Protein 2N3Z (pdb70)

Nearest PDB structures (foldseek):
  2n75-assembly1_A  TM=8.735E-01  e=1.215E-14  synthetic construct
  6llq-assembly1_A  TM=8.165E-01  e=5.482E-13  unidentified
  6c2v-assembly1_A  TM=6.339E-01  e=2.456E-05  synthetic construct
  7f9o-assembly1_6  TM=5.471E-01  e=7.594E-01  Hordeum vulgare subsp. spontaneum
  7r9k-assembly1_J  TM=5.024E-01  e=5.405E-01  Methanococcus maripaludis

Solvent-accessible surface area: 6560 Å² total; per-residue (Å²): 228,42,122,7,0,0,2,0,40,35,121,126,48,47,117,76,6,138,174,74,4,116,43,19,57,5,91,46,8,98,73,71,124,32,2,94,108,3,20,129,38,0,97,166,76,37,3,88,55,0,0,3,14,43,29,63,106,176,27,14,84,64,3,73,135,105,8,128,15,108,37,57,143,3,124,53,72,20,89,4,4,87,20,0,72,92,50,71,75,99,31,154,37,184,61,90,162,128,235

Sequence (99 aa):
MGRLVVVVTSEQLKEEVRKKFPQVEVRLVTTEEDAKQVIKEIQKKGVQKVVLVGVSEKLLQKIKQEANVQVYRVTSNDELEQVVKDVKGSGLEHHHHHHMGRLVVVVTSEQLKEEVRKKFPQVEVRLVTTEEDAKQVIKEIQKKGVQKVVLVGVSEKLLQKIKQEANVQVYRVTSNDELEQVVKDVKGSGLEHHHHHHMGRLVVVVTSEQLKEEVRKKFPQVEVRLVTTEEDAKQVIKEIQKKGVQKVVLVGVSEKLLQKIKQEANVQVYRVTSNDELEQVVKDVKGSGLEHHHHHHMGRLVVVVTSEQLKEEVRKKFPQVEVRLVTTEEDAKQVIKEIQKKGVQKVVLVGVSEKLLQKIKQEANVQVYRVTSNDELEQVVKDVKGSGLEHHHHHHMGRLVVVVTSEQLKEEVRKKFPQVEVRLVTTEEDAKQVIKEIQKKGVQKVVLVGVSEKLLQKIKQEANVQVYRVTSNDELEQVVKDVKGSGLEHHHHHHMGRLVVVVTSEQLKEEVRKKFPQVEVRLVTTEEDAKQVIKEIQKKGVQKVVLVGVSEKLLQKIKQEANVQVYRVTSNDELEQVVKDVKGSGLEHHHHHHMGRLVVVVTSEQLKEEVRKKFPQVEVRLVTTEEDAKQVIKEIQKKGVQKVVLVGVSEKLLQKIKQEANVQVYRVTSNDELEQVVKDVKGSGLEHHHHHHMGRLVVVVTSEQLKEEVRKKFPQVEVRLVTTEEDAKQVIKEIQKKGVQKVVLVGVSEKLLQKIKQEANVQVYRVTSNDELEQVVKDVKGSGLEHHHHHHMGRLVVVVTSEQLKEEVRKKFPQVEVRLVTTEEDAKQVIKEIQKKGVQKVVLVGVSEKLLQKIKQEANVQVYRVTSNDELEQVVKDVKGSGLEHHHHHHMGRLVVVVTSEQLKEEVRKKFPQVEVRLVTTEEDAKQVIKEIQKKGVQKVVLVGVSEKLLQKIKQEANVQVYRVTSNDELEQVVKDVKGSGLEHHHHHHMGRLVVVVTSEQLKEEVRKKFPQVEVRLVTTEEDAKQVIKEIQKKGVQKVVLVGVSEKLLQKIKQEANVQVYRVTSNDELEQVVKDVKGSGLEHHHHHHMGRLVVVVTSEQLKEEVRKKFPQVEVRLVTTEEDAKQVIKEIQKKGVQKVVLVGVSEKLLQKIKQEANVQVYRVTSNDELEQVVKDVKGSGLEHHHHHHMGRLVVVVTSEQLKEEVRKKFPQVEVRLVTTEEDAKQVIKEIQKKGVQKVVLVGVSEKLLQKIKQEANVQVYRVTSNDELEQVVKDVKGSGLEHHHHHHMGRLVVVVTSEQLKEEVRKKFPQVEVRLVTTEEDAKQVIKEIQKKGVQKVVLVGVSEKLLQKIKQEANVQVYRVTSNDELEQVVKDVKGSGLEHHHHHHMGRLVVVVTSEQLKEEVRKKFPQVEVRLVTTEEDAKQVIKEIQKKGVQKVVLVGVSEKLLQKIKQEANVQVYRVTSNDELEQVVKDVKGSGLEHHHHHHMGRLVVVVTSEQLKEEVRKKFPQVEVRLVTTEEDAKQVIKEIQKKGVQKVVLVGVSEKLLQKIKQEANVQVYRVTSNDELEQVVKDVKGSGLEHHHHHHMGRLVVVVTSEQLKEEVRKKFPQVEVRLVTTEEDAKQVIKEIQKKGVQKVVLVGVSEKLLQKIKQEANVQVYRVTSNDELEQVVKDVKGSGLEHHHHHHMGRLVVVVTSEQLKEEVRKKFPQVEVRLVTTEEDAKQVIKEIQKKGVQKVVLVGVSEKLLQKIKQEANVQVYRVTSNDELEQVVKDVKGSGLEHHHHHHMGRLVVVVTSEQLKEEVRKKFPQVEVRLVTTEEDAKQVIKEIQKKGVQKVVLVGVSEKLLQKIKQEANVQVYRVTSNDELEQVVKDVKGSGLEHHHHHHMGRLVVVVTSEQLKEEVRKKFPQVEVRLVTTEEDAKQVIKEIQKKGVQKVVLVGVSEKLLQKIKQEANVQVYRVTSNDELEQVVKDVKGSGLEHHHHHH

CATH classification: 3.40.50.11230

Foldseek 3Di:
DAAEEEEEQDPVVQVVLCVVPVPHHYFYPVDVVSLVVVLVVCQVVVHAEYEYEPDDPVSQVCSCPSSVHHYHDDPDVVSVVVVVCVSPPNDPPVCPPPD

Secondary structure (DSSP, 8-state):
---EEEEESSHHHHHHHHHH-TTSEEEE-SSHHHHHHHHHHHHHHT-SEEEEES--HHHHHHHHHHHT-EEEEESSHHHHHHHHHHH-SS-SS-PPP--

B-factor: mean 37.55, std 22.76, range [0.02, 75.54]

Radius of gyration: 12.78 Å; Cα contacts (8 Å, |Δi|>4): 145; chains: 1; bounding box: 30×33×34 Å

Structure (mmCIF, N/CA/C/O backbone):
data_2N3Z
#
_entry.id   2N3Z
#
loop_
_atom_site.group_PDB
_atom_site.id
_atom_site.type_symbol
_atom_site.label_atom_id
_atom_site.label_alt_id
_atom_site.label_comp_id
_atom_site.label_asym_id
_atom_site.label_entity_id
_atom_site.label_seq_id
_atom_site.pdbx_PDB_ins_code
_atom_site.Cartn_x
_atom_site.Cartn_y
_atom_site.Cartn_z
_atom_site.occupancy
_atom_site.B_iso_or_equiv
_atom_site.auth_seq_id
_atom_site.auth_comp_id
_atom_site.auth_asym_id
_atom_site.auth_atom_id
_atom_site.pdbx_PDB_model_num
ATOM 1 N N . MET A 1 1 ? 5.560 14.245 -4.993 1.00 13.21 1 MET A N 1
ATOM 2 C CA . MET A 1 1 ? 4.452 14.594 -5.908 1.00 61.53 1 MET A CA 1
ATOM 3 C C . MET A 1 1 ? 4.270 13.453 -6.929 1.00 23.45 1 MET A C 1
ATOM 4 O O . MET A 1 1 ? 5.126 13.257 -7.803 1.00 11.14 1 MET A O 1
ATOM 20 N N . GLY A 1 2 ? 3.172 12.689 -6.792 1.00 22.50 2 GLY A N 1
ATOM 21 C CA . GLY A 1 2 ? 2.911 11.533 -7.656 1.00 25.11 2 GLY A CA 1
ATOM 22 C C . GLY A 1 2 ? 1.768 10.675 -7.132 1.00 71.34 2 GLY A C 1
ATOM 23 O O . GLY A 1 2 ? 0.940 11.151 -6.344 1.00 55.45 2 GLY A O 1
ATOM 27 N N . ARG A 1 3 ? 1.725 9.405 -7.574 1.00 63.14 3 ARG A N 1
ATOM 28 C CA . ARG A 1 3 ? 0.670 8.448 -7.181 1.00 10.32 3 ARG A CA 1
ATOM 29 C C . ARG A 1 3 ? 0.780 8.061 -5.693 1.00 75.23 3 ARG A C 1
ATOM 30 O O . ARG A 1 3 ? 1.873 8.073 -5.115 1.00 4.31 3 ARG A O 1
ATOM 51 N N . LEU A 1 4 ? -0.372 7.744 -5.081 1.00 32.10 4 LEU A N 1
ATOM 52 C CA . LEU A 1 4 ? -0.434 7.091 -3.763 1.00 41.10 4 LEU A CA 1
ATOM 53 C C . LEU A 1 4 ? -1.043 5.692 -3.934 1.00 42.45 4 LEU A C 1
ATOM 54 O O . LEU A 1 4 ? -2.215 5.565 -4.309 1.00 54.32 4 LEU A O 1
ATOM 70 N N . VAL A 1 5 ? -0.233 4.654 -3.686 1.00 2.42 5 VAL A N 1
ATOM 71 C CA . VAL A 1 5 ? -0.677 3.254 -3.759 1.00 24.45 5 VAL A CA 1
ATOM 72 C C . VAL A 1 5 ? -0.926 2.724 -2.342 1.00 73.14 5 VAL A C 1
ATOM 73 O O . VAL A 1 5 ? -0.006 2.670 -1.526 1.00 31.11 5 VAL A O 1
ATOM 86 N N . VAL A 1 6 ? -2.178 2.341 -2.066 1.00 32.32 6 VAL A N 1
ATOM 87 C CA . VAL A 1 6 ? -2.573 1.724 -0.803 1.00 33.42 6 VAL A CA 1
ATOM 88 C C . VAL A 1 6 ? -2.484 0.203 -0.961 1.00 34.32 6 VAL A C 1
ATOM 89 O O . VAL A 1 6 ? -3.226 -0.380 -1.736 1.00 33.31 6 VAL A O 1
ATOM 102 N N . VAL A 1 7 ? -1.550 -0.427 -0.260 1.00 41.20 7 VAL A N 1
ATOM 103 C CA . VAL A 1 7 ? -1.354 -1.879 -0.331 1.00 33.21 7 VAL A CA 1
ATOM 104 C C . VAL A 1 7 ? -2.001 -2.528 0.896 1.00 35.33 7 VAL A C 1
ATOM 105 O O . VAL A 1 7 ? -1.718 -2.139 2.022 1.00 74.10 7 VAL A O 1
ATOM 118 N N . VAL A 1 8 ? -2.872 -3.506 0.659 1.00 74.51 8 VAL A N 1
ATOM 119 C CA . VAL A 1 8 ? -3.618 -4.215 1.712 1.00 23.53 8 VAL A CA 1
ATOM 120 C C . VAL A 1 8 ? -3.355 -5.709 1.571 1.00 3.40 8 VAL A C 1
ATOM 121 O O . VAL A 1 8 ? -3.032 -6.186 0.477 1.00 23.03 8 VAL A O 1
ATOM 134 N N . THR A 1 9 ? -3.494 -6.448 2.670 1.00 12.01 9 THR A N 1
ATOM 135 C CA . THR A 1 9 ? -3.325 -7.910 2.661 1.00 71.14 9 THR A CA 1
ATOM 136 C C . THR A 1 9 ? -4.675 -8.647 2.614 1.00 12.43 9 THR A C 1
ATOM 137 O O . THR A 1 9 ? -4.704 -9.880 2.531 1.00 14.23 9 THR A O 1
ATOM 148 N N . SER A 1 10 ? -5.789 -7.897 2.624 1.00 43.12 10 SER A N 1
ATOM 149 C CA . SER A 1 10 ? -7.136 -8.477 2.750 1.00 13.14 10 SER A CA 1
ATOM 150 C C . SER A 1 10 ? -8.123 -7.769 1.809 1.00 31.24 10 SER A C 1
ATOM 151 O O . SER A 1 10 ? -8.084 -6.539 1.690 1.00 11.31 10 SER A O 1
ATOM 159 N N . GLU A 1 11 ? -8.996 -8.571 1.152 1.00 34.24 11 GLU A N 1
ATOM 160 C CA . GLU A 1 11 ? -10.050 -8.084 0.229 1.00 41.00 11 GLU A CA 1
ATOM 161 C C . GLU A 1 11 ? -11.010 -7.129 0.948 1.00 14.02 11 GLU A C 1
ATOM 162 O O . GLU A 1 11 ? -11.450 -6.137 0.365 1.00 33.24 11 GLU A O 1
ATOM 174 N N . GLN A 1 12 ? -11.295 -7.445 2.234 1.00 12.43 12 GLN A N 1
ATOM 175 C CA . GLN A 1 12 ? -12.155 -6.622 3.095 1.00 14.00 12 GLN A CA 1
ATOM 176 C C . GLN A 1 12 ? -11.580 -5.187 3.251 1.00 64.41 12 GLN A C 1
ATOM 177 O O . GLN A 1 12 ? -12.330 -4.209 3.198 1.00 12.03 12 GLN A O 1
ATOM 191 N N . LEU A 1 13 ? -10.239 -5.088 3.410 1.00 54.05 13 LEU A N 1
ATOM 192 C CA . LEU A 1 13 ? -9.532 -3.803 3.541 1.00 24.04 13 LEU A CA 1
ATOM 193 C C . LEU A 1 13 ? -9.498 -3.063 2.193 1.00 73.45 13 LEU A C 1
ATOM 194 O O . LEU A 1 13 ? -9.600 -1.839 2.154 1.00 60.01 13 LEU A O 1
ATOM 210 N N . LYS A 1 14 ? -9.372 -3.837 1.094 1.00 31.40 14 LYS A N 1
ATOM 211 C CA . LYS A 1 14 ? -9.273 -3.285 -0.266 1.00 72.23 14 LYS A CA 1
ATOM 212 C C . LYS A 1 14 ? -10.556 -2.534 -0.651 1.00 33.22 14 LYS A C 1
ATOM 213 O O . LYS A 1 14 ? -10.515 -1.336 -0.935 1.00 74.11 14 LYS A O 1
ATOM 232 N N . GLU A 1 15 ? -11.686 -3.267 -0.597 1.00 31.04 15 GLU A N 1
ATOM 233 C CA . GLU A 1 15 ? -13.010 -2.764 -0.998 1.00 12.11 15 GLU A CA 1
ATOM 234 C C . GLU A 1 15 ? -13.461 -1.600 -0.091 1.00 15.53 15 GLU A C 1
ATOM 235 O O . GLU A 1 15 ? -14.243 -0.750 -0.519 1.00 14.34 15 GLU A O 1
ATOM 247 N N . GLU A 1 16 ? -12.939 -1.591 1.155 1.00 53.15 16 GLU A N 1
ATOM 248 C CA . GLU A 1 16 ? -13.141 -0.501 2.116 1.00 10.00 16 GLU A CA 1
ATOM 249 C C . GLU A 1 16 ? -12.495 0.794 1.585 1.00 73.13 16 GLU A C 1
ATOM 250 O O . GLU A 1 16 ? -13.197 1.765 1.314 1.00 10.02 16 GLU A O 1
ATOM 262 N N . VAL A 1 17 ? -11.156 0.757 1.407 1.00 31.42 17 VAL A N 1
ATOM 263 C CA . VAL A 1 17 ? -10.362 1.922 0.961 1.00 22.33 17 VAL A CA 1
ATOM 264 C C . VAL A 1 17 ? -10.825 2.448 -0.418 1.00 53.31 17 VAL A C 1
ATOM 265 O O . VAL A 1 17 ? -10.859 3.658 -0.632 1.00 44.50 17 VAL A O 1
ATOM 278 N N . ARG A 1 18 ? -11.189 1.526 -1.330 1.00 22.40 18 ARG A N 1
ATOM 279 C CA . ARG A 1 18 ? -11.638 1.889 -2.687 1.00 1.33 18 ARG A CA 1
ATOM 280 C C . ARG A 1 18 ? -13.006 2.601 -2.674 1.00 74.12 18 ARG A C 1
ATOM 281 O O . ARG A 1 18 ? -13.263 3.459 -3.528 1.00 2.24 18 ARG A O 1
ATOM 302 N N . LYS A 1 19 ? -13.863 2.237 -1.701 1.00 3.30 19 LYS A N 1
ATOM 303 C CA . LYS A 1 19 ? -15.200 2.837 -1.538 1.00 62.30 19 LYS A CA 1
ATOM 304 C C . LYS A 1 19 ? -15.080 4.238 -0.909 1.00 63.32 19 LYS A C 1
ATOM 305 O O . LYS A 1 19 ? -15.728 5.195 -1.356 1.00 25.14 19 LYS A O 1
ATOM 324 N N . LYS A 1 20 ? -14.232 4.333 0.132 1.00 34.32 20 LYS A N 1
ATOM 325 C CA . LYS A 1 20 ? -13.997 5.583 0.876 1.00 65.14 20 LYS A CA 1
ATOM 326 C C . LYS A 1 20 ? -13.253 6.600 0.002 1.00 73.32 20 LYS A C 1
ATOM 327 O O . LYS A 1 20 ? -13.542 7.806 0.042 1.00 11.54 20 LYS A O 1
ATOM 346 N N . PHE A 1 21 ? -12.285 6.092 -0.782 1.00 51.32 21 PHE A N 1
ATOM 347 C CA . PHE A 1 21 ? -11.392 6.915 -1.612 1.00 33.23 21 PHE A CA 1
ATOM 348 C C . PHE A 1 21 ? -11.263 6.291 -3.010 1.00 62.13 21 PHE A C 1
ATOM 349 O O . PHE A 1 21 ? -10.398 5.432 -3.226 1.00 54.11 21 PHE A O 1
ATOM 366 N N . PRO A 1 22 ? -12.138 6.678 -3.983 1.00 44.24 22 PRO A N 1
ATOM 367 C CA . PRO A 1 22 ? -11.953 6.312 -5.416 1.00 64.52 22 PRO A CA 1
ATOM 368 C C . PRO A 1 22 ? -10.790 7.103 -6.072 1.00 21.22 22 PRO A C 1
ATOM 369 O O . PRO A 1 22 ? -10.425 6.856 -7.227 1.00 54.11 22 PRO A O 1
ATOM 380 N N . GLN A 1 23 ? -10.234 8.070 -5.317 1.00 31.13 23 GLN A N 1
ATOM 381 C CA . GLN A 1 23 ? -9.143 8.952 -5.766 1.00 23.32 23 GLN A CA 1
ATOM 382 C C . GLN A 1 23 ? -7.737 8.325 -5.584 1.00 50.05 23 GLN A C 1
ATOM 383 O O . GLN A 1 23 ? -6.746 8.900 -6.044 1.00 71.12 23 GLN A O 1
ATOM 397 N N . VAL A 1 24 ? -7.639 7.163 -4.909 1.00 74.40 24 VAL A N 1
ATOM 398 C CA . VAL A 1 24 ? -6.362 6.410 -4.773 1.00 12.41 24 VAL A CA 1
ATOM 399 C C . VAL A 1 24 ? -6.465 5.043 -5.471 1.00 24.15 24 VAL A C 1
ATOM 400 O O . VAL A 1 24 ? -7.564 4.570 -5.756 1.00 42.03 24 VAL A O 1
ATOM 413 N N . GLU A 1 25 ? -5.310 4.443 -5.787 1.00 61.32 25 GLU A N 1
ATOM 414 C CA . GLU A 1 25 ? -5.236 3.065 -6.342 1.00 1.51 25 GLU A CA 1
ATOM 415 C C . GLU A 1 25 ? -4.807 2.084 -5.237 1.00 53.44 25 GLU A C 1
ATOM 416 O O . GLU A 1 25 ? -3.955 2.419 -4.415 1.00 41.01 25 GLU A O 1
ATOM 428 N N . VAL A 1 26 ? -5.412 0.879 -5.202 1.00 43.20 26 VAL A N 1
ATOM 429 C CA . VAL A 1 26 ? -5.164 -0.115 -4.134 1.00 33.14 26 VAL A CA 1
ATOM 430 C C . VAL A 1 26 ? -4.669 -1.451 -4.726 1.00 13.12 26 VAL A C 1
ATOM 431 O O . VAL A 1 26 ? -5.226 -1.946 -5.713 1.00 11.14 26 VAL A O 1
ATOM 444 N N . ARG A 1 27 ? -3.603 -2.016 -4.119 1.00 65.41 27 ARG A N 1
ATOM 445 C CA . ARG A 1 27 ? -3.042 -3.328 -4.486 1.00 42.41 27 ARG A CA 1
ATOM 446 C C . ARG A 1 27 ? -3.391 -4.366 -3.407 1.00 53.24 27 ARG A C 1
ATOM 447 O O . ARG A 1 27 ? -3.281 -4.080 -2.217 1.00 70.33 27 ARG A O 1
ATOM 468 N N . LEU A 1 28 ? -3.812 -5.558 -3.839 1.00 4.31 28 LEU A N 1
ATOM 469 C CA . LEU A 1 28 ? -4.122 -6.684 -2.942 1.00 64.32 28 LEU A CA 1
ATOM 470 C C . LEU A 1 28 ? -2.936 -7.665 -2.898 1.00 63.54 28 LEU A C 1
ATOM 471 O O . LEU A 1 28 ? -2.387 -8.034 -3.943 1.00 53.10 28 LEU A O 1
ATOM 487 N N . VAL A 1 29 ? -2.549 -8.069 -1.676 1.00 65.14 29 VAL A N 1
ATOM 488 C CA . VAL A 1 29 ? -1.471 -9.037 -1.438 1.00 64.30 29 VAL A CA 1
ATOM 489 C C . VAL A 1 29 ? -2.020 -10.225 -0.634 1.00 41.51 29 VAL A C 1
ATOM 490 O O . VAL A 1 29 ? -2.264 -10.114 0.573 1.00 71.43 29 VAL A O 1
ATOM 503 N N . THR A 1 30 ? -2.244 -11.356 -1.323 1.00 5.12 30 THR A N 1
ATOM 504 C CA . THR A 1 30 ? -2.713 -12.600 -0.681 1.00 20.10 30 THR A CA 1
ATOM 505 C C . THR A 1 30 ? -1.511 -13.503 -0.344 1.00 13.31 30 THR A C 1
ATOM 506 O O . THR A 1 30 ? -1.500 -14.197 0.683 1.00 4.51 30 THR A O 1
ATOM 517 N N . THR A 1 31 ? -0.503 -13.469 -1.226 1.00 42.42 31 THR A N 1
ATOM 518 C CA . THR A 1 31 ? 0.783 -14.163 -1.051 1.00 35.13 31 THR A CA 1
ATOM 519 C C . THR A 1 31 ? 1.913 -13.139 -1.247 1.00 70.15 31 THR A C 1
ATOM 520 O O . THR A 1 31 ? 1.658 -12.027 -1.733 1.00 73.44 31 THR A O 1
ATOM 531 N N . GLU A 1 32 ? 3.158 -13.520 -0.892 1.00 22.03 32 GLU A N 1
ATOM 532 C CA . GLU A 1 32 ? 4.344 -12.658 -1.106 1.00 21.45 32 GLU A CA 1
ATOM 533 C C . GLU A 1 32 ? 4.597 -12.430 -2.608 1.00 61.24 32 GLU A C 1
ATOM 534 O O . GLU A 1 32 ? 5.217 -11.439 -2.977 1.00 3.53 32 GLU A O 1
ATOM 546 N N . GLU A 1 33 ? 4.107 -13.350 -3.469 1.00 20.02 33 GLU A N 1
ATOM 547 C CA . GLU A 1 33 ? 4.204 -13.201 -4.930 1.00 4.23 33 GLU A CA 1
ATOM 548 C C . GLU A 1 33 ? 3.523 -11.896 -5.395 1.00 24.32 33 GLU A C 1
ATOM 549 O O . GLU A 1 33 ? 4.010 -11.218 -6.301 1.00 14.21 33 GLU A O 1
ATOM 561 N N . ASP A 1 34 ? 2.407 -11.549 -4.730 1.00 22.24 34 ASP A N 1
ATOM 562 C CA . ASP A 1 34 ? 1.673 -10.295 -4.968 1.00 41.54 34 ASP A CA 1
ATOM 563 C C . ASP A 1 34 ? 2.445 -9.088 -4.412 1.00 34.13 34 ASP A C 1
ATOM 564 O O . ASP A 1 34 ? 2.407 -8.009 -5.001 1.00 44.05 34 ASP A O 1
ATOM 573 N N . ALA A 1 35 ? 3.138 -9.292 -3.268 1.00 65.11 35 ALA A N 1
ATOM 574 C CA . ALA A 1 35 ? 4.000 -8.260 -2.652 1.00 2.41 35 ALA A CA 1
ATOM 575 C C . ALA A 1 35 ? 5.193 -7.923 -3.568 1.00 1.41 35 ALA A C 1
ATOM 576 O O . ALA A 1 35 ? 5.637 -6.776 -3.611 1.00 73.25 35 ALA A O 1
ATOM 583 N N . LYS A 1 36 ? 5.694 -8.945 -4.296 1.00 12.42 36 LYS A N 1
ATOM 584 C CA . LYS A 1 36 ? 6.737 -8.765 -5.319 1.00 65.31 36 LYS A CA 1
ATOM 585 C C . LYS A 1 36 ? 6.187 -7.976 -6.517 1.00 23.02 36 LYS A C 1
ATOM 586 O O . LYS A 1 36 ? 6.866 -7.092 -7.043 1.00 53.50 36 LYS A O 1
ATOM 605 N N . GLN A 1 37 ? 4.945 -8.321 -6.935 1.00 51.21 37 GLN A N 1
ATOM 606 C CA . GLN A 1 37 ? 4.210 -7.572 -7.971 1.00 51.32 37 GLN A CA 1
ATOM 607 C C . GLN A 1 37 ? 4.031 -6.096 -7.548 1.00 25.12 37 GLN A C 1
ATOM 608 O O . GLN A 1 37 ? 4.039 -5.220 -8.403 1.00 5.35 37 GLN A O 1
ATOM 622 N N . VAL A 1 38 ? 3.887 -5.848 -6.219 1.00 1.03 38 VAL A N 1
ATOM 623 C CA . VAL A 1 38 ? 3.820 -4.483 -5.662 1.00 51.34 38 VAL A CA 1
ATOM 624 C C . VAL A 1 38 ? 5.171 -3.757 -5.821 1.00 74.52 38 VAL A C 1
ATOM 625 O O . VAL A 1 38 ? 5.188 -2.634 -6.310 1.00 32.41 38 VAL A O 1
ATOM 638 N N . ILE A 1 39 ? 6.291 -4.431 -5.449 1.00 45.53 39 ILE A N 1
ATOM 639 C CA . ILE A 1 39 ? 7.664 -3.860 -5.563 1.00 23.52 39 ILE A CA 1
ATOM 640 C C . ILE A 1 39 ? 7.936 -3.347 -6.999 1.00 53.11 39 ILE A C 1
ATOM 641 O O . ILE A 1 39 ? 8.468 -2.249 -7.188 1.00 63.04 39 ILE A O 1
ATOM 657 N N . LYS A 1 40 ? 7.511 -4.154 -7.989 1.00 23.31 40 LYS A N 1
ATOM 658 C CA . LYS A 1 40 ? 7.582 -3.807 -9.418 1.00 4.41 40 LYS A CA 1
ATOM 659 C C . LYS A 1 40 ? 6.608 -2.661 -9.770 1.00 43.24 40 LYS A C 1
ATOM 660 O O . LYS A 1 40 ? 7.010 -1.680 -10.397 1.00 14.22 40 LYS A O 1
ATOM 679 N N . GLU A 1 41 ? 5.341 -2.811 -9.305 1.00 52.14 41 GLU A N 1
ATOM 680 C CA . GLU A 1 41 ? 4.220 -1.900 -9.622 1.00 31.25 41 GLU A CA 1
ATOM 681 C C . GLU A 1 41 ? 4.582 -0.445 -9.291 1.00 2.22 41 GLU A C 1
ATOM 682 O O . GLU A 1 41 ? 4.419 0.452 -10.122 1.00 72.24 41 GLU A O 1
ATOM 694 N N . ILE A 1 42 ? 5.105 -0.281 -8.062 1.00 65.32 42 ILE A N 1
ATOM 695 C CA . ILE A 1 42 ? 5.585 0.988 -7.514 1.00 41.01 42 ILE A CA 1
ATOM 696 C C . ILE A 1 42 ? 6.567 1.680 -8.484 1.00 11.11 42 ILE A C 1
ATOM 697 O O . ILE A 1 42 ? 6.306 2.785 -8.945 1.00 44.43 42 ILE A O 1
ATOM 713 N N . GLN A 1 43 ? 7.652 0.964 -8.823 1.00 74.42 43 GLN A N 1
ATOM 714 C CA . GLN A 1 43 ? 8.783 1.523 -9.593 1.00 64.45 43 GLN A CA 1
ATOM 715 C C . GLN A 1 43 ? 8.366 1.868 -11.034 1.00 34.53 43 GLN A C 1
ATOM 716 O O . GLN A 1 43 ? 8.799 2.890 -11.580 1.00 10.22 43 GLN A O 1
ATOM 730 N N . LYS A 1 44 ? 7.498 1.014 -11.620 1.00 53.03 44 LYS A N 1
ATOM 731 C CA . LYS A 1 44 ? 7.004 1.191 -13.001 1.00 43.41 44 LYS A CA 1
ATOM 732 C C . LYS A 1 44 ? 6.015 2.371 -13.101 1.00 51.13 44 LYS A C 1
ATOM 733 O O . LYS A 1 44 ? 5.982 3.076 -14.115 1.00 73.51 44 LYS A O 1
ATOM 752 N N . LYS A 1 45 ? 5.203 2.558 -12.042 1.00 3.14 45 LYS A N 1
ATOM 753 C CA . LYS A 1 45 ? 4.252 3.686 -11.935 1.00 15.21 45 LYS A CA 1
ATOM 754 C C . LYS A 1 45 ? 4.972 4.961 -11.437 1.00 13.20 45 LYS A C 1
ATOM 755 O O . LYS A 1 45 ? 4.429 6.063 -11.570 1.00 42.55 45 LYS A O 1
ATOM 774 N N . GLY A 1 46 ? 6.177 4.792 -10.860 1.00 75.40 46 GLY A N 1
ATOM 775 C CA . GLY A 1 46 ? 6.945 5.901 -10.289 1.00 75.33 46 GLY A CA 1
ATOM 776 C C . GLY A 1 46 ? 6.325 6.449 -9.010 1.00 60.22 46 GLY A C 1
ATOM 777 O O . GLY A 1 46 ? 6.166 7.658 -8.858 1.00 55.10 46 GLY A O 1
ATOM 781 N N . VAL A 1 47 ? 5.944 5.547 -8.103 1.00 2.12 47 VAL A N 1
ATOM 782 C CA . VAL A 1 47 ? 5.257 5.891 -6.852 1.00 12.25 47 VAL A CA 1
ATOM 783 C C . VAL A 1 47 ? 6.292 6.141 -5.749 1.00 40.20 47 VAL A C 1
ATOM 784 O O . VAL A 1 47 ? 7.095 5.262 -5.455 1.00 45.44 47 VAL A O 1
ATOM 797 N N . GLN A 1 48 ? 6.286 7.343 -5.179 1.00 64.34 48 GLN A N 1
ATOM 798 C CA . GLN A 1 48 ? 7.193 7.708 -4.073 1.00 74.32 48 GLN A CA 1
ATOM 799 C C . GLN A 1 48 ? 6.542 7.405 -2.716 1.00 53.12 48 GLN A C 1
ATOM 800 O O . GLN A 1 48 ? 7.234 7.057 -1.758 1.00 72.40 48 GLN A O 1
ATOM 814 N N . LYS A 1 49 ? 5.205 7.524 -2.650 1.00 2.14 49 LYS A N 1
ATOM 815 C CA . LYS A 1 49 ? 4.446 7.327 -1.404 1.00 25.23 49 LYS A CA 1
ATOM 816 C C . LYS A 1 49 ? 3.579 6.068 -1.522 1.00 33.34 49 LYS A C 1
ATOM 817 O O . LYS A 1 49 ? 2.648 6.011 -2.327 1.00 42.34 49 LYS A O 1
ATOM 836 N N . VAL A 1 50 ? 3.896 5.072 -0.688 1.00 11.33 50 VAL A N 1
ATOM 837 C CA . VAL A 1 50 ? 3.249 3.752 -0.695 1.00 41.43 50 VAL A CA 1
ATOM 838 C C . VAL A 1 50 ? 2.779 3.424 0.720 1.00 34.22 50 VAL A C 1
ATOM 839 O O . VAL A 1 50 ? 3.583 3.366 1.652 1.00 31.33 50 VAL A O 1
ATOM 852 N N . VAL A 1 51 ? 1.470 3.214 0.868 1.00 15.54 51 VAL A N 1
ATOM 853 C CA . VAL A 1 51 ? 0.859 2.822 2.135 1.00 62.53 51 VAL A CA 1
ATOM 854 C C . VAL A 1 51 ? 0.911 1.292 2.265 1.00 62.32 51 VAL A C 1
ATOM 855 O O . VAL A 1 51 ? 0.625 0.589 1.301 1.00 33.32 51 VAL A O 1
ATOM 868 N N . LEU A 1 52 ? 1.306 0.783 3.434 1.00 4.12 52 LEU A N 1
ATOM 869 C CA . LEU A 1 52 ? 1.247 -0.654 3.743 1.00 54.44 52 LEU A CA 1
ATOM 870 C C . LEU A 1 52 ? 0.290 -0.867 4.944 1.00 20.43 52 LEU A C 1
ATOM 871 O O . LEU A 1 52 ? 0.665 -0.651 6.099 1.00 2.53 52 LEU A O 1
ATOM 887 N N . VAL A 1 53 ? -0.972 -1.225 4.624 1.00 23.33 53 VAL A N 1
ATOM 888 C CA . VAL A 1 53 ? -2.058 -1.452 5.601 1.00 4.25 53 VAL A CA 1
ATOM 889 C C . VAL A 1 53 ? -2.105 -2.933 6.021 1.00 63.13 53 VAL A C 1
ATOM 890 O O . VAL A 1 53 ? -2.335 -3.812 5.177 1.00 62.44 53 VAL A O 1
ATOM 903 N N . GLY A 1 54 ? -1.890 -3.178 7.328 1.00 72.30 54 GLY A N 1
ATOM 904 C CA . GLY A 1 54 ? -2.033 -4.501 7.940 1.00 65.21 54 GLY A CA 1
ATOM 905 C C . GLY A 1 54 ? -1.110 -5.568 7.367 1.00 53.13 54 GLY A C 1
ATOM 906 O O . GLY A 1 54 ? -1.470 -6.751 7.333 1.00 21.02 54 GLY A O 1
ATOM 910 N N . VAL A 1 55 ? 0.091 -5.155 6.926 1.00 51.52 55 VAL A N 1
ATOM 911 C CA . VAL A 1 55 ? 1.071 -6.066 6.307 1.00 24.30 55 VAL A CA 1
ATOM 912 C C . VAL A 1 55 ? 1.955 -6.720 7.383 1.00 62.02 55 VAL A C 1
ATOM 913 O O . VAL A 1 55 ? 1.956 -6.292 8.546 1.00 22.24 55 VAL A O 1
ATOM 926 N N . SER A 1 56 ? 2.689 -7.764 6.987 1.00 2.23 56 SER A N 1
ATOM 927 C CA . SER A 1 56 ? 3.707 -8.399 7.840 1.00 33.11 56 SER A CA 1
ATOM 928 C C . SER A 1 56 ? 4.974 -7.518 7.872 1.00 13.23 56 SER A C 1
ATOM 929 O O . SER A 1 56 ? 5.265 -6.836 6.888 1.00 0.22 56 SER A O 1
ATOM 937 N N . GLU A 1 57 ? 5.715 -7.548 9.001 1.00 31.12 57 GLU A N 1
ATOM 938 C CA . GLU A 1 57 ? 6.933 -6.726 9.198 1.00 41.31 57 GLU A CA 1
ATOM 939 C C . GLU A 1 57 ? 8.042 -7.129 8.208 1.00 12.22 57 GLU A C 1
ATOM 940 O O . GLU A 1 57 ? 8.777 -6.268 7.711 1.00 25.23 57 GLU A O 1
ATOM 952 N N . LYS A 1 58 ? 8.124 -8.436 7.912 1.00 2.25 58 LYS A N 1
ATOM 953 C CA . LYS A 1 58 ? 9.067 -8.976 6.918 1.00 1.12 58 LYS A CA 1
ATOM 954 C C . LYS A 1 58 ? 8.778 -8.395 5.518 1.00 35.23 58 LYS A C 1
ATOM 955 O O . LYS A 1 58 ? 9.702 -8.106 4.773 1.00 50.45 58 LYS A O 1
ATOM 974 N N . LEU A 1 59 ? 7.480 -8.236 5.188 1.00 42.14 59 LEU A N 1
ATOM 975 C CA . LEU A 1 59 ? 7.036 -7.656 3.903 1.00 42.14 59 LEU A CA 1
ATOM 976 C C . LEU A 1 59 ? 7.180 -6.123 3.914 1.00 21.21 59 LEU A C 1
ATOM 977 O O . LEU A 1 59 ? 7.470 -5.521 2.886 1.00 43.31 59 LEU A O 1
ATOM 993 N N . LEU A 1 60 ? 7.005 -5.520 5.107 1.00 25.30 60 LEU A N 1
ATOM 994 C CA . LEU A 1 60 ? 7.109 -4.063 5.306 1.00 52.42 60 LEU A CA 1
ATOM 995 C C . LEU A 1 60 ? 8.503 -3.560 4.908 1.00 63.44 60 LEU A C 1
ATOM 996 O O . LEU A 1 60 ? 8.644 -2.727 4.010 1.00 62.34 60 LEU A O 1
ATOM 1012 N N . GLN A 1 61 ? 9.514 -4.128 5.590 1.00 51.13 61 GLN A N 1
ATOM 1013 C CA . GLN A 1 61 ? 10.925 -3.771 5.423 1.00 71.03 61 GLN A CA 1
ATOM 1014 C C . GLN A 1 61 ? 11.431 -4.177 4.026 1.00 30.40 61 GLN A C 1
ATOM 1015 O O . GLN A 1 61 ? 12.324 -3.542 3.480 1.00 62.23 61 GLN A O 1
ATOM 1029 N N . LYS A 1 62 ? 10.814 -5.224 3.456 1.00 62.04 62 LYS A N 1
ATOM 1030 C CA . LYS A 1 62 ? 11.210 -5.793 2.151 1.00 73.43 62 LYS A CA 1
ATOM 1031 C C . LYS A 1 62 ? 10.807 -4.863 0.993 1.00 13.30 62 LYS A C 1
ATOM 1032 O O . LYS A 1 62 ? 11.647 -4.491 0.170 1.00 42.14 62 LYS A O 1
ATOM 1051 N N . ILE A 1 63 ? 9.515 -4.474 0.972 1.00 44.33 63 ILE A N 1
ATOM 1052 C CA . ILE A 1 63 ? 8.973 -3.512 -0.008 1.00 72.14 63 ILE A CA 1
ATOM 1053 C C . ILE A 1 63 ? 9.687 -2.138 0.151 1.00 75.44 63 ILE A C 1
ATOM 1054 O O . ILE A 1 63 ? 10.024 -1.493 -0.842 1.00 25.34 63 ILE A O 1
ATOM 1070 N N . LYS A 1 64 ? 9.950 -1.753 1.422 1.00 40.14 64 LYS A N 1
ATOM 1071 C CA . LYS A 1 64 ? 10.661 -0.513 1.780 1.00 65.35 64 LYS A CA 1
ATOM 1072 C C . LYS A 1 64 ? 12.040 -0.434 1.095 1.00 14.15 64 LYS A C 1
ATOM 1073 O O . LYS A 1 64 ? 12.284 0.470 0.290 1.00 63.44 64 LYS A O 1
ATOM 1092 N N . GLN A 1 65 ? 12.903 -1.405 1.408 1.00 3.44 65 GLN A N 1
ATOM 1093 C CA . GLN A 1 65 ? 14.309 -1.399 0.972 1.00 2.33 65 GLN A CA 1
ATOM 1094 C C . GLN A 1 65 ? 14.441 -1.634 -0.549 1.00 61.11 65 GLN A C 1
ATOM 1095 O O . GLN A 1 65 ? 15.134 -0.876 -1.236 1.00 72.24 65 GLN A O 1
ATOM 1109 N N . GLU A 1 66 ? 13.735 -2.655 -1.072 1.00 32.24 66 GLU A N 1
ATOM 1110 C CA . GLU A 1 66 ? 13.893 -3.082 -2.480 1.00 64.43 66 GLU A CA 1
ATOM 1111 C C . GLU A 1 66 ? 13.265 -2.079 -3.469 1.00 25.03 66 GLU A C 1
ATOM 1112 O O . GLU A 1 66 ? 13.867 -1.792 -4.513 1.00 63.12 66 GLU A O 1
ATOM 1124 N N . ALA A 1 67 ? 12.069 -1.543 -3.150 1.00 41.32 67 ALA A N 1
ATOM 1125 C CA . ALA A 1 67 ? 11.417 -0.530 -4.011 1.00 64.41 67 ALA A CA 1
ATOM 1126 C C . ALA A 1 67 ? 12.052 0.864 -3.812 1.00 72.33 67 ALA A C 1
ATOM 1127 O O . ALA A 1 67 ? 11.977 1.704 -4.721 1.00 3.24 67 ALA A O 1
ATOM 1134 N N . ASN A 1 68 ? 12.676 1.079 -2.622 1.00 22.24 68 ASN A N 1
ATOM 1135 C CA . ASN A 1 68 ? 13.354 2.346 -2.244 1.00 4.42 68 ASN A CA 1
ATOM 1136 C C . ASN A 1 68 ? 12.356 3.522 -2.258 1.00 2.24 68 ASN A C 1
ATOM 1137 O O . ASN A 1 68 ? 12.496 4.491 -3.017 1.00 23.15 68 ASN A O 1
ATOM 1148 N N . VAL A 1 69 ? 11.306 3.393 -1.425 1.00 72.20 69 VAL A N 1
ATOM 1149 C CA . VAL A 1 69 ? 10.176 4.357 -1.377 1.00 21.21 69 VAL A CA 1
ATOM 1150 C C . VAL A 1 69 ? 9.730 4.635 0.061 1.00 63.12 69 VAL A C 1
ATOM 1151 O O . VAL A 1 69 ? 10.104 3.910 0.991 1.00 72.43 69 VAL A O 1
ATOM 1164 N N . GLN A 1 70 ? 8.938 5.708 0.220 1.00 25.34 70 GLN A N 1
ATOM 1165 C CA . GLN A 1 70 ? 8.385 6.118 1.511 1.00 61.05 70 GLN A CA 1
ATOM 1166 C C . GLN A 1 70 ? 7.188 5.237 1.879 1.00 42.53 70 GLN A C 1
ATOM 1167 O O . GLN A 1 70 ? 6.154 5.270 1.214 1.00 13.01 70 GLN A O 1
ATOM 1181 N N . VAL A 1 71 ? 7.353 4.454 2.950 1.00 53.42 71 VAL A N 1
ATOM 1182 C CA . VAL A 1 71 ? 6.343 3.503 3.426 1.00 73.32 71 VAL A CA 1
ATOM 1183 C C . VAL A 1 71 ? 5.537 4.115 4.580 1.00 51.23 71 VAL A C 1
ATOM 1184 O O . VAL A 1 71 ? 6.113 4.631 5.546 1.00 45.20 71 VAL A O 1
ATOM 1197 N N . TYR A 1 72 ? 4.198 4.069 4.452 1.00 72.24 72 TYR A N 1
ATOM 1198 C CA . TYR A 1 72 ? 3.266 4.552 5.478 1.00 30.31 72 TYR A CA 1
ATOM 1199 C C . TYR A 1 72 ? 2.592 3.332 6.111 1.00 23.42 72 TYR A C 1
ATOM 1200 O O . TYR A 1 72 ? 1.662 2.757 5.545 1.00 31.35 72 TYR A O 1
ATOM 1218 N N . ARG A 1 73 ? 3.092 2.941 7.282 1.00 43.35 73 ARG A N 1
ATOM 1219 C CA . ARG A 1 73 ? 2.669 1.716 7.966 1.00 54.13 73 ARG A CA 1
ATOM 1220 C C . ARG A 1 73 ? 1.360 1.990 8.714 1.00 2.54 73 ARG A C 1
ATOM 1221 O O . ARG A 1 73 ? 1.357 2.658 9.750 1.00 0.12 73 ARG A O 1
ATOM 1242 N N . VAL A 1 74 ? 0.255 1.479 8.162 1.00 72.54 74 VAL A N 1
ATOM 1243 C CA . VAL A 1 74 ? -1.099 1.726 8.684 1.00 25.43 74 VAL A CA 1
ATOM 1244 C C . VAL A 1 74 ? -1.658 0.480 9.383 1.00 14.31 74 VAL A C 1
ATOM 1245 O O . VAL A 1 74 ? -1.582 -0.628 8.857 1.00 21.13 74 VAL A O 1
ATOM 1258 N N . THR A 1 75 ? -2.192 0.688 10.605 1.00 34.34 75 THR A N 1
ATOM 1259 C CA . THR A 1 75 ? -2.827 -0.365 11.421 1.00 14.14 75 THR A CA 1
ATOM 1260 C C . THR A 1 75 ? -4.290 0.006 11.782 1.00 72.11 75 THR A C 1
ATOM 1261 O O . THR A 1 75 ? -5.026 -0.822 12.330 1.00 23.33 75 THR A O 1
ATOM 1272 N N . SER A 1 76 ? -4.709 1.247 11.450 1.00 4.12 76 SER A N 1
ATOM 1273 C CA . SER A 1 76 ? -6.084 1.750 11.705 1.00 4.14 76 SER A CA 1
ATOM 1274 C C . SER A 1 76 ? -6.583 2.523 10.471 1.00 4.44 76 SER A C 1
ATOM 1275 O O . SER A 1 76 ? -5.768 3.134 9.776 1.00 31.44 76 SER A O 1
ATOM 1283 N N . ASN A 1 77 ? -7.920 2.502 10.223 1.00 34.12 77 ASN A N 1
ATOM 1284 C CA . ASN A 1 77 ? -8.550 3.213 9.074 1.00 71.52 77 ASN A CA 1
ATOM 1285 C C . ASN A 1 77 ? -8.133 4.690 9.045 1.00 11.50 77 ASN A C 1
ATOM 1286 O O . ASN A 1 77 ? -7.735 5.203 8.000 1.00 64.22 77 ASN A O 1
ATOM 1297 N N . ASP A 1 78 ? -8.169 5.320 10.234 1.00 61.54 78 ASP A N 1
ATOM 1298 C CA . ASP A 1 78 ? -7.895 6.755 10.423 1.00 52.14 78 ASP A CA 1
ATOM 1299 C C . ASP A 1 78 ? -6.502 7.164 9.912 1.00 23.11 78 ASP A C 1
ATOM 1300 O O . ASP A 1 78 ? -6.341 8.273 9.389 1.00 62.15 78 ASP A O 1
ATOM 1309 N N . GLU A 1 79 ? -5.512 6.257 10.048 1.00 54.33 79 GLU A N 1
ATOM 1310 C CA . GLU A 1 79 ? -4.128 6.510 9.599 1.00 63.13 79 GLU A CA 1
ATOM 1311 C C . GLU A 1 79 ? -4.080 6.628 8.073 1.00 24.30 79 GLU A C 1
ATOM 1312 O O . GLU A 1 79 ? -3.551 7.602 7.537 1.00 64.21 79 GLU A O 1
ATOM 1324 N N . LEU A 1 80 ? -4.715 5.642 7.406 1.00 55.22 80 LEU A N 1
ATOM 1325 C CA . LEU A 1 80 ? -4.845 5.586 5.937 1.00 31.44 80 LEU A CA 1
ATOM 1326 C C . LEU A 1 80 ? -5.555 6.851 5.423 1.00 41.54 80 LEU A C 1
ATOM 1327 O O . LEU A 1 80 ? -5.114 7.461 4.444 1.00 62.40 80 LEU A O 1
ATOM 1343 N N . GLU A 1 81 ? -6.632 7.232 6.139 1.00 1.42 81 GLU A N 1
ATOM 1344 C CA . GLU A 1 81 ? -7.476 8.387 5.809 1.00 31.42 81 GLU A CA 1
ATOM 1345 C C . GLU A 1 81 ? -6.647 9.682 5.746 1.00 12.55 81 GLU A C 1
ATOM 1346 O O . GLU A 1 81 ? -6.830 10.482 4.830 1.00 75.33 81 GLU A O 1
ATOM 1358 N N . GLN A 1 82 ? -5.705 9.838 6.693 1.00 62.11 82 GLN A N 1
ATOM 1359 C CA . GLN A 1 82 ? -4.826 11.022 6.768 1.00 4.20 82 GLN A CA 1
ATOM 1360 C C . GLN A 1 82 ? -3.745 11.012 5.673 1.00 44.14 82 GLN A C 1
ATOM 1361 O O . GLN A 1 82 ? -3.410 12.068 5.131 1.00 62.35 82 GLN A O 1
ATOM 1375 N N . VAL A 1 83 ? -3.214 9.814 5.351 1.00 4.31 83 VAL A N 1
ATOM 1376 C CA . VAL A 1 83 ? -2.194 9.657 4.294 1.00 13.43 83 VAL A CA 1
ATOM 1377 C C . VAL A 1 83 ? -2.776 10.003 2.907 1.00 71.13 83 VAL A C 1
ATOM 1378 O O . VAL A 1 83 ? -2.081 10.585 2.060 1.00 14.31 83 VAL A O 1
ATOM 1391 N N . VAL A 1 84 ? -4.063 9.655 2.693 1.00 61.42 84 VAL A N 1
ATOM 1392 C CA . VAL A 1 84 ? -4.771 9.986 1.446 1.00 5.05 84 VAL A CA 1
ATOM 1393 C C . VAL A 1 84 ? -4.899 11.507 1.285 1.00 4.11 84 VAL A C 1
ATOM 1394 O O . VAL A 1 84 ? -4.615 12.040 0.214 1.00 32.03 84 VAL A O 1
ATOM 1407 N N . LYS A 1 85 ? -5.291 12.185 2.379 1.00 70.50 85 LYS A N 1
ATOM 1408 C CA . LYS A 1 85 ? -5.481 13.650 2.394 1.00 64.52 85 LYS A CA 1
ATOM 1409 C C . LYS A 1 85 ? -4.145 14.407 2.223 1.00 43.33 85 LYS A C 1
ATOM 1410 O O . LYS A 1 85 ? -4.139 15.549 1.759 1.00 64.33 85 LYS A O 1
ATOM 1429 N N . ASP A 1 86 ? -3.027 13.753 2.603 1.00 33.45 86 ASP A N 1
ATOM 1430 C CA . ASP A 1 86 ? -1.662 14.294 2.419 1.00 14.22 86 ASP A CA 1
ATOM 1431 C C . ASP A 1 86 ? -1.364 14.536 0.925 1.00 42.13 86 ASP A C 1
ATOM 1432 O O . ASP A 1 86 ? -0.807 15.566 0.555 1.00 43.45 86 ASP A O 1
ATOM 1441 N N . VAL A 1 87 ? -1.755 13.571 0.083 1.00 63.12 87 VAL A N 1
ATOM 1442 C CA . VAL A 1 87 ? -1.566 13.648 -1.378 1.00 51.51 87 VAL A CA 1
ATOM 1443 C C . VAL A 1 87 ? -2.716 14.440 -2.031 1.00 72.31 87 VAL A C 1
ATOM 1444 O O . VAL A 1 87 ? -2.505 15.216 -2.971 1.00 0.02 87 VAL A O 1
ATOM 1457 N N . LYS A 1 88 ? -3.924 14.252 -1.493 1.00 72.21 88 LYS A N 1
ATOM 1458 C CA . LYS A 1 88 ? -5.157 14.868 -2.003 1.00 1.33 88 LYS A CA 1
ATOM 1459 C C . LYS A 1 88 ? -5.522 16.081 -1.144 1.00 35.23 88 LYS A C 1
ATOM 1460 O O . LYS A 1 88 ? -6.250 15.944 -0.158 1.00 51.31 88 LYS A O 1
ATOM 1479 N N . GLY A 1 89 ? -4.972 17.255 -1.511 1.00 34.24 89 GLY A N 1
ATOM 1480 C CA . GLY A 1 89 ? -5.196 18.501 -0.768 1.00 12.52 89 GLY A CA 1
ATOM 1481 C C . GLY A 1 89 ? -6.661 18.898 -0.724 1.00 10.04 89 GLY A C 1
ATOM 1482 O O . GLY A 1 89 ? -7.209 19.215 0.346 1.00 64.31 89 GLY A O 1
ATOM 1486 N N . SER A 1 90 ? -7.298 18.865 -1.900 1.00 12.35 90 SER A N 1
ATOM 1487 C CA . SER A 1 90 ? -8.739 19.048 -2.035 1.00 11.24 90 SER A CA 1
ATOM 1488 C C . SER A 1 90 ? -9.428 17.682 -1.885 1.00 4.44 90 SER A C 1
ATOM 1489 O O . SER A 1 90 ? -9.663 16.971 -2.873 1.00 44.41 90 SER A O 1
ATOM 1497 N N . GLY A 1 91 ? -9.666 17.308 -0.619 1.00 42.41 91 GLY A N 1
ATOM 1498 C CA . GLY A 1 91 ? -10.285 16.033 -0.276 1.00 5.45 91 GLY A CA 1
ATOM 1499 C C . GLY A 1 91 ? -11.771 15.999 -0.605 1.00 52.21 91 GLY A C 1
ATOM 1500 O O . GLY A 1 91 ? -12.479 16.994 -0.407 1.00 3.40 91 GLY A O 1
ATOM 1504 N N . LEU A 1 92 ? -12.251 14.851 -1.099 1.00 5.31 92 LEU A N 1
ATOM 1505 C CA . LEU A 1 92 ? -13.652 14.678 -1.544 1.00 50.51 92 LEU A CA 1
ATOM 1506 C C . LEU A 1 92 ? -14.500 13.961 -0.473 1.00 52.31 92 LEU A C 1
ATOM 1507 O O . LEU A 1 92 ? -15.610 13.502 -0.747 1.00 41.43 92 LEU A O 1
ATOM 1523 N N . GLU A 1 93 ? -13.980 13.918 0.763 1.00 30.40 93 GLU A N 1
ATOM 1524 C CA . GLU A 1 93 ? -14.568 13.143 1.881 1.00 12.43 93 GLU A CA 1
ATOM 1525 C C . GLU A 1 93 ? -14.536 13.954 3.194 1.00 23.21 93 GLU A C 1
ATOM 1526 O O . GLU A 1 93 ? -14.213 15.146 3.188 1.00 24.02 93 GLU A O 1
ATOM 1538 N N . HIS A 1 94 ? -14.890 13.286 4.311 1.00 4.11 94 HIS A N 1
ATOM 1539 C CA . HIS A 1 94 ? -14.774 13.841 5.672 1.00 65.20 94 HIS A CA 1
ATOM 1540 C C . HIS A 1 94 ? -14.277 12.732 6.631 1.00 14.10 94 HIS A C 1
ATOM 1541 O O . HIS A 1 94 ? -15.047 11.830 6.988 1.00 33.34 94 HIS A O 1
ATOM 1556 N N . HIS A 1 95 ? -12.975 12.791 6.992 1.00 24.03 95 HIS A N 1
ATOM 1557 C CA . HIS A 1 95 ? -12.360 11.900 8.012 1.00 42.13 95 HIS A CA 1
ATOM 1558 C C . HIS A 1 95 ? -13.085 12.023 9.369 1.00 32.43 95 HIS A C 1
ATOM 1559 O O . HIS A 1 95 ? -13.224 13.127 9.902 1.00 32.34 95 HIS A O 1
ATOM 1574 N N . HIS A 1 96 ? -13.525 10.877 9.917 1.00 4.21 96 HIS A N 1
ATOM 1575 C CA . HIS A 1 96 ? -14.212 10.811 11.228 1.00 63.22 96 HIS A CA 1
ATOM 1576 C C . HIS A 1 96 ? -13.235 11.050 12.410 1.00 13.43 96 HIS A C 1
ATOM 1577 O O . HIS A 1 96 ? -12.134 10.497 12.440 1.00 51.41 96 HIS A O 1
ATOM 1592 N N . HIS A 1 97 ? -13.656 11.902 13.366 1.00 31.11 97 HIS A N 1
ATOM 1593 C CA . HIS A 1 97 ? -12.873 12.234 14.579 1.00 4.54 97 HIS A CA 1
ATOM 1594 C C . HIS A 1 97 ? -13.226 11.297 15.746 1.00 70.22 97 HIS A C 1
ATOM 1595 O O . HIS A 1 97 ? -14.406 11.020 16.000 1.00 42.20 97 HIS A O 1
ATOM 1610 N N . HIS A 1 98 ? -12.188 10.791 16.436 1.00 41.11 98 HIS A N 1
ATOM 1611 C CA . HIS A 1 98 ? -12.328 9.906 17.617 1.00 4.01 98 HIS A CA 1
ATOM 1612 C C . HIS A 1 98 ? -11.884 10.658 18.889 1.00 51.55 98 HIS A C 1
ATOM 1613 O O . HIS A 1 98 ? -11.189 11.675 18.808 1.00 42.30 98 HIS A O 1
ATOM 1628 N N . HIS A 1 99 ? -12.306 10.153 20.062 1.00 54.21 99 HIS A N 1
ATOM 1629 C CA . HIS A 1 99 ? -11.969 10.742 21.379 1.00 73.33 99 HIS A CA 1
ATOM 1630 C C . HIS A 1 99 ? -11.958 9.635 22.474 1.00 14.20 99 HIS A C 1
ATOM 1631 O O . HIS A 1 99 ? -12.881 9.557 23.315 1.00 61.32 99 HIS A O 1
ATOM 1647 N N . MET A 1 1 ? 3.464 14.054 -10.216 1.00 45.42 1 MET A N 2
ATOM 1648 C CA . MET A 1 1 ? 3.329 12.885 -9.321 1.00 13.02 1 MET A CA 2
ATOM 1649 C C . MET A 1 1 ? 2.214 13.136 -8.287 1.00 44.13 1 MET A C 2
ATOM 1650 O O . MET A 1 1 ? 2.265 14.111 -7.526 1.00 70.22 1 MET A O 2
ATOM 1666 N N . GLY A 1 2 ? 1.193 12.264 -8.282 1.00 54.44 2 GLY A N 2
ATOM 1667 C CA . GLY A 1 2 ? 0.075 12.347 -7.340 1.00 3.14 2 GLY A CA 2
ATOM 1668 C C . GLY A 1 2 ? -0.474 10.985 -6.951 1.00 24.43 2 GLY A C 2
ATOM 1669 O O . GLY A 1 2 ? -1.340 10.902 -6.067 1.00 12.15 2 GLY A O 2
ATOM 1673 N N . ARG A 1 3 ? 0.011 9.914 -7.623 1.00 2.41 3 ARG A N 2
ATOM 1674 C CA . ARG A 1 3 ? -0.415 8.537 -7.336 1.00 51.32 3 ARG A CA 2
ATOM 1675 C C . ARG A 1 3 ? 0.102 8.085 -5.959 1.00 41.11 3 ARG A C 2
ATOM 1676 O O . ARG A 1 3 ? 1.299 8.172 -5.673 1.00 23.13 3 ARG A O 2
ATOM 1697 N N . LEU A 1 4 ? -0.832 7.652 -5.111 1.00 43.41 4 LEU A N 2
ATOM 1698 C CA . LEU A 1 4 ? -0.560 7.090 -3.784 1.00 11.12 4 LEU A CA 2
ATOM 1699 C C . LEU A 1 4 ? -0.967 5.607 -3.803 1.00 53.53 4 LEU A C 2
ATOM 1700 O O . LEU A 1 4 ? -2.094 5.298 -4.181 1.00 32.41 4 LEU A O 2
ATOM 1716 N N . VAL A 1 5 ? -0.060 4.695 -3.409 1.00 32.23 5 VAL A N 2
ATOM 1717 C CA . VAL A 1 5 ? -0.358 3.244 -3.389 1.00 74.32 5 VAL A CA 2
ATOM 1718 C C . VAL A 1 5 ? -0.811 2.851 -1.982 1.00 42.22 5 VAL A C 2
ATOM 1719 O O . VAL A 1 5 ? -0.186 3.233 -1.010 1.00 5.34 5 VAL A O 2
ATOM 1732 N N . VAL A 1 6 ? -1.935 2.128 -1.887 1.00 74.33 6 VAL A N 2
ATOM 1733 C CA . VAL A 1 6 ? -2.439 1.566 -0.634 1.00 15.00 6 VAL A CA 2
ATOM 1734 C C . VAL A 1 6 ? -2.425 0.034 -0.734 1.00 60.01 6 VAL A C 2
ATOM 1735 O O . VAL A 1 6 ? -3.180 -0.551 -1.511 1.00 13.53 6 VAL A O 2
ATOM 1748 N N . VAL A 1 7 ? -1.549 -0.594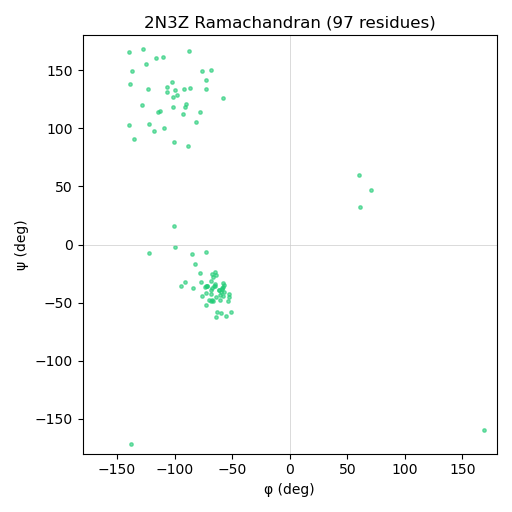 0.038 1.00 33.51 7 VAL A N 2
ATOM 1749 C CA . VAL A 1 7 ? -1.401 -2.050 0.084 1.00 42.22 7 VAL A CA 2
ATOM 1750 C C . VAL A 1 7 ? -2.269 -2.610 1.218 1.00 53.13 7 VAL A C 2
ATOM 1751 O O . VAL A 1 7 ? -2.078 -2.263 2.375 1.00 73.10 7 VAL A O 2
ATOM 1764 N N . VAL A 1 8 ? -3.215 -3.477 0.866 1.00 62.44 8 VAL A N 2
ATOM 1765 C CA . VAL A 1 8 ? -4.177 -4.077 1.807 1.00 22.11 8 VAL A CA 2
ATOM 1766 C C . VAL A 1 8 ? -3.965 -5.592 1.840 1.00 3.44 8 VAL A C 2
ATOM 1767 O O . VAL A 1 8 ? -3.652 -6.194 0.813 1.00 72.23 8 VAL A O 2
ATOM 1780 N N . THR A 1 9 ? -4.109 -6.205 3.020 1.00 33.43 9 THR A N 2
ATOM 1781 C CA . THR A 1 9 ? -3.907 -7.654 3.201 1.00 54.33 9 THR A CA 2
ATOM 1782 C C . THR A 1 9 ? -5.236 -8.430 3.292 1.00 11.25 9 THR A C 2
ATOM 1783 O O . THR A 1 9 ? -5.225 -9.651 3.459 1.00 73.43 9 THR A O 2
ATOM 1794 N N . SER A 1 10 ? -6.375 -7.733 3.144 1.00 20.43 10 SER A N 2
ATOM 1795 C CA . SER A 1 10 ? -7.711 -8.362 3.223 1.00 4.44 10 SER A CA 2
ATOM 1796 C C . SER A 1 10 ? -8.628 -7.789 2.137 1.00 43.1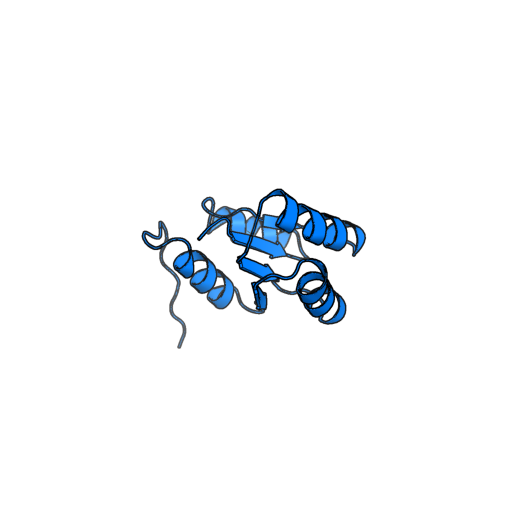4 10 SER A C 2
ATOM 1797 O O . SER A 1 10 ? -8.484 -6.623 1.763 1.00 72.31 10 SER A O 2
ATOM 1805 N N . GLU A 1 11 ? -9.547 -8.637 1.631 1.00 3.32 11 GLU A N 2
ATOM 1806 C CA . GLU A 1 11 ? -10.660 -8.219 0.750 1.00 1.10 11 GLU A CA 2
ATOM 1807 C C . GLU A 1 11 ? -11.554 -7.187 1.447 1.00 34.10 11 GLU A C 2
ATOM 1808 O O . GLU A 1 11 ? -12.032 -6.249 0.806 1.00 2.21 11 GLU A O 2
ATOM 1820 N N . GLN A 1 12 ? -11.742 -7.377 2.765 1.00 43.21 12 GLN A N 2
ATOM 1821 C CA . GLN A 1 12 ? -12.510 -6.456 3.622 1.00 1.50 12 GLN A CA 2
ATOM 1822 C C . GLN A 1 12 ? -11.883 -5.044 3.587 1.00 0.15 12 GLN A C 2
ATOM 1823 O O . GLN A 1 12 ? -12.584 -4.046 3.432 1.00 54.41 12 GLN A O 2
ATOM 1837 N N . LEU A 1 13 ? -10.539 -5.004 3.704 1.00 24.24 13 LEU A N 2
ATOM 1838 C CA . LEU A 1 13 ? -9.745 -3.761 3.643 1.00 15.23 13 LEU A CA 2
ATOM 1839 C C . LEU A 1 13 ? -9.722 -3.183 2.221 1.00 52.14 13 LEU A C 2
ATOM 1840 O O . LEU A 1 13 ? -9.756 -1.966 2.041 1.00 4.11 13 LEU A O 2
ATOM 1856 N N . LYS A 1 14 ? -9.679 -4.081 1.221 1.00 52.33 14 LYS A N 2
ATOM 1857 C CA . LYS A 1 14 ? -9.538 -3.710 -0.191 1.00 74.44 14 LYS A CA 2
ATOM 1858 C C . LYS A 1 14 ? -10.750 -2.906 -0.667 1.00 3.14 14 LYS A C 2
ATOM 1859 O O . LYS A 1 14 ? -10.613 -1.738 -1.031 1.00 33.12 14 LYS A O 2
ATOM 1878 N N . GLU A 1 15 ? -11.933 -3.541 -0.585 1.00 22.03 15 GLU A N 2
ATOM 1879 C CA . GLU A 1 15 ? -13.206 -2.949 -1.022 1.00 42.13 15 GLU A CA 2
ATOM 1880 C C . GLU A 1 15 ? -13.502 -1.664 -0.249 1.00 34.43 15 GLU A C 2
ATOM 1881 O O . GLU A 1 15 ? -14.063 -0.729 -0.806 1.00 30.35 15 GLU A O 2
ATOM 1893 N N . GLU A 1 16 ? -13.065 -1.630 1.024 1.00 54.01 16 GLU A N 2
ATOM 1894 C CA . GLU A 1 16 ? -13.229 -0.480 1.912 1.00 41.44 16 GLU A CA 2
ATOM 1895 C C . GLU A 1 16 ? -12.487 0.757 1.363 1.00 23.33 16 GLU A C 2
ATOM 1896 O O . GLU A 1 16 ? -13.109 1.792 1.106 1.00 34.24 16 GLU A O 2
ATOM 1908 N N . VAL A 1 17 ? -11.160 0.618 1.176 1.00 10.23 17 VAL A N 2
ATOM 1909 C CA . VAL A 1 17 ? -10.296 1.710 0.703 1.00 42.33 17 VAL A CA 2
ATOM 1910 C C . VAL A 1 17 ? -10.681 2.168 -0.719 1.00 60.41 17 VAL A C 2
ATOM 1911 O O . VAL A 1 17 ? -10.642 3.352 -1.003 1.00 53.13 17 VAL A O 2
ATOM 1924 N N . ARG A 1 18 ? -11.055 1.222 -1.599 1.00 32.30 18 ARG A N 2
ATOM 1925 C CA . ARG A 1 18 ? -11.469 1.548 -2.982 1.00 12.33 18 ARG A CA 2
ATOM 1926 C C . ARG A 1 18 ? -12.834 2.268 -3.009 1.00 72.43 18 ARG A C 2
ATOM 1927 O O . ARG A 1 18 ? -13.062 3.139 -3.851 1.00 61.54 18 ARG A O 2
ATOM 1948 N N . LYS A 1 19 ? -13.733 1.891 -2.072 1.00 74.43 19 LYS A N 2
ATOM 1949 C CA . LYS A 1 19 ? -15.087 2.474 -1.966 1.00 74.25 19 LYS A CA 2
ATOM 1950 C C . LYS A 1 19 ? -14.989 3.948 -1.554 1.00 32.53 19 LYS A C 2
ATOM 1951 O O . LYS A 1 19 ? -15.627 4.822 -2.153 1.00 10.13 19 LYS A O 2
ATOM 1970 N N . LYS A 1 20 ? -14.157 4.193 -0.532 1.00 43.12 20 LYS A N 2
ATOM 1971 C CA . LYS A 1 20 ? -13.889 5.529 0.003 1.00 55.45 20 LYS A CA 2
ATOM 1972 C C . LYS A 1 20 ? -13.046 6.353 -0.991 1.00 1.20 20 LYS A C 2
ATOM 1973 O O . LYS A 1 20 ? -13.367 7.502 -1.287 1.00 75.11 20 LYS A O 2
ATOM 1992 N N . PHE A 1 21 ? -11.984 5.721 -1.525 1.00 32.52 21 PHE A N 2
ATOM 1993 C CA . PHE A 1 21 ? -10.943 6.376 -2.348 1.00 51.45 21 PHE A CA 2
ATOM 1994 C C . PHE A 1 21 ? -10.712 5.572 -3.651 1.00 21.12 21 PHE A C 2
ATOM 1995 O O . PHE A 1 21 ? -9.928 4.605 -3.662 1.00 22.33 21 PHE A O 2
ATOM 2012 N N . PRO A 1 22 ? -11.405 5.926 -4.769 1.00 4.32 22 PRO A N 2
ATOM 2013 C CA . PRO A 1 22 ? -11.224 5.256 -6.080 1.00 53.25 22 PRO A CA 2
ATOM 2014 C C . PRO A 1 22 ? -9.986 5.777 -6.865 1.00 43.10 22 PRO A C 2
ATOM 2015 O O . PRO A 1 22 ? -9.668 5.250 -7.940 1.00 3.43 22 PRO A O 2
ATOM 2026 N N . GLN A 1 23 ? -9.298 6.810 -6.324 1.00 53.32 23 GLN A N 2
ATOM 2027 C CA . GLN A 1 23 ? -8.144 7.450 -6.999 1.00 44.01 23 GLN A CA 2
ATOM 2028 C C . GLN A 1 23 ? -6.830 6.712 -6.695 1.00 21.13 23 GLN A C 2
ATOM 2029 O O . GLN A 1 23 ? -5.940 6.668 -7.544 1.00 34.42 23 GLN A O 2
ATOM 2043 N N . VAL A 1 24 ? -6.732 6.126 -5.486 1.00 45.13 24 VAL A N 2
ATOM 2044 C CA . VAL A 1 24 ? -5.476 5.548 -4.970 1.00 10.15 24 VAL A CA 2
ATOM 2045 C C . VAL A 1 24 ? -5.227 4.140 -5.543 1.00 34.23 24 VAL A C 2
ATOM 2046 O O . VAL A 1 24 ? -6.171 3.371 -5.756 1.00 21.31 24 VAL A O 2
ATOM 2059 N N . GLU A 1 25 ? -3.945 3.825 -5.807 1.00 52.33 25 GLU A N 2
ATOM 2060 C CA . GLU A 1 25 ? -3.537 2.540 -6.393 1.00 61.55 25 GLU A CA 2
ATOM 2061 C C . GLU A 1 25 ? -3.573 1.458 -5.303 1.00 11.02 25 GLU A C 2
ATOM 2062 O O . GLU A 1 25 ? -2.618 1.300 -4.550 1.00 51.21 25 GLU A O 2
ATOM 2074 N N . VAL A 1 26 ? -4.668 0.705 -5.241 1.00 30.24 26 VAL A N 2
ATOM 2075 C CA . VAL A 1 26 ? -4.867 -0.321 -4.210 1.00 45.55 26 VAL A CA 2
ATOM 2076 C C . VAL A 1 26 ? -4.364 -1.665 -4.741 1.00 52.41 26 VAL A C 2
ATOM 2077 O O . VAL A 1 26 ? -4.640 -2.030 -5.887 1.00 61.03 26 VAL A O 2
ATOM 2090 N N . ARG A 1 27 ? -3.612 -2.382 -3.907 1.00 1.11 27 ARG A N 2
ATOM 2091 C CA . ARG A 1 27 ? -3.009 -3.676 -4.247 1.00 14.51 27 ARG A CA 2
ATOM 2092 C C . ARG A 1 27 ? -3.277 -4.661 -3.104 1.00 50.44 27 ARG A C 2
ATOM 2093 O O . ARG A 1 27 ? -2.883 -4.406 -1.964 1.00 12.12 27 ARG A O 2
ATOM 2114 N N . LEU A 1 28 ? -3.956 -5.776 -3.415 1.00 33.01 28 LEU A N 2
ATOM 2115 C CA . LEU A 1 28 ? -4.236 -6.838 -2.444 1.00 45.10 28 LEU A CA 2
ATOM 2116 C C . LEU A 1 28 ? -3.022 -7.765 -2.343 1.00 60.24 28 LEU A C 2
ATOM 2117 O O . LEU A 1 28 ? -2.490 -8.209 -3.371 1.00 4.33 28 LEU A O 2
ATOM 2133 N N . VAL A 1 29 ? -2.588 -8.043 -1.106 1.00 4.21 29 VAL A N 2
ATOM 2134 C CA . VAL A 1 29 ? -1.472 -8.935 -0.817 1.00 53.33 29 VAL A CA 2
ATOM 2135 C C . VAL A 1 29 ? -1.924 -9.983 0.200 1.00 24.54 29 VAL A C 2
ATOM 2136 O O . VAL A 1 29 ? -2.130 -9.675 1.379 1.00 73.03 29 VAL A O 2
ATOM 2149 N N . THR A 1 30 ? -2.144 -11.205 -0.285 1.00 30.41 30 THR A N 2
ATOM 2150 C CA . THR A 1 30 ? -2.429 -12.377 0.557 1.00 22.23 30 THR A CA 2
ATOM 2151 C C . THR A 1 30 ? -1.190 -13.291 0.599 1.00 51.51 30 THR A C 2
ATOM 2152 O O . THR A 1 30 ? -0.955 -14.000 1.589 1.00 62.53 30 THR A O 2
ATOM 2163 N N . THR A 1 31 ? -0.398 -13.255 -0.492 1.00 50.32 31 THR A N 2
ATOM 2164 C CA . THR A 1 31 ? 0.828 -14.057 -0.661 1.00 75.42 31 THR A CA 2
ATOM 2165 C C . THR A 1 31 ? 2.013 -13.135 -1.027 1.00 53.25 31 THR A C 2
ATOM 2166 O O . THR A 1 31 ? 1.808 -11.959 -1.359 1.00 20.43 31 THR A O 2
ATOM 2177 N N . GLU A 1 32 ? 3.242 -13.692 -0.991 1.00 34.10 32 GLU A N 2
ATOM 2178 C CA . GLU A 1 32 ? 4.479 -12.948 -1.310 1.00 71.54 32 GLU A CA 2
ATOM 2179 C C . GLU A 1 32 ? 4.486 -12.486 -2.778 1.00 55.31 32 GLU A C 2
ATOM 2180 O O . GLU A 1 32 ? 5.018 -11.418 -3.090 1.00 22.11 32 GLU A O 2
ATOM 2192 N N . GLU A 1 33 ? 3.880 -13.306 -3.664 1.00 12.21 33 GLU A N 2
ATOM 2193 C CA . GLU A 1 33 ? 3.786 -13.020 -5.110 1.00 25.41 33 GLU A CA 2
ATOM 2194 C C . GLU A 1 33 ? 3.065 -11.690 -5.388 1.00 72.44 33 GLU A C 2
ATOM 2195 O O . GLU A 1 33 ? 3.412 -10.971 -6.337 1.00 62.24 33 GLU A O 2
ATOM 2207 N N . ASP A 1 34 ? 2.084 -11.370 -4.534 1.00 54.53 34 ASP A N 2
ATOM 2208 C CA . ASP A 1 34 ? 1.342 -10.112 -4.606 1.00 11.54 34 ASP A CA 2
ATOM 2209 C C . ASP A 1 34 ? 2.231 -8.934 -4.183 1.00 21.34 34 ASP A C 2
ATOM 2210 O O . ASP A 1 34 ? 2.203 -7.884 -4.813 1.00 50.35 34 ASP A O 2
ATOM 2219 N N . ALA A 1 35 ? 3.019 -9.140 -3.109 1.00 0.34 35 ALA A N 2
ATOM 2220 C CA . ALA A 1 35 ? 3.979 -8.132 -2.611 1.00 3.02 35 ALA A CA 2
ATOM 2221 C C . ALA A 1 35 ? 5.047 -7.800 -3.670 1.00 52.33 35 ALA A C 2
ATOM 2222 O O . ALA A 1 35 ? 5.486 -6.659 -3.775 1.00 35.35 35 ALA A O 2
ATOM 2229 N N . LYS A 1 36 ? 5.437 -8.821 -4.447 1.00 45.52 36 LYS A N 2
ATOM 2230 C CA . LYS A 1 36 ? 6.352 -8.680 -5.591 1.00 71.52 36 LYS A CA 2
ATOM 2231 C C . LYS A 1 36 ? 5.706 -7.867 -6.727 1.00 13.54 36 LYS A C 2
ATOM 2232 O O . LYS A 1 36 ? 6.381 -7.061 -7.375 1.00 31.31 36 LYS A O 2
ATOM 2251 N N . GLN A 1 37 ? 4.388 -8.083 -6.954 1.00 1.43 37 GLN A N 2
ATOM 2252 C CA . GLN A 1 37 ? 3.601 -7.280 -7.915 1.00 61.23 37 GLN A CA 2
ATOM 2253 C C . GLN A 1 37 ? 3.554 -5.803 -7.478 1.00 64.34 37 GLN A C 2
ATOM 2254 O O . GLN A 1 37 ? 3.591 -4.916 -8.322 1.00 11.30 37 GLN A O 2
ATOM 2268 N N . VAL A 1 38 ? 3.483 -5.568 -6.148 1.00 63.22 38 VAL A N 2
ATOM 2269 C CA . VAL A 1 38 ? 3.495 -4.215 -5.566 1.00 43.45 38 VAL A CA 2
ATOM 2270 C C . VAL A 1 38 ? 4.848 -3.521 -5.820 1.00 55.51 38 VAL A C 2
ATOM 2271 O O . VAL A 1 38 ? 4.875 -2.374 -6.249 1.00 62.43 38 VAL A O 2
ATOM 2284 N N . ILE A 1 39 ? 5.955 -4.250 -5.567 1.00 15.11 39 ILE A N 2
ATOM 2285 C CA . ILE A 1 39 ? 7.335 -3.764 -5.796 1.00 63.14 39 ILE A CA 2
ATOM 2286 C C . ILE A 1 39 ? 7.503 -3.229 -7.240 1.00 23.12 39 ILE A C 2
ATOM 2287 O O . ILE A 1 39 ? 7.994 -2.107 -7.449 1.00 25.22 39 ILE A O 2
ATOM 2303 N N . LYS A 1 40 ? 7.036 -4.040 -8.205 1.00 74.45 40 LYS A N 2
ATOM 2304 C CA . LYS A 1 40 ? 7.033 -3.690 -9.632 1.00 65.42 40 LYS A CA 2
ATOM 2305 C C . LYS A 1 40 ? 6.122 -2.478 -9.896 1.00 41.43 40 LYS A C 2
ATOM 2306 O O . LYS A 1 40 ? 6.519 -1.538 -10.575 1.00 63.14 40 LYS A O 2
ATOM 2325 N N . GLU A 1 41 ? 4.917 -2.519 -9.300 1.00 62.54 41 GLU A N 2
ATOM 2326 C CA . GLU A 1 41 ? 3.832 -1.544 -9.530 1.00 1.23 41 GLU A CA 2
ATOM 2327 C C . GLU A 1 41 ? 4.282 -0.096 -9.213 1.00 1.24 41 GLU A C 2
ATOM 2328 O O . GLU A 1 41 ? 4.149 0.821 -10.051 1.00 60.44 41 GLU A O 2
ATOM 2340 N N . ILE A 1 42 ? 4.838 0.056 -7.994 1.00 2.24 42 ILE A N 2
ATOM 2341 C CA . ILE A 1 42 ? 5.322 1.327 -7.446 1.00 31.24 42 ILE A CA 2
ATOM 2342 C C . ILE A 1 42 ? 6.353 1.979 -8.389 1.00 34.22 42 ILE A C 2
ATOM 2343 O O . ILE A 1 42 ? 6.134 3.081 -8.878 1.00 2.54 42 ILE A O 2
ATOM 2359 N N . GLN A 1 43 ? 7.443 1.239 -8.666 1.00 24.33 43 GLN A N 2
ATOM 2360 C CA . GLN A 1 43 ? 8.601 1.757 -9.426 1.00 24.32 43 GLN A CA 2
ATOM 2361 C C . GLN A 1 43 ? 8.225 2.042 -10.892 1.00 72.55 43 GLN A C 2
ATOM 2362 O O . GLN A 1 43 ? 8.691 3.020 -11.481 1.00 71.43 43 GLN A O 2
ATOM 2376 N N . LYS A 1 44 ? 7.366 1.162 -11.453 1.00 24.21 44 LYS A N 2
ATOM 2377 C CA . LYS A 1 44 ? 6.876 1.261 -12.845 1.00 2.23 44 LYS A CA 2
ATOM 2378 C C . LYS A 1 44 ? 6.137 2.589 -13.081 1.00 2.02 44 LYS A C 2
ATOM 2379 O O . LYS A 1 44 ? 6.291 3.219 -14.133 1.00 43.12 44 LYS A O 2
ATOM 2398 N N . LYS A 1 45 ? 5.331 2.998 -12.090 1.00 31.32 45 LYS A N 2
ATOM 2399 C CA . LYS A 1 45 ? 4.611 4.285 -12.126 1.00 53.24 45 LYS A CA 2
ATOM 2400 C C . LYS A 1 45 ? 5.413 5.421 -11.457 1.00 41.53 45 LYS A C 2
ATOM 2401 O O . LYS A 1 45 ? 5.055 6.589 -11.606 1.00 74.23 45 LYS A O 2
ATOM 2420 N N . GLY A 1 46 ? 6.491 5.068 -10.732 1.00 50.24 46 GLY A N 2
ATOM 2421 C CA . GLY A 1 46 ? 7.352 6.051 -10.063 1.00 72.55 46 GLY A CA 2
ATOM 2422 C C . GLY A 1 46 ? 6.652 6.732 -8.895 1.00 51.54 46 GLY A C 2
ATOM 2423 O O . GLY A 1 46 ? 6.674 7.964 -8.776 1.00 10.22 46 GLY A O 2
ATOM 2427 N N . VAL A 1 47 ? 6.000 5.915 -8.056 1.00 43.40 47 VAL A N 2
ATOM 2428 C CA . VAL A 1 47 ? 5.213 6.392 -6.910 1.00 62.41 47 VAL A CA 2
ATOM 2429 C C . VAL A 1 47 ? 6.162 6.777 -5.766 1.00 54.33 47 VAL A C 2
ATOM 2430 O O . VAL A 1 47 ? 7.054 5.998 -5.407 1.00 64.14 47 VAL A O 2
ATOM 2443 N N . GLN A 1 48 ? 5.955 7.977 -5.209 1.00 74.22 48 GLN A N 2
ATOM 2444 C CA . GLN A 1 48 ? 6.823 8.542 -4.167 1.00 31.52 48 GLN A CA 2
ATOM 2445 C C . GLN A 1 48 ? 6.564 7.862 -2.812 1.00 62.12 48 GLN A C 2
ATOM 2446 O O . GLN A 1 48 ? 7.487 7.352 -2.171 1.00 30.21 48 GLN A O 2
ATOM 2460 N N . LYS A 1 49 ? 5.294 7.865 -2.379 1.00 1.03 49 LYS A N 2
ATOM 2461 C CA . LYS A 1 49 ? 4.907 7.398 -1.031 1.00 42.21 49 LYS A CA 2
ATOM 2462 C C . LYS A 1 49 ? 3.881 6.263 -1.128 1.00 22.32 49 LYS A C 2
ATOM 2463 O O . LYS A 1 49 ? 2.945 6.334 -1.928 1.00 31.13 49 LYS A O 2
ATOM 2482 N N . VAL A 1 50 ? 4.075 5.215 -0.311 1.00 35.24 50 VAL A N 2
ATOM 2483 C CA . VAL A 1 50 ? 3.240 3.998 -0.312 1.00 73.12 50 VAL A CA 2
ATOM 2484 C C . VAL A 1 50 ? 2.778 3.679 1.120 1.00 44.40 50 VAL A C 2
ATOM 2485 O O . VAL A 1 50 ? 3.524 3.868 2.079 1.00 10.13 50 VAL A O 2
ATOM 2498 N N . VAL A 1 51 ? 1.541 3.187 1.238 1.00 0.45 51 VAL A N 2
ATOM 2499 C CA . VAL A 1 51 ? 0.905 2.840 2.510 1.00 74.31 51 VAL A CA 2
ATOM 2500 C C . VAL A 1 51 ? 0.848 1.309 2.628 1.00 24.55 51 VAL A C 2
ATOM 2501 O O . VAL A 1 51 ? 0.532 0.631 1.659 1.00 33.30 51 VAL A O 2
ATOM 2514 N N . LEU A 1 52 ? 1.172 0.782 3.808 1.00 43.42 52 LEU A N 2
ATOM 2515 C CA . LEU A 1 52 ? 1.098 -0.653 4.113 1.00 5.02 52 LEU A CA 2
ATOM 2516 C C . LEU A 1 52 ? 0.080 -0.871 5.251 1.00 64.01 52 LEU A C 2
ATOM 2517 O O . LEU A 1 52 ? 0.395 -0.645 6.431 1.00 31.35 52 LEU A O 2
ATOM 2533 N N . VAL A 1 53 ? -1.147 -1.260 4.873 1.00 23.41 53 VAL A N 2
ATOM 2534 C CA . VAL A 1 53 ? -2.257 -1.505 5.802 1.00 33.31 53 VAL A CA 2
ATOM 2535 C C . VAL A 1 53 ? -2.170 -2.944 6.354 1.00 74.05 53 VAL A C 2
ATOM 2536 O O . VAL A 1 53 ? -2.605 -3.908 5.690 1.00 34.43 53 VAL A O 2
ATOM 2549 N N . GLY A 1 54 ? -1.556 -3.062 7.543 1.00 53.23 54 GLY A N 2
ATOM 2550 C CA . GLY A 1 54 ? -1.475 -4.309 8.302 1.00 41.44 54 GLY A CA 2
ATOM 2551 C C . GLY A 1 54 ? -0.717 -5.426 7.597 1.00 44.44 54 GLY A C 2
ATOM 2552 O O . GLY A 1 54 ? -1.246 -6.529 7.419 1.00 65.04 54 GLY A O 2
ATOM 2556 N N . VAL A 1 55 ? 0.527 -5.133 7.191 1.00 53.13 55 VAL A N 2
ATOM 2557 C CA . VAL A 1 55 ? 1.414 -6.127 6.542 1.00 22.31 55 VAL A CA 2
ATOM 2558 C C . VAL A 1 55 ? 2.412 -6.708 7.563 1.00 2.10 55 VAL A C 2
ATOM 2559 O O . VAL A 1 55 ? 2.553 -6.180 8.675 1.00 33.32 55 VAL A O 2
ATOM 2572 N N . SER A 1 56 ? 3.102 -7.790 7.170 1.00 2.11 56 SER A N 2
ATOM 2573 C CA . SER A 1 56 ? 4.187 -8.387 7.966 1.00 75.43 56 SER A CA 2
ATOM 2574 C C . SER A 1 56 ? 5.456 -7.518 7.872 1.00 45.21 56 SER A C 2
ATOM 2575 O O . SER A 1 56 ? 5.616 -6.746 6.916 1.00 22.03 56 SER A O 2
ATOM 2583 N N . GLU A 1 57 ? 6.363 -7.682 8.855 1.00 35.20 57 GLU A N 2
ATOM 2584 C CA . GLU A 1 57 ? 7.681 -7.006 8.878 1.00 2.33 57 GLU A CA 2
ATOM 2585 C C . GLU A 1 57 ? 8.535 -7.461 7.684 1.00 3.15 57 GLU A C 2
ATOM 2586 O O . GLU A 1 57 ? 9.348 -6.695 7.173 1.00 11.32 57 GLU A O 2
ATOM 2598 N N . LYS A 1 58 ? 8.312 -8.725 7.256 1.00 31.14 58 LYS A N 2
ATOM 2599 C CA . LYS A 1 58 ? 8.933 -9.303 6.051 1.00 73.02 58 LYS A CA 2
ATOM 2600 C C . LYS A 1 58 ? 8.664 -8.415 4.821 1.00 41.32 58 LYS A C 2
ATOM 2601 O O . LYS A 1 58 ? 9.594 -7.958 4.165 1.00 73.23 58 LYS A O 2
ATOM 2620 N N . LEU A 1 59 ? 7.369 -8.157 4.572 1.00 33.04 59 LEU A N 2
ATOM 2621 C CA . LEU A 1 59 ? 6.893 -7.452 3.376 1.00 41.15 59 LEU A CA 2
ATOM 2622 C C . LEU A 1 59 ? 7.135 -5.942 3.492 1.00 15.44 59 LEU A C 2
ATOM 2623 O O . LEU A 1 59 ? 7.311 -5.258 2.487 1.00 23.54 59 LEU A O 2
ATOM 2639 N N . LEU A 1 60 ? 7.143 -5.439 4.739 1.00 42.51 60 LEU A N 2
ATOM 2640 C CA . LEU A 1 60 ? 7.443 -4.030 5.032 1.00 33.12 60 LEU A CA 2
ATOM 2641 C C . LEU A 1 60 ? 8.875 -3.707 4.581 1.00 73.45 60 LEU A C 2
ATOM 2642 O O . LEU A 1 60 ? 9.098 -2.787 3.776 1.00 1.34 60 LEU A O 2
ATOM 2658 N N . GLN A 1 61 ? 9.829 -4.507 5.087 1.00 73.31 61 GLN A N 2
ATOM 2659 C CA . GLN A 1 61 ? 11.256 -4.338 4.799 1.00 73.03 61 GLN A CA 2
ATOM 2660 C C . GLN A 1 61 ? 11.581 -4.680 3.335 1.00 45.11 61 GLN A C 2
ATOM 2661 O O . GLN A 1 61 ? 12.416 -4.020 2.720 1.00 31.32 61 GLN A O 2
ATOM 2675 N N . LYS A 1 62 ? 10.895 -5.692 2.786 1.00 34.13 62 LYS A N 2
ATOM 2676 C CA . LYS A 1 62 ? 11.091 -6.146 1.398 1.00 71.02 62 LYS A CA 2
ATOM 2677 C C . LYS A 1 62 ? 10.783 -5.016 0.392 1.00 20.15 62 LYS A C 2
ATOM 2678 O O . LYS A 1 62 ? 11.599 -4.707 -0.484 1.00 42.14 62 LYS A O 2
ATOM 2697 N N . ILE A 1 63 ? 9.600 -4.396 0.561 1.00 4.12 63 ILE A N 2
ATOM 2698 C CA . ILE A 1 63 ? 9.129 -3.301 -0.305 1.00 64.43 63 ILE A CA 2
ATOM 2699 C C . ILE A 1 63 ? 10.035 -2.047 -0.153 1.00 21.20 63 ILE A C 2
ATOM 2700 O O . ILE A 1 63 ? 10.368 -1.416 -1.152 1.00 42.35 63 ILE A O 2
ATOM 2716 N N . LYS A 1 64 ? 10.479 -1.716 1.081 1.00 12.21 64 LYS A N 2
ATOM 2717 C CA . LYS A 1 64 ? 11.325 -0.510 1.299 1.00 21.15 64 LYS A CA 2
ATOM 2718 C C . LYS A 1 64 ? 12.760 -0.710 0.765 1.00 3.21 64 LYS A C 2
ATOM 2719 O O . LYS A 1 64 ? 13.467 0.263 0.510 1.00 24.11 64 LYS A O 2
ATOM 2738 N N . GLN A 1 65 ? 13.196 -1.974 0.625 1.00 42.31 65 GLN A N 2
ATOM 2739 C CA . GLN A 1 65 ? 14.509 -2.291 0.033 1.00 61.13 65 GLN A CA 2
ATOM 2740 C C . GLN A 1 65 ? 14.455 -2.179 -1.505 1.00 71.44 65 GLN A C 2
ATOM 2741 O O . GLN A 1 65 ? 15.168 -1.353 -2.090 1.00 15.23 65 GLN A O 2
ATOM 2755 N N . GLU A 1 66 ? 13.597 -2.990 -2.156 1.00 61.12 66 GLU A N 2
ATOM 2756 C CA . GLU A 1 66 ? 13.516 -3.028 -3.627 1.00 3.31 66 GLU A CA 2
ATOM 2757 C C . GLU A 1 66 ? 12.879 -1.743 -4.202 1.00 44.14 66 GLU A C 2
ATOM 2758 O O . GLU A 1 66 ? 13.452 -1.123 -5.108 1.00 20.11 66 GLU A O 2
ATOM 2770 N N . ALA A 1 67 ? 11.692 -1.349 -3.690 1.00 30.53 67 ALA A N 2
ATOM 2771 C CA . ALA A 1 67 ? 10.964 -0.169 -4.214 1.00 13.23 67 ALA A CA 2
ATOM 2772 C C . ALA A 1 67 ? 11.597 1.144 -3.727 1.00 70.20 67 ALA A C 2
ATOM 2773 O O . ALA A 1 67 ? 11.542 2.145 -4.451 1.00 24.32 67 ALA A O 2
ATOM 2780 N N . ASN A 1 68 ? 12.220 1.099 -2.526 1.00 53.14 68 ASN A N 2
ATOM 2781 C CA . ASN A 1 68 ? 12.952 2.240 -1.916 1.00 25.42 68 ASN A CA 2
ATOM 2782 C C . ASN A 1 68 ? 12.075 3.517 -1.877 1.00 31.23 68 ASN A C 2
ATOM 2783 O O . ASN A 1 68 ? 12.355 4.520 -2.546 1.00 52.23 68 ASN A O 2
ATOM 2794 N N . VAL A 1 69 ? 10.971 3.430 -1.118 1.00 63.12 69 VAL A N 2
ATOM 2795 C CA . VAL A 1 69 ? 9.931 4.488 -1.046 1.00 14.10 69 VAL A CA 2
ATOM 2796 C C . VAL A 1 69 ? 9.520 4.755 0.410 1.00 12.50 69 VAL A C 2
ATOM 2797 O O . VAL A 1 69 ? 9.897 3.994 1.310 1.00 32.23 69 VAL A O 2
ATOM 2810 N N . GLN A 1 70 ? 8.768 5.855 0.632 1.00 74.14 70 GLN A N 2
ATOM 2811 C CA . GLN A 1 70 ? 8.275 6.232 1.972 1.00 43.44 70 GLN A CA 2
ATOM 2812 C C . GLN A 1 70 ? 7.195 5.246 2.446 1.00 52.12 70 GLN A C 2
ATOM 2813 O O . GLN A 1 70 ? 6.186 5.060 1.771 1.00 65.33 70 GLN A O 2
ATOM 2827 N N . VAL A 1 71 ? 7.431 4.613 3.602 1.00 51.15 71 VAL A N 2
ATOM 2828 C CA . VAL A 1 71 ? 6.527 3.603 4.173 1.00 50.53 71 VAL A CA 2
ATOM 2829 C C . VAL A 1 71 ? 5.604 4.250 5.218 1.00 34.35 71 VAL A C 2
ATOM 2830 O O . VAL A 1 71 ? 6.078 4.757 6.236 1.00 42.01 71 VAL A O 2
ATOM 2843 N N . TYR A 1 72 ? 4.295 4.256 4.948 1.00 61.04 72 TYR A N 2
ATOM 2844 C CA . TYR A 1 72 ? 3.274 4.631 5.934 1.00 41.22 72 TYR A CA 2
ATOM 2845 C C . TYR A 1 72 ? 2.684 3.352 6.524 1.00 51.10 72 TYR A C 2
ATOM 2846 O O . TYR A 1 72 ? 1.844 2.708 5.893 1.00 71.41 72 TYR A O 2
ATOM 2864 N N . ARG A 1 73 ? 3.128 2.969 7.728 1.00 63.31 73 ARG A N 2
ATOM 2865 C CA . ARG A 1 73 ? 2.604 1.788 8.404 1.00 74.11 73 ARG A CA 2
ATOM 2866 C C . ARG A 1 73 ? 1.322 2.169 9.138 1.00 12.43 73 ARG A C 2
ATOM 2867 O O . ARG A 1 73 ? 1.362 2.902 10.133 1.00 54.33 73 ARG A O 2
ATOM 2888 N N . VAL A 1 74 ? 0.191 1.701 8.613 1.00 30.31 74 VAL A N 2
ATOM 2889 C CA . VAL A 1 74 ? -1.120 1.895 9.233 1.00 71.33 74 VAL A CA 2
ATOM 2890 C C . VAL A 1 74 ? -1.768 0.518 9.447 1.00 24.52 74 VAL A C 2
ATOM 2891 O O . VAL A 1 74 ? -1.458 -0.439 8.736 1.00 45.41 74 VAL A O 2
ATOM 2904 N N . THR A 1 75 ? -2.596 0.399 10.479 1.00 32.13 75 THR A N 2
ATOM 2905 C CA . THR A 1 75 ? -3.431 -0.790 10.724 1.00 15.33 75 THR A CA 2
ATOM 2906 C C . THR A 1 75 ? -4.907 -0.374 10.841 1.00 21.44 75 THR A C 2
ATOM 2907 O O . THR A 1 75 ? -5.779 -1.211 11.088 1.00 64.22 75 THR A O 2
ATOM 2918 N N . SER A 1 76 ? -5.175 0.928 10.624 1.00 1.40 76 SER A N 2
ATOM 2919 C CA . SER A 1 76 ? -6.503 1.523 10.787 1.00 14.51 76 SER A CA 2
ATOM 2920 C C . SER A 1 76 ? -6.798 2.459 9.603 1.00 22.44 76 SER A C 2
ATOM 2921 O O . SER A 1 76 ? -5.878 3.058 9.019 1.00 12.32 76 SER A O 2
ATOM 2929 N N . ASN A 1 77 ? -8.098 2.583 9.288 1.00 14.21 77 ASN A N 2
ATOM 2930 C CA . ASN A 1 77 ? -8.603 3.368 8.146 1.00 14.20 77 ASN A CA 2
ATOM 2931 C C . ASN A 1 77 ? -8.402 4.865 8.387 1.00 64.41 77 ASN A C 2
ATOM 2932 O O . ASN A 1 77 ? -8.145 5.600 7.448 1.00 73.32 77 ASN A O 2
ATOM 2943 N N . ASP A 1 78 ? -8.491 5.281 9.666 1.00 34.42 78 ASP A N 2
ATOM 2944 C CA . ASP A 1 78 ? -8.324 6.689 10.089 1.00 1.11 78 ASP A CA 2
ATOM 2945 C C . ASP A 1 78 ? -6.961 7.237 9.630 1.00 41.21 78 ASP A C 2
ATOM 2946 O O . ASP A 1 78 ? -6.866 8.333 9.068 1.00 0.23 78 ASP A O 2
ATOM 2955 N N . GLU A 1 79 ? -5.921 6.426 9.872 1.00 4.33 79 GLU A N 2
ATOM 2956 C CA . GLU A 1 79 ? -4.533 6.764 9.544 1.00 20.52 79 GLU A CA 2
ATOM 2957 C C . GLU A 1 79 ? -4.315 6.759 8.022 1.00 3.12 79 GLU A C 2
ATOM 2958 O O . GLU A 1 79 ? -3.604 7.616 7.482 1.00 30.34 79 GLU A O 2
ATOM 2970 N N . LEU A 1 80 ? -4.969 5.797 7.348 1.00 43.25 80 LEU A N 2
ATOM 2971 C CA . LEU A 1 80 ? -4.980 5.697 5.883 1.00 45.43 80 LEU A CA 2
ATOM 2972 C C . LEU A 1 80 ? -5.552 6.994 5.260 1.00 5.24 80 LEU A C 2
ATOM 2973 O O . LEU A 1 80 ? -4.978 7.540 4.305 1.00 43.44 80 LEU A O 2
ATOM 2989 N N . GLU A 1 81 ? -6.648 7.500 5.854 1.00 31.24 81 GLU A N 2
ATOM 2990 C CA . GLU A 1 81 ? -7.303 8.741 5.417 1.00 70.33 81 GLU A CA 2
ATOM 2991 C C . GLU A 1 81 ? -6.364 9.938 5.604 1.00 21.11 81 GLU A C 2
ATOM 2992 O O . GLU A 1 81 ? -6.316 10.820 4.751 1.00 1.32 81 GLU A O 2
ATOM 3004 N N . GLN A 1 82 ? -5.595 9.932 6.718 1.00 64.23 82 GLN A N 2
ATOM 3005 C CA . GLN A 1 82 ? -4.596 10.977 7.004 1.00 52.11 82 GLN A CA 2
ATOM 3006 C C . GLN A 1 82 ? -3.519 11.043 5.910 1.00 53.11 82 GLN A C 2
ATOM 3007 O O . GLN A 1 82 ? -3.101 12.131 5.541 1.00 13.14 82 GLN A O 2
ATOM 3021 N N . VAL A 1 83 ? -3.098 9.874 5.379 1.00 4.52 83 VAL A N 2
ATOM 3022 C CA . VAL A 1 83 ? -2.104 9.833 4.277 1.00 33.22 83 VAL A CA 2
ATOM 3023 C C . VAL A 1 83 ? -2.686 10.494 3.007 1.00 75.20 83 VAL A C 2
ATOM 3024 O O . VAL A 1 83 ? -2.006 11.273 2.330 1.00 64.20 83 VAL A O 2
ATOM 3037 N N . VAL A 1 84 ? -3.967 10.178 2.713 1.00 51.20 84 VAL A N 2
ATOM 3038 C CA . VAL A 1 84 ? -4.685 10.719 1.539 1.00 33.44 84 VAL A CA 2
ATOM 3039 C C . VAL A 1 84 ? -4.947 12.247 1.689 1.00 70.22 84 VAL A C 2
ATOM 3040 O O . VAL A 1 84 ? -5.031 12.977 0.693 1.00 53.21 84 VAL A O 2
ATOM 3053 N N . LYS A 1 85 ? -5.058 12.712 2.944 1.00 64.03 85 LYS A N 2
ATOM 3054 C CA . LYS A 1 85 ? -5.155 14.149 3.274 1.00 70.11 85 LYS A CA 2
ATOM 3055 C C . LYS A 1 85 ? -3.813 14.838 2.974 1.00 31.31 85 LYS A C 2
ATOM 3056 O O . LYS A 1 85 ? -3.759 15.833 2.249 1.00 44.41 85 LYS A O 2
ATOM 3075 N N . ASP A 1 86 ? -2.730 14.240 3.491 1.00 1.54 86 ASP A N 2
ATOM 3076 C CA . ASP A 1 86 ? -1.366 14.778 3.374 1.00 12.33 86 ASP A CA 2
ATOM 3077 C C . ASP A 1 86 ? -0.856 14.793 1.917 1.00 53.23 86 ASP A C 2
ATOM 3078 O O . ASP A 1 86 ? -0.070 15.672 1.556 1.00 51.13 86 ASP A O 2
ATOM 3087 N N . VAL A 1 87 ? -1.324 13.846 1.075 1.00 12.41 87 VAL A N 2
ATOM 3088 C CA . VAL A 1 87 ? -0.843 13.725 -0.318 1.00 0.41 87 VAL A CA 2
ATOM 3089 C C . VAL A 1 87 ? -1.343 14.906 -1.207 1.00 54.50 87 VAL A C 2
ATOM 3090 O O . VAL A 1 87 ? -0.959 15.022 -2.377 1.00 61.42 87 VAL A O 2
ATOM 3103 N N . LYS A 1 88 ? -2.213 15.780 -0.637 1.00 52.31 88 LYS A N 2
ATOM 3104 C CA . LYS A 1 88 ? -2.503 17.118 -1.207 1.00 21.12 88 LYS A CA 2
ATOM 3105 C C . LYS A 1 88 ? -2.116 18.212 -0.182 1.00 72.54 88 LYS A C 2
ATOM 3106 O O . LYS A 1 88 ? -2.942 18.614 0.644 1.00 51.05 88 LYS A O 2
ATOM 3125 N N . GLY A 1 89 ? -0.844 18.645 -0.219 1.00 10.11 89 GLY A N 2
ATOM 3126 C CA . GLY A 1 89 ? -0.385 19.836 0.509 1.00 43.00 89 GLY A CA 2
ATOM 3127 C C . GLY A 1 89 ? -0.283 19.665 2.015 1.00 74.42 89 GLY A C 2
ATOM 3128 O O . GLY A 1 89 ? -1.151 20.144 2.747 1.00 14.23 89 GLY A O 2
ATOM 3132 N N . SER A 1 90 ? 0.768 18.981 2.486 1.00 41.13 90 SER A N 2
ATOM 3133 C CA . SER A 1 90 ? 1.122 18.953 3.922 1.00 33.40 90 SER A CA 2
ATOM 3134 C C . SER A 1 90 ? 1.870 20.248 4.301 1.00 62.05 90 SER A C 2
ATOM 3135 O O . SER A 1 90 ? 2.367 20.961 3.420 1.00 35.31 90 SER A O 2
ATOM 3143 N N . GLY A 1 91 ? 1.983 20.514 5.614 1.00 41.34 91 GLY A N 2
ATOM 3144 C CA . GLY A 1 91 ? 2.828 21.609 6.113 1.00 44.22 91 GLY A CA 2
ATOM 3145 C C . GLY A 1 91 ? 4.308 21.322 5.913 1.00 72.42 91 GLY A C 2
ATOM 3146 O O . GLY A 1 91 ? 5.103 22.235 5.679 1.00 50.40 91 GLY A O 2
ATOM 3150 N N . LEU A 1 92 ? 4.670 20.025 5.997 1.00 54.41 92 LEU A N 2
ATOM 3151 C CA . LEU A 1 92 ? 6.055 19.546 5.822 1.00 53.34 92 LEU A CA 2
ATOM 3152 C C . LEU A 1 92 ? 6.299 19.043 4.381 1.00 42.12 92 LEU A C 2
ATOM 3153 O O . LEU A 1 92 ? 7.385 18.542 4.081 1.00 44.11 92 LEU A O 2
ATOM 3169 N N . GLU A 1 93 ? 5.277 19.155 3.502 1.00 45.14 93 GLU A N 2
ATOM 3170 C CA . GLU A 1 93 ? 5.385 18.715 2.091 1.00 14.33 93 GLU A CA 2
ATOM 3171 C C . GLU A 1 93 ? 6.317 19.644 1.315 1.00 0.02 93 GLU A C 2
ATOM 3172 O O . GLU A 1 93 ? 6.197 20.866 1.411 1.00 33.22 93 GLU A O 2
ATOM 3184 N N . HIS A 1 94 ? 7.235 19.050 0.547 1.00 42.14 94 HIS A N 2
ATOM 3185 C CA . HIS A 1 94 ? 8.116 19.787 -0.359 1.00 42.21 94 HIS A CA 2
ATOM 3186 C C . HIS A 1 94 ? 7.362 19.968 -1.689 1.00 13.33 94 HIS A C 2
ATOM 3187 O O . HIS A 1 94 ? 7.537 19.189 -2.636 1.00 32.41 94 HIS A O 2
ATOM 3202 N N . HIS A 1 95 ? 6.453 20.968 -1.703 1.00 61.30 95 HIS A N 2
ATOM 3203 C CA . HIS A 1 95 ? 5.520 21.201 -2.820 1.00 73.00 95 HIS A CA 2
ATOM 3204 C C . HIS A 1 95 ? 6.259 21.697 -4.079 1.00 13.42 95 HIS A C 2
ATOM 3205 O O . HIS A 1 95 ? 6.509 22.907 -4.232 1.00 24.43 95 HIS A O 2
ATOM 3220 N N . HIS A 1 96 ? 6.676 20.721 -4.919 1.00 63.50 96 HIS A N 2
ATOM 3221 C CA . HIS A 1 96 ? 7.145 20.938 -6.306 1.00 21.30 96 HIS A CA 2
ATOM 3222 C C . HIS A 1 96 ? 8.279 21.995 -6.373 1.00 41.24 96 HIS A C 2
ATOM 3223 O O . HIS A 1 96 ? 8.346 22.804 -7.306 1.00 30.42 96 HIS A O 2
ATOM 3238 N N . HIS A 1 97 ? 9.168 21.976 -5.356 1.00 44.44 97 HIS A N 2
ATOM 3239 C CA . HIS A 1 97 ? 10.284 22.936 -5.241 1.00 41.43 97 HIS A CA 2
ATOM 3240 C C . HIS A 1 97 ? 11.458 22.463 -6.127 1.00 13.04 97 HIS A C 2
ATOM 3241 O O . HIS A 1 97 ? 12.486 21.979 -5.637 1.00 21.23 97 HIS A O 2
ATOM 3256 N N . HIS A 1 98 ? 11.235 22.571 -7.449 1.00 3.54 98 HIS A N 2
ATOM 3257 C CA . HIS A 1 98 ? 12.190 22.189 -8.499 1.00 11.13 98 HIS A CA 2
ATOM 3258 C C . HIS A 1 98 ? 11.617 22.623 -9.857 1.00 74.43 98 HIS A C 2
ATOM 3259 O O . HIS A 1 98 ? 10.448 22.345 -10.151 1.00 15.33 98 HIS A O 2
ATOM 3274 N N . HIS A 1 99 ? 12.447 23.292 -10.675 1.00 63.52 99 HIS A N 2
ATOM 3275 C CA . HIS A 1 99 ? 12.057 23.729 -12.029 1.00 55.33 99 HIS A CA 2
ATOM 3276 C C . HIS A 1 99 ? 12.110 22.521 -13.002 1.00 44.11 99 HIS A C 2
ATOM 3277 O O . HIS A 1 99 ? 11.042 21.996 -13.377 1.00 73.32 99 HIS A O 2
ATOM 3293 N N . MET A 1 1 ? -1.774 13.890 -7.550 1.00 24.25 1 MET A N 3
ATOM 3294 C CA . MET A 1 1 ? -1.403 14.654 -6.333 1.00 5.52 1 MET A CA 3
ATOM 3295 C C . MET A 1 1 ? -0.220 13.971 -5.633 1.00 31.51 1 MET A C 3
ATOM 3296 O O . MET A 1 1 ? 0.023 14.201 -4.449 1.00 72.13 1 MET A O 3
ATOM 3312 N N . GLY A 1 2 ? 0.552 13.188 -6.407 1.00 3.45 2 GLY A N 3
ATOM 3313 C CA . GLY A 1 2 ? 1.480 12.210 -5.856 1.00 43.11 2 GLY A CA 3
ATOM 3314 C C . GLY A 1 2 ? 0.738 10.900 -5.648 1.00 60.25 2 GLY A C 3
ATOM 3315 O O . GLY A 1 2 ? 0.166 10.688 -4.569 1.00 73.34 2 GLY A O 3
ATOM 3319 N N . ARG A 1 3 ? 0.683 10.054 -6.710 1.00 71.12 3 ARG A N 3
ATOM 3320 C CA . ARG A 1 3 ? -0.119 8.809 -6.719 1.00 42.21 3 ARG A CA 3
ATOM 3321 C C . ARG A 1 3 ? 0.335 7.889 -5.570 1.00 23.33 3 ARG A C 3
ATOM 3322 O O . ARG A 1 3 ? 1.497 7.492 -5.509 1.00 31.23 3 ARG A O 3
ATOM 3343 N N . LEU A 1 4 ? -0.591 7.601 -4.653 1.00 72.45 4 LEU A N 3
ATOM 3344 C CA . LEU A 1 4 ? -0.318 6.868 -3.408 1.00 62.51 4 LEU A CA 3
ATOM 3345 C C . LEU A 1 4 ? -0.737 5.401 -3.590 1.00 43.13 4 LEU A C 3
ATOM 3346 O O . LEU A 1 4 ? -1.810 5.146 -4.125 1.00 23.02 4 LEU A O 3
ATOM 3362 N N . VAL A 1 5 ? 0.115 4.448 -3.178 1.00 51.32 5 VAL A N 3
ATOM 3363 C CA . VAL A 1 5 ? -0.217 3.004 -3.225 1.00 21.52 5 VAL A CA 3
ATOM 3364 C C . VAL A 1 5 ? -0.646 2.535 -1.829 1.00 12.14 5 VAL A C 3
ATOM 3365 O O . VAL A 1 5 ? 0.122 2.650 -0.878 1.00 60.51 5 VAL A O 3
ATOM 3378 N N . VAL A 1 6 ? -1.884 2.037 -1.716 1.00 34.13 6 VAL A N 3
ATOM 3379 C CA . VAL A 1 6 ? -2.414 1.457 -0.477 1.00 71.23 6 VAL A CA 3
ATOM 3380 C C . VAL A 1 6 ? -2.362 -0.075 -0.585 1.00 43.20 6 VAL A C 3
ATOM 3381 O O . VAL A 1 6 ? -3.062 -0.673 -1.406 1.00 50.53 6 VAL A O 3
ATOM 3394 N N . VAL A 1 7 ? -1.520 -0.694 0.239 1.00 24.15 7 VAL A N 3
ATOM 3395 C CA . VAL A 1 7 ? -1.244 -2.132 0.190 1.00 30.20 7 VAL A CA 3
ATOM 3396 C C . VAL A 1 7 ? -1.949 -2.821 1.355 1.00 11.24 7 VAL A C 3
ATOM 3397 O O . VAL A 1 7 ? -1.611 -2.594 2.517 1.00 25.30 7 VAL A O 3
ATOM 3410 N N . VAL A 1 8 ? -2.921 -3.666 1.029 1.00 11.21 8 VAL A N 3
ATOM 3411 C CA . VAL A 1 8 ? -3.797 -4.317 2.010 1.00 62.42 8 VAL A CA 3
ATOM 3412 C C . VAL A 1 8 ? -3.515 -5.820 2.038 1.00 31.01 8 VAL A C 3
ATOM 3413 O O . VAL A 1 8 ? -3.113 -6.398 1.023 1.00 34.41 8 VAL A O 3
ATOM 3426 N N . THR A 1 9 ? -3.704 -6.449 3.204 1.00 75.15 9 THR A N 3
ATOM 3427 C CA . THR A 1 9 ? -3.524 -7.903 3.364 1.00 31.02 9 THR A CA 3
ATOM 3428 C C . THR A 1 9 ? -4.871 -8.668 3.330 1.00 41.54 9 THR A C 3
ATOM 3429 O O . THR A 1 9 ? -4.895 -9.893 3.505 1.00 11.02 9 THR A O 3
ATOM 3440 N N . SER A 1 10 ? -5.986 -7.955 3.068 1.00 63.42 10 SER A N 3
ATOM 3441 C CA . SER A 1 10 ? -7.330 -8.564 2.956 1.00 21.03 10 SER A CA 3
ATOM 3442 C C . SER A 1 10 ? -8.084 -7.993 1.748 1.00 61.23 10 SER A C 3
ATOM 3443 O O . SER A 1 10 ? -7.937 -6.810 1.416 1.00 1.50 10 SER A O 3
ATOM 3451 N N . GLU A 1 11 ? -8.878 -8.869 1.092 1.00 43.42 11 GLU A N 3
ATOM 3452 C CA . GLU A 1 11 ? -9.778 -8.503 -0.023 1.00 33.42 11 GLU A CA 3
ATOM 3453 C C . GLU A 1 11 ? -10.851 -7.511 0.441 1.00 73.42 11 GLU A C 3
ATOM 3454 O O . GLU A 1 11 ? -11.247 -6.616 -0.305 1.00 11.10 11 GLU A O 3
ATOM 3466 N N . GLN A 1 12 ? -11.302 -7.698 1.696 1.00 51.40 12 GLN A N 3
ATOM 3467 C CA . GLN A 1 12 ? -12.288 -6.821 2.337 1.00 42.31 12 GLN A CA 3
ATOM 3468 C C . GLN A 1 12 ? -11.713 -5.409 2.523 1.00 10.40 12 GLN A C 3
ATOM 3469 O O . GLN A 1 12 ? -12.433 -4.423 2.389 1.00 44.35 12 GLN A O 3
ATOM 3483 N N . LEU A 1 13 ? -10.398 -5.333 2.821 1.00 52.33 13 LEU A N 3
ATOM 3484 C CA . LEU A 1 13 ? -9.673 -4.052 2.924 1.00 41.12 13 LEU A CA 3
ATOM 3485 C C . LEU A 1 13 ? -9.426 -3.446 1.523 1.00 23.41 13 LEU A C 3
ATOM 3486 O O . LEU A 1 13 ? -9.380 -2.224 1.382 1.00 21.31 13 LEU A O 3
ATOM 3502 N N . LYS A 1 14 ? -9.258 -4.315 0.497 1.00 31.13 14 LYS A N 3
ATOM 3503 C CA . LYS A 1 14 ? -9.011 -3.869 -0.892 1.00 63.43 14 LYS A CA 3
ATOM 3504 C C . LYS A 1 14 ? -10.209 -3.079 -1.428 1.00 23.23 14 LYS A C 3
ATOM 3505 O O . LYS A 1 14 ? -10.069 -1.909 -1.793 1.00 43.21 14 LYS A O 3
ATOM 3524 N N . GLU A 1 15 ? -11.386 -3.729 -1.438 1.00 51.52 15 GLU A N 3
ATOM 3525 C CA . GLU A 1 15 ? -12.639 -3.118 -1.906 1.00 65.32 15 GLU A CA 3
ATOM 3526 C C . GLU A 1 15 ? -13.016 -1.905 -1.046 1.00 74.10 15 GLU A C 3
ATOM 3527 O O . GLU A 1 15 ? -13.603 -0.948 -1.548 1.00 34.13 15 GLU A O 3
ATOM 3539 N N . GLU A 1 16 ? -12.630 -1.953 0.242 1.00 13.25 16 GLU A N 3
ATOM 3540 C CA . GLU A 1 16 ? -12.881 -0.869 1.199 1.00 11.40 16 GLU A CA 3
ATOM 3541 C C . GLU A 1 16 ? -12.163 0.421 0.770 1.00 74.04 16 GLU A C 3
ATOM 3542 O O . GLU A 1 16 ? -12.810 1.456 0.581 1.00 1.52 16 GLU A O 3
ATOM 3554 N N . VAL A 1 17 ? -10.827 0.344 0.588 1.00 10.41 17 VAL A N 3
ATOM 3555 C CA . VAL A 1 17 ? -10.022 1.525 0.238 1.00 72.34 17 VAL A CA 3
ATOM 3556 C C . VAL A 1 17 ? -10.315 2.002 -1.207 1.00 30.01 17 VAL A C 3
ATOM 3557 O O . VAL A 1 17 ? -10.239 3.200 -1.491 1.00 72.33 17 VAL A O 3
ATOM 3570 N N . ARG A 1 18 ? -10.672 1.061 -2.107 1.00 73.32 18 ARG A N 3
ATOM 3571 C CA . ARG A 1 18 ? -11.145 1.403 -3.466 1.00 20.21 18 ARG A CA 3
ATOM 3572 C C . ARG A 1 18 ? -12.472 2.201 -3.412 1.00 0.22 18 ARG A C 3
ATOM 3573 O O . ARG A 1 18 ? -12.682 3.110 -4.215 1.00 51.30 18 ARG A O 3
ATOM 3594 N N . LYS A 1 19 ? -13.332 1.872 -2.423 1.00 72.14 19 LYS A N 3
ATOM 3595 C CA . LYS A 1 19 ? -14.668 2.483 -2.248 1.00 44.32 19 LYS A CA 3
ATOM 3596 C C . LYS A 1 19 ? -14.517 3.954 -1.808 1.00 45.54 19 LYS A C 3
ATOM 3597 O O . LYS A 1 19 ? -15.176 4.853 -2.347 1.00 32.25 19 LYS A O 3
ATOM 3616 N N . LYS A 1 20 ? -13.611 4.187 -0.833 1.00 34.14 20 LYS A N 3
ATOM 3617 C CA . LYS A 1 20 ? -13.326 5.550 -0.315 1.00 71.51 20 LYS A CA 3
ATOM 3618 C C . LYS A 1 20 ? -12.460 6.371 -1.289 1.00 31.52 20 LYS A C 3
ATOM 3619 O O . LYS A 1 20 ? -12.680 7.578 -1.450 1.00 11.20 20 LYS A O 3
ATOM 3638 N N . PHE A 1 21 ? -11.480 5.718 -1.939 1.00 52.33 21 PHE A N 3
ATOM 3639 C CA . PHE A 1 21 ? -10.416 6.414 -2.704 1.00 62.45 21 PHE A CA 3
ATOM 3640 C C . PHE A 1 21 ? -10.105 5.702 -4.038 1.00 13.30 21 PHE A C 3
ATOM 3641 O O . PHE A 1 21 ? -9.356 4.719 -4.054 1.00 63.30 21 PHE A O 3
ATOM 3658 N N . PRO A 1 22 ? -10.704 6.162 -5.177 1.00 40.34 22 PRO A N 3
ATOM 3659 C CA . PRO A 1 22 ? -10.269 5.746 -6.539 1.00 72.12 22 PRO A CA 3
ATOM 3660 C C . PRO A 1 22 ? -8.983 6.492 -6.988 1.00 64.11 22 PRO A C 3
ATOM 3661 O O . PRO A 1 22 ? -8.427 6.227 -8.060 1.00 60.32 22 PRO A O 3
ATOM 3672 N N . GLN A 1 23 ? -8.531 7.442 -6.150 1.00 35.21 23 GLN A N 3
ATOM 3673 C CA . GLN A 1 23 ? -7.348 8.278 -6.420 1.00 72.15 23 GLN A CA 3
ATOM 3674 C C . GLN A 1 23 ? -6.046 7.640 -5.886 1.00 53.41 23 GLN A C 3
ATOM 3675 O O . GLN A 1 23 ? -4.974 8.264 -5.952 1.00 62.10 23 GLN A O 3
ATOM 3689 N N . VAL A 1 24 ? -6.137 6.403 -5.365 1.00 51.55 24 VAL A N 3
ATOM 3690 C CA . VAL A 1 24 ? -4.969 5.614 -4.919 1.00 33.42 24 VAL A CA 3
ATOM 3691 C C . VAL A 1 24 ? -4.915 4.249 -5.653 1.00 44.12 24 VAL A C 3
ATOM 3692 O O . VAL A 1 24 ? -5.932 3.770 -6.169 1.00 42.23 24 VAL A O 3
ATOM 3705 N N . GLU A 1 25 ? -3.715 3.649 -5.715 1.00 70.21 25 GLU A N 3
ATOM 3706 C CA . GLU A 1 25 ? -3.509 2.284 -6.233 1.00 63.50 25 GLU A CA 3
ATOM 3707 C C . GLU A 1 25 ? -3.635 1.273 -5.080 1.00 25.50 25 GLU A C 3
ATOM 3708 O O . GLU A 1 25 ? -2.707 1.122 -4.286 1.00 43.24 25 GLU A O 3
ATOM 3720 N N . VAL A 1 26 ? -4.788 0.590 -4.980 1.00 31.20 26 VAL A N 3
ATOM 3721 C CA . VAL A 1 26 ? -5.044 -0.382 -3.896 1.00 42.32 26 VAL A CA 3
ATOM 3722 C C . VAL A 1 26 ? -4.719 -1.804 -4.385 1.00 74.12 26 VAL A C 3
ATOM 3723 O O . VAL A 1 26 ? -5.453 -2.354 -5.215 1.00 40.30 26 VAL A O 3
ATOM 3736 N N . ARG A 1 27 ? -3.623 -2.396 -3.875 1.00 24.43 27 ARG A N 3
ATOM 3737 C CA . ARG A 1 27 ? -3.197 -3.757 -4.256 1.00 52.11 27 ARG A CA 3
ATOM 3738 C C . ARG A 1 27 ? -3.411 -4.728 -3.083 1.00 20.23 27 ARG A C 3
ATOM 3739 O O . ARG A 1 27 ? -3.093 -4.417 -1.933 1.00 31.13 27 ARG A O 3
ATOM 3760 N N . LEU A 1 28 ? -3.945 -5.908 -3.413 1.00 53.31 28 LEU A N 3
ATOM 3761 C CA . LEU A 1 28 ? -4.187 -7.008 -2.477 1.00 23.31 28 LEU A CA 3
ATOM 3762 C C . LEU A 1 28 ? -2.894 -7.803 -2.247 1.00 14.42 28 LEU A C 3
ATOM 3763 O O . LEU A 1 28 ? -2.077 -7.919 -3.156 1.00 4.22 28 LEU A O 3
ATOM 3779 N N . VAL A 1 29 ? -2.707 -8.298 -1.007 1.00 42.02 29 VAL A N 3
ATOM 3780 C CA . VAL A 1 29 ? -1.652 -9.258 -0.652 1.00 23.40 29 VAL A CA 3
ATOM 3781 C C . VAL A 1 29 ? -2.287 -10.454 0.074 1.00 43.34 29 VAL A C 3
ATOM 3782 O O . VAL A 1 29 ? -2.716 -10.330 1.225 1.00 71.12 29 VAL A O 3
ATOM 3795 N N . THR A 1 30 ? -2.402 -11.595 -0.631 1.00 34.14 30 THR A N 3
ATOM 3796 C CA . THR A 1 30 ? -2.816 -12.890 -0.029 1.00 34.34 30 THR A CA 3
ATOM 3797 C C . THR A 1 30 ? -1.582 -13.804 0.117 1.00 63.33 30 THR A C 3
ATOM 3798 O O . THR A 1 30 ? -1.444 -14.549 1.094 1.00 64.35 30 THR A O 3
ATOM 3809 N N . THR A 1 31 ? -0.693 -13.724 -0.888 1.00 44.12 31 THR A N 3
ATOM 3810 C CA . THR A 1 31 ? 0.587 -14.446 -0.932 1.00 41.41 31 THR A CA 3
ATOM 3811 C C . THR A 1 31 ? 1.733 -13.418 -0.954 1.00 13.51 31 THR A C 3
ATOM 3812 O O . THR A 1 31 ? 1.499 -12.215 -1.169 1.00 13.11 31 THR A O 3
ATOM 3823 N N . GLU A 1 32 ? 2.968 -13.910 -0.762 1.00 53.04 32 GLU A N 3
ATOM 3824 C CA . GLU A 1 32 ? 4.194 -13.093 -0.856 1.00 32.41 32 GLU A CA 3
ATOM 3825 C C . GLU A 1 32 ? 4.366 -12.537 -2.280 1.00 53.55 32 GLU A C 3
ATOM 3826 O O . GLU A 1 32 ? 4.933 -11.456 -2.471 1.00 3.40 32 GLU A O 3
ATOM 3838 N N . GLU A 1 33 ? 3.858 -13.296 -3.274 1.00 54.45 33 GLU A N 3
ATOM 3839 C CA . GLU A 1 33 ? 3.953 -12.932 -4.687 1.00 11.11 33 GLU A CA 3
ATOM 3840 C C . GLU A 1 33 ? 3.171 -11.639 -4.980 1.00 41.41 33 GLU A C 3
ATOM 3841 O O . GLU A 1 33 ? 3.620 -10.819 -5.777 1.00 51.14 33 GLU A O 3
ATOM 3853 N N . ASP A 1 34 ? 2.013 -11.460 -4.308 1.00 63.11 34 ASP A N 3
ATOM 3854 C CA . ASP A 1 34 ? 1.193 -10.237 -4.444 1.00 13.33 34 ASP A CA 3
ATOM 3855 C C . ASP A 1 34 ? 1.952 -9.006 -3.930 1.00 24.31 34 ASP A C 3
ATOM 3856 O O . ASP A 1 34 ? 1.839 -7.928 -4.503 1.00 23.33 34 ASP A O 3
ATOM 3865 N N . ALA A 1 35 ? 2.716 -9.196 -2.835 1.00 15.24 35 ALA A N 3
ATOM 3866 C CA . ALA A 1 35 ? 3.594 -8.153 -2.266 1.00 32.34 35 ALA A CA 3
ATOM 3867 C C . ALA A 1 35 ? 4.690 -7.747 -3.279 1.00 43.22 35 ALA A C 3
ATOM 3868 O O . ALA A 1 35 ? 5.081 -6.580 -3.363 1.00 32.44 35 ALA A O 3
ATOM 3875 N N . LYS A 1 36 ? 5.164 -8.734 -4.055 1.00 13.22 36 LYS A N 3
ATOM 3876 C CA . LYS A 1 36 ? 6.132 -8.520 -5.145 1.00 4.32 36 LYS A CA 3
ATOM 3877 C C . LYS A 1 36 ? 5.475 -7.783 -6.329 1.00 65.20 36 LYS A C 3
ATOM 3878 O O . LYS A 1 36 ? 6.129 -6.977 -7.002 1.00 1.24 36 LYS A O 3
ATOM 3897 N N . GLN A 1 37 ? 4.171 -8.062 -6.561 1.00 4.32 37 GLN A N 3
ATOM 3898 C CA . GLN A 1 37 ? 3.375 -7.368 -7.597 1.00 22.22 37 GLN A CA 3
ATOM 3899 C C . GLN A 1 37 ? 3.170 -5.894 -7.205 1.00 54.53 37 GLN A C 3
ATOM 3900 O O . GLN A 1 37 ? 3.121 -5.019 -8.075 1.00 63.52 37 GLN A O 3
ATOM 3914 N N . VAL A 1 38 ? 3.053 -5.645 -5.878 1.00 70.03 38 VAL A N 3
ATOM 3915 C CA . VAL A 1 38 ? 3.025 -4.287 -5.306 1.00 72.45 38 VAL A CA 3
ATOM 3916 C C . VAL A 1 38 ? 4.296 -3.523 -5.706 1.00 22.11 38 VAL A C 3
ATOM 3917 O O . VAL A 1 38 ? 4.202 -2.473 -6.324 1.00 25.13 38 VAL A O 3
ATOM 3930 N N . ILE A 1 39 ? 5.466 -4.112 -5.363 1.00 12.34 39 ILE A N 3
ATOM 3931 C CA . ILE A 1 39 ? 6.805 -3.524 -5.616 1.00 21.24 39 ILE A CA 3
ATOM 3932 C C . ILE A 1 39 ? 6.942 -3.017 -7.065 1.00 21.52 39 ILE A C 3
ATOM 3933 O O . ILE A 1 39 ? 7.327 -1.864 -7.306 1.00 2.14 39 ILE A O 3
ATOM 3949 N N . LYS A 1 40 ? 6.575 -3.897 -8.009 1.00 24.42 40 LYS A N 3
ATOM 3950 C CA . LYS A 1 40 ? 6.679 -3.630 -9.447 1.00 42.23 40 LYS A CA 3
ATOM 3951 C C . LYS A 1 40 ? 5.643 -2.582 -9.905 1.00 71.30 40 LYS A C 3
ATOM 3952 O O . LYS A 1 40 ? 5.918 -1.803 -10.821 1.00 52.22 40 LYS A O 3
ATOM 3971 N N . GLU A 1 41 ? 4.462 -2.558 -9.245 1.00 54.40 41 GLU A N 3
ATOM 3972 C CA . GLU A 1 41 ? 3.370 -1.618 -9.586 1.00 32.02 41 GLU A CA 3
ATOM 3973 C C . GLU A 1 41 ? 3.732 -0.180 -9.174 1.00 53.43 41 GLU A C 3
ATOM 3974 O O . GLU A 1 41 ? 3.441 0.776 -9.903 1.00 73.54 41 GLU A O 3
ATOM 3986 N N . ILE A 1 42 ? 4.365 -0.068 -7.993 1.00 22.50 42 ILE A N 3
ATOM 3987 C CA . ILE A 1 42 ? 4.895 1.193 -7.447 1.00 31.24 42 ILE A CA 3
ATOM 3988 C C . ILE A 1 42 ? 5.856 1.853 -8.458 1.00 31.13 42 ILE A C 3
ATOM 3989 O O . ILE A 1 42 ? 5.696 3.021 -8.816 1.00 61.15 42 ILE A O 3
ATOM 4005 N N . GLN A 1 43 ? 6.821 1.050 -8.937 1.00 45.35 43 GLN A N 3
ATOM 4006 C CA . GLN A 1 43 ? 7.891 1.500 -9.847 1.00 33.13 43 GLN A CA 3
ATOM 4007 C C . GLN A 1 43 ? 7.333 1.911 -11.225 1.00 43.44 43 GLN A C 3
ATOM 4008 O O . GLN A 1 43 ? 7.782 2.901 -11.809 1.00 65.03 43 GLN A O 3
ATOM 4022 N N . LYS A 1 44 ? 6.342 1.141 -11.724 1.00 75.23 44 LYS A N 3
ATOM 4023 C CA . LYS A 1 44 ? 5.677 1.416 -13.022 1.00 15.35 44 LYS A CA 3
ATOM 4024 C C . LYS A 1 44 ? 4.745 2.648 -12.952 1.00 2.44 44 LYS A C 3
ATOM 4025 O O . LYS A 1 44 ? 4.517 3.314 -13.962 1.00 50.22 44 LYS A O 3
ATOM 4044 N N . LYS A 1 45 ? 4.191 2.927 -11.756 1.00 21.35 45 LYS A N 3
ATOM 4045 C CA . LYS A 1 45 ? 3.366 4.137 -11.501 1.00 23.34 45 LYS A CA 3
ATOM 4046 C C . LYS A 1 45 ? 4.253 5.353 -11.135 1.00 21.31 45 LYS A C 3
ATOM 4047 O O . LYS A 1 45 ? 3.762 6.491 -11.116 1.00 22.01 45 LYS A O 3
ATOM 4066 N N . GLY A 1 46 ? 5.544 5.098 -10.829 1.00 22.12 46 GLY A N 3
ATOM 4067 C CA . GLY A 1 46 ? 6.484 6.154 -10.434 1.00 73.13 46 GLY A CA 3
ATOM 4068 C C . GLY A 1 46 ? 6.128 6.769 -9.083 1.00 61.14 46 GLY A C 3
ATOM 4069 O O . GLY A 1 46 ? 6.142 7.995 -8.912 1.00 15.31 46 GLY A O 3
ATOM 4073 N N . VAL A 1 47 ? 5.802 5.889 -8.122 1.00 20.34 47 VAL A N 3
ATOM 4074 C CA . VAL A 1 47 ? 5.313 6.269 -6.793 1.00 44.34 47 VAL A CA 3
ATOM 4075 C C . VAL A 1 47 ? 6.489 6.454 -5.828 1.00 44.13 47 VAL A C 3
ATOM 4076 O O . VAL A 1 47 ? 7.497 5.746 -5.905 1.00 10.12 47 VAL A O 3
ATOM 4089 N N . GLN A 1 48 ? 6.317 7.408 -4.913 1.00 54.43 48 GLN A N 3
ATOM 4090 C CA . GLN A 1 48 ? 7.370 7.895 -4.015 1.00 11.23 48 GLN A CA 3
ATOM 4091 C C . GLN A 1 48 ? 7.058 7.504 -2.563 1.00 11.13 48 GLN A C 3
ATOM 4092 O O . GLN A 1 48 ? 7.953 7.132 -1.797 1.00 11.43 48 GLN A O 3
ATOM 4106 N N . LYS A 1 49 ? 5.770 7.618 -2.184 1.00 64.13 49 LYS A N 3
ATOM 4107 C CA . LYS A 1 49 ? 5.274 7.291 -0.834 1.00 54.13 49 LYS A CA 3
ATOM 4108 C C . LYS A 1 49 ? 4.174 6.222 -0.941 1.00 1.31 49 LYS A C 3
ATOM 4109 O O . LYS A 1 49 ? 3.272 6.345 -1.771 1.00 33.45 49 LYS A O 3
ATOM 4128 N N . VAL A 1 50 ? 4.274 5.169 -0.108 1.00 43.03 50 VAL A N 3
ATOM 4129 C CA . VAL A 1 50 ? 3.382 3.994 -0.138 1.00 14.23 50 VAL A CA 3
ATOM 4130 C C . VAL A 1 50 ? 2.860 3.710 1.282 1.00 12.15 50 VAL A C 3
ATOM 4131 O O . VAL A 1 50 ? 3.648 3.637 2.229 1.00 51.32 50 VAL A O 3
ATOM 4144 N N . VAL A 1 51 ? 1.533 3.559 1.413 1.00 61.43 51 VAL A N 3
ATOM 4145 C CA . VAL A 1 51 ? 0.880 3.171 2.670 1.00 23.13 51 VAL A CA 3
ATOM 4146 C C . VAL A 1 51 ? 0.726 1.644 2.729 1.00 62.34 51 VAL A C 3
ATOM 4147 O O . VAL A 1 51 ? 0.311 1.027 1.749 1.00 44.25 51 VAL A O 3
ATOM 4160 N N . LEU A 1 52 ? 1.074 1.052 3.877 1.00 72.12 52 LEU A N 3
ATOM 4161 C CA . LEU A 1 52 ? 0.949 -0.389 4.123 1.00 0.14 52 LEU A CA 3
ATOM 4162 C C . LEU A 1 52 ? -0.081 -0.623 5.253 1.00 11.13 52 LEU A C 3
ATOM 4163 O O . LEU A 1 52 ? 0.214 -0.372 6.429 1.00 33.33 52 LEU A O 3
ATOM 4179 N N . VAL A 1 53 ? -1.292 -1.075 4.888 1.00 24.35 53 VAL A N 3
ATOM 4180 C CA . VAL A 1 53 ? -2.393 -1.327 5.844 1.00 15.35 53 VAL A CA 3
ATOM 4181 C C . VAL A 1 53 ? -2.229 -2.717 6.496 1.00 41.32 53 VAL A C 3
ATOM 4182 O O . VAL A 1 53 ? -2.631 -3.741 5.917 1.00 13.21 53 VAL A O 3
ATOM 4195 N N . GLY A 1 54 ? -1.604 -2.721 7.691 1.00 60.31 54 GLY A N 3
ATOM 4196 C CA . GLY A 1 54 ? -1.463 -3.916 8.527 1.00 70.20 54 GLY A CA 3
ATOM 4197 C C . GLY A 1 54 ? -0.734 -5.072 7.843 1.00 4.43 54 GLY A C 3
ATOM 4198 O O . GLY A 1 54 ? -1.302 -6.159 7.674 1.00 32.14 54 GLY A O 3
ATOM 4202 N N . VAL A 1 55 ? 0.526 -4.828 7.440 1.00 1.30 55 VAL A N 3
ATOM 4203 C CA . VAL A 1 55 ? 1.385 -5.841 6.786 1.00 31.51 55 VAL A CA 3
ATOM 4204 C C . VAL A 1 55 ? 2.447 -6.352 7.778 1.00 61.43 55 VAL A C 3
ATOM 4205 O O . VAL A 1 55 ? 2.703 -5.716 8.808 1.00 71.24 55 VAL A O 3
ATOM 4218 N N . SER A 1 56 ? 3.068 -7.489 7.452 1.00 24.33 56 SER A N 3
ATOM 4219 C CA . SER A 1 56 ? 4.206 -8.020 8.214 1.00 22.24 56 SER A CA 3
ATOM 4220 C C . SER A 1 56 ? 5.442 -7.136 7.978 1.00 74.31 56 SER A C 3
ATOM 4221 O O . SER A 1 56 ? 5.607 -6.588 6.882 1.00 12.23 56 SER A O 3
ATOM 4229 N N . GLU A 1 57 ? 6.293 -7.022 9.012 1.00 11.32 57 GLU A N 3
ATOM 4230 C CA . GLU A 1 57 ? 7.563 -6.247 8.969 1.00 23.42 57 GLU A CA 3
ATOM 4231 C C . GLU A 1 57 ? 8.498 -6.768 7.855 1.00 71.24 57 GLU A C 3
ATOM 4232 O O . GLU A 1 57 ? 9.238 -5.999 7.261 1.00 42.22 57 GLU A O 3
ATOM 4244 N N . LYS A 1 58 ? 8.413 -8.082 7.570 1.00 14.21 58 LYS A N 3
ATOM 4245 C CA . LYS A 1 58 ? 9.205 -8.733 6.507 1.00 22.34 58 LYS A CA 3
ATOM 4246 C C . LYS A 1 58 ? 8.785 -8.217 5.105 1.00 0.54 58 LYS A C 3
ATOM 4247 O O . LYS A 1 58 ? 9.614 -8.095 4.212 1.00 24.13 58 LYS A O 3
ATOM 4266 N N . LEU A 1 59 ? 7.481 -7.897 4.946 1.00 13.52 59 LEU A N 3
ATOM 4267 C CA . LEU A 1 59 ? 6.926 -7.337 3.694 1.00 64.01 59 LEU A CA 3
ATOM 4268 C C . LEU A 1 59 ? 7.144 -5.815 3.650 1.00 33.20 59 LEU A C 3
ATOM 4269 O O . LEU A 1 59 ? 7.309 -5.242 2.581 1.00 22.44 59 LEU A O 3
ATOM 4285 N N . LEU A 1 60 ? 7.159 -5.179 4.833 1.00 72.55 60 LEU A N 3
ATOM 4286 C CA . LEU A 1 60 ? 7.377 -3.725 4.967 1.00 73.50 60 LEU A CA 3
ATOM 4287 C C . LEU A 1 60 ? 8.772 -3.345 4.452 1.00 10.42 60 LEU A C 3
ATOM 4288 O O . LEU A 1 60 ? 8.917 -2.491 3.568 1.00 73.03 60 LEU A O 3
ATOM 4304 N N . GLN A 1 61 ? 9.781 -4.020 5.023 1.00 64.34 61 GLN A N 3
ATOM 4305 C CA . GLN A 1 61 ? 11.200 -3.810 4.701 1.00 63.12 61 GLN A CA 3
ATOM 4306 C C . GLN A 1 61 ? 11.498 -4.222 3.247 1.00 51.24 61 GLN A C 3
ATOM 4307 O O . GLN A 1 61 ? 12.328 -3.609 2.589 1.00 0.33 61 GLN A O 3
ATOM 4321 N N . LYS A 1 62 ? 10.783 -5.253 2.756 1.00 23.02 62 LYS A N 3
ATOM 4322 C CA . LYS A 1 62 ? 10.967 -5.792 1.395 1.00 21.14 62 LYS A CA 3
ATOM 4323 C C . LYS A 1 62 ? 10.497 -4.787 0.330 1.00 53.42 62 LYS A C 3
ATOM 4324 O O . LYS A 1 62 ? 11.271 -4.416 -0.550 1.00 51.41 62 LYS A O 3
ATOM 4343 N N . ILE A 1 63 ? 9.236 -4.325 0.454 1.00 73.31 63 ILE A N 3
ATOM 4344 C CA . ILE A 1 63 ? 8.643 -3.302 -0.444 1.00 13.44 63 ILE A CA 3
ATOM 4345 C C . ILE A 1 63 ? 9.505 -2.007 -0.440 1.00 71.30 63 ILE A C 3
ATOM 4346 O O . ILE A 1 63 ? 9.718 -1.380 -1.486 1.00 34.55 63 ILE A O 3
ATOM 4362 N N . LYS A 1 64 ? 10.052 -1.676 0.745 1.00 24.23 64 LYS A N 3
ATOM 4363 C CA . LYS A 1 64 ? 10.899 -0.489 0.961 1.00 13.05 64 LYS A CA 3
ATOM 4364 C C . LYS A 1 64 ? 12.237 -0.618 0.182 1.00 63.22 64 LYS A C 3
ATOM 4365 O O . LYS A 1 64 ? 12.625 0.298 -0.543 1.00 24.02 64 LYS A O 3
ATOM 4384 N N . GLN A 1 65 ? 12.916 -1.772 0.337 1.00 55.12 65 GLN A N 3
ATOM 4385 C CA . GLN A 1 65 ? 14.282 -1.994 -0.205 1.00 44.44 65 GLN A CA 3
ATOM 4386 C C . GLN A 1 65 ? 14.272 -2.239 -1.723 1.00 24.45 65 GLN A C 3
ATOM 4387 O O . GLN A 1 65 ? 15.221 -1.866 -2.417 1.00 55.13 65 GLN A O 3
ATOM 4401 N N . GLU A 1 66 ? 13.203 -2.873 -2.222 1.00 1.33 66 GLU A N 3
ATOM 4402 C CA . GLU A 1 66 ? 13.094 -3.257 -3.639 1.00 13.41 66 GLU A CA 3
ATOM 4403 C C . GLU A 1 66 ? 12.570 -2.082 -4.502 1.00 72.52 66 GLU A C 3
ATOM 4404 O O . GLU A 1 66 ? 13.094 -1.834 -5.593 1.00 30.04 66 GLU A O 3
ATOM 4416 N N . ALA A 1 67 ? 11.531 -1.363 -4.017 1.00 50.31 67 ALA A N 3
ATOM 4417 C CA . ALA A 1 67 ? 10.927 -0.227 -4.758 1.00 54.32 67 ALA A CA 3
ATOM 4418 C C . ALA A 1 67 ? 11.672 1.103 -4.492 1.00 20.24 67 ALA A C 3
ATOM 4419 O O . ALA A 1 67 ? 11.601 2.025 -5.315 1.00 64.12 67 ALA A O 3
ATOM 4426 N N . ASN A 1 68 ? 12.365 1.172 -3.329 1.00 50.21 68 ASN A N 3
ATOM 4427 C CA . ASN A 1 68 ? 13.119 2.366 -2.854 1.00 25.14 68 ASN A CA 3
ATOM 4428 C C . ASN A 1 68 ? 12.147 3.542 -2.592 1.00 61.00 68 ASN A C 3
ATOM 4429 O O . ASN A 1 68 ? 12.201 4.589 -3.253 1.00 51.10 68 ASN A O 3
ATOM 4440 N N . VAL A 1 69 ? 11.229 3.330 -1.624 1.00 72.25 69 VAL A N 3
ATOM 4441 C CA . VAL A 1 69 ? 10.119 4.270 -1.325 1.00 62.24 69 VAL A CA 3
ATOM 4442 C C . VAL A 1 69 ? 9.944 4.503 0.192 1.00 44.11 69 VAL A C 3
ATOM 4443 O O . VAL A 1 69 ? 10.432 3.719 1.018 1.00 70.40 69 VAL A O 3
ATOM 4456 N N . GLN A 1 70 ? 9.237 5.603 0.522 1.00 41.45 70 GLN A N 3
ATOM 4457 C CA . GLN A 1 70 ? 8.856 5.970 1.896 1.00 35.32 70 GLN A CA 3
ATOM 4458 C C . GLN A 1 70 ? 7.636 5.149 2.339 1.00 21.24 70 GLN A C 3
ATOM 4459 O O . GLN A 1 70 ? 6.626 5.115 1.639 1.00 22.22 70 GLN A O 3
ATOM 4473 N N . VAL A 1 71 ? 7.744 4.499 3.504 1.00 2.30 71 VAL A N 3
ATOM 4474 C CA . VAL A 1 71 ? 6.681 3.650 4.068 1.00 41.13 71 VAL A CA 3
ATOM 4475 C C . VAL A 1 71 ? 5.858 4.418 5.120 1.00 11.13 71 VAL A C 3
ATOM 4476 O O . VAL A 1 71 ? 6.419 5.063 6.012 1.00 62.14 71 VAL A O 3
ATOM 4489 N N . TYR A 1 72 ? 4.524 4.353 4.993 1.00 63.44 72 TYR A N 3
ATOM 4490 C CA . TYR A 1 72 ? 3.578 4.816 6.015 1.00 53.33 72 TYR A CA 3
ATOM 4491 C C . TYR A 1 72 ? 2.704 3.612 6.390 1.00 13.03 72 TYR A C 3
ATOM 4492 O O . TYR A 1 72 ? 1.752 3.296 5.682 1.00 34.44 72 TYR A O 3
ATOM 4510 N N . ARG A 1 73 ? 3.023 2.924 7.499 1.00 53.33 73 ARG A N 3
ATOM 4511 C CA . ARG A 1 73 ? 2.304 1.697 7.884 1.00 1.01 73 ARG A CA 3
ATOM 4512 C C . ARG A 1 73 ? 1.153 2.074 8.821 1.00 64.12 73 ARG A C 3
ATOM 4513 O O . ARG A 1 73 ? 1.391 2.573 9.926 1.00 25.01 73 ARG A O 3
ATOM 4534 N N . VAL A 1 74 ? -0.088 1.848 8.369 1.00 11.31 74 VAL A N 3
ATOM 4535 C CA . VAL A 1 74 ? -1.295 2.187 9.134 1.00 52.02 74 VAL A CA 3
ATOM 4536 C C . VAL A 1 74 ? -1.946 0.902 9.681 1.00 11.51 74 VAL A C 3
ATOM 4537 O O . VAL A 1 74 ? -1.968 -0.138 9.009 1.00 12.50 74 VAL A O 3
ATOM 4550 N N . THR A 1 75 ? -2.411 0.974 10.932 1.00 34.04 75 THR A N 3
ATOM 4551 C CA . THR A 1 75 ? -3.101 -0.135 11.609 1.00 12.52 75 THR A CA 3
ATOM 4552 C C . THR A 1 75 ? -4.627 -0.045 11.428 1.00 13.11 75 THR A C 3
ATOM 4553 O O . THR A 1 75 ? -5.340 -1.027 11.663 1.00 45.14 75 THR A O 3
ATOM 4564 N N . SER A 1 76 ? -5.116 1.128 10.986 1.00 63.41 76 SER A N 3
ATOM 4565 C CA . SER A 1 76 ? -6.554 1.382 10.853 1.00 21.45 76 SER A CA 3
ATOM 4566 C C . SER A 1 76 ? -6.827 2.378 9.717 1.00 44.40 76 SER A C 3
ATOM 4567 O O . SER A 1 76 ? -5.910 3.061 9.227 1.00 3.23 76 SER A O 3
ATOM 4575 N N . ASN A 1 77 ? -8.117 2.446 9.337 1.00 3.42 77 ASN A N 3
ATOM 4576 C CA . ASN A 1 77 ? -8.634 3.327 8.280 1.00 4.11 77 ASN A CA 3
ATOM 4577 C C . ASN A 1 77 ? -8.501 4.809 8.651 1.00 41.12 77 ASN A C 3
ATOM 4578 O O . ASN A 1 77 ? -8.389 5.642 7.759 1.00 72.35 77 ASN A O 3
ATOM 4589 N N . ASP A 1 78 ? -8.499 5.113 9.973 1.00 50.03 78 ASP A N 3
ATOM 4590 C CA . ASP A 1 78 ? -8.302 6.489 10.491 1.00 61.02 78 ASP A CA 3
ATOM 4591 C C . ASP A 1 78 ? -6.990 7.059 9.949 1.00 51.21 78 ASP A C 3
ATOM 4592 O O . ASP A 1 78 ? -6.974 8.076 9.250 1.00 52.54 78 ASP A O 3
ATOM 4601 N N . GLU A 1 79 ? -5.908 6.313 10.230 1.00 44.53 79 GLU A N 3
ATOM 4602 C CA . GLU A 1 79 ? -4.536 6.684 9.876 1.00 24.21 79 GLU A CA 3
ATOM 4603 C C . GLU A 1 79 ? -4.379 6.789 8.347 1.00 12.34 79 GLU A C 3
ATOM 4604 O O . GLU A 1 79 ? -3.753 7.721 7.847 1.00 5.24 79 GLU A O 3
ATOM 4616 N N . LEU A 1 80 ? -5.005 5.826 7.631 1.00 0.23 80 LEU A N 3
ATOM 4617 C CA . LEU A 1 80 ? -4.993 5.745 6.155 1.00 72.01 80 LEU A CA 3
ATOM 4618 C C . LEU A 1 80 ? -5.536 7.050 5.548 1.00 70.23 80 LEU A C 3
ATOM 4619 O O . LEU A 1 80 ? -4.828 7.728 4.802 1.00 44.45 80 LEU A O 3
ATOM 4635 N N . GLU A 1 81 ? -6.775 7.410 5.946 1.00 13.22 81 GLU A N 3
ATOM 4636 C CA . GLU A 1 81 ? -7.501 8.572 5.401 1.00 43.22 81 GLU A CA 3
ATOM 4637 C C . GLU A 1 81 ? -6.747 9.880 5.700 1.00 34.43 81 GLU A C 3
ATOM 4638 O O . GLU A 1 81 ? -6.680 10.763 4.845 1.00 33.11 81 GLU A O 3
ATOM 4650 N N . GLN A 1 82 ? -6.134 9.959 6.902 1.00 53.45 82 GLN A N 3
ATOM 4651 C CA . GLN A 1 82 ? -5.344 11.132 7.329 1.00 54.01 82 GLN A CA 3
ATOM 4652 C C . GLN A 1 82 ? -4.076 11.312 6.458 1.00 34.22 82 GLN A C 3
ATOM 4653 O O . GLN A 1 82 ? -3.687 12.446 6.146 1.00 22.13 82 GLN A O 3
ATOM 4667 N N . VAL A 1 83 ? -3.450 10.182 6.063 1.00 44.33 83 VAL A N 3
ATOM 4668 C CA . VAL A 1 83 ? -2.288 10.188 5.144 1.00 52.44 83 VAL A CA 3
ATOM 4669 C C . VAL A 1 83 ? -2.715 10.664 3.738 1.00 21.43 83 VAL A C 3
ATOM 4670 O O . VAL A 1 83 ? -2.010 11.452 3.109 1.00 41.34 83 VAL A O 3
ATOM 4683 N N . VAL A 1 84 ? -3.899 10.202 3.276 1.00 74.21 84 VAL A N 3
ATOM 4684 C CA . VAL A 1 84 ? -4.430 10.534 1.931 1.00 63.42 84 VAL A CA 3
ATOM 4685 C C . VAL A 1 84 ? -4.808 12.041 1.824 1.00 32.45 84 VAL A C 3
ATOM 4686 O O . VAL A 1 84 ? -4.746 12.631 0.736 1.00 52.12 84 VAL A O 3
ATOM 4699 N N . LYS A 1 85 ? -5.171 12.660 2.970 1.00 34.04 85 LYS A N 3
ATOM 4700 C CA . LYS A 1 85 ? -5.418 14.123 3.051 1.00 52.32 85 LYS A CA 3
ATOM 4701 C C . LYS A 1 85 ? -4.110 14.896 2.796 1.00 41.40 85 LYS A C 3
ATOM 4702 O O . LYS A 1 85 ? -4.078 15.866 2.032 1.00 13.01 85 LYS A O 3
ATOM 4721 N N . ASP A 1 86 ? -3.034 14.413 3.434 1.00 75.21 86 ASP A N 3
ATOM 4722 C CA . ASP A 1 86 ? -1.733 15.107 3.483 1.00 4.53 86 ASP A CA 3
ATOM 4723 C C . ASP A 1 86 ? -0.864 14.812 2.240 1.00 63.14 86 ASP A C 3
ATOM 4724 O O . ASP A 1 86 ? -0.032 15.639 1.854 1.00 61.33 86 ASP A O 3
ATOM 4733 N N . VAL A 1 87 ? -1.085 13.644 1.597 1.00 63.04 87 VAL A N 3
ATOM 4734 C CA . VAL A 1 87 ? -0.284 13.207 0.428 1.00 52.34 87 VAL A CA 3
ATOM 4735 C C . VAL A 1 87 ? -0.568 14.098 -0.804 1.00 14.33 87 VAL A C 3
ATOM 4736 O O . VAL A 1 87 ? 0.235 14.154 -1.726 1.00 73.12 87 VAL A O 3
ATOM 4749 N N . LYS A 1 88 ? -1.714 14.814 -0.783 1.00 11.12 88 LYS A N 3
ATOM 4750 C CA . LYS A 1 88 ? -2.088 15.779 -1.836 1.00 24.31 88 LYS A CA 3
ATOM 4751 C C . LYS A 1 88 ? -1.083 16.948 -1.906 1.00 61.54 88 LYS A C 3
ATOM 4752 O O . LYS A 1 88 ? -0.916 17.575 -2.958 1.00 44.40 88 LYS A O 3
ATOM 4771 N N . GLY A 1 89 ? -0.395 17.197 -0.769 1.00 32.42 89 GLY A N 3
ATOM 4772 C CA . GLY A 1 89 ? 0.640 18.223 -0.675 1.00 61.24 89 GLY A CA 3
ATOM 4773 C C . GLY A 1 89 ? 1.956 17.851 -1.365 1.00 42.10 89 GLY A C 3
ATOM 4774 O O . GLY A 1 89 ? 2.927 18.604 -1.254 1.00 5.34 89 GLY A O 3
ATOM 4778 N N . SER A 1 90 ? 2.005 16.689 -2.062 1.00 62.44 90 SER A N 3
ATOM 4779 C CA . SER A 1 90 ? 3.123 16.360 -2.968 1.00 2.23 90 SER A CA 3
ATOM 4780 C C . SER A 1 90 ? 3.090 17.312 -4.180 1.00 63.22 90 SER A C 3
ATOM 4781 O O . SER A 1 90 ? 4.132 17.722 -4.682 1.00 24.15 90 SER A O 3
ATOM 4789 N N . GLY A 1 91 ? 1.861 17.634 -4.643 1.00 2.33 91 GLY A N 3
ATOM 4790 C CA . GLY A 1 91 ? 1.653 18.595 -5.722 1.00 50.35 91 GLY A CA 3
ATOM 4791 C C . GLY A 1 91 ? 1.662 17.957 -7.107 1.00 2.10 91 GLY A C 3
ATOM 4792 O O . GLY A 1 91 ? 0.744 18.190 -7.902 1.00 22.53 91 GLY A O 3
ATOM 4796 N N . LEU A 1 92 ? 2.702 17.134 -7.376 1.00 31.11 92 LEU A N 3
ATOM 4797 C CA . LEU A 1 92 ? 2.954 16.533 -8.704 1.00 43.12 92 LEU A CA 3
ATOM 4798 C C . LEU A 1 92 ? 1.790 15.624 -9.152 1.00 22.54 92 LEU A C 3
ATOM 4799 O O . LEU A 1 92 ? 1.582 14.543 -8.599 1.00 40.43 92 LEU A O 3
ATOM 4815 N N . GLU A 1 93 ? 1.033 16.104 -10.143 1.00 53.43 93 GLU A N 3
ATOM 4816 C CA . GLU A 1 93 ? -0.034 15.349 -10.813 1.00 20.02 93 GLU A CA 3
ATOM 4817 C C . GLU A 1 93 ? 0.114 15.580 -12.321 1.00 13.54 93 GLU A C 3
ATOM 4818 O O . GLU A 1 93 ? 0.031 16.721 -12.776 1.00 11.55 93 GLU A O 3
ATOM 4830 N N . HIS A 1 94 ? 0.383 14.507 -13.086 1.00 20.14 94 HIS A N 3
ATOM 4831 C CA . HIS A 1 94 ? 0.465 14.594 -14.556 1.00 75.34 94 HIS A CA 3
ATOM 4832 C C . HIS A 1 94 ? -0.947 14.774 -15.138 1.00 53.44 94 HIS A C 3
ATOM 4833 O O . HIS A 1 94 ? -1.182 15.619 -16.011 1.00 63.53 94 HIS A O 3
ATOM 4848 N N . HIS A 1 95 ? -1.869 13.957 -14.615 1.00 32.20 95 HIS A N 3
ATOM 4849 C CA . HIS A 1 95 ? -3.280 13.944 -15.010 1.00 11.01 95 HIS A CA 3
ATOM 4850 C C . HIS A 1 95 ? -4.057 13.185 -13.929 1.00 33.44 95 HIS A C 3
ATOM 4851 O O . HIS A 1 95 ? -3.640 12.090 -13.544 1.00 33.31 95 HIS A O 3
ATOM 4866 N N . HIS A 1 96 ? -5.171 13.774 -13.458 1.00 30.14 96 HIS A N 3
ATOM 4867 C CA . HIS A 1 96 ? -6.001 13.227 -12.365 1.00 1.24 96 HIS A CA 3
ATOM 4868 C C . HIS A 1 96 ? -6.477 11.793 -12.704 1.00 2.43 96 HIS A C 3
ATOM 4869 O O . HIS A 1 96 ? -7.425 11.615 -13.472 1.00 34.03 96 HIS A O 3
ATOM 4884 N N . HIS A 1 97 ? -5.753 10.792 -12.151 1.00 71.34 97 HIS A N 3
ATOM 4885 C CA . HIS A 1 97 ? -5.927 9.358 -12.480 1.00 11.31 97 HIS A CA 3
ATOM 4886 C C . HIS A 1 97 ? -7.227 8.793 -11.867 1.00 50.21 97 HIS A C 3
ATOM 4887 O O . HIS A 1 97 ? -7.387 8.779 -10.641 1.00 43.13 97 HIS A O 3
ATOM 4902 N N . HIS A 1 98 ? -8.144 8.342 -12.745 1.00 52.13 98 HIS A N 3
ATOM 4903 C CA . HIS A 1 98 ? -9.430 7.715 -12.356 1.00 4.24 98 HIS A CA 3
ATOM 4904 C C . HIS A 1 98 ? -9.264 6.194 -12.289 1.00 54.42 98 HIS A C 3
ATOM 4905 O O . HIS A 1 98 ? -8.656 5.597 -13.186 1.00 51.24 98 HIS A O 3
ATOM 4920 N N . HIS A 1 99 ? -9.811 5.570 -11.234 1.00 4.04 99 HIS A N 3
ATOM 4921 C CA . HIS A 1 99 ? -9.777 4.108 -11.056 1.00 42.22 99 HIS A CA 3
ATOM 4922 C C . HIS A 1 99 ? -11.218 3.599 -10.808 1.00 63.23 99 HIS A C 3
ATOM 4923 O O . HIS A 1 99 ? -11.684 3.613 -9.653 1.00 74.13 99 HIS A O 3
ATOM 4939 N N . MET A 1 1 ? -0.433 15.357 -7.628 1.00 0.00 1 MET A N 4
ATOM 4940 C CA . MET A 1 1 ? 1.000 15.400 -7.288 1.00 52.33 1 MET A CA 4
ATOM 4941 C C . MET A 1 1 ? 1.286 14.407 -6.141 1.00 52.44 1 MET A C 4
ATOM 4942 O O . MET A 1 1 ? 0.900 14.632 -4.993 1.00 45.32 1 MET A O 4
ATOM 4958 N N . GLY A 1 2 ? 1.924 13.279 -6.490 1.00 71.05 2 GLY A N 4
ATOM 4959 C CA . GLY A 1 2 ? 2.240 12.221 -5.535 1.00 60.24 2 GLY A CA 4
ATOM 4960 C C . GLY A 1 2 ? 1.250 11.077 -5.626 1.00 55.03 2 GLY A C 4
ATOM 4961 O O . GLY A 1 2 ? 0.195 11.105 -4.978 1.00 31.53 2 GLY A O 4
ATOM 4965 N N . ARG A 1 3 ? 1.574 10.097 -6.484 1.00 55.52 3 ARG A N 4
ATOM 4966 C CA . ARG A 1 3 ? 0.809 8.847 -6.609 1.00 1.51 3 ARG A CA 4
ATOM 4967 C C . ARG A 1 3 ? 0.932 8.029 -5.314 1.00 0.41 3 ARG A C 4
ATOM 4968 O O . ARG A 1 3 ? 1.998 8.024 -4.678 1.00 42.13 3 ARG A O 4
ATOM 4989 N N . LEU A 1 4 ? -0.168 7.371 -4.922 1.00 65.34 4 LEU A N 4
ATOM 4990 C CA . LEU A 1 4 ? -0.213 6.518 -3.726 1.00 32.42 4 LEU A CA 4
ATOM 4991 C C . LEU A 1 4 ? -0.687 5.098 -4.078 1.00 54.35 4 LEU A C 4
ATOM 4992 O O . LEU A 1 4 ? -1.746 4.928 -4.696 1.00 30.30 4 LEU A O 4
ATOM 5008 N N . VAL A 1 5 ? 0.119 4.092 -3.701 1.00 32.30 5 VAL A N 4
ATOM 5009 C CA . VAL A 1 5 ? -0.294 2.679 -3.679 1.00 75.22 5 VAL A CA 4
ATOM 5010 C C . VAL A 1 5 ? -0.558 2.289 -2.219 1.00 35.31 5 VAL A C 4
ATOM 5011 O O . VAL A 1 5 ? 0.279 2.545 -1.357 1.00 43.14 5 VAL A O 4
ATOM 5024 N N . VAL A 1 6 ? -1.731 1.706 -1.935 1.00 72.32 6 VAL A N 4
ATOM 5025 C CA . VAL A 1 6 ? -2.067 1.202 -0.594 1.00 41.23 6 VAL A CA 4
ATOM 5026 C C . VAL A 1 6 ? -2.070 -0.333 -0.648 1.00 60.25 6 VAL A C 4
ATOM 5027 O O . VAL A 1 6 ? -2.975 -0.939 -1.209 1.00 32.22 6 VAL A O 4
ATOM 5040 N N . VAL A 1 7 ? -1.007 -0.939 -0.134 1.00 32.45 7 VAL A N 4
ATOM 5041 C CA . VAL A 1 7 ? -0.855 -2.393 -0.071 1.00 50.12 7 VAL A CA 4
ATOM 5042 C C . VAL A 1 7 ? -1.529 -2.911 1.207 1.00 24.13 7 VAL A C 4
ATOM 5043 O O . VAL A 1 7 ? -1.176 -2.488 2.308 1.00 64.01 7 VAL A O 4
ATOM 5056 N N . VAL A 1 8 ? -2.488 -3.820 1.047 1.00 14.43 8 VAL A N 4
ATOM 5057 C CA . VAL A 1 8 ? -3.281 -4.391 2.149 1.00 1.15 8 VAL A CA 4
ATOM 5058 C C . VAL A 1 8 ? -3.217 -5.920 2.062 1.00 62.30 8 VAL A C 4
ATOM 5059 O O . VAL A 1 8 ? -2.873 -6.474 1.015 1.00 73.23 8 VAL A O 4
ATOM 5072 N N . THR A 1 9 ? -3.522 -6.599 3.172 1.00 31.22 9 THR A N 4
ATOM 5073 C CA . THR A 1 9 ? -3.560 -8.078 3.227 1.00 74.12 9 THR A CA 4
ATOM 5074 C C . THR A 1 9 ? -4.996 -8.597 3.415 1.00 52.13 9 THR A C 4
ATOM 5075 O O . THR A 1 9 ? -5.214 -9.809 3.544 1.00 61.24 9 THR A O 4
ATOM 5086 N N . SER A 1 10 ? -5.979 -7.682 3.405 1.00 63.31 10 SER A N 4
ATOM 5087 C CA . SER A 1 10 ? -7.399 -8.021 3.573 1.00 2.44 10 SER A CA 4
ATOM 5088 C C . SER A 1 10 ? -8.240 -7.261 2.538 1.00 15.42 10 SER A C 4
ATOM 5089 O O . SER A 1 10 ? -8.039 -6.057 2.341 1.00 42.41 10 SER A O 4
ATOM 5097 N N . GLU A 1 11 ? -9.153 -7.984 1.861 1.00 54.03 11 GLU A N 4
ATOM 5098 C CA . GLU A 1 11 ? -10.092 -7.408 0.871 1.00 22.50 11 GLU A CA 4
ATOM 5099 C C . GLU A 1 11 ? -11.026 -6.359 1.519 1.00 43.32 11 GLU A C 4
ATOM 5100 O O . GLU A 1 11 ? -11.409 -5.391 0.872 1.00 31.13 11 GLU A O 4
ATOM 5112 N N . GLN A 1 12 ? -11.354 -6.561 2.813 1.00 34.43 12 GLN A N 4
ATOM 5113 C CA . GLN A 1 12 ? -12.171 -5.617 3.613 1.00 14.32 12 GLN A CA 4
ATOM 5114 C C . GLN A 1 12 ? -11.525 -4.212 3.623 1.00 21.14 12 GLN A C 4
ATOM 5115 O O . GLN A 1 12 ? -12.219 -3.193 3.624 1.00 41.11 12 GLN A O 4
ATOM 5129 N N . LEU A 1 13 ? -10.181 -4.197 3.631 1.00 45.33 13 LEU A N 4
ATOM 5130 C CA . LEU A 1 13 ? -9.376 -2.968 3.561 1.00 71.02 13 LEU A CA 4
ATOM 5131 C C . LEU A 1 13 ? -9.288 -2.453 2.105 1.00 20.11 13 LEU A C 4
ATOM 5132 O O . LEU A 1 13 ? -9.443 -1.264 1.865 1.00 13.31 13 LEU A O 4
ATOM 5148 N N . LYS A 1 14 ? -9.054 -3.380 1.144 1.00 74.20 14 LYS A N 4
ATOM 5149 C CA . LYS A 1 14 ? -8.879 -3.050 -0.298 1.00 61.23 14 LYS A CA 4
ATOM 5150 C C . LYS A 1 14 ? -10.095 -2.295 -0.863 1.00 70.55 14 LYS A C 4
ATOM 5151 O O . LYS A 1 14 ? -9.957 -1.163 -1.382 1.00 72.04 14 LYS A O 4
ATOM 5170 N N . GLU A 1 15 ? -11.274 -2.938 -0.738 1.00 62.12 15 GLU A N 4
ATOM 5171 C CA . GLU A 1 15 ? -12.556 -2.364 -1.156 1.00 53.22 15 GLU A CA 4
ATOM 5172 C C . GLU A 1 15 ? -12.779 -0.989 -0.494 1.00 43.14 15 GLU A C 4
ATOM 5173 O O . GLU A 1 15 ? -13.226 -0.068 -1.150 1.00 41.53 15 GLU A O 4
ATOM 5185 N N . GLU A 1 16 ? -12.388 -0.878 0.791 1.00 20.03 16 GLU A N 4
ATOM 5186 C CA . GLU A 1 16 ? -12.668 0.294 1.629 1.00 3.14 16 GLU A CA 4
ATOM 5187 C C . GLU A 1 16 ? -11.908 1.543 1.149 1.00 31.32 16 GLU A C 4
ATOM 5188 O O . GLU A 1 16 ? -12.504 2.622 0.992 1.00 4.33 16 GLU A O 4
ATOM 5200 N N . VAL A 1 17 ? -10.587 1.382 0.943 1.00 44.01 17 VAL A N 4
ATOM 5201 C CA . VAL A 1 17 ? -9.707 2.484 0.514 1.00 1.41 17 VAL A CA 4
ATOM 5202 C C . VAL A 1 17 ? -10.101 2.982 -0.895 1.00 75.32 17 VAL A C 4
ATOM 5203 O O . VAL A 1 17 ? -10.068 4.181 -1.151 1.00 71.32 17 VAL A O 4
ATOM 5216 N N . ARG A 1 18 ? -10.477 2.055 -1.804 1.00 33.15 18 ARG A N 4
ATOM 5217 C CA . ARG A 1 18 ? -10.931 2.429 -3.174 1.00 12.20 18 ARG A CA 4
ATOM 5218 C C . ARG A 1 18 ? -12.375 2.979 -3.182 1.00 34.10 18 ARG A C 4
ATOM 5219 O O . ARG A 1 18 ? -12.750 3.730 -4.098 1.00 23.55 18 ARG A O 4
ATOM 5240 N N . LYS A 1 19 ? -13.168 2.603 -2.164 1.00 34.10 19 LYS A N 4
ATOM 5241 C CA . LYS A 1 19 ? -14.586 3.028 -2.013 1.00 63.13 19 LYS A CA 4
ATOM 5242 C C . LYS A 1 19 ? -14.639 4.514 -1.630 1.00 51.42 19 LYS A C 4
ATOM 5243 O O . LYS A 1 19 ? -15.503 5.266 -2.092 1.00 13.54 19 LYS A O 4
ATOM 5262 N N . LYS A 1 20 ? -13.692 4.910 -0.774 1.00 4.24 20 LYS A N 4
ATOM 5263 C CA . LYS A 1 20 ? -13.501 6.303 -0.361 1.00 32.11 20 LYS A CA 4
ATOM 5264 C C . LYS A 1 20 ? -12.711 7.083 -1.426 1.00 42.14 20 LYS A C 4
ATOM 5265 O O . LYS A 1 20 ? -13.108 8.183 -1.831 1.00 73.25 20 LYS A O 4
ATOM 5284 N N . PHE A 1 21 ? -11.601 6.474 -1.903 1.00 70.10 21 PHE A N 4
ATOM 5285 C CA . PHE A 1 21 ? -10.595 7.152 -2.748 1.00 12.25 21 P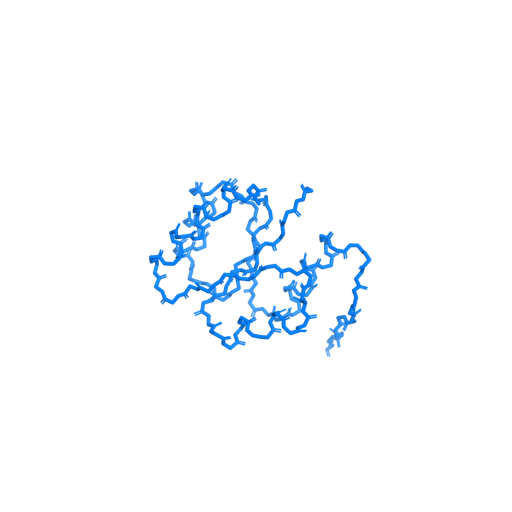HE A CA 4
ATOM 5286 C C . PHE A 1 21 ? -10.359 6.319 -4.039 1.00 64.21 21 PHE A C 4
ATOM 5287 O O . PHE A 1 21 ? -9.531 5.400 -4.036 1.00 55.34 21 PHE A O 4
ATOM 5304 N N . PRO A 1 22 ? -11.112 6.599 -5.151 1.00 0.35 22 PRO A N 4
ATOM 5305 C CA . PRO A 1 22 ? -10.899 5.917 -6.465 1.00 70.52 22 PRO A CA 4
ATOM 5306 C C . PRO A 1 22 ? -9.579 6.337 -7.164 1.00 12.04 22 PRO A C 4
ATOM 5307 O O . PRO A 1 22 ? -9.203 5.760 -8.193 1.00 2.21 22 PRO A O 4
ATOM 5318 N N . GLN A 1 23 ? -8.888 7.338 -6.584 1.00 2.22 23 GLN A N 4
ATOM 5319 C CA . GLN A 1 23 ? -7.660 7.932 -7.149 1.00 35.22 23 GLN A CA 4
ATOM 5320 C C . GLN A 1 23 ? -6.410 7.085 -6.847 1.00 13.11 23 GLN A C 4
ATOM 5321 O O . GLN A 1 23 ? -5.434 7.121 -7.605 1.00 70.10 23 GLN A O 4
ATOM 5335 N N . VAL A 1 24 ? -6.443 6.341 -5.728 1.00 21.23 24 VAL A N 4
ATOM 5336 C CA . VAL A 1 24 ? -5.292 5.546 -5.256 1.00 5.12 24 VAL A CA 4
ATOM 5337 C C . VAL A 1 24 ? -5.418 4.083 -5.731 1.00 61.54 24 VAL A C 4
ATOM 5338 O O . VAL A 1 24 ? -6.527 3.545 -5.811 1.00 63.53 24 VAL A O 4
ATOM 5351 N N . GLU A 1 25 ? -4.273 3.455 -6.062 1.00 12.31 25 GLU A N 4
ATOM 5352 C CA . GLU A 1 25 ? -4.226 2.054 -6.518 1.00 1.33 25 GLU A CA 4
ATOM 5353 C C . GLU A 1 25 ? -3.906 1.133 -5.339 1.00 40.22 25 GLU A C 4
ATOM 5354 O O . GLU A 1 25 ? -2.838 1.222 -4.742 1.00 65.30 25 GLU A O 4
ATOM 5366 N N . VAL A 1 26 ? -4.858 0.250 -5.004 1.00 14.11 26 VAL A N 4
ATOM 5367 C CA . VAL A 1 26 ? -4.808 -0.592 -3.795 1.00 33.23 26 VAL A CA 4
ATOM 5368 C C . VAL A 1 26 ? -4.685 -2.059 -4.209 1.00 1.55 26 VAL A C 4
ATOM 5369 O O . VAL A 1 26 ? -5.385 -2.500 -5.125 1.00 34.05 26 VAL A O 4
ATOM 5382 N N . ARG A 1 27 ? -3.782 -2.805 -3.551 1.00 63.42 27 ARG A N 4
ATOM 5383 C CA . ARG A 1 27 ? -3.435 -4.182 -3.940 1.00 61.02 27 ARG A CA 4
ATOM 5384 C C . ARG A 1 27 ? -3.646 -5.149 -2.773 1.00 21.40 27 ARG A C 4
ATOM 5385 O O . ARG A 1 27 ? -3.218 -4.873 -1.651 1.00 21.02 27 ARG A O 4
ATOM 5406 N N . LEU A 1 28 ? -4.313 -6.277 -3.056 1.00 62.24 28 LEU A N 4
ATOM 5407 C CA . LEU A 1 28 ? -4.548 -7.357 -2.091 1.00 71.54 28 LEU A CA 4
ATOM 5408 C C . LEU A 1 28 ? -3.387 -8.356 -2.174 1.00 61.12 28 LEU A C 4
ATOM 5409 O O . LEU A 1 28 ? -3.150 -8.958 -3.229 1.00 31.51 28 LEU A O 4
ATOM 5425 N N . VAL A 1 29 ? -2.648 -8.499 -1.068 1.00 22.14 29 VAL A N 4
ATOM 5426 C CA . VAL A 1 29 ? -1.537 -9.448 -0.950 1.00 71.13 29 VAL A CA 4
ATOM 5427 C C . VAL A 1 29 ? -1.991 -10.633 -0.084 1.00 64.22 29 VAL A C 4
ATOM 5428 O O . VAL A 1 29 ? -2.150 -10.504 1.135 1.00 70.24 29 VAL A O 4
ATOM 5441 N N . THR A 1 30 ? -2.248 -11.765 -0.748 1.00 44.52 30 THR A N 4
ATOM 5442 C CA . THR A 1 30 ? -2.649 -13.025 -0.097 1.00 24.15 30 THR A CA 4
ATOM 5443 C C . THR A 1 30 ? -1.435 -13.977 -0.039 1.00 62.30 30 THR A C 4
ATOM 5444 O O . THR A 1 30 ? -1.296 -14.787 0.889 1.00 31.52 30 THR A O 4
ATOM 5455 N N . THR A 1 31 ? -0.563 -13.852 -1.055 1.00 35.21 31 THR A N 4
ATOM 5456 C CA . THR A 1 31 ? 0.696 -14.602 -1.176 1.00 44.05 31 THR A CA 4
ATOM 5457 C C . THR A 1 31 ? 1.857 -13.616 -1.420 1.00 72.44 31 THR A C 4
ATOM 5458 O O . THR A 1 31 ? 1.627 -12.447 -1.759 1.00 4.54 31 THR A O 4
ATOM 5469 N N . GLU A 1 32 ? 3.098 -14.105 -1.253 1.00 43.22 32 GLU A N 4
ATOM 5470 C CA . GLU A 1 32 ? 4.328 -13.322 -1.498 1.00 34.10 32 GLU A CA 4
ATOM 5471 C C . GLU A 1 32 ? 4.428 -12.903 -2.982 1.00 23.11 32 GLU A C 4
ATOM 5472 O O . GLU A 1 32 ? 4.985 -11.850 -3.294 1.00 14.04 32 GLU A O 4
ATOM 5484 N N . GLU A 1 33 ? 3.877 -13.750 -3.878 1.00 51.25 33 GLU A N 4
ATOM 5485 C CA . GLU A 1 33 ? 3.833 -13.490 -5.326 1.00 52.13 33 GLU A CA 4
ATOM 5486 C C . GLU A 1 33 ? 3.104 -12.164 -5.642 1.00 54.23 33 GLU A C 4
ATOM 5487 O O . GLU A 1 33 ? 3.549 -11.407 -6.508 1.00 74.25 33 GLU A O 4
ATOM 5499 N N . ASP A 1 34 ? 1.987 -11.900 -4.918 1.00 73.11 34 ASP A N 4
ATOM 5500 C CA . ASP A 1 34 ? 1.239 -10.623 -5.018 1.00 51.23 34 ASP A CA 4
ATOM 5501 C C . ASP A 1 34 ? 2.159 -9.440 -4.702 1.00 45.30 34 ASP A C 4
ATOM 5502 O O . ASP A 1 34 ? 2.218 -8.481 -5.467 1.00 75.24 34 ASP A O 4
ATOM 5511 N N . ALA A 1 35 ? 2.894 -9.558 -3.571 1.00 64.30 35 ALA A N 4
ATOM 5512 C CA . ALA A 1 35 ? 3.810 -8.513 -3.074 1.00 15.21 35 ALA A CA 4
ATOM 5513 C C . ALA A 1 35 ? 4.880 -8.158 -4.130 1.00 61.14 35 ALA A C 4
ATOM 5514 O O . ALA A 1 35 ? 5.161 -6.982 -4.350 1.00 72.03 35 ALA A O 4
ATOM 5521 N N . LYS A 1 36 ? 5.432 -9.201 -4.785 1.00 23.11 36 LYS A N 4
ATOM 5522 C CA . LYS A 1 36 ? 6.433 -9.069 -5.870 1.00 1.20 36 LYS A CA 4
ATOM 5523 C C . LYS A 1 36 ? 5.869 -8.265 -7.066 1.00 73.35 36 LYS A C 4
ATOM 5524 O O . LYS A 1 36 ? 6.566 -7.413 -7.631 1.00 72.10 36 LYS A O 4
ATOM 5543 N N . GLN A 1 37 ? 4.601 -8.561 -7.434 1.00 2.41 37 GLN A N 4
ATOM 5544 C CA . GLN A 1 37 ? 3.876 -7.845 -8.517 1.00 42.34 37 GLN A CA 4
ATOM 5545 C C . GLN A 1 37 ? 3.711 -6.347 -8.174 1.00 33.12 37 GLN A C 4
ATOM 5546 O O . GLN A 1 37 ? 3.880 -5.482 -9.044 1.00 72.21 37 GLN A O 4
ATOM 5560 N N . VAL A 1 38 ? 3.399 -6.064 -6.889 1.00 75.41 38 VAL A N 4
ATOM 5561 C CA . VAL A 1 38 ? 3.193 -4.689 -6.395 1.00 24.53 38 VAL A CA 4
ATOM 5562 C C . VAL A 1 38 ? 4.500 -3.871 -6.492 1.00 10.43 38 VAL A C 4
ATOM 5563 O O . VAL A 1 38 ? 4.484 -2.759 -7.014 1.00 52.45 38 VAL A O 4
ATOM 5576 N N . ILE A 1 39 ? 5.617 -4.472 -6.012 1.00 30.03 39 ILE A N 4
ATOM 5577 C CA . ILE A 1 39 ? 6.972 -3.856 -6.004 1.00 32.02 39 ILE A CA 4
ATOM 5578 C C . ILE A 1 39 ? 7.329 -3.311 -7.393 1.00 62.02 39 ILE A C 4
ATOM 5579 O O . ILE A 1 39 ? 7.771 -2.162 -7.527 1.00 41.53 39 ILE A O 4
ATOM 5595 N N . LYS A 1 40 ? 7.103 -4.160 -8.409 1.00 45.34 40 LYS A N 4
ATOM 5596 C CA . LYS A 1 40 ? 7.357 -3.824 -9.814 1.00 21.12 40 LYS A CA 4
ATOM 5597 C C . LYS A 1 40 ? 6.508 -2.611 -10.232 1.00 73.24 40 LYS A C 4
ATOM 5598 O O . LYS A 1 40 ? 7.058 -1.626 -10.706 1.00 63.40 40 LYS A O 4
ATOM 5617 N N . GLU A 1 41 ? 5.181 -2.684 -9.970 1.00 72.51 41 GLU A N 4
ATOM 5618 C CA . GLU A 1 41 ? 4.203 -1.638 -10.368 1.00 61.14 41 GLU A CA 4
ATOM 5619 C C . GLU A 1 41 ? 4.586 -0.249 -9.803 1.00 33.11 41 GLU A C 4
ATOM 5620 O O . GLU A 1 41 ? 4.541 0.751 -10.526 1.00 3.11 41 GLU A O 4
ATOM 5632 N N . ILE A 1 42 ? 4.965 -0.230 -8.508 1.00 32.13 42 ILE A N 4
ATOM 5633 C CA . ILE A 1 42 ? 5.420 0.984 -7.795 1.00 12.52 42 ILE A CA 4
ATOM 5634 C C . ILE A 1 42 ? 6.591 1.648 -8.557 1.00 11.20 42 ILE A C 4
ATOM 5635 O O . ILE A 1 42 ? 6.631 2.867 -8.726 1.00 44.30 42 ILE A O 4
ATOM 5651 N N . GLN A 1 43 ? 7.510 0.812 -9.050 1.00 53.42 43 GLN A N 4
ATOM 5652 C CA . GLN A 1 43 ? 8.698 1.264 -9.793 1.00 33.24 43 GLN A CA 4
ATOM 5653 C C . GLN A 1 43 ? 8.341 1.703 -11.231 1.00 34.25 43 GLN A C 4
ATOM 5654 O O . GLN A 1 43 ? 8.913 2.676 -11.733 1.00 63.11 43 GLN A O 4
ATOM 5668 N N . LYS A 1 44 ? 7.378 1.000 -11.875 1.00 11.25 44 LYS A N 4
ATOM 5669 C CA . LYS A 1 44 ? 7.014 1.249 -13.298 1.00 41.24 44 LYS A CA 4
ATOM 5670 C C . LYS A 1 44 ? 6.347 2.620 -13.475 1.00 44.34 44 LYS A C 4
ATOM 5671 O O . LYS A 1 44 ? 6.705 3.376 -14.384 1.00 61.34 44 LYS A O 4
ATOM 5690 N N . LYS A 1 45 ? 5.366 2.919 -12.606 1.00 1.31 45 LYS A N 4
ATOM 5691 C CA . LYS A 1 45 ? 4.634 4.204 -12.616 1.00 44.32 45 LYS A CA 4
ATOM 5692 C C . LYS A 1 45 ? 5.463 5.293 -11.927 1.00 33.34 45 LYS A C 4
ATOM 5693 O O . LYS A 1 45 ? 5.275 6.485 -12.186 1.00 54.04 45 LYS A O 4
ATOM 5712 N N . GLY A 1 46 ? 6.402 4.862 -11.071 1.00 33.13 46 GLY A N 4
ATOM 5713 C CA . GLY A 1 46 ? 7.246 5.787 -10.311 1.00 73.34 46 GLY A CA 4
ATOM 5714 C C . GLY A 1 46 ? 6.484 6.443 -9.168 1.00 61.43 46 GLY A C 4
ATOM 5715 O O . GLY A 1 46 ? 6.534 7.665 -8.992 1.00 65.11 46 GLY A O 4
ATOM 5719 N N . VAL A 1 47 ? 5.768 5.608 -8.407 1.00 45.51 47 VAL A N 4
ATOM 5720 C CA . VAL A 1 47 ? 4.942 6.019 -7.263 1.00 62.44 47 VAL A CA 4
ATOM 5721 C C . VAL A 1 47 ? 5.845 6.567 -6.138 1.00 60.13 47 VAL A C 4
ATOM 5722 O O . VAL A 1 47 ? 6.820 5.918 -5.759 1.00 42.42 47 VAL A O 4
ATOM 5735 N N . GLN A 1 48 ? 5.510 7.756 -5.624 1.00 62.21 48 GLN A N 4
ATOM 5736 C CA . GLN A 1 48 ? 6.344 8.491 -4.655 1.00 33.24 48 GLN A CA 4
ATOM 5737 C C . GLN A 1 48 ? 6.189 7.887 -3.249 1.00 74.40 48 GLN A C 4
ATOM 5738 O O . GLN A 1 48 ? 7.169 7.482 -2.606 1.00 40.31 48 GLN A O 4
ATOM 5752 N N . LYS A 1 49 ? 4.935 7.827 -2.796 1.00 32.45 49 LYS A N 4
ATOM 5753 C CA . LYS A 1 49 ? 4.570 7.392 -1.442 1.00 64.21 49 LYS A CA 4
ATOM 5754 C C . LYS A 1 49 ? 3.666 6.154 -1.529 1.00 13.33 49 LYS A C 4
ATOM 5755 O O . LYS A 1 49 ? 2.793 6.090 -2.394 1.00 22.50 49 LYS A O 4
ATOM 5774 N N . VAL A 1 50 ? 3.923 5.156 -0.662 1.00 24.20 50 VAL A N 4
ATOM 5775 C CA . VAL A 1 50 ? 3.157 3.894 -0.592 1.00 41.21 50 VAL A CA 4
ATOM 5776 C C . VAL A 1 50 ? 2.774 3.604 0.872 1.00 21.44 50 VAL A C 4
ATOM 5777 O O . VAL A 1 50 ? 3.632 3.609 1.757 1.00 63.10 50 VAL A O 4
ATOM 5790 N N . VAL A 1 51 ? 1.472 3.374 1.112 1.00 12.34 51 VAL A N 4
ATOM 5791 C CA . VAL A 1 51 ? 0.946 2.946 2.414 1.00 13.24 51 VAL A CA 4
ATOM 5792 C C . VAL A 1 51 ? 0.998 1.407 2.503 1.00 51.22 51 VAL A C 4
ATOM 5793 O O . VAL A 1 51 ? 0.610 0.723 1.559 1.00 42.21 51 VAL A O 4
ATOM 5806 N N . LEU A 1 52 ? 1.496 0.876 3.628 1.00 35.43 52 LEU A N 4
ATOM 5807 C CA . LEU A 1 52 ? 1.494 -0.562 3.929 1.00 73.14 52 LEU A CA 4
ATOM 5808 C C . LEU A 1 52 ? 0.594 -0.811 5.165 1.00 14.15 52 LEU A C 4
ATOM 5809 O O . LEU A 1 52 ? 0.974 -0.475 6.295 1.00 51.22 52 LEU A O 4
ATOM 5825 N N . VAL A 1 53 ? -0.632 -1.334 4.920 1.00 11.33 53 VAL A N 4
ATOM 5826 C CA . VAL A 1 53 ? -1.646 -1.621 5.966 1.00 21.21 53 VAL A CA 4
ATOM 5827 C C . VAL A 1 53 ? -1.738 -3.137 6.224 1.00 73.43 53 VAL A C 4
ATOM 5828 O O . VAL A 1 53 ? -1.921 -3.922 5.281 1.00 61.44 53 VAL A O 4
ATOM 5841 N N . GLY A 1 54 ? -1.630 -3.522 7.510 1.00 10.44 54 GLY A N 4
ATOM 5842 C CA . GLY A 1 54 ? -1.848 -4.901 7.966 1.00 44.23 54 GLY A CA 4
ATOM 5843 C C . GLY A 1 54 ? -0.862 -5.926 7.411 1.00 43.32 54 GLY A C 4
ATOM 5844 O O . GLY A 1 54 ? -1.116 -7.134 7.498 1.00 24.54 54 GLY A O 4
ATOM 5848 N N . VAL A 1 55 ? 0.271 -5.450 6.867 1.00 32.51 55 VAL A N 4
ATOM 5849 C CA . VAL A 1 55 ? 1.270 -6.310 6.209 1.00 1.24 55 VAL A CA 4
ATOM 5850 C C . VAL A 1 55 ? 2.219 -6.919 7.258 1.00 35.13 55 VAL A C 4
ATOM 5851 O O . VAL A 1 55 ? 2.250 -6.469 8.414 1.00 10.21 55 VAL A O 4
ATOM 5864 N N . SER A 1 56 ? 2.968 -7.962 6.865 1.00 24.41 56 SER A N 4
ATOM 5865 C CA . SER A 1 56 ? 3.996 -8.564 7.731 1.00 71.53 56 SER A CA 4
ATOM 5866 C C . SER A 1 56 ? 5.199 -7.610 7.858 1.00 23.02 56 SER A C 4
ATOM 5867 O O . SER A 1 56 ? 5.461 -6.828 6.942 1.00 4.41 56 SER A O 4
ATOM 5875 N N . GLU A 1 57 ? 5.912 -7.686 8.999 1.00 45.43 57 GLU A N 4
ATOM 5876 C CA . GLU A 1 57 ? 7.074 -6.818 9.302 1.00 34.43 57 GLU A CA 4
ATOM 5877 C C . GLU A 1 57 ? 8.168 -6.963 8.224 1.00 4.03 57 GLU A C 4
ATOM 5878 O O . GLU A 1 57 ? 8.686 -5.969 7.726 1.00 11.23 57 GLU A O 4
ATOM 5890 N N . LYS A 1 58 ? 8.464 -8.226 7.865 1.00 2.44 58 LYS A N 4
ATOM 5891 C CA . LYS A 1 58 ? 9.484 -8.572 6.856 1.00 24.33 58 LYS A CA 4
ATOM 5892 C C . LYS A 1 58 ? 9.079 -8.051 5.460 1.00 44.52 58 LYS A C 4
ATOM 5893 O O . LYS A 1 58 ? 9.911 -7.483 4.751 1.00 33.22 58 LYS A O 4
ATOM 5912 N N . LEU A 1 59 ? 7.793 -8.250 5.087 1.00 42.34 59 LEU A N 4
ATOM 5913 C CA . LEU A 1 59 ? 7.226 -7.743 3.811 1.00 1.24 59 LEU A CA 4
ATOM 5914 C C . LEU A 1 59 ? 7.297 -6.206 3.752 1.00 21.24 59 LEU A C 4
ATOM 5915 O O . LEU A 1 59 ? 7.597 -5.639 2.710 1.00 74.25 59 LEU A O 4
ATOM 5931 N N . LEU A 1 60 ? 7.052 -5.558 4.901 1.00 72.11 60 LEU A N 4
ATOM 5932 C CA . LEU A 1 60 ? 7.063 -4.090 5.027 1.00 42.54 60 LEU A CA 4
ATOM 5933 C C . LEU A 1 60 ? 8.459 -3.535 4.706 1.00 51.00 60 LEU A C 4
ATOM 5934 O O . LEU A 1 60 ? 8.615 -2.656 3.851 1.00 74.01 60 LEU A O 4
ATOM 5950 N N . GLN A 1 61 ? 9.458 -4.083 5.417 1.00 22.53 61 GLN A N 4
ATOM 5951 C CA . GLN A 1 61 ? 10.871 -3.692 5.288 1.00 52.55 61 GLN A CA 4
ATOM 5952 C C . GLN A 1 61 ? 11.389 -4.020 3.877 1.00 31.41 61 GLN A C 4
ATOM 5953 O O . GLN A 1 61 ? 12.195 -3.275 3.324 1.00 62.13 61 GLN A O 4
ATOM 5967 N N . LYS A 1 62 ? 10.885 -5.139 3.308 1.00 32.31 62 LYS A N 4
ATOM 5968 C CA . LYS A 1 62 ? 11.242 -5.583 1.954 1.00 22.21 62 LYS A CA 4
ATOM 5969 C C . LYS A 1 62 ? 10.798 -4.530 0.919 1.00 32.44 62 LYS A C 4
ATOM 5970 O O . LYS A 1 62 ? 11.650 -3.922 0.290 1.00 13.53 62 LYS A O 4
ATOM 5989 N N . ILE A 1 63 ? 9.465 -4.287 0.813 1.00 71.45 63 ILE A N 4
ATOM 5990 C CA . ILE A 1 63 ? 8.864 -3.324 -0.157 1.00 12.43 63 ILE A CA 4
ATOM 5991 C C . ILE A 1 63 ? 9.536 -1.920 -0.038 1.00 51.11 63 ILE A C 4
ATOM 5992 O O . ILE A 1 63 ? 9.757 -1.241 -1.047 1.00 20.01 63 ILE A O 4
ATOM 6008 N N . LYS A 1 64 ? 9.893 -1.545 1.208 1.00 22.23 64 LYS A N 4
ATOM 6009 C CA . LYS A 1 64 ? 10.626 -0.301 1.522 1.00 51.11 64 LYS A CA 4
ATOM 6010 C C . LYS A 1 64 ? 11.998 -0.279 0.796 1.00 11.25 64 LYS A C 4
ATOM 6011 O O . LYS A 1 64 ? 12.329 0.695 0.122 1.00 11.23 64 LYS A O 4
ATOM 6030 N N . GLN A 1 65 ? 12.760 -1.376 0.934 1.00 32.54 65 GLN A N 4
ATOM 6031 C CA . GLN A 1 65 ? 14.134 -1.496 0.387 1.00 53.05 65 GLN A CA 4
ATOM 6032 C C . GLN A 1 65 ? 14.143 -1.733 -1.141 1.00 51.30 65 GLN A C 4
ATOM 6033 O O . GLN A 1 65 ? 15.060 -1.280 -1.828 1.00 71.13 65 GLN A O 4
ATOM 6047 N N . GLU A 1 66 ? 13.118 -2.437 -1.661 1.00 30.10 66 GLU A N 4
ATOM 6048 C CA . GLU A 1 66 ? 13.051 -2.836 -3.087 1.00 5.33 66 GLU A CA 4
ATOM 6049 C C . GLU A 1 66 ? 12.608 -1.647 -3.958 1.00 40.13 66 GLU A C 4
ATOM 6050 O O . GLU A 1 66 ? 13.211 -1.362 -4.997 1.00 55.21 66 GLU A O 4
ATOM 6062 N N . ALA A 1 67 ? 11.528 -0.969 -3.522 1.00 61.32 67 ALA A N 4
ATOM 6063 C CA . ALA A 1 67 ? 10.920 0.149 -4.269 1.00 72.33 67 ALA A CA 4
ATOM 6064 C C . ALA A 1 67 ? 11.548 1.508 -3.890 1.00 34.43 67 ALA A C 4
ATOM 6065 O O . ALA A 1 67 ? 11.504 2.446 -4.693 1.00 41.35 67 ALA A O 4
ATOM 6072 N N . ASN A 1 68 ? 12.109 1.603 -2.660 1.00 62.11 68 ASN A N 4
ATOM 6073 C CA . ASN A 1 68 ? 12.812 2.820 -2.150 1.00 1.13 68 ASN A CA 4
ATOM 6074 C C . ASN A 1 68 ? 11.865 4.036 -2.109 1.00 74.21 68 ASN A C 4
ATOM 6075 O O . ASN A 1 68 ? 12.206 5.135 -2.553 1.00 41.43 68 ASN A O 4
ATOM 6086 N N . VAL A 1 69 ? 10.674 3.812 -1.535 1.00 71.35 69 VAL A N 4
ATOM 6087 C CA . VAL A 1 69 ? 9.568 4.801 -1.484 1.00 2.55 69 VAL A CA 4
ATOM 6088 C C . VAL A 1 69 ? 9.160 5.090 -0.027 1.00 54.12 69 VAL A C 4
ATOM 6089 O O . VAL A 1 69 ? 9.428 4.273 0.865 1.00 73.45 69 VAL A O 4
ATOM 6102 N N . GLN A 1 70 ? 8.491 6.242 0.193 1.00 54.30 70 GLN A N 4
ATOM 6103 C CA . GLN A 1 70 ? 8.067 6.678 1.537 1.00 15.12 70 GLN A CA 4
ATOM 6104 C C . GLN A 1 70 ? 6.941 5.750 2.026 1.00 52.23 70 GLN A C 4
ATOM 6105 O O . GLN A 1 70 ? 5.843 5.764 1.468 1.00 44.24 70 GLN A O 4
ATOM 6119 N N . VAL A 1 71 ? 7.227 4.972 3.076 1.00 23.44 71 VAL A N 4
ATOM 6120 C CA . VAL A 1 71 ? 6.307 3.947 3.600 1.00 20.31 71 VAL A CA 4
ATOM 6121 C C . VAL A 1 71 ? 5.487 4.511 4.771 1.00 33.32 71 VAL A C 4
ATOM 6122 O O . VAL A 1 71 ? 6.040 5.036 5.740 1.00 1.21 71 VAL A O 4
ATOM 6135 N N . TYR A 1 72 ? 4.155 4.406 4.643 1.00 41.53 72 TYR A N 4
ATOM 6136 C CA . TYR A 1 72 ? 3.204 4.803 5.690 1.00 12.54 72 TYR A CA 4
ATOM 6137 C C . TYR A 1 72 ? 2.587 3.543 6.308 1.00 4.15 72 TYR A C 4
ATOM 6138 O O . TYR A 1 72 ? 1.726 2.908 5.705 1.00 2.32 72 TYR A O 4
ATOM 6156 N N . ARG A 1 73 ? 3.071 3.176 7.504 1.00 52.52 73 ARG A N 4
ATOM 6157 C CA . ARG A 1 73 ? 2.522 2.038 8.248 1.00 32.25 73 ARG A CA 4
ATOM 6158 C C . ARG A 1 73 ? 1.264 2.521 8.984 1.00 73.44 73 ARG A C 4
ATOM 6159 O O . ARG A 1 73 ? 1.351 3.269 9.961 1.00 63.12 73 ARG A O 4
ATOM 6180 N N . VAL A 1 74 ? 0.103 2.111 8.466 1.00 41.23 74 VAL A N 4
ATOM 6181 C CA . VAL A 1 74 ? -1.204 2.480 9.025 1.00 12.45 74 VAL A CA 4
ATOM 6182 C C . VAL A 1 74 ? -1.704 1.359 9.949 1.00 4.40 74 VAL A C 4
ATOM 6183 O O . VAL A 1 74 ? -1.720 0.187 9.561 1.00 13.32 74 VAL A O 4
ATOM 6196 N N . THR A 1 75 ? -2.107 1.754 11.165 1.00 32.11 75 THR A N 4
ATOM 6197 C CA . THR A 1 75 ? -2.595 0.834 12.207 1.00 73.35 75 THR A CA 4
ATOM 6198 C C . THR A 1 75 ? -4.130 0.636 12.154 1.00 62.11 75 THR A C 4
ATOM 6199 O O . THR A 1 75 ? -4.630 -0.459 12.454 1.00 52.10 75 THR A O 4
ATOM 6210 N N . SER A 1 76 ? -4.861 1.685 11.754 1.00 10.32 76 SER A N 4
ATOM 6211 C CA . SER A 1 76 ? -6.346 1.692 11.731 1.00 34.13 76 SER A CA 4
ATOM 6212 C C . SER A 1 76 ? -6.857 2.548 10.561 1.00 12.04 76 SER A C 4
ATOM 6213 O O . SER A 1 76 ? -6.140 3.428 10.084 1.00 63.33 76 SER A O 4
ATOM 6221 N N . ASN A 1 77 ? -8.117 2.303 10.125 1.00 2.40 77 ASN A N 4
ATOM 6222 C CA . ASN A 1 77 ? -8.741 3.017 8.983 1.00 61.10 77 ASN A CA 4
ATOM 6223 C C . ASN A 1 77 ? -8.815 4.542 9.226 1.00 64.23 77 ASN A C 4
ATOM 6224 O O . ASN A 1 77 ? -8.803 5.312 8.275 1.00 51.34 77 ASN A O 4
ATOM 6235 N N . ASP A 1 78 ? -8.872 4.949 10.505 1.00 75.11 78 ASP A N 4
ATOM 6236 C CA . ASP A 1 78 ? -8.816 6.374 10.915 1.00 75.14 78 ASP A CA 4
ATOM 6237 C C . ASP A 1 78 ? -7.516 7.017 10.405 1.00 22.14 78 ASP A C 4
ATOM 6238 O O . ASP A 1 78 ? -7.531 8.092 9.805 1.00 63.33 78 ASP A O 4
ATOM 6247 N N . GLU A 1 79 ? -6.402 6.300 10.646 1.00 72.42 79 GLU A N 4
ATOM 6248 C CA . GLU A 1 79 ? -5.048 6.718 10.241 1.00 13.45 79 GLU A CA 4
ATOM 6249 C C . GLU A 1 79 ? -4.900 6.661 8.717 1.00 3.51 79 GLU A C 4
ATOM 6250 O O . GLU A 1 79 ? -4.239 7.510 8.127 1.00 24.50 79 GLU A O 4
ATOM 6262 N N . LEU A 1 80 ? -5.551 5.646 8.095 1.00 73.32 80 LEU A N 4
ATOM 6263 C CA . LEU A 1 80 ? -5.560 5.452 6.628 1.00 12.01 80 LEU A CA 4
ATOM 6264 C C . LEU A 1 80 ? -6.137 6.698 5.956 1.00 43.11 80 LEU A C 4
ATOM 6265 O O . LEU A 1 80 ? -5.488 7.288 5.089 1.00 72.12 80 LEU A O 4
ATOM 6281 N N . GLU A 1 81 ? -7.354 7.080 6.398 1.00 22.21 81 GLU A N 4
ATOM 6282 C CA . GLU A 1 81 ? -8.079 8.242 5.865 1.00 4.22 81 GLU A CA 4
ATOM 6283 C C . GLU A 1 81 ? -7.206 9.496 5.966 1.00 65.12 81 GLU A C 4
ATOM 6284 O O . GLU A 1 81 ? -7.002 10.175 4.970 1.00 25.14 81 GLU A O 4
ATOM 6296 N N . GLN A 1 82 ? -6.622 9.713 7.162 1.00 61.02 82 GLN A N 4
ATOM 6297 C CA . GLN A 1 82 ? -5.786 10.894 7.453 1.00 24.10 82 GLN A CA 4
ATOM 6298 C C . GLN A 1 82 ? -4.540 10.947 6.543 1.00 0.41 82 GLN A C 4
ATOM 6299 O O . GLN A 1 82 ? -4.157 12.031 6.093 1.00 45.30 82 GLN A O 4
ATOM 6313 N N . VAL A 1 83 ? -3.933 9.773 6.268 1.00 72.32 83 VAL A N 4
ATOM 6314 C CA . VAL A 1 83 ? -2.753 9.664 5.382 1.00 63.44 83 VAL A CA 4
ATOM 6315 C C . VAL A 1 83 ? -3.124 10.029 3.933 1.00 0.51 83 VAL A C 4
ATOM 6316 O O . VAL A 1 83 ? -2.411 10.799 3.298 1.00 64.24 83 VAL A O 4
ATOM 6329 N N . VAL A 1 84 ? -4.251 9.493 3.431 1.00 33.23 84 VAL A N 4
ATOM 6330 C CA . VAL A 1 84 ? -4.672 9.707 2.028 1.00 43.42 84 VAL A CA 4
ATOM 6331 C C . VAL A 1 84 ? -5.223 11.148 1.824 1.00 3.10 84 VAL A C 4
ATOM 6332 O O . VAL A 1 84 ? -5.160 11.696 0.715 1.00 44.22 84 VAL A O 4
ATOM 6345 N N . LYS A 1 85 ? -5.735 11.752 2.913 1.00 1.20 85 LYS A N 4
ATOM 6346 C CA . LYS A 1 85 ? -6.137 13.182 2.941 1.00 3.14 85 LYS A CA 4
ATOM 6347 C C . LYS A 1 85 ? -4.885 14.083 2.865 1.00 42.15 85 LYS A C 4
ATOM 6348 O O . LYS A 1 85 ? -4.917 15.164 2.271 1.00 55.51 85 LYS A O 4
ATOM 6367 N N . ASP A 1 86 ? -3.785 13.592 3.452 1.00 22.31 86 ASP A N 4
ATOM 6368 C CA . ASP A 1 86 ? -2.511 14.326 3.585 1.00 20.40 86 ASP A CA 4
ATOM 6369 C C . ASP A 1 86 ? -1.564 14.094 2.384 1.00 31.24 86 ASP A C 4
ATOM 6370 O O . ASP A 1 86 ? -0.794 14.989 2.021 1.00 15.25 86 ASP A O 4
ATOM 6379 N N . VAL A 1 87 ? -1.651 12.906 1.760 1.00 5.51 87 VAL A N 4
ATOM 6380 C CA . VAL A 1 87 ? -0.632 12.396 0.804 1.00 21.53 87 VAL A CA 4
ATOM 6381 C C . VAL A 1 87 ? -0.482 13.302 -0.448 1.00 11.05 87 VAL A C 4
ATOM 6382 O O . VAL A 1 87 ? 0.634 13.562 -0.905 1.00 50.43 87 VAL A O 4
ATOM 6395 N N . LYS A 1 88 ? -1.611 13.800 -0.970 1.00 24.22 88 LYS A N 4
ATOM 6396 C CA . LYS A 1 88 ? -1.633 14.702 -2.141 1.00 53.31 88 LYS A CA 4
ATOM 6397 C C . LYS A 1 88 ? -2.642 15.851 -1.944 1.00 53.43 88 LYS A C 4
ATOM 6398 O O . LYS A 1 88 ? -2.926 16.606 -2.879 1.00 33.34 88 LYS A O 4
ATOM 6417 N N . GLY A 1 89 ? -3.174 15.968 -0.713 1.00 21.12 89 GLY A N 4
ATOM 6418 C CA . GLY A 1 89 ? -3.984 17.127 -0.299 1.00 62.34 89 GLY A CA 4
ATOM 6419 C C . GLY A 1 89 ? -3.197 18.079 0.586 1.00 2.51 89 GLY A C 4
ATOM 6420 O O . GLY A 1 89 ? -3.627 19.214 0.831 1.00 4.44 89 GLY A O 4
ATOM 6424 N N . SER A 1 90 ? -2.039 17.607 1.070 1.00 53.41 90 SER A N 4
ATOM 6425 C CA . SER A 1 90 ? -1.117 18.377 1.917 1.00 63.12 90 SER A CA 4
ATOM 6426 C C . SER A 1 90 ? 0.337 18.105 1.471 1.00 20.52 90 SER A C 4
ATOM 6427 O O . SER A 1 90 ? 0.608 17.129 0.759 1.00 51.41 90 SER A O 4
ATOM 6435 N N . GLY A 1 91 ? 1.258 18.984 1.891 1.00 45.32 91 GLY A N 4
ATOM 6436 C CA . GLY A 1 91 ? 2.662 18.920 1.478 1.00 73.14 91 GLY A CA 4
ATOM 6437 C C . GLY A 1 91 ? 3.355 20.253 1.691 1.00 70.41 91 GLY A C 4
ATOM 6438 O O . GLY A 1 91 ? 4.518 20.303 2.101 1.00 61.34 91 GLY A O 4
ATOM 6442 N N . LEU A 1 92 ? 2.634 21.351 1.392 1.00 41.10 92 LEU A N 4
ATOM 6443 C CA . LEU A 1 92 ? 3.098 22.710 1.709 1.00 43.11 92 LEU A CA 4
ATOM 6444 C C . LEU A 1 92 ? 2.973 22.921 3.227 1.00 13.40 92 LEU A C 4
ATOM 6445 O O . LEU A 1 92 ? 1.852 22.908 3.753 1.00 44.13 92 LEU A O 4
ATOM 6461 N N . GLU A 1 93 ? 4.132 23.084 3.906 1.00 12.42 93 GLU A N 4
ATOM 6462 C CA . GLU A 1 93 ? 4.237 23.117 5.377 1.00 51.34 93 GLU A CA 4
ATOM 6463 C C . GLU A 1 93 ? 3.880 21.718 5.950 1.00 22.24 93 GLU A C 4
ATOM 6464 O O . GLU A 1 93 ? 2.736 21.475 6.345 1.00 20.13 93 GLU A O 4
ATOM 6476 N N . HIS A 1 94 ? 4.858 20.780 5.926 1.00 52.32 94 HIS A N 4
ATOM 6477 C CA . HIS A 1 94 ? 4.662 19.383 6.401 1.00 3.52 94 HIS A CA 4
ATOM 6478 C C . HIS A 1 94 ? 5.506 19.124 7.671 1.00 21.40 94 HIS A C 4
ATOM 6479 O O . HIS A 1 94 ? 6.744 19.122 7.612 1.00 62.22 94 HIS A O 4
ATOM 6494 N N . HIS A 1 95 ? 4.802 18.942 8.818 1.00 54.03 95 HIS A N 4
ATOM 6495 C CA . HIS A 1 95 ? 5.397 18.727 10.165 1.00 64.12 95 HIS A CA 4
ATOM 6496 C C . HIS A 1 95 ? 6.277 19.920 10.599 1.00 44.03 95 HIS A C 4
ATOM 6497 O O . HIS A 1 95 ? 7.502 19.803 10.713 1.00 63.32 95 HIS A O 4
ATOM 6512 N N . HIS A 1 96 ? 5.636 21.085 10.805 1.00 65.21 96 HIS A N 4
ATOM 6513 C CA . HIS A 1 96 ? 6.323 22.334 11.201 1.00 25.23 96 HIS A CA 4
ATOM 6514 C C . HIS A 1 96 ? 5.933 22.737 12.628 1.00 22.24 96 HIS A C 4
ATOM 6515 O O . HIS A 1 96 ? 4.822 22.451 13.087 1.00 33.32 96 HIS A O 4
ATOM 6530 N N . HIS A 1 97 ? 6.879 23.370 13.333 1.00 13.44 97 HIS A N 4
ATOM 6531 C CA . HIS A 1 97 ? 6.656 23.977 14.660 1.00 64.14 97 HIS A CA 4
ATOM 6532 C C . HIS A 1 97 ? 6.504 25.513 14.510 1.00 63.30 97 HIS A C 4
ATOM 6533 O O . HIS A 1 97 ? 6.008 26.189 15.419 1.00 25.41 97 HIS A O 4
ATOM 6548 N N . HIS A 1 98 ? 6.954 26.029 13.342 1.00 32.02 98 HIS A N 4
ATOM 6549 C CA . HIS A 1 98 ? 6.889 27.452 12.936 1.00 35.24 98 HIS A CA 4
ATOM 6550 C C . HIS A 1 98 ? 7.944 28.314 13.673 1.00 43.42 98 HIS A C 4
ATOM 6551 O O . HIS A 1 98 ? 8.800 28.929 13.029 1.00 53.11 98 HIS A O 4
ATOM 6566 N N . HIS A 1 99 ? 7.854 28.371 15.015 1.00 75.32 99 HIS A N 4
ATOM 6567 C CA . HIS A 1 99 ? 8.787 29.134 15.871 1.00 54.53 99 HIS A CA 4
ATOM 6568 C C . HIS A 1 99 ? 10.215 28.518 15.823 1.00 74.23 99 HIS A C 4
ATOM 6569 O O . HIS A 1 99 ? 11.096 29.076 15.143 1.00 51.45 99 HIS A O 4
ATOM 6585 N N . MET A 1 1 ? 1.248 16.250 -5.221 1.00 61.22 1 MET A N 5
ATOM 6586 C CA . MET A 1 1 ? 2.503 15.695 -4.673 1.00 44.13 1 MET A CA 5
ATOM 6587 C C . MET A 1 1 ? 2.745 14.294 -5.263 1.00 40.05 1 MET A C 5
ATOM 6588 O O . MET A 1 1 ? 2.074 13.900 -6.227 1.00 72.43 1 MET A O 5
ATOM 6604 N N . GLY A 1 2 ? 3.723 13.567 -4.693 1.00 11.12 2 GLY A N 5
ATOM 6605 C CA . GLY A 1 2 ? 4.083 12.223 -5.147 1.00 63.30 2 GLY A CA 5
ATOM 6606 C C . GLY A 1 2 ? 2.970 11.217 -4.897 1.00 4.11 2 GLY A C 5
ATOM 6607 O O . GLY A 1 2 ? 2.378 11.241 -3.833 1.00 35.43 2 GLY A O 5
ATOM 6611 N N . ARG A 1 3 ? 2.723 10.337 -5.882 1.00 4.43 3 ARG A N 5
ATOM 6612 C CA . ARG A 1 3 ? 1.577 9.384 -5.905 1.00 51.02 3 ARG A CA 5
ATOM 6613 C C . ARG A 1 3 ? 1.461 8.525 -4.628 1.00 5.12 3 ARG A C 5
ATOM 6614 O O . ARG A 1 3 ? 2.478 8.146 -4.041 1.00 11.22 3 ARG A O 5
ATOM 6635 N N . LEU A 1 4 ? 0.207 8.228 -4.220 1.00 65.35 4 LEU A N 5
ATOM 6636 C CA . LEU A 1 4 ? -0.089 7.299 -3.116 1.00 24.10 4 LEU A CA 5
ATOM 6637 C C . LEU A 1 4 ? -0.757 6.028 -3.668 1.00 50.51 4 LEU A C 5
ATOM 6638 O O . LEU A 1 4 ? -1.770 6.111 -4.377 1.00 34.25 4 LEU A O 5
ATOM 6654 N N . VAL A 1 5 ? -0.173 4.865 -3.342 1.00 74.23 5 VAL A N 5
ATOM 6655 C CA . VAL A 1 5 ? -0.763 3.543 -3.628 1.00 35.32 5 VAL A CA 5
ATOM 6656 C C . VAL A 1 5 ? -0.824 2.748 -2.317 1.00 71.33 5 VAL A C 5
ATOM 6657 O O . VAL A 1 5 ? 0.194 2.559 -1.650 1.00 23.52 5 VAL A O 5
ATOM 6670 N N . VAL A 1 6 ? -2.031 2.296 -1.963 1.00 13.41 6 VAL A N 5
ATOM 6671 C CA . VAL A 1 6 ? -2.302 1.579 -0.721 1.00 1.42 6 VAL A CA 5
ATOM 6672 C C . VAL A 1 6 ? -2.290 0.070 -0.992 1.00 62.31 6 VAL A C 5
ATOM 6673 O O . VAL A 1 6 ? -3.197 -0.468 -1.630 1.00 62.20 6 VAL A O 5
ATOM 6686 N N . VAL A 1 7 ? -1.226 -0.586 -0.554 1.00 2.22 7 VAL A N 5
ATOM 6687 C CA . VAL A 1 7 ? -1.090 -2.037 -0.616 1.00 64.21 7 VAL A CA 5
ATOM 6688 C C . VAL A 1 7 ? -1.736 -2.657 0.634 1.00 2.30 7 VAL A C 5
ATOM 6689 O O . VAL A 1 7 ? -1.420 -2.273 1.767 1.00 20.24 7 VAL A O 5
ATOM 6702 N N . VAL A 1 8 ? -2.632 -3.608 0.401 1.00 44.14 8 VAL A N 5
ATOM 6703 C CA . VAL A 1 8 ? -3.394 -4.311 1.436 1.00 1.22 8 VAL A CA 5
ATOM 6704 C C . VAL A 1 8 ? -3.173 -5.818 1.262 1.00 64.34 8 VAL A C 5
ATOM 6705 O O . VAL A 1 8 ? -2.821 -6.276 0.169 1.00 32.04 8 VAL A O 5
ATOM 6718 N N . THR A 1 9 ? -3.364 -6.582 2.339 1.00 44.22 9 THR A N 5
ATOM 6719 C CA . THR A 1 9 ? -3.257 -8.052 2.303 1.00 43.33 9 THR A CA 5
ATOM 6720 C C . THR A 1 9 ? -4.636 -8.734 2.393 1.00 22.34 9 THR A C 5
ATOM 6721 O O . THR A 1 9 ? -4.729 -9.966 2.329 1.00 62.25 9 THR A O 5
ATOM 6732 N N . SER A 1 10 ? -5.711 -7.936 2.492 1.00 4.22 10 SER A N 5
ATOM 6733 C CA . SER A 1 10 ? -7.082 -8.450 2.645 1.00 74.23 10 SER A CA 5
ATOM 6734 C C . SER A 1 10 ? -8.017 -7.743 1.668 1.00 63.43 10 SER A C 5
ATOM 6735 O O . SER A 1 10 ? -7.859 -6.546 1.410 1.00 1.34 10 SER A O 5
ATOM 6743 N N . GLU A 1 11 ? -8.979 -8.512 1.125 1.00 40.44 11 GLU A N 5
ATOM 6744 C CA . GLU A 1 11 ? -10.056 -7.996 0.261 1.00 60.14 11 GLU A CA 5
ATOM 6745 C C . GLU A 1 11 ? -10.972 -7.027 1.044 1.00 53.54 11 GLU A C 5
ATOM 6746 O O . GLU A 1 11 ? -11.493 -6.069 0.474 1.00 15.41 11 GLU A O 5
ATOM 6758 N N . GLN A 1 12 ? -11.142 -7.288 2.356 1.00 20.24 12 GLN A N 5
ATOM 6759 C CA . GLN A 1 12 ? -11.947 -6.430 3.258 1.00 24.22 12 GLN A CA 5
ATOM 6760 C C . GLN A 1 12 ? -11.281 -5.035 3.393 1.00 41.02 12 GLN A C 5
ATOM 6761 O O . GLN A 1 12 ? -11.964 -4.009 3.455 1.00 2.20 12 GLN A O 5
ATOM 6775 N N . LEU A 1 13 ? -9.935 -5.021 3.430 1.00 65.00 13 LEU A N 5
ATOM 6776 C CA . LEU A 1 13 ? -9.139 -3.772 3.453 1.00 55.11 13 LEU A CA 5
ATOM 6777 C C . LEU A 1 13 ? -9.111 -3.099 2.061 1.00 74.12 13 LEU A C 5
ATOM 6778 O O . LEU A 1 13 ? -9.092 -1.872 1.954 1.00 41.24 13 LEU A O 5
ATOM 6794 N N . LYS A 1 14 ? -9.093 -3.932 1.008 1.00 22.30 14 LYS A N 5
ATOM 6795 C CA . LYS A 1 14 ? -9.043 -3.490 -0.399 1.00 31.04 14 LYS A CA 5
ATOM 6796 C C . LYS A 1 14 ? -10.285 -2.668 -0.760 1.00 51.44 14 LYS A C 5
ATOM 6797 O O . LYS A 1 14 ? -10.175 -1.525 -1.232 1.00 33.34 14 LYS A O 5
ATOM 6816 N N . GLU A 1 15 ? -11.466 -3.269 -0.512 1.00 45.42 15 GLU A N 5
ATOM 6817 C CA . GLU A 1 15 ? -12.759 -2.627 -0.757 1.00 52.12 15 GLU A CA 5
ATOM 6818 C C . GLU A 1 15 ? -12.893 -1.361 0.092 1.00 62.41 15 GLU A C 5
ATOM 6819 O O . GLU A 1 15 ? -13.424 -0.382 -0.388 1.00 74.42 15 GLU A O 5
ATOM 6831 N N . GLU A 1 16 ? -12.370 -1.409 1.341 1.00 22.12 16 GLU A N 5
ATOM 6832 C CA . GLU A 1 16 ? -12.418 -0.291 2.302 1.00 51.55 16 GLU A CA 5
ATOM 6833 C C . GLU A 1 16 ? -11.808 0.991 1.710 1.00 75.42 16 GLU A C 5
ATOM 6834 O O . GLU A 1 16 ? -12.471 2.034 1.640 1.00 14.22 16 GLU A O 5
ATOM 6846 N N . VAL A 1 17 ? -10.535 0.884 1.291 1.00 64.14 17 VAL A N 5
ATOM 6847 C CA . VAL A 1 17 ? -9.775 2.018 0.744 1.00 24.24 17 VAL A CA 5
ATOM 6848 C C . VAL A 1 17 ? -10.402 2.529 -0.574 1.00 24.22 17 VAL A C 5
ATOM 6849 O O . VAL A 1 17 ? -10.460 3.735 -0.794 1.00 65.33 17 VAL A O 5
ATOM 6862 N N . ARG A 1 18 ? -10.891 1.598 -1.421 1.00 32.45 18 ARG A N 5
ATOM 6863 C CA . ARG A 1 18 ? -11.584 1.947 -2.688 1.00 40.21 18 ARG A CA 5
ATOM 6864 C C . ARG A 1 18 ? -12.955 2.621 -2.427 1.00 65.42 18 ARG A C 5
ATOM 6865 O O . ARG A 1 18 ? -13.395 3.469 -3.209 1.00 52.11 18 ARG A O 5
ATOM 6886 N N . LYS A 1 19 ? -13.596 2.241 -1.309 1.00 23.41 19 LYS A N 5
ATOM 6887 C CA . LYS A 1 19 ? -14.968 2.665 -0.947 1.00 72.21 19 LYS A CA 5
ATOM 6888 C C . LYS A 1 19 ? -14.961 4.107 -0.424 1.00 34.52 19 LYS A C 5
ATOM 6889 O O . LYS A 1 19 ? -15.887 4.881 -0.688 1.00 25.51 19 LYS A O 5
ATOM 6908 N N . LYS A 1 20 ? -13.910 4.446 0.340 1.00 33.41 20 LYS A N 5
ATOM 6909 C CA . LYS A 1 20 ? -13.683 5.807 0.855 1.00 13.12 20 LYS A CA 5
ATOM 6910 C C . LYS A 1 20 ? -13.018 6.692 -0.215 1.00 14.05 20 LYS A C 5
ATOM 6911 O O . LYS A 1 20 ? -13.390 7.861 -0.391 1.00 71.23 20 LYS A O 5
ATOM 6930 N N . PHE A 1 21 ? -12.032 6.118 -0.927 1.00 32.30 21 PHE A N 5
ATOM 6931 C CA . PHE A 1 21 ? -11.139 6.869 -1.833 1.00 72.20 21 PHE A CA 5
ATOM 6932 C C . PHE A 1 21 ? -10.963 6.124 -3.176 1.00 70.43 21 PHE A C 5
ATOM 6933 O O . PHE A 1 21 ? -10.105 5.235 -3.288 1.00 0.00 21 PHE A O 5
ATOM 6950 N N . PRO A 1 22 ? -11.781 6.458 -4.220 1.00 50.12 22 PRO A N 5
ATOM 6951 C CA . PRO A 1 22 ? -11.528 5.997 -5.610 1.00 45.50 22 PRO A CA 5
ATOM 6952 C C . PRO A 1 22 ? -10.351 6.777 -6.264 1.00 51.22 22 PRO A C 5
ATOM 6953 O O . PRO A 1 22 ? -9.896 6.437 -7.362 1.00 12.12 22 PRO A O 5
ATOM 6964 N N . GLN A 1 23 ? -9.889 7.818 -5.546 1.00 42.53 23 GLN A N 5
ATOM 6965 C CA . GLN A 1 23 ? -8.817 8.742 -5.968 1.00 73.13 23 GLN A CA 5
ATOM 6966 C C . GLN A 1 23 ? -7.400 8.162 -5.787 1.00 51.20 23 GLN A C 5
ATOM 6967 O O . GLN A 1 23 ? -6.444 8.698 -6.353 1.00 22.11 23 GLN A O 5
ATOM 6981 N N . VAL A 1 24 ? -7.260 7.098 -4.978 1.00 35.25 24 VAL A N 5
ATOM 6982 C CA . VAL A 1 24 ? -5.963 6.410 -4.763 1.00 64.25 24 VAL A CA 5
ATOM 6983 C C . VAL A 1 24 ? -6.044 4.965 -5.293 1.00 42.34 24 VAL A C 5
ATOM 6984 O O . VAL A 1 24 ? -7.124 4.355 -5.298 1.00 22.14 24 VAL A O 5
ATOM 6997 N N . GLU A 1 25 ? -4.895 4.438 -5.756 1.00 64.02 25 GLU A N 5
ATOM 6998 C CA . GLU A 1 25 ? -4.789 3.065 -6.292 1.00 24.51 25 GLU A CA 5
ATOM 6999 C C . GLU A 1 25 ? -4.565 2.076 -5.140 1.00 75.24 25 GLU A C 5
ATOM 7000 O O . GLU A 1 25 ? -3.933 2.423 -4.146 1.00 12.21 25 GLU A O 5
ATOM 7012 N N . VAL A 1 26 ? -5.103 0.852 -5.281 1.00 33.50 26 VAL A N 5
ATOM 7013 C CA . VAL A 1 26 ? -4.998 -0.214 -4.257 1.00 12.42 26 VAL A CA 5
ATOM 7014 C C . VAL A 1 26 ? -4.437 -1.506 -4.889 1.00 31.35 26 VAL A C 5
ATOM 7015 O O . VAL A 1 26 ? -4.909 -1.934 -5.947 1.00 72.24 26 VAL A O 5
ATOM 7028 N N . ARG A 1 27 ? -3.427 -2.117 -4.244 1.00 5.03 27 ARG A N 5
ATOM 7029 C CA . ARG A 1 27 ? -2.838 -3.406 -4.670 1.00 30.54 27 ARG A CA 5
ATOM 7030 C C . ARG A 1 27 ? -3.165 -4.484 -3.626 1.00 74.34 27 ARG A C 5
ATOM 7031 O O . ARG A 1 27 ? -2.878 -4.300 -2.446 1.00 71.41 27 ARG A O 5
ATOM 7052 N N . LEU A 1 28 ? -3.761 -5.601 -4.065 1.00 31.10 28 LEU A N 5
ATOM 7053 C CA . LEU A 1 28 ? -4.132 -6.724 -3.176 1.00 50.22 28 LEU A CA 5
ATOM 7054 C C . LEU A 1 28 ? -3.007 -7.778 -3.150 1.00 21.14 28 LEU A C 5
ATOM 7055 O O . LEU A 1 28 ? -2.544 -8.224 -4.205 1.00 2.12 28 LEU A O 5
ATOM 7071 N N . VAL A 1 29 ? -2.595 -8.185 -1.935 1.00 51.32 29 VAL A N 5
ATOM 7072 C CA . VAL A 1 29 ? -1.512 -9.160 -1.712 1.00 32.35 29 VAL A CA 5
ATOM 7073 C C . VAL A 1 29 ? -2.032 -10.318 -0.844 1.00 41.23 29 VAL A C 5
ATOM 7074 O O . VAL A 1 29 ? -2.192 -10.175 0.364 1.00 51.15 29 VAL A O 5
ATOM 7087 N N . THR A 1 30 ? -2.309 -11.469 -1.465 1.00 43.24 30 THR A N 5
ATOM 7088 C CA . THR A 1 30 ? -2.751 -12.679 -0.738 1.00 62.15 30 THR A CA 5
ATOM 7089 C C . THR A 1 30 ? -1.584 -13.676 -0.576 1.00 12.32 30 THR A C 5
ATOM 7090 O O . THR A 1 30 ? -1.590 -14.511 0.334 1.00 54.33 30 THR A O 5
ATOM 7101 N N . THR A 1 31 ? -0.583 -13.571 -1.470 1.00 71.24 31 THR A N 5
ATOM 7102 C CA . THR A 1 31 ? 0.648 -14.387 -1.441 1.00 52.21 31 THR A CA 5
ATOM 7103 C C . THR A 1 31 ? 1.873 -13.455 -1.369 1.00 44.23 31 THR A C 5
ATOM 7104 O O . THR A 1 31 ? 1.772 -12.275 -1.720 1.00 20.15 31 THR A O 5
ATOM 7115 N N . GLU A 1 32 ? 3.029 -13.999 -0.926 1.00 44.54 32 GLU A N 5
ATOM 7116 C CA . GLU A 1 32 ? 4.324 -13.283 -0.970 1.00 71.45 32 GLU A CA 5
ATOM 7117 C C . GLU A 1 32 ? 4.682 -12.927 -2.428 1.00 3.13 32 GLU A C 5
ATOM 7118 O O . GLU A 1 32 ? 5.307 -11.897 -2.686 1.00 65.13 32 GLU A O 5
ATOM 7130 N N . GLU A 1 33 ? 4.254 -13.807 -3.366 1.00 61.11 33 GLU A N 5
ATOM 7131 C CA . GLU A 1 33 ? 4.399 -13.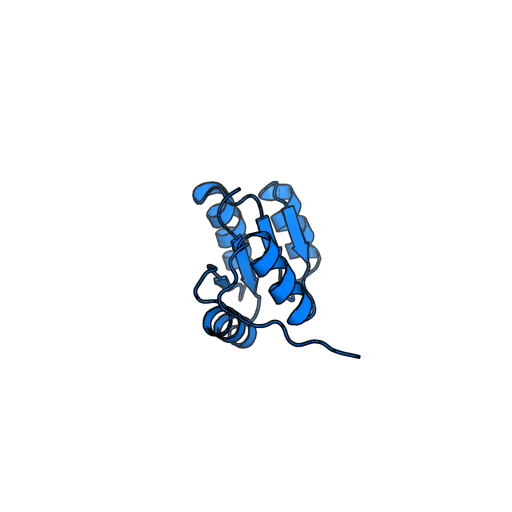599 -4.820 1.00 3.21 33 GLU A CA 5
ATOM 7132 C C . GLU A 1 33 ? 3.773 -12.262 -5.242 1.00 11.20 33 GLU A C 5
ATOM 7133 O O . GLU A 1 33 ? 4.396 -11.499 -5.970 1.00 31.21 33 GLU A O 5
ATOM 7145 N N . ASP A 1 34 ? 2.555 -11.977 -4.722 1.00 60.31 34 ASP A N 5
ATOM 7146 C CA . ASP A 1 34 ? 1.841 -10.711 -4.986 1.00 65.21 34 ASP A CA 5
ATOM 7147 C C . ASP A 1 34 ? 2.639 -9.509 -4.466 1.00 61.24 34 ASP A C 5
ATOM 7148 O O . ASP A 1 34 ? 2.702 -8.488 -5.136 1.00 53.34 34 ASP A O 5
ATOM 7157 N N . ALA A 1 35 ? 3.256 -9.661 -3.272 1.00 63.52 35 ALA A N 5
ATOM 7158 C CA . ALA A 1 35 ? 4.097 -8.612 -2.647 1.00 32.33 35 ALA A CA 5
ATOM 7159 C C . ALA A 1 35 ? 5.309 -8.271 -3.538 1.00 64.52 35 ALA A C 5
ATOM 7160 O O . ALA A 1 35 ? 5.684 -7.105 -3.664 1.00 2.14 35 ALA A O 5
ATOM 7167 N N . LYS A 1 36 ? 5.895 -9.319 -4.154 1.00 15.02 36 LYS A N 5
ATOM 7168 C CA . LYS A 1 36 ? 7.012 -9.205 -5.114 1.00 12.13 36 LYS A CA 5
ATOM 7169 C C . LYS A 1 36 ? 6.574 -8.465 -6.392 1.00 55.43 36 LYS A C 5
ATOM 7170 O O . LYS A 1 36 ? 7.318 -7.640 -6.931 1.00 13.45 36 LYS A O 5
ATOM 7189 N N . GLN A 1 37 ? 5.355 -8.795 -6.868 1.00 50.31 37 GLN A N 5
ATOM 7190 C CA . GLN A 1 37 ? 4.751 -8.153 -8.053 1.00 63.13 37 GLN A CA 5
ATOM 7191 C C . GLN A 1 37 ? 4.509 -6.663 -7.775 1.00 31.13 37 GLN A C 5
ATOM 7192 O O . GLN A 1 37 ? 4.707 -5.827 -8.649 1.00 31.12 37 GLN A O 5
ATOM 7206 N N . VAL A 1 38 ? 4.096 -6.361 -6.529 1.00 31.33 38 VAL A N 5
ATOM 7207 C CA . VAL A 1 38 ? 3.839 -4.993 -6.065 1.00 72.31 38 VAL A CA 5
ATOM 7208 C C . VAL A 1 38 ? 5.147 -4.185 -5.976 1.00 3.33 38 VAL A C 5
ATOM 7209 O O . VAL A 1 38 ? 5.145 -3.009 -6.307 1.00 52.32 38 VAL A O 5
ATOM 7222 N N . ILE A 1 39 ? 6.263 -4.835 -5.570 1.00 21.31 39 ILE A N 5
ATOM 7223 C CA . ILE A 1 39 ? 7.611 -4.212 -5.595 1.00 21.13 39 ILE A CA 5
ATOM 7224 C C . ILE A 1 39 ? 7.907 -3.653 -7.007 1.00 41.53 39 ILE A C 5
ATOM 7225 O O . ILE A 1 39 ? 8.322 -2.504 -7.156 1.00 13.23 39 ILE A O 5
ATOM 7241 N N . LYS A 1 40 ? 7.616 -4.484 -8.023 1.00 30.31 40 LYS A N 5
ATOM 7242 C CA . LYS A 1 40 ? 7.805 -4.139 -9.442 1.00 35.30 40 LYS A CA 5
ATOM 7243 C C . LYS A 1 40 ? 6.778 -3.084 -9.900 1.00 24.25 40 LYS A C 5
ATOM 7244 O O . LYS A 1 40 ? 7.108 -2.169 -10.659 1.00 52.23 40 LYS A O 5
ATOM 7263 N N . GLU A 1 41 ? 5.540 -3.225 -9.398 1.00 61.43 41 GLU A N 5
ATOM 7264 C CA . GLU A 1 41 ? 4.372 -2.458 -9.871 1.00 45.53 41 GLU A CA 5
ATOM 7265 C C . GLU A 1 41 ? 4.484 -0.981 -9.465 1.00 14.42 41 GLU A C 5
ATOM 7266 O O . GLU A 1 41 ? 4.171 -0.081 -10.246 1.00 35.42 41 GLU A O 5
ATOM 7278 N N . ILE A 1 42 ? 4.928 -0.780 -8.216 1.00 13.02 42 ILE A N 5
ATOM 7279 C CA . ILE A 1 42 ? 5.236 0.534 -7.637 1.00 73.11 42 ILE A CA 5
ATOM 7280 C C . ILE A 1 42 ? 6.273 1.282 -8.503 1.00 54.41 42 ILE A C 5
ATOM 7281 O O . ILE A 1 42 ? 6.126 2.472 -8.766 1.00 70.35 42 ILE A O 5
ATOM 7297 N N . GLN A 1 43 ? 7.299 0.545 -8.965 1.00 42.21 43 GLN A N 5
ATOM 7298 C CA . GLN A 1 43 ? 8.405 1.113 -9.761 1.00 73.54 43 GLN A CA 5
ATOM 7299 C C . GLN A 1 43 ? 7.946 1.446 -11.198 1.00 25.22 43 GLN A C 5
ATOM 7300 O O . GLN A 1 43 ? 8.469 2.370 -11.818 1.00 14.32 43 GLN A O 5
ATOM 7314 N N . LYS A 1 44 ? 6.960 0.677 -11.715 1.00 72.44 44 LYS A N 5
ATOM 7315 C CA . LYS A 1 44 ? 6.324 0.949 -13.027 1.00 71.11 44 LYS A CA 5
ATOM 7316 C C . LYS A 1 44 ? 5.434 2.209 -12.967 1.00 40.24 44 LYS A C 5
ATOM 7317 O O . LYS A 1 44 ? 5.431 3.019 -13.896 1.00 53.42 44 LYS A O 5
ATOM 7336 N N . LYS A 1 45 ? 4.674 2.351 -11.865 1.00 71.44 45 LYS A N 5
ATOM 7337 C CA . LYS A 1 45 ? 3.790 3.517 -11.622 1.00 62.21 45 LYS A CA 5
ATOM 7338 C C . LYS A 1 45 ? 4.608 4.745 -11.174 1.00 43.13 45 LYS A C 5
ATOM 7339 O O . LYS A 1 45 ? 4.120 5.877 -11.256 1.00 42.02 45 LYS A O 5
ATOM 7358 N N . GLY A 1 46 ? 5.841 4.497 -10.686 1.00 43.04 46 GLY A N 5
ATOM 7359 C CA . GLY A 1 46 ? 6.730 5.552 -10.208 1.00 4.04 46 GLY A CA 5
ATOM 7360 C C . GLY A 1 46 ? 6.220 6.188 -8.922 1.00 33.22 46 GLY A C 5
ATOM 7361 O O . GLY A 1 46 ? 6.289 7.408 -8.755 1.00 41.24 46 GLY A O 5
ATOM 7365 N N . VAL A 1 47 ? 5.721 5.341 -8.005 1.00 61.42 47 VAL A N 5
ATOM 7366 C CA . VAL A 1 47 ? 5.035 5.784 -6.779 1.00 4.23 47 VAL A CA 5
ATOM 7367 C C . VAL A 1 47 ? 6.065 6.236 -5.739 1.00 42.05 47 VAL A C 5
ATOM 7368 O O . VAL A 1 47 ? 7.050 5.532 -5.500 1.00 34.52 47 VAL A O 5
ATOM 7381 N N . GLN A 1 48 ? 5.819 7.401 -5.135 1.00 21.43 48 GLN A N 5
ATOM 7382 C CA . GLN A 1 48 ? 6.686 7.983 -4.099 1.00 71.22 48 GLN A CA 5
ATOM 7383 C C . GLN A 1 48 ? 6.276 7.462 -2.708 1.00 64.33 48 GLN A C 5
ATOM 7384 O O . GLN A 1 48 ? 7.120 7.045 -1.905 1.00 3.54 48 GLN A O 5
ATOM 7398 N N . LYS A 1 49 ? 4.958 7.503 -2.445 1.00 75.20 49 LYS A N 5
ATOM 7399 C CA . LYS A 1 49 ? 4.366 7.214 -1.127 1.00 74.51 49 LYS A CA 5
ATOM 7400 C C . LYS A 1 49 ? 3.486 5.951 -1.213 1.00 2.13 49 LYS A C 5
ATOM 7401 O O . LYS A 1 49 ? 2.576 5.892 -2.036 1.00 42.12 49 LYS A O 5
ATOM 7420 N N . VAL A 1 50 ? 3.758 4.950 -0.372 1.00 51.24 50 VAL A N 5
ATOM 7421 C CA . VAL A 1 50 ? 2.998 3.682 -0.342 1.00 70.42 50 VAL A CA 5
ATOM 7422 C C . VAL A 1 50 ? 2.489 3.415 1.082 1.00 21.32 50 VAL A C 5
ATOM 7423 O O . VAL A 1 50 ? 3.253 3.523 2.034 1.00 14.54 50 VAL A O 5
ATOM 7436 N N . VAL A 1 51 ? 1.194 3.075 1.219 1.00 61.01 51 VAL A N 5
ATOM 7437 C CA . VAL A 1 51 ? 0.597 2.676 2.507 1.00 31.02 51 VAL A CA 5
ATOM 7438 C C . VAL A 1 51 ? 0.560 1.142 2.584 1.00 51.32 51 VAL A C 5
ATOM 7439 O O . VAL A 1 51 ? -0.016 0.504 1.707 1.00 12.32 51 VAL A O 5
ATOM 7452 N N . LEU A 1 52 ? 1.181 0.562 3.614 1.00 12.25 52 LEU A N 5
ATOM 7453 C CA . LEU A 1 52 ? 1.192 -0.897 3.829 1.00 5.01 52 LEU A CA 5
ATOM 7454 C C . LEU A 1 52 ? 0.264 -1.242 5.010 1.00 3.33 52 LEU A C 5
ATOM 7455 O O . LEU A 1 52 ? 0.547 -0.878 6.160 1.00 52.31 52 LEU A O 5
ATOM 7471 N N . VAL A 1 53 ? -0.865 -1.916 4.699 1.00 42.14 53 VAL A N 5
ATOM 7472 C CA . VAL A 1 53 ? -1.926 -2.245 5.674 1.00 23.44 53 VAL A CA 5
ATOM 7473 C C . VAL A 1 53 ? -1.978 -3.769 5.913 1.00 73.53 53 VAL A C 5
ATOM 7474 O O . VAL A 1 53 ? -2.187 -4.548 4.965 1.00 40.45 53 VAL A O 5
ATOM 7487 N N . GLY A 1 54 ? -1.782 -4.172 7.185 1.00 22.21 54 GLY A N 5
ATOM 7488 C CA . GLY A 1 54 ? -1.900 -5.573 7.612 1.00 12.42 54 GLY A CA 5
ATOM 7489 C C . GLY A 1 54 ? -0.801 -6.483 7.073 1.00 73.31 54 GLY A C 5
ATOM 7490 O O . GLY A 1 54 ? -0.999 -7.698 6.967 1.00 74.31 54 GLY A O 5
ATOM 7494 N N . VAL A 1 55 ? 0.362 -5.895 6.737 1.00 4.14 55 VAL A N 5
ATOM 7495 C CA . VAL A 1 55 ? 1.491 -6.633 6.136 1.00 42.33 55 VAL A CA 5
ATOM 7496 C C . VAL A 1 55 ? 2.467 -7.074 7.242 1.00 61.32 55 VAL A C 5
ATOM 7497 O O . VAL A 1 55 ? 2.562 -6.421 8.298 1.00 64.03 55 VAL A O 5
ATOM 7510 N N . SER A 1 56 ? 3.172 -8.187 7.000 1.00 61.23 56 SER A N 5
ATOM 7511 C CA . SER A 1 56 ? 4.277 -8.631 7.863 1.00 12.24 56 SER A CA 5
ATOM 7512 C C . SER A 1 56 ? 5.423 -7.601 7.776 1.00 52.23 56 SER A C 5
ATOM 7513 O O . SER A 1 56 ? 5.644 -7.031 6.707 1.00 13.32 56 SER A O 5
ATOM 7521 N N . GLU A 1 57 ? 6.137 -7.358 8.891 1.00 61.54 57 GLU A N 5
ATOM 7522 C CA . GLU A 1 57 ? 7.229 -6.353 8.937 1.00 61.35 57 GLU A CA 5
ATOM 7523 C C . GLU A 1 57 ? 8.421 -6.759 8.042 1.00 42.15 57 GLU A C 5
ATOM 7524 O O . GLU A 1 57 ? 9.167 -5.896 7.583 1.00 70.23 57 GLU A O 5
ATOM 7536 N N . LYS A 1 58 ? 8.568 -8.071 7.790 1.00 74.14 58 LYS A N 5
ATOM 7537 C CA . LYS A 1 58 ? 9.555 -8.606 6.832 1.00 52.42 58 LYS A CA 5
ATOM 7538 C C . LYS A 1 58 ? 9.212 -8.151 5.391 1.00 64.12 58 LYS A C 5
ATOM 7539 O O . LYS A 1 58 ? 10.106 -7.852 4.602 1.00 22.52 58 LYS A O 5
ATOM 7558 N N . LEU A 1 59 ? 7.894 -8.087 5.087 1.00 11.04 59 LEU A N 5
ATOM 7559 C CA . LEU A 1 59 ? 7.372 -7.573 3.805 1.00 12.22 59 LEU A CA 5
ATOM 7560 C C . LEU A 1 59 ? 7.448 -6.040 3.782 1.00 32.32 59 LEU A C 5
ATOM 7561 O O . LEU A 1 59 ? 7.712 -5.453 2.752 1.00 31.41 59 LEU A O 5
ATOM 7577 N N . LEU A 1 60 ? 7.213 -5.413 4.946 1.00 21.21 60 LEU A N 5
ATOM 7578 C CA . LEU A 1 60 ? 7.192 -3.949 5.085 1.00 43.13 60 LEU A CA 5
ATOM 7579 C C . LEU A 1 60 ? 8.556 -3.347 4.716 1.00 23.10 60 LEU A C 5
ATOM 7580 O O . LEU A 1 60 ? 8.635 -2.466 3.863 1.00 1.13 60 LEU A O 5
ATOM 7596 N N . GLN A 1 61 ? 9.616 -3.877 5.351 1.00 75.00 61 GLN A N 5
ATOM 7597 C CA . GLN A 1 61 ? 11.010 -3.449 5.123 1.00 22.14 61 GLN A CA 5
ATOM 7598 C C . GLN A 1 61 ? 11.465 -3.776 3.693 1.00 75.22 61 GLN A C 5
ATOM 7599 O O . GLN A 1 61 ? 12.185 -2.992 3.071 1.00 72.34 61 GLN A O 5
ATOM 7613 N N . LYS A 1 62 ? 11.017 -4.937 3.182 1.00 63.43 62 LYS A N 5
ATOM 7614 C CA . LYS A 1 62 ? 11.389 -5.424 1.844 1.00 12.10 62 LYS A CA 5
ATOM 7615 C C . LYS A 1 62 ? 10.819 -4.501 0.757 1.00 23.25 62 LYS A C 5
ATOM 7616 O O . LYS A 1 62 ? 11.571 -3.944 -0.011 1.00 4.04 62 LYS A O 5
ATOM 7635 N N . ILE A 1 63 ? 9.491 -4.310 0.755 1.00 63.01 63 ILE A N 5
ATOM 7636 C CA . ILE A 1 63 ? 8.788 -3.411 -0.191 1.00 61.51 63 ILE A CA 5
ATOM 7637 C C . ILE A 1 63 ? 9.316 -1.948 -0.055 1.00 52.33 63 ILE A C 5
ATOM 7638 O O . ILE A 1 63 ? 9.443 -1.240 -1.053 1.00 14.14 63 ILE A O 5
ATOM 7654 N N . LYS A 1 64 ? 9.679 -1.542 1.182 1.00 62.21 64 LYS A N 5
ATOM 7655 C CA . LYS A 1 64 ? 10.210 -0.190 1.481 1.00 3.34 64 LYS A CA 5
ATOM 7656 C C . LYS A 1 64 ? 11.521 0.062 0.695 1.00 21.34 64 LYS A C 5
ATOM 7657 O O . LYS A 1 64 ? 11.644 1.062 -0.012 1.00 1.53 64 LYS A O 5
ATOM 7676 N N . GLN A 1 65 ? 12.477 -0.866 0.842 1.00 13.01 65 GLN A N 5
ATOM 7677 C CA . GLN A 1 65 ? 13.834 -0.746 0.263 1.00 34.14 65 GLN A CA 5
ATOM 7678 C C . GLN A 1 65 ? 13.837 -1.071 -1.240 1.00 53.13 65 GLN A C 5
ATOM 7679 O O . GLN A 1 65 ? 14.384 -0.313 -2.047 1.00 10.34 65 GLN A O 5
ATOM 7693 N N . GLU A 1 66 ? 13.184 -2.185 -1.599 1.00 3.42 66 GLU A N 5
ATOM 7694 C CA . GLU A 1 66 ? 13.196 -2.735 -2.967 1.00 22.51 66 GLU A CA 5
ATOM 7695 C C . GLU A 1 66 ? 12.427 -1.830 -3.944 1.00 62.30 66 GLU A C 5
ATOM 7696 O O . GLU A 1 66 ? 12.888 -1.591 -5.060 1.00 12.24 66 GLU A O 5
ATOM 7708 N N . ALA A 1 67 ? 11.253 -1.332 -3.524 1.00 54.25 67 ALA A N 5
ATOM 7709 C CA . ALA A 1 67 ? 10.481 -0.359 -4.321 1.00 44.55 67 ALA A CA 5
ATOM 7710 C C . ALA A 1 67 ? 11.019 1.074 -4.108 1.00 21.12 67 ALA A C 5
ATOM 7711 O O . ALA A 1 67 ? 10.724 1.967 -4.913 1.00 54.03 67 ALA A O 5
ATOM 7718 N N . ASN A 1 68 ? 11.792 1.264 -3.007 1.00 23.31 68 ASN A N 5
ATOM 7719 C CA . ASN A 1 68 ? 12.503 2.526 -2.679 1.00 52.43 68 ASN A CA 5
ATOM 7720 C C . ASN A 1 68 ? 11.485 3.670 -2.473 1.00 1.11 68 ASN A C 5
ATOM 7721 O O . ASN A 1 68 ? 11.445 4.646 -3.229 1.00 24.11 68 ASN A O 5
ATOM 7732 N N . VAL A 1 69 ? 10.623 3.492 -1.448 1.00 23.11 69 VAL A N 5
ATOM 7733 C CA . VAL A 1 69 ? 9.460 4.370 -1.176 1.00 44.42 69 VAL A CA 5
ATOM 7734 C C . VAL A 1 69 ? 9.363 4.756 0.308 1.00 3.31 69 VAL A C 5
ATOM 7735 O O . VAL A 1 69 ? 10.021 4.157 1.167 1.00 24.53 69 VAL A O 5
ATOM 7748 N N . GLN A 1 70 ? 8.533 5.778 0.576 1.00 72.43 70 GLN A N 5
ATOM 7749 C CA . GLN A 1 70 ? 8.130 6.172 1.932 1.00 34.44 70 GLN A CA 5
ATOM 7750 C C . GLN A 1 70 ? 6.871 5.381 2.309 1.00 3.24 70 GLN A C 5
ATOM 7751 O O . GLN A 1 70 ? 5.807 5.580 1.712 1.00 3.41 70 GLN A O 5
ATOM 7765 N N . VAL A 1 71 ? 7.007 4.500 3.304 1.00 11.14 71 VAL A N 5
ATOM 7766 C CA . VAL A 1 71 ? 5.938 3.597 3.752 1.00 33.44 71 VAL A CA 5
ATOM 7767 C C . VAL A 1 71 ? 5.183 4.186 4.954 1.00 54.32 71 VAL A C 5
ATOM 7768 O O . VAL A 1 71 ? 5.783 4.545 5.972 1.00 71.43 71 VAL A O 5
ATOM 7781 N N . TYR A 1 72 ? 3.856 4.288 4.796 1.00 33.53 72 TYR A N 5
ATOM 7782 C CA . TYR A 1 72 ? 2.920 4.699 5.837 1.00 34.33 72 TYR A CA 5
ATOM 7783 C C . TYR A 1 72 ? 2.205 3.452 6.366 1.00 50.00 72 TYR A C 5
ATOM 7784 O O . TYR A 1 72 ? 1.409 2.825 5.658 1.00 34.52 72 TYR A O 5
ATOM 7802 N N . ARG A 1 73 ? 2.541 3.071 7.593 1.00 32.52 73 ARG A N 5
ATOM 7803 C CA . ARG A 1 73 ? 1.976 1.898 8.262 1.00 21.32 73 ARG A CA 5
ATOM 7804 C C . ARG A 1 73 ? 0.703 2.315 9.012 1.00 23.41 73 ARG A C 5
ATOM 7805 O O . ARG A 1 73 ? 0.781 3.049 10.008 1.00 55.33 73 ARG A O 5
ATOM 7826 N N . VAL A 1 74 ? -0.471 1.894 8.501 1.00 20.42 74 VAL A N 5
ATOM 7827 C CA . VAL A 1 74 ? -1.769 2.177 9.149 1.00 44.53 74 VAL A CA 5
ATOM 7828 C C . VAL A 1 74 ? -2.435 0.848 9.553 1.00 64.23 74 VAL A C 5
ATOM 7829 O O . VAL A 1 74 ? -2.379 -0.150 8.818 1.00 24.23 74 VAL A O 5
ATOM 7842 N N . THR A 1 75 ? -2.989 0.836 10.765 1.00 11.05 75 THR A N 5
ATOM 7843 C CA . THR A 1 75 ? -3.809 -0.269 11.296 1.00 54.24 75 THR A CA 5
ATOM 7844 C C . THR A 1 75 ? -5.272 0.186 11.450 1.00 53.52 75 THR A C 5
ATOM 7845 O O . THR A 1 75 ? -6.157 -0.623 11.749 1.00 2.44 75 THR A O 5
ATOM 7856 N N . SER A 1 76 ? -5.514 1.485 11.217 1.00 74.41 76 SER A N 5
ATOM 7857 C CA . SER A 1 76 ? -6.824 2.120 11.384 1.00 52.51 76 SER A CA 5
ATOM 7858 C C . SER A 1 76 ? -7.139 2.940 10.127 1.00 50.24 76 SER A C 5
ATOM 7859 O O . SER A 1 76 ? -6.221 3.510 9.509 1.00 73.14 76 SER A O 5
ATOM 7867 N N . ASN A 1 77 ? -8.441 2.999 9.764 1.00 74.51 77 ASN A N 5
ATOM 7868 C CA . ASN A 1 77 ? -8.928 3.791 8.611 1.00 63.31 77 ASN A CA 5
ATOM 7869 C C . ASN A 1 77 ? -8.611 5.284 8.803 1.00 52.14 77 ASN A C 5
ATOM 7870 O O . ASN A 1 77 ? -8.353 5.981 7.835 1.00 34.30 77 ASN A O 5
ATOM 7881 N N . ASP A 1 78 ? -8.596 5.719 10.084 1.00 62.12 78 ASP A N 5
ATOM 7882 C CA . ASP A 1 78 ? -8.389 7.120 10.502 1.00 62.04 78 ASP A CA 5
ATOM 7883 C C . ASP A 1 78 ? -7.076 7.674 9.939 1.00 33.41 78 ASP A C 5
ATOM 7884 O O . ASP A 1 78 ? -7.054 8.733 9.300 1.00 73.22 78 ASP A O 5
ATOM 7893 N N . GLU A 1 79 ? -5.992 6.905 10.169 1.00 41.22 79 GLU A N 5
ATOM 7894 C CA . GLU A 1 79 ? -4.635 7.260 9.728 1.00 20.22 79 GLU A CA 5
ATOM 7895 C C . GLU A 1 79 ? -4.536 7.234 8.202 1.00 53.13 79 GLU A C 5
ATOM 7896 O O . GLU A 1 79 ? -3.921 8.113 7.606 1.00 21.21 79 GLU A O 5
ATOM 7908 N N . LEU A 1 80 ? -5.190 6.223 7.588 1.00 24.24 80 LEU A N 5
ATOM 7909 C CA . LEU A 1 80 ? -5.242 6.049 6.123 1.00 72.41 80 LEU A CA 5
ATOM 7910 C C . LEU A 1 80 ? -5.828 7.318 5.464 1.00 40.13 80 LEU A C 5
ATOM 7911 O O . LEU A 1 80 ? -5.277 7.819 4.483 1.00 33.04 80 LEU A O 5
ATOM 7927 N N . GLU A 1 81 ? -6.910 7.844 6.076 1.00 23.03 81 GLU A N 5
ATOM 7928 C CA . GLU A 1 81 ? -7.594 9.070 5.626 1.00 14.23 81 GLU A CA 5
ATOM 7929 C C . GLU A 1 81 ? -6.637 10.270 5.657 1.00 73.20 81 GLU A C 5
ATOM 7930 O O . GLU A 1 81 ? -6.625 11.069 4.720 1.00 20.21 81 GLU A O 5
ATOM 7942 N N . GLN A 1 82 ? -5.795 10.334 6.716 1.00 53.12 82 GLN A N 5
ATOM 7943 C CA . GLN A 1 82 ? -4.821 11.428 6.908 1.00 50.35 82 GLN A CA 5
ATOM 7944 C C . GLN A 1 82 ? -3.704 11.365 5.848 1.00 42.14 82 GLN A C 5
ATOM 7945 O O . GLN A 1 82 ? -3.253 12.398 5.355 1.00 34.32 82 GLN A O 5
ATOM 7959 N N . VAL A 1 83 ? -3.274 10.138 5.500 1.00 54.44 83 VAL A N 5
ATOM 7960 C CA . VAL A 1 83 ? -2.210 9.921 4.500 1.00 21.33 83 VAL A CA 5
ATOM 7961 C C . VAL A 1 83 ? -2.704 10.315 3.088 1.00 33.12 83 VAL A C 5
ATOM 7962 O O . VAL A 1 83 ? -1.935 10.852 2.274 1.00 3.33 83 VAL A O 5
ATOM 7975 N N . VAL A 1 84 ? -4.003 10.065 2.817 1.00 24.13 84 VAL A N 5
ATOM 7976 C CA . VAL A 1 84 ? -4.647 10.476 1.555 1.00 44.13 84 VAL A CA 5
ATOM 7977 C C . VAL A 1 84 ? -4.800 12.017 1.505 1.00 54.04 84 VAL A C 5
ATOM 7978 O O . VAL A 1 84 ? -4.675 12.624 0.440 1.00 32.45 84 VAL A O 5
ATOM 7991 N N . LYS A 1 85 ? -5.032 12.646 2.673 1.00 52.13 85 LYS A N 5
ATOM 7992 C CA . LYS A 1 85 ? -5.047 14.122 2.785 1.00 73.15 85 LYS A CA 5
ATOM 7993 C C . LYS A 1 85 ? -3.653 14.701 2.464 1.00 51.04 85 LYS A C 5
ATOM 7994 O O . LYS A 1 85 ? -3.537 15.769 1.854 1.00 42.41 85 LYS A O 5
ATOM 8013 N N . ASP A 1 86 ? -2.609 13.966 2.893 1.00 65.14 86 ASP A N 5
ATOM 8014 C CA . ASP A 1 86 ? -1.209 14.394 2.773 1.00 41.14 86 ASP A CA 5
ATOM 8015 C C . ASP A 1 86 ? -0.748 14.395 1.300 1.00 72.23 86 ASP A C 5
ATOM 8016 O O . ASP A 1 86 ? -0.207 15.401 0.824 1.00 31.22 86 ASP A O 5
ATOM 8025 N N . VAL A 1 87 ? -0.994 13.271 0.580 1.00 1.50 87 VAL A N 5
ATOM 8026 C CA . VAL A 1 87 ? -0.590 13.122 -0.841 1.00 74.21 87 VAL A CA 5
ATOM 8027 C C . VAL A 1 87 ? -1.261 14.184 -1.729 1.00 4.25 87 VAL A C 5
ATOM 8028 O O . VAL A 1 87 ? -0.618 14.752 -2.623 1.00 62.35 87 VAL A O 5
ATOM 8041 N N . LYS A 1 88 ? -2.552 14.453 -1.462 1.00 24.22 88 LYS A N 5
ATOM 8042 C CA . LYS A 1 88 ? -3.318 15.451 -2.206 1.00 70.14 88 LYS A CA 5
ATOM 8043 C C . LYS A 1 88 ? -2.859 16.861 -1.796 1.00 32.53 88 LYS A C 5
ATOM 8044 O O . LYS A 1 88 ? -3.388 17.447 -0.844 1.00 65.44 88 LYS A O 5
ATOM 8063 N N . GLY A 1 89 ? -1.814 17.359 -2.488 1.00 63.24 89 GLY A N 5
ATOM 8064 C CA . GLY A 1 89 ? -1.350 18.739 -2.333 1.00 64.42 89 GLY A CA 5
ATOM 8065 C C . GLY A 1 89 ? -2.236 19.681 -3.131 1.00 10.13 89 GLY A C 5
ATOM 8066 O O . GLY A 1 89 ? -1.785 20.325 -4.087 1.00 54.12 89 GLY A O 5
ATOM 8070 N N . SER A 1 90 ? -3.507 19.722 -2.723 1.00 2.03 90 SER A N 5
ATOM 8071 C CA . SER A 1 90 ? -4.602 20.355 -3.455 1.00 23.54 90 SER A CA 5
ATOM 8072 C C . SER A 1 90 ? -5.861 20.321 -2.573 1.00 22.25 90 SER A C 5
ATOM 8073 O O . SER A 1 90 ? -5.990 19.449 -1.705 1.00 61.12 90 SER A O 5
ATOM 8081 N N . GLY A 1 91 ? -6.792 21.257 -2.807 1.00 51.41 91 GLY A N 5
ATOM 8082 C CA . GLY A 1 91 ? -8.011 21.369 -2.006 1.00 54.11 91 GLY A CA 5
ATOM 8083 C C . GLY A 1 91 ? -9.275 21.209 -2.834 1.00 31.54 91 GLY A C 5
ATOM 8084 O O . GLY A 1 91 ? -10.267 21.884 -2.575 1.00 15.23 91 GLY A O 5
ATOM 8088 N N . LEU A 1 92 ? -9.247 20.318 -3.840 1.00 15.31 92 LEU A N 5
ATOM 8089 C CA . LEU A 1 92 ? -10.429 20.037 -4.687 1.00 45.53 92 LEU A CA 5
ATOM 8090 C C . LEU A 1 92 ? -11.274 18.896 -4.086 1.00 44.04 92 LEU A C 5
ATOM 8091 O O . LEU A 1 92 ? -10.745 17.847 -3.713 1.00 60.43 92 LEU A O 5
ATOM 8107 N N . GLU A 1 93 ? -12.590 19.139 -4.013 1.00 55.41 93 GLU A N 5
ATOM 8108 C CA . GLU A 1 93 ? -13.596 18.193 -3.497 1.00 72.20 93 GLU A CA 5
ATOM 8109 C C . GLU A 1 93 ? -14.771 18.120 -4.495 1.00 45.32 93 GLU A C 5
ATOM 8110 O O . GLU A 1 93 ? -14.628 18.576 -5.633 1.00 43.23 93 GLU A O 5
ATOM 8122 N N . HIS A 1 94 ? -15.920 17.546 -4.077 1.00 2.33 94 HIS A N 5
ATOM 8123 C CA . HIS A 1 94 ? -17.180 17.649 -4.842 1.00 71.43 94 HIS A CA 5
ATOM 8124 C C . HIS A 1 94 ? -18.387 17.466 -3.899 1.00 60.43 94 HIS A C 5
ATOM 8125 O O . HIS A 1 94 ? -18.833 16.338 -3.652 1.00 71.45 94 HIS A O 5
ATOM 8140 N N . HIS A 1 95 ? -18.877 18.580 -3.331 1.00 10.10 95 HIS A N 5
ATOM 8141 C CA . HIS A 1 95 ? -20.104 18.603 -2.504 1.00 54.32 95 HIS A CA 5
ATOM 8142 C C . HIS A 1 95 ? -21.120 19.586 -3.110 1.00 0.43 95 HIS A C 5
ATOM 8143 O O . HIS A 1 95 ? -21.326 20.692 -2.602 1.00 32.53 95 HIS A O 5
ATOM 8158 N N . HIS A 1 96 ? -21.714 19.178 -4.244 1.00 2.33 96 HIS A N 5
ATOM 8159 C CA . HIS A 1 96 ? -22.799 19.922 -4.900 1.00 33.12 96 HIS A CA 5
ATOM 8160 C C . HIS A 1 96 ? -24.103 19.742 -4.106 1.00 51.23 96 HIS A C 5
ATOM 8161 O O . HIS A 1 96 ? -24.652 20.709 -3.572 1.00 0.44 96 HIS A O 5
ATOM 8176 N N . HIS A 1 97 ? -24.578 18.487 -4.019 1.00 30.33 97 HIS A N 5
ATOM 8177 C CA . HIS A 1 97 ? -25.839 18.159 -3.338 1.00 62.12 97 HIS A CA 5
ATOM 8178 C C . HIS A 1 97 ? -25.595 17.879 -1.844 1.00 22.14 97 HIS A C 5
ATOM 8179 O O . HIS A 1 97 ? -24.897 16.925 -1.495 1.00 71.13 97 HIS A O 5
ATOM 8194 N N . HIS A 1 98 ? -26.192 18.721 -0.991 1.00 50.03 98 HIS A N 5
ATOM 8195 C CA . HIS A 1 98 ? -26.175 18.572 0.478 1.00 31.15 98 HIS A CA 5
ATOM 8196 C C . HIS A 1 98 ? -27.200 19.539 1.087 1.00 41.12 98 HIS A C 5
ATOM 8197 O O . HIS A 1 98 ? -27.552 20.556 0.472 1.00 31.30 98 HIS A O 5
ATOM 8212 N N . HIS A 1 99 ? -27.664 19.220 2.297 1.00 2.42 99 HIS A N 5
ATOM 8213 C CA . HIS A 1 99 ? -28.552 20.090 3.083 1.00 63.45 99 HIS A CA 5
ATOM 8214 C C . HIS A 1 99 ? -27.682 20.923 4.056 1.00 13.30 99 HIS A C 5
ATOM 8215 O O . HIS A 1 99 ? -27.256 20.387 5.100 1.00 63.14 99 HIS A O 5
ATOM 8231 N N . MET A 1 1 ? -3.133 12.967 -8.966 1.00 54.31 1 MET A N 6
ATOM 8232 C CA . MET A 1 1 ? -2.640 14.206 -8.321 1.00 65.34 1 MET A CA 6
ATOM 8233 C C . MET A 1 1 ? -2.133 13.853 -6.913 1.00 73.15 1 MET A C 6
ATOM 8234 O O . MET A 1 1 ? -2.917 13.768 -5.967 1.00 1.25 1 MET A O 6
ATOM 8250 N N . GLY A 1 2 ? -0.813 13.609 -6.802 1.00 55.12 2 GLY A N 6
ATOM 8251 C CA . GLY A 1 2 ? -0.214 13.053 -5.592 1.00 14.35 2 GLY A CA 6
ATOM 8252 C C . GLY A 1 2 ? -0.236 11.539 -5.661 1.00 11.11 2 GLY A C 6
ATOM 8253 O O . GLY A 1 2 ? -1.136 10.909 -5.093 1.00 55.52 2 GLY A O 6
ATOM 8257 N N . ARG A 1 3 ? 0.735 10.959 -6.410 1.00 25.13 3 ARG A N 6
ATOM 8258 C CA . ARG A 1 3 ? 0.749 9.515 -6.712 1.00 2.52 3 ARG A CA 6
ATOM 8259 C C . ARG A 1 3 ? 0.939 8.692 -5.419 1.00 24.45 3 ARG A C 6
ATOM 8260 O O . ARG A 1 3 ? 2.009 8.723 -4.795 1.00 52.10 3 ARG A O 6
ATOM 8281 N N . LEU A 1 4 ? -0.124 7.961 -5.042 1.00 11.15 4 LEU A N 6
ATOM 8282 C CA . LEU A 1 4 ? -0.151 7.117 -3.846 1.00 40.43 4 LEU A CA 6
ATOM 8283 C C . LEU A 1 4 ? -0.726 5.736 -4.203 1.00 65.34 4 LEU A C 6
ATOM 8284 O O . LEU A 1 4 ? -1.802 5.647 -4.814 1.00 0.55 4 LEU A O 6
ATOM 8300 N N . VAL A 1 5 ? -0.001 4.668 -3.834 1.00 15.04 5 VAL A N 6
ATOM 8301 C CA . VAL A 1 5 ? -0.481 3.281 -3.970 1.00 54.41 5 VAL A CA 6
ATOM 8302 C C . VAL A 1 5 ? -0.687 2.689 -2.574 1.00 22.14 5 VAL A C 6
ATOM 8303 O O . VAL A 1 5 ? 0.266 2.546 -1.803 1.00 60.42 5 VAL A O 6
ATOM 8316 N N . VAL A 1 6 ? -1.950 2.365 -2.257 1.00 13.33 6 VAL A N 6
ATOM 8317 C CA . VAL A 1 6 ? -2.326 1.786 -0.973 1.00 35.25 6 VAL A CA 6
ATOM 8318 C C . VAL A 1 6 ? -2.355 0.255 -1.108 1.00 64.04 6 VAL A C 6
ATOM 8319 O O . VAL A 1 6 ? -3.307 -0.320 -1.627 1.00 51.44 6 VAL A O 6
ATOM 8332 N N . VAL A 1 7 ? -1.287 -0.383 -0.656 1.00 33.43 7 VAL A N 6
ATOM 8333 C CA . VAL A 1 7 ? -1.156 -1.835 -0.641 1.00 4.13 7 VAL A CA 6
ATOM 8334 C C . VAL A 1 7 ? -1.828 -2.396 0.622 1.00 45.41 7 VAL A C 6
ATOM 8335 O O . VAL A 1 7 ? -1.567 -1.930 1.724 1.00 60.43 7 VAL A O 6
ATOM 8348 N N . VAL A 1 8 ? -2.685 -3.396 0.436 1.00 34.30 8 VAL A N 6
ATOM 8349 C CA . VAL A 1 8 ? -3.447 -4.054 1.508 1.00 73.43 8 VAL A CA 6
ATOM 8350 C C . VAL A 1 8 ? -3.176 -5.566 1.446 1.00 31.12 8 VAL A C 6
ATOM 8351 O O . VAL A 1 8 ? -2.788 -6.084 0.389 1.00 54.43 8 VAL A O 6
ATOM 8364 N N . THR A 1 9 ? -3.354 -6.271 2.569 1.00 13.43 9 THR A N 6
ATOM 8365 C CA . THR A 1 9 ? -3.202 -7.745 2.615 1.00 63.42 9 THR A CA 6
ATOM 8366 C C . THR A 1 9 ? -4.565 -8.465 2.562 1.00 11.02 9 THR A C 6
ATOM 8367 O O . THR A 1 9 ? -4.624 -9.679 2.323 1.00 25.31 9 THR A O 6
ATOM 8378 N N . SER A 1 10 ? -5.653 -7.707 2.756 1.00 23.10 10 SER A N 6
ATOM 8379 C CA . SER A 1 10 ? -7.016 -8.253 2.877 1.00 14.23 10 SER A CA 6
ATOM 8380 C C . SER A 1 10 ? -7.971 -7.526 1.913 1.00 75.24 10 SER A C 6
ATOM 8381 O O . SER A 1 10 ? -7.842 -6.311 1.705 1.00 0.55 10 SER A O 6
ATOM 8389 N N . GLU A 1 11 ? -8.913 -8.287 1.321 1.00 1.43 11 GLU A N 6
ATOM 8390 C CA . GLU A 1 11 ? -9.950 -7.746 0.419 1.00 20.31 11 GLU A CA 6
ATOM 8391 C C . GLU A 1 11 ? -10.934 -6.819 1.170 1.00 44.12 11 GLU A C 6
ATOM 8392 O O . GLU A 1 11 ? -11.508 -5.914 0.567 1.00 12.21 11 GLU A O 6
ATOM 8404 N N . GLN A 1 12 ? -11.116 -7.067 2.487 1.00 33.10 12 GLN A N 6
ATOM 8405 C CA . GLN A 1 12 ? -11.892 -6.181 3.383 1.00 3.51 12 GLN A CA 6
ATOM 8406 C C . GLN A 1 12 ? -11.278 -4.772 3.392 1.00 73.00 12 GLN A C 6
ATOM 8407 O O . GLN A 1 12 ? -11.993 -3.770 3.315 1.00 0.25 12 GLN A O 6
ATOM 8421 N N . LEU A 1 13 ? -9.934 -4.736 3.478 1.00 64.35 13 LEU A N 6
ATOM 8422 C CA . LEU A 1 13 ? -9.148 -3.495 3.461 1.00 62.31 13 LEU A CA 6
ATOM 8423 C C . LEU A 1 13 ? -9.140 -2.865 2.051 1.00 4.40 13 LEU A C 6
ATOM 8424 O O . LEU A 1 13 ? -9.111 -1.646 1.923 1.00 52.01 13 LEU A O 6
ATOM 8440 N N . LYS A 1 14 ? -9.171 -3.707 0.996 1.00 54.14 14 LYS A N 6
ATOM 8441 C CA . LYS A 1 14 ? -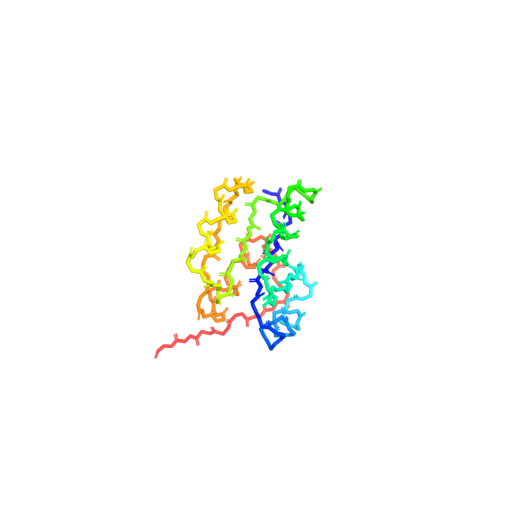9.148 -3.233 -0.408 1.00 71.41 14 LYS A CA 6
ATOM 8442 C C . LYS A 1 14 ? -10.421 -2.429 -0.735 1.00 23.32 14 LYS A C 6
ATOM 8443 O O . LYS A 1 14 ? -10.340 -1.279 -1.180 1.00 64.44 14 LYS A O 6
ATOM 8462 N N . GLU A 1 15 ? -11.587 -3.045 -0.472 1.00 40.25 15 GLU A N 6
ATOM 8463 C CA . GLU A 1 15 ? -12.904 -2.431 -0.726 1.00 42.21 15 GLU A CA 6
ATOM 8464 C C . GLU A 1 15 ? -13.175 -1.267 0.245 1.00 1.34 15 GLU A C 6
ATOM 8465 O O . GLU A 1 15 ? -13.992 -0.405 -0.055 1.00 21.11 15 GLU A O 6
ATOM 8477 N N . GLU A 1 16 ? -12.498 -1.279 1.412 1.00 71.11 16 GLU A N 6
ATOM 8478 C CA . GLU A 1 16 ? -12.549 -0.185 2.399 1.00 61.13 16 GLU A CA 6
ATOM 8479 C C . GLU A 1 16 ? -11.972 1.104 1.786 1.00 3.24 16 GLU A C 6
ATOM 8480 O O . GLU A 1 16 ? -12.672 2.119 1.648 1.00 43.42 16 GLU A O 6
ATOM 8492 N N . VAL A 1 17 ? -10.685 1.015 1.397 1.00 73.12 17 VAL A N 6
ATOM 8493 C CA . VAL A 1 17 ? -9.911 2.153 0.888 1.00 32.43 17 VAL A CA 6
ATOM 8494 C C . VAL A 1 17 ? -10.437 2.636 -0.477 1.00 24.53 17 VAL A C 6
ATOM 8495 O O . VAL A 1 17 ? -10.394 3.828 -0.748 1.00 22.14 17 VAL A O 6
ATOM 8508 N N . ARG A 1 18 ? -10.928 1.711 -1.334 1.00 3.23 18 ARG A N 6
ATOM 8509 C CA . ARG A 1 18 ? -11.482 2.090 -2.657 1.00 42.31 18 ARG A CA 6
ATOM 8510 C C . ARG A 1 18 ? -12.892 2.701 -2.539 1.00 75.30 18 ARG A C 6
ATOM 8511 O O . ARG A 1 18 ? -13.284 3.493 -3.402 1.00 1.13 18 ARG A O 6
ATOM 8532 N N . LYS A 1 19 ? -13.659 2.320 -1.497 1.00 5.34 19 LYS A N 6
ATOM 8533 C CA . LYS A 1 19 ? -15.016 2.885 -1.269 1.00 45.15 19 LYS A CA 6
ATOM 8534 C C . LYS A 1 19 ? -14.899 4.347 -0.822 1.00 2.15 19 LYS A C 6
ATOM 8535 O O . LYS A 1 19 ? -15.650 5.215 -1.280 1.00 34.21 19 LYS A O 6
ATOM 8554 N N . LYS A 1 20 ? -13.941 4.594 0.086 1.00 75.35 20 LYS A N 6
ATOM 8555 C CA . LYS A 1 20 ? -13.589 5.948 0.535 1.00 42.32 20 LYS A CA 6
ATOM 8556 C C . LYS A 1 20 ? -12.899 6.738 -0.595 1.00 44.53 20 LYS A C 6
ATOM 8557 O O . LYS A 1 20 ? -13.299 7.863 -0.919 1.00 35.02 20 LYS A O 6
ATOM 8576 N N . PHE A 1 21 ? -11.884 6.113 -1.214 1.00 52.33 21 PHE A N 6
ATOM 8577 C CA . PHE A 1 21 ? -10.972 6.779 -2.167 1.00 45.25 21 PHE A CA 6
ATOM 8578 C C . PHE A 1 21 ? -10.792 5.906 -3.436 1.00 11.53 21 PHE A C 6
ATOM 8579 O O . PHE A 1 21 ? -9.874 5.072 -3.493 1.00 50.25 21 PHE A O 6
ATOM 8596 N N . PRO A 1 22 ? -11.695 6.034 -4.453 1.00 52.50 22 PRO A N 6
ATOM 8597 C CA . PRO A 1 22 ? -11.434 5.497 -5.819 1.00 63.30 22 PRO A CA 6
ATOM 8598 C C . PRO A 1 22 ? -10.253 6.225 -6.518 1.00 65.12 22 PRO A C 6
ATOM 8599 O O . PRO A 1 22 ? -9.720 5.739 -7.521 1.00 31.24 22 PRO A O 6
ATOM 8610 N N . GLN A 1 23 ? -9.857 7.384 -5.951 1.00 52.05 23 GLN A N 6
ATOM 8611 C CA . GLN A 1 23 ? -8.788 8.256 -6.486 1.00 43.42 23 GLN A CA 6
ATOM 8612 C C . GLN A 1 23 ? -7.379 7.617 -6.365 1.00 70.43 23 GLN A C 6
ATOM 8613 O O . GLN A 1 23 ? -6.491 7.929 -7.165 1.00 41.31 23 GLN A O 6
ATOM 8627 N N . VAL A 1 24 ? -7.179 6.729 -5.363 1.00 64.25 24 VAL A N 6
ATOM 8628 C CA . VAL A 1 24 ? -5.860 6.100 -5.091 1.00 64.22 24 VAL A CA 6
ATOM 8629 C C . VAL A 1 24 ? -5.808 4.672 -5.670 1.00 63.01 24 VAL A C 6
ATOM 8630 O O . VAL A 1 24 ? -6.840 3.996 -5.765 1.00 10.05 24 VAL A O 6
ATOM 8643 N N . GLU A 1 25 ? -4.598 4.236 -6.075 1.00 2.42 25 GLU A N 6
ATOM 8644 C CA . GLU A 1 25 ? -4.371 2.883 -6.620 1.00 42.42 25 GLU A CA 6
ATOM 8645 C C . GLU A 1 25 ? -4.187 1.878 -5.466 1.00 14.13 25 GLU A C 6
ATOM 8646 O O . GLU A 1 25 ? -3.144 1.859 -4.825 1.00 30.44 25 GLU A O 6
ATOM 8658 N N . VAL A 1 26 ? -5.205 1.051 -5.202 1.00 73.11 26 VAL A N 6
ATOM 8659 C CA . VAL A 1 26 ? -5.162 0.052 -4.113 1.00 1.41 26 VAL A CA 6
ATOM 8660 C C . VAL A 1 26 ? -4.781 -1.325 -4.688 1.00 30.14 26 VAL A C 6
ATOM 8661 O O . VAL A 1 26 ? -5.353 -1.762 -5.691 1.00 61.22 26 VAL A O 6
ATOM 8674 N N . ARG A 1 27 ? -3.821 -2.004 -4.034 1.00 4.14 27 ARG A N 6
ATOM 8675 C CA . ARG A 1 27 ? -3.138 -3.190 -4.584 1.00 23.22 27 ARG A CA 6
ATOM 8676 C C . ARG A 1 27 ? -3.074 -4.298 -3.510 1.00 10.12 27 ARG A C 6
ATOM 8677 O O . ARG A 1 27 ? -2.644 -4.044 -2.396 1.00 40.13 27 ARG A O 6
ATOM 8698 N N . LEU A 1 28 ? -3.489 -5.524 -3.860 1.00 71.23 28 LEU A N 6
ATOM 8699 C CA . LEU A 1 28 ? -3.683 -6.634 -2.898 1.00 32.34 28 LEU A CA 6
ATOM 8700 C C . LEU A 1 28 ? -2.462 -7.592 -2.864 1.00 53.23 28 LEU A C 6
ATOM 8701 O O . LEU A 1 28 ? -1.864 -7.892 -3.905 1.00 13.53 28 LEU A O 6
ATOM 8717 N N . VAL A 1 29 ? -2.110 -8.057 -1.639 1.00 25.43 29 VAL A N 6
ATOM 8718 C CA . VAL A 1 29 ? -1.073 -9.085 -1.394 1.00 33.43 29 VAL A CA 6
ATOM 8719 C C . VAL A 1 29 ? -1.685 -10.216 -0.551 1.00 43.52 29 VAL A C 6
ATOM 8720 O O . VAL A 1 29 ? -1.955 -10.033 0.639 1.00 43.12 29 VAL A O 6
ATOM 8733 N N . THR A 1 30 ? -1.919 -11.375 -1.182 1.00 64.23 30 THR A N 6
ATOM 8734 C CA . THR A 1 30 ? -2.426 -12.582 -0.495 1.00 14.22 30 THR A CA 6
ATOM 8735 C C . THR A 1 30 ? -1.333 -13.666 -0.409 1.00 30.35 30 THR A C 6
ATOM 8736 O O . THR A 1 30 ? -1.316 -14.472 0.527 1.00 4.33 30 THR A O 6
ATOM 8747 N N . THR A 1 31 ? -0.420 -13.670 -1.399 1.00 33.54 31 THR A N 6
ATOM 8748 C CA . THR A 1 31 ? 0.709 -14.621 -1.473 1.00 73.14 31 THR A CA 6
ATOM 8749 C C . THR A 1 31 ? 2.041 -13.847 -1.536 1.00 52.44 31 THR A C 6
ATOM 8750 O O . THR A 1 31 ? 2.054 -12.610 -1.629 1.00 65.22 31 THR A O 6
ATOM 8761 N N . GLU A 1 32 ? 3.153 -14.593 -1.487 1.00 22.32 32 GLU A N 6
ATOM 8762 C CA . GLU A 1 32 ? 4.521 -14.041 -1.566 1.00 43.12 32 GLU A CA 6
ATOM 8763 C C . GLU A 1 32 ? 4.824 -13.510 -2.990 1.00 73.42 32 GLU A C 6
ATOM 8764 O O . GLU A 1 32 ? 5.489 -12.474 -3.149 1.00 24.43 32 GLU A O 6
ATOM 8776 N N . GLU A 1 33 ? 4.308 -14.206 -4.019 1.00 14.43 33 GLU A N 6
ATOM 8777 C CA . GLU A 1 33 ? 4.488 -13.800 -5.430 1.00 35.35 33 GLU A CA 6
ATOM 8778 C C . GLU A 1 33 ? 3.708 -12.506 -5.744 1.00 41.24 33 GLU A C 6
ATOM 8779 O O . GLU A 1 33 ? 4.115 -11.739 -6.626 1.00 34.40 33 GLU A O 6
ATOM 8791 N N . ASP A 1 34 ? 2.604 -12.259 -4.992 1.00 54.11 34 ASP A N 6
ATOM 8792 C CA . ASP A 1 34 ? 1.876 -10.976 -5.047 1.00 52.01 34 ASP A CA 6
ATOM 8793 C C . ASP A 1 34 ? 2.797 -9.829 -4.637 1.00 20.14 34 ASP A C 6
ATOM 8794 O O . ASP A 1 34 ? 2.887 -8.835 -5.345 1.00 24.10 34 ASP A O 6
ATOM 8803 N N . ALA A 1 35 ? 3.492 -10.008 -3.493 1.00 55.34 35 ALA A N 6
ATOM 8804 C CA . ALA A 1 35 ? 4.401 -8.996 -2.926 1.00 75.55 35 ALA A CA 6
ATOM 8805 C C . ALA A 1 35 ? 5.489 -8.585 -3.940 1.00 53.23 35 ALA A C 6
ATOM 8806 O O . ALA A 1 35 ? 5.784 -7.398 -4.077 1.00 13.21 35 ALA A O 6
ATOM 8813 N N . LYS A 1 36 ? 6.049 -9.589 -4.652 1.00 50.12 36 LYS A N 6
ATOM 8814 C CA . LYS A 1 36 ? 7.024 -9.379 -5.747 1.00 74.22 36 LYS A CA 6
ATOM 8815 C C . LYS A 1 36 ? 6.443 -8.478 -6.857 1.00 55.25 36 LYS A C 6
ATOM 8816 O O . LYS A 1 36 ? 7.080 -7.503 -7.277 1.00 74.14 36 LYS A O 6
ATOM 8835 N N . GLN A 1 37 ? 5.221 -8.839 -7.312 1.00 55.44 37 GLN A N 6
ATOM 8836 C CA . GLN A 1 37 ? 4.485 -8.098 -8.357 1.00 3.14 37 GLN A CA 6
ATOM 8837 C C . GLN A 1 37 ? 4.261 -6.633 -7.939 1.00 20.33 37 GLN A C 6
ATOM 8838 O O . GLN A 1 37 ? 4.487 -5.726 -8.737 1.00 45.22 37 GLN A O 6
ATOM 8852 N N . VAL A 1 38 ? 3.863 -6.433 -6.670 1.00 72.41 38 VAL A N 6
ATOM 8853 C CA . VAL A 1 38 ? 3.553 -5.106 -6.114 1.00 72.15 38 VAL A CA 6
ATOM 8854 C C . VAL A 1 38 ? 4.801 -4.197 -6.089 1.00 5.33 38 VAL A C 6
ATOM 8855 O O . VAL A 1 38 ? 4.699 -3.025 -6.441 1.00 53.12 38 VAL A O 6
ATOM 8868 N N . ILE A 1 39 ? 5.972 -4.761 -5.721 1.00 65.33 39 ILE A N 6
ATOM 8869 C CA . ILE A 1 39 ? 7.259 -4.019 -5.702 1.00 34.35 39 ILE A CA 6
ATOM 8870 C C . ILE A 1 39 ? 7.588 -3.480 -7.116 1.00 22.33 39 ILE A C 6
ATOM 8871 O O . ILE A 1 39 ? 7.921 -2.303 -7.280 1.00 15.55 39 ILE A O 6
ATOM 8887 N N . LYS A 1 40 ? 7.424 -4.355 -8.125 1.00 44.30 40 LYS A N 6
ATOM 8888 C CA . LYS A 1 40 ? 7.694 -4.028 -9.543 1.00 0.31 40 LYS A CA 6
ATOM 8889 C C . LYS A 1 40 ? 6.602 -3.103 -10.129 1.00 20.23 40 LYS A C 6
ATOM 8890 O O . LYS A 1 40 ? 6.863 -2.355 -11.075 1.00 61.21 40 LYS A O 6
ATOM 8909 N N . GLU A 1 41 ? 5.388 -3.160 -9.545 1.00 44.52 41 GLU A N 6
ATOM 8910 C CA . GLU A 1 41 ? 4.231 -2.349 -9.984 1.00 5.31 41 GLU A CA 6
ATOM 8911 C C . GLU A 1 41 ? 4.417 -0.887 -9.536 1.00 70.23 41 GLU A C 6
ATOM 8912 O O . GLU A 1 41 ? 4.102 0.052 -10.276 1.00 73.01 41 GLU A O 6
ATOM 8924 N N . ILE A 1 42 ? 4.921 -0.738 -8.295 1.00 75.02 42 ILE A N 6
ATOM 8925 C CA . ILE A 1 42 ? 5.342 0.548 -7.719 1.00 31.30 42 ILE A CA 6
ATOM 8926 C C . ILE A 1 42 ? 6.395 1.206 -8.632 1.00 31.22 42 ILE A C 6
ATOM 8927 O O . ILE A 1 42 ? 6.315 2.392 -8.931 1.00 2.21 42 ILE A O 6
ATOM 8943 N N . GLN A 1 43 ? 7.356 0.389 -9.097 1.00 62.44 43 GLN A N 6
ATOM 8944 C CA . GLN A 1 43 ? 8.444 0.834 -9.993 1.00 55.23 43 GLN A CA 6
ATOM 8945 C C . GLN A 1 43 ? 7.921 1.124 -11.420 1.00 65.22 43 GLN A C 6
ATOM 8946 O O . GLN A 1 43 ? 8.524 1.917 -12.151 1.00 3.50 43 GLN A O 6
ATOM 8960 N N . LYS A 1 44 ? 6.805 0.470 -11.805 1.00 75.40 44 LYS A N 6
ATOM 8961 C CA . LYS A 1 44 ? 6.151 0.677 -13.113 1.00 4.41 44 LYS A CA 6
ATOM 8962 C C . LYS A 1 44 ? 5.481 2.070 -13.183 1.00 12.42 44 LYS A C 6
ATOM 8963 O O . LYS A 1 44 ? 5.575 2.758 -14.210 1.00 2.03 44 LYS A O 6
ATOM 8982 N N . LYS A 1 45 ? 4.794 2.469 -12.092 1.00 43.45 45 LYS A N 6
ATOM 8983 C CA . LYS A 1 45 ? 4.130 3.799 -11.998 1.00 41.44 45 LYS A CA 6
ATOM 8984 C C . LYS A 1 45 ? 5.126 4.861 -11.514 1.00 73.44 45 LYS A C 6
ATOM 8985 O O . LYS A 1 45 ? 4.885 6.057 -11.671 1.00 43.30 45 LYS A O 6
ATOM 9004 N N . GLY A 1 46 ? 6.220 4.393 -10.893 1.00 25.34 46 GLY A N 6
ATOM 9005 C CA . GLY A 1 46 ? 7.239 5.277 -10.315 1.00 71.41 46 GLY A CA 6
ATOM 9006 C C . GLY A 1 46 ? 6.737 5.995 -9.065 1.00 21.43 46 GLY A C 6
ATOM 9007 O O . GLY A 1 46 ? 6.961 7.199 -8.890 1.00 5.30 46 GLY A O 6
ATOM 9011 N N . VAL A 1 47 ? 6.086 5.231 -8.180 1.00 20.30 47 VAL A N 6
ATOM 9012 C CA . VAL A 1 47 ? 5.398 5.759 -6.992 1.00 32.24 47 VAL A CA 6
ATOM 9013 C C . VAL A 1 47 ? 6.434 6.083 -5.913 1.00 42.22 47 VAL A C 6
ATOM 9014 O O . VAL A 1 47 ? 7.265 5.235 -5.592 1.00 10.13 47 VAL A O 6
ATOM 9027 N N . GLN A 1 48 ? 6.396 7.308 -5.387 1.00 64.33 48 GLN A N 6
ATOM 9028 C CA . GLN A 1 48 ? 7.336 7.758 -4.346 1.00 34.12 48 GLN A CA 6
ATOM 9029 C C . GLN A 1 48 ? 6.830 7.392 -2.942 1.00 5.20 48 GLN A C 6
ATOM 9030 O O . GLN A 1 48 ? 7.617 7.033 -2.067 1.00 0.23 48 GLN A O 6
ATOM 9044 N N . LYS A 1 49 ? 5.504 7.496 -2.732 1.00 31.34 49 LYS A N 6
ATOM 9045 C CA . LYS A 1 49 ? 4.868 7.218 -1.425 1.00 64.41 49 LYS A CA 6
ATOM 9046 C C . LYS A 1 49 ? 3.916 6.023 -1.547 1.00 71.21 49 LYS A C 6
ATOM 9047 O O . LYS A 1 49 ? 2.986 6.053 -2.354 1.00 64.32 49 LYS A O 6
ATOM 9066 N N . VAL A 1 50 ? 4.159 4.975 -0.749 1.00 24.21 50 VAL A N 6
ATOM 9067 C CA . VAL A 1 50 ? 3.337 3.751 -0.740 1.00 64.32 50 VAL A CA 6
ATOM 9068 C C . VAL A 1 50 ? 2.806 3.488 0.679 1.00 11.01 50 VAL A C 6
ATOM 9069 O O . VAL A 1 50 ? 3.572 3.472 1.643 1.00 45.23 50 VAL A O 6
ATOM 9082 N N . VAL A 1 51 ? 1.484 3.293 0.790 1.00 1.54 51 VAL A N 6
ATOM 9083 C CA . VAL A 1 51 ? 0.810 2.965 2.053 1.00 33.41 51 VAL A CA 6
ATOM 9084 C C . VAL A 1 51 ? 0.722 1.439 2.197 1.00 72.22 51 VAL A C 6
ATOM 9085 O O . VAL A 1 51 ? 0.265 0.774 1.285 1.00 45.33 51 VAL A O 6
ATOM 9098 N N . LEU A 1 52 ? 1.174 0.891 3.329 1.00 3.34 52 LEU A N 6
ATOM 9099 C CA . LEU A 1 52 ? 1.070 -0.546 3.621 1.00 51.10 52 LEU A CA 6
ATOM 9100 C C . LEU A 1 52 ? 0.061 -0.767 4.772 1.00 73.22 52 LEU A C 6
ATOM 9101 O O . LEU A 1 52 ? 0.406 -0.651 5.943 1.00 71.24 52 LEU A O 6
ATOM 9117 N N . VAL A 1 53 ? -1.206 -1.050 4.420 1.00 65.54 53 VAL A N 6
ATOM 9118 C CA . VAL A 1 53 ? -2.299 -1.262 5.390 1.00 62.23 53 VAL A CA 6
ATOM 9119 C C . VAL A 1 53 ? -2.293 -2.709 5.912 1.00 52.31 53 VAL A C 6
ATOM 9120 O O . VAL A 1 53 ? -2.582 -3.653 5.159 1.00 72.13 53 VAL A O 6
ATOM 9133 N N . GLY A 1 54 ? -1.942 -2.854 7.205 1.00 10.14 54 GLY A N 6
ATOM 9134 C CA . GLY A 1 54 ? -2.027 -4.125 7.918 1.00 73.15 54 GLY A CA 6
ATOM 9135 C C . GLY A 1 54 ? -1.120 -5.213 7.349 1.00 43.12 54 GLY A C 6
ATOM 9136 O O . GLY A 1 54 ? -1.562 -6.342 7.129 1.00 11.55 54 GLY A O 6
ATOM 9140 N N . VAL A 1 55 ? 0.154 -4.864 7.106 1.00 25.31 55 VAL A N 6
ATOM 9141 C CA . VAL A 1 55 ? 1.158 -5.807 6.566 1.00 31.13 55 VAL A CA 6
ATOM 9142 C C . VAL A 1 55 ? 2.072 -6.307 7.691 1.00 75.05 55 VAL A C 6
ATOM 9143 O O . VAL A 1 55 ? 2.183 -5.675 8.756 1.00 64.20 55 VAL A O 6
ATOM 9156 N N . SER A 1 56 ? 2.726 -7.444 7.438 1.00 72.45 56 SER A N 6
ATOM 9157 C CA . SER A 1 56 ? 3.773 -7.966 8.319 1.00 33.10 56 SER A CA 6
ATOM 9158 C C . SER A 1 56 ? 5.028 -7.082 8.213 1.00 12.34 56 SER A C 6
ATOM 9159 O O . SER A 1 56 ? 5.222 -6.384 7.209 1.00 40.43 56 SER A O 6
ATOM 9167 N N . GLU A 1 57 ? 5.889 -7.144 9.244 1.00 73.22 57 GLU A N 6
ATOM 9168 C CA . GLU A 1 57 ? 7.168 -6.406 9.276 1.00 63.52 57 GLU A CA 6
ATOM 9169 C C . GLU A 1 57 ? 8.123 -6.912 8.169 1.00 62.43 57 GLU A C 6
ATOM 9170 O O . GLU A 1 57 ? 8.974 -6.160 7.696 1.00 44.35 57 GLU A O 6
ATOM 9182 N N . LYS A 1 58 ? 7.947 -8.190 7.750 1.00 45.54 58 LYS A N 6
ATOM 9183 C CA . LYS A 1 58 ? 8.726 -8.783 6.645 1.00 4.51 58 LYS A CA 6
ATOM 9184 C C . LYS A 1 58 ? 8.346 -8.120 5.299 1.00 54.45 58 LYS A C 6
ATOM 9185 O O . LYS A 1 58 ? 9.207 -7.894 4.455 1.00 33.34 58 LYS A O 6
ATOM 9204 N N . LEU A 1 59 ? 7.043 -7.790 5.138 1.00 55.35 59 LEU A N 6
ATOM 9205 C CA . LEU A 1 59 ? 6.516 -7.129 3.928 1.00 13.25 59 LEU A CA 6
ATOM 9206 C C . LEU A 1 59 ? 6.832 -5.632 3.957 1.00 23.31 59 LEU A C 6
ATOM 9207 O O . LEU A 1 59 ? 7.046 -5.028 2.909 1.00 53.23 59 LEU A O 6
ATOM 9223 N N . LEU A 1 60 ? 6.853 -5.039 5.174 1.00 40.33 60 LEU A N 6
ATOM 9224 C CA . LEU A 1 60 ? 7.198 -3.621 5.348 1.00 40.34 60 LEU A CA 6
ATOM 9225 C C . LEU A 1 60 ? 8.624 -3.392 4.862 1.00 11.32 60 LEU A C 6
ATOM 9226 O O . LEU A 1 60 ? 8.827 -2.686 3.886 1.00 50.11 60 LEU A O 6
ATOM 9242 N N . GLN A 1 61 ? 9.587 -4.055 5.526 1.00 52.53 61 GLN A N 6
ATOM 9243 C CA . GLN A 1 61 ? 11.025 -3.859 5.278 1.00 55.54 61 GLN A CA 6
ATOM 9244 C C . GLN A 1 61 ? 11.415 -4.241 3.839 1.00 74.10 61 GLN A C 6
ATOM 9245 O O . GLN A 1 61 ? 12.328 -3.652 3.268 1.00 30.41 61 GLN A O 6
ATOM 9259 N N . LYS A 1 62 ? 10.696 -5.211 3.258 1.00 62.12 62 LYS A N 6
ATOM 9260 C CA . LYS A 1 62 ? 10.961 -5.686 1.895 1.00 3.31 62 LYS A CA 6
ATOM 9261 C C . LYS A 1 62 ? 10.521 -4.639 0.857 1.00 74.21 62 LYS A C 6
ATOM 9262 O O . LYS A 1 62 ? 11.331 -4.201 0.060 1.00 5.53 62 LYS A O 6
ATOM 9281 N N . ILE A 1 63 ? 9.242 -4.210 0.909 1.00 23.52 63 ILE A N 6
ATOM 9282 C CA . ILE A 1 63 ? 8.696 -3.185 -0.019 1.00 1.01 63 ILE A CA 6
ATOM 9283 C C . ILE A 1 63 ? 9.443 -1.824 0.180 1.00 13.23 63 ILE A C 6
ATOM 9284 O O . ILE A 1 63 ? 9.734 -1.120 -0.789 1.00 41.12 63 ILE A O 6
ATOM 9300 N N . LYS A 1 64 ? 9.811 -1.529 1.442 1.00 23.34 64 LYS A N 6
ATOM 9301 C CA . LYS A 1 64 ? 10.497 -0.279 1.843 1.00 24.44 64 LYS A CA 6
ATOM 9302 C C . LYS A 1 64 ? 11.884 -0.179 1.165 1.00 13.11 64 LYS A C 6
ATOM 9303 O O . LYS A 1 64 ? 12.201 0.830 0.529 1.00 70.23 64 LYS A O 6
ATOM 9322 N N . GLN A 1 65 ? 12.681 -1.256 1.295 1.00 10.45 65 GLN A N 6
ATOM 9323 C CA . GLN A 1 65 ? 14.075 -1.296 0.801 1.00 64.13 65 GLN A CA 6
ATOM 9324 C C . GLN A 1 65 ? 14.144 -1.569 -0.719 1.00 42.31 65 GLN A C 6
ATOM 9325 O O . GLN A 1 65 ? 14.931 -0.927 -1.426 1.00 74.30 65 GLN A O 6
ATOM 9339 N N . GLU A 1 66 ? 13.308 -2.501 -1.217 1.00 50.12 66 GLU A N 6
ATOM 9340 C CA . GLU A 1 66 ? 13.332 -2.922 -2.640 1.00 15.12 66 GLU A CA 6
ATOM 9341 C C . GLU A 1 66 ? 12.761 -1.833 -3.559 1.00 71.51 66 GLU A C 6
ATOM 9342 O O . GLU A 1 66 ? 13.407 -1.446 -4.541 1.00 61.22 66 GLU A O 6
ATOM 9354 N N . ALA A 1 67 ? 11.548 -1.341 -3.240 1.00 34.33 67 ALA A N 6
ATOM 9355 C CA . ALA A 1 67 ? 10.903 -0.282 -4.039 1.00 31.31 67 ALA A CA 6
ATOM 9356 C C . ALA A 1 67 ? 11.560 1.090 -3.763 1.00 20.42 67 ALA A C 6
ATOM 9357 O O . ALA A 1 67 ? 11.480 1.991 -4.610 1.00 30.53 67 ALA A O 6
ATOM 9364 N N . ASN A 1 68 ? 12.219 1.214 -2.579 1.00 4.43 68 ASN A N 6
ATOM 9365 C CA . ASN A 1 68 ? 12.967 2.429 -2.157 1.00 73.11 68 ASN A CA 6
ATOM 9366 C C . ASN A 1 68 ? 11.999 3.630 -2.070 1.00 15.35 68 ASN A C 6
ATOM 9367 O O . ASN A 1 68 ? 12.200 4.689 -2.672 1.00 23.03 68 ASN A O 6
ATOM 9378 N N . VAL A 1 69 ? 10.922 3.419 -1.299 1.00 3.53 69 VAL A N 6
ATOM 9379 C CA . VAL A 1 69 ? 9.772 4.347 -1.212 1.00 32.13 69 VAL A CA 6
ATOM 9380 C C . VAL A 1 69 ? 9.511 4.769 0.237 1.00 62.14 69 VAL A C 6
ATOM 9381 O O . VAL A 1 69 ? 9.895 4.061 1.184 1.00 11.44 69 VAL A O 6
ATOM 9394 N N . GLN A 1 70 ? 8.877 5.937 0.390 1.00 55.23 70 GLN A N 6
ATOM 9395 C CA . GLN A 1 70 ? 8.395 6.423 1.675 1.00 41.43 70 GLN A CA 6
ATOM 9396 C C . GLN A 1 70 ? 7.123 5.642 2.041 1.00 14.41 70 GLN A C 6
ATOM 9397 O O . GLN A 1 70 ? 6.078 5.797 1.399 1.00 2.22 70 GLN A O 6
ATOM 9411 N N . VAL A 1 71 ? 7.233 4.815 3.084 1.00 31.30 71 VAL A N 6
ATOM 9412 C CA . VAL A 1 71 ? 6.177 3.887 3.509 1.00 72.44 71 VAL A CA 6
ATOM 9413 C C . VAL A 1 71 ? 5.353 4.510 4.638 1.00 11.53 71 VAL A C 6
ATOM 9414 O O . VAL A 1 71 ? 5.904 5.117 5.557 1.00 71.25 71 VAL A O 6
ATOM 9427 N N . TYR A 1 72 ? 4.024 4.388 4.522 1.00 32.41 72 TYR A N 6
ATOM 9428 C CA . TYR A 1 72 ? 3.072 4.748 5.576 1.00 63.23 72 TYR A CA 6
ATOM 9429 C C . TYR A 1 72 ? 2.305 3.475 5.959 1.00 64.33 72 TYR A C 6
ATOM 9430 O O . TYR A 1 72 ? 1.395 3.075 5.231 1.00 71.23 72 TYR A O 6
ATOM 9448 N N . ARG A 1 73 ? 2.675 2.814 7.074 1.00 11.13 73 ARG A N 6
ATOM 9449 C CA . ARG A 1 73 ? 1.959 1.603 7.506 1.00 40.13 73 ARG A CA 6
ATOM 9450 C C . ARG A 1 73 ? 0.748 2.001 8.350 1.00 11.44 73 ARG A C 6
ATOM 9451 O O . ARG A 1 73 ? 0.878 2.676 9.377 1.00 22.31 73 ARG A O 6
ATOM 9472 N N . VAL A 1 74 ? -0.420 1.575 7.881 1.00 31.24 74 VAL A N 6
ATOM 9473 C CA . VAL A 1 74 ? -1.702 1.839 8.518 1.00 71.13 74 VAL A CA 6
ATOM 9474 C C . VAL A 1 74 ? -2.092 0.653 9.413 1.00 25.44 74 VAL A C 6
ATOM 9475 O O . VAL A 1 74 ? -2.069 -0.503 8.977 1.00 0.24 74 VAL A O 6
ATOM 9488 N N . THR A 1 75 ? -2.430 0.967 10.669 1.00 74.20 75 THR A N 6
ATOM 9489 C CA . THR A 1 75 ? -2.908 -0.009 11.662 1.00 40.05 75 THR A CA 6
ATOM 9490 C C . THR A 1 75 ? -4.425 0.155 11.907 1.00 2.52 75 THR A C 6
ATOM 9491 O O . THR A 1 75 ? -5.086 -0.764 12.407 1.00 62.33 75 THR A O 6
ATOM 9502 N N . SER A 1 76 ? -4.961 1.333 11.548 1.00 42.33 76 SER A N 6
ATOM 9503 C CA . SER A 1 76 ? -6.379 1.681 11.757 1.00 4.12 76 SER A CA 6
ATOM 9504 C C . SER A 1 76 ? -6.890 2.561 10.608 1.00 52.31 76 SER A C 6
ATOM 9505 O O . SER A 1 76 ? -6.093 3.238 9.952 1.00 4.40 76 SER A O 6
ATOM 9513 N N . ASN A 1 77 ? -8.227 2.571 10.400 1.00 22.52 77 ASN A N 6
ATOM 9514 C CA . ASN A 1 77 ? -8.891 3.410 9.365 1.00 45.11 77 ASN A CA 6
ATOM 9515 C C . ASN A 1 77 ? -8.511 4.897 9.539 1.00 14.32 77 ASN A C 6
ATOM 9516 O O . ASN A 1 77 ? -8.378 5.628 8.555 1.00 63.35 77 ASN A O 6
ATOM 9527 N N . ASP A 1 78 ? -8.295 5.292 10.813 1.00 22.25 78 ASP A N 6
ATOM 9528 C CA . ASP A 1 78 ? -7.866 6.644 11.214 1.00 63.43 78 ASP A CA 6
ATOM 9529 C C . ASP A 1 78 ? -6.561 7.046 10.512 1.00 50.40 78 ASP A C 6
ATOM 9530 O O . ASP A 1 78 ? -6.450 8.167 10.002 1.00 33.25 78 ASP A O 6
ATOM 9539 N N . GLU A 1 79 ? -5.591 6.108 10.484 1.00 13.23 79 GLU A N 6
ATOM 9540 C CA . GLU A 1 79 ? -4.288 6.312 9.822 1.00 14.43 79 GLU A CA 6
ATOM 9541 C C . GLU A 1 79 ? -4.483 6.535 8.315 1.00 5.54 79 GLU A C 6
ATOM 9542 O O . GLU A 1 79 ? -4.021 7.534 7.766 1.00 50.11 79 GLU A O 6
ATOM 9554 N N . LEU A 1 80 ? -5.246 5.613 7.700 1.00 43.32 80 LEU A N 6
ATOM 9555 C CA . LEU A 1 80 ? -5.449 5.529 6.240 1.00 41.25 80 LEU A CA 6
ATOM 9556 C C . LEU A 1 80 ? -6.030 6.841 5.685 1.00 22.30 80 LEU A C 6
ATOM 9557 O O . LEU A 1 80 ? -5.477 7.422 4.740 1.00 43.13 80 LEU A O 6
ATOM 9573 N N . GLU A 1 81 ? -7.129 7.288 6.315 1.00 53.14 81 GLU A N 6
ATOM 9574 C CA . GLU A 1 81 ? -7.868 8.492 5.915 1.00 61.15 81 GLU A CA 6
ATOM 9575 C C . GLU A 1 81 ? -6.954 9.728 5.969 1.00 75.25 81 GLU A C 6
ATOM 9576 O O . GLU A 1 81 ? -6.883 10.476 4.996 1.00 52.24 81 GLU A O 6
ATOM 9588 N N . GLN A 1 82 ? -6.202 9.867 7.083 1.00 61.13 82 GLN A N 6
ATOM 9589 C CA . GLN A 1 82 ? -5.316 11.026 7.323 1.00 61.23 82 GLN A CA 6
ATOM 9590 C C . GLN A 1 82 ? -4.131 11.069 6.335 1.00 21.24 82 GLN A C 6
ATOM 9591 O O . GLN A 1 82 ? -3.686 12.162 5.964 1.00 15.44 82 GLN A O 6
ATOM 9605 N N . VAL A 1 83 ? -3.628 9.882 5.916 1.00 4.32 83 VAL A N 6
ATOM 9606 C CA . VAL A 1 83 ? -2.522 9.788 4.931 1.00 2.25 83 VAL A CA 6
ATOM 9607 C C . VAL A 1 83 ? -2.973 10.335 3.565 1.00 54.50 83 VAL A C 6
ATOM 9608 O O . VAL A 1 83 ? -2.226 11.062 2.902 1.00 22.03 83 VAL A O 6
ATOM 9621 N N . VAL A 1 84 ? -4.214 9.994 3.165 1.00 12.44 84 VAL A N 6
ATOM 9622 C CA . VAL A 1 84 ? -4.774 10.434 1.875 1.00 1.34 84 VAL A CA 6
ATOM 9623 C C . VAL A 1 84 ? -5.159 11.936 1.923 1.00 34.24 84 VAL A C 6
ATOM 9624 O O . VAL A 1 84 ? -5.036 12.634 0.916 1.00 2.45 84 VAL A O 6
ATOM 9637 N N . LYS A 1 85 ? -5.591 12.432 3.101 1.00 55.54 85 LYS A N 6
ATOM 9638 C CA . LYS A 1 85 ? -5.845 13.886 3.318 1.00 4.13 85 LYS A CA 6
ATOM 9639 C C . LYS A 1 85 ? -4.546 14.689 3.106 1.00 31.35 85 LYS A C 6
ATOM 9640 O O . LYS A 1 85 ? -4.545 15.784 2.532 1.00 3.04 85 LYS A O 6
ATOM 9659 N N . ASP A 1 86 ? -3.447 14.090 3.581 1.00 12.12 86 ASP A N 6
ATOM 9660 C CA . ASP A 1 86 ? -2.106 14.682 3.570 1.00 53.33 86 ASP A CA 6
ATOM 9661 C C . ASP A 1 86 ? -1.496 14.666 2.154 1.00 20.21 86 ASP A C 6
ATOM 9662 O O . ASP A 1 86 ? -0.958 15.679 1.704 1.00 0.33 86 ASP A O 6
ATOM 9671 N N . VAL A 1 87 ? -1.626 13.525 1.439 1.00 4.43 87 VAL A N 6
ATOM 9672 C CA . VAL A 1 87 ? -0.965 13.318 0.126 1.00 40.22 87 VAL A CA 6
ATOM 9673 C C . VAL A 1 87 ? -1.540 14.255 -0.972 1.00 14.21 87 VAL A C 6
ATOM 9674 O O . VAL A 1 87 ? -0.890 14.491 -1.988 1.00 71.33 87 VAL A O 6
ATOM 9687 N N . LYS A 1 88 ? -2.753 14.794 -0.757 1.00 10.24 88 LYS A N 6
ATOM 9688 C CA . LYS A 1 88 ? -3.395 15.694 -1.736 1.00 34.51 88 LYS A CA 6
ATOM 9689 C C . LYS A 1 88 ? -2.878 17.140 -1.619 1.00 74.34 88 LYS A C 6
ATOM 9690 O O . LYS A 1 88 ? -3.273 18.000 -2.409 1.00 13.14 88 LYS A O 6
ATOM 9709 N N . GLY A 1 89 ? -1.991 17.389 -0.643 1.00 12.11 89 GLY A N 6
ATOM 9710 C CA . GLY A 1 89 ? -1.243 18.649 -0.542 1.00 2.12 89 GLY A CA 6
ATOM 9711 C C . GLY A 1 89 ? 0.254 18.380 -0.530 1.00 73.15 89 GLY A C 6
ATOM 9712 O O . GLY A 1 89 ? 0.980 18.796 -1.441 1.00 63.11 89 GLY A O 6
ATOM 9716 N N . SER A 1 90 ? 0.696 17.631 0.495 1.00 55.24 90 SER A N 6
ATOM 9717 C CA . SER A 1 90 ? 2.106 17.250 0.705 1.00 75.43 90 SER A CA 6
ATOM 9718 C C . SER A 1 90 ? 2.664 16.396 -0.451 1.00 52.52 90 SER A C 6
ATOM 9719 O O . SER A 1 90 ? 3.780 16.627 -0.933 1.00 51.42 90 SER A O 6
ATOM 9727 N N . GLY A 1 91 ? 1.876 15.396 -0.870 1.00 74.54 91 GLY A N 6
ATOM 9728 C CA . GLY A 1 91 ? 2.279 14.475 -1.935 1.00 73.22 91 GLY A CA 6
ATOM 9729 C C . GLY A 1 91 ? 2.017 15.019 -3.322 1.00 21.14 91 GLY A C 6
ATOM 9730 O O . GLY A 1 91 ? 2.629 14.564 -4.294 1.00 21.33 91 GLY A O 6
ATOM 9734 N N . LEU A 1 92 ? 1.078 15.978 -3.401 1.00 11.11 92 LEU A N 6
ATOM 9735 C CA . LEU A 1 92 ? 0.708 16.660 -4.641 1.00 0.31 92 LEU A CA 6
ATOM 9736 C C . LEU A 1 92 ? 1.899 17.464 -5.194 1.00 0.30 92 LEU A C 6
ATOM 9737 O O . LEU A 1 92 ? 2.180 18.580 -4.750 1.00 24.21 92 LEU A O 6
ATOM 9753 N N . GLU A 1 93 ? 2.614 16.850 -6.134 1.00 63.11 93 GLU A N 6
ATOM 9754 C CA . GLU A 1 93 ? 3.712 17.484 -6.871 1.00 11.33 93 GLU A CA 6
ATOM 9755 C C . GLU A 1 93 ? 3.326 17.555 -8.342 1.00 2.11 93 GLU A C 6
ATOM 9756 O O . GLU A 1 93 ? 2.832 16.566 -8.899 1.00 34.45 93 GLU A O 6
ATOM 9768 N N . HIS A 1 94 ? 3.531 18.728 -8.963 1.00 3.42 94 HIS A N 6
ATOM 9769 C CA . HIS A 1 94 ? 3.337 18.915 -10.410 1.00 72.21 94 HIS A CA 6
ATOM 9770 C C . HIS A 1 94 ? 4.540 18.305 -11.148 1.00 1.42 94 HIS A C 6
ATOM 9771 O O . HIS A 1 94 ? 5.446 19.008 -11.609 1.00 54.42 94 HIS A O 6
ATOM 9786 N N . HIS A 1 95 ? 4.556 16.969 -11.174 1.00 65.01 95 HIS A N 6
ATOM 9787 C CA . HIS A 1 95 ? 5.647 16.180 -11.754 1.00 21.42 95 HIS A CA 6
ATOM 9788 C C . HIS A 1 95 ? 5.489 16.072 -13.272 1.00 3.32 95 HIS A C 6
ATOM 9789 O O . HIS A 1 95 ? 4.371 15.977 -13.780 1.00 50.52 95 HIS A O 6
ATOM 9804 N N . HIS A 1 96 ? 6.620 16.115 -13.986 1.00 53.23 96 HIS A N 6
ATOM 9805 C CA . HIS A 1 96 ? 6.651 15.978 -15.460 1.00 25.41 96 HIS A CA 6
ATOM 9806 C C . HIS A 1 96 ? 6.499 14.505 -15.872 1.00 14.02 96 HIS A C 6
ATOM 9807 O O . HIS A 1 96 ? 6.133 14.200 -17.013 1.00 34.32 96 HIS A O 6
ATOM 9822 N N . HIS A 1 97 ? 6.796 13.610 -14.923 1.00 44.55 97 HIS A N 6
ATOM 9823 C CA . HIS A 1 97 ? 6.484 12.182 -15.008 1.00 63.21 97 HIS A CA 6
ATOM 9824 C C . HIS A 1 97 ? 4.948 12.005 -15.017 1.00 74.25 97 HIS A C 6
ATOM 9825 O O . HIS A 1 97 ? 4.279 12.336 -14.033 1.00 2.51 97 HIS A O 6
ATOM 9840 N N . HIS A 1 98 ? 4.412 11.500 -16.141 1.00 65.23 98 HIS A N 6
ATOM 9841 C CA . HIS A 1 98 ? 2.952 11.368 -16.383 1.00 42.42 98 HIS A CA 6
ATOM 9842 C C . HIS A 1 98 ? 2.369 10.105 -15.706 1.00 13.25 98 HIS A C 6
ATOM 9843 O O . HIS A 1 98 ? 1.789 9.241 -16.369 1.00 22.11 98 HIS A O 6
ATOM 9858 N N . HIS A 1 99 ? 2.541 10.032 -14.375 1.00 72.13 99 HIS A N 6
ATOM 9859 C CA . HIS A 1 99 ? 1.951 9.013 -13.486 1.00 30.51 99 HIS A CA 6
ATOM 9860 C C . HIS A 1 99 ? 2.080 9.551 -12.044 1.00 41.02 99 HIS A C 6
ATOM 9861 O O . HIS A 1 99 ? 3.066 9.235 -11.349 1.00 22.24 99 HIS A O 6
ATOM 9877 N N . MET A 1 1 ? -0.286 15.414 -9.883 1.00 42.41 1 MET A N 7
ATOM 9878 C CA . MET A 1 1 ? 0.719 14.669 -9.089 1.00 14.14 1 MET A CA 7
ATOM 9879 C C . MET A 1 1 ? 0.141 14.305 -7.708 1.00 42.13 1 MET A C 7
ATOM 9880 O O . MET A 1 1 ? -0.580 15.103 -7.097 1.00 5.25 1 MET A O 7
ATOM 9896 N N . GLY A 1 2 ? 0.467 13.083 -7.241 1.00 52.02 2 GLY A N 7
ATOM 9897 C CA . GLY A 1 2 ? 0.085 12.606 -5.914 1.00 42.25 2 GLY A CA 7
ATOM 9898 C C . GLY A 1 2 ? -0.412 11.170 -5.951 1.00 23.13 2 GLY A C 7
ATOM 9899 O O . GLY A 1 2 ? -1.505 10.878 -5.454 1.00 33.42 2 GLY A O 7
ATOM 9903 N N . ARG A 1 3 ? 0.383 10.265 -6.558 1.00 62.20 3 ARG A N 7
ATOM 9904 C CA . ARG A 1 3 ? 0.050 8.828 -6.593 1.00 73.31 3 ARG A CA 7
ATOM 9905 C C . ARG A 1 3 ? 0.414 8.166 -5.253 1.00 23.24 3 ARG A C 7
ATOM 9906 O O . ARG A 1 3 ? 1.579 8.158 -4.831 1.00 14.34 3 ARG A O 7
ATOM 9927 N N . LEU A 1 4 ? -0.616 7.629 -4.597 1.00 74.43 4 LEU A N 7
ATOM 9928 C CA . LEU A 1 4 ? -0.495 6.818 -3.391 1.00 42.44 4 LEU A CA 7
ATOM 9929 C C . LEU A 1 4 ? -1.051 5.412 -3.686 1.00 2.45 4 LEU A C 7
ATOM 9930 O O . LEU A 1 4 ? -2.201 5.277 -4.133 1.00 62.23 4 LEU A O 7
ATOM 9946 N N . VAL A 1 5 ? -0.221 4.383 -3.471 1.00 32.44 5 VAL A N 7
ATOM 9947 C CA . VAL A 1 5 ? -0.622 2.972 -3.626 1.00 2.10 5 VAL A CA 7
ATOM 9948 C C . VAL A 1 5 ? -0.831 2.365 -2.232 1.00 60.44 5 VAL A C 7
ATOM 9949 O O . VAL A 1 5 ? 0.112 2.263 -1.451 1.00 42.22 5 VAL A O 7
ATOM 9962 N N . VAL A 1 6 ? -2.075 1.980 -1.926 1.00 54.41 6 VAL A N 7
ATOM 9963 C CA . VAL A 1 6 ? -2.445 1.392 -0.634 1.00 21.33 6 VAL A CA 7
ATOM 9964 C C . VAL A 1 6 ? -2.444 -0.140 -0.759 1.00 1.41 6 VAL A C 7
ATOM 9965 O O . VAL A 1 6 ? -3.364 -0.732 -1.320 1.00 74.22 6 VAL A O 7
ATOM 9978 N N . VAL A 1 7 ? -1.384 -0.762 -0.260 1.00 2.13 7 VAL A N 7
ATOM 9979 C CA . VAL A 1 7 ? -1.243 -2.218 -0.228 1.00 3.23 7 VAL A CA 7
ATOM 9980 C C . VAL A 1 7 ? -1.986 -2.771 0.993 1.00 34.24 7 VAL A C 7
ATOM 9981 O O . VAL A 1 7 ? -1.712 -2.377 2.116 1.00 54.31 7 VAL A O 7
ATOM 9994 N N . VAL A 1 8 ? -2.927 -3.672 0.739 1.00 22.11 8 VAL A N 7
ATOM 9995 C CA . VAL A 1 8 ? -3.754 -4.320 1.763 1.00 13.54 8 VAL A CA 7
ATOM 9996 C C . VAL A 1 8 ? -3.604 -5.837 1.613 1.00 30.31 8 VAL A C 7
ATOM 9997 O O . VAL A 1 8 ? -3.260 -6.330 0.536 1.00 50.12 8 VAL A O 7
ATOM 10010 N N . THR A 1 9 ? -3.848 -6.566 2.696 1.00 51.42 9 THR A N 7
ATOM 10011 C CA . THR A 1 9 ? -3.800 -8.040 2.702 1.00 72.43 9 THR A CA 7
ATOM 10012 C C . THR A 1 9 ? -5.209 -8.651 2.795 1.00 41.41 9 THR A C 7
ATOM 10013 O O . THR A 1 9 ? -5.369 -9.876 2.759 1.00 43.34 9 THR A O 7
ATOM 10024 N N . SER A 1 10 ? -6.228 -7.782 2.876 1.00 12.31 10 SER A N 7
ATOM 10025 C CA . SER A 1 10 ? -7.628 -8.189 3.010 1.00 70.44 10 SER A CA 7
ATOM 10026 C C . SER A 1 10 ? -8.465 -7.438 1.970 1.00 53.24 10 SER A C 7
ATOM 10027 O O . SER A 1 10 ? -8.266 -6.236 1.756 1.00 33.44 10 SER A O 7
ATOM 10035 N N . GLU A 1 11 ? -9.388 -8.164 1.312 1.00 55.13 11 GLU A N 7
ATOM 10036 C CA . GLU A 1 11 ? -10.353 -7.584 0.363 1.00 60.52 11 GLU A CA 7
ATOM 10037 C C . GLU A 1 11 ? -11.366 -6.682 1.089 1.00 41.41 11 GLU A C 7
ATOM 10038 O O . GLU A 1 11 ? -11.957 -5.791 0.475 1.00 21.44 11 GLU A O 7
ATOM 10050 N N . GLN A 1 12 ? -11.541 -6.930 2.403 1.00 61.11 12 GLN A N 7
ATOM 10051 C CA . GLN A 1 12 ? -12.388 -6.109 3.283 1.00 73.45 12 GLN A CA 7
ATOM 10052 C C . GLN A 1 12 ? -11.784 -4.697 3.402 1.00 73.11 12 GLN A C 7
ATOM 10053 O O . GLN A 1 12 ? -12.499 -3.696 3.385 1.00 0.10 12 GLN A O 7
ATOM 10067 N N . LEU A 1 13 ? -10.442 -4.650 3.498 1.00 30.21 13 LEU A N 7
ATOM 10068 C CA . LEU A 1 13 ? -9.673 -3.393 3.551 1.00 42.11 13 LEU A CA 7
ATOM 10069 C C . LEU A 1 13 ? -9.520 -2.770 2.143 1.00 51.20 13 LEU A C 7
ATOM 10070 O O . LEU A 1 13 ? -9.401 -1.545 2.009 1.00 22.30 13 LEU A O 7
ATOM 10086 N N . LYS A 1 14 ? -9.515 -3.631 1.105 1.00 53.43 14 LYS A N 7
ATOM 10087 C CA . LYS A 1 14 ? -9.366 -3.212 -0.300 1.00 1.21 14 LYS A CA 7
ATOM 10088 C C . LYS A 1 14 ? -10.549 -2.333 -0.737 1.00 15.54 14 LYS A C 7
ATOM 10089 O O . LYS A 1 14 ? -10.359 -1.168 -1.117 1.00 32.44 14 LYS A O 7
ATOM 10108 N N . GLU A 1 15 ? -11.769 -2.894 -0.630 1.00 32.03 15 GLU A N 7
ATOM 10109 C CA . GLU A 1 15 ? -13.013 -2.192 -0.998 1.00 55.13 15 GLU A CA 7
ATOM 10110 C C . GLU A 1 15 ? -13.255 -0.968 -0.092 1.00 32.54 15 GLU A C 7
ATOM 10111 O O . GLU A 1 15 ? -13.915 -0.019 -0.507 1.00 21.24 15 GLU A O 7
ATOM 10123 N N . GLU A 1 16 ? -12.727 -1.028 1.148 1.00 1.41 16 GLU A N 7
ATOM 10124 C CA . GLU A 1 16 ? -12.832 0.054 2.145 1.00 71.14 16 GLU A CA 7
ATOM 10125 C C . GLU A 1 16 ? -12.145 1.335 1.629 1.00 4.51 16 GLU A C 7
ATOM 10126 O O . GLU A 1 16 ? -12.796 2.381 1.474 1.00 30.50 16 GLU A O 7
ATOM 10138 N N . VAL A 1 17 ? -10.837 1.229 1.344 1.00 74.24 17 VAL A N 7
ATOM 10139 C CA . VAL A 1 17 ? -10.022 2.372 0.886 1.00 73.53 17 VAL A CA 7
ATOM 10140 C C . VAL A 1 17 ? -10.459 2.842 -0.528 1.00 50.14 17 VAL A C 7
ATOM 10141 O O . VAL A 1 17 ? -10.309 4.018 -0.861 1.00 42.52 17 VAL A O 7
ATOM 10154 N N . ARG A 1 18 ? -10.986 1.910 -1.354 1.00 40.12 18 ARG A N 7
ATOM 10155 C CA . ARG A 1 18 ? -11.562 2.244 -2.685 1.00 14.00 18 ARG A CA 7
ATOM 10156 C C . ARG A 1 18 ? -12.872 3.054 -2.566 1.00 14.14 18 ARG A C 7
ATOM 10157 O O . ARG A 1 18 ? -13.101 3.991 -3.335 1.00 71.35 18 ARG A O 7
ATOM 10178 N N . LYS A 1 19 ? -13.734 2.659 -1.611 1.00 51.20 19 LYS A N 7
ATOM 10179 C CA . LYS A 1 19 ? -15.058 3.282 -1.400 1.00 2.43 19 LYS A CA 7
ATOM 10180 C C . LYS A 1 19 ? -14.895 4.711 -0.856 1.00 74.02 19 LYS A C 7
ATOM 10181 O O . LYS A 1 19 ? -15.672 5.617 -1.200 1.00 31.43 19 LYS A O 7
ATOM 10200 N N . LYS A 1 20 ? -13.875 4.895 -0.002 1.00 11.12 20 LYS A N 7
ATOM 10201 C CA . LYS A 1 20 ? -13.494 6.214 0.506 1.00 60.11 20 LYS A CA 7
ATOM 10202 C C . LYS A 1 20 ? -12.776 7.032 -0.585 1.00 10.24 20 LYS A C 7
ATOM 10203 O O . LYS A 1 20 ? -13.111 8.188 -0.815 1.00 35.30 20 LYS A O 7
ATOM 10222 N N . PHE A 1 21 ? -11.795 6.423 -1.267 1.00 24.41 21 PHE A N 7
ATOM 10223 C CA . PHE A 1 21 ? -10.929 7.122 -2.243 1.00 52.33 21 PHE A CA 7
ATOM 10224 C C . PHE A 1 21 ? -10.818 6.264 -3.525 1.00 60.23 21 PHE A C 7
ATOM 10225 O O . PHE A 1 21 ? -9.969 5.370 -3.601 1.00 53.50 21 PHE A O 7
ATOM 10242 N N . PRO A 1 22 ? -11.702 6.499 -4.548 1.00 12.21 22 PRO A N 7
ATOM 10243 C CA . PRO A 1 22 ? -11.664 5.741 -5.829 1.00 22.21 22 PRO A CA 7
ATOM 10244 C C . PRO A 1 22 ? -10.533 6.215 -6.773 1.00 53.44 22 PRO A C 7
ATOM 10245 O O . PRO A 1 22 ? -10.312 5.618 -7.832 1.00 2.11 22 PRO A O 7
ATOM 10256 N N . GLN A 1 23 ? -9.823 7.280 -6.358 1.00 61.21 23 GLN A N 7
ATOM 10257 C CA . GLN A 1 23 ? -8.725 7.893 -7.128 1.00 44.33 23 GLN A CA 7
ATOM 10258 C C . GLN A 1 23 ? -7.390 7.157 -6.895 1.00 50.34 23 GLN A C 7
ATOM 10259 O O . GLN A 1 23 ? -6.537 7.123 -7.786 1.00 71.12 23 GLN A O 7
ATOM 10273 N N . VAL A 1 24 ? -7.219 6.562 -5.694 1.00 43.11 24 VAL A N 7
ATOM 10274 C CA . VAL A 1 24 ? -5.967 5.869 -5.310 1.00 61.00 24 VAL A CA 7
ATOM 10275 C C . VAL A 1 24 ? -6.010 4.388 -5.744 1.00 41.25 24 VAL A C 7
ATOM 10276 O O . VAL A 1 24 ? -7.091 3.822 -5.963 1.00 50.03 24 VAL A O 7
ATOM 10289 N N . GLU A 1 25 ? -4.818 3.781 -5.877 1.00 1.10 25 GLU A N 7
ATOM 10290 C CA . GLU A 1 25 ? -4.668 2.369 -6.288 1.00 70.33 25 GLU A CA 7
ATOM 10291 C C . GLU A 1 25 ? -4.499 1.480 -5.052 1.00 70.45 25 GLU A C 7
ATOM 10292 O O . GLU A 1 25 ? -3.457 1.517 -4.400 1.00 20.24 25 GLU A O 7
ATOM 10304 N N . VAL A 1 26 ? -5.524 0.677 -4.748 1.00 24.33 26 VAL A N 7
ATOM 10305 C CA . VAL A 1 26 ? -5.529 -0.218 -3.580 1.00 4.45 26 VAL A CA 7
ATOM 10306 C C . VAL A 1 26 ? -5.281 -1.664 -4.054 1.00 63.13 26 VAL A C 7
ATOM 10307 O O . VAL A 1 26 ? -6.158 -2.286 -4.664 1.00 1.45 26 VAL A O 7
ATOM 10320 N N . ARG A 1 27 ? -4.073 -2.186 -3.772 1.00 31.40 27 ARG A N 7
ATOM 10321 C CA . ARG A 1 27 ? -3.591 -3.486 -4.288 1.00 50.24 27 ARG A CA 7
ATOM 10322 C C . ARG A 1 27 ? -3.660 -4.578 -3.206 1.00 13.12 27 ARG A C 7
ATOM 10323 O O . ARG A 1 27 ? -3.201 -4.369 -2.090 1.00 10.41 27 ARG A O 7
ATOM 10344 N N . LEU A 1 28 ? -4.219 -5.747 -3.568 1.00 61.21 28 LEU A N 7
ATOM 10345 C CA . LEU A 1 28 ? -4.378 -6.904 -2.667 1.00 31.24 28 LEU A CA 7
ATOM 10346 C C . LEU A 1 28 ? -3.108 -7.783 -2.688 1.00 60.10 28 LEU A C 7
ATOM 10347 O O . LEU A 1 28 ? -2.533 -8.027 -3.756 1.00 62.14 28 LEU A O 7
ATOM 10363 N N . VAL A 1 29 ? -2.696 -8.244 -1.498 1.00 4.24 29 VAL A N 7
ATOM 10364 C CA . VAL A 1 29 ? -1.551 -9.151 -1.305 1.00 13.31 29 VAL A CA 7
ATOM 10365 C C . VAL A 1 29 ? -1.997 -10.332 -0.421 1.00 4.51 29 VAL A C 7
ATOM 10366 O O . VAL A 1 29 ? -2.276 -10.149 0.767 1.00 51.12 29 VAL A O 7
ATOM 10379 N N . THR A 1 30 ? -2.111 -11.530 -1.026 1.00 22.13 30 THR A N 7
ATOM 10380 C CA . THR A 1 30 ? -2.475 -12.772 -0.308 1.00 10.12 30 THR A CA 7
ATOM 10381 C C . THR A 1 30 ? -1.220 -13.606 0.038 1.00 14.34 30 THR A C 7
ATOM 10382 O O . THR A 1 30 ? -1.198 -14.322 1.044 1.00 33.42 30 THR A O 7
ATOM 10393 N N . THR A 1 31 ? -0.177 -13.500 -0.810 1.00 35.02 31 THR A N 7
ATOM 10394 C CA . THR A 1 31 ? 1.098 -14.248 -0.661 1.00 22.00 31 THR A CA 7
ATOM 10395 C C . THR A 1 31 ? 2.285 -13.272 -0.727 1.00 20.34 31 THR A C 7
ATOM 10396 O O . THR A 1 31 ? 2.103 -12.083 -1.024 1.00 75.21 31 THR A O 7
ATOM 10407 N N . GLU A 1 32 ? 3.502 -13.789 -0.457 1.00 51.10 32 GLU A N 7
ATOM 10408 C CA . GLU A 1 32 ? 4.758 -13.018 -0.566 1.00 13.53 32 GLU A CA 7
ATOM 10409 C C . GLU A 1 32 ? 4.927 -12.437 -1.988 1.00 63.33 32 GLU A C 7
ATOM 10410 O O . GLU A 1 32 ? 5.251 -11.253 -2.156 1.00 41.41 32 GLU A O 7
ATOM 10422 N N . GLU A 1 33 ? 4.662 -13.295 -2.996 1.00 51.51 33 GLU A N 7
ATOM 10423 C CA . GLU A 1 33 ? 4.923 -12.996 -4.418 1.00 73.12 33 GLU A CA 7
ATOM 10424 C C . GLU A 1 33 ? 4.075 -11.826 -4.933 1.00 2.42 33 GLU A C 7
ATOM 10425 O O . GLU A 1 33 ? 4.530 -11.090 -5.807 1.00 52.13 33 GLU A O 7
ATOM 10437 N N . ASP A 1 34 ? 2.857 -11.651 -4.365 1.00 11.41 34 ASP A N 7
ATOM 10438 C CA . ASP A 1 34 ? 1.971 -10.513 -4.711 1.00 74.33 34 ASP A CA 7
ATOM 10439 C C . ASP A 1 34 ? 2.652 -9.190 -4.355 1.00 3.34 34 ASP A C 7
ATOM 10440 O O . ASP A 1 34 ? 2.645 -8.262 -5.156 1.00 3.42 34 ASP A O 7
ATOM 10449 N N . ALA A 1 35 ? 3.259 -9.141 -3.151 1.00 42.23 35 ALA A N 7
ATOM 10450 C CA . ALA A 1 35 ? 3.976 -7.951 -2.648 1.00 54.30 35 ALA A CA 7
ATOM 10451 C C . ALA A 1 35 ? 5.213 -7.652 -3.513 1.00 33.22 35 ALA A C 7
ATOM 10452 O O . ALA A 1 35 ? 5.547 -6.490 -3.745 1.00 52.40 35 ALA A O 7
ATOM 10459 N N . LYS A 1 36 ? 5.872 -8.724 -3.985 1.00 34.01 36 LYS A N 7
ATOM 10460 C CA . LYS A 1 36 ? 7.064 -8.638 -4.857 1.00 13.45 36 LYS A CA 7
ATOM 10461 C C . LYS A 1 36 ? 6.694 -8.128 -6.262 1.00 12.35 36 LYS A C 7
ATOM 10462 O O . LYS A 1 36 ? 7.504 -7.470 -6.929 1.00 35.40 36 LYS A O 7
ATOM 10481 N N . GLN A 1 37 ? 5.476 -8.472 -6.712 1.00 63.10 37 GLN A N 7
ATOM 10482 C CA . GLN A 1 37 ? 4.914 -7.974 -7.981 1.00 2.35 37 GLN A CA 7
ATOM 10483 C C . GLN A 1 37 ? 4.529 -6.490 -7.843 1.00 30.55 37 GLN A C 7
ATOM 10484 O O . GLN A 1 37 ? 4.713 -5.710 -8.784 1.00 14.33 37 GLN A O 7
ATOM 10498 N N . VAL A 1 38 ? 4.010 -6.110 -6.651 1.00 11.45 38 VAL A N 7
ATOM 10499 C CA . VAL A 1 38 ? 3.685 -4.706 -6.327 1.00 1.12 38 VAL A CA 7
ATOM 10500 C C . VAL A 1 38 ? 4.971 -3.852 -6.336 1.00 15.43 38 VAL A C 7
ATOM 10501 O O . VAL A 1 38 ? 4.930 -2.704 -6.759 1.00 2.30 38 VAL A O 7
ATOM 10514 N N . ILE A 1 39 ? 6.117 -4.440 -5.909 1.00 33.41 39 ILE A N 7
ATOM 10515 C CA . ILE A 1 39 ? 7.453 -3.793 -6.006 1.00 63.42 39 ILE A CA 7
ATOM 10516 C C . ILE A 1 39 ? 7.732 -3.361 -7.464 1.00 5.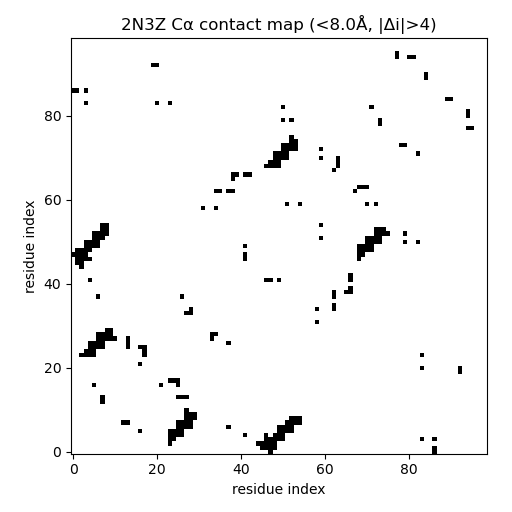31 39 ILE A C 7
ATOM 10517 O O . ILE A 1 39 ? 8.150 -2.228 -7.713 1.00 21.13 39 ILE A O 7
ATOM 10533 N N . LYS A 1 40 ? 7.448 -4.270 -8.415 1.00 73.13 40 LYS A N 7
ATOM 10534 C CA . LYS A 1 40 ? 7.668 -4.039 -9.859 1.00 34.33 40 LYS A CA 7
ATOM 10535 C C . LYS A 1 40 ? 6.716 -2.940 -10.389 1.00 72.04 40 LYS A C 7
ATOM 10536 O O . LYS A 1 40 ? 7.141 -2.055 -11.132 1.00 33.13 40 LYS A O 7
ATOM 10555 N N . GLU A 1 41 ? 5.439 -3.022 -9.962 1.00 74.20 41 GLU A N 7
ATOM 10556 C CA . GLU A 1 41 ? 4.351 -2.072 -10.312 1.00 21.13 41 GLU A CA 7
ATOM 10557 C C . GLU A 1 41 ? 4.737 -0.621 -9.909 1.00 34.11 41 GLU A C 7
ATOM 10558 O O . GLU A 1 41 ? 4.631 0.334 -10.712 1.00 12.35 41 GLU A O 7
ATOM 10570 N N . ILE A 1 42 ? 5.194 -0.502 -8.648 1.00 71.11 42 ILE A N 7
ATOM 10571 C CA . ILE A 1 42 ? 5.689 0.742 -8.039 1.00 41.24 42 ILE A CA 7
ATOM 10572 C C . ILE A 1 42 ? 6.782 1.382 -8.906 1.00 61.24 42 ILE A C 7
ATOM 10573 O O . ILE A 1 42 ? 6.666 2.543 -9.268 1.00 42.23 42 ILE A O 7
ATOM 10589 N N . GLN A 1 43 ? 7.818 0.592 -9.239 1.00 23.21 43 GLN A N 7
ATOM 10590 C CA . GLN A 1 43 ? 9.015 1.078 -9.958 1.00 35.35 43 GLN A CA 7
ATOM 10591 C C . GLN A 1 43 ? 8.680 1.469 -11.410 1.00 1.54 43 GLN A C 7
ATOM 10592 O O . GLN A 1 43 ? 9.270 2.418 -11.949 1.00 75.33 43 GLN A O 7
ATOM 10606 N N . LYS A 1 44 ? 7.722 0.733 -12.023 1.00 53.41 44 LYS A N 7
ATOM 10607 C CA . LYS A 1 44 ? 7.207 1.019 -13.383 1.00 61.01 44 LYS A CA 7
ATOM 10608 C C . LYS A 1 44 ? 6.654 2.447 -13.476 1.00 2.11 44 LYS A C 7
ATOM 10609 O O . LYS A 1 44 ? 6.963 3.177 -14.424 1.00 13.02 44 LYS A O 7
ATOM 10628 N N . LYS A 1 45 ? 5.835 2.831 -12.483 1.00 64.41 45 LYS A N 7
ATOM 10629 C CA . LYS A 1 45 ? 5.237 4.189 -12.420 1.00 13.11 45 LYS A CA 7
ATOM 10630 C C . LYS A 1 45 ? 6.167 5.193 -11.710 1.00 1.52 45 LYS A C 7
ATOM 10631 O O . LYS A 1 45 ? 6.062 6.404 -11.929 1.00 75.43 45 LYS A O 7
ATOM 10650 N N . GLY A 1 46 ? 7.090 4.679 -10.885 1.00 44.34 46 GLY A N 7
ATOM 10651 C CA . GLY A 1 46 ? 7.953 5.520 -10.056 1.00 54.12 46 GLY A CA 7
ATOM 10652 C C . GLY A 1 46 ? 7.195 6.128 -8.879 1.00 34.10 46 GLY A C 7
ATOM 10653 O O . GLY A 1 46 ? 7.267 7.340 -8.650 1.00 14.22 46 GLY A O 7
ATOM 10657 N N . VAL A 1 47 ? 6.445 5.276 -8.149 1.00 3.31 47 VAL A N 7
ATOM 10658 C CA . VAL A 1 47 ? 5.586 5.707 -7.030 1.00 71.52 47 VAL A CA 7
ATOM 10659 C C . VAL A 1 47 ? 6.459 6.146 -5.838 1.00 3.31 47 VAL A C 7
ATOM 10660 O O . VAL A 1 47 ? 7.420 5.456 -5.481 1.00 74.54 47 VAL A O 7
ATOM 10673 N N . GLN A 1 48 ? 6.100 7.288 -5.238 1.00 45.20 48 GLN A N 7
ATOM 10674 C CA . GLN A 1 48 ? 6.866 7.922 -4.154 1.00 14.41 48 GLN A CA 7
ATOM 10675 C C . GLN A 1 48 ? 6.461 7.334 -2.792 1.00 63.44 48 GLN A C 7
ATOM 10676 O O . GLN A 1 48 ? 7.311 6.864 -2.030 1.00 31.44 48 GLN A O 7
ATOM 10690 N N . LYS A 1 49 ? 5.149 7.372 -2.504 1.00 3.24 49 LYS A N 7
ATOM 10691 C CA . LYS A 1 49 ? 4.581 6.977 -1.201 1.00 24.32 49 LYS A CA 7
ATOM 10692 C C . LYS A 1 49 ? 3.649 5.765 -1.363 1.00 64.44 49 LYS A C 7
ATOM 10693 O O . LYS A 1 49 ? 2.832 5.717 -2.294 1.00 21.45 49 LYS A O 7
ATOM 10712 N N . VAL A 1 50 ? 3.782 4.794 -0.443 1.00 65.31 50 VAL A N 7
ATOM 10713 C CA . VAL A 1 50 ? 2.980 3.553 -0.407 1.00 73.15 50 VAL A CA 7
ATOM 10714 C C . VAL A 1 50 ? 2.495 3.295 1.038 1.00 12.04 50 VAL A C 7
ATOM 10715 O O . VAL A 1 50 ? 3.290 3.332 1.988 1.00 45.14 50 VAL A O 7
ATOM 10728 N N . VAL A 1 51 ? 1.182 3.041 1.187 1.00 53.21 51 VAL A N 7
ATOM 10729 C CA . VAL A 1 51 ? 0.547 2.717 2.476 1.00 65.14 51 VAL A CA 7
ATOM 10730 C C . VAL A 1 51 ? 0.468 1.189 2.647 1.00 52.44 51 VAL A C 7
ATOM 10731 O O . VAL A 1 51 ? -0.268 0.523 1.928 1.00 74.41 51 VAL A O 7
ATOM 10744 N N . LEU A 1 52 ? 1.235 0.651 3.598 1.00 52.54 52 LEU A N 7
ATOM 10745 C CA . LEU A 1 52 ? 1.298 -0.790 3.888 1.00 12.54 52 LEU A CA 7
ATOM 10746 C C . LEU A 1 52 ? 0.364 -1.131 5.078 1.00 42.21 52 LEU A C 7
ATOM 10747 O O . LEU A 1 52 ? 0.697 -0.881 6.242 1.00 52.21 52 LEU A O 7
ATOM 10763 N N . VAL A 1 53 ? -0.832 -1.647 4.745 1.00 53.03 53 VAL A N 7
ATOM 10764 C CA . VAL A 1 53 ? -1.902 -1.991 5.706 1.00 40.12 53 VAL A CA 7
ATOM 10765 C C . VAL A 1 53 ? -1.963 -3.522 5.915 1.00 12.02 53 VAL A C 7
ATOM 10766 O O . VAL A 1 53 ? -2.161 -4.279 4.952 1.00 35.41 53 VAL A O 7
ATOM 10779 N N . GLY A 1 54 ? -1.798 -3.946 7.181 1.00 75.24 54 GLY A N 7
ATOM 10780 C CA . GLY A 1 54 ? -1.961 -5.347 7.595 1.00 32.12 54 GLY A CA 7
ATOM 10781 C C . GLY A 1 54 ? -0.933 -6.311 7.005 1.00 61.41 54 GLY A C 7
ATOM 10782 O O . GLY A 1 54 ? -1.153 -7.530 7.004 1.00 70.11 54 GLY A O 7
ATOM 10786 N N . VAL A 1 55 ? 0.206 -5.775 6.530 1.00 35.32 55 VAL A N 7
ATOM 10787 C CA . VAL A 1 55 ? 1.235 -6.573 5.840 1.00 74.11 55 VAL A CA 7
ATOM 10788 C C . VAL A 1 55 ? 2.231 -7.169 6.851 1.00 64.12 55 VAL A C 7
ATOM 10789 O O . VAL A 1 55 ? 2.337 -6.703 7.997 1.00 54.45 55 VAL A O 7
ATOM 10802 N N . SER A 1 56 ? 2.934 -8.218 6.403 1.00 2.55 56 SER A N 7
ATOM 10803 C CA . SER A 1 56 ? 4.122 -8.752 7.081 1.00 12.22 56 SER A CA 7
ATOM 10804 C C . SER A 1 56 ? 5.195 -7.652 7.148 1.00 40.15 56 SER A C 7
ATOM 10805 O O . SER A 1 56 ? 5.476 -7.011 6.131 1.00 32.34 56 SER A O 7
ATOM 10813 N N . GLU A 1 57 ? 5.774 -7.428 8.340 1.00 63.21 57 GLU A N 7
ATOM 10814 C CA . GLU A 1 57 ? 6.812 -6.399 8.549 1.00 72.31 57 GLU A CA 7
ATOM 10815 C C . GLU A 1 57 ? 8.131 -6.785 7.844 1.00 42.12 57 GLU A C 7
ATOM 10816 O O . GLU A 1 57 ? 8.948 -5.916 7.524 1.00 24.34 57 GLU A O 7
ATOM 10828 N N . LYS A 1 58 ? 8.307 -8.100 7.586 1.00 12.25 58 LYS A N 7
ATOM 10829 C CA . LYS A 1 58 ? 9.419 -8.631 6.770 1.00 12.01 58 LYS A CA 7
ATOM 10830 C C . LYS A 1 58 ? 9.293 -8.121 5.318 1.00 3.01 58 LYS A C 7
ATOM 10831 O O . LYS A 1 58 ? 10.285 -7.698 4.709 1.00 23.11 58 LYS A O 7
ATOM 10850 N N . LEU A 1 59 ? 8.044 -8.140 4.795 1.00 21.23 59 LEU A N 7
ATOM 10851 C CA . LEU A 1 59 ? 7.720 -7.622 3.449 1.00 4.25 59 LEU A CA 7
ATOM 10852 C C . LEU A 1 59 ? 7.798 -6.089 3.430 1.00 30.14 59 LEU A C 7
ATOM 10853 O O . LEU A 1 59 ? 8.267 -5.514 2.469 1.00 75.44 59 LEU A O 7
ATOM 10869 N N . LEU A 1 60 ? 7.350 -5.455 4.517 1.00 24.01 60 LEU A N 7
ATOM 10870 C CA . LEU A 1 60 ? 7.330 -3.984 4.683 1.00 4.15 60 LEU A CA 7
ATOM 10871 C C . LEU A 1 60 ? 8.731 -3.370 4.452 1.00 60.32 60 LEU A C 7
ATOM 10872 O O . LEU A 1 60 ? 8.884 -2.367 3.737 1.00 52.12 60 LEU A O 7
ATOM 10888 N N . GLN A 1 61 ? 9.740 -4.000 5.069 1.00 21.14 61 GLN A N 7
ATOM 10889 C CA . GLN A 1 61 ? 11.156 -3.625 4.919 1.00 10.43 61 GLN A CA 7
ATOM 10890 C C . GLN A 1 61 ? 11.677 -3.954 3.495 1.00 62.52 61 GLN A C 7
ATOM 10891 O O . GLN A 1 61 ? 12.413 -3.164 2.891 1.00 35.10 61 GLN A O 7
ATOM 10905 N N . LYS A 1 62 ? 11.253 -5.113 2.966 1.00 4.11 62 LYS A N 7
ATOM 10906 C CA . LYS A 1 62 ? 11.650 -5.599 1.628 1.00 62.31 62 LYS A CA 7
ATOM 10907 C C . LYS A 1 62 ? 11.183 -4.629 0.508 1.00 22.14 62 LYS A C 7
ATOM 10908 O O . LYS A 1 62 ? 11.926 -4.360 -0.443 1.00 61.23 62 LYS A O 7
ATOM 10927 N N . ILE A 1 63 ? 9.964 -4.079 0.668 1.00 23.50 63 ILE A N 7
ATOM 10928 C CA . ILE A 1 63 ? 9.353 -3.131 -0.281 1.00 64.32 63 ILE A CA 7
ATOM 10929 C C . ILE A 1 63 ? 10.123 -1.789 -0.262 1.00 21.41 63 ILE A C 7
ATOM 10930 O O . ILE A 1 63 ? 10.467 -1.262 -1.321 1.00 24.21 63 ILE A O 7
ATOM 10946 N N . LYS A 1 64 ? 10.444 -1.257 0.943 1.00 74.14 64 LYS A N 7
ATOM 10947 C CA . LYS A 1 64 ? 11.133 0.052 1.053 1.00 41.25 64 LYS A CA 7
ATOM 10948 C C . LYS A 1 64 ? 12.595 -0.034 0.556 1.00 23.54 64 LYS A C 7
ATOM 10949 O O . LYS A 1 64 ? 13.195 0.995 0.240 1.00 11.31 64 LYS A O 7
ATOM 10968 N N . GLN A 1 65 ? 13.177 -1.256 0.553 1.00 41.44 65 GLN A N 7
ATOM 10969 C CA . GLN A 1 65 ? 14.528 -1.487 0.003 1.00 41.24 65 GLN A CA 7
ATOM 10970 C C . GLN A 1 65 ? 14.504 -1.527 -1.539 1.00 12.31 65 GLN A C 7
ATOM 10971 O O . GLN A 1 65 ? 15.118 -0.678 -2.200 1.00 44.45 65 GLN A O 7
ATOM 10985 N N . GLU A 1 66 ? 13.738 -2.480 -2.097 1.00 22.11 66 GLU A N 7
ATOM 10986 C CA . GLU A 1 66 ? 13.798 -2.832 -3.534 1.00 35.15 66 GLU A CA 7
ATOM 10987 C C . GLU A 1 66 ? 12.973 -1.858 -4.398 1.00 10.30 66 GLU A C 7
ATOM 10988 O O . GLU A 1 66 ? 13.442 -1.412 -5.452 1.00 1.32 66 GLU A O 7
ATOM 11000 N N . ALA A 1 67 ? 11.753 -1.519 -3.928 1.00 50.20 67 ALA A N 7
ATOM 11001 C CA . ALA A 1 67 ? 10.886 -0.525 -4.597 1.00 61.10 67 ALA A CA 7
ATOM 11002 C C . ALA A 1 67 ? 11.312 0.911 -4.231 1.00 3.23 67 ALA A C 7
ATOM 11003 O O . ALA A 1 67 ? 11.056 1.847 -5.002 1.00 40.31 67 ALA A O 7
ATOM 11010 N N . ASN A 1 68 ? 11.943 1.054 -3.036 1.00 32.25 68 ASN A N 7
ATOM 11011 C CA . ASN A 1 68 ? 12.557 2.314 -2.556 1.00 24.23 68 ASN A CA 7
ATOM 11012 C C . ASN A 1 68 ? 11.506 3.440 -2.418 1.00 33.34 68 ASN A C 7
ATOM 11013 O O . ASN A 1 68 ? 11.475 4.395 -3.201 1.00 31.14 68 ASN A O 7
ATOM 11024 N N . VAL A 1 69 ? 10.595 3.258 -1.440 1.00 62.24 69 VAL A N 7
ATOM 11025 C CA . VAL A 1 69 ? 9.443 4.164 -1.205 1.00 64.05 69 VAL A CA 7
ATOM 11026 C C . VAL A 1 69 ? 9.324 4.589 0.266 1.00 41.13 69 VAL A C 7
ATOM 11027 O O . VAL A 1 69 ? 9.952 4.003 1.162 1.00 0.04 69 VAL A O 7
ATOM 11040 N N . GLN A 1 70 ? 8.486 5.617 0.482 1.00 10.13 70 GLN A N 7
ATOM 11041 C CA . GLN A 1 70 ? 8.048 6.050 1.808 1.00 52.00 70 GLN A CA 7
ATOM 11042 C C . GLN A 1 70 ? 6.973 5.069 2.302 1.00 42.34 70 GLN A C 7
ATOM 11043 O O . GLN A 1 70 ? 5.980 4.835 1.602 1.00 72.23 70 GLN A O 7
ATOM 11057 N N . VAL A 1 71 ? 7.181 4.507 3.498 1.00 74.13 71 VAL A N 7
ATOM 11058 C CA . VAL A 1 71 ? 6.271 3.518 4.109 1.00 70.22 71 VAL A CA 7
ATOM 11059 C C . VAL A 1 71 ? 5.291 4.223 5.051 1.00 0.21 71 VAL A C 7
ATOM 11060 O O . VAL A 1 71 ? 5.688 5.111 5.814 1.00 63.23 71 VAL A O 7
ATOM 11073 N N . TYR A 1 72 ? 4.008 3.836 4.973 1.00 73.11 72 TYR A N 7
ATOM 11074 C CA . TYR A 1 72 ? 2.958 4.317 5.885 1.00 24.30 72 TYR A CA 7
ATOM 11075 C C . TYR A 1 72 ? 2.178 3.113 6.430 1.00 51.13 72 TYR A C 7
ATOM 11076 O O . TYR A 1 72 ? 1.360 2.523 5.723 1.00 10.04 72 TYR A O 7
ATOM 11094 N N . ARG A 1 73 ? 2.458 2.741 7.691 1.00 71.23 73 ARG A N 7
ATOM 11095 C CA . ARG A 1 73 ? 1.801 1.604 8.357 1.00 42.32 73 ARG A CA 7
ATOM 11096 C C . ARG A 1 73 ? 0.461 2.078 8.933 1.00 72.10 73 ARG A C 7
ATOM 11097 O O . ARG A 1 73 ? 0.434 3.032 9.716 1.00 0.51 73 ARG A O 7
ATOM 11118 N N . VAL A 1 74 ? -0.642 1.436 8.534 1.00 22.24 74 VAL A N 7
ATOM 11119 C CA . VAL A 1 74 ? -1.990 1.793 9.017 1.00 75.53 74 VAL A CA 7
ATOM 11120 C C . VAL A 1 74 ? -2.678 0.564 9.629 1.00 63.01 74 VAL A C 7
ATOM 11121 O O . VAL A 1 74 ? -2.765 -0.485 8.988 1.00 20.42 74 VAL A O 7
ATOM 11134 N N . THR A 1 75 ? -3.190 0.724 10.861 1.00 23.32 75 THR A N 7
ATOM 11135 C CA . THR A 1 75 ? -3.976 -0.304 11.573 1.00 32.31 75 THR A CA 7
ATOM 11136 C C . THR A 1 75 ? -5.439 0.160 11.762 1.00 31.33 75 THR A C 7
ATOM 11137 O O . THR A 1 75 ? -6.335 -0.664 11.965 1.00 60.23 75 THR A O 7
ATOM 11148 N N . SER A 1 76 ? -5.667 1.488 11.672 1.00 55.45 76 SER A N 7
ATOM 11149 C CA . SER A 1 76 ? -6.987 2.107 11.909 1.00 14.01 76 SER A CA 7
ATOM 11150 C C . SER A 1 76 ? -7.326 3.084 10.768 1.00 73.41 76 SER A C 7
ATOM 11151 O O . SER A 1 76 ? -6.425 3.723 10.211 1.00 25.11 76 SER A O 7
ATOM 11159 N N . ASN A 1 77 ? -8.640 3.212 10.450 1.00 25.02 77 ASN A N 7
ATOM 11160 C CA . ASN A 1 77 ? -9.147 4.074 9.341 1.00 14.32 77 ASN A CA 7
ATOM 11161 C C . ASN A 1 77 ? -8.765 5.548 9.558 1.00 22.43 77 ASN A C 7
ATOM 11162 O O . ASN A 1 77 ? -8.699 6.320 8.600 1.00 25.11 77 ASN A O 7
ATOM 11173 N N . ASP A 1 78 ? -8.548 5.904 10.841 1.00 34.11 78 ASP A N 7
ATOM 11174 C CA . ASP A 1 78 ? -8.048 7.220 11.279 1.00 32.11 78 ASP A CA 7
ATOM 11175 C C . ASP A 1 78 ? -6.781 7.589 10.494 1.00 41.51 78 ASP A C 7
ATOM 11176 O O . ASP A 1 78 ? -6.738 8.599 9.786 1.00 72.30 78 ASP A O 7
ATOM 11185 N N . GLU A 1 79 ? -5.792 6.679 10.591 1.00 1.35 79 GLU A N 7
ATOM 11186 C CA . GLU A 1 79 ? -4.438 6.850 10.044 1.00 34.34 79 GLU A CA 7
ATOM 11187 C C . GLU A 1 79 ? -4.462 6.823 8.512 1.00 44.13 79 GLU A C 7
ATOM 11188 O O . GLU A 1 79 ? -3.742 7.589 7.868 1.00 74.44 79 GLU A O 7
ATOM 11200 N N . LEU A 1 80 ? -5.323 5.938 7.958 1.00 72.10 80 LEU A N 7
ATOM 11201 C CA . LEU A 1 80 ? -5.514 5.779 6.504 1.00 73.10 80 LEU A CA 7
ATOM 11202 C C . LEU A 1 80 ? -5.921 7.124 5.900 1.00 65.23 80 LEU A C 7
ATOM 11203 O O . LEU A 1 80 ? -5.291 7.609 4.956 1.00 53.13 80 LEU A O 7
ATOM 11219 N N . GLU A 1 81 ? -6.962 7.727 6.498 1.00 41.20 81 GLU A N 7
ATOM 11220 C CA . GLU A 1 81 ? -7.513 9.002 6.046 1.00 12.35 81 GLU A CA 7
ATOM 11221 C C . GLU A 1 81 ? -6.473 10.124 6.164 1.00 3.33 81 GLU A C 7
ATOM 11222 O O . GLU A 1 81 ? -6.374 10.941 5.266 1.00 55.40 81 GLU A O 7
ATOM 11234 N N . GLN A 1 82 ? -5.674 10.137 7.255 1.00 0.22 82 GLN A N 7
ATOM 11235 C CA . GLN A 1 82 ? -4.656 11.196 7.473 1.00 13.13 82 GLN A CA 7
ATOM 11236 C C . GLN A 1 82 ? -3.581 11.183 6.375 1.00 13.43 82 GLN A C 7
ATOM 11237 O O . GLN A 1 82 ? -3.209 12.243 5.860 1.00 5.12 82 GLN A O 7
ATOM 11251 N N . VAL A 1 83 ? -3.110 9.970 6.019 1.00 30.03 83 VAL A N 7
ATOM 11252 C CA . VAL A 1 83 ? -2.078 9.790 4.988 1.00 72.02 83 VAL A CA 7
ATOM 11253 C C . VAL A 1 83 ? -2.622 10.189 3.604 1.00 74.51 83 VAL A C 7
ATOM 11254 O O . VAL A 1 83 ? -2.042 11.058 2.946 1.00 22.42 83 VAL A O 7
ATOM 11267 N N . VAL A 1 84 ? -3.757 9.574 3.192 1.00 13.14 84 VAL A N 7
ATOM 11268 C CA . VAL A 1 84 ? -4.339 9.791 1.849 1.00 71.21 84 VAL A CA 7
ATOM 11269 C C . VAL A 1 84 ? -4.712 11.266 1.646 1.00 4.11 84 VAL A C 7
ATOM 11270 O O . VAL A 1 84 ? -4.337 11.858 0.645 1.00 41.44 84 VAL A O 7
ATOM 11283 N N . LYS A 1 85 ? -5.403 11.859 2.638 1.00 62.15 85 LYS A N 7
ATOM 11284 C CA . LYS A 1 85 ? -5.865 13.265 2.584 1.00 3.30 85 LYS A CA 7
ATOM 11285 C C . LYS A 1 85 ? -4.691 14.262 2.629 1.00 64.22 85 LYS A C 7
ATOM 11286 O O . LYS A 1 85 ? -4.853 15.422 2.246 1.00 54.12 85 LYS A O 7
ATOM 11305 N N . ASP A 1 86 ? -3.520 13.817 3.102 1.00 21.53 86 ASP A N 7
ATOM 11306 C CA . ASP A 1 86 ? -2.290 14.626 3.057 1.00 24.40 86 ASP A CA 7
ATOM 11307 C C . ASP A 1 86 ? -1.716 14.630 1.618 1.00 40.43 86 ASP A C 7
ATOM 11308 O O . ASP A 1 86 ? -1.185 15.645 1.153 1.00 11.01 86 ASP A O 7
ATOM 11317 N N . VAL A 1 87 ? -1.866 13.484 0.916 1.00 63.22 87 VAL A N 7
ATOM 11318 C CA . VAL A 1 87 ? -1.349 13.287 -0.457 1.00 53.15 87 VAL A CA 7
ATOM 11319 C C . VAL A 1 87 ? -2.250 13.991 -1.506 1.00 13.23 87 VAL A C 7
ATOM 11320 O O . VAL A 1 87 ? -1.746 14.677 -2.399 1.00 50.55 87 VAL A O 7
ATOM 11333 N N . LYS A 1 88 ? -3.580 13.822 -1.382 1.00 23.13 88 LYS A N 7
ATOM 11334 C CA . LYS A 1 88 ? -4.569 14.379 -2.343 1.00 42.22 88 LYS A CA 7
ATOM 11335 C C . LYS A 1 88 ? -4.935 15.839 -2.006 1.00 62.11 88 LYS A C 7
ATOM 11336 O O . LYS A 1 88 ? -5.151 16.656 -2.906 1.00 0.23 88 LYS A O 7
ATOM 11355 N N . GLY A 1 89 ? -4.987 16.150 -0.703 1.00 30.34 89 GLY A N 7
ATOM 11356 C CA . GLY A 1 89 ? -5.561 17.404 -0.203 1.00 52.40 89 GLY A CA 7
ATOM 11357 C C . GLY A 1 89 ? -6.863 17.117 0.548 1.00 53.54 89 GLY A C 7
ATOM 11358 O O . GLY A 1 89 ? -7.802 16.559 -0.034 1.00 30.41 89 GLY A O 7
ATOM 11362 N N . SER A 1 90 ? -6.896 17.450 1.851 1.00 44.13 90 SER A N 7
ATOM 11363 C CA . SER A 1 90 ? -8.044 17.182 2.742 1.00 11.42 90 SER A CA 7
ATOM 11364 C C . SER A 1 90 ? -9.276 18.036 2.378 1.00 21.23 90 SER A C 7
ATOM 11365 O O . SER A 1 90 ? -10.425 17.588 2.558 1.00 54.33 90 SER A O 7
ATOM 11373 N N . GLY A 1 91 ? -9.014 19.264 1.882 1.00 14.05 91 GLY A N 7
ATOM 11374 C CA . GLY A 1 91 ? -10.063 20.200 1.492 1.00 14.21 91 GLY A CA 7
ATOM 11375 C C . GLY A 1 91 ? -10.925 20.623 2.678 1.00 21.24 91 GLY A C 7
ATOM 11376 O O . GLY A 1 91 ? -10.392 21.051 3.706 1.00 72.24 91 GLY A O 7
ATOM 11380 N N . LEU A 1 92 ? -12.249 20.513 2.525 1.00 44.15 92 LEU A N 7
ATOM 11381 C CA . LEU A 1 92 ? -13.224 20.729 3.612 1.00 13.45 92 LEU A CA 7
ATOM 11382 C C . LEU A 1 92 ? -14.027 19.438 3.846 1.00 73.23 92 LEU A C 7
ATOM 11383 O O . LEU A 1 92 ? -13.990 18.516 3.021 1.00 55.24 92 LEU A O 7
ATOM 11399 N N . GLU A 1 93 ? -14.721 19.399 5.000 1.00 22.21 93 GLU A N 7
ATOM 11400 C CA . GLU A 1 93 ? -15.553 18.269 5.460 1.00 22.12 93 GLU A CA 7
ATOM 11401 C C . GLU A 1 93 ? -14.694 17.006 5.749 1.00 52.24 93 GLU A C 7
ATOM 11402 O O . GLU A 1 93 ? -15.198 15.874 5.760 1.00 51.13 93 GLU A O 7
ATOM 11414 N N . HIS A 1 94 ? -13.382 17.206 6.012 1.00 11.40 94 HIS A N 7
ATOM 11415 C CA . HIS A 1 94 ? -12.492 16.120 6.451 1.00 5.42 94 HIS A CA 7
ATOM 11416 C C . HIS A 1 94 ? -12.735 15.895 7.956 1.00 5.12 94 HIS A C 7
ATOM 11417 O O . HIS A 1 94 ? -12.190 16.609 8.811 1.00 5.31 94 HIS A O 7
ATOM 11432 N N . HIS A 1 95 ? -13.655 14.946 8.246 1.00 4.02 95 HIS A N 7
ATOM 11433 C CA . HIS A 1 95 ? -14.175 14.696 9.605 1.00 12.40 95 HIS A CA 7
ATOM 11434 C C . HIS A 1 95 ? -13.060 14.329 10.602 1.00 11.23 95 HIS A C 7
ATOM 11435 O O . HIS A 1 95 ? -12.103 13.625 10.256 1.00 62.42 95 HIS A O 7
ATOM 11450 N N . HIS A 1 96 ? -13.204 14.820 11.835 1.00 33.32 96 HIS A N 7
ATOM 11451 C CA . HIS A 1 96 ? -12.242 14.585 12.922 1.00 32.51 96 HIS A CA 7
ATOM 11452 C C . HIS A 1 96 ? -12.635 13.318 13.689 1.00 60.22 96 HIS A C 7
ATOM 11453 O O . HIS A 1 96 ? -13.823 13.084 13.941 1.00 74.53 96 HIS A O 7
ATOM 11468 N N . HIS A 1 97 ? -11.635 12.493 14.032 1.00 14.00 97 HIS A N 7
ATOM 11469 C CA . HIS A 1 97 ? -11.845 11.240 14.775 1.00 12.01 97 HIS A CA 7
ATOM 11470 C C . HIS A 1 97 ? -11.714 11.475 16.289 1.00 44.13 97 HIS A C 7
ATOM 11471 O O . HIS A 1 97 ? -10.677 11.940 16.768 1.00 12.24 97 HIS A O 7
ATOM 11486 N N . HIS A 1 98 ? -12.795 11.145 17.014 1.00 75.03 98 HIS A N 7
ATOM 11487 C CA . HIS A 1 98 ? -12.843 11.117 18.490 1.00 31.21 98 HIS A CA 7
ATOM 11488 C C . HIS A 1 98 ? -13.201 9.677 18.919 1.00 64.44 98 HIS A C 7
ATOM 11489 O O . HIS A 1 98 ? -13.957 9.473 19.875 1.00 62.04 98 HIS A O 7
ATOM 11504 N N . HIS A 1 99 ? -12.482 8.723 18.273 1.00 41.43 99 HIS A N 7
ATOM 11505 C CA . HIS A 1 99 ? -12.852 7.297 18.081 1.00 3.51 99 HIS A CA 7
ATOM 11506 C C . HIS A 1 99 ? -13.667 7.188 16.766 1.00 21.04 99 HIS A C 7
ATOM 11507 O O . HIS A 1 99 ? -14.915 7.210 16.810 1.00 1.50 99 HIS A O 7
ATOM 11523 N N . MET A 1 1 ? 0.649 15.865 -9.158 1.00 70.51 1 MET A N 8
ATOM 11524 C CA . MET A 1 1 ? -0.007 14.553 -8.948 1.00 44.24 1 MET A CA 8
ATOM 11525 C C . MET A 1 1 ? 0.974 13.608 -8.243 1.00 74.03 1 MET A C 8
ATOM 11526 O O . MET A 1 1 ? 1.965 13.172 -8.844 1.00 72.31 1 MET A O 8
ATOM 11542 N N . GLY A 1 2 ? 0.724 13.350 -6.954 1.00 12.10 2 GLY A N 8
ATOM 11543 C CA . GLY A 1 2 ? 1.467 12.361 -6.176 1.00 74.24 2 GLY A CA 8
ATOM 11544 C C . GLY A 1 2 ? 0.711 11.047 -6.105 1.00 53.50 2 GLY A C 8
ATOM 11545 O O . GLY A 1 2 ? -0.393 11.001 -5.554 1.00 11.13 2 GLY A O 8
ATOM 11549 N N . ARG A 1 3 ? 1.281 9.975 -6.672 1.00 64.23 3 ARG A N 8
ATOM 11550 C CA . ARG A 1 3 ? 0.620 8.669 -6.732 1.00 14.24 3 ARG A CA 8
ATOM 11551 C C . ARG A 1 3 ? 0.654 7.979 -5.363 1.00 34.23 3 ARG A C 8
ATOM 11552 O O . ARG A 1 3 ? 1.718 7.890 -4.739 1.00 53.33 3 ARG A O 8
ATOM 11573 N N . LEU A 1 4 ? -0.522 7.539 -4.884 1.00 42.31 4 LEU A N 8
ATOM 11574 C CA . LEU A 1 4 ? -0.635 6.719 -3.675 1.00 53.12 4 LEU A CA 8
ATOM 11575 C C . LEU A 1 4 ? -1.078 5.298 -4.050 1.00 42.42 4 LEU A C 8
ATOM 11576 O O . LEU A 1 4 ? -2.101 5.125 -4.735 1.00 23.40 4 LEU A O 8
ATOM 11592 N N . VAL A 1 5 ? -0.293 4.297 -3.631 1.00 43.02 5 VAL A N 8
ATOM 11593 C CA . VAL A 1 5 ? -0.691 2.883 -3.696 1.00 12.05 5 VAL A CA 8
ATOM 11594 C C . VAL A 1 5 ? -0.952 2.401 -2.267 1.00 60.42 5 VAL A C 8
ATOM 11595 O O . VAL A 1 5 ? -0.034 2.385 -1.444 1.00 65.42 5 VAL A O 8
ATOM 11608 N N . VAL A 1 6 ? -2.202 2.044 -1.966 1.00 20.43 6 VAL A N 8
ATOM 11609 C CA . VAL A 1 6 ? -2.577 1.503 -0.661 1.00 64.45 6 VAL A CA 8
ATOM 11610 C C . VAL A 1 6 ? -2.553 -0.025 -0.763 1.00 52.10 6 VAL A C 8
ATOM 11611 O O . VAL A 1 6 ? -3.460 -0.632 -1.322 1.00 15.44 6 VAL A O 8
ATOM 11624 N N . VAL A 1 7 ? -1.476 -0.630 -0.277 1.00 34.42 7 VAL A N 8
ATOM 11625 C CA . VAL A 1 7 ? -1.338 -2.085 -0.228 1.00 42.41 7 VAL A CA 8
ATOM 11626 C C . VAL A 1 7 ? -2.038 -2.602 1.041 1.00 14.43 7 VAL A C 8
ATOM 11627 O O . VAL A 1 7 ? -1.810 -2.082 2.134 1.00 52.22 7 VAL A O 8
ATOM 11640 N N . VAL A 1 8 ? -2.896 -3.610 0.872 1.00 72.31 8 VAL A N 8
ATOM 11641 C CA . VAL A 1 8 ? -3.667 -4.238 1.954 1.00 1.13 8 VAL A CA 8
ATOM 11642 C C . VAL A 1 8 ? -3.398 -5.752 1.945 1.00 13.22 8 VAL A C 8
ATOM 11643 O O . VAL A 1 8 ? -3.011 -6.309 0.912 1.00 21.13 8 VAL A O 8
ATOM 11656 N N . THR A 1 9 ? -3.588 -6.410 3.094 1.00 53.23 9 THR A N 8
ATOM 11657 C CA . THR A 1 9 ? -3.486 -7.879 3.196 1.00 3.14 9 THR A CA 8
ATOM 11658 C C . THR A 1 9 ? -4.876 -8.558 3.202 1.00 33.23 9 THR A C 8
ATOM 11659 O O . THR A 1 9 ? -4.961 -9.789 3.137 1.00 62.53 9 THR A O 8
ATOM 11670 N N . SER A 1 10 ? -5.960 -7.754 3.245 1.00 61.31 10 SER A N 8
ATOM 11671 C CA . SER A 1 10 ? -7.348 -8.262 3.244 1.00 52.23 10 SER A CA 8
ATOM 11672 C C . SER A 1 10 ? -8.197 -7.498 2.209 1.00 30.10 10 SER A C 8
ATOM 11673 O O . SER A 1 10 ? -8.100 -6.264 2.089 1.00 14.22 10 SER A O 8
ATOM 11681 N N . GLU A 1 11 ? -9.024 -8.255 1.468 1.00 72.14 11 GLU A N 8
ATOM 11682 C CA . GLU A 1 11 ? -9.893 -7.728 0.403 1.00 25.31 11 GLU A CA 8
ATOM 11683 C C . GLU A 1 11 ? -11.001 -6.822 0.974 1.00 4.43 11 GLU A C 8
ATOM 11684 O O . GLU A 1 11 ? -11.449 -5.890 0.302 1.00 43.34 11 GLU A O 8
ATOM 11696 N N . GLN A 1 12 ? -11.405 -7.088 2.228 1.00 64.23 12 GLN A N 8
ATOM 11697 C CA . GLN A 1 12 ? -12.345 -6.227 2.976 1.00 23.02 12 GLN A CA 8
ATOM 11698 C C . GLN A 1 12 ? -11.773 -4.804 3.171 1.00 73.22 12 GLN A C 8
ATOM 11699 O O . GLN A 1 12 ? -12.519 -3.824 3.149 1.00 75.02 12 GLN A O 8
ATOM 11713 N N . LEU A 1 13 ? -10.446 -4.715 3.350 1.00 34.35 13 LEU A N 8
ATOM 11714 C CA . LEU A 1 13 ? -9.736 -3.428 3.454 1.00 63.12 13 LEU A CA 8
ATOM 11715 C C . LEU A 1 13 ? -9.576 -2.791 2.057 1.00 63.10 13 LEU A C 8
ATOM 11716 O O . LEU A 1 13 ? -9.643 -1.570 1.922 1.00 35.41 13 LEU A O 8
ATOM 11732 N N . LYS A 1 14 ? -9.381 -3.650 1.028 1.00 33.50 14 LYS A N 8
ATOM 11733 C CA . LYS A 1 14 ? -9.198 -3.209 -0.377 1.00 34.44 14 LYS A CA 8
ATOM 11734 C C . LYS A 1 14 ? -10.404 -2.396 -0.881 1.00 23.30 14 LYS A C 8
ATOM 11735 O O . LYS A 1 14 ? -10.272 -1.214 -1.234 1.00 1.33 14 LYS A O 8
ATOM 11754 N N . GLU A 1 15 ? -11.578 -3.044 -0.852 1.00 3.32 15 GLU A N 8
ATOM 11755 C CA . GLU A 1 15 ? -12.854 -2.467 -1.322 1.00 51.20 15 GLU A CA 8
ATOM 11756 C C . GLU A 1 15 ? -13.300 -1.279 -0.461 1.00 22.11 15 GLU A C 8
ATOM 11757 O O . GLU A 1 15 ? -14.074 -0.450 -0.924 1.00 52.10 15 GLU A O 8
ATOM 11769 N N . GLU A 1 16 ? -12.796 -1.214 0.788 1.00 44.32 16 GLU A N 8
ATOM 11770 C CA . GLU A 1 16 ? -13.128 -0.141 1.738 1.00 54.04 16 GLU A CA 8
ATOM 11771 C C . GLU A 1 16 ? -12.417 1.162 1.351 1.00 24.02 16 GLU A C 8
ATOM 11772 O O . GLU A 1 16 ? -13.054 2.217 1.213 1.00 44.32 16 GLU A O 8
ATOM 11784 N N . VAL A 1 17 ? -11.087 1.076 1.168 1.00 33.41 17 VAL A N 8
ATOM 11785 C CA . VAL A 1 17 ? -10.269 2.234 0.779 1.00 21.20 17 VAL A CA 8
ATOM 11786 C C . VAL A 1 17 ? -10.628 2.705 -0.652 1.00 24.31 17 VAL A C 8
ATOM 11787 O O . VAL A 1 17 ? -10.504 3.880 -0.954 1.00 33.54 17 VAL A O 8
ATOM 11800 N N . ARG A 1 18 ? -11.097 1.780 -1.524 1.00 61.23 18 ARG A N 8
ATOM 11801 C CA . ARG A 1 18 ? -11.594 2.144 -2.876 1.00 14.34 18 ARG A CA 8
ATOM 11802 C C . ARG A 1 18 ? -13.023 2.731 -2.843 1.00 33.33 18 ARG A C 8
ATOM 11803 O O . ARG A 1 18 ? -13.388 3.522 -3.718 1.00 43.31 18 ARG A O 8
ATOM 11824 N N . LYS A 1 19 ? -13.824 2.309 -1.855 1.00 41.30 19 LYS A N 8
ATOM 11825 C CA . LYS A 1 19 ? -15.194 2.825 -1.628 1.00 13.31 19 LYS A CA 8
ATOM 11826 C C . LYS A 1 19 ? -15.149 4.314 -1.283 1.00 2.24 19 LYS A C 8
ATOM 11827 O O . LYS A 1 19 ? -15.911 5.126 -1.822 1.00 60.01 19 LYS A O 8
ATOM 11846 N N . LYS A 1 20 ? -14.246 4.636 -0.363 1.00 12.10 20 LYS A N 8
ATOM 11847 C CA . LYS A 1 20 ? -14.095 5.981 0.180 1.00 5.42 20 LYS A CA 8
ATOM 11848 C C . LYS A 1 20 ? -13.148 6.824 -0.687 1.00 2.12 20 LYS A C 8
ATOM 11849 O O . LYS A 1 20 ? -13.370 8.027 -0.875 1.00 1.33 20 LYS A O 8
ATOM 11868 N N . PHE A 1 21 ? -12.098 6.186 -1.233 1.00 45.13 21 PHE A N 8
ATOM 11869 C CA . PHE A 1 21 ? -11.081 6.864 -2.062 1.00 14.02 21 PHE A CA 8
ATOM 11870 C C . PHE A 1 21 ? -10.852 6.057 -3.357 1.00 43.30 21 PHE A C 8
ATOM 11871 O O . PHE A 1 21 ? -9.895 5.277 -3.453 1.00 74.30 21 PHE A O 8
ATOM 11888 N N . PRO A 1 22 ? -11.741 6.217 -4.379 1.00 55.11 22 PRO A N 8
ATOM 11889 C CA . PRO A 1 22 ? -11.555 5.572 -5.701 1.00 3.01 22 PRO A CA 8
ATOM 11890 C C . PRO A 1 22 ? -10.469 6.295 -6.532 1.00 12.44 22 PRO A C 8
ATOM 11891 O O . PRO A 1 22 ? -10.051 5.816 -7.596 1.00 34.35 22 PRO A O 8
ATOM 11902 N N . GLN A 1 23 ? -10.032 7.461 -6.015 1.00 54.42 23 GLN A N 8
ATOM 11903 C CA . GLN A 1 23 ? -8.975 8.286 -6.606 1.00 72.33 23 GLN A CA 8
ATOM 11904 C C . GLN A 1 23 ? -7.579 7.715 -6.307 1.00 34.55 23 GLN A C 8
ATOM 11905 O O . GLN A 1 23 ? -6.605 8.133 -6.922 1.00 2.32 23 GLN A O 8
ATOM 11919 N N . VAL A 1 24 ? -7.477 6.782 -5.339 1.00 65.34 24 VAL A N 8
ATOM 11920 C CA . VAL A 1 24 ? -6.216 6.065 -5.061 1.00 73.31 24 VAL A CA 8
ATOM 11921 C C . VAL A 1 24 ? -6.370 4.586 -5.465 1.00 53.24 24 VAL A C 8
ATOM 11922 O O . VAL A 1 24 ? -7.474 4.016 -5.386 1.00 45.42 24 VAL A O 8
ATOM 11935 N N . GLU A 1 25 ? -5.272 3.981 -5.938 1.00 60.02 25 GLU A N 8
ATOM 11936 C CA . GLU A 1 25 ? -5.256 2.571 -6.356 1.00 21.42 25 GLU A CA 8
ATOM 11937 C C . GLU A 1 25 ? -4.847 1.698 -5.164 1.00 65.21 25 GLU A C 8
ATOM 11938 O O . GLU A 1 25 ? -3.908 2.028 -4.436 1.00 25.31 25 GLU A O 8
ATOM 11950 N N . VAL A 1 26 ? -5.585 0.599 -4.949 1.00 52.33 26 VAL A N 8
ATOM 11951 C CA . VAL A 1 26 ? -5.425 -0.260 -3.768 1.00 44.34 26 VAL A CA 8
ATOM 11952 C C . VAL A 1 26 ? -5.095 -1.688 -4.223 1.00 10.22 26 VAL A C 8
ATOM 11953 O O . VAL A 1 26 ? -5.878 -2.313 -4.951 1.00 32.32 26 VAL A O 8
ATOM 11966 N N . ARG A 1 27 ? -3.921 -2.179 -3.810 1.00 62.21 27 ARG A N 8
ATOM 11967 C CA . ARG A 1 27 ? -3.371 -3.465 -4.253 1.00 4.54 27 ARG A CA 8
ATOM 11968 C C . ARG A 1 27 ? -3.518 -4.507 -3.133 1.00 61.34 27 ARG A C 8
ATOM 11969 O O . ARG A 1 27 ? -3.184 -4.220 -1.984 1.00 42.31 27 ARG A O 8
ATOM 11990 N N . LEU A 1 28 ? -4.028 -5.706 -3.466 1.00 4.04 28 LEU A N 8
ATOM 11991 C CA . LEU A 1 28 ? -4.154 -6.822 -2.507 1.00 30.41 28 LEU A CA 8
ATOM 11992 C C . LEU A 1 28 ? -2.909 -7.723 -2.576 1.00 31.42 28 LEU A C 8
ATOM 11993 O O . LEU A 1 28 ? -2.451 -8.080 -3.668 1.00 34.41 28 LEU A O 8
ATOM 12009 N N . VAL A 1 29 ? -2.360 -8.055 -1.402 1.00 54.23 29 VAL A N 8
ATOM 12010 C CA . VAL A 1 29 ? -1.227 -8.975 -1.251 1.00 34.40 29 VAL A CA 8
ATOM 12011 C C . VAL A 1 29 ? -1.592 -10.046 -0.208 1.00 24.13 29 VAL A C 8
ATOM 12012 O O . VAL A 1 29 ? -1.692 -9.752 0.990 1.00 70.41 29 VAL A O 8
ATOM 12025 N N . THR A 1 30 ? -1.831 -11.270 -0.690 1.00 21.43 30 THR A N 8
ATOM 12026 C CA . THR A 1 30 ? -2.172 -12.436 0.148 1.00 3.13 30 THR A CA 8
ATOM 12027 C C . THR A 1 30 ? -0.980 -13.415 0.239 1.00 2.31 30 THR A C 8
ATOM 12028 O O . THR A 1 30 ? -0.870 -14.193 1.196 1.00 21.41 30 THR A O 8
ATOM 12039 N N . THR A 1 31 ? -0.112 -13.373 -0.787 1.00 45.20 31 THR A N 8
ATOM 12040 C CA . THR A 1 31 ? 1.127 -14.168 -0.862 1.00 12.21 31 THR A CA 8
ATOM 12041 C C . THR A 1 31 ? 2.304 -13.224 -1.132 1.00 24.44 31 THR A C 8
ATOM 12042 O O . THR A 1 31 ? 2.111 -12.097 -1.614 1.00 22.41 31 THR A O 8
ATOM 12053 N N . GLU A 1 32 ? 3.520 -13.705 -0.838 1.00 42.43 32 GLU A N 8
ATOM 12054 C CA . GLU A 1 32 ? 4.770 -12.986 -1.120 1.00 54.22 32 GLU A CA 8
ATOM 12055 C C . GLU A 1 32 ? 4.955 -12.759 -2.638 1.00 52.41 32 GLU A C 8
ATOM 12056 O O . GLU A 1 32 ? 5.543 -11.758 -3.045 1.00 40.32 32 GLU A O 8
ATOM 12068 N N . GLU A 1 33 ? 4.400 -13.685 -3.449 1.00 2.11 33 GLU A N 8
ATOM 12069 C CA . GLU A 1 33 ? 4.406 -13.607 -4.924 1.00 52.00 33 GLU A CA 8
ATOM 12070 C C . GLU A 1 33 ? 3.679 -12.335 -5.426 1.00 42.31 33 GLU A C 8
ATOM 12071 O O . GLU A 1 33 ? 4.173 -11.647 -6.345 1.00 33.11 33 GLU A O 8
ATOM 12083 N N . ASP A 1 34 ? 2.526 -12.009 -4.787 1.00 1.13 34 ASP A N 8
ATOM 12084 C CA . ASP A 1 34 ? 1.798 -10.750 -5.062 1.00 14.52 34 ASP A CA 8
ATOM 12085 C C . ASP A 1 34 ? 2.734 -9.560 -4.809 1.00 42.43 34 ASP A C 8
ATOM 12086 O O . ASP A 1 34 ? 2.874 -8.688 -5.659 1.00 33.14 34 ASP A O 8
ATOM 12095 N N . ALA A 1 35 ? 3.429 -9.607 -3.652 1.00 13.12 35 ALA A N 8
ATOM 12096 C CA . ALA A 1 35 ? 4.334 -8.538 -3.199 1.00 65.45 35 ALA A CA 8
ATOM 12097 C C . ALA A 1 35 ? 5.519 -8.333 -4.162 1.00 64.32 35 ALA A C 8
ATOM 12098 O O . ALA A 1 35 ? 6.003 -7.214 -4.305 1.00 73.35 35 ALA A O 8
ATOM 12105 N N . LYS A 1 36 ? 5.970 -9.429 -4.819 1.00 25.41 36 LYS A N 8
ATOM 12106 C CA . LYS A 1 36 ? 7.027 -9.381 -5.857 1.00 34.14 36 LYS A CA 8
ATOM 12107 C C . LYS A 1 36 ? 6.544 -8.583 -7.084 1.00 25.42 36 LYS A C 8
ATOM 12108 O O . LYS A 1 36 ? 7.298 -7.790 -7.665 1.00 3.51 36 LYS A O 8
ATOM 12127 N N . GLN A 1 37 ? 5.273 -8.812 -7.466 1.00 22.31 37 GLN A N 8
ATOM 12128 C CA . GLN A 1 37 ? 4.611 -8.045 -8.544 1.00 23.21 37 GLN A CA 8
ATOM 12129 C C . GLN A 1 37 ? 4.474 -6.552 -8.163 1.00 61.44 37 GLN A C 8
ATOM 12130 O O . GLN A 1 37 ? 4.585 -5.680 -9.024 1.00 63.43 37 GLN A O 8
ATOM 12144 N N . VAL A 1 38 ? 4.234 -6.283 -6.861 1.00 71.34 38 VAL A N 8
ATOM 12145 C CA . VAL A 1 38 ? 4.048 -4.914 -6.328 1.00 21.21 38 VAL A CA 8
ATOM 12146 C C . VAL A 1 38 ? 5.382 -4.133 -6.273 1.00 20.02 38 VAL A C 8
ATOM 12147 O O . VAL A 1 38 ? 5.393 -2.919 -6.485 1.00 4.41 38 VAL A O 8
ATOM 12160 N N . ILE A 1 39 ? 6.506 -4.837 -6.003 1.00 2.41 39 ILE A N 8
ATOM 12161 C CA . ILE A 1 39 ? 7.856 -4.220 -6.024 1.00 65.33 39 ILE A CA 8
ATOM 12162 C C . ILE A 1 39 ? 8.162 -3.659 -7.435 1.00 31.33 39 ILE A C 8
ATOM 12163 O O . ILE A 1 39 ? 8.671 -2.541 -7.574 1.00 14.41 39 ILE A O 8
ATOM 12179 N N . LYS A 1 40 ? 7.797 -4.441 -8.467 1.00 21.01 40 LYS A N 8
ATOM 12180 C CA . LYS A 1 40 ? 7.920 -4.031 -9.880 1.00 22.01 40 LYS A CA 8
ATOM 12181 C C . LYS A 1 40 ? 6.974 -2.859 -10.197 1.00 42.14 40 LYS A C 8
ATOM 12182 O O . LYS A 1 40 ? 7.375 -1.876 -10.827 1.00 73.31 40 LYS A O 8
ATOM 12201 N N . GLU A 1 41 ? 5.716 -3.009 -9.737 1.00 42.12 41 GLU A N 8
ATOM 12202 C CA . GLU A 1 41 ? 4.609 -2.088 -10.012 1.00 22.35 41 GLU A CA 8
ATOM 12203 C C . GLU A 1 41 ? 4.952 -0.671 -9.530 1.00 1.14 41 GLU A C 8
ATOM 12204 O O . GLU A 1 41 ? 5.139 0.219 -10.357 1.00 54.12 41 GLU A O 8
ATOM 12216 N N . ILE A 1 42 ? 5.140 -0.526 -8.197 1.00 11.42 42 ILE A N 8
ATOM 12217 C CA . ILE A 1 42 ? 5.443 0.758 -7.518 1.00 61.00 42 ILE A CA 8
ATOM 12218 C C . ILE A 1 42 ? 6.574 1.551 -8.224 1.00 42.40 42 ILE A C 8
ATOM 12219 O O . ILE A 1 42 ? 6.434 2.761 -8.476 1.00 31.04 42 ILE A O 8
ATOM 12235 N N . GLN A 1 43 ? 7.662 0.844 -8.578 1.00 64.43 43 GLN A N 8
ATOM 12236 C CA . GLN A 1 43 ? 8.837 1.456 -9.223 1.00 10.51 43 GLN A CA 8
ATOM 12237 C C . GLN A 1 43 ? 8.504 1.951 -10.649 1.00 24.43 43 GLN A C 8
ATOM 12238 O O . GLN A 1 43 ? 8.781 3.101 -10.989 1.00 22.25 43 GLN A O 8
ATOM 12252 N N . LYS A 1 44 ? 7.872 1.087 -11.463 1.00 2.34 44 LYS A N 8
ATOM 12253 C CA . LYS A 1 44 ? 7.548 1.408 -12.870 1.00 44.23 44 LYS A CA 8
ATOM 12254 C C . LYS A 1 44 ? 6.365 2.389 -12.999 1.00 34.32 44 LYS A C 8
ATOM 12255 O O . LYS A 1 44 ? 6.168 2.993 -14.060 1.00 13.42 44 LYS A O 8
ATOM 12274 N N . LYS A 1 45 ? 5.577 2.524 -11.923 1.00 21.34 45 LYS A N 8
ATOM 12275 C CA . LYS A 1 45 ? 4.505 3.525 -11.842 1.00 1.02 45 LYS A CA 8
ATOM 12276 C C . LYS A 1 45 ? 5.071 4.889 -11.401 1.00 13.11 45 LYS A C 8
ATOM 12277 O O . LYS A 1 45 ? 4.465 5.926 -11.669 1.00 41.31 45 LYS A O 8
ATOM 12296 N N . GLY A 1 46 ? 6.230 4.860 -10.711 1.00 13.00 46 GLY A N 8
ATOM 12297 C CA . GLY A 1 46 ? 6.843 6.072 -10.169 1.00 2.51 46 GLY A CA 8
ATOM 12298 C C . GLY A 1 46 ? 6.065 6.622 -8.983 1.00 51.00 46 GLY A C 8
ATOM 12299 O O . GLY A 1 46 ? 5.815 7.825 -8.903 1.00 32.01 46 GLY A O 8
ATOM 12303 N N . VAL A 1 47 ? 5.682 5.724 -8.064 1.00 33.53 47 VAL A N 8
ATOM 12304 C CA . VAL A 1 47 ? 4.885 6.071 -6.872 1.00 5.11 47 VAL A CA 8
ATOM 12305 C C . VAL A 1 47 ? 5.782 6.752 -5.830 1.00 21.04 47 VAL A C 8
ATOM 12306 O O . VAL A 1 47 ? 6.894 6.281 -5.565 1.00 43.22 47 VAL A O 8
ATOM 12319 N N . GLN A 1 48 ? 5.300 7.870 -5.266 1.00 12.44 48 GLN A N 8
ATOM 12320 C CA . GLN A 1 48 ? 6.076 8.704 -4.336 1.00 13.40 48 GLN A CA 8
ATOM 12321 C C . GLN A 1 48 ? 5.888 8.166 -2.902 1.00 3.45 48 GLN A C 8
ATOM 12322 O O . GLN A 1 48 ? 6.864 7.928 -2.181 1.00 22.32 48 GLN A O 8
ATOM 12336 N N . LYS A 1 49 ? 4.615 7.955 -2.514 1.00 63.34 49 LYS A N 8
ATOM 12337 C CA . LYS A 1 49 ? 4.243 7.454 -1.170 1.00 20.01 49 LYS A CA 8
ATOM 12338 C C . LYS A 1 49 ? 3.308 6.231 -1.281 1.00 53.41 49 LYS A C 8
ATOM 12339 O O . LYS A 1 49 ? 2.392 6.211 -2.110 1.00 51.32 49 LYS A O 8
ATOM 12358 N N . VAL A 1 50 ? 3.575 5.206 -0.445 1.00 71.50 50 VAL A N 8
ATOM 12359 C CA . VAL A 1 50 ? 2.816 3.938 -0.392 1.00 44.12 50 VAL A CA 8
ATOM 12360 C C . VAL A 1 50 ? 2.319 3.702 1.047 1.00 72.21 50 VAL A C 8
ATOM 12361 O O . VAL A 1 50 ? 3.049 3.972 2.006 1.00 4.21 50 VAL A O 8
ATOM 12374 N N . VAL A 1 51 ? 1.080 3.201 1.192 1.00 21.53 51 VAL A N 8
ATOM 12375 C CA . VAL A 1 51 ? 0.510 2.807 2.493 1.00 51.50 51 VAL A CA 8
ATOM 12376 C C . VAL A 1 51 ? 0.530 1.273 2.602 1.00 75.43 51 VAL A C 8
ATOM 12377 O O . VAL A 1 51 ? 0.147 0.586 1.660 1.00 3.23 51 VAL A O 8
ATOM 12390 N N . LEU A 1 52 ? 1.001 0.741 3.736 1.00 42.50 52 LEU A N 8
ATOM 12391 C CA . LEU A 1 52 ? 0.957 -0.697 4.041 1.00 11.53 52 LEU A CA 8
ATOM 12392 C C . LEU A 1 52 ? -0.006 -0.939 5.226 1.00 12.24 52 LEU A C 8
ATOM 12393 O O . LEU A 1 52 ? 0.348 -0.687 6.388 1.00 5.10 52 LEU A O 8
ATOM 12409 N N . VAL A 1 53 ? -1.231 -1.401 4.913 1.00 61.40 53 VAL A N 8
ATOM 12410 C CA . VAL A 1 53 ? -2.311 -1.602 5.895 1.00 52.23 53 VAL A CA 8
ATOM 12411 C C . VAL A 1 53 ? -2.211 -3.010 6.520 1.00 53.31 53 VAL A C 8
ATOM 12412 O O . VAL A 1 53 ? -2.654 -4.001 5.911 1.00 10.30 53 VAL A O 8
ATOM 12425 N N . GLY A 1 54 ? -1.590 -3.067 7.714 1.00 25.34 54 GLY A N 8
ATOM 12426 C CA . GLY A 1 54 ? -1.483 -4.289 8.519 1.00 32.20 54 GLY A CA 8
ATOM 12427 C C . GLY A 1 54 ? -0.763 -5.443 7.825 1.00 74.41 54 GLY A C 8
ATOM 12428 O O . GLY A 1 54 ? -1.237 -6.589 7.846 1.00 1.14 54 GLY A O 8
ATOM 12432 N N . VAL A 1 55 ? 0.381 -5.133 7.202 1.00 15.04 55 VAL A N 8
ATOM 12433 C CA . VAL A 1 55 ? 1.214 -6.135 6.501 1.00 21.15 55 VAL A CA 8
ATOM 12434 C C . VAL A 1 55 ? 2.281 -6.701 7.454 1.00 72.44 55 VAL A C 8
ATOM 12435 O O . VAL A 1 55 ? 2.553 -6.112 8.506 1.00 41.11 55 VAL A O 8
ATOM 12448 N N . SER A 1 56 ? 2.887 -7.837 7.073 1.00 44.32 56 SER A N 8
ATOM 12449 C CA . SER A 1 56 ? 4.007 -8.437 7.816 1.00 62.13 56 SER A CA 8
ATOM 12450 C C . SER A 1 56 ? 5.295 -7.638 7.579 1.00 41.40 56 SER A C 8
ATOM 12451 O O . SER A 1 56 ? 5.443 -7.013 6.531 1.00 31.42 56 SER A O 8
ATOM 12459 N N . GLU A 1 57 ? 6.221 -7.704 8.557 1.00 65.25 57 GLU A N 8
ATOM 12460 C CA . GLU A 1 57 ? 7.560 -7.076 8.481 1.00 74.20 57 GLU A CA 8
ATOM 12461 C C . GLU A 1 57 ? 8.397 -7.711 7.347 1.00 74.31 57 GLU A C 8
ATOM 12462 O O . GLU A 1 57 ? 9.295 -7.067 6.794 1.00 0.32 57 GLU A O 8
ATOM 12474 N N . LYS A 1 58 ? 8.059 -8.981 7.025 1.00 34.20 58 LYS A N 8
ATOM 12475 C CA . LYS A 1 58 ? 8.647 -9.753 5.912 1.00 53.32 58 LYS A CA 8
ATOM 12476 C C . LYS A 1 58 ? 8.518 -8.977 4.584 1.00 71.22 58 LYS A C 8
ATOM 12477 O O . LYS A 1 58 ? 9.492 -8.781 3.852 1.00 64.20 58 LYS A O 8
ATOM 12496 N N . LEU A 1 59 ? 7.284 -8.534 4.313 1.00 74.54 59 LEU A N 8
ATOM 12497 C CA . LEU A 1 59 ? 6.927 -7.808 3.090 1.00 32.41 59 LEU A CA 8
ATOM 12498 C C . LEU A 1 59 ? 7.082 -6.286 3.267 1.00 25.10 59 LEU A C 8
ATOM 12499 O O . LEU A 1 59 ? 7.309 -5.573 2.295 1.00 35.45 59 LEU A O 8
ATOM 12515 N N . LEU A 1 60 ? 6.960 -5.804 4.516 1.00 11.13 60 LEU A N 8
ATOM 12516 C CA . LEU A 1 60 ? 7.070 -4.364 4.844 1.00 32.14 60 LEU A CA 8
ATOM 12517 C C . LEU A 1 60 ? 8.464 -3.858 4.494 1.00 14.12 60 LEU A C 8
ATOM 12518 O O . LEU A 1 60 ? 8.619 -3.001 3.623 1.00 11.34 60 LEU A O 8
ATOM 12534 N N . GLN A 1 61 ? 9.471 -4.426 5.175 1.00 1.12 61 GLN A N 8
ATOM 12535 C CA . GLN A 1 61 ? 10.870 -4.020 5.031 1.00 23.43 61 GLN A CA 8
ATOM 12536 C C . GLN A 1 61 ? 11.415 -4.317 3.624 1.00 73.10 61 GLN A C 8
ATOM 12537 O O . GLN A 1 61 ? 12.280 -3.593 3.139 1.00 15.23 61 GLN A O 8
ATOM 12551 N N . LYS A 1 62 ? 10.902 -5.378 2.971 1.00 42.11 62 LYS A N 8
ATOM 12552 C CA . LYS A 1 62 ? 11.351 -5.742 1.619 1.00 62.00 62 LYS A CA 8
ATOM 12553 C C . LYS A 1 62 ? 10.845 -4.726 0.584 1.00 71.33 62 LYS A C 8
ATOM 12554 O O . LYS A 1 62 ? 11.631 -4.200 -0.186 1.00 63.04 62 LYS A O 8
ATOM 12573 N N . ILE A 1 63 ? 9.534 -4.416 0.609 1.00 43.14 63 ILE A N 8
ATOM 12574 C CA . ILE A 1 63 ? 8.936 -3.411 -0.308 1.00 45.23 63 ILE A CA 8
ATOM 12575 C C . ILE A 1 63 ? 9.547 -2.006 -0.028 1.00 72.33 63 ILE A C 8
ATOM 12576 O O . ILE A 1 63 ? 9.827 -1.245 -0.962 1.00 2.21 63 ILE A O 8
ATOM 12592 N N . LYS A 1 64 ? 9.821 -1.730 1.266 1.00 71.33 64 LYS A N 8
ATOM 12593 C CA . LYS A 1 64 ? 10.417 -0.462 1.738 1.00 40.23 64 LYS A CA 8
ATOM 12594 C C . LYS A 1 64 ? 11.807 -0.240 1.107 1.00 4.24 64 LYS A C 8
ATOM 12595 O O . LYS A 1 64 ? 12.080 0.820 0.535 1.00 33.44 64 LYS A O 8
ATOM 12614 N N . GLN A 1 65 ? 12.670 -1.261 1.232 1.00 51.05 65 GLN A N 8
ATOM 12615 C CA . GLN A 1 65 ? 14.070 -1.194 0.781 1.00 54.03 65 GLN A CA 8
ATOM 12616 C C . GLN A 1 65 ? 14.182 -1.341 -0.753 1.00 33.45 65 GLN A C 8
ATOM 12617 O O . GLN A 1 65 ? 14.792 -0.491 -1.411 1.00 4.14 65 GLN A O 8
ATOM 12631 N N . GLU A 1 66 ? 13.560 -2.398 -1.309 1.00 71.50 66 GLU A N 8
ATOM 12632 C CA . GLU A 1 66 ? 13.671 -2.738 -2.744 1.00 11.43 66 GLU A CA 8
ATOM 12633 C C . GLU A 1 66 ? 13.082 -1.641 -3.658 1.00 51.22 66 GLU A C 8
ATOM 12634 O O . GLU A 1 66 ? 13.688 -1.295 -4.677 1.00 34.52 66 GLU A O 8
ATOM 12646 N N . ALA A 1 67 ? 11.900 -1.102 -3.299 1.00 20.32 67 ALA A N 8
ATOM 12647 C CA . ALA A 1 67 ? 11.264 -0.019 -4.076 1.00 35.04 67 ALA A CA 8
ATOM 12648 C C . ALA A 1 67 ? 11.847 1.359 -3.698 1.00 64.23 67 ALA A C 8
ATOM 12649 O O . ALA A 1 67 ? 11.836 2.281 -4.523 1.00 21.14 67 ALA A O 8
ATOM 12656 N N . ASN A 1 68 ? 12.368 1.457 -2.454 1.00 30.42 68 ASN A N 8
ATOM 12657 C CA . ASN A 1 68 ? 12.959 2.689 -1.877 1.00 62.42 68 ASN A CA 8
ATOM 12658 C C . ASN A 1 68 ? 11.951 3.857 -1.960 1.00 2.41 68 ASN A C 8
ATOM 12659 O O . ASN A 1 68 ? 12.169 4.876 -2.637 1.00 21.40 68 ASN A O 8
ATOM 12670 N N . VAL A 1 69 ? 10.810 3.656 -1.285 1.00 34.05 69 VAL A N 8
ATOM 12671 C CA . VAL A 1 69 ? 9.669 4.597 -1.295 1.00 40.24 69 VAL A CA 8
ATOM 12672 C C . VAL A 1 69 ? 9.241 4.921 0.142 1.00 72.25 69 VAL A C 8
ATOM 12673 O O . VAL A 1 69 ? 9.600 4.189 1.077 1.00 32.33 69 VAL A O 8
ATOM 12686 N N . GLN A 1 70 ? 8.490 6.025 0.314 1.00 43.32 70 GLN A N 8
ATOM 12687 C CA . GLN A 1 70 ? 7.994 6.447 1.632 1.00 32.42 70 GLN A CA 8
ATOM 12688 C C . GLN A 1 70 ? 6.849 5.520 2.070 1.00 42.45 70 GLN A C 8
ATOM 12689 O O . GLN A 1 70 ? 5.776 5.527 1.472 1.00 51.31 70 GLN A O 8
ATOM 12703 N N . VAL A 1 71 ? 7.098 4.725 3.114 1.00 15.42 71 VAL A N 8
ATOM 12704 C CA . VAL A 1 71 ? 6.157 3.707 3.601 1.00 43.34 71 VAL A CA 8
ATOM 12705 C C . VAL A 1 71 ? 5.409 4.216 4.840 1.00 35.44 71 VAL A C 8
ATOM 12706 O O . VAL A 1 71 ? 6.030 4.674 5.807 1.00 71.34 71 VAL A O 8
ATOM 12719 N N . TYR A 1 72 ? 4.068 4.137 4.791 1.00 12.34 72 TYR A N 8
ATOM 12720 C CA . TYR A 1 72 ? 3.189 4.492 5.909 1.00 3.15 72 TYR A CA 8
ATOM 12721 C C . TYR A 1 72 ? 2.463 3.235 6.382 1.00 55.12 72 TYR A C 8
ATOM 12722 O O . TYR A 1 72 ? 1.514 2.783 5.736 1.00 4.44 72 TYR A O 8
ATOM 12740 N N . ARG A 1 73 ? 2.927 2.657 7.496 1.00 1.11 73 ARG A N 8
ATOM 12741 C CA . ARG A 1 73 ? 2.262 1.509 8.111 1.00 23.30 73 ARG A CA 8
ATOM 12742 C C . ARG A 1 73 ? 1.047 2.016 8.895 1.00 12.34 73 ARG A C 8
ATOM 12743 O O . ARG A 1 73 ? 1.194 2.806 9.838 1.00 43.34 73 ARG A O 8
ATOM 12764 N N . VAL A 1 74 ? -0.153 1.609 8.462 1.00 63.41 74 VAL A N 8
ATOM 12765 C CA . VAL A 1 74 ? -1.406 1.927 9.161 1.00 22.32 74 VAL A CA 8
ATOM 12766 C C . VAL A 1 74 ? -2.115 0.615 9.552 1.00 45.33 74 VAL A C 8
ATOM 12767 O O . VAL A 1 74 ? -1.972 -0.407 8.873 1.00 25.24 74 VAL A O 8
ATOM 12780 N N . THR A 1 75 ? -2.828 0.641 10.679 1.00 0.21 75 THR A N 8
ATOM 12781 C CA . THR A 1 75 ? -3.694 -0.470 11.128 1.00 30.25 75 THR A CA 8
ATOM 12782 C C . THR A 1 75 ? -5.099 0.058 11.504 1.00 12.14 75 THR A C 8
ATOM 12783 O O . THR A 1 75 ? -5.975 -0.721 11.902 1.00 21.55 75 THR A O 8
ATOM 12794 N N . SER A 1 76 ? -5.308 1.383 11.349 1.00 60.30 76 SER A N 8
ATOM 12795 C CA . SER A 1 76 ? -6.587 2.059 11.642 1.00 2.34 76 SER A CA 8
ATOM 12796 C C . SER A 1 76 ? -6.963 3.033 10.504 1.00 61.52 76 SER A C 8
ATOM 12797 O O . SER A 1 76 ? -6.084 3.515 9.764 1.00 54.43 76 SER A O 8
ATOM 12805 N N . ASN A 1 77 ? -8.283 3.320 10.394 1.00 33.43 77 ASN A N 8
ATOM 12806 C CA . ASN A 1 77 ? -8.863 4.249 9.393 1.00 60.33 77 ASN A CA 8
ATOM 12807 C C . ASN A 1 77 ? -8.324 5.673 9.577 1.00 72.21 77 ASN A C 8
ATOM 12808 O O . ASN A 1 77 ? -8.065 6.367 8.599 1.00 53.20 77 ASN A O 8
ATOM 12819 N N . ASP A 1 78 ? -8.140 6.070 10.850 1.00 1.32 78 ASP A N 8
ATOM 12820 C CA . ASP A 1 78 ? -7.633 7.409 11.234 1.00 40.32 78 ASP A CA 8
ATOM 12821 C C . ASP A 1 78 ? -6.323 7.747 10.502 1.00 21.25 78 ASP A C 8
ATOM 12822 O O . ASP A 1 78 ? -6.195 8.809 9.891 1.00 53.41 78 ASP A O 8
ATOM 12831 N N . GLU A 1 79 ? -5.388 6.792 10.560 1.00 43.12 79 GLU A N 8
ATOM 12832 C CA . GLU A 1 79 ? -4.039 6.928 10.001 1.00 53.51 79 GLU A CA 8
ATOM 12833 C C . GLU A 1 79 ? -4.101 6.924 8.457 1.00 15.51 79 GLU A C 8
ATOM 12834 O O . GLU A 1 79 ? -3.545 7.812 7.805 1.00 33.34 79 GLU A O 8
ATOM 12846 N N . LEU A 1 80 ? -4.828 5.918 7.917 1.00 53.10 80 LEU A N 8
ATOM 12847 C CA . LEU A 1 80 ? -5.012 5.680 6.468 1.00 22.52 80 LEU A CA 8
ATOM 12848 C C . LEU A 1 80 ? -5.483 6.959 5.756 1.00 54.24 80 LEU A C 8
ATOM 12849 O O . LEU A 1 80 ? -4.836 7.429 4.810 1.00 32.02 80 LEU A O 8
ATOM 12865 N N . GLU A 1 81 ? -6.585 7.526 6.263 1.00 21.41 81 GLU A N 8
ATOM 12866 C CA . GLU A 1 81 ? -7.245 8.690 5.661 1.00 52.43 81 GLU A CA 8
ATOM 12867 C C . GLU A 1 81 ? -6.356 9.939 5.753 1.00 70.11 81 GLU A C 8
ATOM 12868 O O . GLU A 1 81 ? -6.363 10.757 4.840 1.00 24.53 81 GLU A O 8
ATOM 12880 N N . GLN A 1 82 ? -5.551 10.047 6.837 1.00 44.55 82 GLN A N 8
ATOM 12881 C CA . GLN A 1 82 ? -4.597 11.163 7.004 1.00 70.33 82 GLN A CA 8
ATOM 12882 C C . GLN A 1 82 ? -3.499 11.128 5.933 1.00 50.03 82 GLN A C 8
ATOM 12883 O O . GLN A 1 82 ? -3.081 12.178 5.446 1.00 63.32 82 GLN A O 8
ATOM 12897 N N . VAL A 1 83 ? -3.042 9.916 5.568 1.00 72.55 83 VAL A N 8
ATOM 12898 C CA . VAL A 1 83 ? -2.036 9.745 4.506 1.00 43.44 83 VAL A CA 8
ATOM 12899 C C . VAL A 1 83 ? -2.644 10.084 3.130 1.00 24.33 83 VAL A C 8
ATOM 12900 O O . VAL A 1 83 ? -1.978 10.709 2.302 1.00 40.52 83 VAL A O 8
ATOM 12913 N N . VAL A 1 84 ? -3.921 9.694 2.906 1.00 15.21 84 VAL A N 8
ATOM 12914 C CA . VAL A 1 84 ? -4.628 9.996 1.640 1.00 54.15 84 VAL A CA 8
ATOM 12915 C C . VAL A 1 84 ? -4.831 11.521 1.477 1.00 24.23 84 VAL A C 8
ATOM 12916 O O . VAL A 1 84 ? -4.688 12.048 0.383 1.00 54.45 84 VAL A O 8
ATOM 12929 N N . LYS A 1 85 ? -5.135 12.207 2.590 1.00 64.40 85 LYS A N 8
ATOM 12930 C CA . LYS A 1 85 ? -5.316 13.680 2.623 1.00 50.24 85 LYS A CA 8
ATOM 12931 C C . LYS A 1 85 ? -3.971 14.412 2.411 1.00 14.53 85 LYS A C 8
ATOM 12932 O O . LYS A 1 85 ? -3.927 15.511 1.837 1.00 53.53 85 LYS A O 8
ATOM 12951 N N . ASP A 1 86 ? -2.897 13.785 2.915 1.00 74.54 86 ASP A N 8
ATOM 12952 C CA . ASP A 1 86 ? -1.517 14.290 2.830 1.00 51.31 86 ASP A CA 8
ATOM 12953 C C . ASP A 1 86 ? -1.010 14.276 1.368 1.00 74.30 86 ASP A C 8
ATOM 12954 O O . ASP A 1 86 ? -0.551 15.303 0.851 1.00 2.03 86 ASP A O 8
ATOM 12963 N N . VAL A 1 87 ? -1.126 13.109 0.716 1.00 51.33 87 VAL A N 8
ATOM 12964 C CA . VAL A 1 87 ? -0.671 12.907 -0.675 1.00 3.14 87 VAL A CA 8
ATOM 12965 C C . VAL A 1 87 ? -1.645 13.566 -1.682 1.00 62.31 87 VAL A C 8
ATOM 12966 O O . VAL A 1 87 ? -1.230 14.054 -2.741 1.00 31.41 87 VAL A O 8
ATOM 12979 N N . LYS A 1 88 ? -2.944 13.589 -1.319 1.00 4.24 88 LYS A N 8
ATOM 12980 C CA . LYS A 1 88 ? -4.028 14.063 -2.193 1.00 75.42 88 LYS A CA 8
ATOM 12981 C C . LYS A 1 88 ? -4.990 14.944 -1.375 1.00 0.31 88 LYS A C 8
ATOM 12982 O O . LYS A 1 88 ? -5.826 14.433 -0.616 1.00 75.41 88 LYS A O 8
ATOM 13001 N N . GLY A 1 89 ? -4.848 16.276 -1.533 1.00 4.52 89 GLY A N 8
ATOM 13002 C CA . GLY A 1 89 ? -5.680 17.255 -0.827 1.00 44.41 89 GLY A CA 8
ATOM 13003 C C . GLY A 1 89 ? -7.157 17.213 -1.220 1.00 54.51 89 GLY A C 8
ATOM 13004 O O . GLY A 1 89 ? -8.000 17.773 -0.518 1.00 41.31 89 GLY A O 8
ATOM 13008 N N . SER A 1 90 ? -7.464 16.526 -2.343 1.00 61.43 90 SER A N 8
ATOM 13009 C CA . SER A 1 90 ? -8.846 16.262 -2.791 1.00 3.52 90 SER A CA 8
ATOM 13010 C C . SER A 1 90 ? -9.379 14.949 -2.167 1.00 23.34 90 SER A C 8
ATOM 13011 O O . SER A 1 90 ? -10.267 14.304 -2.735 1.00 45.13 90 SER A O 8
ATOM 13019 N N . GLY A 1 91 ? -8.852 14.579 -0.972 1.00 54.54 91 GLY A N 8
ATOM 13020 C CA . GLY A 1 91 ? -9.362 13.453 -0.180 1.00 22.34 91 GLY A CA 8
ATOM 13021 C C . GLY A 1 91 ? -10.613 13.824 0.614 1.00 31.40 91 GLY A C 8
ATOM 13022 O O . GLY A 1 91 ? -10.724 13.504 1.802 1.00 1.14 91 GLY A O 8
ATOM 13026 N N . LEU A 1 92 ? -11.549 14.529 -0.049 1.00 32.15 92 LEU A N 8
ATOM 13027 C CA . LEU A 1 92 ? -12.830 14.939 0.532 1.00 1.24 92 LEU A CA 8
ATOM 13028 C C . LEU A 1 92 ? -13.847 13.813 0.343 1.00 54.20 92 LEU A C 8
ATOM 13029 O O . LEU A 1 92 ? -14.427 13.654 -0.740 1.00 45.43 92 LEU A O 8
ATOM 13045 N N . GLU A 1 93 ? -14.022 13.004 1.387 1.00 4.40 93 GLU A N 8
ATOM 13046 C CA . GLU A 1 93 ? -15.054 11.973 1.433 1.00 13.10 93 GLU A CA 8
ATOM 13047 C C . GLU A 1 93 ? -16.370 12.619 1.893 1.00 63.34 93 GLU A C 8
ATOM 13048 O O . GLU A 1 93 ? -16.386 13.301 2.924 1.00 61.12 93 GLU A O 8
ATOM 13060 N N . HIS A 1 94 ? -17.452 12.412 1.119 1.00 50.13 94 HIS A N 8
ATOM 13061 C CA . HIS A 1 94 ? -18.770 13.015 1.407 1.00 23.11 94 HIS A CA 8
ATOM 13062 C C . HIS A 1 94 ? -19.402 12.401 2.673 1.00 15.33 94 HIS A C 8
ATOM 13063 O O . HIS A 1 94 ? -19.033 11.282 3.076 1.00 70.34 94 HIS A O 8
ATOM 13078 N N . HIS A 1 95 ? -20.375 13.147 3.250 1.00 41.55 95 HIS A N 8
ATOM 13079 C CA . HIS A 1 95 ? -20.900 12.934 4.613 1.00 4.22 95 HIS A CA 8
ATOM 13080 C C . HIS A 1 95 ? -21.415 11.493 4.825 1.00 71.43 95 HIS A C 8
ATOM 13081 O O . HIS A 1 95 ? -22.244 11.000 4.051 1.00 72.44 95 HIS A O 8
ATOM 13096 N N . HIS A 1 96 ? -20.929 10.864 5.905 1.00 42.32 96 HIS A N 8
ATOM 13097 C CA . HIS A 1 96 ? -21.144 9.434 6.206 1.00 23.44 96 HIS A CA 8
ATOM 13098 C C . HIS A 1 96 ? -22.356 9.262 7.144 1.00 51.43 96 HIS A C 8
ATOM 13099 O O . HIS A 1 96 ? -23.151 10.195 7.325 1.00 23.11 96 HIS A O 8
ATOM 13114 N N . HIS A 1 97 ? -22.518 8.058 7.713 1.00 52.41 97 HIS A N 8
ATOM 13115 C CA . HIS A 1 97 ? -23.517 7.808 8.766 1.00 62.33 97 HIS A CA 8
ATOM 13116 C C . HIS A 1 97 ? -22.980 8.369 10.097 1.00 23.00 97 HIS A C 8
ATOM 13117 O O . HIS A 1 97 ? -22.220 7.692 10.802 1.00 63.45 97 HIS A O 8
ATOM 13132 N N . HIS A 1 98 ? -23.328 9.633 10.399 1.00 34.32 98 HIS A N 8
ATOM 13133 C CA . HIS A 1 98 ? -22.816 10.344 11.585 1.00 25.15 98 HIS A CA 8
ATOM 13134 C C . HIS A 1 98 ? -23.537 9.874 12.856 1.00 42.41 98 HIS A C 8
ATOM 13135 O O . HIS A 1 98 ? -24.699 10.224 13.090 1.00 72.02 98 HIS A O 8
ATOM 13150 N N . HIS A 1 99 ? -22.836 9.056 13.646 1.00 22.11 99 HIS A N 8
ATOM 13151 C CA . HIS A 1 99 ? -23.294 8.624 14.973 1.00 23.32 99 HIS A CA 8
ATOM 13152 C C . HIS A 1 99 ? -23.120 9.792 15.981 1.00 14.11 99 HIS A C 8
ATOM 13153 O O . HIS A 1 99 ? -24.116 10.490 16.275 1.00 4.12 99 HIS A O 8
ATOM 13169 N N . MET A 1 1 ? 5.101 13.042 -10.661 1.00 64.04 1 MET A N 9
ATOM 13170 C CA . MET A 1 1 ? 3.784 12.595 -10.154 1.00 42.14 1 MET A CA 9
ATOM 13171 C C . MET A 1 1 ? 3.968 11.732 -8.896 1.00 20.43 1 MET A C 9
ATOM 13172 O O . MET A 1 1 ? 4.373 10.560 -8.986 1.00 0.43 1 MET A O 9
ATOM 13188 N N . GLY A 1 2 ? 3.698 12.324 -7.724 1.00 11.40 2 GLY A N 9
ATOM 13189 C CA . GLY A 1 2 ? 3.674 11.588 -6.463 1.00 65.14 2 GLY A CA 9
ATOM 13190 C C . GLY A 1 2 ? 2.303 10.977 -6.230 1.00 33.24 2 GLY A C 9
ATOM 13191 O O . GLY A 1 2 ? 1.511 11.504 -5.447 1.00 42.44 2 GLY A O 9
ATOM 13195 N N . ARG A 1 3 ? 2.009 9.886 -6.968 1.00 55.13 3 ARG A N 9
ATOM 13196 C CA . ARG A 1 3 ? 0.728 9.153 -6.870 1.00 2.23 3 ARG A CA 9
ATOM 13197 C C . ARG A 1 3 ? 0.790 8.145 -5.707 1.00 11.10 3 ARG A C 9
ATOM 13198 O O . ARG A 1 3 ? 1.880 7.780 -5.275 1.00 53.22 3 ARG A O 9
ATOM 13219 N N . LEU A 1 4 ? -0.383 7.733 -5.185 1.00 54.11 4 LEU A N 9
ATOM 13220 C CA . LEU A 1 4 ? -0.480 6.837 -4.015 1.00 21.43 4 LEU A CA 9
ATOM 13221 C C . LEU A 1 4 ? -0.886 5.402 -4.434 1.00 11.42 4 LEU A C 9
ATOM 13222 O O . LEU A 1 4 ? -1.758 5.218 -5.298 1.00 32.04 4 LEU A O 9
ATOM 13238 N N . VAL A 1 5 ? -0.222 4.395 -3.826 1.00 41.54 5 VAL A N 9
ATOM 13239 C CA . VAL A 1 5 ? -0.637 2.975 -3.870 1.00 30.21 5 VAL A CA 9
ATOM 13240 C C . VAL A 1 5 ? -0.835 2.483 -2.428 1.00 22.13 5 VAL A C 9
ATOM 13241 O O . VAL A 1 5 ? 0.051 2.649 -1.580 1.00 42.43 5 VAL A O 9
ATOM 13254 N N . VAL A 1 6 ? -2.014 1.904 -2.157 1.00 14.02 6 VAL A N 9
ATOM 13255 C CA . VAL A 1 6 ? -2.381 1.382 -0.838 1.00 74.05 6 VAL A CA 9
ATOM 13256 C C . VAL A 1 6 ? -2.278 -0.152 -0.853 1.00 24.13 6 VAL A C 9
ATOM 13257 O O . VAL A 1 6 ? -3.133 -0.837 -1.415 1.00 3.03 6 VAL A O 9
ATOM 13270 N N . VAL A 1 7 ? -1.201 -0.673 -0.267 1.00 22.14 7 VAL A N 9
ATOM 13271 C CA . VAL A 1 7 ? -0.975 -2.116 -0.138 1.00 14.11 7 VAL A CA 9
ATOM 13272 C C . VAL A 1 7 ? -1.706 -2.642 1.108 1.00 21.21 7 VAL A C 9
ATOM 13273 O O . VAL A 1 7 ? -1.431 -2.209 2.227 1.00 64.55 7 VAL A O 9
ATOM 13286 N N . VAL A 1 8 ? -2.633 -3.572 0.893 1.00 2.24 8 VAL A N 9
ATOM 13287 C CA . VAL A 1 8 ? -3.405 -4.237 1.952 1.00 64.35 8 VAL A CA 9
ATOM 13288 C C . VAL A 1 8 ? -3.115 -5.744 1.890 1.00 33.13 8 VAL A C 9
ATOM 13289 O O . VAL A 1 8 ? -2.703 -6.256 0.844 1.00 34.01 8 VAL A O 9
ATOM 13302 N N . THR A 1 9 ? -3.297 -6.445 3.009 1.00 51.12 9 THR A N 9
ATOM 13303 C CA . THR A 1 9 ? -3.194 -7.917 3.057 1.00 14.13 9 THR A CA 9
ATOM 13304 C C . THR A 1 9 ? -4.581 -8.575 3.183 1.00 44.45 9 THR A C 9
ATOM 13305 O O . THR A 1 9 ? -4.676 -9.801 3.273 1.00 42.31 9 THR A O 9
ATOM 13316 N N . SER A 1 10 ? -5.667 -7.771 3.150 1.00 43.22 10 SER A N 9
ATOM 13317 C CA . SER A 1 10 ? -7.043 -8.284 3.341 1.00 13.31 10 SER A CA 9
ATOM 13318 C C . SER A 1 10 ? -8.030 -7.638 2.349 1.00 62.23 10 SER A C 9
ATOM 13319 O O . SER A 1 10 ? -7.945 -6.434 2.077 1.00 4.30 10 SER A O 9
ATOM 13327 N N . GLU A 1 11 ? -8.949 -8.472 1.808 1.00 53.14 11 GLU A N 9
ATOM 13328 C CA . GLU A 1 11 ? -10.045 -8.043 0.905 1.00 61.14 11 GLU A CA 9
ATOM 13329 C C . GLU A 1 11 ? -10.964 -7.003 1.565 1.00 0.25 11 GLU A C 9
ATOM 13330 O O . GLU A 1 11 ? -11.390 -6.052 0.905 1.00 32.23 11 GLU A O 9
ATOM 13342 N N . GLN A 1 12 ? -11.255 -7.211 2.863 1.00 13.10 12 GLN A N 9
ATOM 13343 C CA . GLN A 1 12 ? -12.101 -6.301 3.664 1.00 51.01 12 GLN A CA 9
ATOM 13344 C C . GLN A 1 12 ? -11.510 -4.873 3.712 1.00 12.53 12 GLN A C 9
ATOM 13345 O O . GLN A 1 12 ? -12.252 -3.892 3.732 1.00 42.31 12 GLN A O 9
ATOM 13359 N N . LEU A 1 13 ? -10.161 -4.791 3.715 1.00 53.32 13 LEU A N 9
ATOM 13360 C CA . LEU A 1 13 ? -9.416 -3.517 3.727 1.00 52.53 13 LEU A CA 9
ATOM 13361 C C . LEU A 1 13 ? -9.305 -2.933 2.306 1.00 42.03 13 LEU A C 9
ATOM 13362 O O . LEU A 1 13 ? -9.270 -1.716 2.132 1.00 43.14 13 LEU A O 9
ATOM 13378 N N . LYS A 1 14 ? -9.242 -3.826 1.303 1.00 0.21 14 LYS A N 9
ATOM 13379 C CA . LYS A 1 14 ? -9.116 -3.440 -0.112 1.00 70.40 14 LYS A CA 9
ATOM 13380 C C . LYS A 1 14 ? -10.365 -2.684 -0.589 1.00 12.25 14 LYS A C 9
ATOM 13381 O O . LYS A 1 14 ? -10.264 -1.537 -1.038 1.00 44.33 14 LYS A O 9
ATOM 13400 N N . GLU A 1 15 ? -11.541 -3.322 -0.429 1.00 73.52 15 GLU A N 9
ATOM 13401 C CA . GLU A 1 15 ? -12.842 -2.720 -0.775 1.00 52.52 15 GLU A CA 9
ATOM 13402 C C . GLU A 1 15 ? -13.136 -1.458 0.068 1.00 23.31 15 GLU A C 9
ATOM 13403 O O . GLU A 1 15 ? -13.854 -0.576 -0.383 1.00 41.24 15 GLU A O 9
ATOM 13415 N N . GLU A 1 16 ? -12.558 -1.403 1.287 1.00 22.14 16 GLU A N 9
ATOM 13416 C CA . GLU A 1 16 ? -12.696 -0.281 2.243 1.00 3.34 16 GLU A CA 9
ATOM 13417 C C . GLU A 1 16 ? -12.121 1.012 1.601 1.00 55.23 16 GLU A C 9
ATOM 13418 O O . GLU A 1 16 ? -12.842 2.015 1.380 1.00 11.50 16 GLU A O 9
ATOM 13430 N N . VAL A 1 17 ? -10.821 0.936 1.250 1.00 30.44 17 VAL A N 9
ATOM 13431 C CA . VAL A 1 17 ? -10.077 2.067 0.683 1.00 43.21 17 VAL A CA 9
ATOM 13432 C C . VAL A 1 17 ? -10.607 2.447 -0.714 1.00 21.33 17 VAL A C 9
ATOM 13433 O O . VAL A 1 17 ? -10.782 3.625 -0.995 1.00 64.23 17 VAL A O 9
ATOM 13446 N N . ARG A 1 18 ? -10.871 1.432 -1.581 1.00 61.44 18 ARG A N 9
ATOM 13447 C CA . ARG A 1 18 ? -11.374 1.664 -2.956 1.00 33.14 18 ARG A CA 9
ATOM 13448 C C . ARG A 1 18 ? -12.778 2.301 -2.948 1.00 10.02 18 ARG A C 9
ATOM 13449 O O . ARG A 1 18 ? -13.114 3.069 -3.856 1.00 52.54 18 ARG A O 9
ATOM 13470 N N . LYS A 1 19 ? -13.584 1.970 -1.910 1.00 23.34 19 LYS A N 9
ATOM 13471 C CA . LYS A 1 19 ? -14.929 2.549 -1.708 1.00 22.43 19 LYS A CA 9
ATOM 13472 C C . LYS A 1 19 ? -14.825 4.062 -1.516 1.00 12.14 19 LYS A C 9
ATOM 13473 O O . LYS A 1 19 ? -15.430 4.842 -2.252 1.00 3.44 19 LYS A O 9
ATOM 13492 N N . LYS A 1 20 ? -14.013 4.452 -0.524 1.00 12.33 20 LYS A N 9
ATOM 13493 C CA . LYS A 1 20 ? -13.866 5.861 -0.128 1.00 32.51 20 LYS A CA 9
ATOM 13494 C C . LYS A 1 20 ? -12.998 6.646 -1.129 1.00 4.51 20 LYS A C 9
ATOM 13495 O O . LYS A 1 20 ? -13.200 7.849 -1.323 1.00 12.14 20 LYS A O 9
ATOM 13514 N N . PHE A 1 21 ? -12.039 5.939 -1.765 1.00 11.15 21 PHE A N 9
ATOM 13515 C CA . PHE A 1 21 ? -11.000 6.542 -2.626 1.00 74.23 21 PHE A CA 9
ATOM 13516 C C . PHE A 1 21 ? -10.802 5.662 -3.888 1.00 42.45 21 PHE A C 9
ATOM 13517 O O . PHE A 1 21 ? -9.937 4.773 -3.905 1.00 25.53 21 PHE A O 9
ATOM 13534 N N . PRO A 1 22 ? -11.637 5.861 -4.954 1.00 72.44 22 PRO A N 9
ATOM 13535 C CA . PRO A 1 22 ? -11.469 5.150 -6.254 1.00 72.14 22 PRO A CA 9
ATOM 13536 C C . PRO A 1 22 ? -10.335 5.742 -7.135 1.00 55.40 22 PRO A C 9
ATOM 13537 O O . PRO A 1 22 ? -10.016 5.188 -8.196 1.00 5.32 22 PRO A O 9
ATOM 13548 N N . GLN A 1 23 ? -9.738 6.871 -6.676 1.00 11.33 23 GLN A N 9
ATOM 13549 C CA . GLN A 1 23 ? -8.678 7.593 -7.417 1.00 12.45 23 GLN A CA 9
ATOM 13550 C C . GLN A 1 23 ? -7.288 6.972 -7.161 1.00 0.42 23 GLN A C 9
ATOM 13551 O O . GLN A 1 23 ? -6.362 7.176 -7.952 1.00 11.21 23 GLN A O 9
ATOM 13565 N N . VAL A 1 24 ? -7.152 6.245 -6.033 1.00 30.25 24 VAL A N 9
ATOM 13566 C CA . VAL A 1 24 ? -5.885 5.588 -5.639 1.00 21.11 24 VAL A CA 9
ATOM 13567 C C . VAL A 1 24 ? -5.941 4.090 -5.992 1.00 32.45 24 VAL A C 9
ATOM 13568 O O . VAL A 1 24 ? -7.025 3.485 -5.981 1.00 31.14 24 VAL A O 9
ATOM 13581 N N . GLU A 1 25 ? -4.777 3.496 -6.318 1.00 5.11 25 GLU A N 9
ATOM 13582 C CA . GLU A 1 25 ? -4.676 2.064 -6.665 1.00 42.30 25 GLU A CA 9
ATOM 13583 C C . GLU A 1 25 ? -4.352 1.237 -5.418 1.00 43.04 25 GLU A C 9
ATOM 13584 O O . GLU A 1 25 ? -3.272 1.357 -4.843 1.00 11.11 25 GLU A O 9
ATOM 13596 N N . VAL A 1 26 ? -5.321 0.407 -5.001 1.00 71.52 26 VAL A N 9
ATOM 13597 C CA . VAL A 1 26 ? -5.214 -0.435 -3.808 1.00 4.53 26 VAL A CA 9
ATOM 13598 C C . VAL A 1 26 ? -4.890 -1.874 -4.228 1.00 3.54 26 VAL A C 9
ATOM 13599 O O . VAL A 1 26 ? -5.685 -2.522 -4.926 1.00 71.00 26 VAL A O 9
ATOM 13612 N N . ARG A 1 27 ? -3.706 -2.352 -3.824 1.00 44.35 27 ARG A N 9
ATOM 13613 C CA . ARG A 1 27 ? -3.179 -3.667 -4.208 1.00 20.21 27 ARG A CA 9
ATOM 13614 C C . ARG A 1 27 ? -3.261 -4.649 -3.041 1.00 52.22 27 ARG A C 9
ATOM 13615 O O . ARG A 1 27 ? -2.826 -4.336 -1.935 1.00 54.51 27 ARG A O 9
ATOM 13636 N N . LEU A 1 28 ? -3.820 -5.835 -3.311 1.00 41.13 28 LEU A N 9
ATOM 13637 C CA . LEU A 1 28 ? -3.931 -6.926 -2.335 1.00 45.34 28 LEU A CA 9
ATOM 13638 C C . LEU A 1 28 ? -2.636 -7.756 -2.332 1.00 51.23 28 LEU A C 9
ATOM 13639 O O . LEU A 1 28 ? -1.993 -7.907 -3.371 1.00 64.21 28 LEU A O 9
ATOM 13655 N N . VAL A 1 29 ? -2.247 -8.250 -1.147 1.00 62.13 29 VAL A N 9
ATOM 13656 C CA . VAL A 1 29 ? -1.149 -9.210 -0.987 1.00 22.10 29 VAL A CA 9
ATOM 13657 C C . VAL A 1 29 ? -1.687 -10.460 -0.275 1.00 70.24 29 VAL A C 9
ATOM 13658 O O . VAL A 1 29 ? -2.012 -10.424 0.922 1.00 14.33 29 VAL A O 9
ATOM 13671 N N . THR A 1 30 ? -1.839 -11.539 -1.048 1.00 71.00 30 THR A N 9
ATOM 13672 C CA . THR A 1 30 ? -2.208 -12.868 -0.542 1.00 51.15 30 THR A CA 9
ATOM 13673 C C . THR A 1 30 ? -0.934 -13.704 -0.338 1.00 23.32 30 THR A C 9
ATOM 13674 O O . THR A 1 30 ? -0.760 -14.371 0.685 1.00 4.32 30 THR A O 9
ATOM 13685 N N . THR A 1 31 ? -0.038 -13.632 -1.336 1.00 64.34 31 THR A N 9
ATOM 13686 C CA . THR A 1 31 ? 1.208 -14.420 -1.402 1.00 24.00 31 THR A CA 9
ATOM 13687 C C . THR A 1 31 ? 2.427 -13.479 -1.537 1.00 42.21 31 THR A C 9
ATOM 13688 O O . THR A 1 31 ? 2.257 -12.261 -1.713 1.00 50.24 31 THR A O 9
ATOM 13699 N N . GLU A 1 32 ? 3.653 -14.050 -1.433 1.00 75.40 32 GLU A N 9
ATOM 13700 C CA . GLU A 1 32 ? 4.917 -13.309 -1.633 1.00 73.55 32 GLU A CA 9
ATOM 13701 C C . GLU A 1 32 ? 4.986 -12.720 -3.040 1.00 65.05 32 GLU A C 9
ATOM 13702 O O . GLU A 1 32 ? 5.267 -11.534 -3.213 1.00 3.12 32 GLU A O 9
ATOM 13714 N N . GLU A 1 33 ? 4.751 -13.589 -4.041 1.00 40.31 33 GLU A N 9
ATOM 13715 C CA . GLU A 1 33 ? 4.842 -13.216 -5.456 1.00 12.14 33 GLU A CA 9
ATOM 13716 C C . GLU A 1 33 ? 3.795 -12.146 -5.815 1.00 74.34 33 GLU A C 9
ATOM 13717 O O . GLU A 1 33 ? 4.034 -11.330 -6.695 1.00 40.32 33 GLU A O 9
ATOM 13729 N N . ASP A 1 34 ? 2.661 -12.141 -5.077 1.00 23.43 34 ASP A N 9
ATOM 13730 C CA . ASP A 1 34 ? 1.616 -11.111 -5.216 1.00 20.31 34 ASP A CA 9
ATOM 13731 C C . ASP A 1 34 ? 2.160 -9.745 -4.751 1.00 21.13 34 ASP A C 9
ATOM 13732 O O . ASP A 1 34 ? 1.948 -8.725 -5.410 1.00 4.55 34 ASP A O 9
ATOM 13741 N N . ALA A 1 35 ? 2.913 -9.766 -3.630 1.00 42.23 35 ALA A N 9
ATOM 13742 C CA . ALA A 1 35 ? 3.624 -8.580 -3.115 1.00 3.52 35 ALA A CA 9
ATOM 13743 C C . ALA A 1 35 ? 4.688 -8.088 -4.115 1.00 20.31 35 ALA A C 9
ATOM 13744 O O . ALA A 1 35 ? 4.861 -6.887 -4.280 1.00 30.23 35 ALA A O 9
ATOM 13751 N N . LYS A 1 36 ? 5.380 -9.038 -4.787 1.00 55.23 36 LYS A N 9
ATOM 13752 C CA . LYS A 1 36 ? 6.404 -8.729 -5.811 1.00 55.31 36 LYS A CA 9
ATOM 13753 C C . LYS A 1 36 ? 5.779 -8.010 -7.029 1.00 64.32 36 LYS A C 9
ATOM 13754 O O . LYS A 1 36 ? 6.418 -7.130 -7.626 1.00 51.34 36 LYS A O 9
ATOM 13773 N N . GLN A 1 37 ? 4.525 -8.397 -7.372 1.00 75.43 37 GLN A N 9
ATOM 13774 C CA . GLN A 1 37 ? 3.720 -7.729 -8.422 1.00 62.54 37 GLN A CA 9
ATOM 13775 C C . GLN A 1 37 ? 3.467 -6.263 -8.036 1.00 64.21 37 GLN A C 9
ATOM 13776 O O . GLN A 1 37 ? 3.635 -5.350 -8.856 1.00 13.22 37 GLN A O 9
ATOM 13790 N N . VAL A 1 38 ? 3.068 -6.074 -6.761 1.00 50.23 38 VAL A N 9
ATOM 13791 C CA . VAL A 1 38 ? 2.806 -4.751 -6.176 1.00 73.55 38 VAL A CA 9
ATOM 13792 C C . VAL A 1 38 ? 4.058 -3.842 -6.236 1.00 12.03 38 VAL A C 9
ATOM 13793 O O . VAL A 1 38 ? 3.964 -2.695 -6.670 1.00 71.24 38 VAL A O 9
ATOM 13806 N N . ILE A 1 39 ? 5.222 -4.400 -5.823 1.00 1.11 39 ILE A N 9
ATOM 13807 C CA . ILE A 1 39 ? 6.504 -3.662 -5.723 1.00 65.24 39 ILE A CA 9
ATOM 13808 C C . ILE A 1 39 ? 6.901 -3.034 -7.076 1.00 44.45 39 ILE A C 9
ATOM 13809 O O . ILE A 1 39 ? 7.290 -1.860 -7.139 1.00 75.13 39 ILE A O 9
ATOM 13825 N N . LYS A 1 40 ? 6.756 -3.827 -8.154 1.00 54.24 40 LYS A N 9
ATOM 13826 C CA . LYS A 1 40 ? 7.091 -3.387 -9.516 1.00 25.33 40 LYS A CA 9
ATOM 13827 C C . LYS A 1 40 ? 6.102 -2.312 -10.007 1.00 55.51 40 LYS A C 9
ATOM 13828 O O . LYS A 1 40 ? 6.493 -1.391 -10.724 1.00 43.30 40 LYS A O 9
ATOM 13847 N N . GLU A 1 41 ? 4.823 -2.431 -9.584 1.00 32.33 41 GLU A N 9
ATOM 13848 C CA . GLU A 1 41 ? 3.769 -1.474 -9.957 1.00 65.34 41 GLU A CA 9
ATOM 13849 C C . GLU A 1 41 ? 3.994 -0.100 -9.286 1.00 34.45 41 GLU A C 9
ATOM 13850 O O . GLU A 1 41 ? 3.768 0.953 -9.901 1.00 21.24 41 GLU A O 9
ATOM 13862 N N . ILE A 1 42 ? 4.432 -0.141 -8.015 1.00 73.14 42 ILE A N 9
ATOM 13863 C CA . ILE A 1 42 ? 4.846 1.045 -7.245 1.00 34.22 42 ILE A CA 9
ATOM 13864 C C . ILE A 1 42 ? 5.953 1.812 -8.003 1.00 5.45 42 ILE A C 9
ATOM 13865 O O . ILE A 1 42 ? 5.881 3.034 -8.171 1.00 63.32 42 ILE A O 9
ATOM 13881 N N . GLN A 1 43 ? 6.944 1.048 -8.498 1.00 0.40 43 GLN A N 9
ATOM 13882 C CA . GLN A 1 43 ? 8.080 1.586 -9.260 1.00 54.13 43 GLN A CA 9
ATOM 13883 C C . GLN A 1 43 ? 7.633 2.128 -10.632 1.00 21.14 43 GLN A C 9
ATOM 13884 O O . GLN A 1 43 ? 8.200 3.108 -11.126 1.00 41.44 43 GLN A O 9
ATOM 13898 N N . LYS A 1 44 ? 6.596 1.489 -11.217 1.00 55.51 44 LYS A N 9
ATOM 13899 C CA . LYS A 1 44 ? 6.003 1.904 -12.504 1.00 41.23 44 LYS A CA 9
ATOM 13900 C C . LYS A 1 44 ? 5.402 3.318 -12.398 1.00 35.41 44 LYS A C 9
ATOM 13901 O O . LYS A 1 44 ? 5.725 4.196 -13.201 1.00 30.34 44 LYS A O 9
ATOM 13920 N N . LYS A 1 45 ? 4.568 3.537 -11.366 1.00 71.33 45 LYS A N 9
ATOM 13921 C CA . LYS A 1 45 ? 3.911 4.840 -11.127 1.00 10.14 45 LYS A CA 9
ATOM 13922 C C . LYS A 1 45 ? 4.892 5.869 -10.542 1.00 54.52 45 LYS A C 9
ATOM 13923 O O . LYS A 1 45 ? 4.646 7.075 -10.643 1.00 2.34 45 LYS A O 9
ATOM 13942 N N . GLY A 1 46 ? 5.981 5.379 -9.918 1.00 43.31 46 GLY A N 9
ATOM 13943 C CA . GLY A 1 46 ? 6.921 6.247 -9.212 1.00 22.42 46 GLY A CA 9
ATOM 13944 C C . GLY A 1 46 ? 6.3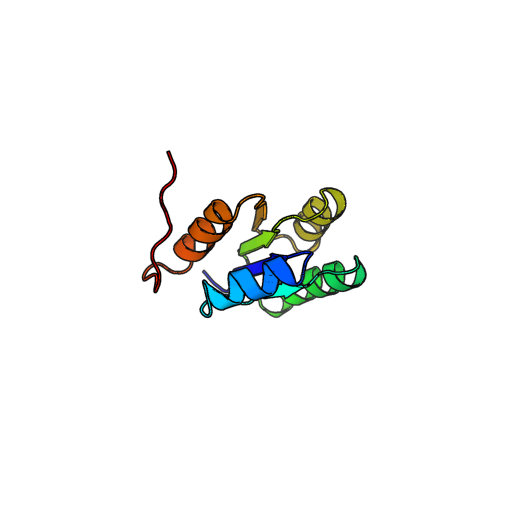19 6.786 -7.924 1.00 72.12 46 GLY A C 9
ATOM 13945 O O . GLY A 1 46 ? 6.387 7.990 -7.634 1.00 50.44 46 GLY A O 9
ATOM 13949 N N . VAL A 1 47 ? 5.699 5.868 -7.173 1.00 71.11 47 VAL A N 9
ATOM 13950 C CA . VAL A 1 47 ? 4.980 6.173 -5.934 1.00 64.24 47 VAL A CA 9
ATOM 13951 C C . VAL A 1 47 ? 6.006 6.388 -4.827 1.00 51.12 47 VAL A C 9
ATOM 13952 O O . VAL A 1 47 ? 6.689 5.450 -4.422 1.00 24.33 47 VAL A O 9
ATOM 13965 N N . GLN A 1 48 ? 6.132 7.639 -4.388 1.00 53.55 48 GLN A N 9
ATOM 13966 C CA . GLN A 1 48 ? 7.119 8.047 -3.382 1.00 1.23 48 GLN A CA 9
ATOM 13967 C C . GLN A 1 48 ? 6.715 7.547 -1.985 1.00 73.11 48 GLN A C 9
ATOM 13968 O O . GLN A 1 48 ? 7.555 7.108 -1.199 1.00 62.11 48 GLN A O 9
ATOM 13982 N N . LYS A 1 49 ? 5.410 7.624 -1.702 1.00 25.53 49 LYS A N 9
ATOM 13983 C CA . LYS A 1 49 ? 4.822 7.256 -0.404 1.00 74.14 49 LYS A CA 9
ATOM 13984 C C . LYS A 1 49 ? 3.819 6.115 -0.592 1.00 45.14 49 LYS A C 9
ATOM 13985 O O . LYS A 1 49 ? 2.838 6.278 -1.311 1.00 54.12 49 LYS A O 9
ATOM 14004 N N . VAL A 1 50 ? 4.078 4.964 0.042 1.00 4.20 50 VAL A N 9
ATOM 14005 C CA . VAL A 1 50 ? 3.214 3.775 -0.045 1.00 31.02 50 VAL A CA 9
ATOM 14006 C C . VAL A 1 50 ? 2.527 3.523 1.307 1.00 32.21 50 VAL A C 9
ATOM 14007 O O . VAL A 1 50 ? 3.180 3.557 2.360 1.00 4.11 50 VAL A O 9
ATOM 14020 N N . VAL A 1 51 ? 1.206 3.268 1.267 1.00 43.35 51 VAL A N 9
ATOM 14021 C CA . VAL A 1 51 ? 0.408 2.951 2.458 1.00 3.51 51 VAL A CA 9
ATOM 14022 C C . VAL A 1 51 ? 0.423 1.430 2.689 1.00 40.13 51 VAL A C 9
ATOM 14023 O O . VAL A 1 51 ? -0.177 0.682 1.919 1.00 45.54 51 VAL A O 9
ATOM 14036 N N . LEU A 1 52 ? 1.129 0.982 3.723 1.00 45.23 52 LEU A N 9
ATOM 14037 C CA . LEU A 1 52 ? 1.190 -0.436 4.097 1.00 71.24 52 LEU A CA 9
ATOM 14038 C C . LEU A 1 52 ? 0.197 -0.715 5.248 1.00 32.01 52 LEU A C 9
ATOM 14039 O O . LEU A 1 52 ? 0.517 -0.522 6.427 1.00 51.43 52 LEU A O 9
ATOM 14055 N N . VAL A 1 53 ? -1.020 -1.148 4.868 1.00 71.40 53 VAL A N 9
ATOM 14056 C CA . VAL A 1 53 ? -2.124 -1.427 5.797 1.00 41.43 53 VAL A CA 9
ATOM 14057 C C . VAL A 1 53 ? -2.034 -2.869 6.326 1.00 24.21 53 VAL A C 9
ATOM 14058 O O . VAL A 1 53 ? -2.358 -3.826 5.603 1.00 43.53 53 VAL A O 9
ATOM 14071 N N . GLY A 1 54 ? -1.554 -2.992 7.579 1.00 31.43 54 GLY A N 9
ATOM 14072 C CA . GLY A 1 54 ? -1.522 -4.257 8.313 1.00 33.33 54 GLY A CA 9
ATOM 14073 C C . GLY A 1 54 ? -0.726 -5.358 7.626 1.00 63.50 54 GLY A C 9
ATOM 14074 O O . GLY A 1 54 ? -1.107 -6.529 7.685 1.00 22.10 54 GLY A O 9
ATOM 14078 N N . VAL A 1 55 ? 0.388 -4.973 6.972 1.00 32.11 55 VAL A N 9
ATOM 14079 C CA . VAL A 1 55 ? 1.289 -5.924 6.289 1.00 70.24 55 VAL A CA 9
ATOM 14080 C C . VAL A 1 55 ? 2.344 -6.419 7.289 1.00 4.23 55 VAL A C 9
ATOM 14081 O O . VAL A 1 55 ? 2.724 -5.672 8.201 1.00 62.52 55 VAL A O 9
ATOM 14094 N N . SER A 1 56 ? 2.800 -7.673 7.142 1.00 32.42 56 SER A N 9
ATOM 14095 C CA . SER A 1 56 ? 3.867 -8.234 7.993 1.00 34.10 56 SER A CA 9
ATOM 14096 C C . SER A 1 56 ? 5.157 -7.389 7.849 1.00 0.24 56 SER A C 9
ATOM 14097 O O . SER A 1 56 ? 5.398 -6.813 6.782 1.00 13.35 56 SER A O 9
ATOM 14105 N N . GLU A 1 57 ? 5.968 -7.321 8.923 1.00 24.20 57 GLU A N 9
ATOM 14106 C CA . GLU A 1 57 ? 7.196 -6.488 8.963 1.00 4.43 57 GLU A CA 9
ATOM 14107 C C . GLU A 1 57 ? 8.232 -6.934 7.911 1.00 64.34 57 GLU A C 9
ATOM 14108 O O . GLU A 1 57 ? 9.042 -6.123 7.452 1.00 34.22 57 GLU A O 9
ATOM 14120 N N . LYS A 1 58 ? 8.175 -8.222 7.517 1.00 70.42 58 LYS A N 9
ATOM 14121 C CA . LYS A 1 58 ? 9.010 -8.756 6.428 1.00 32.22 58 LYS A CA 9
ATOM 14122 C C . LYS A 1 58 ? 8.608 -8.130 5.071 1.00 62.20 58 LYS A C 9
ATOM 14123 O O . LYS A 1 58 ? 9.471 -7.807 4.259 1.00 44.24 58 LYS A O 9
ATOM 14142 N N . LEU A 1 59 ? 7.284 -7.937 4.863 1.00 25.41 59 LEU A N 9
ATOM 14143 C CA . LEU A 1 59 ? 6.728 -7.305 3.647 1.00 22.54 59 LEU A CA 9
ATOM 14144 C C . LEU A 1 59 ? 6.972 -5.787 3.688 1.00 54.34 59 LEU A C 9
ATOM 14145 O O . LEU A 1 59 ? 7.239 -5.163 2.665 1.00 54.13 59 LEU A O 9
ATOM 14161 N N . LEU A 1 60 ? 6.902 -5.227 4.906 1.00 1.41 60 LEU A N 9
ATOM 14162 C CA . LEU A 1 60 ? 7.079 -3.786 5.167 1.00 10.13 60 LEU A CA 9
ATOM 14163 C C . LEU A 1 60 ? 8.471 -3.325 4.693 1.00 65.43 60 LEU A C 9
ATOM 14164 O O . LEU A 1 60 ? 8.595 -2.399 3.880 1.00 73.24 60 LEU A O 9
ATOM 14180 N N . GLN A 1 61 ? 9.502 -4.032 5.183 1.00 21.13 61 GLN A N 9
ATOM 14181 C CA . GLN A 1 61 ? 10.913 -3.745 4.878 1.00 23.34 61 GLN A CA 9
ATOM 14182 C C . GLN A 1 61 ? 11.293 -4.168 3.441 1.00 0.22 61 GLN A C 9
ATOM 14183 O O . GLN A 1 61 ? 12.297 -3.695 2.907 1.00 71.21 61 GLN A O 9
ATOM 14197 N N . LYS A 1 62 ? 10.479 -5.055 2.827 1.00 20.01 62 LYS A N 9
ATOM 14198 C CA . LYS A 1 62 ? 10.717 -5.582 1.461 1.00 64.13 62 LYS A CA 9
ATOM 14199 C C . LYS A 1 62 ? 10.271 -4.576 0.386 1.00 21.50 62 LYS A C 9
ATOM 14200 O O . LYS A 1 62 ? 11.033 -4.261 -0.539 1.00 1.12 62 LYS A O 9
ATOM 14219 N N . ILE A 1 63 ? 9.025 -4.078 0.529 1.00 54.24 63 ILE A N 9
ATOM 14220 C CA . ILE A 1 63 ? 8.478 -2.992 -0.313 1.00 63.43 63 ILE A CA 9
ATOM 14221 C C . ILE A 1 63 ? 9.386 -1.738 -0.188 1.00 3.11 63 ILE A C 9
ATOM 14222 O O . ILE A 1 63 ? 9.658 -1.054 -1.176 1.00 12.13 63 ILE A O 9
ATOM 14238 N N . LYS A 1 64 ? 9.900 -1.507 1.040 1.00 44.13 64 LYS A N 9
ATOM 14239 C CA . LYS A 1 64 ? 10.811 -0.390 1.356 1.00 64.21 64 LYS A CA 9
ATOM 14240 C C . LYS A 1 64 ? 12.132 -0.512 0.564 1.00 74.34 64 LYS A C 9
ATOM 14241 O O . LYS A 1 64 ? 12.522 0.421 -0.142 1.00 12.12 64 LYS A O 9
ATOM 14260 N N . GLN A 1 65 ? 12.800 -1.680 0.686 1.00 64.32 65 GLN A N 9
ATOM 14261 C CA . GLN A 1 65 ? 14.178 -1.870 0.175 1.00 30.30 65 GLN A CA 9
ATOM 14262 C C . GLN A 1 65 ? 14.229 -1.926 -1.363 1.00 65.13 65 GLN A C 9
ATOM 14263 O O . GLN A 1 65 ? 15.189 -1.439 -1.975 1.00 74.44 65 GLN A O 9
ATOM 14277 N N . GLU A 1 66 ? 13.184 -2.512 -1.980 1.00 13.43 66 GLU A N 9
ATOM 14278 C CA . GLU A 1 66 ? 13.121 -2.704 -3.439 1.00 44.13 66 GLU A CA 9
ATOM 14279 C C . GLU A 1 66 ? 12.569 -1.456 -4.144 1.00 32.30 66 GLU A C 9
ATOM 14280 O O . GLU A 1 66 ? 13.189 -0.945 -5.082 1.00 50.05 66 GLU A O 9
ATOM 14292 N N . ALA A 1 67 ? 11.402 -0.963 -3.681 1.00 61.23 67 ALA A N 9
ATOM 14293 C CA . ALA A 1 67 ? 10.714 0.173 -4.325 1.00 34.24 67 ALA A CA 9
ATOM 14294 C C . ALA A 1 67 ? 11.321 1.531 -3.917 1.00 24.21 67 ALA A C 9
ATOM 14295 O O . ALA A 1 67 ? 11.079 2.534 -4.599 1.00 2.01 67 ALA A O 9
ATOM 14302 N N . ASN A 1 68 ? 12.094 1.547 -2.798 1.00 0.43 68 ASN A N 9
ATOM 14303 C CA . ASN A 1 68 ? 12.847 2.748 -2.323 1.00 73.22 68 ASN A CA 9
ATOM 14304 C C . ASN A 1 68 ? 11.872 3.855 -1.878 1.00 11.44 68 ASN A C 9
ATOM 14305 O O . ASN A 1 68 ? 12.005 5.024 -2.261 1.00 61.42 68 ASN A O 9
ATOM 14316 N N . VAL A 1 69 ? 10.906 3.478 -1.020 1.00 4.41 69 VAL A N 9
ATOM 14317 C CA . VAL A 1 69 ? 9.727 4.319 -0.716 1.00 33.12 69 VAL A CA 9
ATOM 14318 C C . VAL A 1 69 ? 9.589 4.621 0.782 1.00 14.22 69 VAL A C 9
ATOM 14319 O O . VAL A 1 69 ? 10.180 3.933 1.632 1.00 23.01 69 VAL A O 9
ATOM 14332 N N . GLN A 1 70 ? 8.813 5.681 1.079 1.00 40.03 70 GLN A N 9
ATOM 14333 C CA . GLN A 1 70 ? 8.390 6.020 2.440 1.00 25.32 70 GLN A CA 9
ATOM 14334 C C . GLN A 1 70 ? 7.288 5.038 2.881 1.00 54.23 70 GLN A C 9
ATOM 14335 O O . GLN A 1 70 ? 6.302 4.845 2.163 1.00 3.32 70 GLN A O 9
ATOM 14349 N N . VAL A 1 71 ? 7.467 4.444 4.063 1.00 23.35 71 VAL A N 9
ATOM 14350 C CA . VAL A 1 71 ? 6.541 3.454 4.631 1.00 14.13 71 VAL A CA 9
ATOM 14351 C C . VAL A 1 71 ? 5.553 4.141 5.577 1.00 12.24 71 VAL A C 9
ATOM 14352 O O . VAL A 1 71 ? 5.954 4.933 6.438 1.00 72.22 71 VAL A O 9
ATOM 14365 N N . TYR A 1 72 ? 4.258 3.856 5.387 1.00 22.31 72 TYR A N 9
ATOM 14366 C CA . TYR A 1 72 ? 3.203 4.283 6.306 1.00 3.00 72 TYR A CA 9
ATOM 14367 C C . TYR A 1 72 ? 2.493 3.039 6.830 1.00 21.34 72 TYR A C 9
ATOM 14368 O O . TYR A 1 72 ? 1.666 2.441 6.140 1.00 13.45 72 TYR A O 9
ATOM 14386 N N . ARG A 1 73 ? 2.873 2.642 8.050 1.00 15.25 73 ARG A N 9
ATOM 14387 C CA . ARG A 1 73 ? 2.275 1.518 8.772 1.00 33.33 73 ARG A CA 9
ATOM 14388 C C . ARG A 1 73 ? 0.899 1.959 9.280 1.00 42.24 73 ARG A C 9
ATOM 14389 O O . ARG A 1 73 ? 0.791 2.818 10.164 1.00 33.53 73 ARG A O 9
ATOM 14410 N N . VAL A 1 74 ? -0.143 1.400 8.669 1.00 14.22 74 VAL A N 9
ATOM 14411 C CA . VAL A 1 74 ? -1.539 1.768 8.917 1.00 35.13 74 VAL A CA 9
ATOM 14412 C C . VAL A 1 74 ? -2.309 0.545 9.435 1.00 33.35 74 VAL A C 9
ATOM 14413 O O . VAL A 1 74 ? -2.211 -0.538 8.868 1.00 42.22 74 VAL A O 9
ATOM 14426 N N . THR A 1 75 ? -3.044 0.730 10.538 1.00 61.20 75 THR A N 9
ATOM 14427 C CA . THR A 1 75 ? -3.995 -0.266 11.075 1.00 65.03 75 THR A CA 9
ATOM 14428 C C . THR A 1 75 ? -5.291 0.439 11.540 1.00 41.11 75 THR A C 9
ATOM 14429 O O . THR A 1 75 ? -6.108 -0.146 12.258 1.00 31.21 75 THR A O 9
ATOM 14440 N N . SER A 1 76 ? -5.491 1.690 11.078 1.00 63.33 76 SER A N 9
ATOM 14441 C CA . SER A 1 76 ? -6.670 2.512 11.415 1.00 24.21 76 SER A CA 9
ATOM 14442 C C . SER A 1 76 ? -7.195 3.214 10.152 1.00 62.21 76 SER A C 9
ATOM 14443 O O . SER A 1 76 ? -6.410 3.525 9.245 1.00 30.33 76 SER A O 9
ATOM 14451 N N . ASN A 1 77 ? -8.526 3.471 10.120 1.00 11.50 77 ASN A N 9
ATOM 14452 C CA . ASN A 1 77 ? -9.184 4.241 9.043 1.00 63.04 77 ASN A CA 9
ATOM 14453 C C . ASN A 1 77 ? -8.553 5.631 8.929 1.00 42.55 77 ASN A C 9
ATOM 14454 O O . ASN A 1 77 ? -8.249 6.091 7.832 1.00 62.04 77 ASN A O 9
ATOM 14465 N N . ASP A 1 78 ? -8.319 6.240 10.112 1.00 61.45 78 ASP A N 9
ATOM 14466 C CA . ASP A 1 78 ? -7.716 7.576 10.259 1.00 3.32 78 ASP A CA 9
ATOM 14467 C C . ASP A 1 78 ? -6.377 7.655 9.516 1.00 33.13 78 ASP A C 9
ATOM 14468 O O . ASP A 1 78 ? -6.192 8.514 8.669 1.00 63.03 78 ASP A O 9
ATOM 14477 N N . GLU A 1 79 ? -5.489 6.683 9.822 1.00 32.34 79 GLU A N 9
ATOM 14478 C CA . GLU A 1 79 ? -4.122 6.616 9.274 1.00 31.04 79 GLU A CA 9
ATOM 14479 C C . GLU A 1 79 ? -4.134 6.542 7.744 1.00 62.53 79 GLU A C 9
ATOM 14480 O O . GLU A 1 79 ? -3.429 7.297 7.069 1.00 3.32 79 GLU A O 9
ATOM 14492 N N . LEU A 1 80 ? -4.976 5.632 7.230 1.00 71.25 80 LEU A N 9
ATOM 14493 C CA . LEU A 1 80 ? -5.177 5.418 5.792 1.00 44.22 80 LEU A CA 9
ATOM 14494 C C . LEU A 1 80 ? -5.567 6.740 5.101 1.00 63.12 80 LEU A C 9
ATOM 14495 O O . LEU A 1 80 ? -4.891 7.187 4.168 1.00 21.43 80 LEU A O 9
ATOM 14511 N N . GLU A 1 81 ? -6.624 7.377 5.640 1.00 51.23 81 GLU A N 9
ATOM 14512 C CA . GLU A 1 81 ? -7.209 8.605 5.084 1.00 21.43 81 GLU A CA 9
ATOM 14513 C C . GLU A 1 81 ? -6.235 9.788 5.182 1.00 53.33 81 GLU A C 9
ATOM 14514 O O . GLU A 1 81 ? -6.205 10.635 4.292 1.00 33.22 81 GLU A O 9
ATOM 14526 N N . GLN A 1 82 ? -5.416 9.810 6.259 1.00 11.22 82 GLN A N 9
ATOM 14527 C CA . GLN A 1 82 ? -4.452 10.895 6.506 1.00 0.13 82 GLN A CA 9
ATOM 14528 C C . GLN A 1 82 ? -3.316 10.868 5.482 1.00 32.50 82 GLN A C 9
ATOM 14529 O O . GLN A 1 82 ? -2.873 11.922 5.054 1.00 30.15 82 GLN A O 9
ATOM 14543 N N . VAL A 1 83 ? -2.857 9.660 5.089 1.00 12.21 83 VAL A N 9
ATOM 14544 C CA . VAL A 1 83 ? -1.796 9.512 4.071 1.00 41.03 83 VAL A CA 9
ATOM 14545 C C . VAL A 1 83 ? -2.344 9.834 2.657 1.00 43.52 83 VAL A C 9
ATOM 14546 O O . VAL A 1 83 ? -1.601 10.290 1.781 1.00 15.01 83 VAL A O 9
ATOM 14559 N N . VAL A 1 84 ? -3.662 9.623 2.458 1.00 5.03 84 VAL A N 9
ATOM 14560 C CA . VAL A 1 84 ? -4.378 10.086 1.246 1.00 32.13 84 VAL A CA 9
ATOM 14561 C C . VAL A 1 84 ? -4.413 11.639 1.207 1.00 74.14 84 VAL A C 9
ATOM 14562 O O . VAL A 1 84 ? -4.363 12.252 0.139 1.00 41.20 84 VAL A O 9
ATOM 14575 N N . LYS A 1 85 ? -4.472 12.261 2.396 1.00 62.33 85 LYS A N 9
ATOM 14576 C CA . LYS A 1 85 ? -4.405 13.729 2.546 1.00 71.42 85 LYS A CA 9
ATOM 14577 C C . LYS A 1 85 ? -2.936 14.221 2.510 1.00 73.13 85 LYS A C 9
ATOM 14578 O O . LYS A 1 85 ? -2.672 15.359 2.125 1.00 51.55 85 LYS A O 9
ATOM 14597 N N . ASP A 1 86 ? -1.986 13.333 2.888 1.00 43.23 86 ASP A N 9
ATOM 14598 C CA . ASP A 1 86 ? -0.534 13.642 2.907 1.00 45.55 86 ASP A CA 9
ATOM 14599 C C . ASP A 1 86 ? 0.076 13.535 1.511 1.00 11.41 86 ASP A C 9
ATOM 14600 O O . ASP A 1 86 ? 1.088 14.180 1.235 1.00 41.44 86 ASP A O 9
ATOM 14609 N N . VAL A 1 87 ? -0.520 12.688 0.641 1.00 72.41 87 VAL A N 9
ATOM 14610 C CA . VAL A 1 87 ? 0.029 12.450 -0.707 1.00 72.33 87 VAL A CA 9
ATOM 14611 C C . VAL A 1 87 ? -0.123 13.715 -1.579 1.00 13.24 87 VAL A C 9
ATOM 14612 O O . VAL A 1 87 ? 0.784 14.076 -2.325 1.00 11.23 87 VAL A O 9
ATOM 14625 N N . LYS A 1 88 ? -1.260 14.408 -1.418 1.00 2.53 88 LYS A N 9
ATOM 14626 C CA . LYS A 1 88 ? -1.519 15.703 -2.077 1.00 4.41 88 LYS A CA 9
ATOM 14627 C C . LYS A 1 88 ? -0.989 16.864 -1.203 1.00 73.41 88 LYS A C 9
ATOM 14628 O O . LYS A 1 88 ? -0.560 17.900 -1.723 1.00 74.30 88 LYS A O 9
ATOM 14647 N N . GLY A 1 89 ? -1.018 16.664 0.134 1.00 42.04 89 GLY A N 9
ATOM 14648 C CA . GLY A 1 89 ? -0.557 17.667 1.100 1.00 30.04 89 GLY A CA 9
ATOM 14649 C C . GLY A 1 89 ? 0.915 17.524 1.447 1.00 70.33 89 GLY A C 9
ATOM 14650 O O . GLY A 1 89 ? 1.712 17.059 0.628 1.00 44.45 89 GLY A O 9
ATOM 14654 N N . SER A 1 90 ? 1.287 17.929 2.671 1.00 14.40 90 SER A N 9
ATOM 14655 C CA . SER A 1 90 ? 2.696 17.975 3.107 1.00 24.01 90 SER A CA 9
ATOM 14656 C C . SER A 1 90 ? 2.814 17.698 4.614 1.00 64.21 90 SER A C 9
ATOM 14657 O O . SER A 1 90 ? 3.720 18.218 5.275 1.00 44.31 90 SER A O 9
ATOM 14665 N N . GLY A 1 91 ? 1.910 16.856 5.145 1.00 11.03 91 GLY A N 9
ATOM 14666 C CA . GLY A 1 91 ? 1.970 16.446 6.548 1.00 24.01 91 GLY A CA 9
ATOM 14667 C C . GLY A 1 91 ? 3.146 15.508 6.804 1.00 43.13 91 GLY A C 9
ATOM 14668 O O . GLY A 1 91 ? 4.226 15.966 7.180 1.00 75.10 91 GLY A O 9
ATOM 14672 N N . LEU A 1 92 ? 2.910 14.186 6.606 1.00 73.41 92 LEU A N 9
ATOM 14673 C CA . LEU A 1 92 ? 3.954 13.117 6.630 1.00 3.30 92 LEU A CA 9
ATOM 14674 C C . LEU A 1 92 ? 4.565 12.883 8.045 1.00 4.33 92 LEU A C 9
ATOM 14675 O O . LEU A 1 92 ? 5.342 11.939 8.231 1.00 4.14 92 LEU A O 9
ATOM 14691 N N . GLU A 1 93 ? 4.178 13.711 9.035 1.00 64.55 93 GLU A N 9
ATOM 14692 C CA . GLU A 1 93 ? 4.828 13.767 10.364 1.00 21.01 93 GLU A CA 9
ATOM 14693 C C . GLU A 1 93 ? 3.897 13.217 11.459 1.00 14.22 93 GLU A C 9
ATOM 14694 O O . GLU A 1 93 ? 3.856 13.748 12.578 1.00 65.21 93 GLU A O 9
ATOM 14706 N N . HIS A 1 94 ? 3.151 12.140 11.132 1.00 3.05 94 HIS A N 9
ATOM 14707 C CA . HIS A 1 94 ? 2.459 11.322 12.154 1.00 11.33 94 HIS A CA 9
ATOM 14708 C C . HIS A 1 94 ? 3.506 10.726 13.121 1.00 4.34 94 HIS A C 9
ATOM 14709 O O . HIS A 1 94 ? 3.286 10.657 14.335 1.00 62.31 94 HIS A O 9
ATOM 14724 N N . HIS A 1 95 ? 4.644 10.311 12.544 1.00 72.04 95 HIS A N 9
ATOM 14725 C CA . HIS A 1 95 ? 5.789 9.787 13.299 1.00 45.42 95 HIS A CA 9
ATOM 14726 C C . HIS A 1 95 ? 6.492 10.909 14.096 1.00 61.23 95 HIS A C 9
ATOM 14727 O O . HIS A 1 95 ? 6.337 12.100 13.798 1.00 30.31 95 HIS A O 9
ATOM 14742 N N . HIS A 1 96 ? 7.287 10.499 15.089 1.00 23.34 96 HIS A N 9
ATOM 14743 C CA . HIS A 1 96 ? 8.071 11.406 15.949 1.00 43.32 96 HIS A CA 9
ATOM 14744 C C . HIS A 1 96 ? 9.568 11.124 15.767 1.00 54.14 96 HIS A C 9
ATOM 14745 O O . HIS A 1 96 ? 9.951 10.015 15.384 1.00 41.45 96 HIS A O 9
ATOM 14760 N N . HIS A 1 97 ? 10.418 12.136 16.036 1.00 44.51 97 HIS A N 9
ATOM 14761 C CA . HIS A 1 97 ? 11.877 12.028 15.824 1.00 60.21 97 HIS A CA 9
ATOM 14762 C C . HIS A 1 97 ? 12.577 11.530 17.100 1.00 31.42 97 HIS A C 9
ATOM 14763 O O . HIS A 1 97 ? 12.156 11.866 18.211 1.00 52.23 97 HIS A O 9
ATOM 14778 N N . HIS A 1 98 ? 13.641 10.729 16.928 1.00 64.44 98 HIS A N 9
ATOM 14779 C CA . HIS A 1 98 ? 14.410 10.146 18.040 1.00 51.01 98 HIS A CA 9
ATOM 14780 C C . HIS A 1 98 ? 15.399 11.192 18.597 1.00 54.43 98 HIS A C 9
ATOM 14781 O O . HIS A 1 98 ? 16.132 11.831 17.833 1.00 0.44 98 HIS A O 9
ATOM 14796 N N . HIS A 1 99 ? 15.381 11.383 19.927 1.00 63.34 99 HIS A N 9
ATOM 14797 C CA . HIS A 1 99 ? 16.347 12.256 20.628 1.00 73.34 99 HIS A CA 9
ATOM 14798 C C . HIS A 1 99 ? 17.649 11.467 20.900 1.00 3.22 99 HIS A C 9
ATOM 14799 O O . HIS A 1 99 ? 17.628 10.561 21.758 1.00 34.03 99 HIS A O 9
ATOM 14815 N N . MET A 1 1 ? 2.876 16.042 -5.224 1.00 44.30 1 MET A N 10
ATOM 14816 C CA . MET A 1 1 ? 1.762 15.109 -5.516 1.00 41.32 1 MET A CA 10
ATOM 14817 C C . MET A 1 1 ? 2.232 13.992 -6.469 1.00 23.55 1 MET A C 10
ATOM 14818 O O . MET A 1 1 ? 2.181 14.133 -7.699 1.00 72.21 1 MET A O 10
ATOM 14834 N N . GLY A 1 2 ? 2.760 12.910 -5.868 1.00 30.34 2 GLY A N 10
ATOM 14835 C CA . GLY A 1 2 ? 3.020 11.651 -6.574 1.00 44.51 2 GLY A CA 10
ATOM 14836 C C . GLY A 1 2 ? 1.867 10.680 -6.371 1.00 63.52 2 GLY A C 10
ATOM 14837 O O . GLY A 1 2 ? 1.014 10.908 -5.509 1.00 53.33 2 GLY A O 10
ATOM 14841 N N . ARG A 1 3 ? 1.823 9.607 -7.173 1.00 35.44 3 ARG A N 10
ATOM 14842 C CA . ARG A 1 3 ? 0.730 8.617 -7.090 1.00 42.23 3 ARG A CA 10
ATOM 14843 C C . ARG A 1 3 ? 0.864 7.781 -5.804 1.00 33.22 3 ARG A C 10
ATOM 14844 O O . ARG A 1 3 ? 1.971 7.365 -5.441 1.00 2.44 3 ARG A O 10
ATOM 14865 N N . LEU A 1 4 ? -0.268 7.577 -5.113 1.00 62.31 4 LEU A N 10
ATOM 14866 C CA . LEU A 1 4 ? -0.333 6.823 -3.851 1.00 44.13 4 LEU A CA 10
ATOM 14867 C C . LEU A 1 4 ? -0.923 5.425 -4.123 1.00 54.54 4 LEU A C 10
ATOM 14868 O O . LEU A 1 4 ? -2.031 5.309 -4.661 1.00 4.03 4 LEU A O 10
ATOM 14884 N N . VAL A 1 5 ? -0.165 4.372 -3.774 1.00 52.51 5 VAL A N 10
ATOM 14885 C CA . VAL A 1 5 ? -0.632 2.971 -3.855 1.00 61.33 5 VAL A CA 10
ATOM 14886 C C . VAL A 1 5 ? -0.847 2.447 -2.429 1.00 52.45 5 VAL A C 10
ATOM 14887 O O . VAL A 1 5 ? 0.040 2.560 -1.584 1.00 23.03 5 VAL A O 10
ATOM 14900 N N . VAL A 1 6 ? -2.048 1.915 -2.165 1.00 4.41 6 VAL A N 10
ATOM 14901 C CA . VAL A 1 6 ? -2.399 1.309 -0.875 1.00 52.43 6 VAL A CA 10
ATOM 14902 C C . VAL A 1 6 ? -2.323 -0.215 -1.013 1.00 41.41 6 VAL A C 10
ATOM 14903 O O . VAL A 1 6 ? -2.894 -0.774 -1.931 1.00 44.33 6 VAL A O 10
ATOM 14916 N N . VAL A 1 7 ? -1.581 -0.863 -0.121 1.00 71.21 7 VAL A N 10
ATOM 14917 C CA . VAL A 1 7 ? -1.466 -2.318 -0.051 1.00 34.03 7 VAL A CA 10
ATOM 14918 C C . VAL A 1 7 ? -2.237 -2.822 1.176 1.00 43.14 7 VAL A C 10
ATOM 14919 O O . VAL A 1 7 ? -2.021 -2.343 2.283 1.00 24.42 7 VAL A O 10
ATOM 14932 N N . VAL A 1 8 ? -3.127 -3.787 0.954 1.00 3.15 8 VAL A N 10
ATOM 14933 C CA . VAL A 1 8 ? -3.919 -4.445 2.010 1.00 60.33 8 VAL A CA 10
ATOM 14934 C C . VAL A 1 8 ? -3.682 -5.958 1.913 1.00 62.44 8 VAL A C 10
ATOM 14935 O O . VAL A 1 8 ? -3.347 -6.459 0.840 1.00 61.33 8 VAL A O 10
ATOM 14948 N N . THR A 1 9 ? -3.831 -6.687 3.024 1.00 33.14 9 THR A N 10
ATOM 14949 C CA . THR A 1 9 ? -3.756 -8.169 3.014 1.00 33.53 9 THR A CA 10
ATOM 14950 C C . THR A 1 9 ? -5.164 -8.785 3.165 1.00 51.21 9 THR A C 10
ATOM 14951 O O . THR A 1 9 ? -5.334 -10.008 3.083 1.00 73.24 9 THR A O 10
ATOM 14962 N N . SER A 1 10 ? -6.173 -7.915 3.345 1.00 70.30 10 SER A N 10
ATOM 14963 C CA . SER A 1 10 ? -7.551 -8.312 3.654 1.00 30.31 10 SER A CA 10
ATOM 14964 C C . SER A 1 10 ? -8.533 -7.639 2.678 1.00 33.22 10 SER A C 10
ATOM 14965 O O . SER A 1 10 ? -8.390 -6.446 2.386 1.00 21.25 10 SER A O 10
ATOM 14973 N N . GLU A 1 11 ? -9.506 -8.429 2.171 1.00 52.41 11 GLU A N 10
ATOM 14974 C CA . GLU A 1 11 ? -10.520 -7.967 1.201 1.00 5.12 11 GLU A CA 10
ATOM 14975 C C . GLU A 1 11 ? -11.520 -6.975 1.824 1.00 24.24 11 GLU A C 10
ATOM 14976 O O . GLU A 1 11 ? -12.069 -6.129 1.118 1.00 44.15 11 GLU A O 10
ATOM 14988 N N . GLN A 1 12 ? -11.762 -7.096 3.143 1.00 33.42 12 GLN A N 10
ATOM 14989 C CA . GLN A 1 12 ? -12.618 -6.142 3.882 1.00 34.43 12 GLN A CA 10
ATOM 14990 C C . GLN A 1 12 ? -11.925 -4.767 3.970 1.00 5.10 12 GLN A C 10
ATOM 14991 O O . GLN A 1 12 ? -12.583 -3.733 3.862 1.00 53.44 12 GLN A O 10
ATOM 15005 N N . LEU A 1 13 ? -10.585 -4.776 4.140 1.00 31.13 13 LEU A N 10
ATOM 15006 C CA . LEU A 1 13 ? -9.751 -3.552 4.107 1.00 11.22 13 LEU A CA 10
ATOM 15007 C C . LEU A 1 13 ? -9.599 -3.031 2.654 1.00 31.14 13 LEU A C 10
ATOM 15008 O O . LEU A 1 13 ? -9.452 -1.827 2.433 1.00 21.13 13 LEU A O 10
ATOM 15024 N N . LYS A 1 14 ? -9.647 -3.959 1.676 1.00 34.35 14 LYS A N 10
ATOM 15025 C CA . LYS A 1 14 ? -9.542 -3.636 0.238 1.00 74.54 14 LYS A CA 10
ATOM 15026 C C . LYS A 1 14 ? -10.740 -2.789 -0.224 1.00 32.00 14 LYS A C 10
ATOM 15027 O O . LYS A 1 14 ? -10.560 -1.653 -0.666 1.00 74.13 14 LYS A O 10
ATOM 15046 N N . GLU A 1 15 ? -11.962 -3.358 -0.086 1.00 63.32 15 GLU A N 10
ATOM 15047 C CA . GLU A 1 15 ? -13.220 -2.685 -0.470 1.00 20.03 15 GLU A CA 10
ATOM 15048 C C . GLU A 1 15 ? -13.427 -1.387 0.324 1.00 64.41 15 GLU A C 10
ATOM 15049 O O . GLU A 1 15 ? -14.082 -0.468 -0.157 1.00 51.21 15 GLU A O 10
ATOM 15061 N N . GLU A 1 16 ? -12.859 -1.348 1.538 1.00 12.44 16 GLU A N 10
ATOM 15062 C CA . GLU A 1 16 ? -12.913 -0.191 2.430 1.00 50.43 16 GLU A CA 10
ATOM 15063 C C . GLU A 1 16 ? -12.213 1.030 1.804 1.00 14.51 16 GLU A C 10
ATOM 15064 O O . GLU A 1 16 ? -12.841 2.076 1.588 1.00 13.31 16 GLU A O 10
ATOM 15076 N N . VAL A 1 17 ? -10.912 0.867 1.505 1.00 31.34 17 VAL A N 10
ATOM 15077 C CA . VAL A 1 17 ? -10.079 1.946 0.950 1.00 42.34 17 VAL A CA 10
ATOM 15078 C C . VAL A 1 17 ? -10.513 2.305 -0.497 1.00 45.23 17 VAL A C 10
ATOM 15079 O O . VAL A 1 17 ? -10.423 3.463 -0.892 1.00 35.31 17 VAL A O 10
ATOM 15092 N N . ARG A 1 18 ? -10.991 1.297 -1.267 1.00 22.03 18 ARG A N 10
ATOM 15093 C CA . ARG A 1 18 ? -11.493 1.506 -2.649 1.00 14.45 18 ARG A CA 10
ATOM 15094 C C . ARG A 1 18 ? -12.805 2.308 -2.684 1.00 13.54 18 ARG A C 10
ATOM 15095 O O . ARG A 1 18 ? -13.023 3.087 -3.615 1.00 31.33 18 ARG A O 10
ATOM 15116 N N . LYS A 1 19 ? -13.688 2.082 -1.694 1.00 25.22 19 LYS A N 10
ATOM 15117 C CA . LYS A 1 19 ? -15.015 2.735 -1.655 1.00 74.40 19 LYS A CA 10
ATOM 15118 C C . LYS A 1 19 ? -14.870 4.193 -1.200 1.00 34.53 19 LYS A C 10
ATOM 15119 O O . LYS A 1 19 ? -15.469 5.101 -1.790 1.00 71.24 19 LYS A O 10
ATOM 15138 N N . LYS A 1 20 ? -14.065 4.399 -0.139 1.00 63.01 20 LYS A N 10
ATOM 15139 C CA . LYS A 1 20 ? -13.716 5.740 0.355 1.00 51.11 20 LYS A CA 10
ATOM 15140 C C . LYS A 1 20 ? -12.909 6.518 -0.713 1.00 45.04 20 LYS A C 10
ATOM 15141 O O . LYS A 1 20 ? -13.205 7.687 -0.996 1.00 50.12 20 LYS A O 10
ATOM 15160 N N . PHE A 1 21 ? -11.911 5.841 -1.316 1.00 1.34 21 PHE A N 10
ATOM 15161 C CA . PHE A 1 21 ? -10.976 6.455 -2.283 1.00 4.11 21 PHE A CA 10
ATOM 15162 C C . PHE A 1 21 ? -10.828 5.549 -3.530 1.00 13.51 21 PHE A C 10
ATOM 15163 O O . PHE A 1 21 ? -9.964 4.659 -3.557 1.00 1.41 21 PHE A O 10
ATOM 15180 N N . PRO A 1 22 ? -11.699 5.727 -4.570 1.00 54.40 22 PRO A N 10
ATOM 15181 C CA . PRO A 1 22 ? -11.477 5.109 -5.905 1.00 71.30 22 PRO A CA 10
ATOM 15182 C C . PRO A 1 22 ? -10.311 5.790 -6.677 1.00 23.44 22 PRO A C 10
ATOM 15183 O O . PRO A 1 22 ? -9.925 5.335 -7.758 1.00 64.42 22 PRO A O 10
ATOM 15194 N N . GLN A 1 23 ? -9.764 6.879 -6.088 1.00 2.00 23 GLN A N 10
ATOM 15195 C CA . GLN A 1 23 ? -8.625 7.641 -6.647 1.00 63.33 23 GLN A CA 10
ATOM 15196 C C . GLN A 1 23 ? -7.268 6.933 -6.422 1.00 13.10 23 GLN A C 10
ATOM 15197 O O . GLN A 1 23 ? -6.344 7.083 -7.236 1.00 11.44 23 GLN A O 10
ATOM 15211 N N . VAL A 1 24 ? -7.145 6.167 -5.319 1.00 3.45 24 VAL A N 10
ATOM 15212 C CA . VAL A 1 24 ? -5.911 5.420 -4.998 1.00 30.13 24 VAL A CA 10
ATOM 15213 C C . VAL A 1 24 ? -6.062 3.964 -5.469 1.00 1.33 24 VAL A C 10
ATOM 15214 O O . VAL A 1 24 ? -7.163 3.404 -5.441 1.00 0.31 24 VAL A O 10
ATOM 15227 N N . GLU A 1 25 ? -4.954 3.377 -5.931 1.00 23.22 25 GLU A N 10
ATOM 15228 C CA . GLU A 1 25 ? -4.919 1.983 -6.408 1.00 22.53 25 GLU A CA 10
ATOM 15229 C C . GLU A 1 25 ? -4.594 1.043 -5.238 1.00 74.31 25 GLU A C 10
ATOM 15230 O O . GLU A 1 25 ? -3.486 1.077 -4.691 1.00 43.34 25 GLU A O 10
ATOM 15242 N N . VAL A 1 26 ? -5.588 0.224 -4.853 1.00 62.41 26 VAL A N 10
ATOM 15243 C CA . VAL A 1 26 ? -5.497 -0.674 -3.698 1.00 55.31 26 VAL A CA 10
ATOM 15244 C C . VAL A 1 26 ? -5.156 -2.093 -4.183 1.00 42.34 26 VAL A C 10
ATOM 15245 O O . VAL A 1 26 ? -5.984 -2.756 -4.814 1.00 21.41 26 VAL A O 10
ATOM 15258 N N . ARG A 1 27 ? -3.913 -2.517 -3.909 1.00 34.43 27 ARG A N 10
ATOM 15259 C CA . ARG A 1 27 ? -3.374 -3.832 -4.271 1.00 51.45 27 ARG A CA 10
ATOM 15260 C C . ARG A 1 27 ? -3.541 -4.817 -3.104 1.00 63.42 27 ARG A C 10
ATOM 15261 O O . ARG A 1 27 ? -3.092 -4.546 -1.988 1.00 50.04 27 ARG A O 10
ATOM 15282 N N . LEU A 1 28 ? -4.198 -5.956 -3.377 1.00 55.24 28 LEU A N 10
ATOM 15283 C CA . LEU A 1 28 ? -4.372 -7.040 -2.406 1.00 55.30 28 LEU A CA 10
ATOM 15284 C C . LEU A 1 28 ? -3.150 -7.970 -2.486 1.00 31.13 28 LEU A C 10
ATOM 15285 O O . LEU A 1 28 ? -2.857 -8.540 -3.543 1.00 61.31 28 LEU A O 10
ATOM 15301 N N . VAL A 1 29 ? -2.437 -8.083 -1.367 1.00 43.05 29 VAL A N 10
ATOM 15302 C CA . VAL A 1 29 ? -1.258 -8.933 -1.220 1.00 44.23 29 VAL A CA 10
ATOM 15303 C C . VAL A 1 29 ? -1.549 -9.997 -0.158 1.00 14.45 29 VAL A C 10
ATOM 15304 O O . VAL A 1 29 ? -1.605 -9.697 1.033 1.00 12.11 29 VAL A O 10
ATOM 15317 N N . THR A 1 30 ? -1.791 -11.234 -0.609 1.00 62.50 30 THR A N 10
ATOM 15318 C CA . THR A 1 30 ? -1.971 -12.395 0.281 1.00 54.03 30 THR A CA 10
ATOM 15319 C C . THR A 1 30 ? -0.699 -13.272 0.230 1.00 63.53 30 THR A C 10
ATOM 15320 O O . THR A 1 30 ? -0.315 -13.900 1.224 1.00 12.50 30 THR A O 10
ATOM 15331 N N . THR A 1 31 ? -0.035 -13.277 -0.948 1.00 75.23 31 THR A N 10
ATOM 15332 C CA . THR A 1 31 ? 1.240 -13.997 -1.174 1.00 55.11 31 THR A CA 10
ATOM 15333 C C . THR A 1 31 ? 2.378 -12.996 -1.437 1.00 42.35 31 THR A C 10
ATOM 15334 O O . THR A 1 31 ? 2.130 -11.818 -1.733 1.00 73.45 31 THR A O 10
ATOM 15345 N N . GLU A 1 32 ? 3.624 -13.494 -1.337 1.00 75.42 32 GLU A N 10
ATOM 15346 C CA . GLU A 1 32 ? 4.840 -12.700 -1.583 1.00 10.10 32 GLU A CA 10
ATOM 15347 C C . GLU A 1 32 ? 4.936 -12.296 -3.066 1.00 62.02 32 GLU A C 10
ATOM 15348 O O . GLU A 1 32 ? 5.448 -11.223 -3.372 1.00 11.40 32 GLU A O 10
ATOM 15360 N N . GLU A 1 33 ? 4.426 -13.173 -3.971 1.00 72.32 33 GLU A N 10
ATOM 15361 C CA . GLU A 1 33 ? 4.388 -12.917 -5.432 1.00 63.20 33 GLU A CA 10
ATOM 15362 C C . GLU A 1 33 ? 3.578 -11.643 -5.764 1.00 31.31 33 GLU A C 10
ATOM 15363 O O . GLU A 1 33 ? 3.942 -10.894 -6.689 1.00 30.33 33 GLU A O 10
ATOM 15375 N N . ASP A 1 34 ? 2.489 -11.406 -4.994 1.00 23.20 34 ASP A N 10
ATOM 15376 C CA . ASP A 1 34 ? 1.681 -10.173 -5.100 1.00 43.10 34 ASP A CA 10
ATOM 15377 C C . ASP A 1 34 ? 2.536 -8.955 -4.729 1.00 63.14 34 ASP A C 10
ATOM 15378 O O . ASP A 1 34 ? 2.594 -7.988 -5.487 1.00 3.11 34 ASP A O 10
ATOM 15387 N N . ALA A 1 35 ? 3.216 -9.055 -3.556 1.00 24.33 35 ALA A N 10
ATOM 15388 C CA . ALA A 1 35 ? 4.089 -7.988 -3.016 1.00 35.23 35 ALA A CA 10
ATOM 15389 C C . ALA A 1 35 ? 5.207 -7.632 -4.005 1.00 54.34 35 ALA A C 10
ATOM 15390 O O . ALA A 1 35 ? 5.572 -6.463 -4.124 1.00 64.11 35 ALA A O 10
ATOM 15397 N N . LYS A 1 36 ? 5.727 -8.663 -4.708 1.00 60.21 36 LYS A N 10
ATOM 15398 C CA . LYS A 1 36 ? 6.745 -8.499 -5.754 1.00 3.00 36 LYS A CA 10
ATOM 15399 C C . LYS A 1 36 ? 6.209 -7.646 -6.920 1.00 2.41 36 LYS A C 10
ATOM 15400 O O . LYS A 1 36 ? 6.855 -6.675 -7.304 1.00 60.45 36 LYS A O 10
ATOM 15419 N N . GLN A 1 37 ? 5.012 -8.013 -7.451 1.00 43.35 37 GLN A N 10
ATOM 15420 C CA . GLN A 1 37 ? 4.365 -7.271 -8.565 1.00 55.32 37 GLN A CA 10
ATOM 15421 C C . GLN A 1 37 ? 4.079 -5.807 -8.175 1.00 40.43 37 GLN A C 10
ATOM 15422 O O . GLN A 1 37 ? 4.185 -4.915 -9.019 1.00 70.43 37 GLN A O 10
ATOM 15436 N N . VAL A 1 38 ? 3.715 -5.584 -6.895 1.00 44.12 38 VAL A N 10
ATOM 15437 C CA . VAL A 1 38 ? 3.497 -4.234 -6.347 1.00 34.41 38 VAL A CA 10
ATOM 15438 C C . VAL A 1 38 ? 4.818 -3.442 -6.357 1.00 74.23 38 VAL A C 10
ATOM 15439 O O . VAL A 1 38 ? 4.846 -2.328 -6.848 1.00 51.32 38 VAL A O 10
ATOM 15452 N N . ILE A 1 39 ? 5.908 -4.068 -5.867 1.00 54.31 39 ILE A N 10
ATOM 15453 C CA . ILE A 1 39 ? 7.263 -3.468 -5.817 1.00 34.52 39 ILE A CA 10
ATOM 15454 C C . ILE A 1 39 ? 7.743 -3.037 -7.222 1.00 40.13 39 ILE A C 10
ATOM 15455 O O . ILE A 1 39 ? 8.279 -1.933 -7.384 1.00 32.23 39 ILE A O 10
ATOM 15471 N N . LYS A 1 40 ? 7.504 -3.902 -8.229 1.00 25.43 40 LYS A N 10
ATOM 15472 C CA . LYS A 1 40 ? 7.859 -3.621 -9.636 1.00 11.34 40 LYS A CA 10
ATOM 15473 C C . LYS A 1 40 ? 7.012 -2.452 -10.176 1.00 23.50 40 LYS A C 10
ATOM 15474 O O . LYS A 1 40 ? 7.528 -1.565 -10.851 1.00 53.22 40 LYS A O 10
ATOM 15493 N N . GLU A 1 41 ? 5.709 -2.470 -9.824 1.00 73.12 41 GLU A N 10
ATOM 15494 C CA . GLU A 1 41 ? 4.730 -1.441 -10.223 1.00 51.15 41 GLU A CA 10
ATOM 15495 C C . GLU A 1 41 ? 5.123 -0.067 -9.657 1.00 12.30 41 GLU A C 10
ATOM 15496 O O . GLU A 1 41 ? 5.035 0.930 -10.358 1.00 64.44 41 GLU A O 10
ATOM 15508 N N . ILE A 1 42 ? 5.572 -0.060 -8.390 1.00 53.24 42 ILE A N 10
ATOM 15509 C CA . ILE A 1 42 ? 6.013 1.148 -7.671 1.00 12.31 42 ILE A CA 10
ATOM 15510 C C . ILE A 1 42 ? 7.169 1.837 -8.434 1.00 41.12 42 ILE A C 10
ATOM 15511 O O . ILE A 1 42 ? 7.176 3.059 -8.608 1.00 33.01 42 ILE A O 10
ATOM 15527 N N . GLN A 1 43 ? 8.113 1.018 -8.925 1.00 54.24 43 GLN A N 10
ATOM 15528 C CA . GLN A 1 43 ? 9.294 1.490 -9.678 1.00 21.31 43 GLN A CA 10
ATOM 15529 C C . GLN A 1 43 ? 8.893 2.024 -11.075 1.00 14.04 43 GLN A C 10
ATOM 15530 O O . GLN A 1 43 ? 9.334 3.105 -11.490 1.00 3.12 43 GLN A O 10
ATOM 15544 N N . LYS A 1 44 ? 8.021 1.264 -11.761 1.00 2.53 44 LYS A N 10
ATOM 15545 C CA . LYS A 1 44 ? 7.553 1.569 -13.134 1.00 30.22 44 LYS A CA 10
ATOM 15546 C C . LYS A 1 44 ? 6.657 2.825 -13.189 1.00 22.00 44 LYS A C 10
ATOM 15547 O O . LYS A 1 44 ? 6.729 3.608 -14.142 1.00 15.32 44 LYS A O 10
ATOM 15566 N N . LYS A 1 45 ? 5.815 2.983 -12.169 1.00 21.50 45 LYS A N 10
ATOM 15567 C CA . LYS A 1 45 ? 4.819 4.063 -12.071 1.00 15.24 45 LYS A CA 10
ATOM 15568 C C . LYS A 1 45 ? 5.444 5.324 -11.437 1.00 73.04 45 LYS A C 10
ATOM 15569 O O . LYS A 1 45 ? 4.969 6.442 -11.660 1.00 33.44 45 LYS A O 10
ATOM 15588 N N . GLY A 1 46 ? 6.530 5.122 -10.664 1.00 14.24 46 GLY A N 10
ATOM 15589 C CA . GLY A 1 46 ? 7.234 6.221 -9.993 1.00 32.42 46 GLY A CA 10
ATOM 15590 C C . GLY A 1 46 ? 6.542 6.660 -8.709 1.00 52.10 46 GLY A C 10
ATOM 15591 O O . GLY A 1 46 ? 6.530 7.852 -8.368 1.00 31.23 46 GLY A O 10
ATOM 15595 N N . VAL A 1 47 ? 5.975 5.674 -7.994 1.00 12.40 47 VAL A N 10
ATOM 15596 C CA . VAL A 1 47 ? 5.232 5.885 -6.740 1.00 22.04 47 VAL A CA 10
ATOM 15597 C C . VAL A 1 47 ? 6.204 6.350 -5.644 1.00 21.13 47 VAL A C 10
ATOM 15598 O O . VAL A 1 47 ? 7.281 5.779 -5.494 1.00 1.04 47 VAL A O 10
ATOM 15611 N N . GLN A 1 48 ? 5.817 7.393 -4.911 1.00 20.53 48 GLN A N 10
ATOM 15612 C CA . GLN A 1 48 ? 6.667 8.013 -3.875 1.00 34.22 48 GLN A CA 10
ATOM 15613 C C . GLN A 1 48 ? 6.310 7.470 -2.481 1.00 31.44 48 GLN A C 10
ATOM 15614 O O . GLN A 1 48 ? 7.190 7.119 -1.684 1.00 33.42 48 GLN A O 10
ATOM 15628 N N . LYS A 1 49 ? 5.001 7.414 -2.199 1.00 61.33 49 LYS A N 10
ATOM 15629 C CA . LYS A 1 49 ? 4.461 6.933 -0.917 1.00 23.34 49 LYS A CA 10
ATOM 15630 C C . LYS A 1 49 ? 3.562 5.707 -1.140 1.00 12.24 49 LYS A C 10
ATOM 15631 O O . LYS A 1 49 ? 2.755 5.687 -2.074 1.00 23.12 49 LYS A O 10
ATOM 15650 N N . VAL A 1 50 ? 3.722 4.686 -0.280 1.00 60.20 50 VAL A N 10
ATOM 15651 C CA . VAL A 1 50 ? 2.908 3.455 -0.293 1.00 3.24 50 VAL A CA 10
ATOM 15652 C C . VAL A 1 50 ? 2.316 3.233 1.113 1.00 34.22 50 VAL A C 10
ATOM 15653 O O . VAL A 1 50 ? 3.067 3.113 2.093 1.00 21.14 50 VAL A O 10
ATOM 15666 N N . VAL A 1 51 ? 0.971 3.198 1.206 1.00 73.24 51 VAL A N 10
ATOM 15667 C CA . VAL A 1 51 ? 0.254 2.968 2.473 1.00 4.44 51 VAL A CA 10
ATOM 15668 C C . VAL A 1 51 ? 0.071 1.460 2.692 1.00 3.01 51 VAL A C 10
ATOM 15669 O O . VAL A 1 51 ? -0.718 0.829 1.996 1.00 2.31 51 VAL A O 10
ATOM 15682 N N . LEU A 1 52 ? 0.790 0.898 3.652 1.00 42.10 52 LEU A N 10
ATOM 15683 C CA . LEU A 1 52 ? 0.728 -0.531 3.967 1.00 43.01 52 LEU A CA 10
ATOM 15684 C C . LEU A 1 52 ? -0.274 -0.777 5.117 1.00 63.24 52 LEU A C 10
ATOM 15685 O O . LEU A 1 52 ? 0.079 -0.672 6.300 1.00 1.05 52 LEU A O 10
ATOM 15701 N N . VAL A 1 53 ? -1.529 -1.079 4.740 1.00 24.12 53 VAL A N 10
ATOM 15702 C CA . VAL A 1 53 ? -2.628 -1.350 5.678 1.00 12.51 53 VAL A CA 10
ATOM 15703 C C . VAL A 1 53 ? -2.651 -2.844 6.064 1.00 41.34 53 VAL A C 10
ATOM 15704 O O . VAL A 1 53 ? -3.049 -3.704 5.264 1.00 3.42 53 VAL A O 10
ATOM 15717 N N . GLY A 1 54 ? -2.190 -3.122 7.297 1.00 62.10 54 GLY A N 10
ATOM 15718 C CA . GLY A 1 54 ? -2.243 -4.453 7.898 1.00 51.45 54 GLY A CA 10
ATOM 15719 C C . GLY A 1 54 ? -1.361 -5.491 7.210 1.00 31.14 54 GLY A C 10
ATOM 15720 O O . GLY A 1 54 ? -1.816 -6.597 6.924 1.00 51.24 54 GLY A O 10
ATOM 15724 N N . VAL A 1 55 ? -0.088 -5.144 6.965 1.00 14.21 55 VAL A N 10
ATOM 15725 C CA . VAL A 1 55 ? 0.895 -6.064 6.342 1.00 53.14 55 VAL A CA 10
ATOM 15726 C C . VAL A 1 55 ? 1.841 -6.624 7.421 1.00 32.22 55 VAL A C 10
ATOM 15727 O O . VAL A 1 55 ? 1.822 -6.161 8.575 1.00 41.15 55 VAL A O 10
ATOM 15740 N N . SER A 1 56 ? 2.651 -7.628 7.056 1.00 4.34 56 SER A N 10
ATOM 15741 C CA . SER A 1 56 ? 3.740 -8.101 7.923 1.00 21.23 56 SER A CA 10
ATOM 15742 C C . SER A 1 56 ? 4.939 -7.144 7.767 1.00 52.41 56 SER A C 10
ATOM 15743 O O . SER A 1 56 ? 5.109 -6.530 6.705 1.00 63.53 56 SER A O 10
ATOM 15751 N N . GLU A 1 57 ? 5.757 -7.027 8.828 1.00 32.31 57 GLU A N 10
ATOM 15752 C CA . GLU A 1 57 ? 6.960 -6.161 8.841 1.00 64.24 57 GLU A CA 10
ATOM 15753 C C . GLU A 1 57 ? 8.017 -6.629 7.825 1.00 65.20 57 GLU A C 10
ATOM 15754 O O . GLU A 1 57 ? 8.858 -5.840 7.402 1.00 71.30 57 GLU A O 10
ATOM 15766 N N . LYS A 1 58 ? 7.960 -7.927 7.464 1.00 55.13 58 LYS A N 10
ATOM 15767 C CA . LYS A 1 58 ? 8.801 -8.508 6.406 1.00 30.23 58 LYS A CA 10
ATOM 15768 C C . LYS A 1 58 ? 8.423 -7.902 5.040 1.00 34.24 58 LYS A C 10
ATOM 15769 O O . LYS A 1 58 ? 9.307 -7.510 4.277 1.00 51.42 58 LYS A O 10
ATOM 15788 N N . LEU A 1 59 ? 7.096 -7.799 4.766 1.00 35.52 59 LEU A N 10
ATOM 15789 C CA . LEU A 1 59 ? 6.583 -7.165 3.531 1.00 23.41 59 LEU A CA 10
ATOM 15790 C C . LEU A 1 59 ? 6.864 -5.654 3.553 1.00 63.45 59 LEU A C 10
ATOM 15791 O O . LEU A 1 59 ? 7.217 -5.079 2.531 1.00 65.31 59 LEU A O 10
ATOM 15807 N N . LEU A 1 60 ? 6.742 -5.034 4.744 1.00 52.33 60 LEU A N 10
ATOM 15808 C CA . LEU A 1 60 ? 6.966 -3.588 4.919 1.00 43.25 60 LEU A CA 10
ATOM 15809 C C . LEU A 1 60 ? 8.398 -3.208 4.531 1.00 71.21 60 LEU A C 10
ATOM 15810 O O . LEU A 1 60 ? 8.625 -2.285 3.731 1.00 2.14 60 LEU A O 10
ATOM 15826 N N . GLN A 1 61 ? 9.353 -3.960 5.104 1.00 32.23 61 GLN A N 10
ATOM 15827 C CA . GLN A 1 61 ? 10.780 -3.780 4.842 1.00 61.45 61 GLN A CA 10
ATOM 15828 C C . GLN A 1 61 ? 11.125 -4.155 3.392 1.00 42.34 61 GLN A C 10
ATOM 15829 O O . GLN A 1 61 ? 11.982 -3.521 2.780 1.00 3.01 61 GLN A O 10
ATOM 15843 N N . LYS A 1 62 ? 10.398 -5.145 2.837 1.00 30.23 62 LYS A N 10
ATOM 15844 C CA . LYS A 1 62 ? 10.603 -5.627 1.457 1.00 54.31 62 LYS A CA 10
ATOM 15845 C C . LYS A 1 62 ? 10.321 -4.500 0.437 1.00 74.43 62 LYS A C 10
ATOM 15846 O O . LYS A 1 62 ? 11.102 -4.299 -0.502 1.00 13.22 62 LYS A O 10
ATOM 15865 N N . ILE A 1 63 ? 9.208 -3.758 0.663 1.00 13.41 63 ILE A N 10
ATOM 15866 C CA . ILE A 1 63 ? 8.805 -2.613 -0.178 1.00 52.23 63 ILE A CA 10
ATOM 15867 C C . ILE A 1 63 ? 9.846 -1.462 -0.043 1.00 42.15 63 ILE A C 10
ATOM 15868 O O . ILE A 1 63 ? 10.406 -1.021 -1.047 1.00 24.40 63 ILE A O 10
ATOM 15884 N N . LYS A 1 64 ? 10.166 -1.027 1.211 1.00 13.45 64 LYS A N 10
ATOM 15885 C CA . LYS A 1 64 ? 11.080 0.128 1.439 1.00 5.35 64 LYS A CA 10
ATOM 15886 C C . LYS A 1 64 ? 12.535 -0.168 0.980 1.00 25.04 64 LYS A C 10
ATOM 15887 O O . LYS A 1 64 ? 13.315 0.761 0.776 1.00 70.35 64 LYS A O 10
ATOM 15906 N N . GLN A 1 65 ? 12.898 -1.463 0.835 1.00 54.22 65 GLN A N 10
ATOM 15907 C CA . GLN A 1 65 ? 14.229 -1.869 0.318 1.00 12.03 65 GLN A CA 10
ATOM 15908 C C . GLN A 1 65 ? 14.245 -1.891 -1.230 1.00 72.13 65 GLN A C 10
ATOM 15909 O O . GLN A 1 65 ? 14.956 -1.104 -1.863 1.00 40.41 65 GLN A O 10
ATOM 15923 N N . GLU A 1 66 ? 13.408 -2.773 -1.828 1.00 14.13 66 GLU A N 10
ATOM 15924 C CA . GLU A 1 66 ? 13.435 -3.054 -3.282 1.00 12.41 66 GLU A CA 10
ATOM 15925 C C . GLU A 1 66 ? 12.729 -1.957 -4.094 1.00 60.15 66 GLU A C 10
ATOM 15926 O O . GLU A 1 66 ? 13.279 -1.466 -5.093 1.00 54.14 66 GLU A O 10
ATOM 15938 N N . ALA A 1 67 ? 11.511 -1.575 -3.674 1.00 63.05 67 ALA A N 10
ATOM 15939 C CA . ALA A 1 67 ? 10.772 -0.465 -4.301 1.00 40.23 67 ALA A CA 10
ATOM 15940 C C . ALA A 1 67 ? 11.405 0.880 -3.887 1.00 31.24 67 ALA A C 10
ATOM 15941 O O . ALA A 1 67 ? 11.310 1.867 -4.629 1.00 44.12 67 ALA A O 10
ATOM 15948 N N . ASN A 1 68 ? 12.054 0.865 -2.697 1.00 22.13 68 ASN A N 10
ATOM 15949 C CA . ASN A 1 68 ? 12.874 1.973 -2.152 1.00 73.00 68 ASN A CA 10
ATOM 15950 C C . ASN A 1 68 ? 12.054 3.274 -2.059 1.00 0.35 68 ASN A C 10
ATOM 15951 O O . ASN A 1 68 ? 12.311 4.245 -2.770 1.00 14.34 68 ASN A O 10
ATOM 15962 N N . VAL A 1 69 ? 11.024 3.246 -1.190 1.00 23.22 69 VAL A N 10
ATOM 15963 C CA . VAL A 1 69 ? 10.037 4.345 -1.052 1.00 73.24 69 VAL A CA 10
ATOM 15964 C C . VAL A 1 69 ? 9.608 4.536 0.411 1.00 45.44 69 VAL A C 10
ATOM 15965 O O . VAL A 1 69 ? 9.953 3.730 1.289 1.00 10.35 69 VAL A O 10
ATOM 15978 N N . GLN A 1 70 ? 8.847 5.620 0.645 1.00 33.41 70 GLN A N 10
ATOM 15979 C CA . GLN A 1 70 ? 8.312 5.962 1.963 1.00 41.45 70 GLN A CA 10
ATOM 15980 C C . GLN A 1 70 ? 7.113 5.060 2.294 1.00 45.42 70 GLN A C 10
ATOM 15981 O O . GLN A 1 70 ? 6.080 5.108 1.619 1.00 61.12 70 GLN A O 10
ATOM 15995 N N . VAL A 1 71 ? 7.279 4.235 3.337 1.00 71.10 71 VAL A N 10
ATOM 15996 C CA . VAL A 1 71 ? 6.248 3.291 3.805 1.00 61.50 71 VAL A CA 10
ATOM 15997 C C . VAL A 1 71 ? 5.452 3.924 4.944 1.00 65.34 71 VAL A C 10
ATOM 15998 O O . VAL A 1 71 ? 6.026 4.516 5.870 1.00 41.11 71 VAL A O 10
ATOM 16011 N N . TYR A 1 72 ? 4.123 3.838 4.847 1.00 11.34 72 TYR A N 10
ATOM 16012 C CA . TYR A 1 72 ? 3.215 4.311 5.889 1.00 33.23 72 TYR A CA 10
ATOM 16013 C C . TYR A 1 72 ? 2.408 3.119 6.401 1.00 34.10 72 TYR A C 10
ATOM 16014 O O . TYR A 1 72 ? 1.422 2.708 5.787 1.00 4.33 72 TYR A O 10
ATOM 16032 N N . ARG A 1 73 ? 2.886 2.559 7.522 1.00 51.10 73 ARG A N 10
ATOM 16033 C CA . ARG A 1 73 ? 2.233 1.456 8.229 1.00 41.55 73 ARG A CA 10
ATOM 16034 C C . ARG A 1 73 ? 0.919 1.959 8.848 1.00 42.03 73 ARG A C 10
ATOM 16035 O O . ARG A 1 73 ? 0.910 2.950 9.586 1.00 71.44 73 ARG A O 10
ATOM 16056 N N . VAL A 1 74 ? -0.177 1.281 8.505 1.00 62.45 74 VAL A N 10
ATOM 16057 C CA . VAL A 1 74 ? -1.542 1.640 8.919 1.00 63.01 74 VAL A CA 10
ATOM 16058 C C . VAL A 1 74 ? -2.248 0.371 9.424 1.00 25.42 74 VAL A C 10
ATOM 16059 O O . VAL A 1 74 ? -2.164 -0.678 8.796 1.00 2.32 74 VAL A O 10
ATOM 16072 N N . THR A 1 75 ? -2.891 0.470 10.598 1.00 30.35 75 THR A N 10
ATOM 16073 C CA . THR A 1 75 ? -3.654 -0.636 11.211 1.00 1.41 75 THR A CA 10
ATOM 16074 C C . THR A 1 75 ? -5.108 -0.198 11.513 1.00 31.34 75 THR A C 10
ATOM 16075 O O . THR A 1 75 ? -5.870 -0.940 12.140 1.00 22.24 75 THR A O 10
ATOM 16086 N N . SER A 1 76 ? -5.490 1.005 11.024 1.00 71.14 76 SER A N 10
ATOM 16087 C CA . SER A 1 76 ? -6.832 1.584 11.237 1.00 71.12 76 SER A CA 10
ATOM 16088 C C . SER A 1 76 ? -7.133 2.646 10.160 1.00 60.14 76 SER A C 10
ATOM 16089 O O . SER A 1 76 ? -6.216 3.354 9.723 1.00 72.44 76 SER A O 10
ATOM 16097 N N . ASN A 1 77 ? -8.433 2.767 9.788 1.00 14.15 77 ASN A N 10
ATOM 16098 C CA . ASN A 1 77 ? -8.925 3.671 8.707 1.00 61.53 77 ASN A CA 10
ATOM 16099 C C . ASN A 1 77 ? -8.435 5.115 8.877 1.00 52.14 77 ASN A C 10
ATOM 16100 O O . ASN A 1 77 ? -8.153 5.782 7.887 1.00 70.43 77 ASN A O 10
ATOM 16111 N N . ASP A 1 78 ? -8.334 5.559 10.150 1.00 70.32 78 ASP A N 10
ATOM 16112 C CA . ASP A 1 78 ? -7.892 6.918 10.535 1.00 1.43 78 ASP A CA 10
ATOM 16113 C C . ASP A 1 78 ? -6.594 7.306 9.815 1.00 42.12 78 ASP A C 10
ATOM 16114 O O . ASP A 1 78 ? -6.557 8.283 9.059 1.00 15.02 78 ASP A O 10
ATOM 16123 N N . GLU A 1 79 ? -5.569 6.451 9.994 1.00 73.41 79 GLU A N 10
ATOM 16124 C CA . GLU A 1 79 ? -4.197 6.701 9.517 1.00 64.34 79 GLU A CA 10
ATOM 16125 C C . GLU A 1 79 ? -4.133 6.655 7.986 1.00 50.32 79 GLU A C 10
ATOM 16126 O O . GLU A 1 79 ? -3.427 7.453 7.365 1.00 24.24 79 GLU A O 10
ATOM 16138 N N . LEU A 1 80 ? -4.909 5.715 7.408 1.00 52.33 80 LEU A N 10
ATOM 16139 C CA . LEU A 1 80 ? -5.067 5.544 5.950 1.00 53.13 80 LEU A CA 10
ATOM 16140 C C . LEU A 1 80 ? -5.485 6.886 5.312 1.00 42.55 80 LEU A C 10
ATOM 16141 O O . LEU A 1 80 ? -4.817 7.388 4.402 1.00 42.34 80 LEU A O 10
ATOM 16157 N N . GLU A 1 81 ? -6.553 7.476 5.874 1.00 4.01 81 GLU A N 10
ATOM 16158 C CA . GLU A 1 81 ? -7.172 8.707 5.363 1.00 23.11 81 GLU A CA 10
ATOM 16159 C C . GLU A 1 81 ? -6.243 9.920 5.549 1.00 23.20 81 GLU A C 10
ATOM 16160 O O . GLU A 1 81 ? -6.231 10.812 4.698 1.00 42.13 81 GLU A O 10
ATOM 16172 N N . GLN A 1 82 ? -5.453 9.925 6.652 1.00 30.51 82 GLN A N 10
ATOM 16173 C CA . GLN A 1 82 ? -4.475 11.000 6.940 1.00 51.53 82 GLN A CA 10
ATOM 16174 C C . GLN A 1 82 ? -3.392 11.063 5.842 1.00 42.43 82 GLN A C 10
ATOM 16175 O O . GLN A 1 82 ? -3.075 12.144 5.344 1.00 1.12 82 GLN A O 10
ATOM 16189 N N . VAL A 1 83 ? -2.848 9.885 5.465 1.00 51.24 83 VAL A N 10
ATOM 16190 C CA . VAL A 1 83 ? -1.764 9.785 4.457 1.00 4.11 83 VAL A CA 10
ATOM 16191 C C . VAL A 1 83 ? -2.271 10.186 3.049 1.00 50.22 83 VAL A C 10
ATOM 16192 O O . VAL A 1 83 ? -1.511 10.731 2.237 1.00 13.31 83 VAL A O 10
ATOM 16205 N N . VAL A 1 84 ? -3.573 9.934 2.782 1.00 50.31 84 VAL A N 10
ATOM 16206 C CA . VAL A 1 84 ? -4.234 10.377 1.535 1.00 71.24 84 VAL A CA 10
ATOM 16207 C C . VAL A 1 84 ? -4.325 11.923 1.487 1.00 11.54 84 VAL A C 10
ATOM 16208 O O . VAL A 1 84 ? -4.115 12.531 0.436 1.00 51.14 84 VAL A O 10
ATOM 16221 N N . LYS A 1 85 ? -4.613 12.542 2.648 1.00 65.12 85 LYS A N 10
ATOM 16222 C CA . LYS A 1 85 ? -4.652 14.015 2.791 1.00 54.20 85 LYS A CA 10
ATOM 16223 C C . LYS A 1 85 ? -3.238 14.612 2.677 1.00 63.35 85 LYS A C 10
ATOM 16224 O O . LYS A 1 85 ? -3.064 15.723 2.180 1.00 10.11 85 LYS A O 10
ATOM 16243 N N . ASP A 1 86 ? -2.238 13.840 3.118 1.00 50.02 86 ASP A N 10
ATOM 16244 C CA . ASP A 1 86 ? -0.825 14.253 3.096 1.00 62.12 86 ASP A CA 10
ATOM 16245 C C . ASP A 1 86 ? -0.299 14.320 1.649 1.00 42.00 86 ASP A C 10
ATOM 16246 O O . ASP A 1 86 ? 0.402 15.269 1.276 1.00 33.43 86 ASP A O 10
ATOM 16255 N N . VAL A 1 87 ? -0.666 13.310 0.832 1.00 73.33 87 VAL A N 10
ATOM 16256 C CA . VAL A 1 87 ? -0.207 13.203 -0.569 1.00 12.34 87 VAL A CA 10
ATOM 16257 C C . VAL A 1 87 ? -0.998 14.173 -1.486 1.00 32.31 87 VAL A C 10
ATOM 16258 O O . VAL A 1 87 ? -0.427 14.754 -2.420 1.00 73.11 87 VAL A O 10
ATOM 16271 N N . LYS A 1 88 ? -2.299 14.384 -1.178 1.00 62.41 88 LYS A N 10
ATOM 16272 C CA . LYS A 1 88 ? -3.193 15.253 -1.979 1.00 34.10 88 LYS A CA 10
ATOM 16273 C C . LYS A 1 88 ? -4.341 15.817 -1.118 1.00 1.21 88 LYS A C 10
ATOM 16274 O O . LYS A 1 88 ? -4.840 15.153 -0.211 1.00 33.33 88 LYS A O 10
ATOM 16293 N N . GLY A 1 89 ? -4.753 17.060 -1.421 1.00 40.12 89 GLY A N 10
ATOM 16294 C CA . GLY A 1 89 ? -5.865 17.726 -0.734 1.00 20.42 89 GLY A CA 10
ATOM 16295 C C . GLY A 1 89 ? -5.414 18.582 0.442 1.00 54.31 89 GLY A C 10
ATOM 16296 O O . GLY A 1 89 ? -6.065 19.585 0.765 1.00 3.34 89 GLY A O 10
ATOM 16300 N N . SER A 1 90 ? -4.294 18.159 1.075 1.00 44.14 90 SER A N 10
ATOM 16301 C CA . SER A 1 90 ? -3.698 18.787 2.265 1.00 52.54 90 SER A CA 10
ATOM 16302 C C . SER A 1 90 ? -4.584 18.576 3.511 1.00 64.11 90 SER A C 10
ATOM 16303 O O . SER A 1 90 ? -5.783 18.873 3.493 1.00 14.03 90 SER A O 10
ATOM 16311 N N . GLY A 1 91 ? -3.990 17.999 4.580 1.00 54.40 91 GLY A N 10
ATOM 16312 C CA . GLY A 1 91 ? -4.653 17.881 5.880 1.00 1.24 91 GLY A CA 10
ATOM 16313 C C . GLY A 1 91 ? -4.731 19.224 6.603 1.00 64.05 91 GLY A C 10
ATOM 16314 O O . GLY A 1 91 ? -4.033 19.444 7.601 1.00 62.45 91 GLY A O 10
ATOM 16318 N N . LEU A 1 92 ? -5.567 20.129 6.049 1.00 11.35 92 LEU A N 10
ATOM 16319 C CA . LEU A 1 92 ? -5.866 21.470 6.612 1.00 71.14 92 LEU A CA 10
ATOM 16320 C C . LEU A 1 92 ? -6.412 21.368 8.051 1.00 61.03 92 LEU A C 10
ATOM 16321 O O . LEU A 1 92 ? -6.264 22.298 8.862 1.00 64.42 92 LEU A O 10
ATOM 16337 N N . GLU A 1 93 ? -7.071 20.229 8.329 1.00 52.54 93 GLU A N 10
ATOM 16338 C CA . GLU A 1 93 ? -7.498 19.823 9.671 1.00 23.14 93 GLU A CA 10
ATOM 16339 C C . GLU A 1 93 ? -6.284 19.726 10.626 1.00 45.23 93 GLU A C 10
ATOM 16340 O O . GLU A 1 93 ? -5.228 19.193 10.260 1.00 50.34 93 GLU A O 10
ATOM 16352 N N . HIS A 1 94 ? -6.447 20.266 11.838 1.00 55.50 94 HIS A N 10
ATOM 16353 C CA . HIS A 1 94 ? -5.407 20.221 12.875 1.00 12.12 94 HIS A CA 10
ATOM 16354 C C . HIS A 1 94 ? -5.404 18.826 13.520 1.00 14.22 94 HIS A C 10
ATOM 16355 O O . HIS A 1 94 ? -6.431 18.364 14.032 1.00 12.14 94 HIS A O 10
ATOM 16370 N N . HIS A 1 95 ? -4.237 18.164 13.483 1.00 15.53 95 HIS A N 10
ATOM 16371 C CA . HIS A 1 95 ? -4.098 16.734 13.839 1.00 44.52 95 HIS A CA 10
ATOM 16372 C C . HIS A 1 95 ? -3.758 16.572 15.340 1.00 51.41 95 HIS A C 10
ATOM 16373 O O . HIS A 1 95 ? -2.799 15.874 15.705 1.00 62.15 95 HIS A O 10
ATOM 16388 N N . HIS A 1 96 ? -4.570 17.248 16.190 1.00 3.21 96 HIS A N 10
ATOM 16389 C CA . HIS A 1 96 ? -4.498 17.189 17.675 1.00 20.01 96 HIS A CA 10
ATOM 16390 C C . HIS A 1 96 ? -3.258 17.914 18.240 1.00 61.35 96 HIS A C 10
ATOM 16391 O O . HIS A 1 96 ? -2.203 17.978 17.600 1.00 53.12 96 HIS A O 10
ATOM 16406 N N . HIS A 1 97 ? -3.416 18.466 19.457 1.00 74.42 97 HIS A N 10
ATOM 16407 C CA . HIS A 1 97 ? -2.355 19.211 20.172 1.00 14.34 97 HIS A CA 10
ATOM 16408 C C . HIS A 1 97 ? -2.766 19.421 21.642 1.00 74.21 97 HIS A C 10
ATOM 16409 O O . HIS A 1 97 ? -3.952 19.297 21.987 1.00 3.34 97 HIS A O 10
ATOM 16424 N N . HIS A 1 98 ? -1.780 19.766 22.489 1.00 22.40 98 HIS A N 10
ATOM 16425 C CA . HIS A 1 98 ? -1.998 20.043 23.926 1.00 24.10 98 HIS A CA 10
ATOM 16426 C C . HIS A 1 98 ? -2.672 21.419 24.121 1.00 53.43 98 HIS A C 10
ATOM 16427 O O . HIS A 1 98 ? -2.596 22.292 23.249 1.00 23.40 98 HIS A O 10
ATOM 16442 N N . HIS A 1 99 ? -3.329 21.587 25.283 1.00 52.12 99 HIS A N 10
ATOM 16443 C CA . HIS A 1 99 ? -3.968 22.855 25.692 1.00 74.22 99 HIS A CA 10
ATOM 16444 C C . HIS A 1 99 ? -3.258 23.372 26.965 1.00 21.55 99 HIS A C 10
ATOM 16445 O O . HIS A 1 99 ? -3.577 22.891 28.073 1.00 31.02 99 HIS A O 10
ATOM 16461 N N . MET A 1 1 ? 4.593 12.042 -11.075 1.00 45.32 1 MET A N 11
ATOM 16462 C CA . MET A 1 1 ? 3.528 12.358 -10.098 1.00 0.22 1 MET A CA 11
ATOM 16463 C C . MET A 1 1 ? 3.646 11.401 -8.900 1.00 70.55 1 MET A C 11
ATOM 16464 O O . MET A 1 1 ? 3.633 10.181 -9.087 1.00 75.21 1 MET A O 11
ATOM 16480 N N . GLY A 1 2 ? 3.762 11.958 -7.683 1.00 73.43 2 GLY A N 11
ATOM 16481 C CA . GLY A 1 2 ? 3.893 11.160 -6.462 1.00 4.25 2 GLY A CA 11
ATOM 16482 C C . GLY A 1 2 ? 2.542 10.701 -5.932 1.00 20.23 2 GLY A C 11
ATOM 16483 O O . GLY A 1 2 ? 2.013 11.300 -4.994 1.00 12.42 2 GLY A O 11
ATOM 16487 N N . ARG A 1 3 ? 1.969 9.662 -6.567 1.00 25.14 3 ARG A N 11
ATOM 16488 C CA . ARG A 1 3 ? 0.668 9.066 -6.170 1.00 41.53 3 ARG A CA 11
ATOM 16489 C C . ARG A 1 3 ? 0.840 8.081 -5.005 1.00 55.13 3 ARG A C 11
ATOM 16490 O O . ARG A 1 3 ? 1.961 7.702 -4.663 1.00 2.14 3 ARG A O 11
ATOM 16511 N N . LEU A 1 4 ? -0.291 7.730 -4.368 1.00 24.25 4 LEU A N 11
ATOM 16512 C CA . LEU A 1 4 ? -0.333 6.824 -3.209 1.00 3.23 4 LEU A CA 11
ATOM 16513 C C . LEU A 1 4 ? -0.783 5.411 -3.635 1.00 23.42 4 LEU A C 11
ATOM 16514 O O . LEU A 1 4 ? -1.751 5.266 -4.391 1.00 3.01 4 LEU A O 11
ATOM 16530 N N . VAL A 1 5 ? -0.061 4.384 -3.146 1.00 53.14 5 VAL A N 11
ATOM 16531 C CA . VAL A 1 5 ? -0.478 2.968 -3.229 1.00 34.14 5 VAL A CA 11
ATOM 16532 C C . VAL A 1 5 ? -0.770 2.461 -1.813 1.00 5.52 5 VAL A C 11
ATOM 16533 O O . VAL A 1 5 ? -0.003 2.724 -0.895 1.00 14.01 5 VAL A O 11
ATOM 16546 N N . VAL A 1 6 ? -1.885 1.739 -1.649 1.00 74.33 6 VAL A N 11
ATOM 16547 C CA . VAL A 1 6 ? -2.288 1.149 -0.373 1.00 65.22 6 VAL A CA 11
ATOM 16548 C C . VAL A 1 6 ? -2.181 -0.380 -0.490 1.00 53.41 6 VAL A C 11
ATOM 16549 O O . VAL A 1 6 ? -3.002 -1.013 -1.152 1.00 32.40 6 VAL A O 11
ATOM 16562 N N . VAL A 1 7 ? -1.136 -0.955 0.118 1.00 62.32 7 VAL A N 11
ATOM 16563 C CA . VAL A 1 7 ? -0.930 -2.406 0.149 1.00 14.25 7 VAL A CA 11
ATOM 16564 C C . VAL A 1 7 ? -1.773 -3.007 1.282 1.00 42.23 7 VAL A C 11
ATOM 16565 O O . VAL A 1 7 ? -1.538 -2.738 2.462 1.00 23.13 7 VAL A O 11
ATOM 16578 N N . VAL A 1 8 ? -2.766 -3.804 0.891 1.00 24.32 8 VAL A N 11
ATOM 16579 C CA . VAL A 1 8 ? -3.691 -4.482 1.798 1.00 63.05 8 VAL A CA 11
ATOM 16580 C C . VAL A 1 8 ? -3.486 -5.990 1.648 1.00 25.20 8 VAL A C 11
ATOM 16581 O O . VAL A 1 8 ? -3.083 -6.464 0.582 1.00 54.22 8 VAL A O 11
ATOM 16594 N N . THR A 1 9 ? -3.728 -6.733 2.721 1.00 44.31 9 THR A N 11
ATOM 16595 C CA . THR A 1 9 ? -3.655 -8.202 2.703 1.00 51.31 9 THR A CA 11
ATOM 16596 C C . THR A 1 9 ? -5.056 -8.835 2.644 1.00 53.42 9 THR A C 11
ATOM 16597 O O . THR A 1 9 ? -5.183 -10.057 2.510 1.00 63.51 9 THR A O 11
ATOM 16608 N N . SER A 1 10 ? -6.101 -7.995 2.697 1.00 41.01 10 SER A N 11
ATOM 16609 C CA . SER A 1 10 ? -7.503 -8.441 2.726 1.00 32.03 10 SER A CA 11
ATOM 16610 C C . SER A 1 10 ? -8.296 -7.761 1.601 1.00 41.23 10 SER A C 11
ATOM 16611 O O . SER A 1 10 ? -8.110 -6.567 1.337 1.00 32.22 10 SER A O 11
ATOM 16619 N N . GLU A 1 11 ? -9.163 -8.550 0.938 1.00 22.33 11 GLU A N 11
ATOM 16620 C CA . GLU A 1 11 ? -10.119 -8.067 -0.082 1.00 63.50 11 GLU A CA 11
ATOM 16621 C C . GLU A 1 11 ? -11.134 -7.078 0.527 1.00 14.31 11 GLU A C 11
ATOM 16622 O O . GLU A 1 11 ? -11.665 -6.216 -0.179 1.00 4.33 11 GLU A O 11
ATOM 16634 N N . GLN A 1 12 ? -11.389 -7.224 1.841 1.00 21.41 12 GLN A N 11
ATOM 16635 C CA . GLN A 1 12 ? -12.301 -6.351 2.597 1.00 24.13 12 GLN A CA 11
ATOM 16636 C C . GLN A 1 12 ? -11.693 -4.944 2.743 1.00 13.32 12 GLN A C 11
ATOM 16637 O O . GLN A 1 12 ? -12.401 -3.937 2.637 1.00 43.34 12 GLN A O 11
ATOM 16651 N N . LEU A 1 13 ? -10.373 -4.892 2.993 1.00 12.32 13 LEU A N 11
ATOM 16652 C CA . LEU A 1 13 ? -9.623 -3.625 3.096 1.00 32.20 13 LEU A CA 11
ATOM 16653 C C . LEU A 1 13 ? -9.455 -2.986 1.701 1.00 34.10 13 LEU A C 11
ATOM 16654 O O . LEU A 1 13 ? -9.494 -1.764 1.562 1.00 31.14 13 LEU A O 11
ATOM 16670 N N . LYS A 1 14 ? -9.284 -3.849 0.677 1.00 72.13 14 LYS A N 11
ATOM 16671 C CA . LYS A 1 14 ? -9.193 -3.442 -0.742 1.00 43.41 14 LYS A CA 11
ATOM 16672 C C . LYS A 1 14 ? -10.451 -2.664 -1.176 1.00 24.32 14 LYS A C 11
ATOM 16673 O O . LYS A 1 14 ? -10.361 -1.493 -1.569 1.00 53.30 14 LYS A O 11
ATOM 16692 N N . GLU A 1 15 ? -11.620 -3.319 -1.046 1.00 31.41 15 GLU A N 11
ATOM 16693 C CA . GLU A 1 15 ? -12.912 -2.750 -1.471 1.00 51.35 15 GLU A CA 11
ATOM 16694 C C . GLU A 1 15 ? -13.267 -1.486 -0.656 1.00 54.05 15 GLU A C 11
ATOM 16695 O O . GLU A 1 15 ? -13.908 -0.585 -1.182 1.00 41.33 15 GLU A O 11
ATOM 16707 N N . GLU A 1 16 ? -12.817 -1.436 0.623 1.00 10.33 16 GLU A N 11
ATOM 16708 C CA . GLU A 1 16 ? -13.126 -0.329 1.542 1.00 71.14 16 GLU A CA 11
ATOM 16709 C C . GLU A 1 16 ? -12.393 0.954 1.120 1.00 54.11 16 GLU A C 11
ATOM 16710 O O . GLU A 1 16 ? -13.022 1.999 0.931 1.00 33.53 16 GLU A O 11
ATOM 16722 N N . VAL A 1 17 ? -11.050 0.857 0.999 1.00 61.44 17 VAL A N 11
ATOM 16723 C CA . VAL A 1 17 ? -10.194 1.994 0.613 1.00 74.34 17 VAL A CA 11
ATOM 16724 C C . VAL A 1 17 ? -10.585 2.519 -0.788 1.00 12.13 17 VAL A C 11
ATOM 16725 O O . VAL A 1 17 ? -10.531 3.720 -1.028 1.00 72.55 17 VAL A O 11
ATOM 16738 N N . ARG A 1 18 ? -11.008 1.609 -1.690 1.00 21.51 18 ARG A N 11
ATOM 16739 C CA . ARG A 1 18 ? -11.462 1.982 -3.048 1.00 53.23 18 ARG A CA 11
ATOM 16740 C C . ARG A 1 18 ? -12.933 2.455 -3.078 1.00 61.21 18 ARG A C 11
ATOM 16741 O O . ARG A 1 18 ? -13.372 3.034 -4.080 1.00 50.32 18 ARG A O 11
ATOM 16762 N N . LYS A 1 19 ? -13.694 2.194 -2.002 1.00 31.14 19 LYS A N 11
ATOM 16763 C CA . LYS A 1 19 ? -15.081 2.697 -1.854 1.00 53.14 19 LYS A CA 11
ATOM 16764 C C . LYS A 1 19 ? -15.047 4.168 -1.408 1.00 22.03 19 LYS A C 11
ATOM 16765 O O . LYS A 1 19 ? -15.752 5.025 -1.958 1.00 34.34 19 LYS A O 11
ATOM 16784 N N . LYS A 1 20 ? -14.200 4.432 -0.405 1.00 64.52 20 LYS A N 11
ATOM 16785 C CA . LYS A 1 20 ? -14.034 5.758 0.207 1.00 41.32 20 LYS A CA 11
ATOM 16786 C C . LYS A 1 20 ? -13.203 6.671 -0.712 1.00 62.34 20 LYS A C 11
ATOM 16787 O O . LYS A 1 20 ? -13.556 7.832 -0.943 1.00 1.31 20 LYS A O 11
ATOM 16806 N N . PHE A 1 21 ? -12.103 6.104 -1.250 1.00 0.24 21 PHE A N 11
ATOM 16807 C CA . PHE A 1 21 ? -11.131 6.823 -2.101 1.00 2.41 21 PHE A CA 11
ATOM 16808 C C . PHE A 1 21 ? -10.935 6.018 -3.409 1.00 32.33 21 PHE A C 11
ATOM 16809 O O . PHE A 1 21 ? -10.026 5.185 -3.493 1.00 2.14 21 PHE A O 11
ATOM 16826 N N . PRO A 1 22 ? -11.810 6.215 -4.438 1.00 34.45 22 PRO A N 11
ATOM 16827 C CA . PRO A 1 22 ? -11.732 5.437 -5.707 1.00 32.01 22 PRO A CA 11
ATOM 16828 C C . PRO A 1 22 ? -10.558 5.877 -6.615 1.00 71.13 22 PRO A C 11
ATOM 16829 O O . PRO A 1 22 ? -10.197 5.169 -7.563 1.00 12.12 22 PRO A O 11
ATOM 16840 N N . GLN A 1 23 ? -9.966 7.036 -6.286 1.00 72.31 23 GLN A N 11
ATOM 16841 C CA . GLN A 1 23 ? -8.943 7.699 -7.112 1.00 54.11 23 GLN A CA 11
ATOM 16842 C C . GLN A 1 23 ? -7.519 7.239 -6.752 1.00 63.12 23 GLN A C 11
ATOM 16843 O O . GLN A 1 23 ? -6.582 7.567 -7.473 1.00 12.43 23 GLN A O 11
ATOM 16857 N N . VAL A 1 24 ? -7.360 6.513 -5.626 1.00 62.13 24 VAL A N 11
ATOM 16858 C CA . VAL A 1 24 ? -6.034 6.030 -5.168 1.00 41.13 24 VAL A CA 11
ATOM 16859 C C . VAL A 1 24 ? -5.765 4.606 -5.684 1.00 21.34 24 VAL A C 11
ATOM 16860 O O . VAL A 1 24 ? -6.700 3.875 -6.043 1.00 71.11 24 VAL A O 11
ATOM 16873 N N . GLU A 1 25 ? -4.478 4.222 -5.719 1.00 44.53 25 GLU A N 11
ATOM 16874 C CA . GLU A 1 25 ? -4.062 2.869 -6.099 1.00 55.43 25 GLU A CA 11
ATOM 16875 C C . GLU A 1 25 ? -4.070 1.966 -4.861 1.00 54.32 25 GLU A C 11
ATOM 16876 O O . GLU A 1 25 ? -3.684 2.402 -3.776 1.00 11.34 25 GLU A O 11
ATOM 16888 N N . VAL A 1 26 ? -4.555 0.727 -5.026 1.00 1.14 26 VAL A N 11
ATOM 16889 C CA . VAL A 1 26 ? -4.556 -0.305 -3.965 1.00 12.35 26 VAL A CA 11
ATOM 16890 C C . VAL A 1 26 ? -4.023 -1.622 -4.557 1.00 0.02 26 VAL A C 11
ATOM 16891 O O . VAL A 1 26 ? -4.404 -2.002 -5.666 1.00 30.32 26 VAL A O 11
ATOM 16904 N N . ARG A 1 27 ? -3.122 -2.298 -3.824 1.00 71.10 27 ARG A N 11
ATOM 16905 C CA . ARG A 1 27 ? -2.526 -3.585 -4.232 1.00 73.12 27 ARG A CA 11
ATOM 16906 C C . ARG A 1 27 ? -2.857 -4.664 -3.192 1.00 22.30 27 ARG A C 11
ATOM 16907 O O . ARG A 1 27 ? -2.585 -4.485 -2.006 1.00 71.01 27 ARG A O 11
ATOM 16928 N N . LEU A 1 28 ? -3.445 -5.777 -3.654 1.00 20.31 28 LEU A N 11
ATOM 16929 C CA . LEU A 1 28 ? -3.821 -6.911 -2.796 1.00 45.22 28 LEU A CA 11
ATOM 16930 C C . LEU A 1 28 ? -2.674 -7.933 -2.750 1.00 30.51 28 LEU A C 11
ATOM 16931 O O . LEU A 1 28 ? -2.204 -8.395 -3.800 1.00 0.43 28 LEU A O 11
ATOM 16947 N N . VAL A 1 29 ? -2.219 -8.274 -1.530 1.00 54.05 29 VAL A N 11
ATOM 16948 C CA . VAL A 1 29 ? -1.166 -9.274 -1.298 1.00 71.40 29 VAL A CA 11
ATOM 16949 C C . VAL A 1 29 ? -1.740 -10.438 -0.475 1.00 53.31 29 VAL A C 11
ATOM 16950 O O . VAL A 1 29 ? -2.012 -10.293 0.722 1.00 11.43 29 VAL A O 11
ATOM 16963 N N . THR A 1 30 ? -1.973 -11.570 -1.147 1.00 41.24 30 THR A N 11
ATOM 16964 C CA . THR A 1 30 ? -2.445 -12.813 -0.511 1.00 51.21 30 THR A CA 11
ATOM 16965 C C . THR A 1 30 ? -1.304 -13.851 -0.456 1.00 43.31 30 THR A C 11
ATOM 16966 O O . THR A 1 30 ? -1.246 -14.689 0.456 1.00 63.00 30 THR A O 11
ATOM 16977 N N . THR A 1 31 ? -0.393 -13.781 -1.442 1.00 21.24 31 THR A N 11
ATOM 16978 C CA . THR A 1 31 ? 0.773 -14.682 -1.554 1.00 73.34 31 THR A CA 11
ATOM 16979 C C . THR A 1 31 ? 2.053 -13.855 -1.721 1.00 12.53 31 THR A C 11
ATOM 16980 O O . THR A 1 31 ? 1.990 -12.624 -1.868 1.00 44.24 31 THR A O 11
ATOM 16991 N N . GLU A 1 32 ? 3.210 -14.546 -1.703 1.00 50.04 32 GLU A N 11
ATOM 16992 C CA . GLU A 1 32 ? 4.522 -13.931 -1.959 1.00 54.11 32 GLU A CA 11
ATOM 16993 C C . GLU A 1 32 ? 4.595 -13.382 -3.394 1.00 23.32 32 GLU A C 11
ATOM 16994 O O . GLU A 1 32 ? 5.163 -12.312 -3.616 1.00 34.14 32 GLU A O 11
ATOM 17006 N N . GLU A 1 33 ? 3.980 -14.113 -4.351 1.00 4.44 33 GLU A N 11
ATOM 17007 C CA . GLU A 1 33 ? 3.958 -13.721 -5.774 1.00 42.03 33 GLU A CA 11
ATOM 17008 C C . GLU A 1 33 ? 3.380 -12.309 -5.960 1.00 13.34 33 GLU A C 11
ATOM 17009 O O . GLU A 1 33 ? 3.903 -11.522 -6.762 1.00 22.24 33 GLU A O 11
ATOM 17021 N N . ASP A 1 34 ? 2.319 -11.996 -5.181 1.00 14.51 34 ASP A N 11
ATOM 17022 C CA . ASP A 1 34 ? 1.707 -10.658 -5.169 1.00 21.12 34 ASP A CA 11
ATOM 17023 C C . ASP A 1 34 ? 2.738 -9.609 -4.743 1.00 1.25 34 ASP A C 11
ATOM 17024 O O . ASP A 1 34 ? 3.012 -8.694 -5.504 1.00 50.44 34 ASP A O 11
ATOM 17033 N N . ALA A 1 35 ? 3.342 -9.810 -3.544 1.00 34.01 35 ALA A N 11
ATOM 17034 C CA . ALA A 1 35 ? 4.292 -8.852 -2.925 1.00 32.21 35 ALA A CA 11
ATOM 17035 C C . ALA A 1 35 ? 5.455 -8.489 -3.871 1.00 43.32 35 ALA A C 11
ATOM 17036 O O . ALA A 1 35 ? 5.854 -7.324 -3.959 1.00 40.54 35 ALA A O 11
ATOM 17043 N N . LYS A 1 36 ? 5.967 -9.516 -4.573 1.00 4.44 36 LYS A N 11
ATOM 17044 C CA . LYS A 1 36 ? 7.009 -9.379 -5.608 1.00 53.52 36 LYS A CA 11
ATOM 17045 C C . LYS A 1 36 ? 6.562 -8.430 -6.739 1.00 14.11 36 LYS A C 11
ATOM 17046 O O . LYS A 1 36 ? 7.291 -7.498 -7.097 1.00 23.22 36 LYS A O 11
ATOM 17065 N N . GLN A 1 37 ? 5.354 -8.686 -7.281 1.00 63.41 37 GLN A N 11
ATOM 17066 C CA . GLN A 1 37 ? 4.773 -7.890 -8.385 1.00 54.11 37 GLN A CA 11
ATOM 17067 C C . GLN A 1 37 ? 4.420 -6.455 -7.935 1.00 30.44 37 GLN A C 11
ATOM 17068 O O . GLN A 1 37 ? 4.516 -5.520 -8.732 1.00 45.35 37 GLN A O 11
ATOM 17082 N N . VAL A 1 38 ? 4.026 -6.308 -6.655 1.00 63.13 38 VAL A N 11
ATOM 17083 C CA . VAL A 1 38 ? 3.642 -5.021 -6.052 1.00 52.34 38 VAL A CA 11
ATOM 17084 C C . VAL A 1 38 ? 4.849 -4.066 -5.996 1.00 51.32 38 VAL A C 11
ATOM 17085 O O . VAL A 1 38 ? 4.718 -2.905 -6.378 1.00 30.25 38 VAL A O 11
ATOM 17098 N N . ILE A 1 39 ? 6.015 -4.592 -5.555 1.00 5.02 39 ILE A N 11
ATOM 17099 C CA . ILE A 1 39 ? 7.301 -3.847 -5.536 1.00 53.21 39 ILE A CA 11
ATOM 17100 C C . ILE A 1 39 ? 7.568 -3.192 -6.909 1.00 34.30 39 ILE A C 11
ATOM 17101 O O . ILE A 1 39 ? 7.872 -1.999 -7.001 1.00 71.34 39 ILE A O 11
ATOM 17117 N N . LYS A 1 40 ? 7.385 -3.998 -7.959 1.00 12.41 40 LYS A N 11
ATOM 17118 C CA . LYS A 1 40 ? 7.660 -3.608 -9.345 1.00 34.15 40 LYS A CA 11
ATOM 17119 C C . LYS A 1 40 ? 6.621 -2.588 -9.836 1.00 13.23 40 LYS A C 11
ATOM 17120 O O . LYS A 1 40 ? 6.972 -1.596 -10.474 1.00 62.13 40 LYS A O 11
ATOM 17139 N N . GLU A 1 41 ? 5.344 -2.844 -9.478 1.00 71.23 41 GLU A N 11
ATOM 17140 C CA . GLU A 1 41 ? 4.186 -2.065 -9.942 1.00 15.15 41 GLU A CA 11
ATOM 17141 C C . GLU A 1 41 ? 4.265 -0.610 -9.443 1.00 53.31 41 GLU A C 11
ATOM 17142 O O . GLU A 1 41 ? 4.013 0.331 -10.199 1.00 41.21 41 GLU A O 11
ATOM 17154 N N . ILE A 1 42 ? 4.628 -0.470 -8.158 1.00 54.22 42 ILE A N 11
ATOM 17155 C CA . ILE A 1 42 ? 4.877 0.819 -7.494 1.00 15.53 42 ILE A CA 11
ATOM 17156 C C . ILE A 1 42 ? 5.942 1.648 -8.261 1.00 24.04 42 ILE A C 11
ATOM 17157 O O . ILE A 1 42 ? 5.750 2.845 -8.506 1.00 73.34 42 ILE A O 11
ATOM 17173 N N . GLN A 1 43 ? 7.036 0.973 -8.662 1.00 41.02 43 GLN A N 11
ATOM 17174 C CA . GLN A 1 43 ? 8.156 1.594 -9.401 1.00 52.14 43 GLN A CA 11
ATOM 17175 C C . GLN A 1 43 ? 7.716 2.041 -10.807 1.00 24.41 43 GLN A C 11
ATOM 17176 O O . GLN A 1 43 ? 8.152 3.090 -11.294 1.00 45.11 43 GLN A O 11
ATOM 17190 N N . LYS A 1 44 ? 6.839 1.236 -11.442 1.00 11.11 44 LYS A N 11
ATOM 17191 C CA . LYS A 1 44 ? 6.321 1.515 -12.799 1.00 1.55 44 LYS A CA 11
ATOM 17192 C C . LYS A 1 44 ? 5.293 2.653 -12.794 1.00 31.25 44 LYS A C 11
ATOM 17193 O O . LYS A 1 44 ? 5.124 3.352 -13.803 1.00 35.33 44 LYS A O 11
ATOM 17212 N N . LYS A 1 45 ? 4.609 2.831 -11.653 1.00 70.04 45 LYS A N 11
ATOM 17213 C CA . LYS A 1 45 ? 3.706 3.972 -11.431 1.00 54.55 45 LYS A CA 11
ATOM 17214 C C . LYS A 1 45 ? 4.515 5.233 -11.049 1.00 44.14 45 LYS A C 11
ATOM 17215 O O . LYS A 1 45 ? 4.077 6.352 -11.317 1.00 2.43 45 LYS A O 11
ATOM 17234 N N . GLY A 1 46 ? 5.719 5.037 -10.479 1.00 53.12 46 GLY A N 11
ATOM 17235 C CA . GLY A 1 46 ? 6.538 6.148 -9.980 1.00 72.23 46 GLY A CA 11
ATOM 17236 C C . GLY A 1 46 ? 5.976 6.725 -8.687 1.00 12.34 46 GLY A C 11
ATOM 17237 O O . GLY A 1 46 ? 5.879 7.950 -8.516 1.00 41.12 46 GLY A O 11
ATOM 17241 N N . VAL A 1 47 ? 5.608 5.815 -7.787 1.00 33.03 47 VAL A N 11
ATOM 17242 C CA . VAL A 1 47 ? 4.952 6.121 -6.507 1.00 74.32 47 VAL A CA 11
ATOM 17243 C C . VAL A 1 47 ? 6.004 6.394 -5.433 1.00 40.34 47 VAL A C 11
ATOM 17244 O O . VAL A 1 47 ? 7.070 5.772 -5.414 1.00 35.31 47 VAL A O 11
ATOM 17257 N N . GLN A 1 48 ? 5.681 7.337 -4.539 1.00 74.34 48 GLN A N 11
ATOM 17258 C CA . GLN A 1 48 ? 6.618 7.855 -3.537 1.00 32.12 48 GLN A CA 11
ATOM 17259 C C . GLN A 1 48 ? 6.185 7.454 -2.120 1.00 72.41 48 GLN A C 11
ATOM 17260 O O . GLN A 1 48 ? 7.029 7.190 -1.267 1.00 21.33 48 GLN A O 11
ATOM 17274 N N . LYS A 1 49 ? 4.862 7.420 -1.877 1.00 42.34 49 LYS A N 11
ATOM 17275 C CA . LYS A 1 49 ? 4.292 7.004 -0.575 1.00 64.40 49 LYS A CA 11
ATOM 17276 C C . LYS A 1 49 ? 3.486 5.720 -0.738 1.00 11.21 49 LYS A C 11
ATOM 17277 O O . LYS A 1 49 ? 2.669 5.613 -1.655 1.00 13.42 49 LYS A O 11
ATOM 17296 N N . VAL A 1 50 ? 3.718 4.746 0.157 1.00 1.32 50 VAL A N 11
ATOM 17297 C CA . VAL A 1 50 ? 2.943 3.494 0.209 1.00 53.44 50 VAL A CA 11
ATOM 17298 C C . VAL A 1 50 ? 2.420 3.258 1.636 1.00 40.21 50 VAL A C 11
ATOM 17299 O O . VAL A 1 50 ? 3.187 3.254 2.608 1.00 65.20 50 VAL A O 11
ATOM 17312 N N . VAL A 1 51 ? 1.094 3.093 1.732 1.00 53.42 51 VAL A N 11
ATOM 17313 C CA . VAL A 1 51 ? 0.384 2.755 2.957 1.00 62.31 51 VAL A CA 11
ATOM 17314 C C . VAL A 1 51 ? 0.298 1.217 3.105 1.00 44.52 51 VAL A C 11
ATOM 17315 O O . VAL A 1 51 ? -0.398 0.544 2.348 1.00 22.23 51 VAL A O 11
ATOM 17328 N N . LEU A 1 52 ? 1.034 0.694 4.075 1.00 53.24 52 LEU A N 11
ATOM 17329 C CA . LEU A 1 52 ? 1.086 -0.730 4.408 1.00 33.15 52 LEU A CA 11
ATOM 17330 C C . LEU A 1 52 ? 0.078 -1.036 5.543 1.00 1.02 52 LEU A C 11
ATOM 17331 O O . LEU A 1 52 ? 0.321 -0.705 6.710 1.00 74.41 52 LEU A O 11
ATOM 17347 N N . VAL A 1 53 ? -1.086 -1.610 5.169 1.00 52.53 53 VAL A N 11
ATOM 17348 C CA . VAL A 1 53 ? -2.168 -1.976 6.113 1.00 14.41 53 VAL A CA 11
ATOM 17349 C C . VAL A 1 53 ? -2.198 -3.500 6.328 1.00 43.34 53 VAL A C 11
ATOM 17350 O O . VAL A 1 53 ? -2.353 -4.265 5.363 1.00 71.12 53 VAL A O 11
ATOM 17363 N N . GLY A 1 54 ? -2.055 -3.914 7.605 1.00 24.24 54 GLY A N 11
ATOM 17364 C CA . GLY A 1 54 ? -2.187 -5.316 8.013 1.00 24.32 54 GLY A CA 11
ATOM 17365 C C . GLY A 1 54 ? -1.157 -6.247 7.382 1.00 12.00 54 GLY A C 11
ATOM 17366 O O . GLY A 1 54 ? -1.432 -7.434 7.185 1.00 15.13 54 GLY A O 11
ATOM 17370 N N . VAL A 1 55 ? 0.033 -5.712 7.081 1.00 2.13 55 VAL A N 11
ATOM 17371 C CA . VAL A 1 55 ? 1.097 -6.465 6.385 1.00 72.32 55 VAL A CA 11
ATOM 17372 C C . VAL A 1 55 ? 2.055 -7.116 7.392 1.00 25.22 55 VAL A C 11
ATOM 17373 O O . VAL A 1 55 ? 1.974 -6.872 8.608 1.00 62.42 55 VAL A O 11
ATOM 17386 N N . SER A 1 56 ? 2.951 -7.959 6.877 1.00 40.24 56 SER A N 11
ATOM 17387 C CA . SER A 1 56 ? 4.082 -8.476 7.642 1.00 62.13 56 SER A CA 11
ATOM 17388 C C . SER A 1 56 ? 5.167 -7.389 7.741 1.00 1.13 56 SER A C 11
ATOM 17389 O O . SER A 1 56 ? 5.342 -6.600 6.801 1.00 32.40 56 SER A O 11
ATOM 17397 N N . GLU A 1 57 ? 5.882 -7.365 8.876 1.00 24.24 57 GLU A N 11
ATOM 17398 C CA . GLU A 1 57 ? 7.043 -6.479 9.098 1.00 50.01 57 GLU A CA 11
ATOM 17399 C C . GLU A 1 57 ? 8.181 -6.811 8.103 1.00 30.24 57 GLU A C 11
ATOM 17400 O O . GLU A 1 57 ? 8.993 -5.946 7.760 1.00 63.23 57 GLU A O 11
ATOM 17412 N N . LYS A 1 58 ? 8.199 -8.081 7.645 1.00 12.13 58 LYS A N 11
ATOM 17413 C CA . LYS A 1 58 ? 9.117 -8.575 6.617 1.00 5.11 58 LYS A CA 11
ATOM 17414 C C . LYS A 1 58 ? 8.853 -7.858 5.278 1.00 24.02 58 LYS A C 11
ATOM 17415 O O . LYS A 1 58 ? 9.785 -7.383 4.624 1.00 42.15 58 LYS A O 11
ATOM 17434 N N . LEU A 1 59 ? 7.560 -7.762 4.912 1.00 35.33 59 LEU A N 11
ATOM 17435 C CA . LEU A 1 59 ? 7.113 -7.119 3.661 1.00 42.54 59 LEU A CA 11
ATOM 17436 C C . LEU A 1 59 ? 7.148 -5.588 3.784 1.00 11.01 59 LEU A C 11
ATOM 17437 O O . LEU A 1 59 ? 7.291 -4.891 2.782 1.00 74.31 59 LEU A O 11
ATOM 17453 N N . LEU A 1 60 ? 7.021 -5.083 5.023 1.00 52.31 60 LEU A N 11
ATOM 17454 C CA . LEU A 1 60 ? 7.126 -3.646 5.324 1.00 25.22 60 LEU A CA 11
ATOM 17455 C C . LEU A 1 60 ? 8.500 -3.121 4.873 1.00 32.25 60 LEU A C 11
ATOM 17456 O O . LEU A 1 60 ? 8.589 -2.154 4.107 1.00 55.41 60 LEU A O 11
ATOM 17472 N N . GLN A 1 61 ? 9.555 -3.814 5.337 1.00 24.22 61 GLN A N 11
ATOM 17473 C CA . GLN A 1 61 ? 10.951 -3.472 5.024 1.00 10.45 61 GLN A CA 11
ATOM 17474 C C . GLN A 1 61 ? 11.289 -3.812 3.558 1.00 24.52 61 GLN A C 11
ATOM 17475 O O . GLN A 1 61 ? 11.928 -3.018 2.873 1.00 22.45 61 GLN A O 11
ATOM 17489 N N . LYS A 1 62 ? 10.823 -4.985 3.091 1.00 33.30 62 LYS A N 11
ATOM 17490 C CA . LYS A 1 62 ? 11.123 -5.497 1.734 1.00 42.15 62 LYS A CA 11
ATOM 17491 C C . LYS A 1 62 ? 10.658 -4.523 0.625 1.00 20.53 62 LYS A C 11
ATOM 17492 O O . LYS A 1 62 ? 11.456 -4.120 -0.241 1.00 43.45 62 LYS A O 11
ATOM 17511 N N . ILE A 1 63 ? 9.362 -4.150 0.686 1.00 32.21 63 ILE A N 11
ATOM 17512 C CA . ILE A 1 63 ? 8.727 -3.248 -0.288 1.00 74.41 63 ILE A CA 11
ATOM 17513 C C . ILE A 1 63 ? 9.425 -1.864 -0.282 1.00 32.10 63 ILE A C 11
ATOM 17514 O O . ILE A 1 63 ? 9.784 -1.364 -1.341 1.00 34.22 63 ILE A O 11
ATOM 17530 N N . LYS A 1 64 ? 9.678 -1.287 0.911 1.00 23.11 64 LYS A N 11
ATOM 17531 C CA . LYS A 1 64 ? 10.227 0.087 1.008 1.00 44.34 64 LYS A CA 11
ATOM 17532 C C . LYS A 1 64 ? 11.682 0.169 0.492 1.00 73.33 64 LYS A C 11
ATOM 17533 O O . LYS A 1 64 ? 12.097 1.216 -0.007 1.00 43.54 64 LYS A O 11
ATOM 17552 N N . GLN A 1 65 ? 12.444 -0.942 0.625 1.00 23.21 65 GLN A N 11
ATOM 17553 C CA . GLN A 1 65 ? 13.836 -1.015 0.128 1.00 51.43 65 GLN A CA 11
ATOM 17554 C C . GLN A 1 65 ? 13.864 -1.035 -1.410 1.00 72.32 65 GLN A C 11
ATOM 17555 O O . GLN A 1 65 ? 14.431 -0.143 -2.042 1.00 50.32 65 GLN A O 11
ATOM 17569 N N . GLU A 1 66 ? 13.207 -2.056 -1.991 1.00 51.41 66 GLU A N 11
ATOM 17570 C CA . GLU A 1 66 ? 13.318 -2.375 -3.427 1.00 3.50 66 GLU A CA 11
ATOM 17571 C C . GLU A 1 66 ? 12.425 -1.467 -4.298 1.00 71.24 66 GLU A C 11
ATOM 17572 O O . GLU A 1 66 ? 12.840 -1.043 -5.384 1.00 75.23 66 GLU A O 11
ATOM 17584 N N . ALA A 1 67 ? 11.198 -1.179 -3.823 1.00 54.43 67 ALA A N 11
ATOM 17585 C CA . ALA A 1 67 ? 10.289 -0.223 -4.499 1.00 71.24 67 ALA A CA 11
ATOM 17586 C C . ALA A 1 67 ? 10.737 1.233 -4.263 1.00 11.11 67 ALA A C 11
ATOM 17587 O O . ALA A 1 67 ? 10.355 2.128 -5.030 1.00 3.44 67 ALA A O 11
ATOM 17594 N N . ASN A 1 68 ? 11.544 1.446 -3.190 1.00 62.44 68 ASN A N 11
ATOM 17595 C CA . ASN A 1 68 ? 12.140 2.756 -2.834 1.00 14.43 68 ASN A CA 11
ATOM 17596 C C . ASN A 1 68 ? 11.041 3.780 -2.515 1.00 62.45 68 ASN A C 11
ATOM 17597 O O . ASN A 1 68 ? 10.837 4.751 -3.255 1.00 43.03 68 ASN A O 11
ATOM 17608 N N . VAL A 1 69 ? 10.307 3.526 -1.420 1.00 51.34 69 VAL A N 11
ATOM 17609 C CA . VAL A 1 69 ? 9.140 4.344 -1.014 1.00 22.45 69 VAL A CA 11
ATOM 17610 C C . VAL A 1 69 ? 9.146 4.645 0.491 1.00 51.32 69 VAL A C 11
ATOM 17611 O O . VAL A 1 69 ? 9.871 4.009 1.268 1.00 72.11 69 VAL A O 11
ATOM 17624 N N . GLN A 1 70 ? 8.305 5.617 0.874 1.00 2.04 70 GLN A N 11
ATOM 17625 C CA . GLN A 1 70 ? 8.091 6.014 2.269 1.00 43.32 70 GLN A CA 11
ATOM 17626 C C . GLN A 1 70 ? 7.202 4.974 2.969 1.00 43.13 70 GLN A C 11
ATOM 17627 O O . GLN A 1 70 ? 6.263 4.441 2.355 1.00 62.15 70 GLN A O 11
ATOM 17641 N N . VAL A 1 71 ? 7.489 4.729 4.254 1.00 51.34 71 VAL A N 11
ATOM 17642 C CA . VAL A 1 71 ? 6.779 3.732 5.068 1.00 53.20 71 VAL A CA 11
ATOM 17643 C C . VAL A 1 71 ? 5.660 4.421 5.844 1.00 31.01 71 VAL A C 11
ATOM 17644 O O . VAL A 1 71 ? 5.921 5.334 6.639 1.00 62.53 71 VAL A O 11
ATOM 17657 N N . TYR A 1 72 ? 4.415 4.017 5.577 1.00 54.01 72 TYR A N 11
ATOM 17658 C CA . TYR A 1 72 ? 3.274 4.383 6.414 1.00 34.12 72 TYR A CA 11
ATOM 17659 C C . TYR A 1 72 ? 2.590 3.102 6.871 1.00 23.35 72 TYR A C 11
ATOM 17660 O O . TYR A 1 72 ? 1.801 2.517 6.130 1.00 51.43 72 TYR A O 11
ATOM 17678 N N . ARG A 1 73 ? 2.906 2.666 8.101 1.00 71.12 73 ARG A N 11
ATOM 17679 C CA . ARG A 1 73 ? 2.240 1.525 8.711 1.00 63.41 73 ARG A CA 11
ATOM 17680 C C . ARG A 1 73 ? 0.989 2.056 9.394 1.00 11.41 73 ARG A C 11
ATOM 17681 O O . ARG A 1 73 ? 1.066 2.747 10.416 1.00 61.50 73 ARG A O 11
ATOM 17702 N N . VAL A 1 74 ? -0.151 1.760 8.790 1.00 64.20 74 VAL A N 11
ATOM 17703 C CA . VAL A 1 74 ? -1.451 2.153 9.306 1.00 70.21 74 VAL A CA 11
ATOM 17704 C C . VAL A 1 74 ? -2.009 0.997 10.125 1.00 60.11 74 VAL A C 11
ATOM 17705 O O . VAL A 1 74 ? -2.029 -0.144 9.653 1.00 2.41 74 VAL A O 11
ATOM 17718 N N . THR A 1 75 ? -2.427 1.299 11.359 1.00 3.53 75 THR A N 11
ATOM 17719 C CA . THR A 1 75 ? -3.055 0.321 12.266 1.00 73.33 75 THR A CA 11
ATOM 17720 C C . THR A 1 75 ? -4.402 0.879 12.804 1.00 70.12 75 THR A C 11
ATOM 17721 O O . THR A 1 75 ? -5.131 0.198 13.535 1.00 43.41 75 THR A O 11
ATOM 17732 N N . SER A 1 76 ? -4.720 2.127 12.414 1.00 13.22 76 SER A N 11
ATOM 17733 C CA . SER A 1 76 ? -6.040 2.746 12.624 1.00 12.23 76 SER A CA 11
ATOM 17734 C C . SER A 1 76 ? -6.444 3.504 11.351 1.00 33.13 76 SER A C 11
ATOM 17735 O O . SER A 1 76 ? -5.587 4.098 10.694 1.00 0.35 76 SER A O 11
ATOM 17743 N N . ASN A 1 77 ? -7.757 3.498 11.049 1.00 14.41 77 ASN A N 11
ATOM 17744 C CA . ASN A 1 77 ? -8.351 4.061 9.807 1.00 4.13 77 ASN A CA 11
ATOM 17745 C C . ASN A 1 77 ? -7.852 5.489 9.478 1.00 62.34 77 ASN A C 11
ATOM 17746 O O . ASN A 1 77 ? -7.612 5.820 8.311 1.00 34.23 77 ASN A O 11
ATOM 17757 N N . ASP A 1 78 ? -7.656 6.293 10.542 1.00 63.33 78 ASP A N 11
ATOM 17758 C CA . ASP A 1 78 ? -7.367 7.730 10.454 1.00 74.35 78 ASP A CA 11
ATOM 17759 C C . ASP A 1 78 ? -6.006 7.999 9.792 1.00 3.35 78 ASP A C 11
ATOM 17760 O O . ASP A 1 78 ? -5.835 9.025 9.128 1.00 23.20 78 ASP A O 11
ATOM 17769 N N . GLU A 1 79 ? -5.055 7.057 9.947 1.00 13.23 79 GLU A N 11
ATOM 17770 C CA . GLU A 1 79 ? -3.690 7.217 9.413 1.00 14.11 79 GLU A CA 11
ATOM 17771 C C . GLU A 1 79 ? -3.726 7.143 7.879 1.00 30.34 79 GLU A C 11
ATOM 17772 O O . GLU A 1 79 ? -3.172 8.003 7.200 1.00 21.23 79 GLU A O 11
ATOM 17784 N N . LEU A 1 80 ? -4.428 6.105 7.361 1.00 3.41 80 LEU A N 11
ATOM 17785 C CA . LEU A 1 80 ? -4.650 5.897 5.913 1.00 11.11 80 LEU A CA 11
ATOM 17786 C C . LEU A 1 80 ? -5.312 7.151 5.320 1.00 72.54 80 LEU A C 11
ATOM 17787 O O . LEU A 1 80 ? -4.785 7.750 4.378 1.00 65.24 80 LEU A O 11
ATOM 17803 N N . GLU A 1 81 ? -6.422 7.559 5.952 1.00 50.10 81 GLU A N 11
ATOM 17804 C CA . GLU A 1 81 ? -7.240 8.713 5.530 1.00 11.53 81 GLU A CA 11
ATOM 17805 C C . GLU A 1 81 ? -6.425 10.027 5.501 1.00 21.22 81 GLU A C 11
ATOM 17806 O O . GLU A 1 81 ? -6.674 10.890 4.653 1.00 64.44 81 GLU A O 11
ATOM 17818 N N . GLN A 1 82 ? -5.453 10.146 6.425 1.00 52.50 82 GLN A N 11
ATOM 17819 C CA . GLN A 1 82 ? -4.589 11.333 6.541 1.00 11.13 82 GLN A CA 11
ATOM 17820 C C . GLN A 1 82 ? -3.549 11.379 5.402 1.00 72.41 82 GLN A C 11
ATOM 17821 O O . GLN A 1 82 ? -3.311 12.444 4.820 1.00 32.31 82 GLN A O 11
ATOM 17835 N N . VAL A 1 83 ? -2.951 10.211 5.086 1.00 44.21 83 VAL A N 11
ATOM 17836 C CA . VAL A 1 83 ? -1.909 10.102 4.039 1.00 35.41 83 VAL A CA 11
ATOM 17837 C C . VAL A 1 83 ? -2.514 10.339 2.635 1.00 13.41 83 VAL A C 11
ATOM 17838 O O . VAL A 1 83 ? -1.834 10.867 1.756 1.00 62.41 83 VAL A O 11
ATOM 17851 N N . VAL A 1 84 ? -3.799 9.958 2.446 1.00 62.10 84 VAL A N 11
ATOM 17852 C CA . VAL A 1 84 ? -4.535 10.214 1.182 1.00 44.34 84 VAL A CA 11
ATOM 17853 C C . VAL A 1 84 ? -4.669 11.736 0.934 1.00 21.11 84 VAL A C 11
ATOM 17854 O O . VAL A 1 84 ? -4.558 12.211 -0.203 1.00 63.14 84 VAL A O 11
ATOM 17867 N N . LYS A 1 85 ? -4.896 12.491 2.011 1.00 73.35 85 LYS A N 11
ATOM 17868 C CA . LYS A 1 85 ? -5.017 13.954 1.944 1.00 21.21 85 LYS A CA 11
ATOM 17869 C C . LYS A 1 85 ? -3.639 14.606 1.729 1.00 33.44 85 LYS A C 11
ATOM 17870 O O . LYS A 1 85 ? -3.506 15.523 0.913 1.00 34.13 85 LYS A O 11
ATOM 17889 N N . ASP A 1 86 ? -2.608 14.089 2.432 1.00 60.53 86 ASP A N 11
ATOM 17890 C CA . ASP A 1 86 ? -1.245 14.664 2.408 1.00 63.32 86 ASP A CA 11
ATOM 17891 C C . ASP A 1 86 ? -0.566 14.459 1.047 1.00 34.12 86 ASP A C 11
ATOM 17892 O O . ASP A 1 86 ? 0.096 15.373 0.548 1.00 43.24 86 ASP A O 11
ATOM 17901 N N . VAL A 1 87 ? -0.763 13.270 0.446 1.00 31.52 87 VAL A N 11
ATOM 17902 C CA . VAL A 1 87 ? -0.163 12.903 -0.859 1.00 23.20 87 VAL A CA 11
ATOM 17903 C C . VAL A 1 87 ? -0.665 13.847 -1.987 1.00 61.33 87 VAL A C 11
ATOM 17904 O O . VAL A 1 87 ? 0.031 14.083 -2.984 1.00 11.54 87 VAL A O 11
ATOM 17917 N N . LYS A 1 88 ? -1.880 14.394 -1.786 1.00 62.20 88 LYS A N 11
ATOM 17918 C CA . LYS A 1 88 ? -2.519 15.362 -2.698 1.00 10.33 88 LYS A CA 11
ATOM 17919 C C . LYS A 1 88 ? -2.367 16.812 -2.183 1.00 24.53 88 LYS A C 11
ATOM 17920 O O . LYS A 1 88 ? -2.782 17.764 -2.858 1.00 13.14 88 LYS A O 11
ATOM 17939 N N . GLY A 1 89 ? -1.772 16.961 -0.985 1.00 0.30 89 GLY A N 11
ATOM 17940 C CA . GLY A 1 89 ? -1.537 18.266 -0.369 1.00 64.32 89 GLY A CA 11
ATOM 17941 C C . GLY A 1 89 ? -2.744 18.754 0.415 1.00 42.14 89 GLY A C 11
ATOM 17942 O O . GLY A 1 89 ? -3.619 19.409 -0.153 1.00 51.20 89 GLY A O 11
ATOM 17946 N N . SER A 1 90 ? -2.788 18.421 1.722 1.00 3.34 90 SER A N 11
ATOM 17947 C CA . SER A 1 90 ? -3.904 18.777 2.628 1.00 1.02 90 SER A CA 11
ATOM 17948 C C . SER A 1 90 ? -4.145 20.304 2.672 1.00 43.02 90 SER A C 11
ATOM 17949 O O . SER A 1 90 ? -5.289 20.768 2.566 1.00 61.20 90 SER A O 11
ATOM 17957 N N . GLY A 1 91 ? -3.051 21.067 2.808 1.00 11.41 91 GLY A N 11
ATOM 17958 C CA . GLY A 1 91 ? -3.103 22.532 2.853 1.00 42.24 91 GLY A CA 11
ATOM 17959 C C . GLY A 1 91 ? -2.540 23.177 1.598 1.00 4.15 91 GLY A C 11
ATOM 17960 O O . GLY A 1 91 ? -2.104 24.334 1.636 1.00 41.42 91 GLY A O 11
ATOM 17964 N N . LEU A 1 92 ? -2.544 22.427 0.480 1.00 65.34 92 LEU A N 11
ATOM 17965 C CA . LEU A 1 92 ? -2.133 22.933 -0.843 1.00 23.51 92 LEU A CA 11
ATOM 17966 C C . LEU A 1 92 ? -3.371 23.136 -1.731 1.00 23.52 92 LEU A C 11
ATOM 17967 O O . LEU A 1 92 ? -4.312 22.326 -1.696 1.00 32.21 92 LEU A O 11
ATOM 17983 N N . GLU A 1 93 ? -3.358 24.227 -2.511 1.00 44.34 93 GLU A N 11
ATOM 17984 C CA . GLU A 1 93 ? -4.401 24.542 -3.497 1.00 3.31 93 GLU A CA 11
ATOM 17985 C C . GLU A 1 93 ? -4.194 23.678 -4.755 1.00 73.12 93 GLU A C 11
ATOM 17986 O O . GLU A 1 93 ? -3.085 23.627 -5.290 1.00 44.32 93 GLU A O 11
ATOM 17998 N N . HIS A 1 94 ? -5.266 23.014 -5.226 1.00 14.31 94 HIS A N 11
ATOM 17999 C CA . HIS A 1 94 ? -5.227 22.143 -6.429 1.00 3.33 94 HIS A CA 11
ATOM 18000 C C . HIS A 1 94 ? -6.106 22.742 -7.554 1.00 63.13 94 HIS A C 11
ATOM 18001 O O . HIS A 1 94 ? -6.574 22.034 -8.460 1.00 43.00 94 HIS A O 11
ATOM 18016 N N . HIS A 1 95 ? -6.278 24.071 -7.525 1.00 74.30 95 HIS A N 11
ATOM 18017 C CA . HIS A 1 95 ? -7.150 24.787 -8.476 1.00 4.52 95 HIS A CA 11
ATOM 18018 C C . HIS A 1 95 ? -6.478 24.960 -9.860 1.00 52.41 95 HIS A C 11
ATOM 18019 O O . HIS A 1 95 ? -7.152 25.332 -10.830 1.00 60.31 95 HIS A O 11
ATOM 18034 N N . HIS A 1 96 ? -5.156 24.682 -9.948 1.00 63.13 96 HIS A N 11
ATOM 18035 C CA . HIS A 1 96 ? -4.376 24.846 -11.198 1.00 14.04 96 HIS A CA 11
ATOM 18036 C C . HIS A 1 96 ? -4.822 23.838 -12.290 1.00 73.13 96 HIS A C 11
ATOM 18037 O O . HIS A 1 96 ? -4.254 22.751 -12.445 1.00 64.54 96 HIS A O 11
ATOM 18052 N N . HIS A 1 97 ? -5.885 24.207 -12.996 1.00 34.41 97 HIS A N 11
ATOM 18053 C CA . HIS A 1 97 ? -6.400 23.502 -14.169 1.00 63.43 97 HIS A CA 11
ATOM 18054 C C . HIS A 1 97 ? -6.516 24.542 -15.271 1.00 62.24 97 HIS A C 11
ATOM 18055 O O . HIS A 1 97 ? -7.263 25.520 -15.109 1.00 73.31 97 HIS A O 11
ATOM 18070 N N . HIS A 1 98 ? -5.758 24.345 -16.366 1.00 53.43 98 HIS A N 11
ATOM 18071 C CA . HIS A 1 98 ? -5.563 25.369 -17.400 1.00 63.20 98 HIS A CA 11
ATOM 18072 C C . HIS A 1 98 ? -6.905 25.820 -18.006 1.00 50.21 98 HIS A C 11
ATOM 18073 O O . HIS A 1 98 ? -7.822 25.008 -18.193 1.00 54.24 98 HIS A O 11
ATOM 18088 N N . HIS A 1 99 ? -7.008 27.114 -18.269 1.00 41.14 99 HIS A N 11
ATOM 18089 C CA . HIS A 1 99 ? -8.152 27.724 -18.954 1.00 31.21 99 HIS A CA 11
ATOM 18090 C C . HIS A 1 99 ? -7.593 28.541 -20.139 1.00 51.20 99 HIS A C 11
ATOM 18091 O O . HIS A 1 99 ? -7.247 29.724 -19.949 1.00 30.20 99 HIS A O 11
ATOM 18107 N N . MET A 1 1 ? 4.678 14.455 -8.601 1.00 23.40 1 MET A N 12
ATOM 18108 C CA . MET A 1 1 ? 3.231 14.150 -8.463 1.00 2.34 1 MET A CA 12
ATOM 18109 C C . MET A 1 1 ? 3.027 13.139 -7.332 1.00 72.15 1 MET A C 12
ATOM 18110 O O . MET A 1 1 ? 3.607 12.050 -7.369 1.00 45.50 1 MET A O 12
ATOM 18126 N N . GLY A 1 2 ? 2.214 13.507 -6.325 1.00 0.14 2 GLY A N 12
ATOM 18127 C CA . GLY A 1 2 ? 1.957 12.649 -5.168 1.00 62.33 2 GLY A CA 12
ATOM 18128 C C . GLY A 1 2 ? 0.930 11.556 -5.465 1.00 13.10 2 GLY A C 12
ATOM 18129 O O . GLY A 1 2 ? -0.224 11.640 -5.019 1.00 53.00 2 GLY A O 12
ATOM 18133 N N . ARG A 1 3 ? 1.346 10.547 -6.260 1.00 3.10 3 ARG A N 12
ATOM 18134 C CA . ARG A 1 3 ? 0.565 9.317 -6.471 1.00 62.12 3 ARG A CA 12
ATOM 18135 C C . ARG A 1 3 ? 0.705 8.414 -5.241 1.00 43.34 3 ARG A C 12
ATOM 18136 O O . ARG A 1 3 ? 1.821 8.191 -4.751 1.00 54.13 3 ARG A O 12
ATOM 18157 N N . LEU A 1 4 ? -0.431 7.936 -4.732 1.00 24.13 4 LEU A N 12
ATOM 18158 C CA . LEU A 1 4 ? -0.481 7.008 -3.606 1.00 5.45 4 LEU A CA 12
ATOM 18159 C C . LEU A 1 4 ? -0.919 5.622 -4.096 1.00 73.34 4 LEU A C 12
ATOM 18160 O O . LEU A 1 4 ? -1.864 5.504 -4.889 1.00 54.30 4 LEU A O 12
ATOM 18176 N N . VAL A 1 5 ? -0.210 4.586 -3.642 1.00 13.42 5 VAL A N 12
ATOM 18177 C CA . VAL A 1 5 ? -0.629 3.190 -3.793 1.00 3.41 5 VAL A CA 12
ATOM 18178 C C . VAL A 1 5 ? -0.949 2.647 -2.403 1.00 21.12 5 VAL A C 12
ATOM 18179 O O . VAL A 1 5 ? -0.053 2.539 -1.561 1.00 55.50 5 VAL A O 12
ATOM 18192 N N . VAL A 1 6 ? -2.234 2.344 -2.143 1.00 72.42 6 VAL A N 12
ATOM 18193 C CA . VAL A 1 6 ? -2.642 1.758 -0.863 1.00 52.32 6 VAL A CA 12
ATOM 18194 C C . VAL A 1 6 ? -2.739 0.246 -1.044 1.00 64.14 6 VAL A C 12
ATOM 18195 O O . VAL A 1 6 ? -3.701 -0.271 -1.619 1.00 64.34 6 VAL A O 12
ATOM 18208 N N . VAL A 1 7 ? -1.707 -0.438 -0.585 1.00 44.45 7 VAL A N 12
ATOM 18209 C CA . VAL A 1 7 ? -1.658 -1.891 -0.568 1.00 32.21 7 VAL A CA 12
ATOM 18210 C C . VAL A 1 7 ? -2.353 -2.406 0.703 1.00 63.23 7 VAL A C 12
ATOM 18211 O O . VAL A 1 7 ? -2.231 -1.807 1.767 1.00 52.50 7 VAL A O 12
ATOM 18224 N N . VAL A 1 8 ? -3.092 -3.503 0.559 1.00 34.25 8 VAL A N 12
ATOM 18225 C CA . VAL A 1 8 ? -3.797 -4.187 1.651 1.00 53.05 8 VAL A CA 12
ATOM 18226 C C . VAL A 1 8 ? -3.497 -5.686 1.548 1.00 33.05 8 VAL A C 12
ATOM 18227 O O . VAL A 1 8 ? -3.109 -6.173 0.481 1.00 24.41 8 VAL A O 12
ATOM 18240 N N . THR A 1 9 ? -3.654 -6.414 2.655 1.00 62.23 9 THR A N 12
ATOM 18241 C CA . THR A 1 9 ? -3.483 -7.883 2.677 1.00 64.45 9 THR A CA 12
ATOM 18242 C C . THR A 1 9 ? -4.832 -8.603 2.860 1.00 43.32 9 THR A C 12
ATOM 18243 O O . THR A 1 9 ? -4.887 -9.841 2.894 1.00 44.52 9 THR A O 12
ATOM 18254 N N . SER A 1 10 ? -5.921 -7.820 2.956 1.00 51.42 10 SER A N 12
ATOM 18255 C CA . SER A 1 10 ? -7.290 -8.335 3.113 1.00 51.23 10 SER A CA 12
ATOM 18256 C C . SER A 1 10 ? -8.167 -7.825 1.963 1.00 65.04 10 SER A C 12
ATOM 18257 O O . SER A 1 10 ? -8.085 -6.649 1.587 1.00 12.01 10 SER A O 12
ATOM 18265 N N . GLU A 1 11 ? -8.980 -8.732 1.398 1.00 41.53 11 GLU A N 12
ATOM 18266 C CA . GLU A 1 11 ? -9.996 -8.409 0.379 1.00 3.04 11 GLU A CA 12
ATOM 18267 C C . GLU A 1 11 ? -11.093 -7.497 0.976 1.00 25.51 11 GLU A C 12
ATOM 18268 O O . GLU A 1 11 ? -11.655 -6.648 0.279 1.00 42.40 11 GLU A O 12
ATOM 18280 N N . GLN A 1 12 ? -11.354 -7.682 2.289 1.00 21.34 12 GLN A N 12
ATOM 18281 C CA . GLN A 1 12 ? -12.290 -6.845 3.066 1.00 45.03 12 GLN A CA 12
ATOM 18282 C C . GLN A 1 12 ? -11.752 -5.405 3.213 1.00 33.02 12 GLN A C 12
ATOM 18283 O O . GLN A 1 12 ? -12.524 -4.449 3.296 1.00 75.04 12 GLN A O 12
ATOM 18297 N N . LEU A 1 13 ? -10.416 -5.268 3.273 1.00 32.51 13 LEU A N 12
ATOM 18298 C CA . LEU A 1 13 ? -9.748 -3.955 3.325 1.00 14.14 13 LEU A CA 12
ATOM 18299 C C . LEU A 1 13 ? -9.561 -3.360 1.915 1.00 64.25 13 LEU A C 12
ATOM 18300 O O . LEU A 1 13 ? -9.429 -2.144 1.775 1.00 51.32 13 LEU A O 12
ATOM 18316 N N . LYS A 1 14 ? -9.558 -4.222 0.873 1.00 74.42 14 LYS A N 12
ATOM 18317 C CA . LYS A 1 14 ? -9.468 -3.764 -0.528 1.00 62.35 14 LYS A CA 12
ATOM 18318 C C . LYS A 1 14 ? -10.742 -2.997 -0.908 1.00 42.33 14 LYS A C 12
ATOM 18319 O O . LYS A 1 14 ? -10.671 -1.856 -1.369 1.00 42.52 14 LYS A O 12
ATOM 18338 N N . GLU A 1 15 ? -11.905 -3.635 -0.653 1.00 12.03 15 GLU A N 12
ATOM 18339 C CA . GLU A 1 15 ? -13.228 -3.043 -0.922 1.00 0.04 15 GLU A CA 12
ATOM 18340 C C . GLU A 1 15 ? -13.462 -1.779 -0.065 1.00 31.51 15 GLU A C 12
ATOM 18341 O O . GLU A 1 15 ? -14.167 -0.867 -0.487 1.00 41.42 15 GLU A O 12
ATOM 18353 N N . GLU A 1 16 ? -12.836 -1.743 1.126 1.00 44.41 16 GLU A N 12
ATOM 18354 C CA . GLU A 1 16 ? -12.946 -0.617 2.068 1.00 71.33 16 GLU A CA 12
ATOM 18355 C C . GLU A 1 16 ? -12.232 0.637 1.523 1.00 72.12 16 GLU A C 12
ATOM 18356 O O . GLU A 1 16 ? -12.822 1.724 1.467 1.00 11.00 16 GLU A O 12
ATOM 18368 N N . VAL A 1 17 ? -10.956 0.467 1.130 1.00 74.32 17 VAL A N 12
ATOM 18369 C CA . VAL A 1 17 ? -10.127 1.573 0.623 1.00 1.33 17 VAL A CA 12
ATOM 18370 C C . VAL A 1 17 ? -10.589 2.059 -0.773 1.00 3.24 17 VAL A C 12
ATOM 18371 O O . VAL A 1 17 ? -10.550 3.255 -1.028 1.00 45.34 17 VAL A O 12
ATOM 18384 N N . ARG A 1 18 ? -11.022 1.138 -1.667 1.00 71.02 18 ARG A N 12
ATOM 18385 C CA . ARG A 1 18 ? -11.540 1.529 -3.007 1.00 22.33 18 ARG A CA 12
ATOM 18386 C C . ARG A 1 18 ? -12.855 2.334 -2.870 1.00 62.32 18 ARG A C 12
ATOM 18387 O O . ARG A 1 18 ? -13.140 3.213 -3.689 1.00 34.41 18 ARG A O 12
ATOM 18408 N N . LYS A 1 19 ? -13.642 1.999 -1.829 1.00 42.22 19 LYS A N 12
ATOM 18409 C CA . LYS A 1 19 ? -14.901 2.697 -1.489 1.00 43.22 19 LYS A CA 12
ATOM 18410 C C . LYS A 1 19 ? -14.608 4.136 -1.018 1.00 45.03 19 LYS A C 12
ATOM 18411 O O . LYS A 1 19 ? -15.228 5.091 -1.498 1.00 10.24 19 LYS A O 12
ATOM 18430 N N . LYS A 1 20 ? -13.632 4.264 -0.098 1.00 40.23 20 LYS A N 12
ATOM 18431 C CA . LYS A 1 20 ? -13.209 5.560 0.473 1.00 51.42 20 LYS A CA 12
ATOM 18432 C C . LYS A 1 20 ? -12.543 6.463 -0.596 1.00 41.43 20 LYS A C 12
ATOM 18433 O O . LYS A 1 20 ? -12.938 7.620 -0.789 1.00 2.51 20 LYS A O 12
ATOM 18452 N N . PHE A 1 21 ? -11.529 5.906 -1.283 1.00 72.34 21 PHE A N 12
ATOM 18453 C CA . PHE A 1 21 ? -10.669 6.636 -2.237 1.00 60.53 21 PHE A CA 12
ATOM 18454 C C . PHE A 1 21 ? -10.431 5.763 -3.495 1.00 44.41 21 PHE A C 12
ATOM 18455 O O . PHE A 1 21 ? -9.533 4.917 -3.496 1.00 74.41 21 PHE A O 12
ATOM 18472 N N . PRO A 1 22 ? -11.259 5.917 -4.570 1.00 62.31 22 PRO A N 12
ATOM 18473 C CA . PRO A 1 22 ? -10.981 5.283 -5.887 1.00 31.42 22 PRO A CA 12
ATOM 18474 C C . PRO A 1 22 ? -9.916 6.062 -6.700 1.00 33.22 22 PRO A C 12
ATOM 18475 O O . PRO A 1 22 ? -9.500 5.622 -7.777 1.00 45.35 22 PRO A O 12
ATOM 18486 N N . GLN A 1 23 ? -9.494 7.224 -6.157 1.00 64.33 23 GLN A N 12
ATOM 18487 C CA . GLN A 1 23 ? -8.478 8.107 -6.764 1.00 64.43 23 GLN A CA 12
ATOM 18488 C C . GLN A 1 23 ? -7.047 7.542 -6.612 1.00 10.41 23 GLN A C 12
ATOM 18489 O O . GLN A 1 23 ? -6.129 7.978 -7.310 1.00 74.14 23 GLN A O 12
ATOM 18503 N N . VAL A 1 24 ? -6.862 6.604 -5.664 1.00 2.33 24 VAL A N 12
ATOM 18504 C CA . VAL A 1 24 ? -5.549 5.984 -5.383 1.00 15.30 24 VAL A CA 12
ATOM 18505 C C . VAL A 1 24 ? -5.505 4.553 -5.954 1.00 30.35 24 VAL A C 12
ATOM 18506 O O . VAL A 1 24 ? -6.555 3.907 -6.096 1.00 13.44 24 VAL A O 12
ATOM 18519 N N . GLU A 1 25 ? -4.294 4.067 -6.297 1.00 42.24 25 GLU A N 12
ATOM 18520 C CA . GLU A 1 25 ? -4.103 2.695 -6.803 1.00 62.20 25 GLU A CA 12
ATOM 18521 C C . GLU A 1 25 ? -4.103 1.703 -5.623 1.00 74.21 25 GLU A C 12
ATOM 18522 O O . GLU A 1 25 ? -3.126 1.610 -4.877 1.00 2.34 25 GLU A O 12
ATOM 18534 N N . VAL A 1 26 ? -5.223 0.993 -5.441 1.00 22.34 26 VAL A N 12
ATOM 18535 C CA . VAL A 1 26 ? -5.398 0.034 -4.338 1.00 13.33 26 VAL A CA 12
ATOM 18536 C C . VAL A 1 26 ? -4.996 -1.367 -4.820 1.00 45.42 26 VAL A C 12
ATOM 18537 O O . VAL A 1 26 ? -5.548 -1.873 -5.808 1.00 65.30 26 VAL A O 12
ATOM 18550 N N . ARG A 1 27 ? -4.007 -1.973 -4.142 1.00 33.34 27 ARG A N 12
ATOM 18551 C CA . ARG A 1 27 ? -3.454 -3.292 -4.512 1.00 23.21 27 ARG A CA 12
ATOM 18552 C C . ARG A 1 27 ? -3.695 -4.311 -3.399 1.00 54.21 27 ARG A C 12
ATOM 18553 O O . ARG A 1 27 ? -3.701 -3.957 -2.228 1.00 33.10 27 ARG A O 12
ATOM 18574 N N . LEU A 1 28 ? -3.911 -5.575 -3.789 1.00 52.34 28 LEU A N 12
ATOM 18575 C CA . LEU A 1 28 ? -4.107 -6.693 -2.850 1.00 0.43 28 LEU A CA 12
ATOM 18576 C C . LEU A 1 28 ? -2.827 -7.543 -2.762 1.00 61.04 28 LEU A C 12
ATOM 18577 O O . LEU A 1 28 ? -2.109 -7.712 -3.754 1.00 3.22 28 LEU A O 12
ATOM 18593 N N . VAL A 1 29 ? -2.542 -8.043 -1.548 1.00 4.30 29 VAL A N 12
ATOM 18594 C CA . VAL A 1 29 ? -1.434 -8.968 -1.275 1.00 44.50 29 VAL A CA 12
ATOM 18595 C C . VAL A 1 29 ? -1.976 -10.189 -0.523 1.00 21.23 29 VAL A C 12
ATOM 18596 O O . VAL A 1 29 ? -2.355 -10.103 0.645 1.00 13.23 29 VAL A O 12
ATOM 18609 N N . THR A 1 30 ? -2.064 -11.309 -1.239 1.00 22.53 30 THR A N 12
ATOM 18610 C CA . THR A 1 30 ? -2.444 -12.607 -0.673 1.00 43.23 30 THR A CA 12
ATOM 18611 C C . THR A 1 30 ? -1.215 -13.283 -0.041 1.00 35.55 30 THR A C 12
ATOM 18612 O O . THR A 1 30 ? -1.286 -13.876 1.043 1.00 62.15 30 THR A O 12
ATOM 18623 N N . THR A 1 31 ? -0.080 -13.151 -0.743 1.00 50.43 31 THR A N 12
ATOM 18624 C CA . THR A 1 31 ? 1.192 -13.810 -0.401 1.00 62.14 31 THR A CA 12
ATOM 18625 C C . THR A 1 31 ? 2.359 -12.829 -0.604 1.00 14.34 31 THR A C 12
ATOM 18626 O O . THR A 1 31 ? 2.170 -11.749 -1.176 1.00 25.01 31 THR A O 12
ATOM 18637 N N . GLU A 1 32 ? 3.564 -13.236 -0.162 1.00 70.24 32 GLU A N 12
ATOM 18638 C CA . GLU A 1 32 ? 4.808 -12.491 -0.403 1.00 53.10 32 GLU A CA 12
ATOM 18639 C C . GLU A 1 32 ? 5.092 -12.378 -1.917 1.00 62.20 32 GLU A C 12
ATOM 18640 O O . GLU A 1 32 ? 5.559 -11.340 -2.376 1.00 42.11 32 GLU A O 12
ATOM 18652 N N . GLU A 1 33 ? 4.772 -13.458 -2.675 1.00 14.25 33 GLU A N 12
ATOM 18653 C CA . GLU A 1 33 ? 4.861 -13.484 -4.157 1.00 55.03 33 GLU A CA 12
ATOM 18654 C C . GLU A 1 33 ? 4.051 -12.324 -4.779 1.00 21.14 33 GLU A C 12
ATOM 18655 O O . GLU A 1 33 ? 4.538 -11.598 -5.653 1.00 3.44 33 GLU A O 12
ATOM 18667 N N . ASP A 1 34 ? 2.816 -12.163 -4.270 1.00 33.53 34 ASP A N 12
ATOM 18668 C CA . ASP A 1 34 ? 1.872 -11.129 -4.719 1.00 31.35 34 ASP A CA 12
ATOM 18669 C C . ASP A 1 34 ? 2.414 -9.727 -4.368 1.00 60.21 34 ASP A C 12
ATOM 18670 O O . ASP A 1 34 ? 2.306 -8.795 -5.168 1.00 3.12 34 ASP A O 12
ATOM 18679 N N . ALA A 1 35 ? 3.056 -9.625 -3.186 1.00 44.41 35 ALA A N 12
ATOM 18680 C CA . ALA A 1 35 ? 3.689 -8.382 -2.713 1.00 62.10 35 ALA A CA 12
ATOM 18681 C C . ALA A 1 35 ? 4.839 -7.955 -3.640 1.00 63.15 35 ALA A C 12
ATOM 18682 O O . ALA A 1 35 ? 4.965 -6.774 -3.966 1.00 33.42 35 ALA A O 12
ATOM 18689 N N . LYS A 1 36 ? 5.649 -8.947 -4.074 1.00 21.42 36 LYS A N 12
ATOM 18690 C CA . LYS A 1 36 ? 6.794 -8.738 -4.986 1.00 61.22 36 LYS A CA 12
ATOM 18691 C C . LYS A 1 36 ? 6.319 -8.237 -6.365 1.00 62.43 36 LYS A C 12
ATOM 18692 O O . LYS A 1 36 ? 6.975 -7.394 -6.990 1.00 44.43 36 LYS A O 12
ATOM 18711 N N . GLN A 1 37 ? 5.163 -8.758 -6.818 1.00 64.24 37 GLN A N 12
ATOM 18712 C CA . GLN A 1 37 ? 4.509 -8.304 -8.061 1.00 13.11 37 GLN A CA 12
ATOM 18713 C C . GLN A 1 37 ? 4.051 -6.830 -7.942 1.00 75.34 37 GLN A C 12
ATOM 18714 O O . GLN A 1 37 ? 4.175 -6.061 -8.905 1.00 22.43 37 GLN A O 12
ATOM 18728 N N . VAL A 1 38 ? 3.536 -6.444 -6.753 1.00 35.21 38 VAL A N 12
ATOM 18729 C CA . VAL A 1 38 ? 3.142 -5.049 -6.461 1.00 73.12 38 VAL A CA 12
ATOM 18730 C C . VAL A 1 38 ? 4.373 -4.102 -6.475 1.00 3.30 38 VAL A C 12
ATOM 18731 O O . VAL A 1 38 ? 4.293 -3.006 -7.028 1.00 45.20 38 VAL A O 12
ATOM 18744 N N . ILE A 1 39 ? 5.509 -4.571 -5.904 1.00 23.43 39 ILE A N 12
ATOM 18745 C CA . ILE A 1 39 ? 6.779 -3.797 -5.818 1.00 21.01 39 ILE A CA 12
ATOM 18746 C C . ILE A 1 39 ? 7.252 -3.326 -7.215 1.00 0.50 39 ILE A C 12
ATOM 18747 O O . ILE A 1 39 ? 7.705 -2.182 -7.367 1.00 42.43 39 ILE A O 12
ATOM 18763 N N . LYS A 1 40 ? 7.110 -4.220 -8.221 1.00 24.23 40 LYS A N 12
ATOM 18764 C CA . LYS A 1 40 ? 7.430 -3.916 -9.632 1.00 24.15 40 LYS A CA 12
ATOM 18765 C C . LYS A 1 40 ? 6.616 -2.698 -10.120 1.00 70.54 40 LYS A C 12
ATOM 18766 O O . LYS A 1 40 ? 7.167 -1.735 -10.667 1.00 31.25 40 LYS A O 12
ATOM 18785 N N . GLU A 1 41 ? 5.295 -2.773 -9.864 1.00 41.34 41 GLU A N 12
ATOM 18786 C CA . GLU A 1 41 ? 4.311 -1.807 -10.362 1.00 20.24 41 GLU A CA 12
ATOM 18787 C C . GLU A 1 41 ? 4.478 -0.428 -9.694 1.00 62.44 41 GLU A C 12
ATOM 18788 O O . GLU A 1 41 ? 4.322 0.599 -10.353 1.00 41.13 41 GLU A O 12
ATOM 18800 N N . ILE A 1 42 ? 4.821 -0.434 -8.390 1.00 62.32 42 ILE A N 12
ATOM 18801 C CA . ILE A 1 42 ? 5.120 0.788 -7.615 1.00 5.53 42 ILE A CA 12
ATOM 18802 C C . ILE A 1 42 ? 6.238 1.614 -8.300 1.00 54.42 42 ILE A C 12
ATOM 18803 O O . ILE A 1 42 ? 6.118 2.837 -8.462 1.00 31.54 42 ILE A O 12
ATOM 18819 N N . GLN A 1 43 ? 7.299 0.916 -8.731 1.00 40.44 43 GLN A N 12
ATOM 18820 C CA . GLN A 1 43 ? 8.448 1.539 -9.409 1.00 63.02 43 GLN A CA 12
ATOM 18821 C C . GLN A 1 43 ? 8.048 2.050 -10.805 1.00 31.11 43 GLN A C 12
ATOM 18822 O O . GLN A 1 43 ? 8.423 3.156 -11.198 1.00 30.32 43 GLN A O 12
ATOM 18836 N N . LYS A 1 44 ? 7.263 1.232 -11.534 1.00 63.23 44 LYS A N 12
ATOM 18837 C CA . LYS A 1 44 ? 6.880 1.517 -12.933 1.00 1.22 44 LYS A CA 12
ATOM 18838 C C . LYS A 1 44 ? 5.941 2.739 -13.032 1.00 4.14 44 LYS A C 12
ATOM 18839 O O . LYS A 1 44 ? 6.046 3.545 -13.964 1.00 51.33 44 LYS A O 12
ATOM 18858 N N . LYS A 1 45 ? 5.043 2.873 -12.047 1.00 21.52 45 LYS A N 12
ATOM 18859 C CA . LYS A 1 45 ? 4.116 4.014 -11.940 1.00 54.51 45 LYS A CA 12
ATOM 18860 C C . LYS A 1 45 ? 4.858 5.289 -11.485 1.00 61.42 45 LYS A C 12
ATOM 18861 O O . LYS A 1 45 ? 4.370 6.401 -11.712 1.00 34.43 45 LYS A O 12
ATOM 18880 N N . GLY A 1 46 ? 6.027 5.107 -10.837 1.00 73.13 46 GLY A N 12
ATOM 18881 C CA . GLY A 1 46 ? 6.824 6.224 -10.319 1.00 71.24 46 GLY A CA 12
ATOM 18882 C C . GLY A 1 46 ? 6.241 6.783 -9.033 1.00 15.33 46 GLY A C 12
ATOM 18883 O O . GLY A 1 46 ? 6.152 8.003 -8.847 1.00 12.31 46 GLY A O 12
ATOM 18887 N N . VAL A 1 47 ? 5.845 5.868 -8.138 1.00 34.03 47 VAL A N 12
ATOM 18888 C CA . VAL A 1 47 ? 5.192 6.206 -6.868 1.00 45.55 47 VAL A CA 12
ATOM 18889 C C . VAL A 1 47 ? 6.256 6.579 -5.830 1.00 0.41 47 VAL A C 12
ATOM 18890 O O . VAL A 1 47 ? 7.348 6.009 -5.818 1.00 70.55 47 VAL A O 12
ATOM 18903 N N . GLN A 1 48 ? 5.924 7.551 -4.981 1.00 71.21 48 GLN A N 12
ATOM 18904 C CA . GLN A 1 48 ? 6.827 8.061 -3.940 1.00 53.30 48 GLN A CA 12
ATOM 18905 C C . GLN A 1 48 ? 6.429 7.484 -2.582 1.00 61.42 48 GLN A C 12
ATOM 18906 O O . GLN A 1 48 ? 7.256 6.968 -1.831 1.00 51.24 48 GLN A O 12
ATOM 18920 N N . LYS A 1 49 ? 5.126 7.602 -2.288 1.00 51.12 49 LYS A N 12
ATOM 18921 C CA . LYS A 1 49 ? 4.545 7.267 -0.983 1.00 15.23 49 LYS A CA 12
ATOM 18922 C C . LYS A 1 49 ? 3.560 6.103 -1.158 1.00 13.12 49 LYS A C 12
ATOM 18923 O O . LYS A 1 49 ? 2.628 6.194 -1.961 1.00 51.24 49 LYS A O 12
ATOM 18942 N N . VAL A 1 50 ? 3.814 4.993 -0.448 1.00 21.22 50 VAL A N 12
ATOM 18943 C CA . VAL A 1 50 ? 2.972 3.786 -0.481 1.00 42.11 50 VAL A CA 12
ATOM 18944 C C . VAL A 1 50 ? 2.464 3.492 0.935 1.00 54.21 50 VAL A C 12
ATOM 18945 O O . VAL A 1 50 ? 3.241 3.525 1.896 1.00 2.32 50 VAL A O 12
ATOM 18958 N N . VAL A 1 51 ? 1.157 3.225 1.061 1.00 53.42 51 VAL A N 12
ATOM 18959 C CA . VAL A 1 51 ? 0.560 2.766 2.316 1.00 4.52 51 VAL A CA 12
ATOM 18960 C C . VAL A 1 51 ? 0.534 1.229 2.313 1.00 61.22 51 VAL A C 12
ATOM 18961 O O . VAL A 1 51 ? 0.081 0.624 1.344 1.00 14.40 51 VAL A O 12
ATOM 18974 N N . LEU A 1 52 ? 1.044 0.614 3.382 1.00 63.24 52 LEU A N 12
ATOM 18975 C CA . LEU A 1 52 ? 0.968 -0.838 3.580 1.00 44.14 52 LEU A CA 12
ATOM 18976 C C . LEU A 1 52 ? 0.022 -1.128 4.766 1.00 63.01 52 LEU A C 12
ATOM 18977 O O . LEU A 1 52 ? 0.423 -1.048 5.934 1.00 54.34 52 LEU A O 12
ATOM 18993 N N . VAL A 1 53 ? -1.254 -1.410 4.444 1.00 14.02 53 VAL A N 12
ATOM 18994 C CA . VAL A 1 53 ? -2.312 -1.660 5.436 1.00 33.42 53 VAL A CA 12
ATOM 18995 C C . VAL A 1 53 ? -2.313 -3.135 5.878 1.00 15.04 53 VAL A C 12
ATOM 18996 O O . VAL A 1 53 ? -2.510 -4.042 5.054 1.00 33.43 53 VAL A O 12
ATOM 19009 N N . GLY A 1 54 ? -2.076 -3.348 7.188 1.00 31.02 54 GLY A N 12
ATOM 19010 C CA . GLY A 1 54 ? -2.200 -4.657 7.823 1.00 1.31 54 GLY A CA 12
ATOM 19011 C C . GLY A 1 54 ? -1.119 -5.642 7.411 1.00 35.44 54 GLY A C 12
ATOM 19012 O O . GLY A 1 54 ? -1.367 -6.844 7.330 1.00 74.34 54 GLY A O 12
ATOM 19016 N N . VAL A 1 55 ? 0.094 -5.136 7.158 1.00 34.42 55 VAL A N 12
ATOM 19017 C CA . VAL A 1 55 ? 1.229 -5.971 6.725 1.00 4.21 55 VAL A CA 12
ATOM 19018 C C . VAL A 1 55 ? 2.112 -6.346 7.922 1.00 15.43 55 VAL A C 12
ATOM 19019 O O . VAL A 1 55 ? 1.996 -5.764 9.011 1.00 12.32 55 VAL A O 12
ATOM 19032 N N . SER A 1 56 ? 2.995 -7.325 7.697 1.00 52.23 56 SER A N 12
ATOM 19033 C CA . SER A 1 56 ? 4.028 -7.716 8.665 1.00 12.25 56 SER A CA 12
ATOM 19034 C C . SER A 1 56 ? 5.228 -6.759 8.565 1.00 13.14 56 SER A C 12
ATOM 19035 O O . SER A 1 56 ? 5.324 -5.969 7.610 1.00 32.34 56 SER A O 12
ATOM 19043 N N . GLU A 1 57 ? 6.147 -6.849 9.550 1.00 14.51 57 GLU A N 12
ATOM 19044 C CA . GLU A 1 57 ? 7.407 -6.081 9.547 1.00 41.04 57 GLU A CA 12
ATOM 19045 C C . GLU A 1 57 ? 8.267 -6.484 8.329 1.00 43.00 57 GLU A C 12
ATOM 19046 O O . GLU A 1 57 ? 8.985 -5.652 7.761 1.00 14.33 57 GLU A O 12
ATOM 19058 N N . LYS A 1 58 ? 8.137 -7.772 7.937 1.00 63.10 58 LYS A N 12
ATOM 19059 C CA . LYS A 1 58 ? 8.786 -8.337 6.747 1.00 62.03 58 LYS A CA 12
ATOM 19060 C C . LYS A 1 58 ? 8.359 -7.583 5.471 1.00 32.20 58 LYS A C 12
ATOM 19061 O O . LYS A 1 58 ? 9.206 -7.001 4.785 1.00 42.50 58 LYS A O 12
ATOM 19080 N N . LEU A 1 59 ? 7.033 -7.566 5.203 1.00 73.35 59 LEU A N 12
ATOM 19081 C CA . LEU A 1 59 ? 6.454 -6.949 3.993 1.00 5.03 59 LEU A CA 12
ATOM 19082 C C . LEU A 1 59 ? 6.731 -5.429 3.962 1.00 12.15 59 LEU A C 12
ATOM 19083 O O . LEU A 1 59 ? 6.994 -4.861 2.897 1.00 55.30 59 LEU A O 12
ATOM 19099 N N . LEU A 1 60 ? 6.702 -4.804 5.161 1.00 13.40 60 LEU A N 12
ATOM 19100 C CA . LEU A 1 60 ? 7.004 -3.370 5.358 1.00 10.50 60 LEU A CA 12
ATOM 19101 C C . LEU A 1 60 ? 8.383 -3.035 4.773 1.00 24.42 60 LEU A C 12
ATOM 19102 O O . LEU A 1 60 ? 8.516 -2.146 3.916 1.00 52.23 60 LEU A O 12
ATOM 19118 N N . GLN A 1 61 ? 9.392 -3.786 5.240 1.00 12.13 61 GLN A N 12
ATOM 19119 C CA . GLN A 1 61 ? 10.793 -3.566 4.877 1.00 22.04 61 GLN A CA 12
ATOM 19120 C C . GLN A 1 61 ? 11.076 -3.927 3.407 1.00 62.35 61 GLN A C 12
ATOM 19121 O O . GLN A 1 61 ? 11.907 -3.274 2.770 1.00 12.24 61 GLN A O 12
ATOM 19135 N N . LYS A 1 62 ? 10.360 -4.938 2.875 1.00 24.00 62 LYS A N 12
ATOM 19136 C CA . LYS A 1 62 ? 10.528 -5.394 1.487 1.00 64.11 62 LYS A CA 12
ATOM 19137 C C . LYS A 1 62 ? 10.149 -4.296 0.476 1.00 72.22 62 LYS A C 12
ATOM 19138 O O . LYS A 1 62 ? 10.956 -3.959 -0.392 1.00 34.54 62 LYS A O 12
ATOM 19157 N N . ILE A 1 63 ? 8.934 -3.730 0.610 1.00 64.23 63 ILE A N 12
ATOM 19158 C CA . ILE A 1 63 ? 8.431 -2.716 -0.338 1.00 20.00 63 ILE A CA 12
ATOM 19159 C C . ILE A 1 63 ? 9.334 -1.442 -0.323 1.00 51.33 63 ILE A C 12
ATOM 19160 O O . ILE A 1 63 ? 9.656 -0.906 -1.382 1.00 1.15 63 ILE A O 12
ATOM 19176 N N . LYS A 1 64 ? 9.800 -1.002 0.872 1.00 1.24 64 LYS A N 12
ATOM 19177 C CA . LYS A 1 64 ? 10.620 0.234 0.978 1.00 43.51 64 LYS A CA 12
ATOM 19178 C C . LYS A 1 64 ? 12.052 0.042 0.431 1.00 42.41 64 LYS A C 12
ATOM 19179 O O . LYS A 1 64 ? 12.615 0.974 -0.142 1.00 74.32 64 LYS A O 12
ATOM 19198 N N . GLN A 1 65 ? 12.642 -1.165 0.614 1.00 34.30 65 GLN A N 12
ATOM 19199 C CA . GLN A 1 65 ? 14.042 -1.419 0.190 1.00 24.35 65 GLN A CA 12
ATOM 19200 C C . GLN A 1 65 ? 14.125 -1.750 -1.313 1.00 41.53 65 GLN A C 12
ATOM 19201 O O . GLN A 1 65 ? 15.089 -1.372 -1.981 1.00 42.02 65 GLN A O 12
ATOM 19215 N N . GLU A 1 66 ? 13.103 -2.453 -1.837 1.00 63.42 66 GLU A N 12
ATOM 19216 C CA . GLU A 1 66 ? 13.094 -2.928 -3.233 1.00 44.34 66 GLU A CA 12
ATOM 19217 C C . GLU A 1 66 ? 12.475 -1.885 -4.180 1.00 4.54 66 GLU A C 12
ATOM 19218 O O . GLU A 1 66 ? 13.018 -1.632 -5.259 1.00 72.23 66 GLU A O 12
ATOM 19230 N N . ALA A 1 67 ? 11.340 -1.278 -3.781 1.00 14.11 67 ALA A N 12
ATOM 19231 C CA . ALA A 1 67 ? 10.683 -0.223 -4.593 1.00 63.42 67 ALA A CA 12
ATOM 19232 C C . ALA A 1 67 ? 11.331 1.157 -4.375 1.00 41.52 67 ALA A C 12
ATOM 19233 O O . ALA A 1 67 ? 11.130 2.066 -5.197 1.00 54.45 67 ALA A O 12
ATOM 19240 N N . ASN A 1 68 ? 12.094 1.290 -3.263 1.00 3.40 68 ASN A N 12
ATOM 19241 C CA . ASN A 1 68 ? 12.857 2.515 -2.912 1.00 22.15 68 ASN A CA 12
ATOM 19242 C C . ASN A 1 68 ? 11.883 3.682 -2.628 1.00 31.42 68 ASN A C 12
ATOM 19243 O O . ASN A 1 68 ? 12.038 4.800 -3.134 1.00 54.15 68 ASN A O 12
ATOM 19254 N N . VAL A 1 69 ? 10.877 3.400 -1.781 1.00 73.32 69 VAL A N 12
ATOM 19255 C CA . VAL A 1 69 ? 9.743 4.322 -1.521 1.00 12.03 69 VAL A CA 12
ATOM 19256 C C . VAL A 1 69 ? 9.512 4.527 -0.013 1.00 44.01 69 VAL A C 12
ATOM 19257 O O . VAL A 1 69 ? 10.002 3.751 0.818 1.00 51.31 69 VAL A O 12
ATOM 19270 N N . GLN A 1 70 ? 8.757 5.590 0.312 1.00 73.05 70 GLN A N 12
ATOM 19271 C CA . GLN A 1 70 ? 8.374 5.927 1.686 1.00 21.13 70 GLN A CA 12
ATOM 19272 C C . GLN A 1 70 ? 7.127 5.112 2.070 1.00 72.10 70 GLN A C 12
ATOM 19273 O O . GLN A 1 70 ? 6.048 5.316 1.503 1.00 13.23 70 GLN A O 12
ATOM 19287 N N . VAL A 1 71 ? 7.293 4.190 3.026 1.00 54.35 71 VAL A N 12
ATOM 19288 C CA . VAL A 1 71 ? 6.221 3.281 3.469 1.00 63.23 71 VAL A CA 12
ATOM 19289 C C . VAL A 1 71 ? 5.537 3.815 4.734 1.00 1.12 71 VAL A C 12
ATOM 19290 O O . VAL A 1 71 ? 6.192 4.328 5.647 1.00 41.34 71 VAL A O 12
ATOM 19303 N N . TYR A 1 72 ? 4.199 3.691 4.759 1.00 72.21 72 TYR A N 12
ATOM 19304 C CA . TYR A 1 72 ? 3.356 4.088 5.892 1.00 51.24 72 TYR A CA 12
ATOM 19305 C C . TYR A 1 72 ? 2.485 2.887 6.295 1.00 41.14 72 TYR A C 12
ATOM 19306 O O . TYR A 1 72 ? 1.507 2.566 5.610 1.00 10.20 72 TYR A O 12
ATOM 19324 N N . ARG A 1 73 ? 2.873 2.196 7.389 1.00 31.21 73 ARG A N 12
ATOM 19325 C CA . ARG A 1 73 ? 2.155 0.999 7.860 1.00 60.22 73 ARG A CA 12
ATOM 19326 C C . ARG A 1 73 ? 0.910 1.427 8.649 1.00 45.33 73 ARG A C 12
ATOM 19327 O O . ARG A 1 73 ? 1.010 1.984 9.748 1.00 14.14 73 ARG A O 12
ATOM 19348 N N . VAL A 1 74 ? -0.253 1.176 8.060 1.00 33.53 74 VAL A N 12
ATOM 19349 C CA . VAL A 1 74 ? -1.557 1.543 8.621 1.00 65.54 74 VAL A CA 12
ATOM 19350 C C . VAL A 1 74 ? -2.321 0.280 9.051 1.00 3.31 74 VAL A C 12
ATOM 19351 O O . VAL A 1 74 ? -2.215 -0.756 8.410 1.00 51.43 74 VAL A O 12
ATOM 19364 N N . THR A 1 75 ? -3.046 0.364 10.184 1.00 11.12 75 THR A N 12
ATOM 19365 C CA . THR A 1 75 ? -3.962 -0.703 10.652 1.00 61.43 75 THR A CA 12
ATOM 19366 C C . THR A 1 75 ? -5.320 -0.103 11.112 1.00 52.43 75 THR A C 12
ATOM 19367 O O . THR A 1 75 ? -6.175 -0.817 11.652 1.00 63.31 75 THR A O 12
ATOM 19378 N N . SER A 1 76 ? -5.526 1.203 10.846 1.00 50.45 76 SER A N 12
ATOM 19379 C CA . SER A 1 76 ? -6.709 1.967 11.305 1.00 11.34 76 SER A CA 12
ATOM 19380 C C . SER A 1 76 ? -7.168 2.930 10.196 1.00 20.44 76 SER A C 12
ATOM 19381 O O . SER A 1 76 ? -6.320 3.475 9.485 1.00 10.02 76 SER A O 12
ATOM 19389 N N . ASN A 1 77 ? -8.499 3.150 10.070 1.00 54.34 77 ASN A N 12
ATOM 19390 C CA . ASN A 1 77 ? -9.069 4.065 9.054 1.00 2.20 77 ASN A CA 12
ATOM 19391 C C . ASN A 1 77 ? -8.539 5.488 9.251 1.00 23.42 77 ASN A C 12
ATOM 19392 O O . ASN A 1 77 ? -8.222 6.159 8.276 1.00 5.11 77 ASN A O 12
ATOM 19403 N N . ASP A 1 78 ? -8.423 5.913 10.531 1.00 10.52 78 ASP A N 12
ATOM 19404 C CA . ASP A 1 78 ? -7.879 7.234 10.894 1.00 42.24 78 ASP A CA 12
ATOM 19405 C C . ASP A 1 78 ? -6.477 7.425 10.298 1.00 54.30 78 ASP A C 12
ATOM 19406 O O . ASP A 1 78 ? -6.234 8.397 9.588 1.00 41.35 78 ASP A O 12
ATOM 19415 N N . GLU A 1 79 ? -5.591 6.438 10.533 1.00 70.14 79 GLU A N 12
ATOM 19416 C CA . GLU A 1 79 ? -4.190 6.480 10.070 1.00 52.51 79 GLU A CA 12
ATOM 19417 C C . GLU A 1 79 ? -4.115 6.495 8.529 1.00 0.24 79 GLU A C 12
ATOM 19418 O O . GLU A 1 79 ? -3.284 7.205 7.948 1.00 23.11 79 GLU A O 12
ATOM 19430 N N . LEU A 1 80 ? -5.031 5.734 7.894 1.00 11.33 80 LEU A N 12
ATOM 19431 C CA . LEU A 1 80 ? -5.139 5.628 6.428 1.00 33.11 80 LEU A CA 12
ATOM 19432 C C . LEU A 1 80 ? -5.439 7.009 5.836 1.00 1.31 80 LEU A C 12
ATOM 19433 O O . LEU A 1 80 ? -4.637 7.544 5.066 1.00 51.52 80 LEU A O 12
ATOM 19449 N N . GLU A 1 81 ? -6.560 7.594 6.294 1.00 12.02 81 GLU A N 12
ATOM 19450 C CA . GLU A 1 81 ? -7.074 8.879 5.809 1.00 13.31 81 GLU A CA 12
ATOM 19451 C C . GLU A 1 81 ? -6.058 10.019 6.049 1.00 2.10 81 GLU A C 12
ATOM 19452 O O . GLU A 1 81 ? -5.934 10.903 5.208 1.00 31.10 81 GLU A O 12
ATOM 19464 N N . GLN A 1 82 ? -5.304 9.946 7.175 1.00 23.31 82 GLN A N 12
ATOM 19465 C CA . GLN A 1 82 ? -4.248 10.931 7.506 1.00 1.20 82 GLN A CA 12
ATOM 19466 C C . GLN A 1 82 ? -3.131 10.927 6.444 1.00 24.44 82 GLN A C 12
ATOM 19467 O O . GLN A 1 82 ? -2.721 11.995 5.968 1.00 52.15 82 GLN A O 12
ATOM 19481 N N . VAL A 1 83 ? -2.640 9.722 6.084 1.00 1.20 83 VAL A N 12
ATOM 19482 C CA . VAL A 1 83 ? -1.585 9.576 5.062 1.00 11.34 83 VAL A CA 12
ATOM 19483 C C . VAL A 1 83 ? -2.094 10.018 3.667 1.00 3.42 83 VAL A C 12
ATOM 19484 O O . VAL A 1 83 ? -1.339 10.624 2.906 1.00 5.33 83 VAL A O 12
ATOM 19497 N N . VAL A 1 84 ? -3.386 9.747 3.362 1.00 11.41 84 VAL A N 12
ATOM 19498 C CA . VAL A 1 84 ? -4.002 10.141 2.068 1.00 3.14 84 VAL A CA 12
ATOM 19499 C C . VAL A 1 84 ? -4.110 11.687 1.954 1.00 15.24 84 VAL A C 12
ATOM 19500 O O . VAL A 1 84 ? -3.938 12.250 0.865 1.00 24.33 84 VAL A O 12
ATOM 19513 N N . LYS A 1 85 ? -4.369 12.352 3.094 1.00 3.42 85 LYS A N 12
ATOM 19514 C CA . LYS A 1 85 ? -4.390 13.832 3.189 1.00 54.43 85 LYS A CA 12
ATOM 19515 C C . LYS A 1 85 ? -2.975 14.414 2.965 1.00 1.53 85 LYS A C 12
ATOM 19516 O O . LYS A 1 85 ? -2.815 15.465 2.339 1.00 70.45 85 LYS A O 12
ATOM 19535 N N . ASP A 1 86 ? -1.967 13.687 3.480 1.00 21.13 86 ASP A N 12
ATOM 19536 C CA . ASP A 1 86 ? -0.546 14.098 3.458 1.00 2.31 86 ASP A CA 12
ATOM 19537 C C . ASP A 1 86 ? 0.048 14.024 2.036 1.00 25.12 86 ASP A C 12
ATOM 19538 O O . ASP A 1 86 ? 0.744 14.943 1.600 1.00 4.52 86 ASP A O 12
ATOM 19547 N N . VAL A 1 87 ? -0.229 12.916 1.330 1.00 63.35 87 VAL A N 12
ATOM 19548 C CA . VAL A 1 87 ? 0.253 12.693 -0.052 1.00 4.11 87 VAL A CA 12
ATOM 19549 C C . VAL A 1 87 ? -0.512 13.576 -1.064 1.00 61.32 87 VAL A C 12
ATOM 19550 O O . VAL A 1 87 ? 0.034 13.944 -2.104 1.00 72.02 87 VAL A O 12
ATOM 19563 N N . LYS A 1 88 ? -1.773 13.933 -0.740 1.00 74.23 88 LYS A N 12
ATOM 19564 C CA . LYS A 1 88 ? -2.577 14.889 -1.546 1.00 42.13 88 LYS A CA 12
ATOM 19565 C C . LYS A 1 88 ? -2.516 16.315 -0.932 1.00 43.35 88 LYS A C 12
ATOM 19566 O O . LYS A 1 88 ? -3.425 17.128 -1.145 1.00 21.34 88 LYS A O 12
ATOM 19585 N N . GLY A 1 89 ? -1.423 16.617 -0.199 1.00 23.33 89 GLY A N 12
ATOM 19586 C CA . GLY A 1 89 ? -1.185 17.953 0.371 1.00 42.21 89 GLY A CA 12
ATOM 19587 C C . GLY A 1 89 ? 0.246 18.095 0.857 1.00 31.32 89 GLY A C 12
ATOM 19588 O O . GLY A 1 89 ? 0.506 18.663 1.925 1.00 41.21 89 GLY A O 12
ATOM 19592 N N . SER A 1 90 ? 1.180 17.589 0.038 1.00 51.54 90 SER A N 12
ATOM 19593 C CA . SER A 1 90 ? 2.598 17.457 0.394 1.00 34.51 90 SER A CA 12
ATOM 19594 C C . SER A 1 90 ? 3.362 18.797 0.220 1.00 64.52 90 SER A C 12
ATOM 19595 O O . SER A 1 90 ? 3.892 19.099 -0.855 1.00 12.33 90 SER A O 12
ATOM 19603 N N . GLY A 1 91 ? 3.397 19.608 1.296 1.00 31.30 91 GLY A N 12
ATOM 19604 C CA . GLY A 1 91 ? 4.060 20.922 1.272 1.00 10.11 91 GLY A CA 12
ATOM 19605 C C . GLY A 1 91 ? 5.425 20.902 1.938 1.00 25.14 91 GLY A C 12
ATOM 19606 O O . GLY A 1 91 ? 5.620 21.516 2.994 1.00 64.00 91 GLY A O 12
ATOM 19610 N N . LEU A 1 92 ? 6.378 20.205 1.295 1.00 65.43 92 LEU A N 12
ATOM 19611 C CA . LEU A 1 92 ? 7.763 20.071 1.799 1.00 75.44 92 LEU A CA 12
ATOM 19612 C C . LEU A 1 92 ? 8.512 21.410 1.644 1.00 5.50 92 LEU A C 12
ATOM 19613 O O . LEU A 1 92 ? 9.357 21.762 2.467 1.00 73.25 92 LEU A O 12
ATOM 19629 N N . GLU A 1 93 ? 8.158 22.154 0.582 1.00 60.13 93 GLU A N 12
ATOM 19630 C CA . GLU A 1 93 ? 8.813 23.419 0.218 1.00 43.21 93 GLU A CA 12
ATOM 19631 C C . GLU A 1 93 ? 8.290 24.588 1.074 1.00 33.44 93 GLU A C 12
ATOM 19632 O O . GLU A 1 93 ? 8.845 25.693 1.015 1.00 31.21 93 GLU A O 12
ATOM 19644 N N . HIS A 1 94 ? 7.201 24.346 1.850 1.00 24.24 94 HIS A N 12
ATOM 19645 C CA . HIS A 1 94 ? 6.738 25.297 2.885 1.00 51.52 94 HIS A CA 12
ATOM 19646 C C . HIS A 1 94 ? 7.837 25.423 3.956 1.00 62.44 94 HIS A C 12
ATOM 19647 O O . HIS A 1 94 ? 8.038 26.495 4.539 1.00 74.13 94 HIS A O 12
ATOM 19662 N N . HIS A 1 95 ? 8.554 24.307 4.191 1.00 41.34 95 HIS A N 12
ATOM 19663 C CA . HIS A 1 95 ? 9.854 24.331 4.869 1.00 20.25 95 HIS A CA 12
ATOM 19664 C C . HIS A 1 95 ? 10.908 24.861 3.870 1.00 23.12 95 HIS A C 12
ATOM 19665 O O . HIS A 1 95 ? 11.645 24.085 3.246 1.00 71.43 95 HIS A O 12
ATOM 19680 N N . HIS A 1 96 ? 10.914 26.188 3.660 1.00 1.45 96 HIS A N 12
ATOM 19681 C CA . HIS A 1 96 ? 11.848 26.846 2.736 1.00 63.51 96 HIS A CA 12
ATOM 19682 C C . HIS A 1 96 ? 13.090 27.276 3.533 1.00 42.43 96 HIS A C 12
ATOM 19683 O O . HIS A 1 96 ? 13.242 28.443 3.909 1.00 62.31 96 HIS A O 12
ATOM 19698 N N . HIS A 1 97 ? 13.933 26.282 3.845 1.00 21.40 97 HIS A N 12
ATOM 19699 C CA . HIS A 1 97 ? 15.149 26.445 4.666 1.00 53.13 97 HIS A CA 12
ATOM 19700 C C . HIS A 1 97 ? 16.372 26.579 3.754 1.00 71.21 97 HIS A C 12
ATOM 19701 O O . HIS A 1 97 ? 16.469 25.881 2.736 1.00 14.10 97 HIS A O 12
ATOM 19716 N N . HIS A 1 98 ? 17.295 27.489 4.118 1.00 5.40 98 HIS A N 12
ATOM 19717 C CA . HIS A 1 98 ? 18.549 27.692 3.369 1.00 43.11 98 HIS A CA 12
ATOM 19718 C C . HIS A 1 98 ? 19.489 26.488 3.557 1.00 50.44 98 HIS A C 12
ATOM 19719 O O . HIS A 1 98 ? 19.557 25.900 4.642 1.00 11.32 98 HIS A O 12
ATOM 19734 N N . HIS A 1 99 ? 20.213 26.151 2.483 1.00 14.14 99 HIS A N 12
ATOM 19735 C CA . HIS A 1 99 ? 21.140 25.011 2.434 1.00 71.40 99 HIS A CA 12
ATOM 19736 C C . HIS A 1 99 ? 22.262 25.317 1.412 1.00 72.32 99 HIS A C 12
ATOM 19737 O O . HIS A 1 99 ? 21.953 25.548 0.229 1.00 22.40 99 HIS A O 12
ATOM 19753 N N . MET A 1 1 ? 3.509 14.040 -10.401 1.00 12.01 1 MET A N 13
ATOM 19754 C CA . MET A 1 1 ? 2.628 12.850 -10.392 1.00 3.52 1 MET A CA 13
ATOM 19755 C C . MET A 1 1 ? 2.570 12.262 -8.965 1.00 11.14 1 MET A C 13
ATOM 19756 O O . MET A 1 1 ? 3.294 11.311 -8.628 1.00 20.12 1 MET A O 13
ATOM 19772 N N . GLY A 1 2 ? 1.739 12.894 -8.113 1.00 35.24 2 GLY A N 13
ATOM 19773 C CA . GLY A 1 2 ? 1.547 12.476 -6.722 1.00 10.24 2 GLY A CA 13
ATOM 19774 C C . GLY A 1 2 ? 0.511 11.371 -6.599 1.00 74.01 2 GLY A C 13
ATOM 19775 O O . GLY A 1 2 ? -0.618 11.605 -6.145 1.00 71.14 2 GLY A O 13
ATOM 19779 N N . ARG A 1 3 ? 0.885 10.169 -7.055 1.00 30.23 3 ARG A N 13
ATOM 19780 C CA . ARG A 1 3 ? 0.039 8.966 -6.969 1.00 32.15 3 ARG A CA 13
ATOM 19781 C C . ARG A 1 3 ? 0.309 8.197 -5.662 1.00 10.00 3 ARG A C 13
ATOM 19782 O O . ARG A 1 3 ? 1.468 8.008 -5.267 1.00 41.14 3 ARG A O 13
ATOM 19803 N N . LEU A 1 4 ? -0.779 7.792 -4.979 1.00 12.30 4 LEU A N 13
ATOM 19804 C CA . LEU A 1 4 ? -0.720 6.989 -3.749 1.00 54.01 4 LEU A CA 13
ATOM 19805 C C . LEU A 1 4 ? -1.216 5.565 -4.028 1.00 71.22 4 LEU A C 13
ATOM 19806 O O . LEU A 1 4 ? -2.311 5.387 -4.580 1.00 33.03 4 LEU A O 13
ATOM 19822 N N . VAL A 1 5 ? -0.410 4.562 -3.639 1.00 63.42 5 VAL A N 13
ATOM 19823 C CA . VAL A 1 5 ? -0.811 3.146 -3.667 1.00 4.24 5 VAL A CA 13
ATOM 19824 C C . VAL A 1 5 ? -1.006 2.660 -2.237 1.00 3.13 5 VAL A C 13
ATOM 19825 O O . VAL A 1 5 ? -0.073 2.704 -1.444 1.00 24.34 5 VAL A O 13
ATOM 19838 N N . VAL A 1 6 ? -2.209 2.195 -1.908 1.00 64.23 6 VAL A N 13
ATOM 19839 C CA . VAL A 1 6 ? -2.488 1.597 -0.604 1.00 61.32 6 VAL A CA 13
ATOM 19840 C C . VAL A 1 6 ? -2.394 0.074 -0.742 1.00 23.43 6 VAL A C 13
ATOM 19841 O O . VAL A 1 6 ? -3.277 -0.559 -1.319 1.00 64.13 6 VAL A O 13
ATOM 19854 N N . VAL A 1 7 ? -1.287 -0.500 -0.269 1.00 20.25 7 VAL A N 13
ATOM 19855 C CA . VAL A 1 7 ? -1.038 -1.938 -0.362 1.00 11.33 7 VAL A CA 13
ATOM 19856 C C . VAL A 1 7 ? -1.621 -2.643 0.880 1.00 32.54 7 VAL A C 13
ATOM 19857 O O . VAL A 1 7 ? -1.239 -2.336 2.009 1.00 12.43 7 VAL A O 13
ATOM 19870 N N . VAL A 1 8 ? -2.528 -3.591 0.643 1.00 5.42 8 VAL A N 13
ATOM 19871 C CA . VAL A 1 8 ? -3.251 -4.340 1.680 1.00 51.33 8 VAL A CA 13
ATOM 19872 C C . VAL A 1 8 ? -2.914 -5.831 1.546 1.00 11.01 8 VAL A C 13
ATOM 19873 O O . VAL A 1 8 ? -2.509 -6.286 0.472 1.00 42.13 8 VAL A O 13
ATOM 19886 N N . THR A 1 9 ? -3.076 -6.585 2.636 1.00 61.04 9 THR A N 13
ATOM 19887 C CA . THR A 1 9 ? -2.847 -8.048 2.648 1.00 5.32 9 THR A CA 13
ATOM 19888 C C . THR A 1 9 ? -4.195 -8.790 2.874 1.00 71.13 9 THR A C 13
ATOM 19889 O O . THR A 1 9 ? -4.234 -9.986 3.180 1.00 41.15 9 THR A O 13
ATOM 19900 N N . SER A 1 10 ? -5.312 -8.059 2.668 1.00 65.22 10 SER A N 13
ATOM 19901 C CA . SER A 1 10 ? -6.679 -8.599 2.790 1.00 30.41 10 SER A CA 13
ATOM 19902 C C . SER A 1 10 ? -7.624 -7.860 1.825 1.00 31.14 10 SER A C 13
ATOM 19903 O O . SER A 1 10 ? -7.532 -6.634 1.691 1.00 13.32 10 SER A O 13
ATOM 19911 N N . GLU A 1 11 ? -8.527 -8.623 1.159 1.00 3.15 11 GLU A N 13
ATOM 19912 C CA . GLU A 1 11 ? -9.583 -8.059 0.282 1.00 65.23 11 GLU A CA 13
ATOM 19913 C C . GLU A 1 11 ? -10.629 -7.291 1.109 1.00 32.34 11 GLU A C 13
ATOM 19914 O O . GLU A 1 11 ? -11.281 -6.375 0.601 1.00 13.21 11 GLU A O 13
ATOM 19926 N N . GLN A 1 12 ? -10.774 -7.705 2.378 1.00 70.42 12 GLN A N 13
ATOM 19927 C CA . GLN A 1 12 ? -11.671 -7.061 3.351 1.00 34.22 12 GLN A CA 13
ATOM 19928 C C . GLN A 1 12 ? -11.182 -5.631 3.656 1.00 64.03 12 GLN A C 13
ATOM 19929 O O . GLN A 1 12 ? -11.989 -4.700 3.786 1.00 70.32 12 GLN A O 13
ATOM 19943 N N . LEU A 1 13 ? -9.845 -5.479 3.745 1.00 1.31 13 LEU A N 13
ATOM 19944 C CA . LEU A 1 13 ? -9.194 -4.166 3.897 1.00 4.21 13 LEU A CA 13
ATOM 19945 C C . LEU A 1 13 ? -9.174 -3.410 2.553 1.00 25.41 13 LEU A C 13
ATOM 19946 O O . LEU A 1 13 ? -9.298 -2.191 2.542 1.00 24.34 13 LEU A O 13
ATOM 19962 N N . LYS A 1 14 ? -9.054 -4.158 1.431 1.00 55.33 14 LYS A N 13
ATOM 19963 C CA . LYS A 1 14 ? -8.975 -3.575 0.072 1.00 21.51 14 LYS A CA 13
ATOM 19964 C C . LYS A 1 14 ? -10.235 -2.752 -0.251 1.00 31.02 14 LYS A C 13
ATOM 19965 O O . LYS A 1 14 ? -10.140 -1.552 -0.518 1.00 32.40 14 LYS A O 13
ATOM 19984 N N . GLU A 1 15 ? -11.412 -3.412 -0.158 1.00 41.05 15 GLU A N 13
ATOM 19985 C CA . GLU A 1 15 ? -12.715 -2.799 -0.488 1.00 44.52 15 GLU A CA 13
ATOM 19986 C C . GLU A 1 15 ? -13.046 -1.639 0.465 1.00 13.12 15 GLU A C 13
ATOM 19987 O O . GLU A 1 15 ? -13.755 -0.708 0.077 1.00 60.41 15 GLU A O 13
ATOM 19999 N N . GLU A 1 16 ? -12.511 -1.702 1.696 1.00 32.34 16 GLU A N 13
ATOM 20000 C CA . GLU A 1 16 ? -12.681 -0.645 2.698 1.00 54.10 16 GLU A CA 13
ATOM 20001 C C . GLU A 1 16 ? -11.981 0.646 2.239 1.00 75.14 16 GLU A C 13
ATOM 20002 O O . GLU A 1 16 ? -12.598 1.714 2.201 1.00 65.50 16 GLU A O 13
ATOM 20014 N N . VAL A 1 17 ? -10.697 0.519 1.861 1.00 4.53 17 VAL A N 13
ATOM 20015 C CA . VAL A 1 17 ? -9.895 1.647 1.361 1.00 32.12 17 VAL A CA 13
ATOM 20016 C C . VAL A 1 17 ? -10.514 2.259 0.089 1.00 34.22 17 VAL A C 13
ATOM 20017 O O . VAL A 1 17 ? -10.605 3.475 -0.024 1.00 31.43 17 VAL A O 13
ATOM 20030 N N . ARG A 1 18 ? -10.941 1.393 -0.849 1.00 62.40 18 ARG A N 13
ATOM 20031 C CA . ARG A 1 18 ? -11.535 1.825 -2.128 1.00 3.12 18 ARG A CA 13
ATOM 20032 C C . ARG A 1 18 ? -12.888 2.536 -1.909 1.00 15.42 18 ARG A C 13
ATOM 20033 O O . ARG A 1 18 ? -13.234 3.446 -2.660 1.00 63.44 18 ARG A O 13
ATOM 20054 N N . LYS A 1 19 ? -13.633 2.103 -0.869 1.00 61.12 19 LYS A N 13
ATOM 20055 C CA . LYS A 1 19 ? -14.897 2.743 -0.439 1.00 2.51 19 LYS A CA 13
ATOM 20056 C C . LYS A 1 19 ? -14.633 4.209 -0.052 1.00 2.12 19 LYS A C 13
ATOM 20057 O O . LYS A 1 19 ? -15.269 5.135 -0.570 1.00 3.54 19 LYS A O 13
ATOM 20076 N N . LYS A 1 20 ? -13.663 4.377 0.857 1.00 32.20 20 LYS A N 13
ATOM 20077 C CA . LYS A 1 20 ? -13.290 5.685 1.414 1.00 70.44 20 LYS A CA 13
ATOM 20078 C C . LYS A 1 20 ? -12.657 6.577 0.330 1.00 45.43 20 LYS A C 13
ATOM 20079 O O . LYS A 1 20 ? -12.918 7.783 0.270 1.00 42.53 20 LYS A O 13
ATOM 20098 N N . PHE A 1 21 ? -11.818 5.956 -0.525 1.00 21.23 21 PHE A N 13
ATOM 20099 C CA . PHE A 1 21 ? -11.016 6.661 -1.539 1.00 71.34 21 PHE A CA 13
ATOM 20100 C C . PHE A 1 21 ? -11.061 5.895 -2.884 1.00 11.41 21 PHE A C 13
ATOM 20101 O O . PHE A 1 21 ? -10.224 5.012 -3.127 1.00 23.14 21 PHE A O 13
ATOM 20118 N N . PRO A 1 22 ? -12.054 6.191 -3.770 1.00 33.45 22 PRO A N 13
ATOM 20119 C CA . PRO A 1 22 ? -11.977 5.807 -5.204 1.00 3.25 22 PRO A CA 13
ATOM 20120 C C . PRO A 1 22 ? -10.910 6.643 -5.962 1.00 65.32 22 PRO A C 13
ATOM 20121 O O . PRO A 1 22 ? -10.622 6.394 -7.138 1.00 43.20 22 PRO A O 13
ATOM 20132 N N . GLN A 1 23 ? -10.356 7.653 -5.265 1.00 41.44 23 GLN A N 13
ATOM 20133 C CA . GLN A 1 23 ? -9.325 8.557 -5.795 1.00 14.54 23 GLN A CA 13
ATOM 20134 C C . GLN A 1 23 ? -7.903 7.939 -5.763 1.00 61.33 23 GLN A C 13
ATOM 20135 O O . GLN A 1 23 ? -7.041 8.361 -6.544 1.00 54.00 23 GLN A O 13
ATOM 20149 N N . VAL A 1 24 ? -7.646 6.950 -4.872 1.00 60.31 24 VAL A N 13
ATOM 20150 C CA . VAL A 1 24 ? -6.314 6.289 -4.783 1.00 12.33 24 VAL A CA 13
ATOM 20151 C C . VAL A 1 24 ? -6.387 4.844 -5.317 1.00 65.11 24 VAL A C 13
ATOM 20152 O O . VAL A 1 24 ? -7.446 4.202 -5.260 1.00 32.54 24 VAL A O 13
ATOM 20165 N N . GLU A 1 25 ? -5.257 4.354 -5.849 1.00 1.12 25 GLU A N 13
ATOM 20166 C CA . GLU A 1 25 ? -5.128 2.978 -6.366 1.00 21.33 25 GLU A CA 13
ATOM 20167 C C . GLU A 1 25 ? -4.670 2.042 -5.229 1.00 61.43 25 GLU A C 13
ATOM 20168 O O . GLU A 1 25 ? -3.800 2.398 -4.440 1.00 25.54 25 GLU A O 13
ATOM 20180 N N . VAL A 1 26 ? -5.293 0.856 -5.139 1.00 10.41 26 VAL A N 13
ATOM 20181 C CA . VAL A 1 26 ? -5.080 -0.105 -4.037 1.00 23.41 26 VAL A CA 13
ATOM 20182 C C . VAL A 1 26 ? -4.561 -1.439 -4.606 1.00 51.10 26 VAL A C 13
ATOM 20183 O O . VAL A 1 26 ? -5.160 -1.992 -5.538 1.00 3.42 26 VAL A O 13
ATOM 20196 N N . ARG A 1 27 ? -3.443 -1.947 -4.049 1.00 12.41 27 ARG A N 13
ATOM 20197 C CA . ARG A 1 27 ? -2.809 -3.209 -4.484 1.00 51.33 27 ARG A CA 13
ATOM 20198 C C . ARG A 1 27 ? -2.904 -4.265 -3.365 1.00 34.14 27 ARG A C 13
ATOM 20199 O O . ARG A 1 27 ? -2.602 -3.986 -2.218 1.00 31.52 27 ARG A O 13
ATOM 20220 N N . LEU A 1 28 ? -3.325 -5.471 -3.740 1.00 44.33 28 LEU A N 13
ATOM 20221 C CA . LEU A 1 28 ? -3.496 -6.619 -2.839 1.00 25.03 28 LEU A CA 13
ATOM 20222 C C . LEU A 1 28 ? -2.215 -7.484 -2.811 1.00 23.34 28 LEU A C 13
ATOM 20223 O O . LEU A 1 28 ? -1.486 -7.553 -3.800 1.00 13.23 28 LEU A O 13
ATOM 20239 N N . VAL A 1 29 ? -1.925 -8.087 -1.648 1.00 74.44 29 VAL A N 13
ATOM 20240 C CA . VAL A 1 29 ? -0.838 -9.070 -1.473 1.00 4.22 29 VAL A CA 13
ATOM 20241 C C . VAL A 1 29 ? -1.418 -10.372 -0.887 1.00 52.03 29 VAL A C 13
ATOM 20242 O O . VAL A 1 29 ? -1.810 -10.419 0.285 1.00 75.02 29 VAL A O 13
ATOM 20255 N N . THR A 1 30 ? -1.532 -11.404 -1.740 1.00 20.14 30 THR A N 13
ATOM 20256 C CA . THR A 1 30 ? -1.974 -12.759 -1.345 1.00 4.32 30 THR A CA 13
ATOM 20257 C C . THR A 1 30 ? -0.753 -13.638 -0.997 1.00 70.02 30 THR A C 13
ATOM 20258 O O . THR A 1 30 ? -0.754 -14.385 -0.012 1.00 71.11 30 THR A O 13
ATOM 20269 N N . THR A 1 31 ? 0.281 -13.525 -1.839 1.00 12.24 31 THR A N 13
ATOM 20270 C CA . THR A 1 31 ? 1.556 -14.254 -1.714 1.00 51.40 31 THR A CA 13
ATOM 20271 C C . THR A 1 31 ? 2.715 -13.245 -1.689 1.00 23.21 31 THR A C 13
ATOM 20272 O O . THR A 1 31 ? 2.506 -12.053 -1.956 1.00 53.22 31 THR A O 13
ATOM 20283 N N . GLU A 1 32 ? 3.939 -13.732 -1.397 1.00 20.15 32 GLU A N 13
ATOM 20284 C CA . GLU A 1 32 ? 5.162 -12.929 -1.556 1.00 35.14 32 GLU A CA 13
ATOM 20285 C C . GLU A 1 32 ? 5.392 -12.659 -3.049 1.00 72.02 32 GLU A C 13
ATOM 20286 O O . GLU A 1 32 ? 5.840 -11.588 -3.407 1.00 30.11 32 GLU A O 13
ATOM 20298 N N . GLU A 1 33 ? 5.033 -13.644 -3.906 1.00 0.20 33 GLU A N 13
ATOM 20299 C CA . GLU A 1 33 ? 5.019 -13.485 -5.380 1.00 22.31 33 GLU A CA 13
ATOM 20300 C C . GLU A 1 33 ? 4.177 -12.257 -5.803 1.00 44.25 33 GLU A C 13
ATOM 20301 O O . GLU A 1 33 ? 4.589 -11.472 -6.662 1.00 32.12 33 GLU A O 13
ATOM 20313 N N . ASP A 1 34 ? 3.010 -12.101 -5.151 1.00 62.53 34 ASP A N 13
ATOM 20314 C CA . ASP A 1 34 ? 2.063 -11.012 -5.427 1.00 62.05 34 ASP A CA 13
ATOM 20315 C C . ASP A 1 34 ? 2.634 -9.674 -4.934 1.00 0.41 34 ASP A C 13
ATOM 20316 O O . ASP A 1 34 ? 2.474 -8.645 -5.591 1.00 55.53 34 ASP A O 13
ATOM 20325 N N . ALA A 1 35 ? 3.340 -9.733 -3.784 1.00 12.22 35 ALA A N 13
ATOM 20326 C CA . ALA A 1 35 ? 4.067 -8.587 -3.223 1.00 62.31 35 ALA A CA 13
ATOM 20327 C C . ALA A 1 35 ? 5.176 -8.123 -4.182 1.00 32.12 35 ALA A C 13
ATOM 20328 O O . ALA A 1 35 ? 5.358 -6.932 -4.367 1.00 13.55 35 ALA A O 13
ATOM 20335 N N . LYS A 1 36 ? 5.885 -9.090 -4.801 1.00 73.31 36 LYS A N 13
ATOM 20336 C CA . LYS A 1 36 ? 6.985 -8.827 -5.755 1.00 10.53 36 LYS A CA 13
ATOM 20337 C C . LYS A 1 36 ? 6.462 -8.131 -7.023 1.00 2.42 36 LYS A C 13
ATOM 20338 O O . LYS A 1 36 ? 7.133 -7.244 -7.568 1.00 14.34 36 LYS A O 13
ATOM 20357 N N . GLN A 1 37 ? 5.253 -8.549 -7.472 1.00 75.50 37 GLN A N 13
ATOM 20358 C CA . GLN A 1 37 ? 4.540 -7.893 -8.586 1.00 11.21 37 GLN A CA 13
ATOM 20359 C C . GLN A 1 37 ? 4.284 -6.414 -8.247 1.00 43.05 37 GLN A C 13
ATOM 20360 O O . GLN A 1 37 ? 4.598 -5.530 -9.044 1.00 34.23 37 GLN A O 13
ATOM 20374 N N . VAL A 1 38 ? 3.746 -6.178 -7.027 1.00 24.34 38 VAL A N 13
ATOM 20375 C CA . VAL A 1 38 ? 3.433 -4.834 -6.512 1.00 55.13 38 VAL A CA 13
ATOM 20376 C C . VAL A 1 38 ? 4.706 -3.958 -6.433 1.00 74.01 38 VAL A C 13
ATOM 20377 O O . VAL A 1 38 ? 4.698 -2.838 -6.917 1.00 12.55 38 VAL A O 13
ATOM 20390 N N . ILE A 1 39 ? 5.800 -4.523 -5.876 1.00 21.54 39 ILE A N 13
ATOM 20391 C CA . ILE A 1 39 ? 7.081 -3.813 -5.654 1.00 44.40 39 ILE A CA 13
ATOM 20392 C C . ILE A 1 39 ? 7.662 -3.288 -6.984 1.00 44.22 39 ILE A C 13
ATOM 20393 O O . ILE A 1 39 ? 7.982 -2.098 -7.110 1.00 44.10 39 ILE A O 13
ATOM 20409 N N . LYS A 1 40 ? 7.770 -4.195 -7.974 1.00 74.43 40 LYS A N 13
ATOM 20410 C CA . LYS A 1 40 ? 8.323 -3.865 -9.296 1.00 10.35 40 LYS A CA 13
ATOM 20411 C C . LYS A 1 40 ? 7.407 -2.885 -10.053 1.00 42.21 40 LYS A C 13
ATOM 20412 O O . LYS A 1 40 ? 7.897 -2.046 -10.807 1.00 31.21 40 LYS A O 13
ATOM 20431 N N . GLU A 1 41 ? 6.084 -3.000 -9.824 1.00 44.12 41 GLU A N 13
ATOM 20432 C CA . GLU A 1 41 ? 5.069 -2.151 -10.471 1.00 55.24 41 GLU A CA 13
ATOM 20433 C C . GLU A 1 41 ? 5.085 -0.725 -9.879 1.00 13.54 41 GLU A C 13
ATOM 20434 O O . GLU A 1 41 ? 4.830 0.243 -10.589 1.00 73.43 41 GLU A O 13
ATOM 20446 N N . ILE A 1 42 ? 5.414 -0.621 -8.578 1.00 2.04 42 ILE A N 13
ATOM 20447 C CA . ILE A 1 42 ? 5.611 0.667 -7.881 1.00 22.22 42 ILE A CA 13
ATOM 20448 C C . ILE A 1 42 ? 6.759 1.450 -8.558 1.00 22.22 42 ILE A C 13
ATOM 20449 O O . ILE A 1 42 ? 6.629 2.633 -8.850 1.00 65.34 42 ILE A O 13
ATOM 20465 N N . GLN A 1 43 ? 7.856 0.739 -8.844 1.00 23.22 43 GLN A N 13
ATOM 20466 C CA . GLN A 1 43 ? 9.052 1.314 -9.494 1.00 2.11 43 GLN A CA 13
ATOM 20467 C C . GLN A 1 43 ? 8.767 1.650 -10.974 1.00 23.40 43 GLN A C 13
ATOM 20468 O O . GLN A 1 43 ? 9.190 2.697 -11.479 1.00 43.21 43 GLN A O 13
ATOM 20482 N N . LYS A 1 44 ? 8.025 0.743 -11.639 1.00 1.11 44 LYS A N 13
ATOM 20483 C CA . LYS A 1 44 ? 7.680 0.838 -13.071 1.00 31.54 44 LYS A CA 13
ATOM 20484 C C . LYS A 1 44 ? 6.784 2.062 -13.344 1.00 63.33 44 LYS A C 13
ATOM 20485 O O . LYS A 1 44 ? 7.028 2.828 -14.279 1.00 62.00 44 LYS A O 13
ATOM 20504 N N . LYS A 1 45 ? 5.770 2.240 -12.497 1.00 5.31 45 LYS A N 13
ATOM 20505 C CA . LYS A 1 45 ? 4.806 3.349 -12.602 1.00 32.43 45 LYS A CA 13
ATOM 20506 C C . LYS A 1 45 ? 5.344 4.627 -11.938 1.00 34.23 45 LYS A C 13
ATOM 20507 O O . LYS A 1 45 ? 4.821 5.718 -12.184 1.00 55.03 45 LYS A O 13
ATOM 20526 N N . GLY A 1 46 ? 6.367 4.464 -11.086 1.00 10.31 46 GLY A N 13
ATOM 20527 C CA . GLY A 1 46 ? 7.058 5.594 -10.456 1.00 14.21 46 GLY A CA 13
ATOM 20528 C C . GLY A 1 46 ? 6.273 6.218 -9.309 1.00 52.10 46 GLY A C 13
ATOM 20529 O O . GLY A 1 46 ? 6.128 7.438 -9.228 1.00 10.44 46 GLY A O 13
ATOM 20533 N N . VAL A 1 47 ? 5.751 5.358 -8.427 1.00 40.32 47 VAL A N 13
ATOM 20534 C CA . VAL A 1 47 ? 5.006 5.772 -7.234 1.00 55.21 47 VAL A CA 13
ATOM 20535 C C . VAL A 1 47 ? 5.998 6.240 -6.148 1.00 5.25 47 VAL A C 13
ATOM 20536 O O . VAL A 1 47 ? 7.067 5.643 -5.981 1.00 30.23 47 VAL A O 13
ATOM 20549 N N . GLN A 1 48 ? 5.630 7.306 -5.432 1.00 0.41 48 GLN A N 13
ATOM 20550 C CA . GLN A 1 48 ? 6.477 7.932 -4.399 1.00 10.11 48 GLN A CA 13
ATOM 20551 C C . GLN A 1 48 ? 6.074 7.416 -3.006 1.00 30.34 48 GLN A C 13
ATOM 20552 O O . GLN A 1 48 ? 6.921 7.045 -2.186 1.00 32.05 48 GLN A O 13
ATOM 20566 N N . LYS A 1 49 ? 4.757 7.409 -2.760 1.00 23.12 49 LYS A N 13
ATOM 20567 C CA . LYS A 1 49 ? 4.169 7.137 -1.438 1.00 24.03 49 LYS A CA 13
ATOM 20568 C C . LYS A 1 49 ? 3.335 5.844 -1.479 1.00 11.40 49 LYS A C 13
ATOM 20569 O O . LYS A 1 49 ? 2.507 5.681 -2.386 1.00 54.14 49 LYS A O 13
ATOM 20588 N N . VAL A 1 50 ? 3.532 4.937 -0.500 1.00 22.45 50 VAL A N 13
ATOM 20589 C CA . VAL A 1 50 ? 2.669 3.750 -0.318 1.00 20.20 50 VAL A CA 13
ATOM 20590 C C . VAL A 1 50 ? 2.144 3.683 1.127 1.00 3.14 50 VAL A C 13
ATOM 20591 O O . VAL A 1 50 ? 2.856 4.022 2.077 1.00 44.53 50 VAL A O 13
ATOM 20604 N N . VAL A 1 51 ? 0.886 3.250 1.275 1.00 10.03 51 VAL A N 13
ATOM 20605 C CA . VAL A 1 51 ? 0.259 2.997 2.572 1.00 31.42 51 VAL A CA 13
ATOM 20606 C C . VAL A 1 51 ? 0.140 1.479 2.761 1.00 64.32 51 VAL A C 13
ATOM 20607 O O . VAL A 1 51 ? -0.723 0.845 2.150 1.00 72.13 51 VAL A O 13
ATOM 20620 N N . LEU A 1 52 ? 1.023 0.899 3.575 1.00 55.13 52 LEU A N 13
ATOM 20621 C CA . LEU A 1 52 ? 0.994 -0.536 3.861 1.00 13.33 52 LEU A CA 13
ATOM 20622 C C . LEU A 1 52 ? -0.014 -0.808 5.000 1.00 23.35 52 LEU A C 13
ATOM 20623 O O . LEU A 1 52 ? 0.315 -0.674 6.187 1.00 40.24 52 LEU A O 13
ATOM 20639 N N . VAL A 1 53 ? -1.260 -1.143 4.612 1.00 53.33 53 VAL A N 13
ATOM 20640 C CA . VAL A 1 53 ? -2.349 -1.472 5.549 1.00 3.41 53 VAL A CA 13
ATOM 20641 C C . VAL A 1 53 ? -2.400 -2.987 5.799 1.00 50.33 53 VAL A C 13
ATOM 20642 O O . VAL A 1 53 ? -2.589 -3.774 4.862 1.00 50.55 53 VAL A O 13
ATOM 20655 N N . GLY A 1 54 ? -2.234 -3.373 7.080 1.00 51.04 54 GLY A N 13
ATOM 20656 C CA . GLY A 1 54 ? -2.374 -4.764 7.518 1.00 54.34 54 GLY A CA 13
ATOM 20657 C C . GLY A 1 54 ? -1.395 -5.729 6.864 1.00 63.11 54 GLY A C 13
ATOM 20658 O O . GLY A 1 54 ? -1.767 -6.859 6.537 1.00 21.05 54 GLY A O 13
ATOM 20662 N N . VAL A 1 55 ? -0.142 -5.279 6.667 1.00 64.51 55 VAL A N 13
ATOM 20663 C CA . VAL A 1 55 ? 0.924 -6.109 6.072 1.00 75.31 55 VAL A CA 13
ATOM 20664 C C . VAL A 1 55 ? 1.752 -6.791 7.173 1.00 34.12 55 VAL A C 13
ATOM 20665 O O . VAL A 1 55 ? 1.765 -6.342 8.328 1.00 61.21 55 VAL A O 13
ATOM 20678 N N . SER A 1 56 ? 2.435 -7.883 6.809 1.00 41.14 56 SER A N 13
ATOM 20679 C CA . SER A 1 56 ? 3.318 -8.611 7.726 1.00 34.30 56 SER A CA 13
ATOM 20680 C C . SER A 1 56 ? 4.691 -7.896 7.803 1.00 22.31 56 SER A C 13
ATOM 20681 O O . SER A 1 56 ? 5.096 -7.254 6.835 1.00 62.42 56 SER A O 13
ATOM 20689 N N . GLU A 1 57 ? 5.397 -8.048 8.945 1.00 13.10 57 GLU A N 13
ATOM 20690 C CA . GLU A 1 57 ? 6.629 -7.276 9.267 1.00 62.50 57 GLU A CA 13
ATOM 20691 C C . GLU A 1 57 ? 7.799 -7.568 8.287 1.00 64.14 57 GLU A C 13
ATOM 20692 O O . GLU A 1 57 ? 8.567 -6.664 7.952 1.00 54.24 57 GLU A O 13
ATOM 20704 N N . LYS A 1 58 ? 7.899 -8.829 7.819 1.00 73.42 58 LYS A N 13
ATOM 20705 C CA . LYS A 1 58 ? 8.920 -9.256 6.828 1.00 4.52 58 LYS A CA 13
ATOM 20706 C C . LYS A 1 58 ? 8.683 -8.555 5.472 1.00 31.42 58 LYS A C 13
ATOM 20707 O O . LYS A 1 58 ? 9.618 -8.032 4.848 1.00 4.31 58 LYS A O 13
ATOM 20726 N N . LEU A 1 59 ? 7.399 -8.518 5.066 1.00 72.41 59 LEU A N 13
ATOM 20727 C CA . LEU A 1 59 ? 6.959 -7.923 3.792 1.00 52.25 59 LEU A CA 13
ATOM 20728 C C . LEU A 1 59 ? 6.976 -6.385 3.868 1.00 63.31 59 LEU A C 13
ATOM 20729 O O . LEU A 1 59 ? 7.196 -5.721 2.864 1.00 24.51 59 LEU A O 13
ATOM 20745 N N . LEU A 1 60 ? 6.766 -5.840 5.077 1.00 32.53 60 LEU A N 13
ATOM 20746 C CA . LEU A 1 60 ? 6.806 -4.386 5.340 1.00 1.02 60 LEU A CA 13
ATOM 20747 C C . LEU A 1 60 ? 8.173 -3.810 4.946 1.00 11.12 60 LEU A C 13
ATOM 20748 O O . LEU A 1 60 ? 8.274 -2.890 4.121 1.00 71.21 60 LEU A O 13
ATOM 20764 N N . GLN A 1 61 ? 9.210 -4.410 5.552 1.00 4.41 61 GLN A N 13
ATOM 20765 C CA . GLN A 1 61 ? 10.609 -4.018 5.362 1.00 5.13 61 GLN A CA 13
ATOM 20766 C C . GLN A 1 61 ? 11.079 -4.336 3.935 1.00 20.05 61 GLN A C 13
ATOM 20767 O O . GLN A 1 61 ? 12.057 -3.771 3.464 1.00 45.52 61 GLN A O 13
ATOM 20781 N N . LYS A 1 62 ? 10.352 -5.238 3.251 1.00 51.13 62 LYS A N 13
ATOM 20782 C CA . LYS A 1 62 ? 10.695 -5.671 1.889 1.00 31.31 62 LYS A CA 13
ATOM 20783 C C . LYS A 1 62 ? 10.185 -4.664 0.840 1.00 31.33 62 LYS A C 13
ATOM 20784 O O . LYS A 1 62 ? 10.918 -4.315 -0.078 1.00 71.13 62 LYS A O 13
ATOM 20803 N N . ILE A 1 63 ? 8.937 -4.172 0.991 1.00 11.21 63 ILE A N 13
ATOM 20804 C CA . ILE A 1 63 ? 8.400 -3.092 0.122 1.00 40.31 63 ILE A CA 13
ATOM 20805 C C . ILE A 1 63 ? 9.221 -1.791 0.354 1.00 54.21 63 ILE A C 13
ATOM 20806 O O . ILE A 1 63 ? 9.561 -1.078 -0.595 1.00 63.23 63 ILE A O 13
ATOM 20822 N N . LYS A 1 64 ? 9.571 -1.552 1.636 1.00 71.34 64 LYS A N 13
ATOM 20823 C CA . LYS A 1 64 ? 10.432 -0.434 2.090 1.00 20.45 64 LYS A CA 13
ATOM 20824 C C . LYS A 1 64 ? 11.753 -0.381 1.288 1.00 11.41 64 LYS A C 13
ATOM 20825 O O . LYS A 1 64 ? 12.024 0.605 0.588 1.00 52.42 64 LYS A O 13
ATOM 20844 N N . GLN A 1 65 ? 12.540 -1.462 1.387 1.00 61.02 65 GLN A N 13
ATOM 20845 C CA . GLN A 1 65 ? 13.875 -1.546 0.765 1.00 31.43 65 GLN A CA 13
ATOM 20846 C C . GLN A 1 65 ? 13.795 -1.651 -0.769 1.00 0.52 65 GLN A C 13
ATOM 20847 O O . GLN A 1 65 ? 14.385 -0.833 -1.478 1.00 12.13 65 GLN A O 13
ATOM 20861 N N . GLU A 1 66 ? 13.046 -2.651 -1.264 1.00 14.13 66 GLU A N 13
ATOM 20862 C CA . GLU A 1 66 ? 13.064 -3.028 -2.691 1.00 20.10 66 GLU A CA 13
ATOM 20863 C C . GLU A 1 66 ? 12.392 -1.966 -3.588 1.00 11.32 66 GLU A C 13
ATOM 20864 O O . GLU A 1 66 ? 12.911 -1.659 -4.669 1.00 2.51 66 GLU A O 13
ATOM 20876 N N . ALA A 1 67 ? 11.243 -1.406 -3.145 1.00 11.22 67 ALA A N 13
ATOM 20877 C CA . ALA A 1 67 ? 10.507 -0.389 -3.927 1.00 25.04 67 ALA A CA 13
ATOM 20878 C C . ALA A 1 67 ? 11.056 1.026 -3.662 1.00 40.24 67 ALA A C 13
ATOM 20879 O O . ALA A 1 67 ? 10.835 1.936 -4.473 1.00 23.14 67 ALA A O 13
ATOM 20886 N N . ASN A 1 68 ? 11.772 1.180 -2.516 1.00 2.02 68 ASN A N 13
ATOM 20887 C CA . ASN A 1 68 ? 12.502 2.426 -2.141 1.00 34.03 68 ASN A CA 13
ATOM 20888 C C . ASN A 1 68 ? 11.531 3.613 -1.941 1.00 33.23 68 ASN A C 13
ATOM 20889 O O . ASN A 1 68 ? 11.827 4.753 -2.319 1.00 72.33 68 ASN A O 13
ATOM 20900 N N . VAL A 1 69 ? 10.388 3.341 -1.285 1.00 41.20 69 VAL A N 13
ATOM 20901 C CA . VAL A 1 69 ? 9.263 4.308 -1.171 1.00 62.23 69 VAL A CA 13
ATOM 20902 C C . VAL A 1 69 ? 8.897 4.586 0.290 1.00 62.44 69 VAL A C 13
ATOM 20903 O O . VAL A 1 69 ? 9.247 3.803 1.187 1.00 34.41 69 VAL A O 13
ATOM 20916 N N . GLN A 1 70 ? 8.189 5.714 0.505 1.00 42.24 70 GLN A N 13
ATOM 20917 C CA . GLN A 1 70 ? 7.737 6.147 1.830 1.00 43.24 70 GLN A CA 13
ATOM 20918 C C . GLN A 1 70 ? 6.608 5.228 2.304 1.00 14.55 70 GLN A C 13
ATOM 20919 O O . GLN A 1 70 ? 5.527 5.214 1.720 1.00 43.30 70 GLN A O 13
ATOM 20933 N N . VAL A 1 71 ? 6.889 4.475 3.368 1.00 32.41 71 VAL A N 13
ATOM 20934 C CA . VAL A 1 71 ? 5.994 3.448 3.911 1.00 35.44 71 VAL A CA 13
ATOM 20935 C C . VAL A 1 71 ? 5.174 4.016 5.076 1.00 2.22 71 VAL A C 13
ATOM 20936 O O . VAL A 1 71 ? 5.737 4.457 6.081 1.00 42.42 71 VAL A O 13
ATOM 20949 N N . TYR A 1 72 ? 3.849 4.026 4.917 1.00 24.42 72 TYR A N 13
ATOM 20950 C CA . TYR A 1 72 ? 2.910 4.433 5.965 1.00 11.43 72 TYR A CA 13
ATOM 20951 C C . TYR A 1 72 ? 2.159 3.187 6.447 1.00 35.11 72 TYR A C 13
ATOM 20952 O O . TYR A 1 72 ? 1.261 2.694 5.760 1.00 25.42 72 TYR A O 13
ATOM 20970 N N . ARG A 1 73 ? 2.566 2.651 7.612 1.00 22.43 73 ARG A N 13
ATOM 20971 C CA . ARG A 1 73 ? 1.970 1.425 8.178 1.00 61.10 73 ARG A CA 13
ATOM 20972 C C . ARG A 1 73 ? 0.680 1.832 8.900 1.00 71.40 73 ARG A C 13
ATOM 20973 O O . ARG A 1 73 ? 0.734 2.460 9.959 1.00 13.31 73 ARG A O 13
ATOM 20994 N N . VAL A 1 74 ? -0.465 1.476 8.313 1.00 73.10 74 VAL A N 13
ATOM 20995 C CA . VAL A 1 74 ? -1.793 1.870 8.807 1.00 50.40 74 VAL A CA 13
ATOM 20996 C C . VAL A 1 74 ? -2.626 0.614 9.151 1.00 5.23 74 VAL A C 13
ATOM 20997 O O . VAL A 1 74 ? -2.498 -0.425 8.505 1.00 74.44 74 VAL A O 13
ATOM 21010 N N . THR A 1 75 ? -3.427 0.712 10.220 1.00 3.53 75 THR A N 13
ATOM 21011 C CA . THR A 1 75 ? -4.375 -0.333 10.654 1.00 2.54 75 THR A CA 13
ATOM 21012 C C . THR A 1 75 ? -5.779 0.267 10.913 1.00 24.35 75 THR A C 13
ATOM 21013 O O . THR A 1 75 ? -6.757 -0.474 11.064 1.00 21.43 75 THR A O 13
ATOM 21024 N N . SER A 1 76 ? -5.876 1.612 10.930 1.00 4.42 76 SER A N 13
ATOM 21025 C CA . SER A 1 76 ? -7.101 2.340 11.334 1.00 23.41 76 SER A CA 13
ATOM 21026 C C . SER A 1 76 ? -7.455 3.416 10.286 1.00 51.34 76 SER A C 13
ATOM 21027 O O . SER A 1 76 ? -6.560 3.946 9.618 1.00 23.21 76 SER A O 13
ATOM 21035 N N . ASN A 1 77 ? -8.759 3.762 10.191 1.00 60.42 77 ASN A N 13
ATOM 21036 C CA . ASN A 1 77 ? -9.295 4.652 9.134 1.00 54.32 77 ASN A CA 13
ATOM 21037 C C . ASN A 1 77 ? -8.649 6.060 9.148 1.00 51.02 77 ASN A C 13
ATOM 21038 O O . ASN A 1 77 ? -8.370 6.624 8.084 1.00 51.33 77 ASN A O 13
ATOM 21049 N N . ASP A 1 78 ? -8.386 6.578 10.367 1.00 4.22 78 ASP A N 13
ATOM 21050 C CA . ASP A 1 78 ? -7.897 7.953 10.597 1.00 21.21 78 ASP A CA 13
ATOM 21051 C C . ASP A 1 78 ? -6.545 8.182 9.911 1.00 72.51 78 ASP A C 13
ATOM 21052 O O . ASP A 1 78 ? -6.428 9.073 9.072 1.00 2.03 78 ASP A O 13
ATOM 21061 N N . GLU A 1 79 ? -5.561 7.315 10.235 1.00 3.34 79 GLU A N 13
ATOM 21062 C CA . GLU A 1 79 ? -4.174 7.442 9.750 1.00 61.30 79 GLU A CA 13
ATOM 21063 C C . GLU A 1 79 ? -4.102 7.411 8.211 1.00 64.20 79 GLU A C 13
ATOM 21064 O O . GLU A 1 79 ? -3.335 8.163 7.602 1.00 53.41 79 GLU A O 13
ATOM 21076 N N . LEU A 1 80 ? -4.940 6.550 7.610 1.00 51.32 80 LEU A N 13
ATOM 21077 C CA . LEU A 1 80 ? -5.039 6.383 6.150 1.00 40.50 80 LEU A CA 13
ATOM 21078 C C . LEU A 1 80 ? -5.513 7.696 5.500 1.00 52.25 80 LEU A C 13
ATOM 21079 O O . LEU A 1 80 ? -4.873 8.209 4.580 1.00 24.11 80 LEU A O 13
ATOM 21095 N N . GLU A 1 81 ? -6.634 8.230 6.040 1.00 3.34 81 GLU A N 13
ATOM 21096 C CA . GLU A 1 81 ? -7.245 9.495 5.584 1.00 3.01 81 GLU A CA 13
ATOM 21097 C C . GLU A 1 81 ? -6.246 10.652 5.689 1.00 3.43 81 GLU A C 13
ATOM 21098 O O . GLU A 1 81 ? -6.190 11.508 4.808 1.00 14.14 81 GLU A O 13
ATOM 21110 N N . GLN A 1 82 ? -5.431 10.620 6.757 1.00 75.30 82 GLN A N 13
ATOM 21111 C CA . GLN A 1 82 ? -4.418 11.642 7.027 1.00 32.42 82 GLN A CA 13
ATOM 21112 C C . GLN A 1 82 ? -3.299 11.617 5.965 1.00 40.11 82 GLN A C 13
ATOM 21113 O O . GLN A 1 82 ? -2.811 12.679 5.553 1.00 52.20 82 GLN A O 13
ATOM 21127 N N . VAL A 1 83 ? -2.907 10.406 5.519 1.00 31.24 83 VAL A N 13
ATOM 21128 C CA . VAL A 1 83 ? -1.901 10.244 4.449 1.00 1.43 83 VAL A CA 13
ATOM 21129 C C . VAL A 1 83 ? -2.460 10.732 3.092 1.00 3.12 83 VAL A C 13
ATOM 21130 O O . VAL A 1 83 ? -1.778 11.460 2.382 1.00 44.23 83 VAL A O 13
ATOM 21143 N N . VAL A 1 84 ? -3.718 10.359 2.765 1.00 55.32 84 VAL A N 13
ATOM 21144 C CA . VAL A 1 84 ? -4.379 10.740 1.488 1.00 73.03 84 VAL A CA 13
ATOM 21145 C C . VAL A 1 84 ? -4.491 12.276 1.355 1.00 51.22 84 VAL A C 13
ATOM 21146 O O . VAL A 1 84 ? -4.266 12.836 0.270 1.00 44.45 84 VAL A O 13
ATOM 21159 N N . LYS A 1 85 ? -4.798 12.943 2.485 1.00 13.44 85 LYS A N 13
ATOM 21160 C CA . LYS A 1 85 ? -4.830 14.421 2.575 1.00 21.22 85 LYS A CA 13
ATOM 21161 C C . LYS A 1 85 ? -3.423 15.029 2.351 1.00 5.23 85 LYS A C 13
ATOM 21162 O O . LYS A 1 85 ? -3.299 16.151 1.856 1.00 41.53 85 LYS A O 13
ATOM 21181 N N . ASP A 1 86 ? -2.372 14.263 2.711 1.00 44.22 86 ASP A N 13
ATOM 21182 C CA . ASP A 1 86 ? -0.959 14.689 2.579 1.00 55.33 86 ASP A CA 13
ATOM 21183 C C . ASP A 1 86 ? -0.444 14.521 1.139 1.00 15.13 86 ASP A C 13
ATOM 21184 O O . ASP A 1 86 ? 0.418 15.282 0.691 1.00 50.25 86 ASP A O 13
ATOM 21193 N N . VAL A 1 87 ? -0.994 13.531 0.417 1.00 10.24 87 VAL A N 13
ATOM 21194 C CA . VAL A 1 87 ? -0.633 13.265 -0.991 1.00 34.11 87 VAL A CA 13
ATOM 21195 C C . VAL A 1 87 ? -1.161 14.396 -1.912 1.00 30.42 87 VAL A C 13
ATOM 21196 O O . VAL A 1 87 ? -0.700 14.561 -3.049 1.00 24.44 87 VAL A O 13
ATOM 21209 N N . LYS A 1 88 ? -2.109 15.195 -1.383 1.00 60.11 88 LYS A N 13
ATOM 21210 C CA . LYS A 1 88 ? -2.658 16.368 -2.086 1.00 50.31 88 LYS A CA 13
ATOM 21211 C C . LYS A 1 88 ? -1.698 17.581 -1.999 1.00 55.21 88 LYS A C 13
ATOM 21212 O O . LYS A 1 88 ? -1.876 18.560 -2.726 1.00 54.04 88 LYS A O 13
ATOM 21231 N N . GLY A 1 89 ? -0.693 17.503 -1.106 1.00 52.40 89 GLY A N 13
ATOM 21232 C CA . GLY A 1 89 ? 0.334 18.544 -0.982 1.00 5.13 89 GLY A CA 13
ATOM 21233 C C . GLY A 1 89 ? 1.159 18.355 0.283 1.00 54.02 89 GLY A C 13
ATOM 21234 O O . GLY A 1 89 ? 2.238 17.750 0.249 1.00 64.54 89 GLY A O 13
ATOM 21238 N N . SER A 1 90 ? 0.633 18.874 1.403 1.00 12.33 90 SER A N 13
ATOM 21239 C CA . SER A 1 90 ? 1.215 18.707 2.743 1.00 25.23 90 SER A CA 13
ATOM 21240 C C . SER A 1 90 ? 0.075 18.776 3.778 1.00 63.45 90 SER A C 13
ATOM 21241 O O . SER A 1 90 ? -0.315 19.861 4.223 1.00 55.21 90 SER A O 13
ATOM 21249 N N . GLY A 1 91 ? -0.484 17.600 4.098 1.00 15.21 91 GLY A N 13
ATOM 21250 C CA . GLY A 1 91 ? -1.662 17.478 4.964 1.00 33.41 91 GLY A CA 13
ATOM 21251 C C . GLY A 1 91 ? -1.303 17.019 6.364 1.00 41.34 91 GLY A C 13
ATOM 21252 O O . GLY A 1 91 ? -1.952 17.427 7.337 1.00 0.10 91 GLY A O 13
ATOM 21256 N N . LEU A 1 92 ? -0.295 16.131 6.467 1.00 62.44 92 LEU A N 13
ATOM 21257 C CA . LEU A 1 92 ? 0.267 15.698 7.759 1.00 33.03 92 LEU A CA 13
ATOM 21258 C C . LEU A 1 92 ? 1.061 16.857 8.385 1.00 11.41 92 LEU A C 13
ATOM 21259 O O . LEU A 1 92 ? 2.298 16.876 8.335 1.00 54.41 92 LEU A O 13
ATOM 21275 N N . GLU A 1 93 ? 0.331 17.841 8.939 1.00 14.15 93 GLU A N 13
ATOM 21276 C CA . GLU A 1 93 ? 0.930 19.030 9.544 1.00 44.42 93 GLU A CA 13
ATOM 21277 C C . GLU A 1 93 ? 1.402 18.670 10.965 1.00 53.35 93 GLU A C 13
ATOM 21278 O O . GLU A 1 93 ? 0.715 18.904 11.967 1.00 15.54 93 GLU A O 13
ATOM 21290 N N . HIS A 1 94 ? 2.566 18.016 11.001 1.00 65.02 94 HIS A N 13
ATOM 21291 C CA . HIS A 1 94 ? 3.210 17.533 12.222 1.00 21.01 94 HIS A CA 13
ATOM 21292 C C . HIS A 1 94 ? 4.691 17.947 12.159 1.00 1.02 94 HIS A C 13
ATOM 21293 O O . HIS A 1 94 ? 5.605 17.116 12.119 1.00 54.20 94 HIS A O 13
ATOM 21308 N N . HIS A 1 95 ? 4.898 19.272 12.095 1.00 32.12 95 HIS A N 13
ATOM 21309 C CA . HIS A 1 95 ? 6.229 19.899 12.028 1.00 53.03 95 HIS A CA 13
ATOM 21310 C C . HIS A 1 95 ? 6.784 20.028 13.462 1.00 33.14 95 HIS A C 13
ATOM 21311 O O . HIS A 1 95 ? 6.767 21.110 14.061 1.00 41.23 95 HIS A O 13
ATOM 21326 N N . HIS A 1 96 ? 7.208 18.885 14.029 1.00 20.23 96 HIS A N 13
ATOM 21327 C CA . HIS A 1 96 ? 7.667 18.788 15.434 1.00 41.44 96 HIS A CA 13
ATOM 21328 C C . HIS A 1 96 ? 9.185 18.531 15.496 1.00 55.12 96 HIS A C 13
ATOM 21329 O O . HIS A 1 96 ? 9.796 18.697 16.554 1.00 20.33 96 HIS A O 13
ATOM 21344 N N . HIS A 1 97 ? 9.783 18.124 14.354 1.00 43.23 97 HIS A N 13
ATOM 21345 C CA . HIS A 1 97 ? 11.239 17.853 14.255 1.00 24.44 97 HIS A CA 13
ATOM 21346 C C . HIS A 1 97 ? 12.035 19.166 14.453 1.00 33.02 97 HIS A C 13
ATOM 21347 O O . HIS A 1 97 ? 13.098 19.172 15.081 1.00 21.15 97 HIS A O 13
ATOM 21362 N N . HIS A 1 98 ? 11.512 20.265 13.887 1.00 52.34 98 HIS A N 13
ATOM 21363 C CA . HIS A 1 98 ? 12.041 21.625 14.119 1.00 61.41 98 HIS A CA 13
ATOM 21364 C C . HIS A 1 98 ? 11.210 22.299 15.221 1.00 63.41 98 HIS A C 13
ATOM 21365 O O . HIS A 1 98 ? 9.999 22.468 15.071 1.00 55.53 98 HIS A O 13
ATOM 21380 N N . HIS A 1 99 ? 11.876 22.646 16.333 1.00 55.41 99 HIS A N 13
ATOM 21381 C CA . HIS A 1 99 ? 11.251 23.246 17.522 1.00 64.11 99 HIS A CA 13
ATOM 21382 C C . HIS A 1 99 ? 12.266 24.220 18.194 1.00 43.15 99 HIS A C 13
ATOM 21383 O O . HIS A 1 99 ? 12.650 24.041 19.375 1.00 41.30 99 HIS A O 13
ATOM 21399 N N . MET A 1 1 ? 4.184 13.987 -4.894 1.00 45.21 1 MET A N 14
ATOM 21400 C CA . MET A 1 1 ? 4.968 13.259 -5.905 1.00 75.32 1 MET A CA 14
ATOM 21401 C C . MET A 1 1 ? 4.334 11.883 -6.155 1.00 21.22 1 MET A C 14
ATOM 21402 O O . MET A 1 1 ? 4.239 11.070 -5.227 1.00 21.21 1 MET A O 14
ATOM 21418 N N . GLY A 1 2 ? 3.872 11.652 -7.399 1.00 74.54 2 GLY A N 14
ATOM 21419 C CA . GLY A 1 2 ? 3.327 10.359 -7.813 1.00 5.40 2 GLY A CA 14
ATOM 21420 C C . GLY A 1 2 ? 1.974 10.024 -7.194 1.00 14.42 2 GLY A C 14
ATOM 21421 O O . GLY A 1 2 ? 1.337 10.868 -6.540 1.00 64.45 2 GLY A O 14
ATOM 21425 N N . ARG A 1 3 ? 1.550 8.782 -7.419 1.00 73.42 3 ARG A N 14
ATOM 21426 C CA . ARG A 1 3 ? 0.291 8.212 -6.902 1.00 63.13 3 ARG A CA 14
ATOM 21427 C C . ARG A 1 3 ? 0.515 7.652 -5.481 1.00 5.34 3 ARG A C 14
ATOM 21428 O O . ARG A 1 3 ? 1.661 7.504 -5.038 1.00 33.02 3 ARG A O 14
ATOM 21449 N N . LEU A 1 4 ? -0.579 7.382 -4.761 1.00 23.41 4 LEU A N 14
ATOM 21450 C CA . LEU A 1 4 ? -0.533 6.611 -3.507 1.00 60.11 4 LEU A CA 14
ATOM 21451 C C . LEU A 1 4 ? -0.991 5.166 -3.768 1.00 13.42 4 LEU A C 14
ATOM 21452 O O . LEU A 1 4 ? -2.025 4.944 -4.412 1.00 71.43 4 LEU A O 14
ATOM 21468 N N . VAL A 1 5 ? -0.200 4.193 -3.279 1.00 34.40 5 VAL A N 14
ATOM 21469 C CA . VAL A 1 5 ? -0.549 2.763 -3.321 1.00 54.02 5 VAL A CA 14
ATOM 21470 C C . VAL A 1 5 ? -0.927 2.307 -1.906 1.00 21.53 5 VAL A C 14
ATOM 21471 O O . VAL A 1 5 ? -0.087 2.350 -1.003 1.00 5.54 5 VAL A O 14
ATOM 21484 N N . VAL A 1 6 ? -2.187 1.883 -1.711 1.00 71.42 6 VAL A N 14
ATOM 21485 C CA . VAL A 1 6 ? -2.645 1.340 -0.428 1.00 74.11 6 VAL A CA 14
ATOM 21486 C C . VAL A 1 6 ? -2.646 -0.191 -0.517 1.00 21.13 6 VAL A C 14
ATOM 21487 O O . VAL A 1 6 ? -3.538 -0.793 -1.114 1.00 55.12 6 VAL A O 14
ATOM 21500 N N . VAL A 1 7 ? -1.616 -0.801 0.056 1.00 24.21 7 VAL A N 14
ATOM 21501 C CA . VAL A 1 7 ? -1.482 -2.251 0.138 1.00 60.32 7 VAL A CA 14
ATOM 21502 C C . VAL A 1 7 ? -2.246 -2.766 1.363 1.00 3.33 7 VAL A C 14
ATOM 21503 O O . VAL A 1 7 ? -2.062 -2.269 2.470 1.00 74.43 7 VAL A O 14
ATOM 21516 N N . VAL A 1 8 ? -3.105 -3.758 1.136 1.00 64.42 8 VAL A N 14
ATOM 21517 C CA . VAL A 1 8 ? -3.891 -4.442 2.173 1.00 54.14 8 VAL A CA 14
ATOM 21518 C C . VAL A 1 8 ? -3.684 -5.951 2.000 1.00 22.02 8 VAL A C 14
ATOM 21519 O O . VAL A 1 8 ? -3.339 -6.419 0.915 1.00 71.13 8 VAL A O 14
ATOM 21532 N N . THR A 1 9 ? -3.873 -6.709 3.078 1.00 74.55 9 THR A N 14
ATOM 21533 C CA . THR A 1 9 ? -3.848 -8.187 3.039 1.00 33.04 9 THR A CA 14
ATOM 21534 C C . THR A 1 9 ? -5.231 -8.752 3.416 1.00 63.25 9 THR A C 14
ATOM 21535 O O . THR A 1 9 ? -5.387 -9.958 3.642 1.00 75.41 9 THR A O 14
ATOM 21546 N N . SER A 1 10 ? -6.242 -7.865 3.446 1.00 60.04 10 SER A N 14
ATOM 21547 C CA . SER A 1 10 ? -7.640 -8.214 3.730 1.00 61.40 10 SER A CA 14
ATOM 21548 C C . SER A 1 10 ? -8.534 -7.654 2.614 1.00 31.03 10 SER A C 14
ATOM 21549 O O . SER A 1 10 ? -8.416 -6.470 2.273 1.00 34.21 10 SER A O 14
ATOM 21557 N N . GLU A 1 11 ? -9.398 -8.515 2.039 1.00 44.12 11 GLU A N 14
ATOM 21558 C CA . GLU A 1 11 ? -10.414 -8.121 1.034 1.00 71.03 11 GLU A CA 14
ATOM 21559 C C . GLU A 1 11 ? -11.398 -7.095 1.622 1.00 43.21 11 GLU A C 14
ATOM 21560 O O . GLU A 1 11 ? -11.872 -6.206 0.913 1.00 4.13 11 GLU A O 14
ATOM 21572 N N . GLN A 1 12 ? -11.681 -7.242 2.931 1.00 24.24 12 GLN A N 14
ATOM 21573 C CA . GLN A 1 12 ? -12.558 -6.335 3.687 1.00 64.23 12 GLN A CA 14
ATOM 21574 C C . GLN A 1 12 ? -11.972 -4.909 3.717 1.00 35.22 12 GLN A C 14
ATOM 21575 O O . GLN A 1 12 ? -12.699 -3.926 3.570 1.00 52.34 12 GLN A O 14
ATOM 21589 N N . LEU A 1 13 ? -10.642 -4.820 3.891 1.00 43.55 13 LEU A N 14
ATOM 21590 C CA . LEU A 1 13 ? -9.916 -3.538 3.914 1.00 45.54 13 LEU A CA 14
ATOM 21591 C C . LEU A 1 13 ? -9.656 -3.017 2.484 1.00 3.12 13 LEU A C 14
ATOM 21592 O O . LEU A 1 13 ? -9.464 -1.813 2.286 1.00 40.04 13 LEU A O 14
ATOM 21608 N N . LYS A 1 14 ? -9.668 -3.933 1.492 1.00 54.41 14 LYS A N 14
ATOM 21609 C CA . LYS A 1 14 ? -9.519 -3.574 0.070 1.00 70.15 14 LYS A CA 14
ATOM 21610 C C . LYS A 1 14 ? -10.734 -2.772 -0.398 1.00 63.53 14 LYS A C 14
ATOM 21611 O O . LYS A 1 14 ? -10.602 -1.613 -0.796 1.00 21.15 14 LYS A O 14
ATOM 21630 N N . GLU A 1 15 ? -11.925 -3.408 -0.297 1.00 22.15 15 GLU A N 14
ATOM 21631 C CA . GLU A 1 15 ? -13.204 -2.799 -0.691 1.00 22.22 15 GLU A CA 14
ATOM 21632 C C . GLU A 1 15 ? -13.479 -1.527 0.131 1.00 22.43 15 GLU A C 14
ATOM 21633 O O . GLU A 1 15 ? -14.128 -0.618 -0.356 1.00 12.53 15 GLU A O 14
ATOM 21645 N N . GLU A 1 16 ? -12.954 -1.498 1.382 1.00 42.43 16 GLU A N 14
ATOM 21646 C CA . GLU A 1 16 ? -13.092 -0.360 2.298 1.00 13.15 16 GLU A CA 14
ATOM 21647 C C . GLU A 1 16 ? -12.430 0.894 1.697 1.00 54.44 16 GLU A C 14
ATOM 21648 O O . GLU A 1 16 ? -13.115 1.880 1.408 1.00 21.10 16 GLU A O 14
ATOM 21660 N N . VAL A 1 17 ? -11.101 0.810 1.471 1.00 13.43 17 VAL A N 14
ATOM 21661 C CA . VAL A 1 17 ? -10.298 1.940 0.969 1.00 54.14 17 VAL A CA 14
ATOM 21662 C C . VAL A 1 17 ? -10.721 2.348 -0.463 1.00 42.53 17 VAL A C 14
ATOM 21663 O O . VAL A 1 17 ? -10.673 3.528 -0.795 1.00 74.54 17 VAL A O 14
ATOM 21676 N N . ARG A 1 18 ? -11.142 1.367 -1.297 1.00 2.53 18 ARG A N 14
ATOM 21677 C CA . ARG A 1 18 ? -11.633 1.643 -2.672 1.00 64.12 18 ARG A CA 14
ATOM 21678 C C . ARG A 1 18 ? -12.986 2.379 -2.653 1.00 71.11 18 ARG A C 14
ATOM 21679 O O . ARG A 1 18 ? -13.224 3.265 -3.481 1.00 54.45 18 ARG A O 14
ATOM 21700 N N . LYS A 1 19 ? -13.870 1.981 -1.720 1.00 13.22 19 LYS A N 14
ATOM 21701 C CA . LYS A 1 19 ? -15.221 2.569 -1.572 1.00 11.05 19 LYS A CA 14
ATOM 21702 C C . LYS A 1 19 ? -15.115 4.034 -1.126 1.00 14.11 19 LYS A C 14
ATOM 21703 O O . LYS A 1 19 ? -15.896 4.891 -1.555 1.00 51.35 19 LYS A O 14
ATOM 21722 N N . LYS A 1 20 ? -14.129 4.302 -0.264 1.00 71.22 20 LYS A N 14
ATOM 21723 C CA . LYS A 1 20 ? -13.856 5.648 0.252 1.00 4.24 20 LYS A CA 14
ATOM 21724 C C . LYS A 1 20 ? -13.071 6.476 -0.780 1.00 61.22 20 LYS A C 14
ATOM 21725 O O . LYS A 1 20 ? -13.358 7.658 -0.988 1.00 24.13 20 LYS A O 14
ATOM 21744 N N . PHE A 1 21 ? -12.089 5.824 -1.441 1.00 35.52 21 PHE A N 14
ATOM 21745 C CA . PHE A 1 21 ? -11.134 6.477 -2.365 1.00 20.42 21 PHE A CA 14
ATOM 21746 C C . PHE A 1 21 ? -10.931 5.588 -3.614 1.00 35.02 21 PHE A C 14
ATOM 21747 O O . PHE A 1 21 ? -10.061 4.706 -3.615 1.00 41.20 21 PHE A O 14
ATOM 21764 N N . PRO A 1 22 ? -11.761 5.768 -4.686 1.00 44.14 22 PRO A N 14
ATOM 21765 C CA . PRO A 1 22 ? -11.554 5.063 -5.979 1.00 11.44 22 PRO A CA 14
ATOM 21766 C C . PRO A 1 22 ? -10.380 5.663 -6.788 1.00 20.34 22 PRO A C 14
ATOM 21767 O O . PRO A 1 22 ? -9.993 5.117 -7.815 1.00 40.14 22 PRO A O 14
ATOM 21778 N N . GLN A 1 23 ? -9.820 6.787 -6.296 1.00 71.22 23 GLN A N 14
ATOM 21779 C CA . GLN A 1 23 ? -8.744 7.540 -6.978 1.00 42.42 23 GLN A CA 14
ATOM 21780 C C . GLN A 1 23 ? -7.334 7.101 -6.513 1.00 15.31 23 GLN A C 14
ATOM 21781 O O . GLN A 1 23 ? -6.331 7.601 -7.035 1.00 53.20 23 GLN A O 14
ATOM 21795 N N . VAL A 1 24 ? -7.259 6.187 -5.521 1.00 25.12 24 VAL A N 14
ATOM 21796 C CA . VAL A 1 24 ? -5.975 5.588 -5.079 1.00 61.22 24 VAL A CA 14
ATOM 21797 C C . VAL A 1 24 ? -5.886 4.133 -5.576 1.00 21.23 24 VAL A C 14
ATOM 21798 O O . VAL A 1 24 ? -6.916 3.460 -5.735 1.00 75.35 24 VAL A O 14
ATOM 21811 N N . GLU A 1 25 ? -4.649 3.669 -5.847 1.00 71.34 25 GLU A N 14
ATOM 21812 C CA . GLU A 1 25 ? -4.384 2.309 -6.345 1.00 25.54 25 GLU A CA 14
ATOM 21813 C C . GLU A 1 25 ? -4.210 1.357 -5.159 1.00 43.52 25 GLU A C 14
ATOM 21814 O O . GLU A 1 25 ? -3.167 1.352 -4.503 1.00 23.13 25 GLU A O 14
ATOM 21826 N N . VAL A 1 26 ? -5.253 0.568 -4.884 1.00 12.50 26 VAL A N 14
ATOM 21827 C CA . VAL A 1 26 ? -5.259 -0.400 -3.781 1.00 35.12 26 VAL A CA 14
ATOM 21828 C C . VAL A 1 26 ? -4.782 -1.767 -4.316 1.00 15.42 26 VAL A C 14
ATOM 21829 O O . VAL A 1 26 ? -5.237 -2.219 -5.369 1.00 30.03 26 VAL A O 14
ATOM 21842 N N . ARG A 1 27 ? -3.832 -2.394 -3.603 1.00 72.43 27 ARG A N 14
ATOM 21843 C CA . ARG A 1 27 ? -3.232 -3.681 -3.992 1.00 32.14 27 ARG A CA 14
ATOM 21844 C C . ARG A 1 27 ? -3.419 -4.701 -2.864 1.00 13.24 27 ARG A C 14
ATOM 21845 O O . ARG A 1 27 ? -2.876 -4.529 -1.769 1.00 72.23 27 ARG A O 14
ATOM 21866 N N . LEU A 1 28 ? -4.207 -5.742 -3.142 1.00 41.10 28 LEU A N 14
ATOM 21867 C CA . LEU A 1 28 ? -4.450 -6.842 -2.207 1.00 13.52 28 LEU A CA 14
ATOM 21868 C C . LEU A 1 28 ? -3.357 -7.900 -2.380 1.00 24.14 28 LEU A C 14
ATOM 21869 O O . LEU A 1 28 ? -3.368 -8.650 -3.362 1.00 31.33 28 LEU A O 14
ATOM 21885 N N . VAL A 1 29 ? -2.439 -7.961 -1.414 1.00 43.42 29 VAL A N 14
ATOM 21886 C CA . VAL A 1 29 ? -1.349 -8.935 -1.409 1.00 0.12 29 VAL A CA 14
ATOM 21887 C C . VAL A 1 29 ? -1.860 -10.232 -0.773 1.00 25.24 29 VAL A C 14
ATOM 21888 O O . VAL A 1 29 ? -2.200 -10.274 0.414 1.00 71.01 29 VAL A O 14
ATOM 21901 N N . THR A 1 30 ? -1.975 -11.258 -1.619 1.00 41.34 30 THR A N 14
ATOM 21902 C CA . THR A 1 30 ? -2.414 -12.605 -1.238 1.00 22.21 30 THR A CA 14
ATOM 21903 C C . THR A 1 30 ? -1.195 -13.542 -1.112 1.00 53.14 30 THR A C 14
ATOM 21904 O O . THR A 1 30 ? -1.102 -14.350 -0.183 1.00 63.40 30 THR A O 14
ATOM 21915 N N . THR A 1 31 ? -0.269 -13.417 -2.078 1.00 72.34 31 THR A N 14
ATOM 21916 C CA . THR A 1 31 ? 1.013 -14.149 -2.102 1.00 50.14 31 THR A CA 14
ATOM 21917 C C . THR A 1 31 ? 2.181 -13.144 -2.093 1.00 62.52 31 THR A C 14
ATOM 21918 O O . THR A 1 31 ? 1.969 -11.933 -2.257 1.00 74.33 31 THR A O 14
ATOM 21929 N N . GLU A 1 32 ? 3.416 -13.654 -1.914 1.00 33.42 32 GLU A N 14
ATOM 21930 C CA . GLU A 1 32 ? 4.642 -12.843 -2.046 1.00 20.20 32 GLU A CA 14
ATOM 21931 C C . GLU A 1 32 ? 4.809 -12.395 -3.510 1.00 14.15 32 GLU A C 14
ATOM 21932 O O . GLU A 1 32 ? 5.301 -11.302 -3.768 1.00 60.41 32 GLU A O 14
ATOM 21944 N N . GLU A 1 33 ? 4.372 -13.255 -4.453 1.00 15.45 33 GLU A N 14
ATOM 21945 C CA . GLU A 1 33 ? 4.392 -12.958 -5.897 1.00 52.42 33 GLU A CA 14
ATOM 21946 C C . GLU A 1 33 ? 3.473 -11.775 -6.226 1.00 30.35 33 GLU A C 14
ATOM 21947 O O . GLU A 1 33 ? 3.755 -10.992 -7.141 1.00 64.22 33 GLU A O 14
ATOM 21959 N N . ASP A 1 34 ? 2.367 -11.660 -5.471 1.00 54.10 34 ASP A N 14
ATOM 21960 C CA . ASP A 1 34 ? 1.448 -10.521 -5.584 1.00 54.23 34 ASP A CA 14
ATOM 21961 C C . ASP A 1 34 ? 2.168 -9.249 -5.112 1.00 45.34 34 ASP A C 14
ATOM 21962 O O . ASP A 1 34 ? 2.111 -8.218 -5.786 1.00 13.53 34 ASP A O 14
ATOM 21971 N N . ALA A 1 35 ? 2.863 -9.356 -3.953 1.00 54.11 35 ALA A N 14
ATOM 21972 C CA . ALA A 1 35 ? 3.673 -8.261 -3.387 1.00 72.10 35 ALA A CA 14
ATOM 21973 C C . ALA A 1 35 ? 4.746 -7.790 -4.384 1.00 11.12 35 ALA A C 14
ATOM 21974 O O . ALA A 1 35 ? 5.007 -6.602 -4.488 1.00 42.52 35 ALA A O 14
ATOM 21981 N N . LYS A 1 36 ? 5.341 -8.751 -5.119 1.00 73.33 36 LYS A N 14
ATOM 21982 C CA . LYS A 1 36 ? 6.352 -8.478 -6.159 1.00 23.04 36 LYS A CA 14
ATOM 21983 C C . LYS A 1 36 ? 5.748 -7.701 -7.341 1.00 42.32 36 LYS A C 14
ATOM 21984 O O . LYS A 1 36 ? 6.404 -6.813 -7.885 1.00 65.03 36 LYS A O 14
ATOM 22003 N N . GLN A 1 37 ? 4.494 -8.042 -7.728 1.00 51.14 37 GLN A N 14
ATOM 22004 C CA . GLN A 1 37 ? 3.746 -7.292 -8.766 1.00 52.01 37 GLN A CA 14
ATOM 22005 C C . GLN A 1 37 ? 3.562 -5.826 -8.333 1.00 4.43 37 GLN A C 14
ATOM 22006 O O . GLN A 1 37 ? 3.664 -4.914 -9.155 1.00 22.53 37 GLN A O 14
ATOM 22020 N N . VAL A 1 38 ? 3.297 -5.627 -7.025 1.00 60.43 38 VAL A N 14
ATOM 22021 C CA . VAL A 1 38 ? 3.162 -4.290 -6.428 1.00 23.24 38 VAL A CA 14
ATOM 22022 C C . VAL A 1 38 ? 4.509 -3.525 -6.524 1.00 14.24 38 VAL A C 14
ATOM 22023 O O . VAL A 1 38 ? 4.546 -2.446 -7.098 1.00 30.12 38 VAL A O 14
ATOM 22036 N N . ILE A 1 39 ? 5.606 -4.150 -6.026 1.00 52.34 39 ILE A N 14
ATOM 22037 C CA . ILE A 1 39 ? 6.962 -3.530 -5.931 1.00 23.44 39 ILE A CA 14
ATOM 22038 C C . ILE A 1 39 ? 7.487 -3.079 -7.318 1.00 23.30 39 ILE A C 14
ATOM 22039 O O . ILE A 1 39 ? 7.976 -1.956 -7.465 1.00 41.45 39 ILE A O 14
ATOM 22055 N N . LYS A 1 40 ? 7.371 -3.977 -8.317 1.00 54.23 40 LYS A N 14
ATOM 22056 C CA . LYS A 1 40 ? 7.837 -3.725 -9.703 1.00 44.41 40 LYS A CA 14
ATOM 22057 C C . LYS A 1 40 ? 7.069 -2.556 -10.352 1.00 71.43 40 LYS A C 14
ATOM 22058 O O . LYS A 1 40 ? 7.661 -1.723 -11.048 1.00 62.00 40 LYS A O 14
ATOM 22077 N N . GLU A 1 41 ? 5.748 -2.520 -10.102 1.00 62.51 41 GLU A N 14
ATOM 22078 C CA . GLU A 1 41 ? 4.842 -1.495 -10.640 1.00 34.44 41 GLU A CA 14
ATOM 22079 C C . GLU A 1 41 ? 5.104 -0.133 -9.960 1.00 45.45 41 GLU A C 14
ATOM 22080 O O . GLU A 1 41 ? 5.022 0.916 -10.598 1.00 25.41 41 GLU A O 14
ATOM 22092 N N . ILE A 1 42 ? 5.438 -0.191 -8.656 1.00 62.21 42 ILE A N 14
ATOM 22093 C CA . ILE A 1 42 ? 5.819 0.976 -7.848 1.00 74.42 42 ILE A CA 14
ATOM 22094 C C . ILE A 1 42 ? 7.055 1.673 -8.458 1.00 31.13 42 ILE A C 14
ATOM 22095 O O . ILE A 1 42 ? 7.059 2.890 -8.636 1.00 61.32 42 ILE A O 14
ATOM 22111 N N . GLN A 1 43 ? 8.080 0.866 -8.791 1.00 31.24 43 GLN A N 14
ATOM 22112 C CA . GLN A 1 43 ? 9.355 1.357 -9.350 1.00 43.24 43 GLN A CA 14
ATOM 22113 C C . GLN A 1 43 ? 9.164 1.936 -10.757 1.00 33.13 43 GLN A C 14
ATOM 22114 O O . GLN A 1 43 ? 9.765 2.961 -11.105 1.00 22.15 43 GLN A O 14
ATOM 22128 N N . LYS A 1 44 ? 8.321 1.258 -11.553 1.00 14.21 44 LYS A N 14
ATOM 22129 C CA . LYS A 1 44 ? 8.041 1.637 -12.946 1.00 71.01 44 LYS A CA 14
ATOM 22130 C C . LYS A 1 44 ? 7.288 2.982 -13.033 1.00 1.40 44 LYS A C 14
ATOM 22131 O O . LYS A 1 44 ? 7.635 3.843 -13.854 1.00 61.14 44 LYS A O 14
ATOM 22150 N N . LYS A 1 45 ? 6.265 3.153 -12.181 1.00 32.35 45 LYS A N 14
ATOM 22151 C CA . LYS A 1 45 ? 5.391 4.344 -12.199 1.00 14.24 45 LYS A CA 14
ATOM 22152 C C . LYS A 1 45 ? 5.951 5.463 -11.301 1.00 45.52 45 LYS A C 14
ATOM 22153 O O . LYS A 1 45 ? 5.522 6.622 -11.395 1.00 74.03 45 LYS A O 14
ATOM 22172 N N . GLY A 1 46 ? 6.896 5.091 -10.429 1.00 42.30 46 GLY A N 14
ATOM 22173 C CA . GLY A 1 46 ? 7.688 6.050 -9.645 1.00 61.42 46 GLY A CA 14
ATOM 22174 C C . GLY A 1 46 ? 6.963 6.558 -8.408 1.00 11.21 46 GLY A C 14
ATOM 22175 O O . GLY A 1 46 ? 6.976 7.761 -8.119 1.00 24.43 46 GLY A O 14
ATOM 22179 N N . VAL A 1 47 ? 6.357 5.625 -7.665 1.00 55.35 47 VAL A N 14
ATOM 22180 C CA . VAL A 1 47 ? 5.513 5.930 -6.498 1.00 73.41 47 VAL A CA 14
ATOM 22181 C C . VAL A 1 47 ? 6.394 6.389 -5.323 1.00 42.30 47 VAL A C 14
ATOM 22182 O O . VAL A 1 47 ? 7.466 5.820 -5.090 1.00 51.21 47 VAL A O 14
ATOM 22195 N N . GLN A 1 48 ? 5.942 7.421 -4.597 1.00 30.03 48 GLN A N 14
ATOM 22196 C CA . GLN A 1 48 ? 6.714 8.027 -3.501 1.00 33.00 48 GLN A CA 14
ATOM 22197 C C . GLN A 1 48 ? 6.285 7.413 -2.158 1.00 1.31 48 GLN A C 14
ATOM 22198 O O . GLN A 1 48 ? 7.131 6.980 -1.370 1.00 51.03 48 GLN A O 14
ATOM 22212 N N . LYS A 1 49 ? 4.961 7.381 -1.910 1.00 21.13 49 LYS A N 14
ATOM 22213 C CA . LYS A 1 49 ? 4.393 6.883 -0.643 1.00 54.34 49 LYS A CA 14
ATOM 22214 C C . LYS A 1 49 ? 3.566 5.625 -0.892 1.00 70.51 49 LYS A C 14
ATOM 22215 O O . LYS A 1 49 ? 2.807 5.556 -1.863 1.00 52.35 49 LYS A O 14
ATOM 22234 N N . VAL A 1 50 ? 3.749 4.624 -0.019 1.00 15.13 50 VAL A N 14
ATOM 22235 C CA . VAL A 1 50 ? 2.979 3.372 -0.026 1.00 71.23 50 VAL A CA 14
ATOM 22236 C C . VAL A 1 50 ? 2.450 3.111 1.398 1.00 15.21 50 VAL A C 14
ATOM 22237 O O . VAL A 1 50 ? 3.231 3.029 2.356 1.00 0.12 50 VAL A O 14
ATOM 22250 N N . VAL A 1 51 ? 1.118 3.010 1.518 1.00 44.02 51 VAL A N 14
ATOM 22251 C CA . VAL A 1 51 ? 0.435 2.690 2.775 1.00 72.12 51 VAL A CA 14
ATOM 22252 C C . VAL A 1 51 ? 0.341 1.160 2.925 1.00 35.33 51 VAL A C 14
ATOM 22253 O O . VAL A 1 51 ? -0.385 0.510 2.178 1.00 14.04 51 VAL A O 14
ATOM 22266 N N . LEU A 1 52 ? 1.088 0.593 3.877 1.00 12.20 52 LEU A N 14
ATOM 22267 C CA . LEU A 1 52 ? 1.053 -0.847 4.173 1.00 51.34 52 LEU A CA 14
ATOM 22268 C C . LEU A 1 52 ? 0.116 -1.106 5.374 1.00 75.24 52 LEU A C 14
ATOM 22269 O O . LEU A 1 52 ? 0.517 -0.982 6.534 1.00 14.05 52 LEU A O 14
ATOM 22285 N N . VAL A 1 53 ? -1.152 -1.426 5.071 1.00 22.40 53 VAL A N 14
ATOM 22286 C CA . VAL A 1 53 ? -2.184 -1.724 6.079 1.00 34.40 53 VAL A CA 14
ATOM 22287 C C . VAL A 1 53 ? -2.146 -3.221 6.433 1.00 32.04 53 VAL A C 14
ATOM 22288 O O . VAL A 1 53 ? -2.420 -4.071 5.573 1.00 55.43 53 VAL A O 14
ATOM 22301 N N . GLY A 1 54 ? -1.789 -3.517 7.697 1.00 62.33 54 GLY A N 14
ATOM 22302 C CA . GLY A 1 54 ? -1.855 -4.870 8.257 1.00 32.13 54 GLY A CA 14
ATOM 22303 C C . GLY A 1 54 ? -0.981 -5.892 7.544 1.00 71.14 54 GLY A C 14
ATOM 22304 O O . GLY A 1 54 ? -1.448 -6.990 7.224 1.00 53.54 54 GLY A O 14
ATOM 22308 N N . VAL A 1 55 ? 0.293 -5.538 7.296 1.00 64.35 55 VAL A N 14
ATOM 22309 C CA . VAL A 1 55 ? 1.265 -6.438 6.624 1.00 4.05 55 VAL A CA 14
ATOM 22310 C C . VAL A 1 55 ? 2.299 -6.958 7.636 1.00 20.45 55 VAL A C 14
ATOM 22311 O O . VAL A 1 55 ? 2.439 -6.407 8.734 1.00 71.24 55 VAL A O 14
ATOM 22324 N N . SER A 1 56 ? 3.017 -8.025 7.259 1.00 32.42 56 SER A N 14
ATOM 22325 C CA . SER A 1 56 ? 4.170 -8.533 8.015 1.00 63.23 56 SER A CA 14
ATOM 22326 C C . SER A 1 56 ? 5.385 -7.632 7.754 1.00 23.34 56 SER A C 14
ATOM 22327 O O . SER A 1 56 ? 5.524 -7.108 6.641 1.00 34.34 56 SER A O 14
ATOM 22335 N N . GLU A 1 57 ? 6.263 -7.462 8.765 1.00 11.10 57 GLU A N 14
ATOM 22336 C CA . GLU A 1 57 ? 7.511 -6.669 8.618 1.00 42.01 57 GLU A CA 14
ATOM 22337 C C . GLU A 1 57 ? 8.513 -7.361 7.657 1.00 31.53 57 GLU A C 14
ATOM 22338 O O . GLU A 1 57 ? 9.436 -6.720 7.150 1.00 11.34 57 GLU A O 14
ATOM 22350 N N . LYS A 1 58 ? 8.285 -8.675 7.426 1.00 74.30 58 LYS A N 14
ATOM 22351 C CA . LYS A 1 58 ? 8.959 -9.480 6.382 1.00 61.23 58 LYS A CA 14
ATOM 22352 C C . LYS A 1 58 ? 8.790 -8.824 4.998 1.00 20.41 58 LYS A C 14
ATOM 22353 O O . LYS A 1 58 ? 9.735 -8.723 4.218 1.00 14.02 58 LYS A O 14
ATOM 22372 N N . LEU A 1 59 ? 7.554 -8.374 4.718 1.00 62.41 59 LEU A N 14
ATOM 22373 C CA . LEU A 1 59 ? 7.219 -7.667 3.479 1.00 0.42 59 LEU A CA 14
ATOM 22374 C C . LEU A 1 59 ? 7.505 -6.162 3.619 1.00 54.44 59 LEU A C 14
ATOM 22375 O O . LEU A 1 59 ? 8.005 -5.564 2.695 1.00 12.12 59 LEU A O 14
ATOM 22391 N N . LEU A 1 60 ? 7.222 -5.584 4.802 1.00 11.44 60 LEU A N 14
ATOM 22392 C CA . LEU A 1 60 ? 7.267 -4.115 5.026 1.00 32.32 60 LEU A CA 14
ATOM 22393 C C . LEU A 1 60 ? 8.652 -3.519 4.726 1.00 73.52 60 LEU A C 14
ATOM 22394 O O . LEU A 1 60 ? 8.774 -2.588 3.923 1.00 1.31 60 LEU A O 14
ATOM 22410 N N . GLN A 1 61 ? 9.677 -4.084 5.388 1.00 73.42 61 GLN A N 14
ATOM 22411 C CA . GLN A 1 61 ? 11.081 -3.661 5.232 1.00 14.32 61 GLN A CA 14
ATOM 22412 C C . GLN A 1 61 ? 11.581 -3.898 3.795 1.00 51.42 61 GLN A C 14
ATOM 22413 O O . GLN A 1 61 ? 12.476 -3.196 3.318 1.00 4.15 61 GLN A O 14
ATOM 22427 N N . LYS A 1 62 ? 10.977 -4.892 3.119 1.00 13.22 62 LYS A N 14
ATOM 22428 C CA . LYS A 1 62 ? 11.339 -5.271 1.752 1.00 13.23 62 LYS A CA 14
ATOM 22429 C C . LYS A 1 62 ? 10.764 -4.272 0.732 1.00 13.13 62 LYS A C 14
ATOM 22430 O O . LYS A 1 62 ? 11.490 -3.813 -0.129 1.00 12.51 62 LYS A O 14
ATOM 22449 N N . ILE A 1 63 ? 9.469 -3.917 0.858 1.00 21.55 63 ILE A N 14
ATOM 22450 C CA . ILE A 1 63 ? 8.828 -2.874 0.018 1.00 51.13 63 ILE A CA 14
ATOM 22451 C C . ILE A 1 63 ? 9.604 -1.538 0.191 1.00 75.45 63 ILE A C 14
ATOM 22452 O O . ILE A 1 63 ? 9.893 -0.847 -0.792 1.00 35.10 63 ILE A O 14
ATOM 22468 N N . LYS A 1 64 ? 10.006 -1.257 1.449 1.00 33.43 64 LYS A N 14
ATOM 22469 C CA . LYS A 1 64 ? 10.794 -0.068 1.820 1.00 25.40 64 LYS A CA 14
ATOM 22470 C C . LYS A 1 64 ? 12.103 -0.012 0.993 1.00 13.30 64 LYS A C 14
ATOM 22471 O O . LYS A 1 64 ? 12.357 0.973 0.301 1.00 53.13 64 LYS A O 14
ATOM 22490 N N . GLN A 1 65 ? 12.893 -1.102 1.050 1.00 74.22 65 GLN A N 14
ATOM 22491 C CA . GLN A 1 65 ? 14.226 -1.173 0.407 1.00 34.22 65 GLN A CA 14
ATOM 22492 C C . GLN A 1 65 ? 14.124 -1.296 -1.123 1.00 2.03 65 GLN A C 14
ATOM 22493 O O . GLN A 1 65 ? 14.598 -0.418 -1.847 1.00 20.20 65 GLN A O 14
ATOM 22507 N N . GLU A 1 66 ? 13.474 -2.375 -1.592 1.00 54.30 66 GLU A N 14
ATOM 22508 C CA . GLU A 1 66 ? 13.402 -2.737 -3.022 1.00 53.01 66 GLU A CA 14
ATOM 22509 C C . GLU A 1 66 ? 12.742 -1.631 -3.861 1.00 24.21 66 GLU A C 14
ATOM 22510 O O . GLU A 1 66 ? 13.271 -1.234 -4.910 1.00 30.41 66 GLU A O 14
ATOM 22522 N N . ALA A 1 67 ? 11.592 -1.119 -3.379 1.00 21.33 67 ALA A N 14
ATOM 22523 C CA . ALA A 1 67 ? 10.807 -0.113 -4.112 1.00 54.44 67 ALA A CA 14
ATOM 22524 C C . ALA A 1 67 ? 11.312 1.315 -3.834 1.00 45.43 67 ALA A C 14
ATOM 22525 O O . ALA A 1 67 ? 11.028 2.231 -4.619 1.00 34.45 67 ALA A O 14
ATOM 22532 N N . ASN A 1 68 ? 12.061 1.479 -2.719 1.00 40.52 68 ASN A N 14
ATOM 22533 C CA . ASN A 1 68 ? 12.627 2.776 -2.273 1.00 54.52 68 ASN A CA 14
ATOM 22534 C C . ASN A 1 68 ? 11.500 3.809 -2.090 1.00 71.10 68 ASN A C 14
ATOM 22535 O O . ASN A 1 68 ? 11.350 4.748 -2.872 1.00 32.55 68 ASN A O 14
ATOM 22546 N N . VAL A 1 69 ? 10.646 3.554 -1.087 1.00 2.23 69 VAL A N 14
ATOM 22547 C CA . VAL A 1 69 ? 9.423 4.345 -0.825 1.00 54.33 69 VAL A CA 14
ATOM 22548 C C . VAL A 1 69 ? 9.279 4.675 0.660 1.00 43.34 69 VAL A C 14
ATOM 22549 O O . VAL A 1 69 ? 9.821 3.974 1.533 1.00 62.32 69 VAL A O 14
ATOM 22562 N N . GLN A 1 70 ? 8.536 5.760 0.921 1.00 0.11 70 GLN A N 14
ATOM 22563 C CA . GLN A 1 70 ? 8.117 6.167 2.259 1.00 22.45 70 GLN A CA 14
ATOM 22564 C C . GLN A 1 70 ? 6.917 5.302 2.668 1.00 21.13 70 GLN A C 14
ATOM 22565 O O . GLN A 1 70 ? 5.835 5.392 2.073 1.00 2.14 70 GLN A O 14
ATOM 22579 N N . VAL A 1 71 ? 7.141 4.474 3.692 1.00 64.14 71 VAL A N 14
ATOM 22580 C CA . VAL A 1 71 ? 6.187 3.474 4.171 1.00 12.01 71 VAL A CA 14
ATOM 22581 C C . VAL A 1 71 ? 5.366 4.063 5.321 1.00 73.31 71 VAL A C 14
ATOM 22582 O O . VAL A 1 71 ? 5.921 4.668 6.247 1.00 5.02 71 VAL A O 14
ATOM 22595 N N . TYR A 1 72 ? 4.040 3.910 5.228 1.00 32.31 72 TYR A N 14
ATOM 22596 C CA . TYR A 1 72 ? 3.105 4.266 6.297 1.00 63.54 72 TYR A CA 14
ATOM 22597 C C . TYR A 1 72 ? 2.316 3.013 6.670 1.00 12.53 72 TYR A C 14
ATOM 22598 O O . TYR A 1 72 ? 1.396 2.609 5.950 1.00 20.20 72 TYR A O 14
ATOM 22616 N N . ARG A 1 73 ? 2.714 2.379 7.783 1.00 63.02 73 ARG A N 14
ATOM 22617 C CA . ARG A 1 73 ? 2.031 1.198 8.304 1.00 2.42 73 ARG A CA 14
ATOM 22618 C C . ARG A 1 73 ? 0.826 1.653 9.123 1.00 72.42 73 ARG A C 14
ATOM 22619 O O . ARG A 1 73 ? 0.981 2.229 10.208 1.00 62.22 73 ARG A O 14
ATOM 22640 N N . VAL A 1 74 ? -0.365 1.410 8.591 1.00 12.11 74 VAL A N 14
ATOM 22641 C CA . VAL A 1 74 ? -1.621 1.914 9.145 1.00 42.45 74 VAL A CA 14
ATOM 22642 C C . VAL A 1 74 ? -2.386 0.799 9.879 1.00 5.22 74 VAL A C 14
ATOM 22643 O O . VAL A 1 74 ? -2.530 -0.317 9.365 1.00 54.23 74 VAL A O 14
ATOM 22656 N N . THR A 1 75 ? -2.845 1.126 11.099 1.00 41.33 75 THR A N 14
ATOM 22657 C CA . THR A 1 75 ? -3.679 0.258 11.949 1.00 41.42 75 THR A CA 14
ATOM 22658 C C . THR A 1 75 ? -5.086 0.876 12.163 1.00 54.12 75 THR A C 14
ATOM 22659 O O . THR A 1 75 ? -5.971 0.234 12.739 1.00 35.22 75 THR A O 14
ATOM 22670 N N . SER A 1 76 ? -5.286 2.125 11.699 1.00 54.34 76 SER A N 14
ATOM 22671 C CA . SER A 1 76 ? -6.539 2.883 11.920 1.00 32.31 76 SER A CA 14
ATOM 22672 C C . SER A 1 76 ? -6.873 3.741 10.692 1.00 43.42 76 SER A C 14
ATOM 22673 O O . SER A 1 76 ? -5.968 4.335 10.094 1.00 43.50 76 SER A O 14
ATOM 22681 N N . ASN A 1 77 ? -8.187 3.838 10.363 1.00 74.24 77 ASN A N 14
ATOM 22682 C CA . ASN A 1 77 ? -8.706 4.618 9.206 1.00 63.35 77 ASN A CA 14
ATOM 22683 C C . ASN A 1 77 ? -8.216 6.075 9.236 1.00 11.41 77 ASN A C 14
ATOM 22684 O O . ASN A 1 77 ? -8.059 6.686 8.187 1.00 60.22 77 ASN A O 14
ATOM 22695 N N . ASP A 1 78 ? -7.977 6.591 10.466 1.00 3.35 78 ASP A N 14
ATOM 22696 C CA . ASP A 1 78 ? -7.427 7.941 10.720 1.00 52.15 78 ASP A CA 14
ATOM 22697 C C . ASP A 1 78 ? -6.144 8.152 9.901 1.00 74.22 78 ASP A C 14
ATOM 22698 O O . ASP A 1 78 ? -6.081 9.040 9.048 1.00 34.13 78 ASP A O 14
ATOM 22707 N N . GLU A 1 79 ? -5.175 7.237 10.119 1.00 4.34 79 GLU A N 14
ATOM 22708 C CA . GLU A 1 79 ? -3.823 7.301 9.534 1.00 24.40 79 GLU A CA 14
ATOM 22709 C C . GLU A 1 79 ? -3.851 7.068 8.020 1.00 53.22 79 GLU A C 14
ATOM 22710 O O . GLU A 1 79 ? -3.132 7.746 7.275 1.00 14.50 79 GLU A O 14
ATOM 22722 N N . LEU A 1 80 ? -4.704 6.108 7.589 1.00 64.14 80 LEU A N 14
ATOM 22723 C CA . LEU A 1 80 ? -4.937 5.800 6.161 1.00 15.30 80 LEU A CA 14
ATOM 22724 C C . LEU A 1 80 ? -5.303 7.095 5.423 1.00 45.13 80 LEU A C 14
ATOM 22725 O O . LEU A 1 80 ? -4.623 7.494 4.475 1.00 5.13 80 LEU A O 14
ATOM 22741 N N . GLU A 1 81 ? -6.331 7.772 5.955 1.00 24.15 81 GLU A N 14
ATOM 22742 C CA . GLU A 1 81 ? -6.903 8.981 5.365 1.00 55.43 81 GLU A CA 14
ATOM 22743 C C . GLU A 1 81 ? -5.944 10.171 5.482 1.00 42.43 81 GLU A C 14
ATOM 22744 O O . GLU A 1 81 ? -6.004 11.055 4.649 1.00 52.25 81 GLU A O 14
ATOM 22756 N N . GLN A 1 82 ? -5.048 10.175 6.498 1.00 3.13 82 GLN A N 14
ATOM 22757 C CA . GLN A 1 82 ? -4.032 11.246 6.641 1.00 34.33 82 GLN A CA 14
ATOM 22758 C C . GLN A 1 82 ? -3.060 11.226 5.463 1.00 5.04 82 GLN A C 14
ATOM 22759 O O . GLN A 1 82 ? -2.739 12.281 4.908 1.00 72.44 82 GLN A O 14
ATOM 22773 N N . VAL A 1 83 ? -2.620 10.011 5.085 1.00 1.53 83 VAL A N 14
ATOM 22774 C CA . VAL A 1 83 ? -1.673 9.820 3.974 1.00 54.30 83 VAL A CA 14
ATOM 22775 C C . VAL A 1 83 ? -2.373 10.048 2.619 1.00 65.02 83 VAL A C 14
ATOM 22776 O O . VAL A 1 83 ? -1.761 10.576 1.690 1.00 4.50 83 VAL A O 14
ATOM 22789 N N . VAL A 1 84 ? -3.662 9.648 2.518 1.00 11.53 84 VAL A N 14
ATOM 22790 C CA . VAL A 1 84 ? -4.453 9.840 1.284 1.00 71.20 84 VAL A CA 14
ATOM 22791 C C . VAL A 1 84 ? -4.654 11.344 1.018 1.00 74.45 84 VAL A C 14
ATOM 22792 O O . VAL A 1 84 ? -4.292 11.825 -0.054 1.00 11.23 84 VAL A O 14
ATOM 22805 N N . LYS A 1 85 ? -5.190 12.063 2.031 1.00 63.05 85 LYS A N 14
ATOM 22806 C CA . LYS A 1 85 ? -5.386 13.532 1.995 1.00 2.44 85 LYS A CA 14
ATOM 22807 C C . LYS A 1 85 ? -4.075 14.258 1.649 1.00 30.14 85 LYS A C 14
ATOM 22808 O O . LYS A 1 85 ? -4.078 15.230 0.894 1.00 45.04 85 LYS A O 14
ATOM 22827 N N . ASP A 1 86 ? -2.971 13.759 2.236 1.00 72.11 86 ASP A N 14
ATOM 22828 C CA . ASP A 1 86 ? -1.609 14.277 2.029 1.00 50.20 86 ASP A CA 14
ATOM 22829 C C . ASP A 1 86 ? -1.233 14.240 0.535 1.00 41.34 86 ASP A C 14
ATOM 22830 O O . ASP A 1 86 ? -0.840 15.256 -0.045 1.00 3.13 86 ASP A O 14
ATOM 22839 N N . VAL A 1 87 ? -1.385 13.054 -0.069 1.00 52.22 87 VAL A N 14
ATOM 22840 C CA . VAL A 1 87 ? -1.059 12.813 -1.488 1.00 23.53 87 VAL A CA 14
ATOM 22841 C C . VAL A 1 87 ? -2.044 13.579 -2.416 1.00 21.52 87 VAL A C 14
ATOM 22842 O O . VAL A 1 87 ? -1.676 13.971 -3.526 1.00 61.24 87 VAL A O 14
ATOM 22855 N N . LYS A 1 88 ? -3.271 13.828 -1.925 1.00 40.44 88 LYS A N 14
ATOM 22856 C CA . LYS A 1 88 ? -4.279 14.648 -2.634 1.00 1.21 88 LYS A CA 14
ATOM 22857 C C . LYS A 1 88 ? -3.929 16.153 -2.544 1.00 51.14 88 LYS A C 14
ATOM 22858 O O . LYS A 1 88 ? -4.297 16.937 -3.427 1.00 34.43 88 LYS A O 14
ATOM 22877 N N . GLY A 1 89 ? -3.224 16.546 -1.467 1.00 44.12 89 GLY A N 14
ATOM 22878 C CA . GLY A 1 89 ? -2.909 17.952 -1.184 1.00 25.14 89 GLY A CA 14
ATOM 22879 C C . GLY A 1 89 ? -3.610 18.420 0.094 1.00 63.14 89 GLY A C 14
ATOM 22880 O O . GLY A 1 89 ? -4.842 18.393 0.168 1.00 60.20 89 GLY A O 14
ATOM 22884 N N . SER A 1 90 ? -2.827 18.841 1.095 1.00 62.12 90 SER A N 14
ATOM 22885 C CA . SER A 1 90 ? -3.317 19.277 2.415 1.00 1.41 90 SER A CA 14
ATOM 22886 C C . SER A 1 90 ? -2.419 20.389 2.967 1.00 40.03 90 SER A C 14
ATOM 22887 O O . SER A 1 90 ? -1.206 20.413 2.700 1.00 3.51 90 SER A O 14
ATOM 22895 N N . GLY A 1 91 ? -3.025 21.310 3.732 1.00 73.02 91 GLY A N 14
ATOM 22896 C CA . GLY A 1 91 ? -2.283 22.328 4.463 1.00 41.11 91 GLY A CA 14
ATOM 22897 C C . GLY A 1 91 ? -1.707 21.765 5.754 1.00 62.31 91 GLY A C 14
ATOM 22898 O O . GLY A 1 91 ? -2.322 21.896 6.826 1.00 40.23 91 GLY A O 14
ATOM 22902 N N . LEU A 1 92 ? -0.545 21.094 5.639 1.00 31.31 92 LEU A N 14
ATOM 22903 C CA . LEU A 1 92 ? 0.169 20.520 6.793 1.00 13.50 92 LEU A CA 14
ATOM 22904 C C . LEU A 1 92 ? 0.741 21.641 7.677 1.00 31.12 92 LEU A C 14
ATOM 22905 O O . LEU A 1 92 ? 0.962 22.760 7.205 1.00 32.24 92 LEU A O 14
ATOM 22921 N N . GLU A 1 93 ? 0.983 21.310 8.954 1.00 23.12 93 GLU A N 14
ATOM 22922 C CA . GLU A 1 93 ? 1.573 22.236 9.942 1.00 40.54 93 GLU A CA 14
ATOM 22923 C C . GLU A 1 93 ? 3.050 22.535 9.606 1.00 54.44 93 GLU A C 14
ATOM 22924 O O . GLU A 1 93 ? 3.625 21.947 8.681 1.00 30.22 93 GLU A O 14
ATOM 22936 N N . HIS A 1 94 ? 3.658 23.430 10.394 1.00 41.31 94 HIS A N 14
ATOM 22937 C CA . HIS A 1 94 ? 4.943 24.064 10.064 1.00 72.35 94 HIS A CA 14
ATOM 22938 C C . HIS A 1 94 ? 6.110 23.069 10.207 1.00 51.34 94 HIS A C 14
ATOM 22939 O O . HIS A 1 94 ? 6.535 22.735 11.316 1.00 44.23 94 HIS A O 14
ATOM 22954 N N . HIS A 1 95 ? 6.597 22.584 9.052 1.00 5.05 95 HIS A N 14
ATOM 22955 C CA . HIS A 1 95 ? 7.666 21.565 8.971 1.00 11.25 95 HIS A CA 14
ATOM 22956 C C . HIS A 1 95 ? 8.773 21.988 7.988 1.00 53.04 95 HIS A C 14
ATOM 22957 O O . HIS A 1 95 ? 9.715 21.213 7.761 1.00 35.51 95 HIS A O 14
ATOM 22972 N N . HIS A 1 96 ? 8.649 23.198 7.400 1.00 54.23 96 HIS A N 14
ATOM 22973 C CA . HIS A 1 96 ? 9.573 23.690 6.360 1.00 14.52 96 HIS A CA 14
ATOM 22974 C C . HIS A 1 96 ? 10.964 23.973 6.963 1.00 13.41 96 HIS A C 14
ATOM 22975 O O . HIS A 1 96 ? 11.256 25.085 7.418 1.00 51.42 96 HIS A O 14
ATOM 22990 N N . HIS A 1 97 ? 11.778 22.910 7.018 1.00 52.23 97 HIS A N 14
ATOM 22991 C CA . HIS A 1 97 ? 13.150 22.943 7.555 1.00 3.15 97 HIS A CA 14
ATOM 22992 C C . HIS A 1 97 ? 13.963 21.733 7.059 1.00 61.33 97 HIS A C 14
ATOM 22993 O O . HIS A 1 97 ? 15.051 21.461 7.574 1.00 3.42 97 HIS A O 14
ATOM 23008 N N . HIS A 1 98 ? 13.424 21.019 6.050 1.00 22.24 98 HIS A N 14
ATOM 23009 C CA . HIS A 1 98 ? 14.107 19.881 5.408 1.00 32.44 98 HIS A CA 14
ATOM 23010 C C . HIS A 1 98 ? 15.030 20.431 4.311 1.00 73.14 98 HIS A C 14
ATOM 23011 O O . HIS A 1 98 ? 14.541 20.922 3.281 1.00 12.12 98 HIS A O 14
ATOM 23026 N N . HIS A 1 99 ? 16.350 20.384 4.544 1.00 62.11 99 HIS A N 14
ATOM 23027 C CA . HIS A 1 99 ? 17.355 20.872 3.584 1.00 51.03 99 HIS A CA 14
ATOM 23028 C C . HIS A 1 99 ? 17.527 19.833 2.441 1.00 31.14 99 HIS A C 14
ATOM 23029 O O . HIS A 1 99 ? 18.228 18.820 2.640 1.00 2.13 99 HIS A O 14
ATOM 23045 N N . MET A 1 1 ? 0.595 14.157 -10.282 1.00 42.05 1 MET A N 15
ATOM 23046 C CA . MET A 1 1 ? 0.576 13.957 -8.811 1.00 10.14 1 MET A CA 15
ATOM 23047 C C . MET A 1 1 ? 1.457 12.752 -8.433 1.00 12.04 1 MET A C 15
ATOM 23048 O O . MET A 1 1 ? 1.565 11.797 -9.212 1.00 71.40 1 MET A O 15
ATOM 23064 N N . GLY A 1 2 ? 2.077 12.811 -7.240 1.00 1.34 2 GLY A N 15
ATOM 23065 C CA . GLY A 1 2 ? 2.714 11.650 -6.631 1.00 73.14 2 GLY A CA 15
ATOM 23066 C C . GLY A 1 2 ? 1.655 10.667 -6.157 1.00 63.32 2 GLY A C 15
ATOM 23067 O O . GLY A 1 2 ? 1.118 10.824 -5.054 1.00 32.32 2 GLY A O 15
ATOM 23071 N N . ARG A 1 3 ? 1.327 9.687 -7.032 1.00 65.40 3 ARG A N 15
ATOM 23072 C CA . ARG A 1 3 ? 0.237 8.712 -6.810 1.00 32.42 3 ARG A CA 15
ATOM 23073 C C . ARG A 1 3 ? 0.432 7.925 -5.505 1.00 61.21 3 ARG A C 15
ATOM 23074 O O . ARG A 1 3 ? 1.568 7.658 -5.083 1.00 53.24 3 ARG A O 15
ATOM 23095 N N . LEU A 1 4 ? -0.690 7.576 -4.870 1.00 34.13 4 LEU A N 15
ATOM 23096 C CA . LEU A 1 4 ? -0.696 6.821 -3.622 1.00 22.23 4 LEU A CA 15
ATOM 23097 C C . LEU A 1 4 ? -1.137 5.379 -3.905 1.00 32.32 4 LEU A C 15
ATOM 23098 O O . LEU A 1 4 ? -2.300 5.133 -4.255 1.00 22.23 4 LEU A O 15
ATOM 23114 N N . VAL A 1 5 ? -0.189 4.440 -3.784 1.00 41.33 5 VAL A N 15
ATOM 23115 C CA . VAL A 1 5 ? -0.456 3.002 -3.917 1.00 61.31 5 VAL A CA 15
ATOM 23116 C C . VAL A 1 5 ? -0.603 2.402 -2.515 1.00 53.40 5 VAL A C 15
ATOM 23117 O O . VAL A 1 5 ? 0.371 2.295 -1.767 1.00 33.30 5 VAL A O 15
ATOM 23130 N N . VAL A 1 6 ? -1.840 2.046 -2.155 1.00 74.53 6 VAL A N 15
ATOM 23131 C CA . VAL A 1 6 ? -2.169 1.509 -0.832 1.00 23.15 6 VAL A CA 15
ATOM 23132 C C . VAL A 1 6 ? -2.162 -0.026 -0.902 1.00 53.43 6 VAL A C 15
ATOM 23133 O O . VAL A 1 6 ? -3.088 -0.637 -1.424 1.00 42.22 6 VAL A O 15
ATOM 23146 N N . VAL A 1 7 ? -1.086 -0.644 -0.418 1.00 12.12 7 VAL A N 15
ATOM 23147 C CA . VAL A 1 7 ? -0.953 -2.105 -0.400 1.00 64.02 7 VAL A CA 15
ATOM 23148 C C . VAL A 1 7 ? -1.615 -2.668 0.869 1.00 73.54 7 VAL A C 15
ATOM 23149 O O . VAL A 1 7 ? -1.215 -2.335 1.981 1.00 40.51 7 VAL A O 15
ATOM 23162 N N . VAL A 1 8 ? -2.616 -3.532 0.678 1.00 42.31 8 VAL A N 15
ATOM 23163 C CA . VAL A 1 8 ? -3.384 -4.154 1.769 1.00 73.11 8 VAL A CA 15
ATOM 23164 C C . VAL A 1 8 ? -3.174 -5.669 1.744 1.00 52.43 8 VAL A C 15
ATOM 23165 O O . VAL A 1 8 ? -2.868 -6.242 0.693 1.00 61.31 8 VAL A O 15
ATOM 23178 N N . THR A 1 9 ? -3.330 -6.311 2.901 1.00 61.12 9 THR A N 15
ATOM 23179 C CA . THR A 1 9 ? -3.209 -7.774 3.042 1.00 13.04 9 THR A CA 15
ATOM 23180 C C . THR A 1 9 ? -4.589 -8.471 3.089 1.00 23.31 9 THR A C 15
ATOM 23181 O O . THR A 1 9 ? -4.670 -9.701 3.211 1.00 32.44 9 THR A O 15
ATOM 23192 N N . SER A 1 10 ? -5.676 -7.685 2.977 1.00 43.01 10 SER A N 15
ATOM 23193 C CA . SER A 1 10 ? -7.058 -8.204 2.984 1.00 3.30 10 SER A CA 15
ATOM 23194 C C . SER A 1 10 ? -7.896 -7.473 1.923 1.00 12.32 10 SER A C 15
ATOM 23195 O O . SER A 1 10 ? -7.823 -6.247 1.807 1.00 65.23 10 SER A O 15
ATOM 23203 N N . GLU A 1 11 ? -8.679 -8.248 1.142 1.00 3.14 11 GLU A N 15
ATOM 23204 C CA . GLU A 1 11 ? -9.573 -7.719 0.090 1.00 52.01 11 GLU A CA 15
ATOM 23205 C C . GLU A 1 11 ? -10.703 -6.889 0.713 1.00 41.42 11 GLU A C 15
ATOM 23206 O O . GLU A 1 11 ? -11.253 -5.999 0.077 1.00 74.23 11 GLU A O 15
ATOM 23218 N N . GLN A 1 12 ? -11.010 -7.191 1.983 1.00 43.21 12 GLN A N 15
ATOM 23219 C CA . GLN A 1 12 ? -11.966 -6.429 2.797 1.00 10.40 12 GLN A CA 15
ATOM 23220 C C . GLN A 1 12 ? -11.478 -4.973 2.934 1.00 22.24 12 GLN A C 15
ATOM 23221 O O . GLN A 1 12 ? -12.269 -4.035 2.865 1.00 74.23 12 GLN A O 15
ATOM 23235 N N . LEU A 1 13 ? -10.142 -4.826 3.079 1.00 34.22 13 LEU A N 15
ATOM 23236 C CA . LEU A 1 13 ? -9.459 -3.522 3.159 1.00 70.21 13 LEU A CA 15
ATOM 23237 C C . LEU A 1 13 ? -9.260 -2.903 1.763 1.00 72.43 13 LEU A C 15
ATOM 23238 O O . LEU A 1 13 ? -9.213 -1.683 1.639 1.00 50.52 13 LEU A O 15
ATOM 23254 N N . LYS A 1 14 ? -9.127 -3.749 0.723 1.00 3.11 14 LYS A N 15
ATOM 23255 C CA . LYS A 1 14 ? -9.016 -3.284 -0.678 1.00 41.52 14 LYS A CA 15
ATOM 23256 C C . LYS A 1 14 ? -10.291 -2.523 -1.091 1.00 65.42 14 LYS A C 15
ATOM 23257 O O . LYS A 1 14 ? -10.235 -1.348 -1.502 1.00 54.14 14 LYS A O 15
ATOM 23276 N N . GLU A 1 15 ? -11.426 -3.220 -0.935 1.00 14.14 15 GLU A N 15
ATOM 23277 C CA . GLU A 1 15 ? -12.754 -2.693 -1.243 1.00 61.13 15 GLU A CA 15
ATOM 23278 C C . GLU A 1 15 ? -13.104 -1.518 -0.324 1.00 51.55 15 GLU A C 15
ATOM 23279 O O . GLU A 1 15 ? -13.832 -0.622 -0.730 1.00 62.11 15 GLU A O 15
ATOM 23291 N N . GLU A 1 16 ? -12.572 -1.544 0.919 1.00 32.41 16 GLU A N 15
ATOM 23292 C CA . GLU A 1 16 ? -12.807 -0.489 1.912 1.00 51.54 16 GLU A CA 15
ATOM 23293 C C . GLU A 1 16 ? -12.187 0.832 1.445 1.00 33.22 16 GLU A C 15
ATOM 23294 O O . GLU A 1 16 ? -12.904 1.796 1.187 1.00 12.40 16 GLU A O 15
ATOM 23306 N N . VAL A 1 17 ? -10.849 0.831 1.306 1.00 33.43 17 VAL A N 15
ATOM 23307 C CA . VAL A 1 17 ? -10.061 2.031 0.975 1.00 23.33 17 VAL A CA 15
ATOM 23308 C C . VAL A 1 17 ? -10.468 2.636 -0.395 1.00 34.23 17 VAL A C 15
ATOM 23309 O O . VAL A 1 17 ? -10.438 3.854 -0.554 1.00 63.10 17 VAL A O 15
ATOM 23322 N N . ARG A 1 18 ? -10.879 1.784 -1.364 1.00 72.53 18 ARG A N 15
ATOM 23323 C CA . ARG A 1 18 ? -11.373 2.265 -2.681 1.00 73.35 18 ARG A CA 15
ATOM 23324 C C . ARG A 1 18 ? -12.841 2.736 -2.625 1.00 51.42 18 ARG A C 15
ATOM 23325 O O . ARG A 1 18 ? -13.248 3.562 -3.448 1.00 24.53 18 ARG A O 15
ATOM 23346 N N . LYS A 1 19 ? -13.638 2.210 -1.676 1.00 12.31 19 LYS A N 15
ATOM 23347 C CA . LYS A 1 19 ? -15.028 2.689 -1.450 1.00 12.31 19 LYS A CA 15
ATOM 23348 C C . LYS A 1 19 ? -14.997 4.120 -0.883 1.00 13.42 19 LYS A C 15
ATOM 23349 O O . LYS A 1 19 ? -15.757 4.994 -1.308 1.00 14.11 19 LYS A O 15
ATOM 23368 N N . LYS A 1 20 ? -14.080 4.323 0.070 1.00 71.15 20 LYS A N 15
ATOM 23369 C CA . LYS A 1 20 ? -13.874 5.610 0.749 1.00 74.13 20 LYS A CA 15
ATOM 23370 C C . LYS A 1 20 ? -13.179 6.597 -0.206 1.00 3.41 20 LYS A C 15
ATOM 23371 O O . LYS A 1 20 ? -13.572 7.765 -0.318 1.00 14.14 20 LYS A O 15
ATOM 23390 N N . PHE A 1 21 ? -12.143 6.089 -0.908 1.00 2.15 21 PHE A N 15
ATOM 23391 C CA . PHE A 1 21 ? -11.286 6.886 -1.809 1.00 21.23 21 PHE A CA 15
ATOM 23392 C C . PHE A 1 21 ? -11.066 6.105 -3.125 1.00 0.20 21 PHE A C 15
ATOM 23393 O O . PHE A 1 21 ? -10.127 5.304 -3.222 1.00 1.41 21 PHE A O 15
ATOM 23410 N N . PRO A 1 22 ? -11.936 6.303 -4.162 1.00 23.23 22 PRO A N 15
ATOM 23411 C CA . PRO A 1 22 ? -11.742 5.672 -5.504 1.00 33.00 22 PRO A CA 15
ATOM 23412 C C . PRO A 1 22 ? -10.559 6.299 -6.286 1.00 4.53 22 PRO A C 15
ATOM 23413 O O . PRO A 1 22 ? -10.186 5.833 -7.369 1.00 74.03 22 PRO A O 15
ATOM 23424 N N . GLN A 1 23 ? -9.989 7.355 -5.691 1.00 43.34 23 GLN A N 15
ATOM 23425 C CA . GLN A 1 23 ? -8.866 8.134 -6.231 1.00 53.01 23 GLN A CA 15
ATOM 23426 C C . GLN A 1 23 ? -7.495 7.474 -5.947 1.00 45.22 23 GLN A C 15
ATOM 23427 O O . GLN A 1 23 ? -6.506 7.801 -6.613 1.00 0.24 23 GLN A O 15
ATOM 23441 N N . VAL A 1 24 ? -7.426 6.566 -4.948 1.00 12.10 24 VAL A N 15
ATOM 23442 C CA . VAL A 1 24 ? -6.166 5.879 -4.582 1.00 53.35 24 VAL A CA 15
ATOM 23443 C C . VAL A 1 24 ? -6.172 4.436 -5.112 1.00 60.22 24 VAL A C 15
ATOM 23444 O O . VAL A 1 24 ? -7.208 3.757 -5.095 1.00 63.51 24 VAL A O 15
ATOM 23457 N N . GLU A 1 25 ? -5.006 3.988 -5.592 1.00 20.15 25 GLU A N 15
ATOM 23458 C CA . GLU A 1 25 ? -4.846 2.686 -6.243 1.00 34.05 25 GLU A CA 15
ATOM 23459 C C . GLU A 1 25 ? -4.384 1.648 -5.221 1.00 34.51 25 GLU A C 15
ATOM 23460 O O . GLU A 1 25 ? -3.222 1.629 -4.813 1.00 3.35 25 GLU A O 15
ATOM 23472 N N . VAL A 1 26 ? -5.326 0.795 -4.804 1.00 34.53 26 VAL A N 15
ATOM 23473 C CA . VAL A 1 26 ? -5.128 -0.165 -3.714 1.00 73.41 26 VAL A CA 15
ATOM 23474 C C . VAL A 1 26 ? -4.818 -1.556 -4.279 1.00 11.41 26 VAL A C 15
ATOM 23475 O O . VAL A 1 26 ? -5.626 -2.122 -5.025 1.00 40.41 26 VAL A O 15
ATOM 23488 N N . ARG A 1 27 ? -3.639 -2.084 -3.932 1.00 61.53 27 ARG A N 15
ATOM 23489 C CA . ARG A 1 27 ? -3.159 -3.393 -4.397 1.00 13.02 27 ARG A CA 15
ATOM 23490 C C . ARG A 1 27 ? -3.319 -4.443 -3.292 1.00 30.43 27 ARG A C 15
ATOM 23491 O O . ARG A 1 27 ? -2.880 -4.233 -2.165 1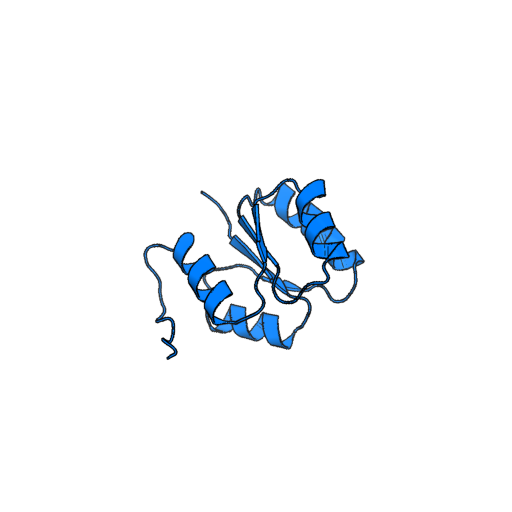.00 74.42 27 ARG A O 15
ATOM 23512 N N . LEU A 1 28 ? -3.953 -5.573 -3.633 1.00 75.44 28 LEU A N 15
ATOM 23513 C CA . LEU A 1 28 ? -4.237 -6.670 -2.694 1.00 44.30 28 LEU A CA 15
ATOM 23514 C C . LEU A 1 28 ? -3.090 -7.696 -2.674 1.00 13.53 28 LEU A C 15
ATOM 23515 O O . LEU A 1 28 ? -2.562 -8.074 -3.719 1.00 50.42 28 LEU A O 15
ATOM 23531 N N . VAL A 1 29 ? -2.736 -8.150 -1.464 1.00 75.32 29 VAL A N 15
ATOM 23532 C CA . VAL A 1 29 ? -1.783 -9.241 -1.244 1.00 13.23 29 VAL A CA 15
ATOM 23533 C C . VAL A 1 29 ? -2.487 -10.367 -0.472 1.00 71.11 29 VAL A C 15
ATOM 23534 O O . VAL A 1 29 ? -2.747 -10.239 0.725 1.00 41.43 29 VAL A O 15
ATOM 23547 N N . THR A 1 30 ? -2.845 -11.446 -1.186 1.00 21.42 30 THR A N 15
ATOM 23548 C CA . THR A 1 30 ? -3.352 -12.695 -0.582 1.00 54.44 30 THR A CA 15
ATOM 23549 C C . THR A 1 30 ? -2.212 -13.726 -0.531 1.00 33.32 30 THR A C 15
ATOM 23550 O O . THR A 1 30 ? -2.143 -14.574 0.367 1.00 41.41 30 THR A O 15
ATOM 23561 N N . THR A 1 31 ? -1.319 -13.626 -1.527 1.00 63.35 31 THR A N 15
ATOM 23562 C CA . THR A 1 31 ? -0.079 -14.406 -1.618 1.00 43.04 31 THR A CA 15
ATOM 23563 C C . THR A 1 31 ? 1.082 -13.407 -1.704 1.00 34.12 31 THR A C 15
ATOM 23564 O O . THR A 1 31 ? 0.900 -12.316 -2.253 1.00 74.31 31 THR A O 15
ATOM 23575 N N . GLU A 1 32 ? 2.260 -13.760 -1.159 1.00 52.51 32 GLU A N 15
ATOM 23576 C CA . GLU A 1 32 ? 3.440 -12.867 -1.166 1.00 42.42 32 GLU A CA 15
ATOM 23577 C C . GLU A 1 32 ? 3.875 -12.532 -2.612 1.00 63.32 32 GLU A C 15
ATOM 23578 O O . GLU A 1 32 ? 4.438 -11.466 -2.856 1.00 43.11 32 GLU A O 15
ATOM 23590 N N . GLU A 1 33 ? 3.573 -13.454 -3.564 1.00 54.42 33 GLU A N 15
ATOM 23591 C CA . GLU A 1 33 ? 3.824 -13.247 -5.003 1.00 74.25 33 GLU A CA 15
ATOM 23592 C C . GLU A 1 33 ? 3.116 -11.977 -5.512 1.00 72.14 33 GLU A C 15
ATOM 23593 O O . GLU A 1 33 ? 3.668 -11.257 -6.348 1.00 62.40 33 GLU A O 15
ATOM 23605 N N . ASP A 1 34 ? 1.897 -11.701 -4.980 1.00 31.14 34 ASP A N 15
ATOM 23606 C CA . ASP A 1 34 ? 1.155 -10.450 -5.260 1.00 10.10 34 ASP A CA 15
ATOM 23607 C C . ASP A 1 34 ? 2.010 -9.237 -4.873 1.00 11.43 34 ASP A C 15
ATOM 23608 O O . ASP A 1 34 ? 2.241 -8.363 -5.702 1.00 43.02 34 ASP A O 15
ATOM 23617 N N . ALA A 1 35 ? 2.525 -9.263 -3.618 1.00 13.54 35 ALA A N 15
ATOM 23618 C CA . ALA A 1 35 ? 3.349 -8.179 -3.040 1.00 73.44 35 ALA A CA 15
ATOM 23619 C C . ALA A 1 35 ? 4.580 -7.895 -3.911 1.00 1.32 35 ALA A C 15
ATOM 23620 O O . ALA A 1 35 ? 4.908 -6.736 -4.153 1.00 73.03 35 ALA A O 15
ATOM 23627 N N . LYS A 1 36 ? 5.213 -8.977 -4.401 1.00 53.35 36 LYS A N 15
ATOM 23628 C CA . LYS A 1 36 ? 6.412 -8.909 -5.256 1.00 31.41 36 LYS A CA 15
ATOM 23629 C C . LYS A 1 36 ? 6.117 -8.226 -6.610 1.00 41.21 36 LYS A C 15
ATOM 23630 O O . LYS A 1 36 ? 6.915 -7.410 -7.084 1.00 2.12 36 LYS A O 15
ATOM 23649 N N . GLN A 1 37 ? 4.969 -8.579 -7.216 1.00 35.50 37 GLN A N 15
ATOM 23650 C CA . GLN A 1 37 ? 4.512 -8.002 -8.503 1.00 23.03 37 GLN A CA 15
ATOM 23651 C C . GLN A 1 37 ? 4.152 -6.511 -8.335 1.00 52.24 37 GLN A C 15
ATOM 23652 O O . GLN A 1 37 ? 4.350 -5.708 -9.255 1.00 3.13 37 GLN A O 15
ATOM 23666 N N . VAL A 1 38 ? 3.639 -6.163 -7.139 1.00 31.23 38 VAL A N 15
ATOM 23667 C CA . VAL A 1 38 ? 3.335 -4.775 -6.757 1.00 11.12 38 VAL A CA 15
ATOM 23668 C C . VAL A 1 38 ? 4.636 -3.958 -6.635 1.00 53.10 38 VAL A C 15
ATOM 23669 O O . VAL A 1 38 ? 4.684 -2.828 -7.104 1.00 52.34 38 VAL A O 15
ATOM 23682 N N . ILE A 1 39 ? 5.687 -4.560 -6.032 1.00 52.13 39 ILE A N 15
ATOM 23683 C CA . ILE A 1 39 ? 7.022 -3.928 -5.903 1.00 31.42 39 ILE A CA 15
ATOM 23684 C C . ILE A 1 39 ? 7.562 -3.509 -7.289 1.00 62.34 39 ILE A C 15
ATOM 23685 O O . ILE A 1 39 ? 8.040 -2.382 -7.456 1.00 32.24 39 ILE A O 15
ATOM 23701 N N . LYS A 1 40 ? 7.443 -4.435 -8.270 1.00 62.20 40 LYS A N 15
ATOM 23702 C CA . LYS A 1 40 ? 7.875 -4.197 -9.665 1.00 64.23 40 LYS A CA 15
ATOM 23703 C C . LYS A 1 40 ? 7.119 -3.003 -10.285 1.00 32.55 40 LYS A C 15
ATOM 23704 O O . LYS A 1 40 ? 7.697 -2.205 -11.018 1.00 23.42 40 LYS A O 15
ATOM 23723 N N . GLU A 1 41 ? 5.816 -2.910 -9.951 1.00 11.41 41 GLU A N 15
ATOM 23724 C CA . GLU A 1 41 ? 4.926 -1.845 -10.432 1.00 12.44 41 GLU A CA 15
ATOM 23725 C C . GLU A 1 41 ? 5.337 -0.479 -9.858 1.00 32.34 41 GLU A C 15
ATOM 23726 O O . GLU A 1 41 ? 5.416 0.510 -10.587 1.00 22.42 41 GLU A O 15
ATOM 23738 N N . ILE A 1 42 ? 5.608 -0.462 -8.544 1.00 32.41 42 ILE A N 15
ATOM 23739 C CA . ILE A 1 42 ? 6.033 0.740 -7.810 1.00 22.35 42 ILE A CA 15
ATOM 23740 C C . ILE A 1 42 ? 7.357 1.294 -8.397 1.00 2.34 42 ILE A C 15
ATOM 23741 O O . ILE A 1 42 ? 7.550 2.515 -8.495 1.00 60.32 42 ILE A O 15
ATOM 23757 N N . GLN A 1 43 ? 8.234 0.369 -8.826 1.00 21.41 43 GLN A N 15
ATOM 23758 C CA . GLN A 1 43 ? 9.514 0.705 -9.476 1.00 24.20 43 GLN A CA 15
ATOM 23759 C C . GLN A 1 43 ? 9.289 1.248 -10.903 1.00 35.15 43 GLN A C 15
ATOM 23760 O O . GLN A 1 43 ? 9.911 2.245 -11.293 1.00 3.41 43 GLN A O 15
ATOM 23774 N N . LYS A 1 44 ? 8.381 0.597 -11.660 1.00 61.41 44 LYS A N 15
ATOM 23775 C CA . LYS A 1 44 ? 8.136 0.913 -13.083 1.00 3.32 44 LYS A CA 15
ATOM 23776 C C . LYS A 1 44 ? 7.481 2.308 -13.223 1.00 73.21 44 LYS A C 15
ATOM 23777 O O . LYS A 1 44 ? 7.953 3.140 -14.002 1.00 72.40 44 LYS A O 15
ATOM 23796 N N . LYS A 1 45 ? 6.410 2.561 -12.445 1.00 70.15 45 LYS A N 15
ATOM 23797 C CA . LYS A 1 45 ? 5.676 3.852 -12.485 1.00 74.04 45 LYS A CA 15
ATOM 23798 C C . LYS A 1 45 ? 6.460 4.960 -11.776 1.00 23.44 45 LYS A C 15
ATOM 23799 O O . LYS A 1 45 ? 6.257 6.145 -12.071 1.00 41.42 45 LYS A O 15
ATOM 23818 N N . GLY A 1 46 ? 7.365 4.569 -10.866 1.00 50.42 46 GLY A N 15
ATOM 23819 C CA . GLY A 1 46 ? 8.123 5.534 -10.074 1.00 73.24 46 GLY A CA 15
ATOM 23820 C C . GLY A 1 46 ? 7.247 6.200 -9.028 1.00 73.53 46 GLY A C 15
ATOM 23821 O O . GLY A 1 46 ? 7.205 7.430 -8.935 1.00 54.32 46 GLY A O 15
ATOM 23825 N N . VAL A 1 47 ? 6.502 5.368 -8.278 1.00 12.43 47 VAL A N 15
ATOM 23826 C CA . VAL A 1 47 ? 5.552 5.833 -7.251 1.00 22.01 47 VAL A CA 15
ATOM 23827 C C . VAL A 1 47 ? 6.328 6.471 -6.089 1.00 22.13 47 VAL A C 15
ATOM 23828 O O . VAL A 1 47 ? 7.335 5.922 -5.656 1.00 54.30 47 VAL A O 15
ATOM 23841 N N . GLN A 1 48 ? 5.866 7.627 -5.604 1.00 41.31 48 GLN A N 15
ATOM 23842 C CA . GLN A 1 48 ? 6.552 8.367 -4.536 1.00 32.40 48 GLN A CA 15
ATOM 23843 C C . GLN A 1 48 ? 6.215 7.762 -3.164 1.00 63.22 48 GLN A C 15
ATOM 23844 O O . GLN A 1 48 ? 7.107 7.325 -2.426 1.00 34.13 48 GLN A O 15
ATOM 23858 N N . LYS A 1 49 ? 4.909 7.730 -2.841 1.00 52.14 49 LYS A N 15
ATOM 23859 C CA . LYS A 1 49 ? 4.410 7.306 -1.522 1.00 72.42 49 LYS A CA 15
ATOM 23860 C C . LYS A 1 49 ? 3.546 6.045 -1.638 1.00 4.30 49 LYS A C 15
ATOM 23861 O O . LYS A 1 49 ? 2.629 5.988 -2.464 1.00 30.34 49 LYS A O 15
ATOM 23880 N N . VAL A 1 50 ? 3.861 5.035 -0.808 1.00 30.44 50 VAL A N 15
ATOM 23881 C CA . VAL A 1 50 ? 3.130 3.759 -0.741 1.00 33.21 50 VAL A CA 15
ATOM 23882 C C . VAL A 1 50 ? 2.686 3.502 0.712 1.00 70.03 50 VAL A C 15
ATOM 23883 O O . VAL A 1 50 ? 3.494 3.607 1.646 1.00 61.21 50 VAL A O 15
ATOM 23896 N N . VAL A 1 51 ? 1.390 3.178 0.889 1.00 4.05 51 VAL A N 15
ATOM 23897 C CA . VAL A 1 51 ? 0.785 2.932 2.204 1.00 15.20 51 VAL A CA 15
ATOM 23898 C C . VAL A 1 51 ? 0.586 1.420 2.426 1.00 23.13 51 VAL A C 15
ATOM 23899 O O . VAL A 1 51 ? -0.301 0.803 1.834 1.00 33.41 51 VAL A O 15
ATOM 23912 N N . LEU A 1 52 ? 1.441 0.846 3.268 1.00 23.34 52 LEU A N 15
ATOM 23913 C CA . LEU A 1 52 ? 1.414 -0.571 3.633 1.00 41.12 52 LEU A CA 15
ATOM 23914 C C . LEU A 1 52 ? 0.477 -0.793 4.844 1.00 72.12 52 LEU A C 15
ATOM 23915 O O . LEU A 1 52 ? 0.871 -0.585 6.000 1.00 43.33 52 LEU A O 15
ATOM 23931 N N . VAL A 1 53 ? -0.779 -1.166 4.548 1.00 50.31 53 VAL A N 15
ATOM 23932 C CA . VAL A 1 53 ? -1.831 -1.404 5.552 1.00 20.43 53 VAL A CA 15
ATOM 23933 C C . VAL A 1 53 ? -1.856 -2.878 5.996 1.00 13.23 53 VAL A C 15
ATOM 23934 O O . VAL A 1 53 ? -2.018 -3.787 5.166 1.00 13.22 53 VAL A O 15
ATOM 23947 N N . GLY A 1 54 ? -1.698 -3.086 7.321 1.00 61.42 54 GLY A N 15
ATOM 23948 C CA . GLY A 1 54 ? -1.876 -4.393 7.955 1.00 3.34 54 GLY A CA 15
ATOM 23949 C C . GLY A 1 54 ? -0.807 -5.410 7.577 1.00 53.25 54 GLY A C 15
ATOM 23950 O O . GLY A 1 54 ? -1.051 -6.623 7.628 1.00 13.23 54 GLY A O 15
ATOM 23954 N N . VAL A 1 55 ? 0.389 -4.917 7.215 1.00 71.32 55 VAL A N 15
ATOM 23955 C CA . VAL A 1 55 ? 1.503 -5.771 6.781 1.00 24.51 55 VAL A CA 15
ATOM 23956 C C . VAL A 1 55 ? 2.406 -6.100 7.980 1.00 30.50 55 VAL A C 15
ATOM 23957 O O . VAL A 1 55 ? 2.511 -5.307 8.930 1.00 64.03 55 VAL A O 15
ATOM 23970 N N . SER A 1 56 ? 3.018 -7.286 7.942 1.00 65.40 56 SER A N 15
ATOM 23971 C CA . SER A 1 56 ? 4.080 -7.663 8.884 1.00 51.21 56 SER A CA 15
ATOM 23972 C C . SER A 1 56 ? 5.374 -6.918 8.500 1.00 1.02 56 SER A C 15
ATOM 23973 O O . SER A 1 56 ? 5.495 -6.438 7.373 1.00 54.20 56 SER A O 15
ATOM 23981 N N . GLU A 1 57 ? 6.332 -6.832 9.435 1.00 65.53 57 GLU A N 15
ATOM 23982 C CA . GLU A 1 57 ? 7.628 -6.143 9.207 1.00 2.44 57 GLU A CA 15
ATOM 23983 C C . GLU A 1 57 ? 8.505 -6.905 8.191 1.00 74.30 57 GLU A C 15
ATOM 23984 O O . GLU A 1 57 ? 9.400 -6.315 7.572 1.00 0.12 57 GLU A O 15
ATOM 23996 N N . LYS A 1 58 ? 8.215 -8.214 8.018 1.00 33.14 58 LYS A N 15
ATOM 23997 C CA . LYS A 1 58 ? 8.806 -9.046 6.950 1.00 54.32 58 LYS A CA 15
ATOM 23998 C C . LYS A 1 58 ? 8.402 -8.511 5.561 1.00 14.11 58 LYS A C 15
ATOM 23999 O O . LYS A 1 58 ? 9.170 -8.593 4.609 1.00 71.41 58 LYS A O 15
ATOM 24018 N N . LEU A 1 59 ? 7.165 -7.990 5.469 1.00 44.30 59 LEU A N 15
ATOM 24019 C CA . LEU A 1 59 ? 6.620 -7.392 4.237 1.00 53.14 59 LEU A CA 15
ATOM 24020 C C . LEU A 1 59 ? 6.955 -5.890 4.162 1.00 12.12 59 LEU A C 15
ATOM 24021 O O . LEU A 1 59 ? 7.224 -5.378 3.094 1.00 13.44 59 LEU A O 15
ATOM 24037 N N . LEU A 1 60 ? 6.971 -5.213 5.315 1.00 45.20 60 LEU A N 15
ATOM 24038 C CA . LEU A 1 60 ? 7.150 -3.752 5.389 1.00 32.23 60 LEU A CA 15
ATOM 24039 C C . LEU A 1 60 ? 8.545 -3.338 4.896 1.00 35.33 60 LEU A C 15
ATOM 24040 O O . LEU A 1 60 ? 8.683 -2.641 3.888 1.00 21.23 60 LEU A O 15
ATOM 24056 N N . GLN A 1 61 ? 9.566 -3.818 5.633 1.00 64.34 61 GLN A N 15
ATOM 24057 C CA . GLN A 1 61 ? 10.975 -3.445 5.428 1.00 73.23 61 GLN A CA 15
ATOM 24058 C C . GLN A 1 61 ? 11.486 -3.954 4.075 1.00 64.14 61 GLN A C 15
ATOM 24059 O O . GLN A 1 61 ? 12.410 -3.386 3.494 1.00 34.32 61 GLN A O 15
ATOM 24073 N N . LYS A 1 62 ? 10.833 -5.009 3.576 1.00 75.14 62 LYS A N 15
ATOM 24074 C CA . LYS A 1 62 ? 11.186 -5.657 2.308 1.00 42.31 62 LYS A CA 15
ATOM 24075 C C . LYS A 1 62 ? 10.610 -4.879 1.112 1.00 71.40 62 LYS A C 15
ATOM 24076 O O . LYS A 1 62 ? 11.348 -4.542 0.194 1.00 3.33 62 LYS A O 15
ATOM 24095 N N . ILE A 1 63 ? 9.290 -4.592 1.134 1.00 40.43 63 ILE A N 15
ATOM 24096 C CA . ILE A 1 63 ? 8.636 -3.792 0.076 1.00 45.20 63 ILE A CA 15
ATOM 24097 C C . ILE A 1 63 ? 9.296 -2.392 0.002 1.00 2.51 63 ILE A C 15
ATOM 24098 O O . ILE A 1 63 ? 9.511 -1.874 -1.085 1.00 70.32 63 ILE A O 15
ATOM 24114 N N . LYS A 1 64 ? 9.675 -1.823 1.170 1.00 61.54 64 LYS A N 15
ATOM 24115 C CA . LYS A 1 64 ? 10.274 -0.473 1.228 1.00 53.43 64 LYS A CA 15
ATOM 24116 C C . LYS A 1 64 ? 11.725 -0.500 0.687 1.00 51.53 64 LYS A C 15
ATOM 24117 O O . LYS A 1 64 ? 12.130 0.432 -0.012 1.00 55.01 64 LYS A O 15
ATOM 24136 N N . GLN A 1 65 ? 12.506 -1.568 1.020 1.00 70.22 65 GLN A N 15
ATOM 24137 C CA . GLN A 1 65 ? 13.925 -1.675 0.578 1.00 23.23 65 GLN A CA 15
ATOM 24138 C C . GLN A 1 65 ? 14.022 -1.951 -0.931 1.00 3.11 65 GLN A C 15
ATOM 24139 O O . GLN A 1 65 ? 14.975 -1.526 -1.582 1.00 2.04 65 GLN A O 15
ATOM 24153 N N . GLU A 1 66 ? 13.030 -2.682 -1.466 1.00 1.00 66 GLU A N 15
ATOM 24154 C CA . GLU A 1 66 ? 13.010 -3.102 -2.871 1.00 12.44 66 GLU A CA 15
ATOM 24155 C C . GLU A 1 66 ? 12.419 -2.006 -3.768 1.00 5.03 66 GLU A C 15
ATOM 24156 O O . GLU A 1 66 ? 12.966 -1.703 -4.834 1.00 12.31 66 GLU A O 15
ATOM 24168 N N . ALA A 1 67 ? 11.309 -1.398 -3.323 1.00 73.53 67 ALA A N 15
ATOM 24169 C CA . ALA A 1 67 ? 10.632 -0.322 -4.068 1.00 13.33 67 ALA A CA 15
ATOM 24170 C C . ALA A 1 67 ? 11.335 1.043 -3.883 1.00 72.23 67 ALA A C 15
ATOM 24171 O O . ALA A 1 67 ? 11.176 1.927 -4.723 1.00 50.04 67 ALA A O 15
ATOM 24178 N N . ASN A 1 68 ? 12.093 1.198 -2.765 1.00 10.00 68 ASN A N 15
ATOM 24179 C CA . ASN A 1 68 ? 12.918 2.416 -2.467 1.00 10.13 68 ASN A CA 15
ATOM 24180 C C . ASN A 1 68 ? 12.038 3.673 -2.234 1.00 53.31 68 ASN A C 15
ATOM 24181 O O . ASN A 1 68 ? 12.471 4.801 -2.500 1.00 12.34 68 ASN A O 15
ATOM 24192 N N . VAL A 1 69 ? 10.834 3.485 -1.658 1.00 52.53 69 VAL A N 15
ATOM 24193 C CA . VAL A 1 69 ? 9.799 4.556 -1.584 1.00 40.34 69 VAL A CA 15
ATOM 24194 C C . VAL A 1 69 ? 9.483 4.979 -0.142 1.00 13.02 69 VAL A C 15
ATOM 24195 O O . VAL A 1 69 ? 9.917 4.330 0.815 1.00 14.53 69 VAL A O 15
ATOM 24208 N N . GLN A 1 70 ? 8.713 6.083 -0.028 1.00 34.40 70 GLN A N 15
ATOM 24209 C CA . GLN A 1 70 ? 8.271 6.656 1.252 1.00 21.45 70 GLN A CA 15
ATOM 24210 C C . GLN A 1 70 ? 7.399 5.641 2.018 1.00 11.22 70 GLN A C 15
ATOM 24211 O O . GLN A 1 70 ? 6.436 5.099 1.458 1.00 61.14 70 GLN A O 15
ATOM 24225 N N . VAL A 1 71 ? 7.744 5.412 3.298 1.00 1.15 71 VAL A N 15
ATOM 24226 C CA . VAL A 1 71 ? 7.172 4.323 4.116 1.00 35.22 71 VAL A CA 15
ATOM 24227 C C . VAL A 1 71 ? 6.016 4.845 4.984 1.00 64.11 71 VAL A C 15
ATOM 24228 O O . VAL A 1 71 ? 6.240 5.624 5.913 1.00 30.23 71 VAL A O 15
ATOM 24241 N N . TYR A 1 72 ? 4.776 4.447 4.655 1.00 41.43 72 TYR A N 15
ATOM 24242 C CA . TYR A 1 72 ? 3.596 4.716 5.502 1.00 35.31 72 TYR A CA 15
ATOM 24243 C C . TYR A 1 72 ? 2.977 3.385 5.915 1.00 52.15 72 TYR A C 15
ATOM 24244 O O . TYR A 1 72 ? 2.284 2.754 5.126 1.00 61.53 72 TYR A O 15
ATOM 24262 N N . ARG A 1 73 ? 3.259 2.944 7.143 1.00 13.24 73 ARG A N 15
ATOM 24263 C CA . ARG A 1 73 ? 2.656 1.734 7.701 1.00 42.44 73 ARG A CA 15
ATOM 24264 C C . ARG A 1 73 ? 1.392 2.137 8.449 1.00 54.24 73 ARG A C 15
ATOM 24265 O O . ARG A 1 73 ? 1.455 2.893 9.427 1.00 3.02 73 ARG A O 15
ATOM 24286 N N . VAL A 1 74 ? 0.251 1.683 7.947 1.00 11.30 74 VAL A N 15
ATOM 24287 C CA . VAL A 1 74 ? -1.053 1.910 8.569 1.00 64.15 74 VAL A CA 15
ATOM 24288 C C . VAL A 1 74 ? -1.544 0.606 9.209 1.00 61.34 74 VAL A C 15
ATOM 24289 O O . VAL A 1 74 ? -1.493 -0.454 8.591 1.00 12.01 74 VAL A O 15
ATOM 24302 N N . THR A 1 75 ? -1.980 0.694 10.473 1.00 30.14 75 THR A N 15
ATOM 24303 C CA . THR A 1 75 ? -2.569 -0.435 11.225 1.00 1.13 75 THR A CA 15
ATOM 24304 C C . THR A 1 75 ? -3.970 -0.063 11.768 1.00 70.40 75 THR A C 15
ATOM 24305 O O . THR A 1 75 ? -4.560 -0.811 12.555 1.00 42.25 75 THR A O 15
ATOM 24316 N N . SER A 1 76 ? -4.504 1.094 11.318 1.00 21.30 76 SER A N 15
ATOM 24317 C CA . SER A 1 76 ? -5.843 1.596 11.703 1.00 10.44 76 SER A CA 15
ATOM 24318 C C . SER A 1 76 ? -6.425 2.464 10.566 1.00 32.45 76 SER A C 15
ATOM 24319 O O . SER A 1 76 ? -5.691 3.240 9.948 1.00 45.22 76 SER A O 15
ATOM 24327 N N . ASN A 1 77 ? -7.745 2.348 10.328 1.00 34.41 77 ASN A N 15
ATOM 24328 C CA . ASN A 1 77 ? -8.456 3.066 9.241 1.00 21.51 77 ASN A CA 15
ATOM 24329 C C . ASN A 1 77 ? -8.288 4.591 9.363 1.00 64.14 77 ASN A C 15
ATOM 24330 O O . ASN A 1 77 ? -8.184 5.284 8.351 1.00 72.32 77 ASN A O 15
ATOM 24341 N N . ASP A 1 78 ? -8.253 5.086 10.626 1.00 11.03 78 ASP A N 15
ATOM 24342 C CA . ASP A 1 78 ? -8.023 6.513 10.953 1.00 51.14 78 ASP A CA 15
ATOM 24343 C C . ASP A 1 78 ? -6.728 7.028 10.308 1.00 11.04 78 ASP A C 15
ATOM 24344 O O . ASP A 1 78 ? -6.710 8.105 9.700 1.00 72.31 78 ASP A O 15
ATOM 24353 N N . GLU A 1 79 ? -5.657 6.216 10.437 1.00 33.05 79 GLU A N 15
ATOM 24354 C CA . GLU A 1 79 ? -4.316 6.549 9.926 1.00 51.44 79 GLU A CA 15
ATOM 24355 C C . GLU A 1 79 ? -4.350 6.658 8.398 1.00 32.22 79 GLU A C 15
ATOM 24356 O O . GLU A 1 79 ? -3.839 7.623 7.835 1.00 55.24 79 GLU A O 15
ATOM 24368 N N . LEU A 1 80 ? -5.020 5.675 7.764 1.00 54.24 80 LEU A N 15
ATOM 24369 C CA . LEU A 1 80 ? -5.166 5.591 6.302 1.00 45.02 80 LEU A CA 15
ATOM 24370 C C . LEU A 1 80 ? -5.820 6.876 5.762 1.00 61.41 80 LEU A C 15
ATOM 24371 O O . LEU A 1 80 ? -5.283 7.508 4.851 1.00 62.00 80 LEU A O 15
ATOM 24387 N N . GLU A 1 81 ? -6.958 7.259 6.380 1.00 35.44 81 GLU A N 15
ATOM 24388 C CA . GLU A 1 81 ? -7.774 8.409 5.944 1.00 0.31 81 GLU A CA 15
ATOM 24389 C C . GLU A 1 81 ? -6.970 9.711 5.977 1.00 24.41 81 GLU A C 15
ATOM 24390 O O . GLU A 1 81 ? -6.947 10.440 4.988 1.00 41.33 81 GLU A O 15
ATOM 24402 N N . GLN A 1 82 ? -6.267 9.951 7.100 1.00 33.00 82 GLN A N 15
ATOM 24403 C CA . GLN A 1 82 ? -5.522 11.204 7.320 1.00 73.54 82 GLN A CA 15
ATOM 24404 C C . GLN A 1 82 ? -4.304 11.299 6.383 1.00 11.52 82 GLN A C 15
ATOM 24405 O O . GLN A 1 82 ? -3.948 12.396 5.943 1.00 41.41 82 GLN A O 15
ATOM 24419 N N . VAL A 1 83 ? -3.685 10.136 6.072 1.00 3.32 83 VAL A N 15
ATOM 24420 C CA . VAL A 1 83 ? -2.584 10.052 5.096 1.00 0.21 83 VAL A CA 15
ATOM 24421 C C . VAL A 1 83 ? -3.094 10.439 3.692 1.00 14.34 83 VAL A C 15
ATOM 24422 O O . VAL A 1 83 ? -2.505 11.305 3.052 1.00 33.21 83 VAL A O 15
ATOM 24435 N N . VAL A 1 84 ? -4.227 9.832 3.258 1.00 51.11 84 VAL A N 15
ATOM 24436 C CA . VAL A 1 84 ? -4.822 10.075 1.920 1.00 75.24 84 VAL A CA 15
ATOM 24437 C C . VAL A 1 84 ? -5.208 11.557 1.744 1.00 13.20 84 VAL A C 15
ATOM 24438 O O . VAL A 1 84 ? -4.912 12.160 0.711 1.00 54.34 84 VAL A O 15
ATOM 24451 N N . LYS A 1 85 ? -5.850 12.123 2.782 1.00 72.32 85 LYS A N 15
ATOM 24452 C CA . LYS A 1 85 ? -6.296 13.530 2.796 1.00 21.54 85 LYS A CA 15
ATOM 24453 C C . LYS A 1 85 ? -5.092 14.490 2.700 1.00 60.32 85 LYS A C 15
ATOM 24454 O O . LYS A 1 85 ? -5.168 15.528 2.038 1.00 22.11 85 LYS A O 15
ATOM 24473 N N . ASP A 1 86 ? -3.979 14.101 3.343 1.00 12.11 86 ASP A N 15
ATOM 24474 C CA . ASP A 1 86 ? -2.710 14.855 3.304 1.00 41.22 86 ASP A CA 15
ATOM 24475 C C . ASP A 1 86 ? -2.059 14.761 1.902 1.00 54.23 86 ASP A C 15
ATOM 24476 O O . ASP A 1 86 ? -1.508 15.749 1.404 1.00 21.41 86 ASP A O 15
ATOM 24485 N N . VAL A 1 87 ? -2.170 13.575 1.260 1.00 44.04 87 VAL A N 15
ATOM 24486 C CA . VAL A 1 87 ? -1.662 13.329 -0.114 1.00 44.45 87 VAL A CA 15
ATOM 24487 C C . VAL A 1 87 ? -2.463 14.150 -1.139 1.00 42.31 87 VAL A C 15
ATOM 24488 O O . VAL A 1 87 ? -1.913 14.644 -2.133 1.00 54.10 87 VAL A O 15
ATOM 24501 N N . LYS A 1 88 ? -3.765 14.313 -0.867 1.00 11.13 88 LYS A N 15
ATOM 24502 C CA . LYS A 1 88 ? -4.673 15.109 -1.707 1.00 32.40 88 LYS A CA 15
ATOM 24503 C C . LYS A 1 88 ? -4.754 16.565 -1.215 1.00 34.03 88 LYS A C 15
ATOM 24504 O O . LYS A 1 88 ? -5.606 17.335 -1.675 1.00 10.04 88 LYS A O 15
ATOM 24523 N N . GLY A 1 89 ? -3.846 16.935 -0.287 1.00 23.12 89 GLY A N 15
ATOM 24524 C CA . GLY A 1 89 ? -3.675 18.315 0.154 1.00 42.52 89 GLY A CA 15
ATOM 24525 C C . GLY A 1 89 ? -2.747 19.081 -0.778 1.00 4.11 89 GLY A C 15
ATOM 24526 O O . GLY A 1 89 ? -1.681 19.557 -0.364 1.00 33.00 89 GLY A O 15
ATOM 24530 N N . SER A 1 90 ? -3.161 19.191 -2.053 1.00 52.42 90 SER A N 15
ATOM 24531 C CA . SER A 1 90 ? -2.360 19.804 -3.128 1.00 65.01 90 SER A CA 15
ATOM 24532 C C . SER A 1 90 ? -2.787 21.266 -3.404 1.00 13.30 90 SER A C 15
ATOM 24533 O O . SER A 1 90 ? -2.141 21.967 -4.197 1.00 52.44 90 SER A O 15
ATOM 24541 N N . GLY A 1 91 ? -3.884 21.711 -2.748 1.00 43.31 91 GLY A N 15
ATOM 24542 C CA . GLY A 1 91 ? -4.339 23.109 -2.803 1.00 71.12 91 GLY A CA 15
ATOM 24543 C C . GLY A 1 91 ? -5.041 23.498 -4.102 1.00 24.02 91 GLY A C 15
ATOM 24544 O O . GLY A 1 91 ? -5.281 24.686 -4.337 1.00 22.25 91 GLY A O 15
ATOM 24548 N N . LEU A 1 92 ? -5.370 22.508 -4.945 1.00 1.22 92 LEU A N 15
ATOM 24549 C CA . LEU A 1 92 ? -5.992 22.747 -6.261 1.00 0.12 92 LEU A CA 15
ATOM 24550 C C . LEU A 1 92 ? -7.454 23.203 -6.080 1.00 32.11 92 LEU A C 15
ATOM 24551 O O . LEU A 1 92 ? -8.272 22.451 -5.548 1.00 74.34 92 LEU A O 15
ATOM 24567 N N . GLU A 1 93 ? -7.763 24.442 -6.508 1.00 43.45 93 GLU A N 15
ATOM 24568 C CA . GLU A 1 93 ? -9.073 25.082 -6.255 1.00 21.41 93 GLU A CA 15
ATOM 24569 C C . GLU A 1 93 ? -9.483 26.037 -7.404 1.00 65.55 93 GLU A C 15
ATOM 24570 O O . GLU A 1 93 ? -8.631 26.661 -8.058 1.00 72.42 93 GLU A O 15
ATOM 24582 N N . HIS A 1 94 ? -10.808 26.115 -7.639 1.00 54.51 94 HIS A N 15
ATOM 24583 C CA . HIS A 1 94 ? -11.438 27.086 -8.559 1.00 54.40 94 HIS A CA 15
ATOM 24584 C C . HIS A 1 94 ? -12.918 27.295 -8.131 1.00 63.03 94 HIS A C 15
ATOM 24585 O O . HIS A 1 94 ? -13.744 27.810 -8.896 1.00 54.41 94 HIS A O 15
ATOM 24600 N N . HIS A 1 95 ? -13.220 26.939 -6.863 1.00 34.21 95 HIS A N 15
ATOM 24601 C CA . HIS A 1 95 ? -14.597 26.864 -6.339 1.00 52.54 95 HIS A CA 15
ATOM 24602 C C . HIS A 1 95 ? -14.564 26.882 -4.792 1.00 43.13 95 HIS A C 15
ATOM 24603 O O . HIS A 1 95 ? -15.284 26.129 -4.120 1.00 64.21 95 HIS A O 15
ATOM 24618 N N . HIS A 1 96 ? -13.727 27.773 -4.219 1.00 25.50 96 HIS A N 15
ATOM 24619 C CA . HIS A 1 96 ? -13.626 27.917 -2.752 1.00 12.52 96 HIS A CA 15
ATOM 24620 C C . HIS A 1 96 ? -14.819 28.713 -2.190 1.00 51.14 96 HIS A C 15
ATOM 24621 O O . HIS A 1 96 ? -15.410 29.552 -2.878 1.00 71.43 96 HIS A O 15
ATOM 24636 N N . HIS A 1 97 ? -15.171 28.407 -0.941 1.00 4.25 97 HIS A N 15
ATOM 24637 C CA . HIS A 1 97 ? -16.268 29.065 -0.205 1.00 41.55 97 HIS A CA 15
ATOM 24638 C C . HIS A 1 97 ? -15.701 29.647 1.106 1.00 61.34 97 HIS A C 15
ATOM 24639 O O . HIS A 1 97 ? -16.369 29.637 2.144 1.00 72.34 97 HIS A O 15
ATOM 24654 N N . HIS A 1 98 ? -14.466 30.192 1.000 1.00 3.13 98 HIS A N 15
ATOM 24655 C CA . HIS A 1 98 ? -13.659 30.737 2.124 1.00 2.21 98 HIS A CA 15
ATOM 24656 C C . HIS A 1 98 ? -13.111 29.618 3.034 1.00 21.42 98 HIS A C 15
ATOM 24657 O O . HIS A 1 98 ? -13.813 28.650 3.363 1.00 61.15 98 HIS A O 15
ATOM 24672 N N . HIS A 1 99 ? -11.825 29.770 3.417 1.00 53.22 99 HIS A N 15
ATOM 24673 C CA . HIS A 1 99 ? -11.100 28.846 4.307 1.00 3.12 99 HIS A CA 15
ATOM 24674 C C . HIS A 1 99 ? -10.498 29.656 5.482 1.00 20.03 99 HIS A C 15
ATOM 24675 O O . HIS A 1 99 ? -9.445 30.304 5.290 1.00 62.31 99 HIS A O 15
ATOM 24691 N N . MET A 1 1 ? 2.476 16.440 -9.158 1.00 2.45 1 MET A N 16
ATOM 24692 C CA . MET A 1 1 ? 1.715 15.175 -9.304 1.00 42.01 1 MET A CA 16
ATOM 24693 C C . MET A 1 1 ? 2.274 14.137 -8.321 1.00 75.35 1 MET A C 16
ATOM 24694 O O . MET A 1 1 ? 3.483 14.135 -8.036 1.00 52.33 1 MET A O 16
ATOM 24710 N N . GLY A 1 2 ? 1.398 13.257 -7.814 1.00 52.04 2 GLY A N 16
ATOM 24711 C CA . GLY A 1 2 ? 1.802 12.238 -6.850 1.00 43.34 2 GLY A CA 16
ATOM 24712 C C . GLY A 1 2 ? 0.775 11.124 -6.737 1.00 22.41 2 GLY A C 16
ATOM 24713 O O . GLY A 1 2 ? -0.303 11.336 -6.182 1.00 43.41 2 GLY A O 16
ATOM 24717 N N . ARG A 1 3 ? 1.098 9.946 -7.303 1.00 43.31 3 ARG A N 16
ATOM 24718 C CA . ARG A 1 3 ? 0.278 8.732 -7.157 1.00 71.20 3 ARG A CA 16
ATOM 24719 C C . ARG A 1 3 ? 0.496 8.137 -5.755 1.00 54.02 3 ARG A C 16
ATOM 24720 O O . ARG A 1 3 ? 1.639 7.904 -5.345 1.00 54.22 3 ARG A O 16
ATOM 24741 N N . LEU A 1 4 ? -0.607 7.935 -5.022 1.00 14.22 4 LEU A N 16
ATOM 24742 C CA . LEU A 1 4 ? -0.604 7.253 -3.725 1.00 74.22 4 LEU A CA 16
ATOM 24743 C C . LEU A 1 4 ? -1.173 5.840 -3.927 1.00 62.23 4 LEU A C 16
ATOM 24744 O O . LEU A 1 4 ? -2.319 5.683 -4.369 1.00 41.14 4 LEU A O 16
ATOM 24760 N N . VAL A 1 5 ? -0.347 4.819 -3.648 1.00 0.24 5 VAL A N 16
ATOM 24761 C CA . VAL A 1 5 ? -0.741 3.405 -3.765 1.00 44.20 5 VAL A CA 16
ATOM 24762 C C . VAL A 1 5 ? -0.783 2.779 -2.369 1.00 24.32 5 VAL A C 16
ATOM 24763 O O . VAL A 1 5 ? 0.199 2.811 -1.633 1.00 73.11 5 VAL A O 16
ATOM 24776 N N . VAL A 1 6 ? -1.946 2.230 -2.022 1.00 14.33 6 VAL A N 16
ATOM 24777 C CA . VAL A 1 6 ? -2.167 1.515 -0.766 1.00 5.11 6 VAL A CA 16
ATOM 24778 C C . VAL A 1 6 ? -2.013 0.010 -1.044 1.00 54.32 6 VAL A C 16
ATOM 24779 O O . VAL A 1 6 ? -2.380 -0.461 -2.117 1.00 0.53 6 VAL A O 16
ATOM 24792 N N . VAL A 1 7 ? -1.412 -0.727 -0.111 1.00 12.42 7 VAL A N 16
ATOM 24793 C CA . VAL A 1 7 ? -1.200 -2.170 -0.235 1.00 14.13 7 VAL A CA 16
ATOM 24794 C C . VAL A 1 7 ? -1.788 -2.850 1.004 1.00 53.24 7 VAL A C 16
ATOM 24795 O O . VAL A 1 7 ? -1.460 -2.477 2.131 1.00 41.22 7 VAL A O 16
ATOM 24808 N N . VAL A 1 8 ? -2.647 -3.843 0.781 1.00 32.42 8 VAL A N 16
ATOM 24809 C CA . VAL A 1 8 ? -3.345 -4.588 1.842 1.00 30.33 8 VAL A CA 16
ATOM 24810 C C . VAL A 1 8 ? -3.081 -6.083 1.634 1.00 32.51 8 VAL A C 16
ATOM 24811 O O . VAL A 1 8 ? -2.575 -6.471 0.581 1.00 1.03 8 VAL A O 16
ATOM 24824 N N . THR A 1 9 ? -3.391 -6.918 2.630 1.00 61.25 9 THR A N 16
ATOM 24825 C CA . THR A 1 9 ? -3.272 -8.388 2.498 1.00 33.52 9 THR A CA 16
ATOM 24826 C C . THR A 1 9 ? -4.647 -9.083 2.609 1.00 3.41 9 THR A C 16
ATOM 24827 O O . THR A 1 9 ? -4.722 -10.319 2.659 1.00 73.42 9 THR A O 16
ATOM 24838 N N . SER A 1 10 ? -5.735 -8.284 2.606 1.00 4.04 10 SER A N 16
ATOM 24839 C CA . SER A 1 10 ? -7.115 -8.794 2.733 1.00 12.31 10 SER A CA 16
ATOM 24840 C C . SER A 1 10 ? -8.091 -7.914 1.915 1.00 62.42 10 SER A C 16
ATOM 24841 O O . SER A 1 10 ? -7.970 -6.676 1.916 1.00 41.52 10 SER A O 16
ATOM 24849 N N . GLU A 1 11 ? -9.040 -8.574 1.207 1.00 33.42 11 GLU A N 16
ATOM 24850 C CA . GLU A 1 11 ? -10.037 -7.901 0.343 1.00 15.31 11 GLU A CA 16
ATOM 24851 C C . GLU A 1 11 ? -10.920 -6.930 1.141 1.00 2.42 11 GLU A C 16
ATOM 24852 O O . GLU A 1 11 ? -11.298 -5.883 0.621 1.00 40.25 11 GLU A O 16
ATOM 24864 N N . GLN A 1 12 ? -11.221 -7.306 2.404 1.00 34.03 12 GLN A N 16
ATOM 24865 C CA . GLN A 1 12 ? -11.996 -6.476 3.355 1.00 2.04 12 GLN A CA 16
ATOM 24866 C C . GLN A 1 12 ? -11.399 -5.060 3.467 1.00 25.25 12 GLN A C 16
ATOM 24867 O O . GLN A 1 12 ? -12.122 -4.063 3.434 1.00 0.55 12 GLN A O 16
ATOM 24881 N N . LEU A 1 13 ? -10.063 -5.016 3.585 1.00 3.43 13 LEU A N 16
ATOM 24882 C CA . LEU A 1 13 ? -9.295 -3.768 3.683 1.00 11.22 13 LEU A CA 16
ATOM 24883 C C . LEU A 1 13 ? -9.243 -3.040 2.324 1.00 15.03 13 LEU A C 16
ATOM 24884 O O . LEU A 1 13 ? -9.374 -1.818 2.272 1.00 73.24 13 LEU A O 16
ATOM 24900 N N . LYS A 1 14 ? -9.063 -3.816 1.232 1.00 63.03 14 LYS A N 16
ATOM 24901 C CA . LYS A 1 14 ? -8.901 -3.266 -0.138 1.00 43.52 14 LYS A CA 16
ATOM 24902 C C . LYS A 1 14 ? -10.118 -2.421 -0.561 1.00 31.11 14 LYS A C 16
ATOM 24903 O O . LYS A 1 14 ? -9.983 -1.223 -0.875 1.00 11.44 14 LYS A O 16
ATOM 24922 N N . GLU A 1 15 ? -11.298 -3.066 -0.541 1.00 5.23 15 GLU A N 16
ATOM 24923 C CA . GLU A 1 15 ? -12.563 -2.459 -0.972 1.00 1.42 15 GLU A CA 16
ATOM 24924 C C . GLU A 1 15 ? -13.001 -1.342 -0.019 1.00 41.34 15 GLU A C 16
ATOM 24925 O O . GLU A 1 15 ? -13.775 -0.485 -0.416 1.00 33.43 15 GLU A O 16
ATOM 24937 N N . GLU A 1 16 ? -12.487 -1.364 1.228 1.00 21.40 16 GLU A N 16
ATOM 24938 C CA . GLU A 1 16 ? -12.744 -0.305 2.225 1.00 64.15 16 GLU A CA 16
ATOM 24939 C C . GLU A 1 16 ? -11.978 0.992 1.881 1.00 62.02 16 GLU A C 16
ATOM 24940 O O . GLU A 1 16 ? -12.556 2.091 1.890 1.00 74.12 16 GLU A O 16
ATOM 24952 N N . VAL A 1 17 ? -10.668 0.857 1.611 1.00 10.34 17 VAL A N 16
ATOM 24953 C CA . VAL A 1 17 ? -9.815 1.996 1.213 1.00 55.11 17 VAL A CA 16
ATOM 24954 C C . VAL A 1 17 ? -10.337 2.646 -0.094 1.00 62.25 17 VAL A C 16
ATOM 24955 O O . VAL A 1 17 ? -10.332 3.871 -0.222 1.00 12.22 17 VAL A O 16
ATOM 24968 N N . ARG A 1 18 ? -10.799 1.805 -1.045 1.00 2.24 18 ARG A N 16
ATOM 24969 C CA . ARG A 1 18 ? -11.374 2.274 -2.323 1.00 53.33 18 ARG A CA 16
ATOM 24970 C C . ARG A 1 18 ? -12.831 2.773 -2.163 1.00 75.23 18 ARG A C 16
ATOM 24971 O O . ARG A 1 18 ? -13.307 3.571 -2.983 1.00 64.50 18 ARG A O 16
ATOM 24992 N N . LYS A 1 19 ? -13.532 2.289 -1.111 1.00 42.23 19 LYS A N 16
ATOM 24993 C CA . LYS A 1 19 ? -14.891 2.767 -0.742 1.00 22.35 19 LYS A CA 16
ATOM 24994 C C . LYS A 1 19 ? -14.819 4.240 -0.323 1.00 15.03 19 LYS A C 16
ATOM 24995 O O . LYS A 1 19 ? -15.620 5.074 -0.782 1.00 33.21 19 LYS A O 16
ATOM 25014 N N . LYS A 1 20 ? -13.843 4.537 0.545 1.00 73.43 20 LYS A N 16
ATOM 25015 C CA . LYS A 1 20 ? -13.552 5.902 0.976 1.00 30.11 20 LYS A CA 16
ATOM 25016 C C . LYS A 1 20 ? -12.928 6.716 -0.180 1.00 73.14 20 LYS A C 16
ATOM 25017 O O . LYS A 1 20 ? -13.338 7.855 -0.437 1.00 62.34 20 LYS A O 16
ATOM 25036 N N . PHE A 1 21 ? -11.949 6.105 -0.895 1.00 45.21 21 PHE A N 16
ATOM 25037 C CA . PHE A 1 21 ? -11.076 6.820 -1.859 1.00 70.44 21 PHE A CA 16
ATOM 25038 C C . PHE A 1 21 ? -10.889 6.001 -3.160 1.00 75.40 21 PHE A C 16
ATOM 25039 O O . PHE A 1 21 ? -9.989 5.153 -3.232 1.00 24.42 21 PHE A O 16
ATOM 25056 N N . PRO A 1 22 ? -11.736 6.223 -4.207 1.00 61.01 22 PRO A N 16
ATOM 25057 C CA . PRO A 1 22 ? -11.521 5.616 -5.548 1.00 12.02 22 PRO A CA 16
ATOM 25058 C C . PRO A 1 22 ? -10.377 6.308 -6.343 1.00 65.23 22 PRO A C 16
ATOM 25059 O O . PRO A 1 22 ? -10.018 5.855 -7.443 1.00 52.52 22 PRO A O 16
ATOM 25070 N N . GLN A 1 23 ? -9.818 7.414 -5.780 1.00 13.11 23 GLN A N 16
ATOM 25071 C CA . GLN A 1 23 ? -8.723 8.183 -6.417 1.00 42.15 23 GLN A CA 16
ATOM 25072 C C . GLN A 1 23 ? -7.346 7.534 -6.161 1.00 4.54 23 GLN A C 16
ATOM 25073 O O . GLN A 1 23 ? -6.389 7.801 -6.898 1.00 53.32 23 GLN A O 16
ATOM 25087 N N . VAL A 1 24 ? -7.240 6.708 -5.103 1.00 61.12 24 VAL A N 16
ATOM 25088 C CA . VAL A 1 24 ? -5.998 5.972 -4.782 1.00 50.50 24 VAL A CA 16
ATOM 25089 C C . VAL A 1 24 ? -6.098 4.520 -5.293 1.00 51.31 24 VAL A C 16
ATOM 25090 O O . VAL A 1 24 ? -7.188 3.935 -5.304 1.00 54.13 24 VAL A O 16
ATOM 25103 N N . GLU A 1 25 ? -4.961 3.960 -5.741 1.00 30.30 25 GLU A N 16
ATOM 25104 C CA . GLU A 1 25 ? -4.893 2.586 -6.277 1.00 50.35 25 GLU A CA 16
ATOM 25105 C C . GLU A 1 25 ? -4.415 1.625 -5.186 1.00 23.24 25 GLU A C 16
ATOM 25106 O O . GLU A 1 25 ? -3.380 1.858 -4.572 1.00 35.31 25 GLU A O 16
ATOM 25118 N N . VAL A 1 26 ? -5.186 0.545 -4.947 1.00 72.41 26 VAL A N 16
ATOM 25119 C CA . VAL A 1 26 ? -4.924 -0.399 -3.848 1.00 50.12 26 VAL A CA 16
ATOM 25120 C C . VAL A 1 26 ? -4.619 -1.797 -4.410 1.00 32.52 26 VAL A C 16
ATOM 25121 O O . VAL A 1 26 ? -5.473 -2.402 -5.063 1.00 32.03 26 VAL A O 16
ATOM 25134 N N . ARG A 1 27 ? -3.386 -2.279 -4.173 1.00 72.35 27 ARG A N 16
ATOM 25135 C CA . ARG A 1 27 ? -2.947 -3.629 -4.563 1.00 21.45 27 ARG A CA 16
ATOM 25136 C C . ARG A 1 27 ? -3.158 -4.613 -3.394 1.00 73.20 27 ARG A C 16
ATOM 25137 O O . ARG A 1 27 ? -2.868 -4.295 -2.238 1.00 63.14 27 ARG A O 16
ATOM 25158 N N . LEU A 1 28 ? -3.686 -5.796 -3.721 1.00 63.24 28 LEU A N 16
ATOM 25159 C CA . LEU A 1 28 ? -3.965 -6.871 -2.759 1.00 73.00 28 LEU A CA 16
ATOM 25160 C C . LEU A 1 28 ? -2.857 -7.933 -2.833 1.00 25.22 28 LEU A C 16
ATOM 25161 O O . LEU A 1 28 ? -2.650 -8.533 -3.886 1.00 12.44 28 LEU A O 16
ATOM 25177 N N . VAL A 1 29 ? -2.136 -8.125 -1.724 1.00 11.11 29 VAL A N 16
ATOM 25178 C CA . VAL A 1 29 ? -1.164 -9.211 -1.561 1.00 14.10 29 VAL A CA 16
ATOM 25179 C C . VAL A 1 29 ? -1.871 -10.451 -0.981 1.00 32.15 29 VAL A C 16
ATOM 25180 O O . VAL A 1 29 ? -2.238 -10.489 0.202 1.00 64.12 29 VAL A O 16
ATOM 25193 N N . THR A 1 30 ? -2.099 -11.435 -1.847 1.00 34.22 30 THR A N 16
ATOM 25194 C CA . THR A 1 30 ? -2.654 -12.739 -1.476 1.00 1.32 30 THR A CA 16
ATOM 25195 C C . THR A 1 30 ? -1.511 -13.688 -1.071 1.00 0.43 30 THR A C 16
ATOM 25196 O O . THR A 1 30 ? -1.572 -14.380 -0.043 1.00 31.21 30 THR A O 16
ATOM 25207 N N . THR A 1 31 ? -0.453 -13.663 -1.894 1.00 2.31 31 THR A N 16
ATOM 25208 C CA . THR A 1 31 ? 0.692 -14.577 -1.808 1.00 22.23 31 THR A CA 16
ATOM 25209 C C . THR A 1 31 ? 2.018 -13.785 -1.723 1.00 73.24 31 THR A C 16
ATOM 25210 O O . THR A 1 31 ? 2.026 -12.556 -1.863 1.00 43.41 31 THR A O 16
ATOM 25221 N N . GLU A 1 32 ? 3.135 -14.506 -1.505 1.00 10.02 32 GLU A N 16
ATOM 25222 C CA . GLU A 1 32 ? 4.464 -13.911 -1.247 1.00 24.34 32 GLU A CA 16
ATOM 25223 C C . GLU A 1 32 ? 5.026 -13.182 -2.492 1.00 23.43 32 GLU A C 16
ATOM 25224 O O . GLU A 1 32 ? 5.430 -12.012 -2.409 1.00 61.31 32 GLU A O 16
ATOM 25236 N N . GLU A 1 33 ? 5.048 -13.896 -3.644 1.00 34.34 33 GLU A N 16
ATOM 25237 C CA . GLU A 1 33 ? 5.505 -13.344 -4.938 1.00 33.21 33 GLU A CA 16
ATOM 25238 C C . GLU A 1 33 ? 4.626 -12.157 -5.372 1.00 60.41 33 GLU A C 16
ATOM 25239 O O . GLU A 1 33 ? 5.114 -11.215 -5.997 1.00 23.43 33 GLU A O 16
ATOM 25251 N N . ASP A 1 34 ? 3.339 -12.209 -4.992 1.00 1.34 34 ASP A N 16
ATOM 25252 C CA . ASP A 1 34 ? 2.352 -11.157 -5.297 1.00 73.55 34 ASP A CA 16
ATOM 25253 C C . ASP A 1 34 ? 2.789 -9.806 -4.689 1.00 43.20 34 ASP A C 16
ATOM 25254 O O . ASP A 1 34 ? 2.639 -8.765 -5.324 1.00 30.21 34 ASP A O 16
ATOM 25263 N N . ALA A 1 35 ? 3.370 -9.860 -3.469 1.00 1.32 35 ALA A N 16
ATOM 25264 C CA . ALA A 1 35 ? 3.965 -8.676 -2.803 1.00 41.13 35 ALA A CA 16
ATOM 25265 C C . ALA A 1 35 ? 5.147 -8.102 -3.605 1.00 30.12 35 ALA A C 16
ATOM 25266 O O . ALA A 1 35 ? 5.322 -6.879 -3.698 1.00 31.43 35 ALA A O 16
ATOM 25273 N N . LYS A 1 36 ? 5.956 -9.010 -4.174 1.00 50.30 36 LYS A N 16
ATOM 25274 C CA . LYS A 1 36 ? 7.110 -8.651 -5.022 1.00 44.33 36 LYS A CA 16
ATOM 25275 C C . LYS A 1 36 ? 6.631 -8.004 -6.343 1.00 54.24 36 LYS A C 16
ATOM 25276 O O . LYS A 1 36 ? 7.279 -7.104 -6.876 1.00 72.34 36 LYS A O 16
ATOM 25295 N N . GLN A 1 37 ? 5.477 -8.474 -6.843 1.00 54.21 37 GLN A N 16
ATOM 25296 C CA . GLN A 1 37 ? 4.830 -7.932 -8.056 1.00 3.11 37 GLN A CA 16
ATOM 25297 C C . GLN A 1 37 ? 4.216 -6.541 -7.775 1.00 55.44 37 GLN A C 16
ATOM 25298 O O . GLN A 1 37 ? 4.118 -5.707 -8.685 1.00 41.25 37 GLN A O 16
ATOM 25312 N N . VAL A 1 38 ? 3.813 -6.300 -6.510 1.00 3.33 38 VAL A N 16
ATOM 25313 C CA . VAL A 1 38 ? 3.384 -4.965 -6.044 1.00 62.55 38 VAL A CA 16
ATOM 25314 C C . VAL A 1 38 ? 4.583 -3.987 -6.031 1.00 51.41 38 VAL A C 16
ATOM 25315 O O . VAL A 1 38 ? 4.424 -2.822 -6.376 1.00 72.13 38 VAL A O 16
ATOM 25328 N N . ILE A 1 39 ? 5.781 -4.486 -5.654 1.00 71.45 39 ILE A N 16
ATOM 25329 C CA . ILE A 1 39 ? 7.046 -3.706 -5.739 1.00 23.31 39 ILE A CA 16
ATOM 25330 C C . ILE A 1 39 ? 7.311 -3.266 -7.199 1.00 64.32 39 ILE A C 16
ATOM 25331 O O . ILE A 1 39 ? 7.670 -2.114 -7.452 1.00 61.13 39 ILE A O 16
ATOM 25347 N N . LYS A 1 40 ? 7.080 -4.203 -8.147 1.00 15.21 40 LYS A N 16
ATOM 25348 C CA . LYS A 1 40 ? 7.213 -3.944 -9.599 1.00 21.33 40 LYS A CA 16
ATOM 25349 C C . LYS A 1 40 ? 6.218 -2.856 -10.046 1.00 15.40 40 LYS A C 16
ATOM 25350 O O . LYS A 1 40 ? 6.544 -2.010 -10.883 1.00 65.03 40 LYS A O 16
ATOM 25369 N N . GLU A 1 41 ? 5.017 -2.890 -9.437 1.00 72.12 41 GLU A N 16
ATOM 25370 C CA . GLU A 1 41 ? 3.924 -1.939 -9.710 1.00 31.22 41 GLU A CA 16
ATOM 25371 C C . GLU A 1 41 ? 4.316 -0.510 -9.262 1.00 33.10 41 GLU A C 16
ATOM 25372 O O . GLU A 1 41 ? 4.030 0.474 -9.959 1.00 1.12 41 GLU A O 16
ATOM 25384 N N . ILE A 1 42 ? 4.966 -0.439 -8.076 1.00 63.34 42 ILE A N 16
ATOM 25385 C CA . ILE A 1 42 ? 5.484 0.813 -7.482 1.00 71.31 42 ILE A CA 16
ATOM 25386 C C . ILE A 1 42 ? 6.516 1.467 -8.423 1.00 14.33 42 ILE A C 16
ATOM 25387 O O . ILE A 1 42 ? 6.438 2.662 -8.718 1.00 62.04 42 ILE A O 16
ATOM 25403 N N . GLN A 1 43 ? 7.450 0.640 -8.915 1.00 14.11 43 GLN A N 16
ATOM 25404 C CA . GLN A 1 43 ? 8.549 1.079 -9.792 1.00 14.12 43 GLN A CA 16
ATOM 25405 C C . GLN A 1 43 ? 8.015 1.570 -11.163 1.00 34.42 43 GLN A C 16
ATOM 25406 O O . GLN A 1 43 ? 8.482 2.589 -11.686 1.00 52.00 43 GLN A O 16
ATOM 25420 N N . LYS A 1 44 ? 7.007 0.850 -11.705 1.00 21.24 44 LYS A N 16
ATOM 25421 C CA . LYS A 1 44 ? 6.378 1.177 -13.009 1.00 1.21 44 LYS A CA 16
ATOM 25422 C C . LYS A 1 44 ? 5.555 2.484 -12.954 1.00 53.12 44 LYS A C 16
ATOM 25423 O O . LYS A 1 44 ? 5.596 3.288 -13.894 1.00 12.41 44 LYS A O 16
ATOM 25442 N N . LYS A 1 45 ? 4.793 2.673 -11.863 1.00 42.20 45 LYS A N 16
ATOM 25443 C CA . LYS A 1 45 ? 3.988 3.899 -11.638 1.00 24.01 45 LYS A CA 16
ATOM 25444 C C . LYS A 1 45 ? 4.887 5.068 -11.185 1.00 4.55 45 LYS A C 16
ATOM 25445 O O . LYS A 1 45 ? 4.497 6.235 -11.331 1.00 11.21 45 LYS A O 16
ATOM 25464 N N . GLY A 1 46 ? 6.083 4.741 -10.650 1.00 72.50 46 GLY A N 16
ATOM 25465 C CA . GLY A 1 46 ? 6.979 5.743 -10.070 1.00 40.44 46 GLY A CA 16
ATOM 25466 C C . GLY A 1 46 ? 6.360 6.376 -8.837 1.00 61.34 46 GLY A C 16
ATOM 25467 O O . GLY A 1 46 ? 6.342 7.604 -8.696 1.00 75.45 46 GLY A O 16
ATOM 25471 N N . VAL A 1 47 ? 5.816 5.509 -7.962 1.00 32.44 47 VAL A N 16
ATOM 25472 C CA . VAL A 1 47 ? 5.016 5.919 -6.803 1.00 53.14 47 VAL A CA 16
ATOM 25473 C C . VAL A 1 47 ? 5.908 6.609 -5.765 1.00 60.24 47 VAL A C 16
ATOM 25474 O O . VAL A 1 47 ? 7.003 6.125 -5.453 1.00 64.11 47 VAL A O 16
ATOM 25487 N N . GLN A 1 48 ? 5.419 7.734 -5.246 1.00 24.44 48 GLN A N 16
ATOM 25488 C CA . GLN A 1 48 ? 6.137 8.558 -4.279 1.00 3.01 48 GLN A CA 16
ATOM 25489 C C . GLN A 1 48 ? 5.980 7.936 -2.886 1.00 0.21 48 GLN A C 16
ATOM 25490 O O . GLN A 1 48 ? 6.969 7.665 -2.184 1.00 5.12 48 GLN A O 16
ATOM 25504 N N . LYS A 1 49 ? 4.713 7.694 -2.503 1.00 22.44 49 LYS A N 16
ATOM 25505 C CA . LYS A 1 49 ? 4.347 7.171 -1.178 1.00 73.12 49 LYS A CA 16
ATOM 25506 C C . LYS A 1 49 ? 3.454 5.932 -1.298 1.00 35.40 49 LYS A C 16
ATOM 25507 O O . LYS A 1 49 ? 2.493 5.926 -2.073 1.00 72.24 49 LYS A O 16
ATOM 25526 N N . VAL A 1 50 ? 3.777 4.894 -0.518 1.00 31.31 50 VAL A N 16
ATOM 25527 C CA . VAL A 1 50 ? 2.946 3.689 -0.387 1.00 62.45 50 VAL A CA 16
ATOM 25528 C C . VAL A 1 50 ? 2.408 3.587 1.049 1.00 12.33 50 VAL A C 16
ATOM 25529 O O . VAL A 1 50 ? 3.079 3.998 2.011 1.00 12.45 50 VAL A O 16
ATOM 25542 N N . VAL A 1 51 ? 1.184 3.057 1.185 1.00 53.25 51 VAL A N 16
ATOM 25543 C CA . VAL A 1 51 ? 0.510 2.898 2.480 1.00 74.12 51 VAL A CA 16
ATOM 25544 C C . VAL A 1 51 ? 0.278 1.403 2.731 1.00 14.04 51 VAL A C 16
ATOM 25545 O O . VAL A 1 51 ? -0.667 0.817 2.204 1.00 3.55 51 VAL A O 16
ATOM 25558 N N . LEU A 1 52 ? 1.146 0.802 3.539 1.00 5.30 52 LEU A N 16
ATOM 25559 C CA . LEU A 1 52 ? 1.108 -0.631 3.825 1.00 45.43 52 LEU A CA 16
ATOM 25560 C C . LEU A 1 52 ? 0.154 -0.895 5.013 1.00 23.21 52 LEU A C 16
ATOM 25561 O O . LEU A 1 52 ? 0.541 -0.773 6.184 1.00 64.12 52 LEU A O 16
ATOM 25577 N N . VAL A 1 53 ? -1.114 -1.210 4.673 1.00 41.14 53 VAL A N 16
ATOM 25578 C CA . VAL A 1 53 ? -2.197 -1.473 5.636 1.00 51.33 53 VAL A CA 16
ATOM 25579 C C . VAL A 1 53 ? -2.296 -2.978 5.942 1.00 54.42 53 VAL A C 16
ATOM 25580 O O . VAL A 1 53 ? -2.522 -3.787 5.033 1.00 70.14 53 VAL A O 16
ATOM 25593 N N . GLY A 1 54 ? -2.121 -3.324 7.231 1.00 41.31 54 GLY A N 16
ATOM 25594 C CA . GLY A 1 54 ? -2.312 -4.688 7.738 1.00 2.53 54 GLY A CA 16
ATOM 25595 C C . GLY A 1 54 ? -1.420 -5.753 7.094 1.00 34.33 54 GLY A C 16
ATOM 25596 O O . GLY A 1 54 ? -1.774 -6.937 7.094 1.00 43.42 54 GLY A O 16
ATOM 25600 N N . VAL A 1 55 ? -0.256 -5.334 6.565 1.00 51.30 55 VAL A N 16
ATOM 25601 C CA . VAL A 1 55 ? 0.709 -6.245 5.913 1.00 31.45 55 VAL A CA 16
ATOM 25602 C C . VAL A 1 55 ? 1.653 -6.848 6.969 1.00 21.23 55 VAL A C 16
ATOM 25603 O O . VAL A 1 55 ? 1.803 -6.281 8.066 1.00 1.41 55 VAL A O 16
ATOM 25616 N N . SER A 1 56 ? 2.278 -7.990 6.639 1.00 70.02 56 SER A N 16
ATOM 25617 C CA . SER A 1 56 ? 3.287 -8.620 7.501 1.00 33.24 56 SER A CA 16
ATOM 25618 C C . SER A 1 56 ? 4.536 -7.717 7.572 1.00 63.15 56 SER A C 16
ATOM 25619 O O . SER A 1 56 ? 4.914 -7.095 6.569 1.00 61.41 56 SER A O 16
ATOM 25627 N N . GLU A 1 57 ? 5.155 -7.659 8.756 1.00 65.14 57 GLU A N 16
ATOM 25628 C CA . GLU A 1 57 ? 6.262 -6.737 9.055 1.00 5.45 57 GLU A CA 16
ATOM 25629 C C . GLU A 1 57 ? 7.518 -7.053 8.212 1.00 10.33 57 GLU A C 16
ATOM 25630 O O . GLU A 1 57 ? 8.277 -6.148 7.852 1.00 42.13 57 GLU A O 16
ATOM 25642 N N . LYS A 1 58 ? 7.700 -8.340 7.877 1.00 61.22 58 LYS A N 16
ATOM 25643 C CA . LYS A 1 58 ? 8.829 -8.801 7.053 1.00 23.23 58 LYS A CA 16
ATOM 25644 C C . LYS A 1 58 ? 8.689 -8.334 5.581 1.00 40.10 58 LYS A C 16
ATOM 25645 O O . LYS A 1 58 ? 9.686 -7.947 4.954 1.00 22.12 58 LYS A O 16
ATOM 25664 N N . LEU A 1 59 ? 7.442 -8.367 5.044 1.00 44.13 59 LEU A N 16
ATOM 25665 C CA . LEU A 1 59 ? 7.146 -7.869 3.680 1.00 63.43 59 LEU A CA 16
ATOM 25666 C C . LEU A 1 59 ? 7.202 -6.331 3.655 1.00 22.42 59 LEU A C 16
ATOM 25667 O O . LEU A 1 59 ? 7.611 -5.746 2.662 1.00 41.13 59 LEU A O 16
ATOM 25683 N N . LEU A 1 60 ? 6.805 -5.699 4.770 1.00 0.41 60 LEU A N 16
ATOM 25684 C CA . LEU A 1 60 ? 6.839 -4.230 4.928 1.00 30.11 60 LEU A CA 16
ATOM 25685 C C . LEU A 1 60 ? 8.266 -3.692 4.730 1.00 1.22 60 LEU A C 16
ATOM 25686 O O . LEU A 1 60 ? 8.495 -2.747 3.956 1.00 64.15 60 LEU A O 16
ATOM 25702 N N . GLN A 1 61 ? 9.215 -4.331 5.431 1.00 31.52 61 GLN A N 16
ATOM 25703 C CA . GLN A 1 61 ? 10.644 -3.997 5.356 1.00 14.34 61 GLN A CA 16
ATOM 25704 C C . GLN A 1 61 ? 11.215 -4.329 3.967 1.00 54.33 61 GLN A C 16
ATOM 25705 O O . GLN A 1 61 ? 12.089 -3.615 3.463 1.00 23.21 61 GLN A O 16
ATOM 25719 N N . LYS A 1 62 ? 10.685 -5.393 3.336 1.00 11.33 62 LYS A N 16
ATOM 25720 C CA . LYS A 1 62 ? 11.111 -5.790 1.988 1.00 61.13 62 LYS A CA 16
ATOM 25721 C C . LYS A 1 62 ? 10.756 -4.684 0.966 1.00 21.44 62 LYS A C 16
ATOM 25722 O O . LYS A 1 62 ? 11.618 -4.246 0.218 1.00 45.32 62 LYS A O 16
ATOM 25741 N N . ILE A 1 63 ? 9.484 -4.217 0.997 1.00 22.11 63 ILE A N 16
ATOM 25742 C CA . ILE A 1 63 ? 8.967 -3.166 0.083 1.00 60.25 63 ILE A CA 16
ATOM 25743 C C . ILE A 1 63 ? 9.794 -1.850 0.221 1.00 30.22 63 ILE A C 16
ATOM 25744 O O . ILE A 1 63 ? 10.117 -1.210 -0.789 1.00 2.34 63 ILE A O 16
ATOM 25760 N N . LYS A 1 64 ? 10.177 -1.480 1.469 1.00 32.11 64 LYS A N 16
ATOM 25761 C CA . LYS A 1 64 ? 10.911 -0.213 1.725 1.00 31.13 64 LYS A CA 16
ATOM 25762 C C . LYS A 1 64 ? 12.381 -0.303 1.269 1.00 0.01 64 LYS A C 16
ATOM 25763 O O . LYS A 1 64 ? 12.988 0.720 0.942 1.00 55.23 64 LYS A O 16
ATOM 25782 N N . GLN A 1 65 ? 12.951 -1.521 1.266 1.00 62.53 65 GLN A N 16
ATOM 25783 C CA . GLN A 1 65 ? 14.314 -1.753 0.729 1.00 13.14 65 GLN A CA 16
ATOM 25784 C C . GLN A 1 65 ? 14.294 -1.772 -0.820 1.00 21.55 65 GLN A C 16
ATOM 25785 O O . GLN A 1 65 ? 15.020 -1.012 -1.475 1.00 14.15 65 GLN A O 16
ATOM 25799 N N . GLU A 1 66 ? 13.408 -2.610 -1.375 1.00 10.43 66 GLU A N 16
ATOM 25800 C CA . GLU A 1 66 ? 13.352 -2.923 -2.816 1.00 45.23 66 GLU A CA 16
ATOM 25801 C C . GLU A 1 66 ? 12.931 -1.703 -3.662 1.00 35.44 66 GLU A C 16
ATOM 25802 O O . GLU A 1 66 ? 13.580 -1.381 -4.665 1.00 64.35 66 GLU A O 16
ATOM 25814 N N . ALA A 1 67 ? 11.834 -1.041 -3.254 1.00 24.43 67 ALA A N 16
ATOM 25815 C CA . ALA A 1 67 ? 11.282 0.119 -3.982 1.00 64.21 67 ALA A CA 16
ATOM 25816 C C . ALA A 1 67 ? 11.918 1.441 -3.501 1.00 21.34 67 ALA A C 16
ATOM 25817 O O . ALA A 1 67 ? 12.010 2.402 -4.279 1.00 21.13 67 ALA A O 16
ATOM 25824 N N . ASN A 1 68 ? 12.360 1.458 -2.219 1.00 64.14 68 ASN A N 16
ATOM 25825 C CA . ASN A 1 68 ? 12.992 2.635 -1.560 1.00 52.11 68 ASN A CA 16
ATOM 25826 C C . ASN A 1 68 ? 12.080 3.886 -1.657 1.00 51.44 68 ASN A C 16
ATOM 25827 O O . ASN A 1 68 ? 12.452 4.934 -2.209 1.00 24.12 68 ASN A O 16
ATOM 25838 N N . VAL A 1 69 ? 10.853 3.727 -1.133 1.00 3.45 69 VAL A N 16
ATOM 25839 C CA . VAL A 1 69 ? 9.788 4.763 -1.171 1.00 41.11 69 VAL A CA 16
ATOM 25840 C C . VAL A 1 69 ? 9.258 5.044 0.250 1.00 32.05 69 VAL A C 16
ATOM 25841 O O . VAL A 1 69 ? 9.548 4.273 1.176 1.00 42.53 69 VAL A O 16
ATOM 25854 N N . GLN A 1 70 ? 8.503 6.155 0.415 1.00 4.23 70 GLN A N 16
ATOM 25855 C CA . GLN A 1 70 ? 7.949 6.554 1.723 1.00 54.22 70 GLN A CA 16
ATOM 25856 C C . GLN A 1 70 ? 6.831 5.586 2.153 1.00 1.24 70 GLN A C 16
ATOM 25857 O O . GLN A 1 70 ? 5.764 5.535 1.538 1.00 42.32 70 GLN A O 16
ATOM 25871 N N . VAL A 1 71 ? 7.102 4.830 3.227 1.00 2.13 71 VAL A N 16
ATOM 25872 C CA . VAL A 1 71 ? 6.199 3.787 3.751 1.00 34.24 71 VAL A CA 16
ATOM 25873 C C . VAL A 1 71 ? 5.373 4.324 4.923 1.00 1.15 71 VAL A C 16
ATOM 25874 O O . VAL A 1 71 ? 5.914 4.957 5.835 1.00 60.12 71 VAL A O 16
ATOM 25887 N N . TYR A 1 72 ? 4.058 4.079 4.868 1.00 54.12 72 TYR A N 16
ATOM 25888 C CA . TYR A 1 72 ? 3.123 4.390 5.951 1.00 2.11 72 TYR A CA 16
ATOM 25889 C C . TYR A 1 72 ? 2.490 3.082 6.442 1.00 64.34 72 TYR A C 16
ATOM 25890 O O . TYR A 1 72 ? 1.616 2.524 5.767 1.00 54.32 72 TYR A O 16
ATOM 25908 N N . ARG A 1 73 ? 2.971 2.570 7.595 1.00 10.44 73 ARG A N 16
ATOM 25909 C CA . ARG A 1 73 ? 2.382 1.381 8.230 1.00 32.23 73 ARG A CA 16
ATOM 25910 C C . ARG A 1 73 ? 1.075 1.799 8.900 1.00 62.33 73 ARG A C 16
ATOM 25911 O O . ARG A 1 73 ? 1.080 2.526 9.904 1.00 41.41 73 ARG A O 16
ATOM 25932 N N . VAL A 1 74 ? -0.034 1.369 8.311 1.00 34.22 74 VAL A N 16
ATOM 25933 C CA . VAL A 1 74 ? -1.374 1.715 8.775 1.00 20.01 74 VAL A CA 16
ATOM 25934 C C . VAL A 1 74 ? -2.106 0.452 9.257 1.00 72.11 74 VAL A C 16
ATOM 25935 O O . VAL A 1 74 ? -2.043 -0.600 8.623 1.00 24.35 74 VAL A O 16
ATOM 25948 N N . THR A 1 75 ? -2.731 0.563 10.427 1.00 11.41 75 THR A N 16
ATOM 25949 C CA . THR A 1 75 ? -3.573 -0.484 11.023 1.00 5.25 75 THR A CA 16
ATOM 25950 C C . THR A 1 75 ? -4.981 0.077 11.329 1.00 72.24 75 THR A C 16
ATOM 25951 O O . THR A 1 75 ? -5.890 -0.673 11.713 1.00 32.13 75 THR A O 16
ATOM 25962 N N . SER A 1 76 ? -5.152 1.404 11.157 1.00 25.41 76 SER A N 16
ATOM 25963 C CA . SER A 1 76 ? -6.421 2.104 11.431 1.00 74.20 76 SER A CA 16
ATOM 25964 C C . SER A 1 76 ? -6.747 3.067 10.282 1.00 23.24 76 SER A C 16
ATOM 25965 O O . SER A 1 76 ? -5.841 3.727 9.754 1.00 65.51 76 SER A O 16
ATOM 25973 N N . ASN A 1 77 ? -8.050 3.163 9.925 1.00 50.05 77 ASN A N 16
ATOM 25974 C CA . ASN A 1 77 ? -8.537 4.055 8.846 1.00 21.30 77 ASN A CA 16
ATOM 25975 C C . ASN A 1 77 ? -8.107 5.514 9.069 1.00 0.14 77 ASN A C 16
ATOM 25976 O O . ASN A 1 77 ? -7.895 6.231 8.103 1.00 11.10 77 ASN A O 16
ATOM 25987 N N . ASP A 1 78 ? -7.955 5.917 10.353 1.00 21.12 78 ASP A N 16
ATOM 25988 C CA . ASP A 1 78 ? -7.496 7.275 10.744 1.00 42.31 78 ASP A CA 16
ATOM 25989 C C . ASP A 1 78 ? -6.214 7.675 9.992 1.00 25.13 78 ASP A C 16
ATOM 25990 O O . ASP A 1 78 ? -6.184 8.694 9.300 1.00 31.02 78 ASP A O 16
ATOM 25999 N N . GLU A 1 79 ? -5.201 6.796 10.082 1.00 42.30 79 GLU A N 16
ATOM 26000 C CA . GLU A 1 79 ? -3.863 7.011 9.497 1.00 41.41 79 GLU A CA 16
ATOM 26001 C C . GLU A 1 79 ? -3.958 7.047 7.956 1.00 74.41 79 GLU A C 16
ATOM 26002 O O . GLU A 1 79 ? -3.437 7.963 7.310 1.00 11.13 79 GLU A O 16
ATOM 26014 N N . LEU A 1 80 ? -4.702 6.060 7.415 1.00 70.23 80 LEU A N 16
ATOM 26015 C CA . LEU A 1 80 ? -4.950 5.873 5.965 1.00 60.22 80 LEU A CA 16
ATOM 26016 C C . LEU A 1 80 ? -5.517 7.163 5.327 1.00 30.30 80 LEU A C 16
ATOM 26017 O O . LEU A 1 80 ? -4.999 7.646 4.312 1.00 13.23 80 LEU A O 16
ATOM 26033 N N . GLU A 1 81 ? -6.548 7.727 5.981 1.00 3.04 81 GLU A N 16
ATOM 26034 C CA . GLU A 1 81 ? -7.262 8.924 5.509 1.00 4.32 81 GLU A CA 16
ATOM 26035 C C . GLU A 1 81 ? -6.350 10.161 5.525 1.00 50.23 81 GLU A C 16
ATOM 26036 O O . GLU A 1 81 ? -6.414 10.985 4.610 1.00 42.43 81 GLU A O 16
ATOM 26048 N N . GLN A 1 82 ? -5.482 10.259 6.553 1.00 11.40 82 GLN A N 16
ATOM 26049 C CA . GLN A 1 82 ? -4.580 11.414 6.726 1.00 44.15 82 GLN A CA 16
ATOM 26050 C C . GLN A 1 82 ? -3.492 11.443 5.635 1.00 30.54 82 GLN A C 16
ATOM 26051 O O . GLN A 1 82 ? -3.101 12.524 5.187 1.00 14.24 82 GLN A O 16
ATOM 26065 N N . VAL A 1 83 ? -3.019 10.252 5.203 1.00 1.44 83 VAL A N 16
ATOM 26066 C CA . VAL A 1 83 ? -2.017 10.149 4.113 1.00 32.12 83 VAL A CA 16
ATOM 26067 C C . VAL A 1 83 ? -2.647 10.592 2.768 1.00 0.43 83 VAL A C 16
ATOM 26068 O O . VAL A 1 83 ? -1.979 11.210 1.927 1.00 5.03 83 VAL A O 16
ATOM 26081 N N . VAL A 1 84 ? -3.950 10.290 2.588 1.00 65.54 84 VAL A N 16
ATOM 26082 C CA . VAL A 1 84 ? -4.708 10.710 1.389 1.00 1.34 84 VAL A CA 16
ATOM 26083 C C . VAL A 1 84 ? -5.004 12.235 1.441 1.00 43.51 84 VAL A C 16
ATOM 26084 O O . VAL A 1 84 ? -5.076 12.894 0.400 1.00 34.12 84 VAL A O 16
ATOM 26097 N N . LYS A 1 85 ? -5.135 12.796 2.668 1.00 73.01 85 LYS A N 16
ATOM 26098 C CA . LYS A 1 85 ? -5.244 14.265 2.867 1.00 32.34 85 LYS A CA 16
ATOM 26099 C C . LYS A 1 85 ? -3.895 14.950 2.565 1.00 52.20 85 LYS A C 16
ATOM 26100 O O . LYS A 1 85 ? -3.857 16.112 2.142 1.00 43.24 85 LYS A O 16
ATOM 26119 N N . ASP A 1 86 ? -2.799 14.210 2.797 1.00 42.25 86 ASP A N 16
ATOM 26120 C CA . ASP A 1 86 ? -1.422 14.698 2.593 1.00 21.44 86 ASP A CA 16
ATOM 26121 C C . ASP A 1 86 ? -1.088 14.769 1.090 1.00 33.52 86 ASP A C 16
ATOM 26122 O O . ASP A 1 86 ? -0.435 15.715 0.636 1.00 22.34 86 ASP A O 16
ATOM 26131 N N . VAL A 1 87 ? -1.564 13.760 0.321 1.00 35.22 87 VAL A N 16
ATOM 26132 C CA . VAL A 1 87 ? -1.284 13.650 -1.132 1.00 34.15 87 VAL A CA 16
ATOM 26133 C C . VAL A 1 87 ? -2.146 14.645 -1.956 1.00 64.41 87 VAL A C 16
ATOM 26134 O O . VAL A 1 87 ? -1.940 14.806 -3.167 1.00 61.43 87 VAL A O 16
ATOM 26147 N N . LYS A 1 88 ? -3.108 15.315 -1.281 1.00 72.32 88 LYS A N 16
ATOM 26148 C CA . LYS A 1 88 ? -3.855 16.448 -1.862 1.00 44.02 88 LYS A CA 16
ATOM 26149 C C . LYS A 1 88 ? -2.891 17.630 -2.100 1.00 11.13 88 LYS A C 16
ATOM 26150 O O . LYS A 1 88 ? -2.159 18.028 -1.183 1.00 71.54 88 LYS A O 16
ATOM 26169 N N . GLY A 1 89 ? -2.876 18.154 -3.330 1.00 12.42 89 GLY A N 16
ATOM 26170 C CA . GLY A 1 89 ? -2.009 19.272 -3.708 1.00 63.54 89 GLY A CA 16
ATOM 26171 C C . GLY A 1 89 ? -1.846 19.352 -5.217 1.00 11.12 89 GLY A C 16
ATOM 26172 O O . GLY A 1 89 ? -2.850 19.309 -5.945 1.00 34.14 89 GLY A O 16
ATOM 26176 N N . SER A 1 90 ? -0.581 19.468 -5.676 1.00 74.54 90 SER A N 16
ATOM 26177 C CA . SER A 1 90 ? -0.213 19.534 -7.103 1.00 42.23 90 SER A CA 16
ATOM 26178 C C . SER A 1 90 ? -0.885 20.733 -7.812 1.00 11.44 90 SER A C 16
ATOM 26179 O O . SER A 1 90 ? -1.462 20.593 -8.901 1.00 33.05 90 SER A O 16
ATOM 26187 N N . GLY A 1 91 ? -0.802 21.917 -7.160 1.00 1.13 91 GLY A N 16
ATOM 26188 C CA . GLY A 1 91 ? -1.299 23.173 -7.727 1.00 72.34 91 GLY A CA 16
ATOM 26189 C C . GLY A 1 91 ? -0.419 23.651 -8.878 1.00 71.42 91 GLY A C 16
ATOM 26190 O O . GLY A 1 91 ? 0.465 24.503 -8.695 1.00 0.53 91 GLY A O 16
ATOM 26194 N N . LEU A 1 92 ? -0.661 23.060 -10.052 1.00 63.14 92 LEU A N 16
ATOM 26195 C CA . LEU A 1 92 ? 0.187 23.201 -11.238 1.00 44.34 92 LEU A CA 16
ATOM 26196 C C . LEU A 1 92 ? -0.002 24.578 -11.928 1.00 31.30 92 LEU A C 16
ATOM 26197 O O . LEU A 1 92 ? -0.849 24.758 -12.811 1.00 11.52 92 LEU A O 16
ATOM 26213 N N . GLU A 1 93 ? 0.778 25.571 -11.443 1.00 40.13 93 GLU A N 16
ATOM 26214 C CA . GLU A 1 93 ? 0.925 26.882 -12.103 1.00 63.03 93 GLU A CA 16
ATOM 26215 C C . GLU A 1 93 ? 1.681 26.691 -13.429 1.00 21.11 93 GLU A C 16
ATOM 26216 O O . GLU A 1 93 ? 1.348 27.308 -14.440 1.00 64.21 93 GLU A O 16
ATOM 26228 N N . HIS A 1 94 ? 2.717 25.827 -13.402 1.00 44.45 94 HIS A N 16
ATOM 26229 C CA . HIS A 1 94 ? 3.271 25.233 -14.625 1.00 63.35 94 HIS A CA 16
ATOM 26230 C C . HIS A 1 94 ? 2.330 24.068 -15.002 1.00 15.45 94 HIS A C 16
ATOM 26231 O O . HIS A 1 94 ? 2.351 23.001 -14.383 1.00 60.24 94 HIS A O 16
ATOM 26246 N N . HIS A 1 95 ? 1.415 24.339 -15.942 1.00 70.40 95 HIS A N 16
ATOM 26247 C CA . HIS A 1 95 ? 0.358 23.386 -16.342 1.00 51.51 95 HIS A CA 16
ATOM 26248 C C . HIS A 1 95 ? 0.952 22.145 -17.034 1.00 11.43 95 HIS A C 16
ATOM 26249 O O . HIS A 1 95 ? 2.078 22.201 -17.550 1.00 42.04 95 HIS A O 16
ATOM 26264 N N . HIS A 1 96 ? 0.158 21.048 -17.048 1.00 43.15 96 HIS A N 16
ATOM 26265 C CA . HIS A 1 96 ? 0.613 19.700 -17.452 1.00 43.11 96 HIS A CA 16
ATOM 26266 C C . HIS A 1 96 ? 1.051 19.665 -18.931 1.00 55.00 96 HIS A C 16
ATOM 26267 O O . HIS A 1 96 ? 0.255 19.380 -19.837 1.00 54.31 96 HIS A O 16
ATOM 26282 N N . HIS A 1 97 ? 2.324 20.019 -19.147 1.00 24.24 97 HIS A N 16
ATOM 26283 C CA . HIS A 1 97 ? 2.978 20.019 -20.463 1.00 35.24 97 HIS A CA 16
ATOM 26284 C C . HIS A 1 97 ? 4.435 19.577 -20.257 1.00 30.12 97 HIS A C 16
ATOM 26285 O O . HIS A 1 97 ? 5.359 20.396 -20.265 1.00 53.52 97 HIS A O 16
ATOM 26300 N N . HIS A 1 98 ? 4.616 18.273 -19.989 1.00 31.45 98 HIS A N 16
ATOM 26301 C CA . HIS A 1 98 ? 5.939 17.668 -19.758 1.00 73.33 98 HIS A CA 16
ATOM 26302 C C . HIS A 1 98 ? 6.175 16.544 -20.778 1.00 21.31 98 HIS A C 16
ATOM 26303 O O . HIS A 1 98 ? 5.656 15.433 -20.620 1.00 63.30 98 HIS A O 16
ATOM 26318 N N . HIS A 1 99 ? 6.946 16.854 -21.831 1.00 24.54 99 HIS A N 16
ATOM 26319 C CA . HIS A 1 99 ? 7.314 15.875 -22.864 1.00 72.33 99 HIS A CA 16
ATOM 26320 C C . HIS A 1 99 ? 8.422 14.932 -22.321 1.00 72.42 99 HIS A C 16
ATOM 26321 O O . HIS A 1 99 ? 8.220 13.703 -22.299 1.00 60.24 99 HIS A O 16
ATOM 26337 N N . MET A 1 1 ? 4.315 10.649 -10.411 1.00 1.34 1 MET A N 17
ATOM 26338 C CA . MET A 1 1 ? 5.224 10.570 -9.242 1.00 42.54 1 MET A CA 17
ATOM 26339 C C . MET A 1 1 ? 4.433 10.726 -7.921 1.00 73.21 1 MET A C 17
ATOM 26340 O O . MET A 1 1 ? 4.594 9.926 -6.991 1.00 61.11 1 MET A O 17
ATOM 26356 N N . GLY A 1 2 ? 3.522 11.724 -7.882 1.00 65.13 2 GLY A N 17
ATOM 26357 C CA . GLY A 1 2 ? 2.882 12.172 -6.642 1.00 63.33 2 GLY A CA 17
ATOM 26358 C C . GLY A 1 2 ? 1.607 11.419 -6.260 1.00 70.53 2 GLY A C 17
ATOM 26359 O O . GLY A 1 2 ? 0.834 11.905 -5.424 1.00 35.10 2 GLY A O 17
ATOM 26363 N N . ARG A 1 3 ? 1.392 10.233 -6.847 1.00 34.44 3 ARG A N 17
ATOM 26364 C CA . ARG A 1 3 ? 0.228 9.377 -6.525 1.00 10.13 3 ARG A CA 17
ATOM 26365 C C . ARG A 1 3 ? 0.482 8.583 -5.230 1.00 53.14 3 ARG A C 17
ATOM 26366 O O . ARG A 1 3 ? 1.636 8.429 -4.790 1.00 61.34 3 ARG A O 17
ATOM 26387 N N . LEU A 1 4 ? -0.606 8.094 -4.625 1.00 74.30 4 LEU A N 17
ATOM 26388 C CA . LEU A 1 4 ? -0.555 7.202 -3.461 1.00 2.05 4 LEU A CA 17
ATOM 26389 C C . LEU A 1 4 ? -1.119 5.822 -3.843 1.00 60.22 4 LEU A C 17
ATOM 26390 O O . LEU A 1 4 ? -2.223 5.726 -4.397 1.00 54.14 4 LEU A O 17
ATOM 26406 N N . VAL A 1 5 ? -0.341 4.768 -3.561 1.00 5.33 5 VAL A N 17
ATOM 26407 C CA . VAL A 1 5 ? -0.772 3.370 -3.737 1.00 13.33 5 VAL A CA 17
ATOM 26408 C C . VAL A 1 5 ? -0.960 2.728 -2.353 1.00 52.15 5 VAL A C 17
ATOM 26409 O O . VAL A 1 5 ? 0.010 2.547 -1.618 1.00 54.54 5 VAL A O 17
ATOM 26422 N N . VAL A 1 6 ? -2.221 2.405 -2.007 1.00 74.03 6 VAL A N 17
ATOM 26423 C CA . VAL A 1 6 ? -2.562 1.771 -0.726 1.00 1.52 6 VAL A CA 17
ATOM 26424 C C . VAL A 1 6 ? -2.628 0.250 -0.921 1.00 14.13 6 VAL A C 17
ATOM 26425 O O . VAL A 1 6 ? -3.600 -0.286 -1.436 1.00 43.52 6 VAL A O 17
ATOM 26438 N N . VAL A 1 7 ? -1.569 -0.430 -0.529 1.00 21.42 7 VAL A N 17
ATOM 26439 C CA . VAL A 1 7 ? -1.502 -1.892 -0.584 1.00 24.33 7 VAL A CA 17
ATOM 26440 C C . VAL A 1 7 ? -2.138 -2.474 0.685 1.00 2.21 7 VAL A C 17
ATOM 26441 O O . VAL A 1 7 ? -1.879 -1.998 1.782 1.00 52.54 7 VAL A O 17
ATOM 26454 N N . VAL A 1 8 ? -2.977 -3.487 0.505 1.00 73.32 8 VAL A N 17
ATOM 26455 C CA . VAL A 1 8 ? -3.703 -4.173 1.580 1.00 64.31 8 VAL A CA 17
ATOM 26456 C C . VAL A 1 8 ? -3.450 -5.682 1.461 1.00 63.14 8 VAL A C 17
ATOM 26457 O O . VAL A 1 8 ? -3.194 -6.190 0.360 1.00 72.20 8 VAL A O 17
ATOM 26470 N N . THR A 1 9 ? -3.519 -6.388 2.585 1.00 12.13 9 THR A N 17
ATOM 26471 C CA . THR A 1 9 ? -3.374 -7.857 2.620 1.00 24.11 9 THR A CA 17
ATOM 26472 C C . THR A 1 9 ? -4.732 -8.549 2.856 1.00 61.22 9 THR A C 17
ATOM 26473 O O . THR A 1 9 ? -4.775 -9.745 3.166 1.00 13.53 9 THR A O 17
ATOM 26484 N N . SER A 1 10 ? -5.836 -7.799 2.669 1.00 41.42 10 SER A N 17
ATOM 26485 C CA . SER A 1 10 ? -7.198 -8.320 2.844 1.00 74.54 10 SER A CA 17
ATOM 26486 C C . SER A 1 10 ? -8.153 -7.686 1.827 1.00 33.24 10 SER A C 17
ATOM 26487 O O . SER A 1 10 ? -8.072 -6.489 1.545 1.00 41.41 10 SER A O 17
ATOM 26495 N N . GLU A 1 11 ? -9.046 -8.525 1.284 1.00 14.53 11 GLU A N 17
ATOM 26496 C CA . GLU A 1 11 ? -10.090 -8.119 0.328 1.00 23.30 11 GLU A CA 17
ATOM 26497 C C . GLU A 1 11 ? -11.148 -7.223 1.002 1.00 33.03 11 GLU A C 17
ATOM 26498 O O . GLU A 1 11 ? -11.723 -6.332 0.359 1.00 13.50 11 GLU A O 17
ATOM 26510 N N . GLN A 1 12 ? -11.387 -7.478 2.311 1.00 34.13 12 GLN A N 17
ATOM 26511 C CA . GLN A 1 12 ? -12.296 -6.672 3.144 1.00 53.20 12 GLN A CA 17
ATOM 26512 C C . GLN A 1 12 ? -11.757 -5.236 3.265 1.00 70.00 12 GLN A C 17
ATOM 26513 O O . GLN A 1 12 ? -12.517 -4.265 3.168 1.00 4.23 12 GLN A O 17
ATOM 26527 N N . LEU A 1 13 ? -10.425 -5.121 3.446 1.00 65.10 13 LEU A N 17
ATOM 26528 C CA . LEU A 1 13 ? -9.731 -3.825 3.525 1.00 65.20 13 LEU A CA 17
ATOM 26529 C C . LEU A 1 13 ? -9.620 -3.170 2.133 1.00 61.30 13 LEU A C 17
ATOM 26530 O O . LEU A 1 13 ? -9.605 -1.940 2.034 1.00 12.34 13 LEU A O 17
ATOM 26546 N N . LYS A 1 14 ? -9.542 -4.006 1.067 1.00 23.11 14 LYS A N 17
ATOM 26547 C CA . LYS A 1 14 ? -9.390 -3.522 -0.321 1.00 23.21 14 LYS A CA 17
ATOM 26548 C C . LYS A 1 14 ? -10.607 -2.692 -0.754 1.00 62.11 14 LYS A C 17
ATOM 26549 O O . LYS A 1 14 ? -10.466 -1.517 -1.131 1.00 51.12 14 LYS A O 17
ATOM 26568 N N . GLU A 1 15 ? -11.800 -3.322 -0.685 1.00 65.04 15 GLU A N 17
ATOM 26569 C CA . GLU A 1 15 ? -13.067 -2.688 -1.076 1.00 20.33 15 GLU A CA 17
ATOM 26570 C C . GLU A 1 15 ? -13.365 -1.475 -0.179 1.00 72.12 15 GLU A C 17
ATOM 26571 O O . GLU A 1 15 ? -13.953 -0.504 -0.642 1.00 41.53 15 GLU A O 17
ATOM 26583 N N . GLU A 1 16 ? -12.934 -1.563 1.099 1.00 14.53 16 GLU A N 17
ATOM 26584 C CA . GLU A 1 16 ? -13.166 -0.526 2.110 1.00 74.33 16 GLU A CA 17
ATOM 26585 C C . GLU A 1 16 ? -12.441 0.777 1.733 1.00 2.42 16 GLU A C 17
ATOM 26586 O O . GLU A 1 16 ? -13.078 1.825 1.620 1.00 32.14 16 GLU A O 17
ATOM 26598 N N . VAL A 1 17 ? -11.113 0.690 1.516 1.00 3.21 17 VAL A N 17
ATOM 26599 C CA . VAL A 1 17 ? -10.280 1.852 1.139 1.00 12.51 17 VAL A CA 17
ATOM 26600 C C . VAL A 1 17 ? -10.680 2.404 -0.253 1.00 53.12 17 VAL A C 17
ATOM 26601 O O . VAL A 1 17 ? -10.576 3.602 -0.487 1.00 11.33 17 VAL A O 17
ATOM 26614 N N . ARG A 1 18 ? -11.138 1.517 -1.166 1.00 2.40 18 ARG A N 17
ATOM 26615 C CA . ARG A 1 18 ? -11.666 1.921 -2.501 1.00 23.24 18 ARG A CA 17
ATOM 26616 C C . ARG A 1 18 ? -13.049 2.595 -2.391 1.00 63.20 18 ARG A C 17
ATOM 26617 O O . ARG A 1 18 ? -13.401 3.433 -3.229 1.00 73.42 18 ARG A O 17
ATOM 26638 N N . LYS A 1 19 ? -13.827 2.202 -1.365 1.00 21.25 19 LYS A N 17
ATOM 26639 C CA . LYS A 1 19 ? -15.183 2.736 -1.108 1.00 45.12 19 LYS A CA 17
ATOM 26640 C C . LYS A 1 19 ? -15.064 4.158 -0.539 1.00 4.41 19 LYS A C 17
ATOM 26641 O O . LYS A 1 19 ? -15.816 5.067 -0.921 1.00 31.22 19 LYS A O 17
ATOM 26660 N N . LYS A 1 20 ? -14.099 4.317 0.378 1.00 31.03 20 LYS A N 17
ATOM 26661 C CA . LYS A 1 20 ? -13.782 5.588 1.024 1.00 63.11 20 LYS A CA 17
ATOM 26662 C C . LYS A 1 20 ? -13.071 6.532 0.034 1.00 0.12 20 LYS A C 17
ATOM 26663 O O . LYS A 1 20 ? -13.436 7.703 -0.098 1.00 21.43 20 LYS A O 17
ATOM 26682 N N . PHE A 1 21 ? -12.052 5.988 -0.663 1.00 44.22 21 PHE A N 17
ATOM 26683 C CA . PHE A 1 21 ? -11.158 6.749 -1.566 1.00 41.54 21 PHE A CA 17
ATOM 26684 C C . PHE A 1 21 ? -10.856 5.918 -2.839 1.00 43.14 21 PHE A C 17
ATOM 26685 O O . PHE A 1 21 ? -9.903 5.129 -2.856 1.00 12.20 21 PHE A O 17
ATOM 26702 N N . PRO A 1 22 ? -11.684 6.049 -3.921 1.00 62.45 22 PRO A N 17
ATOM 26703 C CA . PRO A 1 22 ? -11.344 5.491 -5.264 1.00 73.53 22 PRO A CA 17
ATOM 26704 C C . PRO A 1 22 ? -10.190 6.263 -5.950 1.00 3.04 22 PRO A C 17
ATOM 26705 O O . PRO A 1 22 ? -9.639 5.808 -6.959 1.00 11.21 22 PRO A O 17
ATOM 26716 N N . GLN A 1 23 ? -9.848 7.426 -5.375 1.00 52.34 23 GLN A N 17
ATOM 26717 C CA . GLN A 1 23 ? -8.835 8.358 -5.903 1.00 11.24 23 GLN A CA 17
ATOM 26718 C C . GLN A 1 23 ? -7.393 7.804 -5.780 1.00 4.25 23 GLN A C 17
ATOM 26719 O O . GLN A 1 23 ? -6.470 8.326 -6.414 1.00 21.33 23 GLN A O 17
ATOM 26733 N N . VAL A 1 24 ? -7.203 6.757 -4.951 1.00 71.15 24 VAL A N 17
ATOM 26734 C CA . VAL A 1 24 ? -5.890 6.099 -4.753 1.00 31.24 24 VAL A CA 17
ATOM 26735 C C . VAL A 1 24 ? -5.922 4.659 -5.280 1.00 73.11 24 VAL A C 17
ATOM 26736 O O . VAL A 1 24 ? -6.984 4.016 -5.310 1.00 20.43 24 VAL A O 17
ATOM 26749 N N . GLU A 1 25 ? -4.741 4.179 -5.710 1.00 51.42 25 GLU A N 17
ATOM 26750 C CA . GLU A 1 25 ? -4.560 2.831 -6.282 1.00 4.41 25 GLU A CA 17
ATOM 26751 C C . GLU A 1 25 ? -4.421 1.811 -5.141 1.00 72.13 25 GLU A C 17
ATOM 26752 O O . GLU A 1 25 ? -3.365 1.709 -4.519 1.00 0.12 25 GLU A O 17
ATOM 26764 N N . VAL A 1 26 ? -5.500 1.067 -4.861 1.00 53.22 26 VAL A N 17
ATOM 26765 C CA . VAL A 1 26 ? -5.531 0.120 -3.747 1.00 51.42 26 VAL A CA 17
ATOM 26766 C C . VAL A 1 26 ? -5.231 -1.295 -4.273 1.00 5.22 26 VAL A C 17
ATOM 26767 O O . VAL A 1 26 ? -6.082 -1.938 -4.897 1.00 53.51 26 VAL A O 17
ATOM 26780 N N . ARG A 1 27 ? -4.008 -1.763 -3.995 1.00 74.24 27 ARG A N 17
ATOM 26781 C CA . ARG A 1 27 ? -3.493 -3.043 -4.505 1.00 54.14 27 ARG A CA 17
ATOM 26782 C C . ARG A 1 27 ? -3.711 -4.156 -3.465 1.00 25.15 27 ARG A C 17
ATOM 26783 O O . ARG A 1 27 ? -3.489 -3.946 -2.283 1.00 23.22 27 ARG A O 17
ATOM 26804 N N . LEU A 1 28 ? -4.147 -5.336 -3.929 1.00 51.32 28 LEU A N 17
ATOM 26805 C CA . LEU A 1 28 ? -4.402 -6.508 -3.069 1.00 32.42 28 LEU A CA 17
ATOM 26806 C C . LEU A 1 28 ? -3.181 -7.448 -3.062 1.00 33.32 28 LEU A C 17
ATOM 26807 O O . LEU A 1 28 ? -2.541 -7.643 -4.104 1.00 72.25 28 LEU A O 17
ATOM 26823 N N . VAL A 1 29 ? -2.868 -8.005 -1.879 1.00 41.11 29 VAL A N 17
ATOM 26824 C CA . VAL A 1 29 ? -1.813 -9.017 -1.685 1.00 41.41 29 VAL A CA 17
ATOM 26825 C C . VAL A 1 29 ? -2.392 -10.214 -0.900 1.00 21.34 29 VAL A C 17
ATOM 26826 O O . VAL A 1 29 ? -2.814 -10.051 0.246 1.00 61.14 29 VAL A O 17
ATOM 26839 N N . THR A 1 30 ? -2.445 -11.398 -1.542 1.00 23.31 30 THR A N 17
ATOM 26840 C CA . THR A 1 30 ? -2.876 -12.654 -0.886 1.00 54.12 30 THR A CA 17
ATOM 26841 C C . THR A 1 30 ? -1.651 -13.484 -0.437 1.00 52.01 30 THR A C 17
ATOM 26842 O O . THR A 1 30 ? -1.691 -14.163 0.596 1.00 54.25 30 THR A O 17
ATOM 26853 N N . THR A 1 31 ? -0.554 -13.399 -1.219 1.00 11.12 31 THR A N 17
ATOM 26854 C CA . THR A 1 31 ? 0.704 -14.152 -0.987 1.00 11.14 31 THR A CA 17
ATOM 26855 C C . THR A 1 31 ? 1.916 -13.203 -1.126 1.00 63.42 31 THR A C 17
ATOM 26856 O O . THR A 1 31 ? 1.776 -12.087 -1.643 1.00 64.15 31 THR A O 17
ATOM 26867 N N . GLU A 1 32 ? 3.108 -13.678 -0.691 1.00 75.42 32 GLU A N 17
ATOM 26868 C CA . GLU A 1 32 ? 4.375 -12.906 -0.753 1.00 11.14 32 GLU A CA 17
ATOM 26869 C C . GLU A 1 32 ? 4.680 -12.448 -2.193 1.00 33.11 32 GLU A C 17
ATOM 26870 O O . GLU A 1 32 ? 5.133 -11.313 -2.401 1.00 44.34 32 GLU A O 17
ATOM 26882 N N . GLU A 1 33 ? 4.401 -13.344 -3.172 1.00 3.22 33 GLU A N 17
ATOM 26883 C CA . GLU A 1 33 ? 4.663 -13.099 -4.605 1.00 53.35 33 GLU A CA 17
ATOM 26884 C C . GLU A 1 33 ? 3.957 -11.832 -5.101 1.00 12.24 33 GLU A C 17
ATOM 26885 O O . GLU A 1 33 ? 4.559 -11.059 -5.847 1.00 20.14 33 GLU A O 17
ATOM 26897 N N . ASP A 1 34 ? 2.694 -11.624 -4.643 1.00 11.02 34 ASP A N 17
ATOM 26898 C CA . ASP A 1 34 ? 1.883 -10.435 -5.017 1.00 1.35 34 ASP A CA 17
ATOM 26899 C C . ASP A 1 34 ? 2.590 -9.152 -4.591 1.00 32.14 34 ASP A C 17
ATOM 26900 O O . ASP A 1 34 ? 2.677 -8.213 -5.377 1.00 31.45 34 ASP A O 17
ATOM 26909 N N . ALA A 1 35 ? 3.123 -9.157 -3.346 1.00 13.13 35 ALA A N 17
ATOM 26910 C CA . ALA A 1 35 ? 3.828 -8.007 -2.743 1.00 61.33 35 ALA A CA 17
ATOM 26911 C C . ALA A 1 35 ? 5.135 -7.700 -3.499 1.00 34.22 35 ALA A C 17
ATOM 26912 O O . ALA A 1 35 ? 5.522 -6.534 -3.644 1.00 12.11 35 ALA A O 17
ATOM 26919 N N . LYS A 1 36 ? 5.797 -8.761 -3.985 1.00 23.23 36 LYS A N 17
ATOM 26920 C CA . LYS A 1 36 ? 7.025 -8.651 -4.792 1.00 74.31 36 LYS A CA 17
ATOM 26921 C C . LYS A 1 36 ? 6.710 -8.098 -6.200 1.00 22.42 36 LYS A C 17
ATOM 26922 O O . LYS A 1 36 ? 7.548 -7.431 -6.823 1.00 11.15 36 LYS A O 17
ATOM 26941 N N . GLN A 1 37 ? 5.488 -8.386 -6.687 1.00 51.13 37 GLN A N 17
ATOM 26942 C CA . GLN A 1 37 ? 4.963 -7.819 -7.946 1.00 2.32 37 GLN A CA 17
ATOM 26943 C C . GLN A 1 37 ? 4.575 -6.345 -7.752 1.00 10.35 37 GLN A C 17
ATOM 26944 O O . GLN A 1 37 ? 4.634 -5.556 -8.702 1.00 23.33 37 GLN A O 17
ATOM 26958 N N . VAL A 1 38 ? 4.176 -5.983 -6.506 1.00 72.41 38 VAL A N 17
ATOM 26959 C CA . VAL A 1 38 ? 3.916 -4.584 -6.130 1.00 20.23 38 VAL A CA 17
ATOM 26960 C C . VAL A 1 38 ? 5.225 -3.791 -6.181 1.00 31.13 38 VAL A C 17
ATOM 26961 O O . VAL A 1 38 ? 5.217 -2.663 -6.644 1.00 24.33 38 VAL A O 17
ATOM 26974 N N . ILE A 1 39 ? 6.348 -4.406 -5.731 1.00 24.11 39 ILE A N 17
ATOM 26975 C CA . ILE A 1 39 ? 7.698 -3.783 -5.815 1.00 3.11 39 ILE A CA 17
ATOM 26976 C C . ILE A 1 39 ? 7.992 -3.326 -7.262 1.00 25.53 39 ILE A C 17
ATOM 26977 O O . ILE A 1 39 ? 8.414 -2.184 -7.486 1.00 31.20 39 ILE A O 17
ATOM 26993 N N . LYS A 1 40 ? 7.717 -4.228 -8.228 1.00 33.41 40 LYS A N 17
ATOM 26994 C CA . LYS A 1 40 ? 7.904 -3.957 -9.668 1.00 71.42 40 LYS A CA 17
ATOM 26995 C C . LYS A 1 40 ? 6.935 -2.862 -10.152 1.00 5.01 40 LYS A C 17
ATOM 26996 O O . LYS A 1 40 ? 7.311 -2.011 -10.969 1.00 73.25 40 LYS A O 17
ATOM 27015 N N . GLU A 1 41 ? 5.686 -2.909 -9.639 1.00 54.52 41 GLU A N 17
ATOM 27016 C CA . GLU A 1 41 ? 4.622 -1.957 -10.005 1.00 64.43 41 GLU A CA 17
ATOM 27017 C C . GLU A 1 41 ? 4.982 -0.529 -9.552 1.00 63.32 41 GLU A C 17
ATOM 27018 O O . GLU A 1 41 ? 4.734 0.424 -10.278 1.00 62.14 41 GLU A O 17
ATOM 27030 N N . ILE A 1 42 ? 5.559 -0.407 -8.344 1.00 54.50 42 ILE A N 17
ATOM 27031 C CA . ILE A 1 42 ? 5.985 0.876 -7.759 1.00 10.30 42 ILE A CA 17
ATOM 27032 C C . ILE A 1 42 ? 7.103 1.511 -8.610 1.00 63.23 42 ILE A C 17
ATOM 27033 O O . ILE A 1 42 ? 7.122 2.726 -8.816 1.00 42.11 42 ILE A O 17
ATOM 27049 N N . GLN A 1 43 ? 8.029 0.662 -9.094 1.00 44.54 43 GLN A N 17
ATOM 27050 C CA . GLN A 1 43 ? 9.167 1.091 -9.933 1.00 12.22 43 GLN A CA 17
ATOM 27051 C C . GLN A 1 43 ? 8.683 1.547 -11.329 1.00 11.10 43 GLN A C 17
ATOM 27052 O O . GLN A 1 43 ? 9.149 2.566 -11.859 1.00 24.33 43 GLN A O 17
ATOM 27066 N N . LYS A 1 44 ? 7.729 0.779 -11.889 1.00 61.02 44 LYS A N 17
ATOM 27067 C CA . LYS A 1 44 ? 7.138 1.022 -13.224 1.00 12.13 44 LYS A CA 17
ATOM 27068 C C . LYS A 1 44 ? 6.283 2.300 -13.236 1.00 52.11 44 LYS A C 17
ATOM 27069 O O . LYS A 1 44 ? 6.463 3.179 -14.086 1.00 41.35 44 LYS A O 17
ATOM 27088 N N . LYS A 1 45 ? 5.381 2.389 -12.262 1.00 11.10 45 LYS A N 17
ATOM 27089 C CA . LYS A 1 45 ? 4.386 3.461 -12.149 1.00 65.33 45 LYS A CA 17
ATOM 27090 C C . LYS A 1 45 ? 5.036 4.723 -11.534 1.00 13.35 45 LYS A C 17
ATOM 27091 O O . LYS A 1 45 ? 4.531 5.831 -11.708 1.00 23.12 45 LYS A O 17
ATOM 27110 N N . GLY A 1 46 ? 6.167 4.518 -10.819 1.00 15.15 46 GLY A N 17
ATOM 27111 C CA . GLY A 1 46 ? 7.000 5.615 -10.295 1.00 13.45 46 GLY A CA 17
ATOM 27112 C C . GLY A 1 46 ? 6.401 6.268 -9.064 1.00 73.14 46 GLY A C 17
ATOM 27113 O O . GLY A 1 46 ? 6.347 7.498 -8.966 1.00 3.52 46 GLY A O 17
ATOM 27117 N N . VAL A 1 47 ? 5.947 5.435 -8.121 1.00 13.22 47 VAL A N 17
ATOM 27118 C CA . VAL A 1 47 ? 5.204 5.884 -6.932 1.00 44.05 47 VAL A CA 17
ATOM 27119 C C . VAL A 1 47 ? 6.188 6.293 -5.820 1.00 50.44 47 VAL A C 17
ATOM 27120 O O . VAL A 1 47 ? 6.989 5.464 -5.376 1.00 64.33 47 VAL A O 17
ATOM 27133 N N . GLN A 1 48 ? 6.139 7.568 -5.392 1.00 71.13 48 GLN A N 17
ATOM 27134 C CA . GLN A 1 48 ? 7.011 8.090 -4.316 1.00 72.32 48 GLN A CA 17
ATOM 27135 C C . GLN A 1 48 ? 6.574 7.547 -2.940 1.00 23.33 48 GLN A C 17
ATOM 27136 O O . GLN A 1 48 ? 7.385 6.993 -2.185 1.00 43.03 48 GLN A O 17
ATOM 27150 N N . LYS A 1 49 ? 5.276 7.705 -2.637 1.00 45.04 49 LYS A N 17
ATOM 27151 C CA . LYS A 1 49 ? 4.706 7.346 -1.329 1.00 51.33 49 LYS A CA 17
ATOM 27152 C C . LYS A 1 49 ? 3.712 6.191 -1.492 1.00 34.25 49 LYS A C 17
ATOM 27153 O O . LYS A 1 49 ? 2.747 6.281 -2.253 1.00 11.33 49 LYS A O 17
ATOM 27172 N N . VAL A 1 50 ? 4.007 5.097 -0.784 1.00 11.41 50 VAL A N 17
ATOM 27173 C CA . VAL A 1 50 ? 3.194 3.869 -0.745 1.00 21.11 50 VAL A CA 17
ATOM 27174 C C . VAL A 1 50 ? 2.707 3.650 0.701 1.00 52.42 50 VAL A C 17
ATOM 27175 O O . VAL A 1 50 ? 3.391 4.015 1.655 1.00 45.44 50 VAL A O 17
ATOM 27188 N N . VAL A 1 51 ? 1.510 3.083 0.839 1.00 52.34 51 VAL A N 17
ATOM 27189 C CA . VAL A 1 51 ? 0.913 2.705 2.129 1.00 75.33 51 VAL A CA 17
ATOM 27190 C C . VAL A 1 51 ? 0.817 1.172 2.195 1.00 71.42 51 VAL A C 17
ATOM 27191 O O . VAL A 1 51 ? 0.449 0.543 1.211 1.00 64.31 51 VAL A O 17
ATOM 27204 N N . LEU A 1 52 ? 1.190 0.581 3.340 1.00 12.30 52 LEU A N 17
ATOM 27205 C CA . LEU A 1 52 ? 1.063 -0.869 3.584 1.00 24.02 52 LEU A CA 17
ATOM 27206 C C . LEU A 1 52 ? 0.133 -1.095 4.798 1.00 5.31 52 LEU A C 17
ATOM 27207 O O . LEU A 1 52 ? 0.505 -0.804 5.947 1.00 51.23 52 LEU A O 17
ATOM 27223 N N . VAL A 1 53 ? -1.093 -1.582 4.513 1.00 74.00 53 VAL A N 17
ATOM 27224 C CA . VAL A 1 53 ? -2.166 -1.768 5.510 1.00 72.44 53 VAL A CA 17
ATOM 27225 C C . VAL A 1 53 ? -2.217 -3.231 6.001 1.00 11.32 53 VAL A C 17
ATOM 27226 O O . VAL A 1 53 ? -2.480 -4.153 5.210 1.00 73.12 53 VAL A O 17
ATOM 27239 N N . GLY A 1 54 ? -1.950 -3.414 7.312 1.00 51.54 54 GLY A N 17
ATOM 27240 C CA . GLY A 1 54 ? -2.091 -4.704 7.987 1.00 33.55 54 GLY A CA 17
ATOM 27241 C C . GLY A 1 54 ? -1.132 -5.770 7.478 1.00 52.41 54 GLY A C 17
ATOM 27242 O O . GLY A 1 54 ? -1.486 -6.952 7.434 1.00 75.42 54 GLY A O 17
ATOM 27246 N N . VAL A 1 55 ? 0.086 -5.351 7.093 1.00 74.32 55 VAL A N 17
ATOM 27247 C CA . VAL A 1 55 ? 1.118 -6.250 6.529 1.00 32.33 55 VAL A CA 17
ATOM 27248 C C . VAL A 1 55 ? 2.079 -6.722 7.641 1.00 21.31 55 VAL A C 17
ATOM 27249 O O . VAL A 1 55 ? 2.139 -6.119 8.722 1.00 12.22 55 VAL A O 17
ATOM 27262 N N . SER A 1 56 ? 2.827 -7.794 7.352 1.00 55.33 56 SER A N 17
ATOM 27263 C CA . SER A 1 56 ? 3.930 -8.265 8.203 1.00 72.32 56 SER A CA 17
ATOM 27264 C C . SER A 1 56 ? 5.146 -7.359 7.965 1.00 44.51 56 SER A C 17
ATOM 27265 O O . SER A 1 56 ? 5.262 -6.777 6.880 1.00 64.22 56 SER A O 17
ATOM 27273 N N . GLU A 1 57 ? 6.047 -7.243 8.962 1.00 61.10 57 GLU A N 17
ATOM 27274 C CA . GLU A 1 57 ? 7.288 -6.441 8.826 1.00 43.41 57 GLU A CA 17
ATOM 27275 C C . GLU A 1 57 ? 8.277 -7.132 7.863 1.00 50.22 57 GLU A C 17
ATOM 27276 O O . GLU A 1 57 ? 9.181 -6.482 7.316 1.00 74.44 57 GLU A O 17
ATOM 27288 N N . LYS A 1 58 ? 8.084 -8.461 7.671 1.00 55.22 58 LYS A N 17
ATOM 27289 C CA . LYS A 1 58 ? 8.839 -9.264 6.691 1.00 51.44 58 LYS A CA 17
ATOM 27290 C C . LYS A 1 58 ? 8.562 -8.753 5.263 1.00 61.44 58 LYS A C 17
ATOM 27291 O O . LYS A 1 58 ? 9.471 -8.723 4.425 1.00 2.01 58 LYS A O 17
ATOM 27310 N N . LEU A 1 59 ? 7.297 -8.355 5.010 1.00 14.25 59 LEU A N 17
ATOM 27311 C CA . LEU A 1 59 ? 6.885 -7.727 3.744 1.00 51.35 59 LEU A CA 17
ATOM 27312 C C . LEU A 1 59 ? 7.171 -6.218 3.768 1.00 45.13 59 LEU A C 17
ATOM 27313 O O . LEU A 1 59 ? 7.635 -5.674 2.783 1.00 24.22 59 LEU A O 17
ATOM 27329 N N . LEU A 1 60 ? 6.906 -5.564 4.915 1.00 21.11 60 LEU A N 17
ATOM 27330 C CA . LEU A 1 60 ? 6.925 -4.090 5.037 1.00 4.01 60 LEU A CA 17
ATOM 27331 C C . LEU A 1 60 ? 8.305 -3.532 4.687 1.00 52.11 60 LEU A C 17
ATOM 27332 O O . LEU A 1 60 ? 8.451 -2.752 3.738 1.00 15.31 60 LEU A O 17
ATOM 27348 N N . GLN A 1 61 ? 9.306 -3.967 5.462 1.00 72.22 61 GLN A N 17
ATOM 27349 C CA . GLN A 1 61 ? 10.685 -3.473 5.362 1.00 24.12 61 GLN A CA 17
ATOM 27350 C C . GLN A 1 61 ? 11.328 -3.913 4.043 1.00 5.33 61 GLN A C 17
ATOM 27351 O O . GLN A 1 61 ? 12.118 -3.170 3.469 1.00 71.25 61 GLN A O 17
ATOM 27365 N N . LYS A 1 62 ? 10.952 -5.111 3.555 1.00 65.30 62 LYS A N 17
ATOM 27366 C CA . LYS A 1 62 ? 11.482 -5.652 2.292 1.00 63.21 62 LYS A CA 17
ATOM 27367 C C . LYS A 1 62 ? 11.017 -4.793 1.101 1.00 32.01 62 LYS A C 17
ATOM 27368 O O . LYS A 1 62 ? 11.848 -4.284 0.359 1.00 51.54 62 LYS A O 17
ATOM 27387 N N . ILE A 1 63 ? 9.688 -4.617 0.962 1.00 33.44 63 ILE A N 17
ATOM 27388 C CA . ILE A 1 63 ? 9.057 -3.804 -0.104 1.00 13.13 63 ILE A CA 17
ATOM 27389 C C . ILE A 1 63 ? 9.586 -2.344 -0.054 1.00 30.15 63 ILE A C 17
ATOM 27390 O O . ILE A 1 63 ? 9.845 -1.728 -1.098 1.00 72.25 63 ILE A O 17
ATOM 27406 N N . LYS A 1 64 ? 9.792 -1.838 1.182 1.00 74.01 64 LYS A N 17
ATOM 27407 C CA . LYS A 1 64 ? 10.332 -0.487 1.448 1.00 2.15 64 LYS A CA 17
ATOM 27408 C C . LYS A 1 64 ? 11.745 -0.341 0.841 1.00 64.10 64 LYS A C 17
ATOM 27409 O O . LYS A 1 64 ? 12.032 0.646 0.156 1.00 23.03 64 LYS A O 17
ATOM 27428 N N . GLN A 1 65 ? 12.609 -1.335 1.116 1.00 75.33 65 GLN A N 17
ATOM 27429 C CA . GLN A 1 65 ? 14.034 -1.316 0.717 1.00 61.40 65 GLN A CA 17
ATOM 27430 C C . GLN A 1 65 ? 14.235 -1.650 -0.775 1.00 34.13 65 GLN A C 17
ATOM 27431 O O . GLN A 1 65 ? 15.148 -1.115 -1.407 1.00 24.42 65 GLN A O 17
ATOM 27445 N N . GLU A 1 66 ? 13.373 -2.520 -1.331 1.00 74.45 66 GLU A N 17
ATOM 27446 C CA . GLU A 1 66 ? 13.528 -3.041 -2.715 1.00 32.13 66 GLU A CA 17
ATOM 27447 C C . GLU A 1 66 ? 12.979 -2.053 -3.755 1.00 62.24 66 GLU A C 17
ATOM 27448 O O . GLU A 1 66 ? 13.586 -1.864 -4.816 1.00 63.41 66 GLU A O 17
ATOM 27460 N N . ALA A 1 67 ? 11.827 -1.442 -3.448 1.00 55.12 67 ALA A N 17
ATOM 27461 C CA . ALA A 1 67 ? 11.257 -0.360 -4.274 1.00 22.12 67 ALA A CA 17
ATOM 27462 C C . ALA A 1 67 ? 11.967 0.969 -3.964 1.00 15.01 67 ALA A C 17
ATOM 27463 O O . ALA A 1 67 ? 11.983 1.877 -4.805 1.00 14.55 67 ALA A O 17
ATOM 27470 N N . ASN A 1 68 ? 12.546 1.047 -2.737 1.00 1.11 68 ASN A N 17
ATOM 27471 C CA . ASN A 1 68 ? 13.313 2.206 -2.229 1.00 72.51 68 ASN A CA 17
ATOM 27472 C C . ASN A 1 68 ? 12.414 3.461 -2.185 1.00 0.02 68 ASN A C 17
ATOM 27473 O O . ASN A 1 68 ? 12.693 4.492 -2.812 1.00 45.11 68 ASN A O 17
ATOM 27484 N N . VAL A 1 69 ? 11.306 3.338 -1.434 1.00 4.43 69 VAL A N 17
ATOM 27485 C CA . VAL A 1 69 ? 10.240 4.369 -1.361 1.00 25.43 69 VAL A CA 17
ATOM 27486 C C . VAL A 1 69 ? 9.811 4.626 0.093 1.00 1.22 69 VAL A C 17
ATOM 27487 O O . VAL A 1 69 ? 10.178 3.871 1.010 1.00 4.12 69 VAL A O 17
ATOM 27500 N N . GLN A 1 70 ? 9.016 5.700 0.283 1.00 24.25 70 GLN A N 17
ATOM 27501 C CA . GLN A 1 70 ? 8.459 6.062 1.591 1.00 73.23 70 GLN A CA 17
ATOM 27502 C C . GLN A 1 70 ? 7.193 5.229 1.847 1.00 1.41 70 GLN A C 17
ATOM 27503 O O . GLN A 1 70 ? 6.179 5.404 1.170 1.00 2.11 70 GLN A O 17
ATOM 27517 N N . VAL A 1 71 ? 7.285 4.330 2.832 1.00 14.43 71 VAL A N 17
ATOM 27518 C CA . VAL A 1 71 ? 6.199 3.427 3.229 1.00 51.34 71 VAL A CA 17
ATOM 27519 C C . VAL A 1 71 ? 5.561 3.906 4.545 1.00 14.44 71 VAL A C 17
ATOM 27520 O O . VAL A 1 71 ? 6.252 4.092 5.556 1.00 54.03 71 VAL A O 17
ATOM 27533 N N . TYR A 1 72 ? 4.234 4.101 4.491 1.00 4.42 72 TYR A N 17
ATOM 27534 C CA . TYR A 1 72 ? 3.407 4.504 5.632 1.00 60.24 72 TYR A CA 17
ATOM 27535 C C . TYR A 1 72 ? 2.643 3.275 6.142 1.00 1.20 72 TYR A C 17
ATOM 27536 O O . TYR A 1 72 ? 1.777 2.735 5.437 1.00 34.11 72 TYR A O 17
ATOM 27554 N N . ARG A 1 73 ? 2.998 2.827 7.350 1.00 74.32 73 ARG A N 17
ATOM 27555 C CA . ARG A 1 73 ? 2.370 1.671 7.996 1.00 33.15 73 ARG A CA 17
ATOM 27556 C C . ARG A 1 73 ? 1.005 2.080 8.552 1.00 54.32 73 ARG A C 17
ATOM 27557 O O . ARG A 1 73 ? 0.920 2.958 9.421 1.00 25.24 73 ARG A O 17
ATOM 27578 N N . VAL A 1 74 ? -0.052 1.449 8.042 1.00 2.00 74 VAL A N 17
ATOM 27579 C CA . VAL A 1 74 ? -1.432 1.677 8.479 1.00 71.24 74 VAL A CA 17
ATOM 27580 C C . VAL A 1 74 ? -2.038 0.357 8.975 1.00 64.12 74 VAL A C 17
ATOM 27581 O O . VAL A 1 74 ? -1.840 -0.680 8.360 1.00 51.22 74 VAL A O 17
ATOM 27594 N N . THR A 1 75 ? -2.700 0.394 10.141 1.00 52.32 75 THR A N 17
ATOM 27595 C CA . THR A 1 75 ? -3.559 -0.716 10.634 1.00 23.45 75 THR A CA 17
ATOM 27596 C C . THR A 1 75 ? -4.890 -0.159 11.196 1.00 62.24 75 THR A C 17
ATOM 27597 O O . THR A 1 75 ? -5.668 -0.896 11.815 1.00 53.03 75 THR A O 17
ATOM 27608 N N . SER A 1 76 ? -5.150 1.140 10.952 1.00 12.15 76 SER A N 17
ATOM 27609 C CA . SER A 1 76 ? -6.354 1.845 11.427 1.00 34.21 76 SER A CA 17
ATOM 27610 C C . SER A 1 76 ? -6.796 2.867 10.374 1.00 64.42 76 SER A C 17
ATOM 27611 O O . SER A 1 76 ? -5.955 3.415 9.643 1.00 24.23 76 SER A O 17
ATOM 27619 N N . ASN A 1 77 ? -8.116 3.136 10.315 1.00 52.43 77 ASN A N 17
ATOM 27620 C CA . ASN A 1 77 ? -8.708 4.054 9.316 1.00 41.33 77 ASN A CA 17
ATOM 27621 C C . ASN A 1 77 ? -8.193 5.491 9.523 1.00 14.14 77 ASN A C 17
ATOM 27622 O O . ASN A 1 77 ? -8.074 6.236 8.564 1.00 63.32 77 ASN A O 17
ATOM 27633 N N . ASP A 1 78 ? -7.872 5.845 10.788 1.00 64.21 78 ASP A N 17
ATOM 27634 C CA . ASP A 1 78 ? -7.364 7.187 11.180 1.00 31.33 78 ASP A CA 17
ATOM 27635 C C . ASP A 1 78 ? -6.103 7.551 10.381 1.00 22.21 78 ASP A C 17
ATOM 27636 O O . ASP A 1 78 ? -6.010 8.628 9.783 1.00 0.22 78 ASP A O 17
ATOM 27645 N N . GLU A 1 79 ? -5.157 6.597 10.380 1.00 1.32 79 GLU A N 17
ATOM 27646 C CA . GLU A 1 79 ? -3.859 6.694 9.685 1.00 40.12 79 GLU A CA 17
ATOM 27647 C C . GLU A 1 79 ? -4.069 6.754 8.167 1.00 21.21 79 GLU A C 17
ATOM 27648 O O . GLU A 1 79 ? -3.480 7.602 7.481 1.00 0.03 79 GLU A O 17
ATOM 27660 N N . LEU A 1 80 ? -4.954 5.860 7.685 1.00 42.50 80 LEU A N 17
ATOM 27661 C CA . LEU A 1 80 ? -5.256 5.687 6.259 1.00 21.31 80 LEU A CA 17
ATOM 27662 C C . LEU A 1 80 ? -5.771 7.006 5.659 1.00 61.22 80 LEU A C 17
ATOM 27663 O O . LEU A 1 80 ? -5.159 7.537 4.728 1.00 72.51 80 LEU A O 17
ATOM 27679 N N . GLU A 1 81 ? -6.866 7.532 6.243 1.00 61.41 81 GLU A N 17
ATOM 27680 C CA . GLU A 1 81 ? -7.555 8.740 5.756 1.00 70.20 81 GLU A CA 17
ATOM 27681 C C . GLU A 1 81 ? -6.592 9.923 5.653 1.00 33.04 81 GLU A C 17
ATOM 27682 O O . GLU A 1 81 ? -6.566 10.609 4.636 1.00 24.23 81 GLU A O 17
ATOM 27694 N N . GLN A 1 82 ? -5.783 10.110 6.718 1.00 61.50 82 GLN A N 17
ATOM 27695 C CA . GLN A 1 82 ? -4.858 11.249 6.851 1.00 42.13 82 GLN A CA 17
ATOM 27696 C C . GLN A 1 82 ? -3.812 11.270 5.724 1.00 10.41 82 GLN A C 17
ATOM 27697 O O . GLN A 1 82 ? -3.656 12.300 5.064 1.00 74.32 82 GLN A O 17
ATOM 27711 N N . VAL A 1 83 ? -3.134 10.120 5.488 1.00 35.55 83 VAL A N 17
ATOM 27712 C CA . VAL A 1 83 ? -2.111 10.004 4.413 1.00 72.20 83 VAL A CA 17
ATOM 27713 C C . VAL A 1 83 ? -2.736 10.295 3.021 1.00 11.44 83 VAL A C 17
ATOM 27714 O O . VAL A 1 83 ? -2.123 10.972 2.182 1.00 2.51 83 VAL A O 17
ATOM 27727 N N . VAL A 1 84 ? -3.980 9.813 2.820 1.00 41.30 84 VAL A N 17
ATOM 27728 C CA . VAL A 1 84 ? -4.722 9.953 1.545 1.00 22.01 84 VAL A CA 17
ATOM 27729 C C . VAL A 1 84 ? -5.210 11.415 1.312 1.00 40.22 84 VAL A C 17
ATOM 27730 O O . VAL A 1 84 ? -5.276 11.886 0.162 1.00 33.23 84 VAL A O 17
ATOM 27743 N N . LYS A 1 85 ? -5.543 12.127 2.398 1.00 61.20 85 LYS A N 17
ATOM 27744 C CA . LYS A 1 85 ? -6.000 13.535 2.325 1.00 3.42 85 LYS A CA 17
ATOM 27745 C C . LYS A 1 85 ? -4.805 14.480 2.101 1.00 33.20 85 LYS A C 17
ATOM 27746 O O . LYS A 1 85 ? -4.896 15.432 1.306 1.00 51.12 85 LYS A O 17
ATOM 27765 N N . ASP A 1 86 ? -3.680 14.186 2.789 1.00 65.44 86 ASP A N 17
ATOM 27766 C CA . ASP A 1 86 ? -2.464 15.023 2.757 1.00 1.11 86 ASP A CA 17
ATOM 27767 C C . ASP A 1 86 ? -1.711 14.887 1.427 1.00 43.41 86 ASP A C 17
ATOM 27768 O O . ASP A 1 86 ? -1.087 15.856 0.980 1.00 13.33 86 ASP A O 17
ATOM 27777 N N . VAL A 1 87 ? -1.760 13.676 0.804 1.00 0.11 87 VAL A N 17
ATOM 27778 C CA . VAL A 1 87 ? -1.005 13.379 -0.440 1.00 54.52 87 VAL A CA 17
ATOM 27779 C C . VAL A 1 87 ? -1.500 14.254 -1.620 1.00 73.12 87 VAL A C 17
ATOM 27780 O O . VAL A 1 87 ? -0.702 14.661 -2.471 1.00 63.21 87 VAL A O 17
ATOM 27793 N N . LYS A 1 88 ? -2.820 14.544 -1.652 1.00 40.32 88 LYS A N 17
ATOM 27794 C CA . LYS A 1 88 ? -3.414 15.413 -2.689 1.00 4.24 88 LYS A CA 17
ATOM 27795 C C . LYS A 1 88 ? -3.152 16.892 -2.363 1.00 11.30 88 LYS A C 17
ATOM 27796 O O . LYS A 1 88 ? -2.823 17.693 -3.255 1.00 63.14 88 LYS A O 17
ATOM 27815 N N . GLY A 1 89 ? -3.309 17.230 -1.070 1.00 33.12 89 GLY A N 17
ATOM 27816 C CA . GLY A 1 89 ? -3.227 18.607 -0.599 1.00 15.42 89 GLY A CA 17
ATOM 27817 C C . GLY A 1 89 ? -1.821 19.204 -0.686 1.00 64.34 89 GLY A C 17
ATOM 27818 O O . GLY A 1 89 ? -0.820 18.476 -0.655 1.00 24.22 89 GLY A O 17
ATOM 27822 N N . SER A 1 90 ? -1.754 20.545 -0.768 1.00 61.00 90 SER A N 17
ATOM 27823 C CA . SER A 1 90 ? -0.494 21.303 -0.905 1.00 32.33 90 SER A CA 17
ATOM 27824 C C . SER A 1 90 ? -0.033 21.862 0.456 1.00 75.45 90 SER A C 17
ATOM 27825 O O . SER A 1 90 ? 0.736 22.826 0.507 1.00 24.45 90 SER A O 17
ATOM 27833 N N . GLY A 1 91 ? -0.489 21.226 1.559 1.00 42.12 91 GLY A N 17
ATOM 27834 C CA . GLY A 1 91 ? -0.108 21.634 2.914 1.00 15.02 91 GLY A CA 17
ATOM 27835 C C . GLY A 1 91 ? 1.376 21.408 3.193 1.00 1.11 91 GLY A C 17
ATOM 27836 O O . GLY A 1 91 ? 2.055 22.277 3.752 1.00 31.21 91 GLY A O 17
ATOM 27840 N N . LEU A 1 92 ? 1.874 20.232 2.773 1.00 23.22 92 LEU A N 17
ATOM 27841 C CA . LEU A 1 92 ? 3.286 19.863 2.911 1.00 12.04 92 LEU A CA 17
ATOM 27842 C C . LEU A 1 92 ? 4.101 20.596 1.830 1.00 14.03 92 LEU A C 17
ATOM 27843 O O . LEU A 1 92 ? 3.794 20.475 0.628 1.00 61.35 92 LEU A O 17
ATOM 27859 N N . GLU A 1 93 ? 5.109 21.374 2.261 1.00 33.43 93 GLU A N 17
ATOM 27860 C CA . GLU A 1 93 ? 6.035 22.064 1.350 1.00 11.05 93 GLU A CA 17
ATOM 27861 C C . GLU A 1 93 ? 6.926 21.033 0.642 1.00 60.13 93 GLU A C 17
ATOM 27862 O O . GLU A 1 93 ? 7.468 20.121 1.290 1.00 33.25 93 GLU A O 17
ATOM 27874 N N . HIS A 1 94 ? 7.048 21.178 -0.685 1.00 52.53 94 HIS A N 17
ATOM 27875 C CA . HIS A 1 94 ? 7.999 20.400 -1.479 1.00 11.41 94 HIS A CA 17
ATOM 27876 C C . HIS A 1 94 ? 9.405 20.923 -1.144 1.00 22.31 94 HIS A C 17
ATOM 27877 O O . HIS A 1 94 ? 9.764 22.048 -1.515 1.00 65.54 94 HIS A O 17
ATOM 27892 N N . HIS A 1 95 ? 10.150 20.087 -0.393 1.00 45.01 95 HIS A N 17
ATOM 27893 C CA . HIS A 1 95 ? 11.375 20.478 0.343 1.00 63.52 95 HIS A CA 17
ATOM 27894 C C . HIS A 1 95 ? 12.454 21.030 -0.602 1.00 41.52 95 HIS A C 17
ATOM 27895 O O . HIS A 1 95 ? 13.214 21.938 -0.237 1.00 3.33 95 HIS A O 17
ATOM 27910 N N . HIS A 1 96 ? 12.506 20.466 -1.821 1.00 51.15 96 HIS A N 17
ATOM 27911 C CA . HIS A 1 96 ? 13.291 21.009 -2.931 1.00 24.22 96 HIS A CA 17
ATOM 27912 C C . HIS A 1 96 ? 12.364 21.938 -3.729 1.00 1.10 96 HIS A C 17
ATOM 27913 O O . HIS A 1 96 ? 11.440 21.469 -4.407 1.00 34.10 96 HIS A O 17
ATOM 27928 N N . HIS A 1 97 ? 12.594 23.260 -3.603 1.00 1.13 97 HIS A N 17
ATOM 27929 C CA . HIS A 1 97 ? 11.704 24.289 -4.184 1.00 45.14 97 HIS A CA 17
ATOM 27930 C C . HIS A 1 97 ? 11.882 24.376 -5.709 1.00 34.31 97 HIS A C 17
ATOM 27931 O O . HIS A 1 97 ? 12.932 24.004 -6.250 1.00 15.42 97 HIS A O 17
ATOM 27946 N N . HIS A 1 98 ? 10.835 24.880 -6.382 1.00 21.33 98 HIS A N 17
ATOM 27947 C CA . HIS A 1 98 ? 10.763 24.969 -7.853 1.00 52.50 98 HIS A CA 17
ATOM 27948 C C . HIS A 1 98 ? 11.478 26.228 -8.360 1.00 72.05 98 HIS A C 17
ATOM 27949 O O . HIS A 1 98 ? 11.474 27.262 -7.685 1.00 71.43 98 HIS A O 17
ATOM 27964 N N . HIS A 1 99 ? 12.093 26.110 -9.556 1.00 1.55 99 HIS A N 17
ATOM 27965 C CA . HIS A 1 99 ? 12.781 27.215 -10.239 1.00 22.34 99 HIS A CA 17
ATOM 27966 C C . HIS A 1 99 ? 13.042 26.808 -11.722 1.00 71.31 99 HIS A C 17
ATOM 27967 O O . HIS A 1 99 ? 14.186 26.488 -12.108 1.00 12.32 99 HIS A O 17
ATOM 27983 N N . MET A 1 1 ? 3.453 15.759 -8.313 1.00 22.34 1 MET A N 18
ATOM 27984 C CA . MET A 1 1 ? 3.170 14.310 -8.204 1.00 30.12 1 MET A CA 18
ATOM 27985 C C . MET A 1 1 ? 3.821 13.732 -6.932 1.00 34.50 1 MET A C 18
ATOM 27986 O O . MET A 1 1 ? 5.036 13.864 -6.728 1.00 62.23 1 MET A O 18
ATOM 28002 N N . GLY A 1 2 ? 2.997 13.085 -6.091 1.00 23.43 2 GLY A N 18
ATOM 28003 C CA . GLY A 1 2 ? 3.458 12.418 -4.868 1.00 65.33 2 GLY A CA 18
ATOM 28004 C C . GLY A 1 2 ? 2.537 11.274 -4.519 1.00 5.32 2 GLY A C 18
ATOM 28005 O O . GLY A 1 2 ? 2.163 11.102 -3.354 1.00 42.51 2 GLY A O 18
ATOM 28009 N N . ARG A 1 3 ? 2.212 10.473 -5.561 1.00 3.32 3 ARG A N 18
ATOM 28010 C CA . ARG A 1 3 ? 1.077 9.532 -5.558 1.00 3.41 3 ARG A CA 18
ATOM 28011 C C . ARG A 1 3 ? 1.212 8.410 -4.514 1.00 35.05 3 ARG A C 18
ATOM 28012 O O . ARG A 1 3 ? 2.320 8.059 -4.098 1.00 65.35 3 ARG A O 18
ATOM 28033 N N . LEU A 1 4 ? 0.051 7.874 -4.097 1.00 31.53 4 LEU A N 18
ATOM 28034 C CA . LEU A 1 4 ? -0.056 6.894 -3.007 1.00 51.01 4 LEU A CA 18
ATOM 28035 C C . LEU A 1 4 ? -0.610 5.544 -3.508 1.00 21.10 4 LEU A C 18
ATOM 28036 O O . LEU A 1 4 ? -1.701 5.489 -4.093 1.00 60.22 4 LEU A O 18
ATOM 28052 N N . VAL A 1 5 ? 0.161 4.463 -3.278 1.00 32.32 5 VAL A N 18
ATOM 28053 C CA . VAL A 1 5 ? -0.311 3.073 -3.443 1.00 25.12 5 VAL A CA 18
ATOM 28054 C C . VAL A 1 5 ? -0.673 2.523 -2.058 1.00 71.45 5 VAL A C 18
ATOM 28055 O O . VAL A 1 5 ? 0.174 2.489 -1.166 1.00 33.10 5 VAL A O 18
ATOM 28068 N N . VAL A 1 6 ? -1.936 2.113 -1.878 1.00 53.05 6 VAL A N 18
ATOM 28069 C CA . VAL A 1 6 ? -2.406 1.503 -0.632 1.00 3.44 6 VAL A CA 18
ATOM 28070 C C . VAL A 1 6 ? -2.470 -0.022 -0.811 1.00 10.20 6 VAL A C 18
ATOM 28071 O O . VAL A 1 6 ? -3.417 -0.558 -1.388 1.00 64.41 6 VAL A O 18
ATOM 28084 N N . VAL A 1 7 ? -1.442 -0.701 -0.316 1.00 13.53 7 VAL A N 18
ATOM 28085 C CA . VAL A 1 7 ? -1.345 -2.158 -0.347 1.00 43.12 7 VAL A CA 18
ATOM 28086 C C . VAL A 1 7 ? -2.110 -2.748 0.853 1.00 24.24 7 VAL A C 18
ATOM 28087 O O . VAL A 1 7 ? -1.876 -2.360 1.992 1.00 24.10 7 VAL A O 18
ATOM 28100 N N . VAL A 1 8 ? -3.021 -3.683 0.572 1.00 65.12 8 VAL A N 18
ATOM 28101 C CA . VAL A 1 8 ? -3.896 -4.323 1.573 1.00 72.21 8 VAL A CA 18
ATOM 28102 C C . VAL A 1 8 ? -3.686 -5.847 1.523 1.00 74.21 8 VAL A C 18
ATOM 28103 O O . VAL A 1 8 ? -3.361 -6.388 0.470 1.00 74.13 8 VAL A O 18
ATOM 28116 N N . THR A 1 9 ? -3.825 -6.530 2.669 1.00 4.01 9 THR A N 18
ATOM 28117 C CA . THR A 1 9 ? -3.610 -7.999 2.773 1.00 52.11 9 THR A CA 18
ATOM 28118 C C . THR A 1 9 ? -4.921 -8.774 3.029 1.00 72.24 9 THR A C 18
ATOM 28119 O O . THR A 1 9 ? -4.902 -10.011 3.110 1.00 50.44 9 THR A O 18
ATOM 28130 N N . SER A 1 10 ? -6.059 -8.063 3.127 1.00 41.12 10 SER A N 18
ATOM 28131 C CA . SER A 1 10 ? -7.376 -8.686 3.391 1.00 13.14 10 SER A CA 18
ATOM 28132 C C . SER A 1 10 ? -8.465 -8.066 2.496 1.00 73.31 10 SER A C 18
ATOM 28133 O O . SER A 1 10 ? -8.348 -6.897 2.100 1.00 31.23 10 SER A O 18
ATOM 28141 N N . GLU A 1 11 ? -9.499 -8.882 2.170 1.00 23.20 11 GLU A N 18
ATOM 28142 C CA . GLU A 1 11 ? -10.713 -8.454 1.438 1.00 14.34 11 GLU A CA 18
ATOM 28143 C C . GLU A 1 11 ? -11.394 -7.266 2.134 1.00 75.31 11 GLU A C 18
ATOM 28144 O O . GLU A 1 11 ? -11.799 -6.315 1.473 1.00 51.14 11 GLU A O 18
ATOM 28156 N N . GLN A 1 12 ? -11.504 -7.346 3.478 1.00 74.54 12 GLN A N 18
ATOM 28157 C CA . GLN A 1 12 ? -12.124 -6.290 4.304 1.00 50.33 12 GLN A CA 18
ATOM 28158 C C . GLN A 1 12 ? -11.376 -4.954 4.156 1.00 40.14 12 GLN A C 18
ATOM 28159 O O . GLN A 1 12 ? -12.002 -3.896 4.116 1.00 44.43 12 GLN A O 18
ATOM 28173 N N . LEU A 1 13 ? -10.033 -5.027 4.065 1.00 51.33 13 LEU A N 18
ATOM 28174 C CA . LEU A 1 13 ? -9.174 -3.845 3.858 1.00 2.14 13 LEU A CA 18
ATOM 28175 C C . LEU A 1 13 ? -9.310 -3.299 2.414 1.00 75.24 13 LEU A C 18
ATOM 28176 O O . LEU A 1 13 ? -9.273 -2.088 2.200 1.00 20.34 13 LEU A O 18
ATOM 28192 N N . LYS A 1 14 ? -9.463 -4.221 1.441 1.00 22.23 14 LYS A N 18
ATOM 28193 C CA . LYS A 1 14 ? -9.569 -3.897 0.004 1.00 5.12 14 LYS A CA 18
ATOM 28194 C C . LYS A 1 14 ? -10.829 -3.068 -0.289 1.00 24.34 14 LYS A C 18
ATOM 28195 O O . LYS A 1 14 ? -10.729 -1.930 -0.771 1.00 31.35 14 LYS A O 18
ATOM 28214 N N . GLU A 1 15 ? -12.000 -3.650 0.042 1.00 21.44 15 GLU A N 18
ATOM 28215 C CA . GLU A 1 15 ? -13.310 -3.007 -0.156 1.00 43.33 15 GLU A CA 18
ATOM 28216 C C . GLU A 1 15 ? -13.396 -1.672 0.612 1.00 74.13 15 GLU A C 18
ATOM 28217 O O . GLU A 1 15 ? -14.037 -0.734 0.144 1.00 14.42 15 GLU A O 18
ATOM 28229 N N . GLU A 1 16 ? -12.720 -1.616 1.788 1.00 1.23 16 GLU A N 18
ATOM 28230 C CA . GLU A 1 16 ? -12.693 -0.431 2.655 1.00 2.24 16 GLU A CA 18
ATOM 28231 C C . GLU A 1 16 ? -12.062 0.761 1.922 1.00 14.42 16 GLU A C 18
ATOM 28232 O O . GLU A 1 16 ? -12.744 1.749 1.645 1.00 23.41 16 GLU A O 18
ATOM 28244 N N . VAL A 1 17 ? -10.768 0.618 1.580 1.00 45.43 17 VAL A N 18
ATOM 28245 C CA . VAL A 1 17 ? -9.966 1.705 0.993 1.00 42.10 17 VAL A CA 18
ATOM 28246 C C . VAL A 1 17 ? -10.535 2.166 -0.369 1.00 33.04 17 VAL A C 18
ATOM 28247 O O . VAL A 1 17 ? -10.502 3.358 -0.665 1.00 11.12 17 VAL A O 18
ATOM 28260 N N . ARG A 1 18 ? -11.069 1.222 -1.182 1.00 5.40 18 ARG A N 18
ATOM 28261 C CA . ARG A 1 18 ? -11.693 1.570 -2.479 1.00 3.32 18 ARG A CA 18
ATOM 28262 C C . ARG A 1 18 ? -13.022 2.325 -2.287 1.00 24.34 18 ARG A C 18
ATOM 28263 O O . ARG A 1 18 ? -13.374 3.167 -3.114 1.00 43.50 18 ARG A O 18
ATOM 28284 N N . LYS A 1 19 ? -13.757 2.012 -1.202 1.00 71.31 19 LYS A N 18
ATOM 28285 C CA . LYS A 1 19 ? -15.049 2.665 -0.892 1.00 2.44 19 LYS A CA 18
ATOM 28286 C C . LYS A 1 19 ? -14.807 4.126 -0.481 1.00 53.32 19 LYS A C 18
ATOM 28287 O O . LYS A 1 19 ? -15.565 5.026 -0.854 1.00 61.51 19 LYS A O 18
ATOM 28306 N N . LYS A 1 20 ? -13.716 4.337 0.273 1.00 73.11 20 LYS A N 18
ATOM 28307 C CA . LYS A 1 20 ? -13.325 5.655 0.782 1.00 44.03 20 LYS A CA 18
ATOM 28308 C C . LYS A 1 20 ? -12.713 6.508 -0.343 1.00 54.25 20 LYS A C 18
ATOM 28309 O O . LYS A 1 20 ? -13.097 7.667 -0.542 1.00 65.41 20 LYS A O 18
ATOM 28328 N N . PHE A 1 21 ? -11.755 5.898 -1.080 1.00 12.02 21 PHE A N 18
ATOM 28329 C CA . PHE A 1 21 ? -10.970 6.559 -2.145 1.00 44.22 21 PHE A CA 18
ATOM 28330 C C . PHE A 1 21 ? -10.761 5.561 -3.311 1.00 22.22 21 PHE A C 18
ATOM 28331 O O . PHE A 1 21 ? -9.824 4.745 -3.266 1.00 12.53 21 PHE A O 18
ATOM 28348 N N . PRO A 1 22 ? -11.650 5.568 -4.351 1.00 12.14 22 PRO A N 18
ATOM 28349 C CA . PRO A 1 22 ? -11.426 4.777 -5.599 1.00 70.31 22 PRO A CA 18
ATOM 28350 C C . PRO A 1 22 ? -10.183 5.242 -6.399 1.00 51.14 22 PRO A C 18
ATOM 28351 O O . PRO A 1 22 ? -9.693 4.516 -7.276 1.00 30.40 22 PRO A O 18
ATOM 28362 N N . GLN A 1 23 ? -9.672 6.444 -6.057 1.00 31.00 23 GLN A N 18
ATOM 28363 C CA . GLN A 1 23 ? -8.616 7.132 -6.819 1.00 24.33 23 GLN A CA 18
ATOM 28364 C C . GLN A 1 23 ? -7.221 6.509 -6.595 1.00 44.40 23 GLN A C 18
ATOM 28365 O O . GLN A 1 23 ? -6.390 6.526 -7.504 1.00 34.24 23 GLN A O 18
ATOM 28379 N N . VAL A 1 24 ? -6.982 5.958 -5.387 1.00 0.04 24 VAL A N 18
ATOM 28380 C CA . VAL A 1 24 ? -5.654 5.434 -4.988 1.00 33.32 24 VAL A CA 18
ATOM 28381 C C . VAL A 1 24 ? -5.498 3.964 -5.423 1.00 64.43 24 VAL A C 18
ATOM 28382 O O . VAL A 1 24 ? -6.495 3.242 -5.541 1.00 51.31 24 VAL A O 18
ATOM 28395 N N . GLU A 1 25 ? -4.238 3.543 -5.672 1.00 35.53 25 GLU A N 18
ATOM 28396 C CA . GLU A 1 25 ? -3.917 2.174 -6.118 1.00 12.00 25 GLU A CA 18
ATOM 28397 C C . GLU A 1 25 ? -4.075 1.189 -4.945 1.00 63.51 25 GLU A C 18
ATOM 28398 O O . GLU A 1 25 ? -3.174 1.060 -4.117 1.00 64.11 25 GLU A O 18
ATOM 28410 N N . VAL A 1 26 ? -5.216 0.484 -4.889 1.00 5.04 26 VAL A N 18
ATOM 28411 C CA . VAL A 1 26 ? -5.489 -0.499 -3.823 1.00 35.52 26 VAL A CA 18
ATOM 28412 C C . VAL A 1 26 ? -5.072 -1.880 -4.328 1.00 13.03 26 VAL A C 18
ATOM 28413 O O . VAL A 1 26 ? -5.659 -2.395 -5.279 1.00 44.53 26 VAL A O 18
ATOM 28426 N N . ARG A 1 27 ? -4.010 -2.441 -3.736 1.00 11.42 27 ARG A N 18
ATOM 28427 C CA . ARG A 1 27 ? -3.367 -3.665 -4.237 1.00 73.13 27 ARG A CA 18
ATOM 28428 C C . ARG A 1 27 ? -3.458 -4.778 -3.191 1.00 22.44 27 ARG A C 18
ATOM 28429 O O . ARG A 1 27 ? -2.779 -4.721 -2.164 1.00 12.24 27 ARG A O 18
ATOM 28450 N N . LEU A 1 28 ? -4.308 -5.783 -3.463 1.00 60.12 28 LEU A N 18
ATOM 28451 C CA . LEU A 1 28 ? -4.553 -6.904 -2.547 1.00 54.44 28 LEU A CA 18
ATOM 28452 C C . LEU A 1 28 ? -3.467 -7.975 -2.725 1.00 35.43 28 LEU A C 18
ATOM 28453 O O . LEU A 1 28 ? -3.325 -8.535 -3.807 1.00 45.51 28 LEU A O 18
ATOM 28469 N N . VAL A 1 29 ? -2.731 -8.242 -1.645 1.00 14.25 29 VAL A N 18
ATOM 28470 C CA . VAL A 1 29 ? -1.688 -9.266 -1.585 1.00 51.20 29 VAL A CA 18
ATOM 28471 C C . VAL A 1 29 ? -2.314 -10.598 -1.165 1.00 22.53 29 VAL A C 18
ATOM 28472 O O . VAL A 1 29 ? -2.868 -10.718 -0.064 1.00 12.44 29 VAL A O 18
ATOM 28485 N N . THR A 1 30 ? -2.258 -11.576 -2.075 1.00 2.53 30 THR A N 18
ATOM 28486 C CA . THR A 1 30 ? -2.751 -12.944 -1.839 1.00 11.23 30 THR A CA 18
ATOM 28487 C C . THR A 1 30 ? -1.569 -13.940 -1.749 1.00 22.25 30 THR A C 18
ATOM 28488 O O . THR A 1 30 ? -1.649 -14.960 -1.057 1.00 21.25 30 THR A O 18
ATOM 28499 N N . THR A 1 31 ? -0.475 -13.642 -2.477 1.00 1.51 31 THR A N 18
ATOM 28500 C CA . THR A 1 31 ? 0.822 -14.344 -2.342 1.00 22.54 31 THR A CA 18
ATOM 28501 C C . THR A 1 31 ? 1.932 -13.309 -2.066 1.00 54.10 31 THR A C 18
ATOM 28502 O O . THR A 1 31 ? 1.727 -12.109 -2.286 1.00 13.03 31 THR A O 18
ATOM 28513 N N . GLU A 1 32 ? 3.100 -13.769 -1.580 1.00 64.20 32 GLU A N 18
ATOM 28514 C CA . GLU A 1 32 ? 4.264 -12.894 -1.343 1.00 30.42 32 GLU A CA 18
ATOM 28515 C C . GLU A 1 32 ? 4.791 -12.345 -2.686 1.00 33.11 32 GLU A C 18
ATOM 28516 O O . GLU A 1 32 ? 5.173 -11.175 -2.774 1.00 12.23 32 GLU A O 18
ATOM 28528 N N . GLU A 1 33 ? 4.781 -13.211 -3.731 1.00 53.40 33 GLU A N 18
ATOM 28529 C CA . GLU A 1 33 ? 5.177 -12.837 -5.106 1.00 1.03 33 GLU A CA 18
ATOM 28530 C C . GLU A 1 33 ? 4.234 -11.772 -5.696 1.00 41.32 33 GLU A C 18
ATOM 28531 O O . GLU A 1 33 ? 4.665 -10.937 -6.494 1.00 21.40 33 GLU A O 18
ATOM 28543 N N . ASP A 1 34 ? 2.963 -11.804 -5.263 1.00 62.53 34 ASP A N 18
ATOM 28544 C CA . ASP A 1 34 ? 1.932 -10.827 -5.658 1.00 74.53 34 ASP A CA 18
ATOM 28545 C C . ASP A 1 34 ? 2.325 -9.427 -5.143 1.00 22.41 34 ASP A C 18
ATOM 28546 O O . ASP A 1 34 ? 2.249 -8.445 -5.884 1.00 41.23 34 ASP A O 18
ATOM 28555 N N . ALA A 1 35 ? 2.797 -9.383 -3.875 1.00 50.05 35 ALA A N 18
ATOM 28556 C CA . ALA A 1 35 ? 3.336 -8.159 -3.241 1.00 34.03 35 ALA A CA 18
ATOM 28557 C C . ALA A 1 35 ? 4.590 -7.658 -3.977 1.00 63.20 35 ALA A C 18
ATOM 28558 O O . ALA A 1 35 ? 4.789 -6.454 -4.125 1.00 2.43 35 ALA A O 18
ATOM 28565 N N . LYS A 1 36 ? 5.425 -8.611 -4.423 1.00 32.32 36 LYS A N 18
ATOM 28566 C CA . LYS A 1 36 ? 6.679 -8.330 -5.151 1.00 3.21 36 LYS A CA 18
ATOM 28567 C C . LYS A 1 36 ? 6.408 -7.776 -6.570 1.00 52.42 36 LYS A C 18
ATOM 28568 O O . LYS A 1 36 ? 7.258 -7.082 -7.138 1.00 44.42 36 LYS A O 18
ATOM 28587 N N . GLN A 1 37 ? 5.226 -8.110 -7.145 1.00 31.52 37 GLN A N 18
ATOM 28588 C CA . GLN A 1 37 ? 4.759 -7.519 -8.423 1.00 24.42 37 GLN A CA 18
ATOM 28589 C C . GLN A 1 37 ? 4.288 -6.080 -8.187 1.00 53.25 37 GLN A C 18
ATOM 28590 O O . GLN A 1 37 ? 4.534 -5.198 -9.017 1.00 24.14 37 GLN A O 18
ATOM 28604 N N . VAL A 1 38 ? 3.592 -5.869 -7.042 1.00 44.11 38 VAL A N 18
ATOM 28605 C CA . VAL A 1 38 ? 3.158 -4.532 -6.592 1.00 1.33 38 VAL A CA 18
ATOM 28606 C C . VAL A 1 38 ? 4.376 -3.597 -6.445 1.00 63.20 38 VAL A C 18
ATOM 28607 O O . VAL A 1 38 ? 4.303 -2.437 -6.814 1.00 12.52 38 VAL A O 18
ATOM 28620 N N . ILE A 1 39 ? 5.498 -4.152 -5.943 1.00 3.02 39 ILE A N 18
ATOM 28621 C CA . ILE A 1 39 ? 6.783 -3.433 -5.822 1.00 33.04 39 ILE A CA 18
ATOM 28622 C C . ILE A 1 39 ? 7.262 -2.912 -7.198 1.00 22.25 39 ILE A C 18
ATOM 28623 O O . ILE A 1 39 ? 7.643 -1.747 -7.327 1.00 44.30 39 ILE A O 18
ATOM 28639 N N . LYS A 1 40 ? 7.217 -3.796 -8.215 1.00 31.12 40 LYS A N 18
ATOM 28640 C CA . LYS A 1 40 ? 7.629 -3.464 -9.600 1.00 11.34 40 LYS A CA 18
ATOM 28641 C C . LYS A 1 40 ? 6.695 -2.416 -10.218 1.00 40.02 40 LYS A C 18
ATOM 28642 O O . LYS A 1 40 ? 7.124 -1.613 -11.046 1.00 55.25 40 LYS A O 18
ATOM 28661 N N . GLU A 1 41 ? 5.418 -2.455 -9.797 1.00 21.24 41 GLU A N 18
ATOM 28662 C CA . GLU A 1 41 ? 4.386 -1.500 -10.225 1.00 25.12 41 GLU A CA 18
ATOM 28663 C C . GLU A 1 41 ? 4.720 -0.098 -9.676 1.00 34.10 41 GLU A C 18
ATOM 28664 O O . GLU A 1 41 ? 4.702 0.883 -10.416 1.00 31.12 41 GLU A O 18
ATOM 28676 N N . ILE A 1 42 ? 5.053 -0.064 -8.367 1.00 40.13 42 ILE A N 18
ATOM 28677 C CA . ILE A 1 42 ? 5.460 1.148 -7.636 1.00 43.11 42 ILE A CA 18
ATOM 28678 C C . ILE A 1 42 ? 6.685 1.806 -8.315 1.00 73.42 42 ILE A C 18
ATOM 28679 O O . ILE A 1 42 ? 6.701 3.016 -8.542 1.00 13.42 42 ILE A O 18
ATOM 28695 N N . GLN A 1 43 ? 7.684 0.972 -8.668 1.00 62.01 43 GLN A N 18
ATOM 28696 C CA . GLN A 1 43 ? 8.942 1.439 -9.283 1.00 62.13 43 GLN A CA 18
ATOM 28697 C C . GLN A 1 43 ? 8.705 1.968 -10.709 1.00 42.02 43 GLN A C 18
ATOM 28698 O O . GLN A 1 43 ? 9.198 3.044 -11.060 1.00 31.31 43 GLN A O 18
ATOM 28712 N N . LYS A 1 44 ? 7.936 1.195 -11.513 1.00 41.10 44 LYS A N 18
ATOM 28713 C CA . LYS A 1 44 ? 7.676 1.514 -12.930 1.00 33.15 44 LYS A CA 18
ATOM 28714 C C . LYS A 1 44 ? 6.909 2.844 -13.067 1.00 61.32 44 LYS A C 18
ATOM 28715 O O . LYS A 1 44 ? 7.313 3.724 -13.840 1.00 31.11 44 LYS A O 18
ATOM 28734 N N . LYS A 1 45 ? 5.825 2.978 -12.287 1.00 32.32 45 LYS A N 18
ATOM 28735 C CA . LYS A 1 45 ? 4.931 4.151 -12.338 1.00 51.04 45 LYS A CA 18
ATOM 28736 C C . LYS A 1 45 ? 5.572 5.359 -11.635 1.00 24.13 45 LYS A C 18
ATOM 28737 O O . LYS A 1 45 ? 5.199 6.504 -11.898 1.00 30.21 45 LYS A O 18
ATOM 28756 N N . GLY A 1 46 ? 6.528 5.080 -10.740 1.00 53.23 46 GLY A N 18
ATOM 28757 C CA . GLY A 1 46 ? 7.285 6.128 -10.053 1.00 34.12 46 GLY A CA 18
ATOM 28758 C C . GLY A 1 46 ? 6.504 6.721 -8.905 1.00 22.31 46 GLY A C 18
ATOM 28759 O O . GLY A 1 46 ? 6.402 7.942 -8.768 1.00 53.31 46 GLY A O 18
ATOM 28763 N N . VAL A 1 47 ? 5.931 5.826 -8.101 1.00 52.50 47 VAL A N 18
ATOM 28764 C CA . VAL A 1 47 ? 5.114 6.164 -6.944 1.00 22.42 47 VAL A CA 18
ATOM 28765 C C . VAL A 1 47 ? 6.017 6.606 -5.790 1.00 22.33 47 VAL A C 18
ATOM 28766 O O . VAL A 1 47 ? 6.984 5.918 -5.465 1.00 62.32 47 VAL A O 18
ATOM 28779 N N . GLN A 1 48 ? 5.694 7.752 -5.188 1.00 33.25 48 GLN A N 18
ATOM 28780 C CA . GLN A 1 48 ? 6.508 8.356 -4.126 1.00 2.14 48 GLN A CA 18
ATOM 28781 C C . GLN A 1 48 ? 6.168 7.743 -2.751 1.00 50.42 48 GLN A C 18
ATOM 28782 O O . GLN A 1 48 ? 7.063 7.334 -2.004 1.00 51.52 48 GLN A O 18
ATOM 28796 N N . LYS A 1 49 ? 4.864 7.678 -2.430 1.00 33.34 49 LYS A N 18
ATOM 28797 C CA . LYS A 1 49 ? 4.379 7.201 -1.115 1.00 65.24 49 LYS A CA 18
ATOM 28798 C C . LYS A 1 49 ? 3.593 5.900 -1.279 1.00 24.11 49 LYS A C 18
ATOM 28799 O O . LYS A 1 49 ? 2.806 5.766 -2.211 1.00 31.03 49 LYS A O 18
ATOM 28818 N N . VAL A 1 50 ? 3.817 4.945 -0.367 1.00 11.34 50 VAL A N 18
ATOM 28819 C CA . VAL A 1 50 ? 3.091 3.664 -0.325 1.00 34.23 50 VAL A CA 18
ATOM 28820 C C . VAL A 1 50 ? 2.671 3.362 1.123 1.00 70.13 50 VAL A C 18
ATOM 28821 O O . VAL A 1 50 ? 3.517 3.253 2.012 1.00 25.14 50 VAL A O 18
ATOM 28834 N N . VAL A 1 51 ? 1.353 3.248 1.342 1.00 24.43 51 VAL A N 18
ATOM 28835 C CA . VAL A 1 51 ? 0.781 2.789 2.611 1.00 40.25 51 VAL A CA 18
ATOM 28836 C C . VAL A 1 51 ? 0.688 1.249 2.583 1.00 33.44 51 VAL A C 18
ATOM 28837 O O . VAL A 1 51 ? 0.218 0.676 1.602 1.00 25.22 51 VAL A O 18
ATOM 28850 N N . LEU A 1 52 ? 1.154 0.599 3.658 1.00 5.43 52 LEU A N 18
ATOM 28851 C CA . LEU A 1 52 ? 1.055 -0.855 3.836 1.00 23.21 52 LEU A CA 18
ATOM 28852 C C . LEU A 1 52 ? 0.075 -1.149 4.989 1.00 71.50 52 LEU A C 18
ATOM 28853 O O . LEU A 1 52 ? 0.438 -1.039 6.170 1.00 21.05 52 LEU A O 18
ATOM 28869 N N . VAL A 1 53 ? -1.186 -1.456 4.628 1.00 1.31 53 VAL A N 18
ATOM 28870 C CA . VAL A 1 53 ? -2.274 -1.723 5.585 1.00 63.41 53 VAL A CA 18
ATOM 28871 C C . VAL A 1 53 ? -2.257 -3.188 6.063 1.00 73.11 53 VAL A C 18
ATOM 28872 O O . VAL A 1 53 ? -2.454 -4.118 5.259 1.00 43.44 53 VAL A O 18
ATOM 28885 N N . GLY A 1 54 ? -2.010 -3.366 7.380 1.00 1.41 54 GLY A N 18
ATOM 28886 C CA . GLY A 1 54 ? -2.144 -4.655 8.064 1.00 1.13 54 GLY A CA 18
ATOM 28887 C C . GLY A 1 54 ? -1.197 -5.734 7.547 1.00 34.24 54 GLY A C 18
ATOM 28888 O O . GLY A 1 54 ? -1.562 -6.914 7.490 1.00 11.52 54 GLY A O 18
ATOM 28892 N N . VAL A 1 55 ? 0.028 -5.326 7.171 1.00 32.01 55 VAL A N 18
ATOM 28893 C CA . VAL A 1 55 ? 1.051 -6.236 6.619 1.00 3.33 55 VAL A CA 18
ATOM 28894 C C . VAL A 1 55 ? 1.961 -6.772 7.736 1.00 75.32 55 VAL A C 18
ATOM 28895 O O . VAL A 1 55 ? 1.984 -6.232 8.855 1.00 44.34 55 VAL A O 18
ATOM 28908 N N . SER A 1 56 ? 2.706 -7.838 7.420 1.00 1.14 56 SER A N 18
ATOM 28909 C CA . SER A 1 56 ? 3.774 -8.356 8.286 1.00 44.42 56 SER A CA 18
ATOM 28910 C C . SER A 1 56 ? 5.017 -7.445 8.170 1.00 61.12 56 SER A C 18
ATOM 28911 O O . SER A 1 56 ? 5.204 -6.803 7.132 1.00 31.10 56 SER A O 18
ATOM 28919 N N . GLU A 1 57 ? 5.863 -7.421 9.222 1.00 11.22 57 GLU A N 18
ATOM 28920 C CA . GLU A 1 57 ? 7.117 -6.616 9.253 1.00 51.14 57 GLU A CA 18
ATOM 28921 C C . GLU A 1 57 ? 8.133 -7.121 8.212 1.00 12.03 57 GLU A C 18
ATOM 28922 O O . GLU A 1 57 ? 8.941 -6.345 7.691 1.00 62.43 57 GLU A O 18
ATOM 28934 N N . LYS A 1 58 ? 8.058 -8.431 7.916 1.00 32.30 58 LYS A N 18
ATOM 28935 C CA . LYS A 1 58 ? 8.901 -9.088 6.900 1.00 44.35 58 LYS A CA 18
ATOM 28936 C C . LYS A 1 58 ? 8.480 -8.673 5.472 1.00 32.02 58 LYS A C 18
ATOM 28937 O O . LYS A 1 58 ? 9.307 -8.680 4.561 1.00 1.45 58 LYS A O 18
ATOM 28956 N N . LEU A 1 59 ? 7.192 -8.308 5.286 1.00 41.43 59 LEU A N 18
ATOM 28957 C CA . LEU A 1 59 ? 6.714 -7.692 4.027 1.00 41.03 59 LEU A CA 18
ATOM 28958 C C . LEU A 1 59 ? 7.003 -6.181 4.041 1.00 40.13 59 LEU A C 18
ATOM 28959 O O . LEU A 1 59 ? 7.356 -5.611 3.020 1.00 60.22 59 LEU A O 18
ATOM 28975 N N . LEU A 1 60 ? 6.885 -5.565 5.229 1.00 64.50 60 LEU A N 18
ATOM 28976 C CA . LEU A 1 60 ? 6.974 -4.104 5.400 1.00 32.12 60 LEU A CA 18
ATOM 28977 C C . LEU A 1 60 ? 8.332 -3.556 4.925 1.00 22.31 60 LEU A C 18
ATOM 28978 O O . LEU A 1 60 ? 8.401 -2.722 4.014 1.00 1.21 60 LEU A O 18
ATOM 28994 N N . GLN A 1 61 ? 9.399 -4.065 5.570 1.00 2.33 61 GLN A N 18
ATOM 28995 C CA . GLN A 1 61 ? 10.788 -3.656 5.316 1.00 12.14 61 GLN A CA 18
ATOM 28996 C C . GLN A 1 61 ? 11.243 -4.116 3.921 1.00 14.02 61 GLN A C 18
ATOM 28997 O O . GLN A 1 61 ? 12.191 -3.575 3.368 1.00 13.43 61 GLN A O 18
ATOM 29011 N N . LYS A 1 62 ? 10.533 -5.117 3.369 1.00 74.40 62 LYS A N 18
ATOM 29012 C CA . LYS A 1 62 ? 10.837 -5.692 2.050 1.00 13.33 62 LYS A CA 18
ATOM 29013 C C . LYS A 1 62 ? 10.386 -4.738 0.934 1.00 54.34 62 LYS A C 18
ATOM 29014 O O . LYS A 1 62 ? 11.178 -4.393 0.057 1.00 54.13 62 LYS A O 18
ATOM 29033 N N . ILE A 1 63 ? 9.111 -4.285 1.011 1.00 21.00 63 ILE A N 18
ATOM 29034 C CA . ILE A 1 63 ? 8.545 -3.278 0.083 1.00 1.13 63 ILE A CA 18
ATOM 29035 C C . ILE A 1 63 ? 9.362 -1.964 0.180 1.00 11.15 63 ILE A C 18
ATOM 29036 O O . ILE A 1 63 ? 9.604 -1.304 -0.829 1.00 3.44 63 ILE A O 18
ATOM 29052 N N . LYS A 1 64 ? 9.822 -1.643 1.404 1.00 44.14 64 LYS A N 18
ATOM 29053 C CA . LYS A 1 64 ? 10.647 -0.453 1.681 1.00 11.10 64 LYS A CA 18
ATOM 29054 C C . LYS A 1 64 ? 11.977 -0.491 0.888 1.00 50.42 64 LYS A C 18
ATOM 29055 O O . LYS A 1 64 ? 12.237 0.409 0.074 1.00 62.45 64 LYS A O 18
ATOM 29074 N N . GLN A 1 65 ? 12.786 -1.546 1.144 1.00 13.54 65 GLN A N 18
ATOM 29075 C CA . GLN A 1 65 ? 14.117 -1.740 0.504 1.00 4.23 65 GLN A CA 18
ATOM 29076 C C . GLN A 1 65 ? 14.028 -1.761 -1.033 1.00 32.13 65 GLN A C 18
ATOM 29077 O O . GLN A 1 65 ? 14.842 -1.139 -1.718 1.00 21.10 65 GLN A O 18
ATOM 29091 N N . GLU A 1 66 ? 13.021 -2.482 -1.547 1.00 3.43 66 GLU A N 18
ATOM 29092 C CA . GLU A 1 66 ? 12.895 -2.776 -2.983 1.00 61.34 66 GLU A CA 18
ATOM 29093 C C . GLU A 1 66 ? 12.296 -1.595 -3.770 1.00 60.53 66 GLU A C 18
ATOM 29094 O O . GLU A 1 66 ? 12.874 -1.167 -4.777 1.00 41.04 66 GLU A O 18
ATOM 29106 N N . ALA A 1 67 ? 11.149 -1.063 -3.309 1.00 20.40 67 ALA A N 18
ATOM 29107 C CA . ALA A 1 67 ? 10.433 0.026 -4.016 1.00 0.23 67 ALA A CA 18
ATOM 29108 C C . ALA A 1 67 ? 11.136 1.397 -3.844 1.00 72.41 67 ALA A C 18
ATOM 29109 O O . ALA A 1 67 ? 10.982 2.276 -4.706 1.00 72.20 67 ALA A O 18
ATOM 29116 N N . ASN A 1 68 ? 11.905 1.553 -2.725 1.00 62.13 68 ASN A N 18
ATOM 29117 C CA . ASN A 1 68 ? 12.689 2.789 -2.394 1.00 3.25 68 ASN A CA 18
ATOM 29118 C C . ASN A 1 68 ? 11.745 3.995 -2.162 1.00 23.33 68 ASN A C 18
ATOM 29119 O O . ASN A 1 68 ? 11.966 5.089 -2.696 1.00 4.05 68 ASN A O 18
ATOM 29130 N N . VAL A 1 69 ? 10.710 3.793 -1.336 1.00 0.51 69 VAL A N 18
ATOM 29131 C CA . VAL A 1 69 ? 9.612 4.778 -1.157 1.00 3.43 69 VAL A CA 18
ATOM 29132 C C . VAL A 1 69 ? 9.366 5.091 0.323 1.00 72.23 69 VAL A C 18
ATOM 29133 O O . VAL A 1 69 ? 9.938 4.445 1.207 1.00 61.13 69 VAL A O 18
ATOM 29146 N N . GLN A 1 70 ? 8.504 6.098 0.570 1.00 40.34 70 GLN A N 18
ATOM 29147 C CA . GLN A 1 70 ? 8.041 6.442 1.915 1.00 41.33 70 GLN A CA 18
ATOM 29148 C C . GLN A 1 70 ? 6.938 5.447 2.279 1.00 41.44 70 GLN A C 18
ATOM 29149 O O . GLN A 1 70 ? 5.861 5.475 1.684 1.00 23.11 70 GLN A O 18
ATOM 29163 N N . VAL A 1 71 ? 7.214 4.571 3.246 1.00 2.21 71 VAL A N 18
ATOM 29164 C CA . VAL A 1 71 ? 6.286 3.509 3.658 1.00 54.30 71 VAL A CA 18
ATOM 29165 C C . VAL A 1 71 ? 5.572 3.906 4.960 1.00 43.33 71 VAL A C 18
ATOM 29166 O O . VAL A 1 71 ? 6.218 4.153 5.982 1.00 72.04 71 VAL A O 18
ATOM 29179 N N . TYR A 1 72 ? 4.233 3.980 4.894 1.00 5.11 72 TYR A N 18
ATOM 29180 C CA . TYR A 1 72 ? 3.368 4.328 6.030 1.00 20.53 72 TYR A CA 18
ATOM 29181 C C . TYR A 1 72 ? 2.577 3.077 6.455 1.00 71.33 72 TYR A C 18
ATOM 29182 O O . TYR A 1 72 ? 1.642 2.668 5.757 1.00 1.44 72 TYR A O 18
ATOM 29200 N N . ARG A 1 73 ? 2.968 2.455 7.579 1.00 21.25 73 ARG A N 18
ATOM 29201 C CA . ARG A 1 73 ? 2.304 1.242 8.085 1.00 52.33 73 ARG A CA 18
ATOM 29202 C C . ARG A 1 73 ? 1.016 1.637 8.814 1.00 62.30 73 ARG A C 18
ATOM 29203 O O . ARG A 1 73 ? 1.061 2.217 9.900 1.00 15.53 73 ARG A O 18
ATOM 29224 N N . VAL A 1 74 ? -0.116 1.318 8.193 1.00 14.33 74 VAL A N 18
ATOM 29225 C CA . VAL A 1 74 ? -1.454 1.668 8.681 1.00 40.11 74 VAL A CA 18
ATOM 29226 C C . VAL A 1 74 ? -2.200 0.391 9.113 1.00 15.52 74 VAL A C 18
ATOM 29227 O O . VAL A 1 74 ? -2.064 -0.648 8.484 1.00 12.15 74 VAL A O 18
ATOM 29240 N N . THR A 1 75 ? -2.926 0.461 10.241 1.00 73.35 75 THR A N 18
ATOM 29241 C CA . THR A 1 75 ? -3.814 -0.629 10.711 1.00 71.04 75 THR A CA 18
ATOM 29242 C C . THR A 1 75 ? -5.250 -0.112 10.915 1.00 23.45 75 THR A C 18
ATOM 29243 O O . THR A 1 75 ? -6.193 -0.904 11.065 1.00 2.34 75 THR A O 18
ATOM 29254 N N . SER A 1 76 ? -5.414 1.218 10.899 1.00 40.14 76 SER A N 18
ATOM 29255 C CA . SER A 1 76 ? -6.716 1.875 11.037 1.00 24.20 76 SER A CA 18
ATOM 29256 C C . SER A 1 76 ? -6.871 2.906 9.921 1.00 23.31 76 SER A C 18
ATOM 29257 O O . SER A 1 76 ? -5.939 3.673 9.645 1.00 74.12 76 SER A O 18
ATOM 29265 N N . ASN A 1 77 ? -8.086 2.961 9.343 1.00 41.51 77 ASN A N 18
ATOM 29266 C CA . ASN A 1 77 ? -8.408 3.782 8.153 1.00 4.24 77 ASN A CA 18
ATOM 29267 C C . ASN A 1 77 ? -8.145 5.288 8.380 1.00 51.53 77 ASN A C 18
ATOM 29268 O O . ASN A 1 77 ? -7.916 6.010 7.421 1.00 30.54 77 ASN A O 18
ATOM 29279 N N . ASP A 1 78 ? -8.168 5.729 9.663 1.00 51.55 78 ASP A N 18
ATOM 29280 C CA . ASP A 1 78 ? -7.922 7.137 10.061 1.00 41.34 78 ASP A CA 18
ATOM 29281 C C . ASP A 1 78 ? -6.524 7.612 9.619 1.00 54.50 78 ASP A C 18
ATOM 29282 O O . ASP A 1 78 ? -6.375 8.706 9.063 1.00 34.15 78 ASP A O 18
ATOM 29291 N N . GLU A 1 79 ? -5.520 6.741 9.863 1.00 34.43 79 GLU A N 18
ATOM 29292 C CA . GLU A 1 79 ? -4.095 6.992 9.537 1.00 33.21 79 GLU A CA 18
ATOM 29293 C C . GLU A 1 79 ? -3.912 7.123 8.017 1.00 71.12 79 GLU A C 18
ATOM 29294 O O . GLU A 1 79 ? -3.190 8.003 7.521 1.00 4.11 79 GLU A O 18
ATOM 29306 N N . LEU A 1 80 ? -4.615 6.226 7.304 1.00 75.34 80 LEU A N 18
ATOM 29307 C CA . LEU A 1 80 ? -4.653 6.174 5.839 1.00 62.40 80 LEU A CA 18
ATOM 29308 C C . LEU A 1 80 ? -5.183 7.516 5.293 1.00 51.44 80 LEU A C 18
ATOM 29309 O O . LEU A 1 80 ? -4.536 8.131 4.450 1.00 74.11 80 LEU A O 18
ATOM 29325 N N . GLU A 1 81 ? -6.311 7.989 5.868 1.00 42.22 81 GLU A N 18
ATOM 29326 C CA . GLU A 1 81 ? -6.972 9.250 5.464 1.00 72.44 81 GLU A CA 18
ATOM 29327 C C . GLU A 1 81 ? -6.047 10.467 5.652 1.00 35.21 81 GLU A C 18
ATOM 29328 O O . GLU A 1 81 ? -6.134 11.426 4.884 1.00 14.33 81 GLU A O 18
ATOM 29340 N N . GLN A 1 82 ? -5.176 10.410 6.688 1.00 3.20 82 GLN A N 18
ATOM 29341 C CA . GLN A 1 82 ? -4.161 11.451 6.950 1.00 20.53 82 GLN A CA 18
ATOM 29342 C C . GLN A 1 82 ? -3.163 11.536 5.780 1.00 44.24 82 GLN A C 18
ATOM 29343 O O . GLN A 1 82 ? -2.893 12.630 5.262 1.00 71.00 82 GLN A O 18
ATOM 29357 N N . VAL A 1 83 ? -2.644 10.360 5.363 1.00 63.04 83 VAL A N 18
ATOM 29358 C CA . VAL A 1 83 ? -1.656 10.257 4.260 1.00 72.42 83 VAL A CA 18
ATOM 29359 C C . VAL A 1 83 ? -2.296 10.648 2.900 1.00 5.04 83 VAL A C 18
ATOM 29360 O O . VAL A 1 83 ? -1.634 11.266 2.047 1.00 42.53 83 VAL A O 18
ATOM 29373 N N . VAL A 1 84 ? -3.599 10.310 2.731 1.00 11.22 84 VAL A N 18
ATOM 29374 C CA . VAL A 1 84 ? -4.353 10.590 1.488 1.00 53.42 84 VAL A CA 18
ATOM 29375 C C . VAL A 1 84 ? -4.600 12.111 1.307 1.00 65.05 84 VAL A C 18
ATOM 29376 O O . VAL A 1 84 ? -4.624 12.602 0.176 1.00 30.44 84 VAL A O 18
ATOM 29389 N N . LYS A 1 85 ? -4.749 12.851 2.413 1.00 13.42 85 LYS A N 18
ATOM 29390 C CA . LYS A 1 85 ? -4.900 14.326 2.355 1.00 53.00 85 LYS A CA 18
ATOM 29391 C C . LYS A 1 85 ? -3.653 14.997 1.750 1.00 24.12 85 LYS A C 18
ATOM 29392 O O . LYS A 1 85 ? -3.772 15.890 0.904 1.00 50.52 85 LYS A O 18
ATOM 29411 N N . ASP A 1 86 ? -2.470 14.515 2.169 1.00 72.25 86 ASP A N 18
ATOM 29412 C CA . ASP A 1 86 ? -1.179 15.106 1.782 1.00 32.51 86 ASP A CA 18
ATOM 29413 C C . ASP A 1 86 ? -0.870 14.839 0.292 1.00 33.55 86 ASP A C 18
ATOM 29414 O O . ASP A 1 86 ? -0.326 15.714 -0.393 1.00 60.32 86 ASP A O 18
ATOM 29423 N N . VAL A 1 87 ? -1.241 13.639 -0.215 1.00 30.31 87 VAL A N 18
ATOM 29424 C CA . VAL A 1 87 ? -1.056 13.302 -1.648 1.00 64.44 87 VAL A CA 18
ATOM 29425 C C . VAL A 1 87 ? -2.043 14.095 -2.537 1.00 52.43 87 VAL A C 18
ATOM 29426 O O . VAL A 1 87 ? -1.641 14.635 -3.574 1.00 11.12 87 VAL A O 18
ATOM 29439 N N . LYS A 1 88 ? -3.320 14.195 -2.106 1.00 31.42 88 LYS A N 18
ATOM 29440 C CA . LYS A 1 88 ? -4.354 14.975 -2.833 1.00 44.35 88 LYS A CA 18
ATOM 29441 C C . LYS A 1 88 ? -4.014 16.483 -2.858 1.00 75.44 88 LYS A C 18
ATOM 29442 O O . LYS A 1 88 ? -4.501 17.222 -3.724 1.00 55.11 88 LYS A O 18
ATOM 29461 N N . GLY A 1 89 ? -3.190 16.923 -1.899 1.00 1.12 89 GLY A N 18
ATOM 29462 C CA . GLY A 1 89 ? -2.696 18.296 -1.860 1.00 65.40 89 GLY A CA 18
ATOM 29463 C C . GLY A 1 89 ? -1.862 18.540 -0.621 1.00 43.31 89 GLY A C 18
ATOM 29464 O O . GLY A 1 89 ? -2.371 18.423 0.496 1.00 74.34 89 GLY A O 18
ATOM 29468 N N . SER A 1 90 ? -0.571 18.862 -0.800 1.00 60.12 90 SER A N 18
ATOM 29469 C CA . SER A 1 90 ? 0.363 19.056 0.320 1.00 21.00 90 SER A CA 18
ATOM 29470 C C . SER A 1 90 ? 0.284 20.504 0.855 1.00 54.41 90 SER A C 18
ATOM 29471 O O . SER A 1 90 ? 1.264 21.269 0.796 1.00 13.42 90 SER A O 18
ATOM 29479 N N . GLY A 1 91 ? -0.915 20.875 1.349 1.00 42.42 91 GLY A N 18
ATOM 29480 C CA . GLY A 1 91 ? -1.129 22.163 2.011 1.00 53.35 91 GLY A CA 18
ATOM 29481 C C . GLY A 1 91 ? -0.525 22.198 3.414 1.00 44.15 91 GLY A C 18
ATOM 29482 O O . GLY A 1 91 ? -0.242 23.278 3.945 1.00 21.15 91 GLY A O 18
ATOM 29486 N N . LEU A 1 92 ? -0.312 20.995 3.996 1.00 42.52 92 LEU A N 18
ATOM 29487 C CA . LEU A 1 92 ? 0.313 20.816 5.316 1.00 2.24 92 LEU A CA 18
ATOM 29488 C C . LEU A 1 92 ? 1.803 21.207 5.269 1.00 20.42 92 LEU A C 18
ATOM 29489 O O . LEU A 1 92 ? 2.405 21.247 4.183 1.00 74.34 92 LEU A O 18
ATOM 29505 N N . GLU A 1 93 ? 2.367 21.484 6.468 1.00 53.43 93 GLU A N 18
ATOM 29506 C CA . GLU A 1 93 ? 3.796 21.796 6.677 1.00 65.53 93 GLU A CA 18
ATOM 29507 C C . GLU A 1 93 ? 4.163 23.177 6.083 1.00 34.12 93 GLU A C 18
ATOM 29508 O O . GLU A 1 93 ? 4.187 23.356 4.862 1.00 72.03 93 GLU A O 18
ATOM 29520 N N . HIS A 1 94 ? 4.451 24.149 6.961 1.00 43.54 94 HIS A N 18
ATOM 29521 C CA . HIS A 1 94 ? 4.847 25.528 6.573 1.00 61.30 94 HIS A CA 18
ATOM 29522 C C . HIS A 1 94 ? 6.350 25.743 6.844 1.00 12.54 94 HIS A C 18
ATOM 29523 O O . HIS A 1 94 ? 6.796 26.871 7.070 1.00 64.13 94 HIS A O 18
ATOM 29538 N N . HIS A 1 95 ? 7.127 24.641 6.769 1.00 74.40 95 HIS A N 18
ATOM 29539 C CA . HIS A 1 95 ? 8.570 24.640 7.079 1.00 35.21 95 HIS A CA 18
ATOM 29540 C C . HIS A 1 95 ? 9.377 25.438 6.031 1.00 64.42 95 HIS A C 18
ATOM 29541 O O . HIS A 1 95 ? 10.455 25.960 6.321 1.00 0.42 95 HIS A O 18
ATOM 29556 N N . HIS A 1 96 ? 8.830 25.526 4.816 1.00 2.01 96 HIS A N 18
ATOM 29557 C CA . HIS A 1 96 ? 9.449 26.223 3.675 1.00 62.35 96 HIS A CA 18
ATOM 29558 C C . HIS A 1 96 ? 8.569 27.418 3.254 1.00 52.30 96 HIS A C 18
ATOM 29559 O O . HIS A 1 96 ? 7.358 27.432 3.534 1.00 41.01 96 HIS A O 18
ATOM 29574 N N . HIS A 1 97 ? 9.197 28.418 2.592 1.00 24.33 97 HIS A N 18
ATOM 29575 C CA . HIS A 1 97 ? 8.498 29.576 2.003 1.00 12.00 97 HIS A CA 18
ATOM 29576 C C . HIS A 1 97 ? 7.493 29.109 0.927 1.00 1.34 97 HIS A C 18
ATOM 29577 O O . HIS A 1 97 ? 7.844 28.345 0.022 1.00 11.20 97 HIS A O 18
ATOM 29592 N N . HIS A 1 98 ? 6.257 29.587 1.057 1.00 42.04 98 HIS A N 18
ATOM 29593 C CA . HIS A 1 98 ? 5.124 29.223 0.182 1.00 11.23 98 HIS A CA 18
ATOM 29594 C C . HIS A 1 98 ? 4.463 30.497 -0.361 1.00 72.45 98 HIS A C 18
ATOM 29595 O O . HIS A 1 98 ? 4.844 31.612 0.023 1.00 32.44 98 HIS A O 18
ATOM 29610 N N . HIS A 1 99 ? 3.497 30.317 -1.273 1.00 23.12 99 HIS A N 18
ATOM 29611 C CA . HIS A 1 99 ? 2.668 31.402 -1.809 1.00 65.44 99 HIS A CA 18
ATOM 29612 C C . HIS A 1 99 ? 1.551 31.732 -0.777 1.00 0.21 99 HIS A C 18
ATOM 29613 O O . HIS A 1 99 ? 0.546 30.997 -0.711 1.00 32.45 99 HIS A O 18
ATOM 29629 N N . MET A 1 1 ? 4.959 13.726 -9.013 1.00 35.23 1 MET A N 19
ATOM 29630 C CA . MET A 1 1 ? 6.022 12.971 -8.307 1.00 4.52 1 MET A CA 19
ATOM 29631 C C . MET A 1 1 ? 5.414 12.168 -7.144 1.00 64.33 1 MET A C 19
ATOM 29632 O O . MET A 1 1 ? 5.751 10.993 -6.936 1.00 14.30 1 MET A O 19
ATOM 29648 N N . GLY A 1 2 ? 4.528 12.831 -6.377 1.00 13.13 2 GLY A N 19
ATOM 29649 C CA . GLY A 1 2 ? 3.842 12.211 -5.252 1.00 51.12 2 GLY A CA 19
ATOM 29650 C C . GLY A 1 2 ? 2.699 11.308 -5.694 1.00 12.52 2 GLY A C 19
ATOM 29651 O O . GLY A 1 2 ? 1.553 11.742 -5.753 1.00 61.14 2 GLY A O 19
ATOM 29655 N N . ARG A 1 3 ? 3.030 10.077 -6.094 1.00 44.22 3 ARG A N 19
ATOM 29656 C CA . ARG A 1 3 ? 2.033 9.028 -6.383 1.00 74.00 3 ARG A CA 19
ATOM 29657 C C . ARG A 1 3 ? 1.800 8.182 -5.112 1.00 70.13 3 ARG A C 19
ATOM 29658 O O . ARG A 1 3 ? 2.757 7.875 -4.389 1.00 35.11 3 ARG A O 19
ATOM 29679 N N . LEU A 1 4 ? 0.529 7.845 -4.831 1.00 33.51 4 LEU A N 19
ATOM 29680 C CA . LEU A 1 4 ? 0.149 6.960 -3.715 1.00 63.21 4 LEU A CA 19
ATOM 29681 C C . LEU A 1 4 ? -0.397 5.630 -4.255 1.00 24.33 4 LEU A C 19
ATOM 29682 O O . LEU A 1 4 ? -1.203 5.614 -5.191 1.00 11.03 4 LEU A O 19
ATOM 29698 N N . VAL A 1 5 ? 0.082 4.527 -3.660 1.00 71.50 5 VAL A N 19
ATOM 29699 C CA . VAL A 1 5 ? -0.501 3.186 -3.808 1.00 54.15 5 VAL A CA 19
ATOM 29700 C C . VAL A 1 5 ? -0.743 2.627 -2.395 1.00 1.13 5 VAL A C 19
ATOM 29701 O O . VAL A 1 5 ? 0.174 2.574 -1.572 1.00 34.25 5 VAL A O 19
ATOM 29714 N N . VAL A 1 6 ? -1.995 2.254 -2.131 1.00 51.35 6 VAL A N 19
ATOM 29715 C CA . VAL A 1 6 ? -2.400 1.571 -0.896 1.00 62.30 6 VAL A CA 19
ATOM 29716 C C . VAL A 1 6 ? -2.234 0.060 -1.108 1.00 34.53 6 VAL A C 19
ATOM 29717 O O . VAL A 1 6 ? -2.483 -0.437 -2.200 1.00 44.13 6 VAL A O 19
ATOM 29730 N N . VAL A 1 7 ? -1.782 -0.646 -0.073 1.00 4.50 7 VAL A N 19
ATOM 29731 C CA . VAL A 1 7 ? -1.651 -2.109 -0.066 1.00 75.13 7 VAL A CA 19
ATOM 29732 C C . VAL A 1 7 ? -2.429 -2.644 1.141 1.00 33.31 7 VAL A C 19
ATOM 29733 O O . VAL A 1 7 ? -2.316 -2.103 2.232 1.00 13.02 7 VAL A O 19
ATOM 29746 N N . VAL A 1 8 ? -3.228 -3.684 0.920 1.00 5.32 8 VAL A N 19
ATOM 29747 C CA . VAL A 1 8 ? -4.049 -4.337 1.949 1.00 21.44 8 VAL A CA 19
ATOM 29748 C C . VAL A 1 8 ? -3.773 -5.841 1.905 1.00 11.30 8 VAL A C 19
ATOM 29749 O O . VAL A 1 8 ? -3.293 -6.364 0.897 1.00 74.45 8 VAL A O 19
ATOM 29762 N N . THR A 1 9 ? -4.051 -6.525 3.009 1.00 11.44 9 THR A N 19
ATOM 29763 C CA . THR A 1 9 ? -3.922 -7.988 3.095 1.00 52.02 9 THR A CA 19
ATOM 29764 C C . THR A 1 9 ? -5.296 -8.688 3.139 1.00 34.30 9 THR A C 19
ATOM 29765 O O . THR A 1 9 ? -5.362 -9.924 3.183 1.00 11.41 9 THR A O 19
ATOM 29776 N N . SER A 1 10 ? -6.395 -7.906 3.077 1.00 44.32 10 SER A N 19
ATOM 29777 C CA . SER A 1 10 ? -7.765 -8.439 3.215 1.00 40.01 10 SER A CA 19
ATOM 29778 C C . SER A 1 10 ? -8.727 -7.775 2.216 1.00 50.33 10 SER A C 19
ATOM 29779 O O . SER A 1 10 ? -8.592 -6.583 1.920 1.00 32.34 10 SER A O 19
ATOM 29787 N N . GLU A 1 11 ? -9.692 -8.575 1.714 1.00 41.13 11 GLU A N 19
ATOM 29788 C CA . GLU A 1 11 ? -10.774 -8.126 0.807 1.00 41.30 11 GLU A CA 19
ATOM 29789 C C . GLU A 1 11 ? -11.684 -7.066 1.451 1.00 40.31 11 GLU A C 19
ATOM 29790 O O . GLU A 1 11 ? -12.157 -6.161 0.756 1.00 63.03 11 GLU A O 19
ATOM 29802 N N . GLN A 1 12 ? -11.937 -7.187 2.770 1.00 10.22 12 GLN A N 19
ATOM 29803 C CA . GLN A 1 12 ? -12.805 -6.238 3.487 1.00 61.11 12 GLN A CA 19
ATOM 29804 C C . GLN A 1 12 ? -12.122 -4.860 3.598 1.00 2.34 12 GLN A C 19
ATOM 29805 O O . GLN A 1 12 ? -12.783 -3.836 3.493 1.00 31.52 12 GLN A O 19
ATOM 29819 N N . LEU A 1 13 ? -10.784 -4.863 3.793 1.00 13.23 13 LEU A N 19
ATOM 29820 C CA . LEU A 1 13 ? -9.964 -3.635 3.825 1.00 12.32 13 LEU A CA 19
ATOM 29821 C C . LEU A 1 13 ? -9.838 -3.034 2.409 1.00 61.30 13 LEU A C 19
ATOM 29822 O O . LEU A 1 13 ? -9.814 -1.819 2.244 1.00 14.05 13 LEU A O 19
ATOM 29838 N N . LYS A 1 14 ? -9.765 -3.922 1.404 1.00 14.33 14 LYS A N 19
ATOM 29839 C CA . LYS A 1 14 ? -9.615 -3.553 -0.018 1.00 2.43 14 LYS A CA 19
ATOM 29840 C C . LYS A 1 14 ? -10.818 -2.743 -0.508 1.00 70.42 14 LYS A C 19
ATOM 29841 O O . LYS A 1 14 ? -10.672 -1.590 -0.934 1.00 61.13 14 LYS A O 19
ATOM 29860 N N . GLU A 1 15 ? -12.008 -3.356 -0.393 1.00 31.35 15 GLU A N 19
ATOM 29861 C CA . GLU A 1 15 ? -13.272 -2.747 -0.813 1.00 11.14 15 GLU A CA 19
ATOM 29862 C C . GLU A 1 15 ? -13.588 -1.480 0.015 1.00 44.51 15 GLU A C 19
ATOM 29863 O O . GLU A 1 15 ? -14.220 -0.553 -0.489 1.00 23.54 15 GLU A O 19
ATOM 29875 N N . GLU A 1 16 ? -13.131 -1.469 1.291 1.00 52.31 16 GLU A N 19
ATOM 29876 C CA . GLU A 1 16 ? -13.346 -0.355 2.227 1.00 22.22 16 GLU A CA 19
ATOM 29877 C C . GLU A 1 16 ? -12.580 0.894 1.770 1.00 22.13 16 GLU A C 19
ATOM 29878 O O . GLU A 1 16 ? -13.197 1.921 1.518 1.00 72.41 16 GLU A O 19
ATOM 29890 N N . VAL A 1 17 ? -11.240 0.774 1.644 1.00 21.44 17 VAL A N 19
ATOM 29891 C CA . VAL A 1 17 ? -10.361 1.880 1.215 1.00 34.42 17 VAL A CA 19
ATOM 29892 C C . VAL A 1 17 ? -10.787 2.430 -0.167 1.00 74.31 17 VAL A C 19
ATOM 29893 O O . VAL A 1 17 ? -10.726 3.642 -0.397 1.00 11.11 17 VAL A O 19
ATOM 29906 N N . ARG A 1 18 ? -11.232 1.532 -1.074 1.00 13.05 18 ARG A N 19
ATOM 29907 C CA . ARG A 1 18 ? -11.750 1.937 -2.396 1.00 3.20 18 ARG A CA 19
ATOM 29908 C C . ARG A 1 18 ? -13.116 2.641 -2.292 1.00 42.35 18 ARG A C 19
ATOM 29909 O O . ARG A 1 18 ? -13.435 3.481 -3.128 1.00 4.32 18 ARG A O 19
ATOM 29930 N N . LYS A 1 19 ? -13.938 2.279 -1.292 1.00 65.25 19 LYS A N 19
ATOM 29931 C CA . LYS A 1 19 ? -15.261 2.920 -1.083 1.00 12.33 19 LYS A CA 19
ATOM 29932 C C . LYS A 1 19 ? -15.081 4.337 -0.504 1.00 64.54 19 LYS A C 19
ATOM 29933 O O . LYS A 1 19 ? -15.832 5.266 -0.842 1.00 3.24 19 LYS A O 19
ATOM 29952 N N . LYS A 1 20 ? -14.069 4.480 0.365 1.00 73.41 20 LYS A N 19
ATOM 29953 C CA . LYS A 1 20 ? -13.695 5.762 0.976 1.00 33.44 20 LYS A CA 19
ATOM 29954 C C . LYS A 1 20 ? -13.090 6.680 -0.091 1.00 4.50 20 LYS A C 19
ATOM 29955 O O . LYS A 1 20 ? -13.469 7.847 -0.228 1.00 53.04 20 LYS A O 19
ATOM 29974 N N . PHE A 1 21 ? -12.139 6.102 -0.857 1.00 35.55 21 PHE A N 19
ATOM 29975 C CA . PHE A 1 21 ? -11.371 6.810 -1.892 1.00 41.43 21 PHE A CA 19
ATOM 29976 C C . PHE A 1 21 ? -11.266 5.919 -3.149 1.00 22.30 21 PHE A C 19
ATOM 29977 O O . PHE A 1 21 ? -10.334 5.110 -3.259 1.00 12.23 21 PHE A O 19
ATOM 29994 N N . PRO A 1 22 ? -12.252 6.010 -4.101 1.00 1.22 22 PRO A N 19
ATOM 29995 C CA . PRO A 1 22 ? -12.155 5.328 -5.430 1.00 32.23 22 PRO A CA 19
ATOM 29996 C C . PRO A 1 22 ? -11.006 5.887 -6.307 1.00 2.32 22 PRO A C 19
ATOM 29997 O O . PRO A 1 22 ? -10.614 5.277 -7.307 1.00 3.24 22 PRO A O 19
ATOM 30008 N N . GLN A 1 23 ? -10.492 7.052 -5.892 1.00 11.23 23 GLN A N 19
ATOM 30009 C CA . GLN A 1 23 ? -9.426 7.802 -6.577 1.00 4.20 23 GLN A CA 19
ATOM 30010 C C . GLN A 1 23 ? -8.035 7.129 -6.440 1.00 71.14 23 GLN A C 19
ATOM 30011 O O . GLN A 1 23 ? -7.193 7.275 -7.332 1.00 14.23 23 GLN A O 19
ATOM 30025 N N . VAL A 1 24 ? -7.792 6.401 -5.328 1.00 15.21 24 VAL A N 19
ATOM 30026 C CA . VAL A 1 24 ? -6.471 5.775 -5.059 1.00 13.33 24 VAL A CA 19
ATOM 30027 C C . VAL A 1 24 ? -6.462 4.304 -5.496 1.00 75.01 24 VAL A C 19
ATOM 30028 O O . VAL A 1 24 ? -7.520 3.674 -5.628 1.00 74.45 24 VAL A O 19
ATOM 30041 N N . GLU A 1 25 ? -5.246 3.781 -5.732 1.00 72.44 25 GLU A N 19
ATOM 30042 C CA . GLU A 1 25 ? -5.011 2.378 -6.111 1.00 41.03 25 GLU A CA 19
ATOM 30043 C C . GLU A 1 25 ? -4.864 1.528 -4.852 1.00 42.31 25 GLU A C 19
ATOM 30044 O O . GLU A 1 25 ? -4.188 1.936 -3.914 1.00 60.14 25 GLU A O 19
ATOM 30056 N N . VAL A 1 26 ? -5.517 0.356 -4.831 1.00 43.12 26 VAL A N 19
ATOM 30057 C CA . VAL A 1 26 ? -5.470 -0.574 -3.686 1.00 61.23 26 VAL A CA 19
ATOM 30058 C C . VAL A 1 26 ? -5.081 -1.983 -4.185 1.00 55.34 26 VAL A C 19
ATOM 30059 O O . VAL A 1 26 ? -5.874 -2.668 -4.830 1.00 30.44 26 VAL A O 19
ATOM 30072 N N . ARG A 1 27 ? -3.848 -2.387 -3.856 1.00 55.31 27 ARG A N 19
ATOM 30073 C CA . ARG A 1 27 ? -3.264 -3.679 -4.227 1.00 31.13 27 ARG A CA 19
ATOM 30074 C C . ARG A 1 27 ? -3.530 -4.687 -3.103 1.00 44.03 27 ARG A C 19
ATOM 30075 O O . ARG A 1 27 ? -3.335 -4.366 -1.935 1.00 12.12 27 ARG A O 19
ATOM 30096 N N . LEU A 1 28 ? -3.979 -5.892 -3.465 1.00 35.44 28 LEU A N 19
ATOM 30097 C CA . LEU A 1 28 ? -4.181 -6.980 -2.494 1.00 44.51 28 LEU A CA 19
ATOM 30098 C C . LEU A 1 28 ? -2.914 -7.839 -2.450 1.00 12.52 28 LEU A C 19
ATOM 30099 O O . LEU A 1 28 ? -2.371 -8.205 -3.503 1.00 30.52 28 LEU A O 19
ATOM 30115 N N . VAL A 1 29 ? -2.452 -8.159 -1.235 1.00 54.23 29 VAL A N 19
ATOM 30116 C CA . VAL A 1 29 ? -1.322 -9.062 -1.003 1.00 15.51 29 VAL A CA 19
ATOM 30117 C C . VAL A 1 29 ? -1.765 -10.175 -0.046 1.00 54.45 29 VAL A C 19
ATOM 30118 O O . VAL A 1 29 ? -2.055 -9.920 1.126 1.00 33.33 29 VAL A O 19
ATOM 30131 N N . THR A 1 30 ? -1.867 -11.400 -0.577 1.00 51.11 30 THR A N 19
ATOM 30132 C CA . THR A 1 30 ? -2.166 -12.622 0.199 1.00 60.31 30 THR A CA 19
ATOM 30133 C C . THR A 1 30 ? -0.928 -13.543 0.231 1.00 41.22 30 THR A C 19
ATOM 30134 O O . THR A 1 30 ? -0.714 -14.304 1.190 1.00 13.15 30 THR A O 19
ATOM 30145 N N . THR A 1 31 ? -0.097 -13.422 -0.812 1.00 1.30 31 THR A N 19
ATOM 30146 C CA . THR A 1 31 ? 1.185 -14.129 -0.946 1.00 61.04 31 THR A CA 19
ATOM 30147 C C . THR A 1 31 ? 2.297 -13.087 -1.152 1.00 60.41 31 THR A C 19
ATOM 30148 O O . THR A 1 31 ? 2.004 -11.949 -1.553 1.00 33.22 31 THR A O 19
ATOM 30159 N N . GLU A 1 32 ? 3.560 -13.478 -0.895 1.00 33.12 32 GLU A N 19
ATOM 30160 C CA . GLU A 1 32 ? 4.729 -12.597 -1.105 1.00 13.15 32 GLU A CA 19
ATOM 30161 C C . GLU A 1 32 ? 4.838 -12.172 -2.581 1.00 33.32 32 GLU A C 19
ATOM 30162 O O . GLU A 1 32 ? 5.269 -11.057 -2.872 1.00 50.11 32 GLU A O 19
ATOM 30174 N N . GLU A 1 33 ? 4.418 -13.080 -3.488 1.00 43.14 33 GLU A N 19
ATOM 30175 C CA . GLU A 1 33 ? 4.445 -12.870 -4.941 1.00 1.13 33 GLU A CA 19
ATOM 30176 C C . GLU A 1 33 ? 3.687 -11.587 -5.328 1.00 43.22 33 GLU A C 19
ATOM 30177 O O . GLU A 1 33 ? 4.177 -10.807 -6.142 1.00 12.44 33 GLU A O 19
ATOM 30189 N N . ASP A 1 34 ? 2.526 -11.359 -4.675 1.00 75.15 34 ASP A N 19
ATOM 30190 C CA . ASP A 1 34 ? 1.708 -10.139 -4.871 1.00 43.20 34 ASP A CA 19
ATOM 30191 C C . ASP A 1 34 ? 2.512 -8.881 -4.533 1.00 71.31 34 ASP A C 19
ATOM 30192 O O . ASP A 1 34 ? 2.514 -7.918 -5.294 1.00 11.34 34 ASP A O 19
ATOM 30201 N N . ALA A 1 35 ? 3.199 -8.921 -3.372 1.00 24.35 35 ALA A N 19
ATOM 30202 C CA . ALA A 1 35 ? 4.019 -7.804 -2.870 1.00 34.21 35 ALA A CA 19
ATOM 30203 C C . ALA A 1 35 ? 5.196 -7.508 -3.811 1.00 3.44 35 ALA A C 19
ATOM 30204 O O . ALA A 1 35 ? 5.564 -6.349 -3.992 1.00 11.22 35 ALA A O 19
ATOM 30211 N N . LYS A 1 36 ? 5.767 -8.576 -4.407 1.00 50.51 36 LYS A N 19
ATOM 30212 C CA . LYS A 1 36 ? 6.839 -8.477 -5.415 1.00 13.33 36 LYS A CA 19
ATOM 30213 C C . LYS A 1 36 ? 6.329 -7.756 -6.682 1.00 34.23 36 LYS A C 19
ATOM 30214 O O . LYS A 1 36 ? 7.053 -6.948 -7.278 1.00 42.05 36 LYS A O 19
ATOM 30233 N N . GLN A 1 37 ? 5.065 -8.050 -7.062 1.00 32.01 37 GLN A N 19
ATOM 30234 C CA . GLN A 1 37 ? 4.384 -7.389 -8.195 1.00 1.33 37 GLN A CA 19
ATOM 30235 C C . GLN A 1 37 ? 4.175 -5.888 -7.900 1.00 32.13 37 GLN A C 19
ATOM 30236 O O . GLN A 1 37 ? 4.330 -5.047 -8.792 1.00 11.44 37 GLN A O 19
ATOM 30250 N N . VAL A 1 38 ? 3.820 -5.575 -6.632 1.00 42.43 38 VAL A N 19
ATOM 30251 C CA . VAL A 1 38 ? 3.635 -4.192 -6.158 1.00 25.22 38 VAL A CA 19
ATOM 30252 C C . VAL A 1 38 ? 4.957 -3.404 -6.260 1.00 12.11 38 VAL A C 19
ATOM 30253 O O . VAL A 1 38 ? 4.956 -2.279 -6.731 1.00 11.04 38 VAL A O 19
ATOM 30266 N N . ILE A 1 39 ? 6.076 -4.043 -5.856 1.00 31.13 39 ILE A N 19
ATOM 30267 C CA . ILE A 1 39 ? 7.431 -3.439 -5.894 1.00 74.54 39 ILE A CA 19
ATOM 30268 C C . ILE A 1 39 ? 7.795 -2.970 -7.320 1.00 73.11 39 ILE A C 19
ATOM 30269 O O . ILE A 1 39 ? 8.284 -1.850 -7.498 1.00 10.25 39 ILE A O 19
ATOM 30285 N N . LYS A 1 40 ? 7.539 -3.841 -8.319 1.00 72.43 40 LYS A N 19
ATOM 30286 C CA . LYS A 1 40 ? 7.769 -3.521 -9.744 1.00 45.30 40 LYS A CA 19
ATOM 30287 C C . LYS A 1 40 ? 6.887 -2.340 -10.184 1.00 53.34 40 LYS A C 19
ATOM 30288 O O . LYS A 1 40 ? 7.373 -1.386 -10.780 1.00 71.42 40 LYS A O 19
ATOM 30307 N N . GLU A 1 41 ? 5.597 -2.421 -9.809 1.00 32.51 41 GLU A N 19
ATOM 30308 C CA . GLU A 1 41 ? 4.556 -1.427 -10.134 1.00 74.54 41 GLU A CA 19
ATOM 30309 C C . GLU A 1 41 ? 4.942 -0.015 -9.629 1.00 40.25 41 GLU A C 19
ATOM 30310 O O . GLU A 1 41 ? 4.716 1.000 -10.310 1.00 53.44 41 GLU A O 19
ATOM 30322 N N . ILE A 1 42 ? 5.531 0.001 -8.421 1.00 54.20 42 ILE A N 19
ATOM 30323 C CA . ILE A 1 42 ? 6.074 1.196 -7.783 1.00 23.12 42 ILE A CA 19
ATOM 30324 C C . ILE A 1 42 ? 7.188 1.818 -8.649 1.00 13.33 42 ILE A C 19
ATOM 30325 O O . ILE A 1 42 ? 7.152 3.012 -8.936 1.00 64.22 42 ILE A O 19
ATOM 30341 N N . GLN A 1 43 ? 8.145 0.972 -9.077 1.00 22.15 43 GLN A N 19
ATOM 30342 C CA . GLN A 1 43 ? 9.299 1.390 -9.899 1.00 45.30 43 GLN A CA 19
ATOM 30343 C C . GLN A 1 43 ? 8.846 1.927 -11.276 1.00 15.32 43 GLN A C 19
ATOM 30344 O O . GLN A 1 43 ? 9.493 2.812 -11.842 1.00 73.34 43 GLN A O 19
ATOM 30358 N N . LYS A 1 44 ? 7.727 1.369 -11.795 1.00 62.43 44 LYS A N 19
ATOM 30359 C CA . LYS A 1 44 ? 7.169 1.749 -13.111 1.00 22.33 44 LYS A CA 19
ATOM 30360 C C . LYS A 1 44 ? 6.588 3.171 -13.096 1.00 4.22 44 LYS A C 19
ATOM 30361 O O . LYS A 1 44 ? 6.911 3.989 -13.965 1.00 2.13 44 LYS A O 19
ATOM 30380 N N . LYS A 1 45 ? 5.726 3.456 -12.104 1.00 44.31 45 LYS A N 19
ATOM 30381 C CA . LYS A 1 45 ? 5.019 4.756 -11.993 1.00 65.40 45 LYS A CA 19
ATOM 30382 C C . LYS A 1 45 ? 5.844 5.804 -11.230 1.00 64.11 45 LYS A C 19
ATOM 30383 O O . LYS A 1 45 ? 5.593 7.007 -11.365 1.00 21.51 45 LYS A O 19
ATOM 30402 N N . GLY A 1 46 ? 6.813 5.338 -10.432 1.00 3.24 46 GLY A N 19
ATOM 30403 C CA . GLY A 1 46 ? 7.574 6.216 -9.546 1.00 52.12 46 GLY A CA 19
ATOM 30404 C C . GLY A 1 46 ? 6.773 6.600 -8.307 1.00 12.30 46 GLY A C 19
ATOM 30405 O O . GLY A 1 46 ? 6.668 7.784 -7.970 1.00 33.51 46 GLY A O 19
ATOM 30409 N N . VAL A 1 47 ? 6.175 5.584 -7.658 1.00 62.41 47 VAL A N 19
ATOM 30410 C CA . VAL A 1 47 ? 5.307 5.779 -6.486 1.00 40.33 47 VAL A CA 19
ATOM 30411 C C . VAL A 1 47 ? 6.136 6.262 -5.292 1.00 12.02 47 VAL A C 19
ATOM 30412 O O . VAL A 1 47 ? 7.147 5.645 -4.947 1.00 63.15 47 VAL A O 19
ATOM 30425 N N . GLN A 1 48 ? 5.704 7.374 -4.679 1.00 31.31 48 GLN A N 19
ATOM 30426 C CA . GLN A 1 48 ? 6.469 8.060 -3.633 1.00 0.13 48 GLN A CA 19
ATOM 30427 C C . GLN A 1 48 ? 6.079 7.544 -2.236 1.00 22.35 48 GLN A C 19
ATOM 30428 O O . GLN A 1 48 ? 6.948 7.237 -1.406 1.00 62.50 48 GLN A O 19
ATOM 30442 N N . LYS A 1 49 ? 4.761 7.468 -1.991 1.00 62.10 49 LYS A N 19
ATOM 30443 C CA . LYS A 1 49 ? 4.205 6.982 -0.718 1.00 24.40 49 LYS A CA 19
ATOM 30444 C C . LYS A 1 49 ? 3.464 5.671 -0.960 1.00 72.52 49 LYS A C 19
ATOM 30445 O O . LYS A 1 49 ? 2.655 5.571 -1.887 1.00 33.15 49 LYS A O 19
ATOM 30464 N N . VAL A 1 50 ? 3.769 4.667 -0.130 1.00 63.14 50 VAL A N 19
ATOM 30465 C CA . VAL A 1 50 ? 3.080 3.370 -0.137 1.00 1.22 50 VAL A CA 19
ATOM 30466 C C . VAL A 1 50 ? 2.501 3.099 1.259 1.00 35.14 50 VAL A C 19
ATOM 30467 O O . VAL A 1 50 ? 3.229 3.097 2.261 1.00 42.21 50 VAL A O 19
ATOM 30480 N N . VAL A 1 51 ? 1.180 2.896 1.297 1.00 21.51 51 VAL A N 19
ATOM 30481 C CA . VAL A 1 51 ? 0.455 2.509 2.506 1.00 21.34 51 VAL A CA 19
ATOM 30482 C C . VAL A 1 51 ? 0.470 0.977 2.614 1.00 3.45 51 VAL A C 19
ATOM 30483 O O . VAL A 1 51 ? 0.203 0.294 1.639 1.00 0.20 51 VAL A O 19
ATOM 30496 N N . LEU A 1 52 ? 0.819 0.456 3.795 1.00 2.42 52 LEU A N 19
ATOM 30497 C CA . LEU A 1 52 ? 0.824 -0.987 4.074 1.00 42.20 52 LEU A CA 19
ATOM 30498 C C . LEU A 1 52 ? -0.131 -1.275 5.256 1.00 14.21 52 LEU A C 19
ATOM 30499 O O . LEU A 1 52 ? 0.240 -1.136 6.425 1.00 44.11 52 LEU A O 19
ATOM 30515 N N . VAL A 1 53 ? -1.385 -1.645 4.921 1.00 70.32 53 VAL A N 19
ATOM 30516 C CA . VAL A 1 53 ? -2.459 -1.911 5.900 1.00 53.15 53 VAL A CA 19
ATOM 30517 C C . VAL A 1 53 ? -2.393 -3.376 6.378 1.00 14.23 53 VAL A C 19
ATOM 30518 O O . VAL A 1 53 ? -2.753 -4.305 5.632 1.00 55.40 53 VAL A O 19
ATOM 30531 N N . GLY A 1 54 ? -1.907 -3.551 7.620 1.00 4.24 54 GLY A N 19
ATOM 30532 C CA . GLY A 1 54 ? -1.851 -4.853 8.291 1.00 54.20 54 GLY A CA 19
ATOM 30533 C C . GLY A 1 54 ? -1.041 -5.923 7.560 1.00 22.21 54 GLY A C 19
ATOM 30534 O O . GLY A 1 54 ? -1.452 -7.090 7.517 1.00 34.53 54 GLY A O 19
ATOM 30538 N N . VAL A 1 55 ? 0.116 -5.532 7.000 1.00 10.14 55 VAL A N 19
ATOM 30539 C CA . VAL A 1 55 ? 1.003 -6.459 6.259 1.00 21.25 55 VAL A CA 19
ATOM 30540 C C . VAL A 1 55 ? 1.995 -7.134 7.214 1.00 14.42 55 VAL A C 19
ATOM 30541 O O . VAL A 1 55 ? 2.078 -6.785 8.406 1.00 14.31 55 VAL A O 19
ATOM 30554 N N . SER A 1 56 ? 2.743 -8.107 6.676 1.00 34.53 56 SER A N 19
ATOM 30555 C CA . SER A 1 56 ? 3.874 -8.712 7.368 1.00 34.32 56 SER A CA 19
ATOM 30556 C C . SER A 1 56 ? 5.033 -7.701 7.424 1.00 2.51 56 SER A C 19
ATOM 30557 O O . SER A 1 56 ? 5.246 -6.938 6.465 1.00 4.02 56 SER A O 19
ATOM 30565 N N . GLU A 1 57 ? 5.778 -7.729 8.540 1.00 42.43 57 GLU A N 19
ATOM 30566 C CA . GLU A 1 57 ? 6.996 -6.927 8.740 1.00 70.12 57 GLU A CA 19
ATOM 30567 C C . GLU A 1 57 ? 8.041 -7.264 7.655 1.00 35.02 57 GLU A C 19
ATOM 30568 O O . GLU A 1 57 ? 8.786 -6.401 7.216 1.00 3.10 57 GLU A O 19
ATOM 30580 N N . LYS A 1 58 ? 8.038 -8.541 7.218 1.00 13.11 58 LYS A N 19
ATOM 30581 C CA . LYS A 1 58 ? 8.979 -9.076 6.216 1.00 30.02 58 LYS A CA 19
ATOM 30582 C C . LYS A 1 58 ? 8.731 -8.437 4.837 1.00 1.25 58 LYS A C 19
ATOM 30583 O O . LYS A 1 58 ? 9.678 -8.123 4.107 1.00 51.24 58 LYS A O 19
ATOM 30602 N N . LEU A 1 59 ? 7.434 -8.250 4.509 1.00 1.22 59 LEU A N 19
ATOM 30603 C CA . LEU A 1 59 ? 6.992 -7.600 3.260 1.00 12.24 59 LEU A CA 19
ATOM 30604 C C . LEU A 1 59 ? 7.281 -6.095 3.315 1.00 62.03 59 LEU A C 19
ATOM 30605 O O . LEU A 1 59 ? 7.695 -5.508 2.328 1.00 54.45 59 LEU A O 19
ATOM 30621 N N . LEU A 1 60 ? 7.078 -5.504 4.502 1.00 10.05 60 LEU A N 19
ATOM 30622 C CA . LEU A 1 60 ? 7.340 -4.077 4.759 1.00 31.42 60 LEU A CA 19
ATOM 30623 C C . LEU A 1 60 ? 8.812 -3.732 4.476 1.00 54.13 60 LEU A C 19
ATOM 30624 O O . LEU A 1 60 ? 9.115 -2.753 3.778 1.00 52.43 60 LEU A O 19
ATOM 30640 N N . GLN A 1 61 ? 9.706 -4.570 5.023 1.00 4.33 61 GLN A N 19
ATOM 30641 C CA . GLN A 1 61 ? 11.162 -4.439 4.852 1.00 20.13 61 GLN A CA 19
ATOM 30642 C C . GLN A 1 61 ? 11.570 -4.652 3.380 1.00 2.25 61 GLN A C 19
ATOM 30643 O O . GLN A 1 61 ? 12.470 -3.965 2.871 1.00 22.14 61 GLN A O 19
ATOM 30657 N N . LYS A 1 62 ? 10.873 -5.579 2.699 1.00 22.03 62 LYS A N 19
ATOM 30658 C CA . LYS A 1 62 ? 11.136 -5.894 1.290 1.00 31.32 62 LYS A CA 19
ATOM 30659 C C . LYS A 1 62 ? 10.750 -4.708 0.372 1.00 45.33 62 LYS A C 19
ATOM 30660 O O . LYS A 1 62 ? 11.504 -4.353 -0.526 1.00 54.12 62 LYS A O 19
ATOM 30679 N N . ILE A 1 63 ? 9.591 -4.078 0.647 1.00 1.12 63 ILE A N 19
ATOM 30680 C CA . ILE A 1 63 ? 9.081 -2.932 -0.135 1.00 2.54 63 ILE A CA 19
ATOM 30681 C C . ILE A 1 63 ? 10.027 -1.698 0.010 1.00 5.13 63 ILE A C 19
ATOM 30682 O O . ILE A 1 63 ? 10.325 -1.028 -0.985 1.00 44.42 63 ILE A O 19
ATOM 30698 N N . LYS A 1 64 ? 10.537 -1.431 1.234 1.00 30.14 64 LYS A N 19
ATOM 30699 C CA . LYS A 1 64 ? 11.418 -0.261 1.471 1.00 14.13 64 LYS A CA 19
ATOM 30700 C C . LYS A 1 64 ? 12.847 -0.471 0.904 1.00 4.22 64 LYS A C 19
ATOM 30701 O O . LYS A 1 64 ? 13.491 0.504 0.503 1.00 4.22 64 LYS A O 19
ATOM 30720 N N . GLN A 1 65 ? 13.344 -1.737 0.870 1.00 51.41 65 GLN A N 19
ATOM 30721 C CA . GLN A 1 65 ? 14.725 -2.027 0.386 1.00 72.51 65 GLN A CA 19
ATOM 30722 C C . GLN A 1 65 ? 14.781 -2.183 -1.152 1.00 53.03 65 GLN A C 19
ATOM 30723 O O . GLN A 1 65 ? 15.797 -1.851 -1.774 1.00 73.22 65 GLN A O 19
ATOM 30737 N N . GLU A 1 66 ? 13.690 -2.698 -1.755 1.00 3.12 66 GLU A N 19
ATOM 30738 C CA . GLU A 1 66 ? 13.627 -2.979 -3.205 1.00 33.34 66 GLU A CA 19
ATOM 30739 C C . GLU A 1 66 ? 13.061 -1.767 -3.975 1.00 63.32 66 GLU A C 19
ATOM 30740 O O . GLU A 1 66 ? 13.673 -1.290 -4.942 1.00 0.32 66 GLU A O 19
ATOM 30752 N N . ALA A 1 67 ? 11.886 -1.279 -3.533 1.00 1.44 67 ALA A N 19
ATOM 30753 C CA . ALA A 1 67 ? 11.146 -0.197 -4.226 1.00 31.42 67 ALA A CA 19
ATOM 30754 C C . ALA A 1 67 ? 11.615 1.207 -3.791 1.00 13.14 67 ALA A C 19
ATOM 30755 O O . ALA A 1 67 ? 11.458 2.169 -4.557 1.00 31.11 67 ALA A O 19
ATOM 30762 N N . ASN A 1 68 ? 12.166 1.308 -2.557 1.00 24.14 68 ASN A N 19
ATOM 30763 C CA . ASN A 1 68 ? 12.756 2.562 -2.010 1.00 74.14 68 ASN A CA 19
ATOM 30764 C C . ASN A 1 68 ? 11.708 3.699 -1.913 1.00 74.05 68 ASN A C 19
ATOM 30765 O O . ASN A 1 68 ? 11.722 4.655 -2.693 1.00 21.05 68 ASN A O 19
ATOM 30776 N N . VAL A 1 69 ? 10.752 3.529 -0.981 1.00 74.41 69 VAL A N 19
ATOM 30777 C CA . VAL A 1 69 ? 9.598 4.449 -0.791 1.00 62.15 69 VAL A CA 19
ATOM 30778 C C . VAL A 1 69 ? 9.433 4.863 0.682 1.00 35.33 69 VAL A C 19
ATOM 30779 O O . VAL A 1 69 ? 10.068 4.288 1.578 1.00 31.13 69 VAL A O 19
ATOM 30792 N N . GLN A 1 70 ? 8.561 5.866 0.903 1.00 40.13 70 GLN A N 19
ATOM 30793 C CA . GLN A 1 70 ? 8.056 6.204 2.237 1.00 44.32 70 GLN A CA 19
ATOM 30794 C C . GLN A 1 70 ? 6.958 5.195 2.601 1.00 31.54 70 GLN A C 19
ATOM 30795 O O . GLN A 1 70 ? 5.898 5.156 1.962 1.00 3.54 70 GLN A O 19
ATOM 30809 N N . VAL A 1 71 ? 7.243 4.389 3.624 1.00 50.51 71 VAL A N 19
ATOM 30810 C CA . VAL A 1 71 ? 6.353 3.332 4.114 1.00 51.43 71 VAL A CA 19
ATOM 30811 C C . VAL A 1 71 ? 5.516 3.859 5.288 1.00 42.43 71 VAL A C 19
ATOM 30812 O O . VAL A 1 71 ? 6.062 4.393 6.263 1.00 62.44 71 VAL A O 19
ATOM 30825 N N . TYR A 1 72 ? 4.186 3.720 5.173 1.00 64.10 72 TYR A N 19
ATOM 30826 C CA . TYR A 1 72 ? 3.236 4.055 6.239 1.00 23.23 72 TYR A CA 19
ATOM 30827 C C . TYR A 1 72 ? 2.470 2.783 6.589 1.00 64.11 72 TYR A C 19
ATOM 30828 O O . TYR A 1 72 ? 1.551 2.394 5.864 1.00 54.33 72 TYR A O 19
ATOM 30846 N N . ARG A 1 73 ? 2.868 2.124 7.690 1.00 10.02 73 ARG A N 19
ATOM 30847 C CA . ARG A 1 73 ? 2.195 0.914 8.148 1.00 33.25 73 ARG A CA 19
ATOM 30848 C C . ARG A 1 73 ? 0.933 1.347 8.891 1.00 70.54 73 ARG A C 19
ATOM 30849 O O . ARG A 1 73 ? 1.005 1.880 10.002 1.00 44.22 73 ARG A O 19
ATOM 30870 N N . VAL A 1 74 ? -0.210 1.137 8.248 1.00 64.44 74 VAL A N 19
ATOM 30871 C CA . VAL A 1 74 ? -1.505 1.587 8.748 1.00 43.51 74 VAL A CA 19
ATOM 30872 C C . VAL A 1 74 ? -2.193 0.447 9.514 1.00 52.23 74 VAL A C 19
ATOM 30873 O O . VAL A 1 74 ? -2.321 -0.677 9.016 1.00 23.44 74 VAL A O 19
ATOM 30886 N N . THR A 1 75 ? -2.604 0.773 10.739 1.00 4.34 75 THR A N 19
ATOM 30887 C CA . THR A 1 75 ? -3.313 -0.125 11.659 1.00 64.44 75 THR A CA 19
ATOM 30888 C C . THR A 1 75 ? -4.817 0.212 11.668 1.00 51.25 75 THR A C 19
ATOM 30889 O O . THR A 1 75 ? -5.672 -0.675 11.838 1.00 44.14 75 THR A O 19
ATOM 30900 N N . SER A 1 76 ? -5.124 1.505 11.469 1.00 52.41 76 SER A N 19
ATOM 30901 C CA . SER A 1 76 ? -6.496 2.036 11.459 1.00 52.34 76 SER A CA 19
ATOM 30902 C C . SER A 1 76 ? -6.682 2.950 10.237 1.00 71.45 76 SER A C 19
ATOM 30903 O O . SER A 1 76 ? -5.749 3.673 9.873 1.00 14.11 76 SER A O 19
ATOM 30911 N N . ASN A 1 77 ? -7.903 2.937 9.635 1.00 5.23 77 ASN A N 19
ATOM 30912 C CA . ASN A 1 77 ? -8.251 3.751 8.437 1.00 75.34 77 ASN A CA 19
ATOM 30913 C C . ASN A 1 77 ? -7.926 5.251 8.634 1.00 12.42 77 ASN A C 19
ATOM 30914 O O . ASN A 1 77 ? -7.653 5.956 7.676 1.00 32.22 77 ASN A O 19
ATOM 30925 N N . ASP A 1 78 ? -7.961 5.682 9.905 1.00 50.43 78 ASP A N 19
ATOM 30926 C CA . ASP A 1 78 ? -7.682 7.055 10.357 1.00 43.33 78 ASP A CA 19
ATOM 30927 C C . ASP A 1 78 ? -6.284 7.564 9.893 1.00 53.24 78 ASP A C 19
ATOM 30928 O O . ASP A 1 78 ? -6.121 8.743 9.559 1.00 31.14 78 ASP A O 19
ATOM 30937 N N . GLU A 1 79 ? -5.298 6.652 9.860 1.00 72.34 79 GLU A N 19
ATOM 30938 C CA . GLU A 1 79 ? -3.951 6.926 9.315 1.00 43.42 79 GLU A CA 19
ATOM 30939 C C . GLU A 1 79 ? -4.000 7.074 7.778 1.00 32.23 79 GLU A C 19
ATOM 30940 O O . GLU A 1 79 ? -3.489 8.051 7.208 1.00 4.42 79 GLU A O 19
ATOM 30952 N N . LEU A 1 80 ? -4.657 6.087 7.140 1.00 44.24 80 LEU A N 19
ATOM 30953 C CA . LEU A 1 80 ? -4.797 5.975 5.673 1.00 31.31 80 LEU A CA 19
ATOM 30954 C C . LEU A 1 80 ? -5.409 7.257 5.073 1.00 63.54 80 LEU A C 19
ATOM 30955 O O . LEU A 1 80 ? -4.907 7.767 4.068 1.00 63.55 80 LEU A O 19
ATOM 30971 N N . GLU A 1 81 ? -6.463 7.775 5.736 1.00 22.12 81 GLU A N 19
ATOM 30972 C CA . GLU A 1 81 ? -7.194 8.977 5.303 1.00 41.44 81 GLU A CA 19
ATOM 30973 C C . GLU A 1 81 ? -6.246 10.172 5.175 1.00 51.52 81 GLU A C 19
ATOM 30974 O O . GLU A 1 81 ? -6.304 10.889 4.192 1.00 44.21 81 GLU A O 19
ATOM 30986 N N . GLN A 1 82 ? -5.329 10.309 6.147 1.00 3.02 82 GLN A N 19
ATOM 30987 C CA . GLN A 1 82 ? -4.367 11.422 6.187 1.00 31.23 82 GLN A CA 19
ATOM 30988 C C . GLN A 1 82 ? -3.321 11.304 5.064 1.00 25.44 82 GLN A C 19
ATOM 30989 O O . GLN A 1 82 ? -2.952 12.315 4.456 1.00 22.22 82 GLN A O 19
ATOM 31003 N N . VAL A 1 83 ? -2.851 10.067 4.788 1.00 53.54 83 VAL A N 19
ATOM 31004 C CA . VAL A 1 83 ? -1.872 9.813 3.699 1.00 62.11 83 VAL A CA 19
ATOM 31005 C C . VAL A 1 83 ? -2.499 10.137 2.311 1.00 3.20 83 VAL A C 19
ATOM 31006 O O . VAL A 1 83 ? -1.815 10.647 1.415 1.00 10.44 83 VAL A O 19
ATOM 31019 N N . VAL A 1 84 ? -3.813 9.858 2.165 1.00 5.32 84 VAL A N 19
ATOM 31020 C CA . VAL A 1 84 ? -4.577 10.167 0.932 1.00 11.51 84 VAL A CA 19
ATOM 31021 C C . VAL A 1 84 ? -4.814 11.690 0.796 1.00 23.33 84 VAL A C 19
ATOM 31022 O O . VAL A 1 84 ? -4.599 12.263 -0.276 1.00 44.24 84 VAL A O 19
ATOM 31035 N N . LYS A 1 85 ? -5.236 12.331 1.901 1.00 3.31 85 LYS A N 19
ATOM 31036 C CA . LYS A 1 85 ? -5.522 13.781 1.945 1.00 13.03 85 LYS A CA 19
ATOM 31037 C C . LYS A 1 85 ? -4.236 14.604 1.766 1.00 23.15 85 LYS A C 19
ATOM 31038 O O . LYS A 1 85 ? -4.293 15.783 1.408 1.00 5.22 85 LYS A O 19
ATOM 31057 N N . ASP A 1 86 ? -3.081 13.966 2.023 1.00 53.35 86 ASP A N 19
ATOM 31058 C CA . ASP A 1 86 ? -1.774 14.548 1.725 1.00 21.41 86 ASP A CA 19
ATOM 31059 C C . ASP A 1 86 ? -1.512 14.524 0.210 1.00 41.43 86 ASP A C 19
ATOM 31060 O O . ASP A 1 86 ? -1.332 15.577 -0.397 1.00 62.41 86 ASP A O 19
ATOM 31069 N N . VAL A 1 87 ? -1.540 13.319 -0.390 1.00 54.43 87 VAL A N 19
ATOM 31070 C CA . VAL A 1 87 ? -1.084 13.100 -1.781 1.00 52.21 87 VAL A CA 19
ATOM 31071 C C . VAL A 1 87 ? -2.074 13.680 -2.806 1.00 44.41 87 VAL A C 19
ATOM 31072 O O . VAL A 1 87 ? -1.703 14.487 -3.663 1.00 20.44 87 VAL A O 19
ATOM 31085 N N . LYS A 1 88 ? -3.347 13.303 -2.657 1.00 20.22 88 LYS A N 19
ATOM 31086 C CA . LYS A 1 88 ? -4.420 13.685 -3.582 1.00 34.42 88 LYS A CA 19
ATOM 31087 C C . LYS A 1 88 ? -4.837 15.145 -3.291 1.00 10.23 88 LYS A C 19
ATOM 31088 O O . LYS A 1 88 ? -5.156 15.899 -4.219 1.00 63.45 88 LYS A O 19
ATOM 31107 N N . GLY A 1 89 ? -4.796 15.532 -1.998 1.00 73.42 89 GLY A N 19
ATOM 31108 C CA . GLY A 1 89 ? -5.076 16.904 -1.578 1.00 23.23 89 GLY A CA 19
ATOM 31109 C C . GLY A 1 89 ? -3.936 17.862 -1.934 1.00 31.11 89 GLY A C 19
ATOM 31110 O O . GLY A 1 89 ? -4.021 18.566 -2.944 1.00 72.21 89 GLY A O 19
ATOM 31114 N N . SER A 1 90 ? -2.866 17.857 -1.104 1.00 50.20 90 SER A N 19
ATOM 31115 C CA . SER A 1 90 ? -1.673 18.733 -1.259 1.00 13.54 90 SER A CA 19
ATOM 31116 C C . SER A 1 90 ? -2.054 20.236 -1.229 1.00 54.22 90 SER A C 19
ATOM 31117 O O . SER A 1 90 ? -1.350 21.080 -1.797 1.00 11.23 90 SER A O 19
ATOM 31125 N N . GLY A 1 91 ? -3.147 20.556 -0.510 1.00 25.52 91 GLY A N 19
ATOM 31126 C CA . GLY A 1 91 ? -3.701 21.915 -0.463 1.00 63.24 91 GLY A CA 19
ATOM 31127 C C . GLY A 1 91 ? -2.878 22.928 0.336 1.00 61.20 91 GLY A C 19
ATOM 31128 O O . GLY A 1 91 ? -3.239 24.115 0.364 1.00 5.22 91 GLY A O 19
ATOM 31132 N N . LEU A 1 92 ? -1.781 22.474 0.996 1.00 34.21 92 LEU A N 19
ATOM 31133 C CA . LEU A 1 92 ? -0.852 23.372 1.728 1.00 51.23 92 LEU A CA 19
ATOM 31134 C C . LEU A 1 92 ? -0.187 24.372 0.765 1.00 71.04 92 LEU A C 19
ATOM 31135 O O . LEU A 1 92 ? 0.078 25.520 1.140 1.00 33.14 92 LEU A O 19
ATOM 31151 N N . GLU A 1 93 ? 0.077 23.902 -0.479 1.00 0.31 93 GLU A N 19
ATOM 31152 C CA . GLU A 1 93 ? 0.631 24.713 -1.570 1.00 70.11 93 GLU A CA 19
ATOM 31153 C C . GLU A 1 93 ? 0.570 23.925 -2.898 1.00 11.14 93 GLU A C 19
ATOM 31154 O O . GLU A 1 93 ? 0.726 22.697 -2.917 1.00 65.42 93 GLU A O 19
ATOM 31166 N N . HIS A 1 94 ? 0.326 24.646 -4.002 1.00 10.43 94 HIS A N 19
ATOM 31167 C CA . HIS A 1 94 ? 0.363 24.091 -5.381 1.00 2.42 94 HIS A CA 19
ATOM 31168 C C . HIS A 1 94 ? 1.026 25.105 -6.342 1.00 3.53 94 HIS A C 19
ATOM 31169 O O . HIS A 1 94 ? 0.956 24.937 -7.568 1.00 73.53 94 HIS A O 19
ATOM 31184 N N . HIS A 1 95 ? 1.698 26.134 -5.764 1.00 15.22 95 HIS A N 19
ATOM 31185 C CA . HIS A 1 95 ? 2.233 27.329 -6.474 1.00 64.21 95 HIS A CA 19
ATOM 31186 C C . HIS A 1 95 ? 1.094 28.294 -6.862 1.00 73.23 95 HIS A C 19
ATOM 31187 O O . HIS A 1 95 ? 1.143 29.490 -6.548 1.00 23.43 95 HIS A O 19
ATOM 31202 N N . HIS A 1 96 ? 0.072 27.764 -7.549 1.00 35.25 96 HIS A N 19
ATOM 31203 C CA . HIS A 1 96 ? -1.156 28.509 -7.895 1.00 62.12 96 HIS A CA 19
ATOM 31204 C C . HIS A 1 96 ? -2.369 27.749 -7.332 1.00 3.34 96 HIS A C 19
ATOM 31205 O O . HIS A 1 96 ? -2.424 26.519 -7.439 1.00 10.05 96 HIS A O 19
ATOM 31220 N N . HIS A 1 97 ? -3.320 28.487 -6.720 1.00 35.42 97 HIS A N 19
ATOM 31221 C CA . HIS A 1 97 ? -4.535 27.901 -6.121 1.00 65.45 97 HIS A CA 19
ATOM 31222 C C . HIS A 1 97 ? -5.445 27.300 -7.209 1.00 44.23 97 HIS A C 19
ATOM 31223 O O . HIS A 1 97 ? -6.019 28.039 -8.018 1.00 15.32 97 HIS A O 19
ATOM 31238 N N . HIS A 1 98 ? -5.536 25.953 -7.249 1.00 71.35 98 HIS A N 19
ATOM 31239 C CA . HIS A 1 98 ? -6.519 25.239 -8.089 1.00 64.35 98 HIS A CA 19
ATOM 31240 C C . HIS A 1 98 ? -7.906 25.367 -7.431 1.00 62.12 98 HIS A C 19
ATOM 31241 O O . HIS A 1 98 ? -8.363 24.470 -6.702 1.00 60.32 98 HIS A O 19
ATOM 31256 N N . HIS A 1 99 ? -8.524 26.537 -7.657 1.00 24.25 99 HIS A N 19
ATOM 31257 C CA . HIS A 1 99 ? -9.790 26.942 -7.034 1.00 61.14 99 HIS A CA 19
ATOM 31258 C C . HIS A 1 99 ? -10.958 26.607 -7.992 1.00 31.42 99 HIS A C 19
ATOM 31259 O O . HIS A 1 99 ? -11.597 25.553 -7.811 1.00 22.33 99 HIS A O 19
ATOM 31275 N N . MET A 1 1 ? 2.043 13.335 -11.573 1.00 72.31 1 MET A N 20
ATOM 31276 C CA . MET A 1 1 ? 3.147 12.623 -10.891 1.00 1.03 1 MET A CA 20
ATOM 31277 C C . MET A 1 1 ? 2.866 12.533 -9.378 1.00 4.12 1 MET A C 20
ATOM 31278 O O . MET A 1 1 ? 2.371 13.494 -8.785 1.00 12.13 1 MET A O 20
ATOM 31294 N N . GLY A 1 2 ? 3.172 11.363 -8.780 1.00 33.53 2 GLY A N 20
ATOM 31295 C CA . GLY A 1 2 ? 3.030 11.138 -7.337 1.00 31.41 2 GLY A CA 20
ATOM 31296 C C . GLY A 1 2 ? 1.757 10.373 -7.001 1.00 73.22 2 GLY A C 20
ATOM 31297 O O . GLY A 1 2 ? 0.751 10.973 -6.620 1.00 24.11 2 GLY A O 20
ATOM 31301 N N . ARG A 1 3 ? 1.793 9.041 -7.178 1.00 51.52 3 ARG A N 20
ATOM 31302 C CA . ARG A 1 3 ? 0.671 8.147 -6.821 1.00 73.10 3 ARG A CA 20
ATOM 31303 C C . ARG A 1 3 ? 0.804 7.687 -5.364 1.00 71.43 3 ARG A C 20
ATOM 31304 O O . ARG A 1 3 ? 1.890 7.737 -4.790 1.00 1.51 3 ARG A O 20
ATOM 31325 N N . LEU A 1 4 ? -0.321 7.274 -4.766 1.00 1.33 4 LEU A N 20
ATOM 31326 C CA . LEU A 1 4 ? -0.336 6.527 -3.495 1.00 71.42 4 LEU A CA 20
ATOM 31327 C C . LEU A 1 4 ? -0.818 5.103 -3.768 1.00 43.14 4 LEU A C 20
ATOM 31328 O O . LEU A 1 4 ? -1.909 4.908 -4.320 1.00 52.04 4 LEU A O 20
ATOM 31344 N N . VAL A 1 5 ? 0.006 4.115 -3.409 1.00 42.34 5 VAL A N 20
ATOM 31345 C CA . VAL A 1 5 ? -0.379 2.700 -3.462 1.00 31.13 5 VAL A CA 20
ATOM 31346 C C . VAL A 1 5 ? -0.635 2.215 -2.034 1.00 30.33 5 VAL A C 20
ATOM 31347 O O . VAL A 1 5 ? 0.241 2.308 -1.173 1.00 2.25 5 VAL A O 20
ATOM 31360 N N . VAL A 1 6 ? -1.856 1.742 -1.787 1.00 31.31 6 VAL A N 20
ATOM 31361 C CA . VAL A 1 6 ? -2.253 1.154 -0.510 1.00 24.03 6 VAL A CA 20
ATOM 31362 C C . VAL A 1 6 ? -2.217 -0.366 -0.679 1.00 21.34 6 VAL A C 20
ATOM 31363 O O . VAL A 1 6 ? -2.952 -0.914 -1.480 1.00 44.55 6 VAL A O 20
ATOM 31376 N N . VAL A 1 7 ? -1.314 -1.028 0.014 1.00 55.51 7 VAL A N 20
ATOM 31377 C CA . VAL A 1 7 ? -1.156 -2.474 -0.059 1.00 74.23 7 VAL A CA 20
ATOM 31378 C C . VAL A 1 7 ? -1.864 -3.100 1.136 1.00 64.12 7 VAL A C 20
ATOM 31379 O O . VAL A 1 7 ? -1.602 -2.725 2.273 1.00 34.33 7 VAL A O 20
ATOM 31392 N N . VAL A 1 8 ? -2.762 -4.042 0.870 1.00 60.32 8 VAL A N 20
ATOM 31393 C CA . VAL A 1 8 ? -3.558 -4.720 1.899 1.00 1.15 8 VAL A CA 20
ATOM 31394 C C . VAL A 1 8 ? -3.353 -6.231 1.779 1.00 54.32 8 VAL A C 20
ATOM 31395 O O . VAL A 1 8 ? -2.963 -6.733 0.719 1.00 75.54 8 VAL A O 20
ATOM 31408 N N . THR A 1 9 ? -3.588 -6.942 2.877 1.00 33.45 9 THR A N 20
ATOM 31409 C CA . THR A 1 9 ? -3.577 -8.416 2.901 1.00 22.04 9 THR A CA 20
ATOM 31410 C C . THR A 1 9 ? -5.010 -8.971 3.032 1.00 22.24 9 THR A C 20
ATOM 31411 O O . THR A 1 9 ? -5.192 -10.158 3.304 1.00 2.34 9 THR A O 20
ATOM 31422 N N . SER A 1 10 ? -6.030 -8.108 2.818 1.00 13.41 10 SER A N 20
ATOM 31423 C CA . SER A 1 10 ? -7.452 -8.501 2.907 1.00 1.33 10 SER A CA 20
ATOM 31424 C C . SER A 1 10 ? -8.287 -7.761 1.842 1.00 74.41 10 SER A C 20
ATOM 31425 O O . SER A 1 10 ? -8.131 -6.544 1.661 1.00 20.55 10 SER A O 20
ATOM 31433 N N . GLU A 1 11 ? -9.167 -8.518 1.152 1.00 63.24 11 GLU A N 20
ATOM 31434 C CA . GLU A 1 11 ? -10.076 -7.990 0.108 1.00 61.30 11 GLU A CA 20
ATOM 31435 C C . GLU A 1 11 ? -11.015 -6.913 0.687 1.00 43.20 11 GLU A C 20
ATOM 31436 O O . GLU A 1 11 ? -11.317 -5.918 0.022 1.00 53.13 11 GLU A O 20
ATOM 31448 N N . GLN A 1 12 ? -11.460 -7.154 1.935 1.00 4.32 12 GLN A N 20
ATOM 31449 C CA . GLN A 1 12 ? -12.365 -6.261 2.680 1.00 42.45 12 GLN A CA 20
ATOM 31450 C C . GLN A 1 12 ? -11.705 -4.899 2.960 1.00 71.44 12 GLN A C 20
ATOM 31451 O O . GLN A 1 12 ? -12.359 -3.863 2.859 1.00 51.24 12 GLN A O 20
ATOM 31465 N N . LEU A 1 13 ? -10.395 -4.923 3.296 1.00 20.50 13 LEU A N 20
ATOM 31466 C CA . LEU A 1 13 ? -9.595 -3.698 3.514 1.00 13.32 13 LEU A CA 20
ATOM 31467 C C . LEU A 1 13 ? -9.392 -2.938 2.186 1.00 55.30 13 LEU A C 20
ATOM 31468 O O . LEU A 1 13 ? -9.431 -1.709 2.167 1.00 15.50 13 LEU A O 20
ATOM 31484 N N . LYS A 1 14 ? -9.195 -3.698 1.084 1.00 1.54 14 LYS A N 20
ATOM 31485 C CA . LYS A 1 14 ? -9.000 -3.139 -0.274 1.00 40.13 14 LYS A CA 20
ATOM 31486 C C . LYS A 1 14 ? -10.205 -2.291 -0.707 1.00 42.05 14 LYS A C 20
ATOM 31487 O O . LYS A 1 14 ? -10.081 -1.087 -0.974 1.00 31.24 14 LYS A O 20
ATOM 31506 N N . GLU A 1 15 ? -11.369 -2.956 -0.737 1.00 13.25 15 GLU A N 20
ATOM 31507 C CA . GLU A 1 15 ? -12.623 -2.373 -1.221 1.00 51.11 15 GLU A CA 20
ATOM 31508 C C . GLU A 1 15 ? -13.127 -1.274 -0.262 1.00 13.35 15 GLU A C 20
ATOM 31509 O O . GLU A 1 15 ? -13.898 -0.425 -0.672 1.00 2.24 15 GLU A O 20
ATOM 31521 N N . GLU A 1 16 ? -12.674 -1.315 1.014 1.00 63.33 16 GLU A N 20
ATOM 31522 C CA . GLU A 1 16 ? -12.995 -0.285 2.024 1.00 31.24 16 GLU A CA 20
ATOM 31523 C C . GLU A 1 16 ? -12.265 1.033 1.716 1.00 5.02 16 GLU A C 20
ATOM 31524 O O . GLU A 1 16 ? -12.893 2.100 1.671 1.00 25.02 16 GLU A O 20
ATOM 31536 N N . VAL A 1 17 ? -10.928 0.941 1.528 1.00 64.33 17 VAL A N 20
ATOM 31537 C CA . VAL A 1 17 ? -10.088 2.099 1.167 1.00 53.30 17 VAL A CA 20
ATOM 31538 C C . VAL A 1 17 ? -10.611 2.753 -0.127 1.00 42.32 17 VAL A C 20
ATOM 31539 O O . VAL A 1 17 ? -10.672 3.975 -0.216 1.00 31.44 17 VAL A O 20
ATOM 31552 N N . ARG A 1 18 ? -11.027 1.922 -1.106 1.00 2.33 18 ARG A N 20
ATOM 31553 C CA . ARG A 1 18 ? -11.555 2.423 -2.393 1.00 53.25 18 ARG A CA 20
ATOM 31554 C C . ARG A 1 18 ? -13.044 2.814 -2.324 1.00 22.43 18 ARG A C 20
ATOM 31555 O O . ARG A 1 18 ? -13.534 3.523 -3.206 1.00 74.04 18 ARG A O 20
ATOM 31576 N N . LYS A 1 19 ? -13.765 2.339 -1.291 1.00 2.13 19 LYS A N 20
ATOM 31577 C CA . LYS A 1 19 ? -15.161 2.767 -1.014 1.00 1.12 19 LYS A CA 20
ATOM 31578 C C . LYS A 1 19 ? -15.154 4.235 -0.565 1.00 34.53 19 LYS A C 20
ATOM 31579 O O . LYS A 1 19 ? -16.022 5.035 -0.947 1.00 62.22 19 LYS A O 20
ATOM 31598 N N . LYS A 1 20 ? -14.144 4.565 0.244 1.00 75.51 20 LYS A N 20
ATOM 31599 C CA . LYS A 1 20 ? -13.944 5.913 0.773 1.00 43.23 20 LYS A CA 20
ATOM 31600 C C . LYS A 1 20 ? -13.132 6.771 -0.211 1.00 44.01 20 LYS A C 20
ATOM 31601 O O . LYS A 1 20 ? -13.317 7.987 -0.265 1.00 33.23 20 LYS A O 20
ATOM 31620 N N . PHE A 1 21 ? -12.235 6.125 -0.995 1.00 31.03 21 PHE A N 20
ATOM 31621 C CA . PHE A 1 21 ? -11.327 6.816 -1.943 1.00 71.30 21 PHE A CA 20
ATOM 31622 C C . PHE A 1 21 ? -11.201 6.000 -3.257 1.00 0.20 21 PHE A C 20
ATOM 31623 O O . PHE A 1 21 ? -10.259 5.214 -3.411 1.00 4.00 21 PHE A O 20
ATOM 31640 N N . PRO A 1 22 ? -12.161 6.149 -4.221 1.00 61.41 22 PRO A N 20
ATOM 31641 C CA . PRO A 1 22 ? -12.088 5.448 -5.539 1.00 22.14 22 PRO A CA 20
ATOM 31642 C C . PRO A 1 22 ? -10.931 5.954 -6.437 1.00 13.51 22 PRO A C 20
ATOM 31643 O O . PRO A 1 22 ? -10.630 5.343 -7.475 1.00 13.11 22 PRO A O 20
ATOM 31654 N N . GLN A 1 23 ? -10.278 7.058 -6.012 1.00 1.33 23 GLN A N 20
ATOM 31655 C CA . GLN A 1 23 ? -9.177 7.690 -6.761 1.00 64.52 23 GLN A CA 20
ATOM 31656 C C . GLN A 1 23 ? -7.840 6.963 -6.514 1.00 25.23 23 GLN A C 20
ATOM 31657 O O . GLN A 1 23 ? -6.983 6.928 -7.400 1.00 31.55 23 GLN A O 20
ATOM 31671 N N . VAL A 1 24 ? -7.664 6.380 -5.307 1.00 32.22 24 VAL A N 20
ATOM 31672 C CA . VAL A 1 24 ? -6.385 5.747 -4.923 1.00 44.12 24 VAL A CA 20
ATOM 31673 C C . VAL A 1 24 ? -6.321 4.303 -5.437 1.00 22.10 24 VAL A C 20
ATOM 31674 O O . VAL A 1 24 ? -7.355 3.649 -5.647 1.00 32.12 24 VAL A O 20
ATOM 31687 N N . GLU A 1 25 ? -5.087 3.832 -5.651 1.00 20.44 25 GLU A N 20
ATOM 31688 C CA . GLU A 1 25 ? -4.799 2.492 -6.164 1.00 45.10 25 GLU A CA 20
ATOM 31689 C C . GLU A 1 25 ? -4.447 1.570 -5.004 1.00 43.11 25 GLU A C 20
ATOM 31690 O O . GLU A 1 25 ? -3.476 1.823 -4.290 1.00 15.54 25 GLU A O 20
ATOM 31702 N N . VAL A 1 26 ? -5.229 0.500 -4.822 1.00 3.31 26 VAL A N 20
ATOM 31703 C CA . VAL A 1 26 ? -5.031 -0.448 -3.717 1.00 14.35 26 VAL A CA 20
ATOM 31704 C C . VAL A 1 26 ? -4.681 -1.843 -4.263 1.00 50.53 26 VAL A C 20
ATOM 31705 O O . VAL A 1 26 ? -5.477 -2.471 -4.967 1.00 11.21 26 VAL A O 20
ATOM 31718 N N . ARG A 1 27 ? -3.467 -2.301 -3.934 1.00 13.23 27 ARG A N 20
ATOM 31719 C CA . ARG A 1 27 ? -2.933 -3.604 -4.340 1.00 45.52 27 ARG A CA 20
ATOM 31720 C C . ARG A 1 27 ? -3.241 -4.652 -3.263 1.00 13.41 27 ARG A C 20
ATOM 31721 O O . ARG A 1 27 ? -2.930 -4.441 -2.092 1.00 41.12 27 ARG A O 20
ATOM 31742 N N . LEU A 1 28 ? -3.857 -5.769 -3.665 1.00 3.12 28 LEU A N 20
ATOM 31743 C CA . LEU A 1 28 ? -4.114 -6.906 -2.770 1.00 72.30 28 LEU A CA 20
ATOM 31744 C C . LEU A 1 28 ? -2.895 -7.850 -2.770 1.00 3.24 28 LEU A C 20
ATOM 31745 O O . LEU A 1 28 ? -2.251 -8.044 -3.809 1.00 64.44 28 LEU A O 20
ATOM 31761 N N . VAL A 1 29 ? -2.573 -8.404 -1.590 1.00 54.41 29 VAL A N 20
ATOM 31762 C CA . VAL A 1 29 ? -1.509 -9.404 -1.411 1.00 21.05 29 VAL A CA 20
ATOM 31763 C C . VAL A 1 29 ? -2.097 -10.639 -0.713 1.00 34.33 29 VAL A C 20
ATOM 31764 O O . VAL A 1 29 ? -2.438 -10.594 0.473 1.00 73.31 29 VAL A O 20
ATOM 31777 N N . THR A 1 30 ? -2.267 -11.721 -1.491 1.00 33.14 30 THR A N 20
ATOM 31778 C CA . THR A 1 30 ? -2.709 -13.029 -0.981 1.00 63.40 30 THR A CA 20
ATOM 31779 C C . THR A 1 30 ? -1.496 -13.975 -0.825 1.00 54.53 30 THR A C 20
ATOM 31780 O O . THR A 1 30 ? -1.486 -14.860 0.041 1.00 71.24 30 THR A O 20
ATOM 31791 N N . THR A 1 31 ? -0.473 -13.757 -1.677 1.00 23.31 31 THR A N 20
ATOM 31792 C CA . THR A 1 31 ? 0.815 -14.490 -1.642 1.00 35.23 31 THR A CA 20
ATOM 31793 C C . THR A 1 31 ? 1.977 -13.483 -1.780 1.00 62.24 31 THR A C 20
ATOM 31794 O O . THR A 1 31 ? 1.741 -12.306 -2.096 1.00 14.55 31 THR A O 20
ATOM 31805 N N . GLU A 1 32 ? 3.225 -13.962 -1.562 1.00 11.34 32 GLU A N 20
ATOM 31806 C CA . GLU A 1 32 ? 4.446 -13.148 -1.751 1.00 52.41 32 GLU A CA 20
ATOM 31807 C C . GLU A 1 32 ? 4.556 -12.685 -3.224 1.00 43.42 32 GLU A C 20
ATOM 31808 O O . GLU A 1 32 ? 5.085 -11.606 -3.480 1.00 5.24 32 GLU A O 20
ATOM 31820 N N . GLU A 1 33 ? 4.032 -13.520 -4.172 1.00 40.55 33 GLU A N 20
ATOM 31821 C CA . GLU A 1 33 ? 4.006 -13.207 -5.624 1.00 13.43 33 GLU A CA 20
ATOM 31822 C C . GLU A 1 33 ? 3.391 -11.822 -5.868 1.00 0.24 33 GLU A C 20
ATOM 31823 O O . GLU A 1 33 ? 3.983 -11.000 -6.568 1.00 41.20 33 GLU A O 20
ATOM 31835 N N . ASP A 1 34 ? 2.213 -11.581 -5.242 1.00 3.11 34 ASP A N 20
ATOM 31836 C CA . ASP A 1 34 ? 1.502 -10.292 -5.313 1.00 62.22 34 ASP A CA 20
ATOM 31837 C C . ASP A 1 34 ? 2.404 -9.153 -4.836 1.00 73.21 34 ASP A C 20
ATOM 31838 O O . ASP A 1 34 ? 2.567 -8.170 -5.547 1.00 12.04 34 ASP A O 20
ATOM 31847 N N . ALA A 1 35 ? 3.011 -9.340 -3.642 1.00 14.32 35 ALA A N 20
ATOM 31848 C CA . ALA A 1 35 ? 3.850 -8.321 -2.972 1.00 44.21 35 ALA A CA 20
ATOM 31849 C C . ALA A 1 35 ? 5.061 -7.905 -3.832 1.00 32.12 35 ALA A C 20
ATOM 31850 O O . ALA A 1 35 ? 5.422 -6.725 -3.871 1.00 55.01 35 ALA A O 20
ATOM 31857 N N . LYS A 1 36 ? 5.668 -8.891 -4.522 1.00 2.14 36 LYS A N 20
ATOM 31858 C CA . LYS A 1 36 ? 6.789 -8.664 -5.458 1.00 43.25 36 LYS A CA 20
ATOM 31859 C C . LYS A 1 36 ? 6.317 -7.857 -6.681 1.00 63.33 36 LYS A C 20
ATOM 31860 O O . LYS A 1 36 ? 7.012 -6.951 -7.142 1.00 13.23 36 LYS A O 20
ATOM 31879 N N . GLN A 1 37 ? 5.113 -8.202 -7.176 1.00 10.02 37 GLN A N 20
ATOM 31880 C CA . GLN A 1 37 ? 4.462 -7.507 -8.306 1.00 42.32 37 GLN A CA 20
ATOM 31881 C C . GLN A 1 37 ? 4.067 -6.066 -7.917 1.00 0.40 37 GLN A C 20
ATOM 31882 O O . GLN A 1 37 ? 4.004 -5.184 -8.779 1.00 11.12 37 GLN A O 20
ATOM 31896 N N . VAL A 1 38 ? 3.800 -5.847 -6.609 1.00 2.43 38 VAL A N 20
ATOM 31897 C CA . VAL A 1 38 ? 3.534 -4.512 -6.052 1.00 74.44 38 VAL A CA 20
ATOM 31898 C C . VAL A 1 38 ? 4.819 -3.661 -6.078 1.00 71.03 38 VAL A C 20
ATOM 31899 O O . VAL A 1 38 ? 4.766 -2.499 -6.457 1.00 50.34 38 VAL A O 20
ATOM 31912 N N . ILE A 1 39 ? 5.967 -4.270 -5.691 1.00 53.33 39 ILE A N 20
ATOM 31913 C CA . ILE A 1 39 ? 7.301 -3.612 -5.745 1.00 34.24 39 ILE A CA 20
ATOM 31914 C C . ILE A 1 39 ? 7.565 -3.056 -7.169 1.00 52.52 39 ILE A C 20
ATOM 31915 O O . ILE A 1 39 ? 8.041 -1.931 -7.331 1.00 73.44 39 ILE A O 20
ATOM 31931 N N . LYS A 1 40 ? 7.187 -3.869 -8.179 1.00 12.34 40 LYS A N 20
ATOM 31932 C CA . LYS A 1 40 ? 7.300 -3.523 -9.612 1.00 22.44 40 LYS A CA 20
ATOM 31933 C C . LYS A 1 40 ? 6.357 -2.353 -9.980 1.00 33.23 40 LYS A C 20
ATOM 31934 O O . LYS A 1 40 ? 6.783 -1.385 -10.609 1.00 52.20 40 LYS A O 20
ATOM 31953 N N . GLU A 1 41 ? 5.084 -2.477 -9.540 1.00 2.04 41 GLU A N 20
ATOM 31954 C CA . GLU A 1 41 ? 3.990 -1.496 -9.770 1.00 75.14 41 GLU A CA 20
ATOM 31955 C C . GLU A 1 41 ? 4.436 -0.078 -9.342 1.00 41.33 41 GLU A C 20
ATOM 31956 O O . GLU A 1 41 ? 4.322 0.903 -10.102 1.00 31.32 41 GLU A O 20
ATOM 31968 N N . ILE A 1 42 ? 4.987 -0.039 -8.119 1.00 31.22 42 ILE A N 20
ATOM 31969 C CA . ILE A 1 42 ? 5.526 1.157 -7.476 1.00 62.44 42 ILE A CA 20
ATOM 31970 C C . ILE A 1 42 ? 6.658 1.788 -8.327 1.00 60.55 42 ILE A C 20
ATOM 31971 O O . ILE A 1 42 ? 6.619 2.984 -8.618 1.00 64.21 42 ILE A O 20
ATOM 31987 N N . GLN A 1 43 ? 7.625 0.948 -8.757 1.00 15.25 43 GLN A N 20
ATOM 31988 C CA . GLN A 1 43 ? 8.820 1.390 -9.514 1.00 22.42 43 GLN A CA 20
ATOM 31989 C C . GLN A 1 43 ? 8.450 1.999 -10.878 1.00 64.44 43 GLN A C 20
ATOM 31990 O O . GLN A 1 43 ? 9.042 3.002 -11.292 1.00 1.42 43 GLN A O 20
ATOM 32004 N N . LYS A 1 44 ? 7.464 1.393 -11.559 1.00 31.44 44 LYS A N 20
ATOM 32005 C CA . LYS A 1 44 ? 7.071 1.792 -12.926 1.00 12.43 44 LYS A CA 20
ATOM 32006 C C . LYS A 1 44 ? 6.319 3.128 -12.931 1.00 51.22 44 LYS A C 20
ATOM 32007 O O . LYS A 1 44 ? 6.558 3.975 -13.803 1.00 35.11 44 LYS A O 20
ATOM 32026 N N . LYS A 1 45 ? 5.419 3.320 -11.952 1.00 1.03 45 LYS A N 20
ATOM 32027 C CA . LYS A 1 45 ? 4.662 4.582 -11.813 1.00 21.21 45 LYS A CA 20
ATOM 32028 C C . LYS A 1 45 ? 5.507 5.674 -11.127 1.00 11.24 45 LYS A C 20
ATOM 32029 O O . LYS A 1 45 ? 5.221 6.867 -11.278 1.00 64.12 45 LYS A O 20
ATOM 32048 N N . GLY A 1 46 ? 6.549 5.250 -10.385 1.00 40.23 46 GLY A N 20
ATOM 32049 C CA . GLY A 1 46 ? 7.407 6.172 -9.629 1.00 14.25 46 GLY A CA 20
ATOM 32050 C C . GLY A 1 46 ? 6.717 6.687 -8.381 1.00 2.03 46 GLY A C 20
ATOM 32051 O O . GLY A 1 46 ? 6.763 7.884 -8.077 1.00 13.42 46 GLY A O 20
ATOM 32055 N N . VAL A 1 47 ? 6.067 5.762 -7.667 1.00 33.13 47 VAL A N 20
ATOM 32056 C CA . VAL A 1 47 ? 5.277 6.056 -6.466 1.00 21.52 47 VAL A CA 20
ATOM 32057 C C . VAL A 1 47 ? 6.230 6.446 -5.333 1.00 11.43 47 VAL A C 20
ATOM 32058 O O . VAL A 1 47 ? 7.249 5.792 -5.133 1.00 72.10 47 VAL A O 20
ATOM 32071 N N . GLN A 1 48 ? 5.898 7.527 -4.624 1.00 65.33 48 GLN A N 20
ATOM 32072 C CA . GLN A 1 48 ? 6.792 8.145 -3.629 1.00 13.20 48 GLN A CA 20
ATOM 32073 C C . GLN A 1 48 ? 6.423 7.687 -2.205 1.00 41.15 48 GLN A C 20
ATOM 32074 O O . GLN A 1 48 ? 7.299 7.358 -1.402 1.00 43.31 48 GLN A O 20
ATOM 32088 N N . LYS A 1 49 ? 5.113 7.658 -1.904 1.00 23.44 49 LYS A N 20
ATOM 32089 C CA . LYS A 1 49 ? 4.583 7.153 -0.616 1.00 21.44 49 LYS A CA 20
ATOM 32090 C C . LYS A 1 49 ? 3.707 5.913 -0.855 1.00 64.23 49 LYS A C 20
ATOM 32091 O O . LYS A 1 49 ? 2.882 5.904 -1.773 1.00 21.50 49 LYS A O 20
ATOM 32110 N N . VAL A 1 50 ? 3.904 4.873 -0.028 1.00 44.45 50 VAL A N 20
ATOM 32111 C CA . VAL A 1 50 ? 3.114 3.627 -0.059 1.00 21.01 50 VAL A CA 20
ATOM 32112 C C . VAL A 1 50 ? 2.613 3.321 1.363 1.00 42.34 50 VAL A C 20
ATOM 32113 O O . VAL A 1 50 ? 3.403 3.300 2.311 1.00 5.04 50 VAL A O 20
ATOM 32126 N N . VAL A 1 51 ? 1.295 3.107 1.506 1.00 43.42 51 VAL A N 20
ATOM 32127 C CA . VAL A 1 51 ? 0.674 2.698 2.773 1.00 4.03 51 VAL A CA 20
ATOM 32128 C C . VAL A 1 51 ? 0.644 1.166 2.833 1.00 31.33 51 VAL A C 20
ATOM 32129 O O . VAL A 1 51 ? 0.209 0.537 1.879 1.00 73.42 51 VAL A O 20
ATOM 32142 N N . LEU A 1 52 ? 1.129 0.574 3.929 1.00 33.11 52 LEU A N 20
ATOM 32143 C CA . LEU A 1 52 ? 1.059 -0.879 4.153 1.00 20.55 52 LEU A CA 20
ATOM 32144 C C . LEU A 1 52 ? 0.064 -1.170 5.297 1.00 71.42 52 LEU A C 20
ATOM 32145 O O . LEU A 1 52 ? 0.261 -0.726 6.436 1.00 61.43 52 LEU A O 20
ATOM 32161 N N . VAL A 1 53 ? -1.016 -1.897 4.954 1.00 61.14 53 VAL A N 20
ATOM 32162 C CA . VAL A 1 53 ? -2.152 -2.199 5.843 1.00 14.31 53 VAL A CA 20
ATOM 32163 C C . VAL A 1 53 ? -2.186 -3.711 6.160 1.00 40.00 53 VAL A C 20
ATOM 32164 O O . VAL A 1 53 ? -2.407 -4.538 5.262 1.00 53.24 53 VAL A O 20
ATOM 32177 N N . GLY A 1 54 ? -1.941 -4.044 7.442 1.00 5.33 54 GLY A N 20
ATOM 32178 C CA . GLY A 1 54 ? -2.038 -5.416 7.953 1.00 41.03 54 GLY A CA 20
ATOM 32179 C C . GLY A 1 54 ? -0.981 -6.374 7.400 1.00 12.42 54 GLY A C 20
ATOM 32180 O O . GLY A 1 54 ? -1.182 -7.592 7.424 1.00 51.34 54 GLY A O 20
ATOM 32184 N N . VAL A 1 55 ? 0.160 -5.830 6.930 1.00 52.42 55 VAL A N 20
ATOM 32185 C CA . VAL A 1 55 ? 1.242 -6.640 6.328 1.00 42.32 55 VAL A CA 20
ATOM 32186 C C . VAL A 1 55 ? 2.185 -7.161 7.430 1.00 4.44 55 VAL A C 20
ATOM 32187 O O . VAL A 1 55 ? 2.116 -6.709 8.583 1.00 72.24 55 VAL A O 20
ATOM 32200 N N . SER A 1 56 ? 3.058 -8.112 7.077 1.00 41.52 56 SER A N 20
ATOM 32201 C CA . SER A 1 56 ? 4.058 -8.656 8.014 1.00 21.52 56 SER A CA 20
ATOM 32202 C C . SER A 1 56 ? 5.309 -7.747 8.055 1.00 31.32 56 SER A C 20
ATOM 32203 O O . SER A 1 56 ? 5.522 -6.934 7.146 1.00 4.53 56 SER A O 20
ATOM 32211 N N . GLU A 1 57 ? 6.127 -7.917 9.115 1.00 50.40 57 GLU A N 20
ATOM 32212 C CA . GLU A 1 57 ? 7.336 -7.103 9.374 1.00 23.01 57 GLU A CA 20
ATOM 32213 C C . GLU A 1 57 ? 8.369 -7.180 8.217 1.00 31.02 57 GLU A C 20
ATOM 32214 O O . GLU A 1 57 ? 8.973 -6.166 7.854 1.00 63.04 57 GLU A O 20
ATOM 32226 N N . LYS A 1 58 ? 8.546 -8.388 7.640 1.00 13.10 58 LYS A N 20
ATOM 32227 C CA . LYS A 1 58 ? 9.572 -8.645 6.608 1.00 31.43 58 LYS A CA 20
ATOM 32228 C C . LYS A 1 58 ? 9.104 -8.145 5.228 1.00 45.21 58 LYS A C 20
ATOM 32229 O O . LYS A 1 58 ? 9.916 -7.632 4.452 1.00 1.22 58 LYS A O 20
ATOM 32248 N N . LEU A 1 59 ? 7.785 -8.273 4.939 1.00 22.52 59 LEU A N 20
ATOM 32249 C CA . LEU A 1 59 ? 7.188 -7.713 3.703 1.00 65.01 59 LEU A CA 20
ATOM 32250 C C . LEU A 1 59 ? 7.186 -6.179 3.762 1.00 53.02 59 LEU A C 20
ATOM 32251 O O . LEU A 1 59 ? 7.302 -5.521 2.730 1.00 43.21 59 LEU A O 20
ATOM 32267 N N . LEU A 1 60 ? 7.069 -5.620 4.988 1.00 32.51 60 LEU A N 20
ATOM 32268 C CA . LEU A 1 60 ? 7.137 -4.168 5.208 1.00 43.15 60 LEU A CA 20
ATOM 32269 C C . LEU A 1 60 ? 8.507 -3.644 4.762 1.00 64.21 60 LEU A C 20
ATOM 32270 O O . LEU A 1 60 ? 8.595 -2.753 3.912 1.00 40.45 60 LEU A O 20
ATOM 32286 N N . GLN A 1 61 ? 9.560 -4.253 5.325 1.00 63.11 61 GLN A N 20
ATOM 32287 C CA . GLN A 1 61 ? 10.952 -3.851 5.086 1.00 4.43 61 GLN A CA 20
ATOM 32288 C C . GLN A 1 61 ? 11.405 -4.139 3.646 1.00 2.11 61 GLN A C 20
ATOM 32289 O O . GLN A 1 61 ? 12.208 -3.385 3.096 1.00 1.53 61 GLN A O 20
ATOM 32303 N N . LYS A 1 62 ? 10.874 -5.219 3.036 1.00 1.12 62 LYS A N 20
ATOM 32304 C CA . LYS A 1 62 ? 11.260 -5.626 1.674 1.00 4.00 62 LYS A CA 20
ATOM 32305 C C . LYS A 1 62 ? 10.669 -4.671 0.624 1.00 50.23 62 LYS A C 20
ATOM 32306 O O . LYS A 1 62 ? 11.394 -4.201 -0.242 1.00 24.20 62 LYS A O 20
ATOM 32325 N N . ILE A 1 63 ? 9.362 -4.356 0.740 1.00 0.21 63 ILE A N 20
ATOM 32326 C CA . ILE A 1 63 ? 8.687 -3.384 -0.156 1.00 72.32 63 ILE A CA 20
ATOM 32327 C C . ILE A 1 63 ? 9.362 -1.987 -0.013 1.00 74.32 63 ILE A C 20
ATOM 32328 O O . ILE A 1 63 ? 9.578 -1.284 -1.003 1.00 53.50 63 ILE A O 20
ATOM 32344 N N . LYS A 1 64 ? 9.766 -1.659 1.231 1.00 21.14 64 LYS A N 20
ATOM 32345 C CA . LYS A 1 64 ? 10.459 -0.404 1.579 1.00 24.13 64 LYS A CA 20
ATOM 32346 C C . LYS A 1 64 ? 11.795 -0.262 0.805 1.00 43.04 64 LYS A C 20
ATOM 32347 O O . LYS A 1 64 ? 11.981 0.704 0.060 1.00 54.01 64 LYS A O 20
ATOM 32366 N N . GLN A 1 65 ? 12.686 -1.262 0.958 1.00 72.42 65 GLN A N 20
ATOM 32367 C CA . GLN A 1 65 ? 14.066 -1.197 0.428 1.00 1.01 65 GLN A CA 20
ATOM 32368 C C . GLN A 1 65 ? 14.119 -1.436 -1.097 1.00 11.42 65 GLN A C 20
ATOM 32369 O O . GLN A 1 65 ? 14.869 -0.759 -1.810 1.00 50.11 65 GLN A O 20
ATOM 32383 N N . GLU A 1 66 ? 13.297 -2.387 -1.586 1.00 23.35 66 GLU A N 20
ATOM 32384 C CA . GLU A 1 66 ? 13.300 -2.817 -2.998 1.00 71.34 66 GLU A CA 20
ATOM 32385 C C . GLU A 1 66 ? 12.627 -1.774 -3.912 1.00 21.11 66 GLU A C 20
ATOM 32386 O O . GLU A 1 66 ? 13.068 -1.567 -5.049 1.00 11.30 66 GLU A O 20
ATOM 32398 N N . ALA A 1 67 ? 11.539 -1.149 -3.428 1.00 5.22 67 ALA A N 20
ATOM 32399 C CA . ALA A 1 67 ? 10.826 -0.105 -4.193 1.00 53.43 67 ALA A CA 20
ATOM 32400 C C . ALA A 1 67 ? 11.442 1.287 -3.957 1.00 31.12 67 ALA A C 20
ATOM 32401 O O . ALA A 1 67 ? 11.309 2.173 -4.818 1.00 74.11 67 ALA A O 20
ATOM 32408 N N . ASN A 1 68 ? 12.104 1.461 -2.789 1.00 74.24 68 ASN A N 20
ATOM 32409 C CA . ASN A 1 68 ? 12.748 2.730 -2.377 1.00 24.40 68 ASN A CA 20
ATOM 32410 C C . ASN A 1 68 ? 11.685 3.842 -2.208 1.00 22.31 68 ASN A C 20
ATOM 32411 O O . ASN A 1 68 ? 11.566 4.753 -3.031 1.00 42.14 68 ASN A O 20
ATOM 32422 N N . VAL A 1 69 ? 10.845 3.679 -1.166 1.00 41.51 69 VAL A N 20
ATOM 32423 C CA . VAL A 1 69 ? 9.692 4.578 -0.881 1.00 72.31 69 VAL A CA 20
ATOM 32424 C C . VAL A 1 69 ? 9.552 4.878 0.620 1.00 31.10 69 VAL A C 20
ATOM 32425 O O . VAL A 1 69 ? 10.163 4.209 1.465 1.00 11.11 69 VAL A O 20
ATOM 32438 N N . GLN A 1 70 ? 8.731 5.906 0.922 1.00 4.52 70 GLN A N 20
ATOM 32439 C CA . GLN A 1 70 ? 8.297 6.239 2.285 1.00 13.24 70 GLN A CA 20
ATOM 32440 C C . GLN A 1 70 ? 7.072 5.374 2.630 1.00 10.13 70 GLN A C 20
ATOM 32441 O O . GLN A 1 70 ? 6.005 5.524 2.026 1.00 35.42 70 GLN A O 20
ATOM 32455 N N . VAL A 1 71 ? 7.249 4.474 3.606 1.00 12.15 71 VAL A N 20
ATOM 32456 C CA . VAL A 1 71 ? 6.248 3.461 3.987 1.00 1.01 71 VAL A CA 20
ATOM 32457 C C . VAL A 1 71 ? 5.472 3.901 5.244 1.00 20.25 71 VAL A C 20
ATOM 32458 O O . VAL A 1 71 ? 6.076 4.276 6.254 1.00 53.40 71 VAL A O 20
ATOM 32471 N N . TYR A 1 72 ? 4.126 3.842 5.177 1.00 33.32 72 TYR A N 20
ATOM 32472 C CA . TYR A 1 72 ? 3.250 4.211 6.301 1.00 43.12 72 TYR A CA 20
ATOM 32473 C C . TYR A 1 72 ? 2.415 2.996 6.719 1.00 31.21 72 TYR A C 20
ATOM 32474 O O . TYR A 1 72 ? 1.434 2.642 6.060 1.00 13.14 72 TYR A O 20
ATOM 32492 N N . ARG A 1 73 ? 2.852 2.337 7.801 1.00 35.21 73 ARG A N 20
ATOM 32493 C CA . ARG A 1 73 ? 2.072 1.300 8.471 1.00 22.23 73 ARG A CA 20
ATOM 32494 C C . ARG A 1 73 ? 0.974 1.998 9.276 1.00 5.24 73 ARG A C 20
ATOM 32495 O O . ARG A 1 73 ? 1.274 2.768 10.204 1.00 60.20 73 ARG A O 20
ATOM 32516 N N . VAL A 1 74 ? -0.285 1.771 8.894 1.00 73.22 74 VAL A N 20
ATOM 32517 C CA . VAL A 1 74 ? -1.435 2.393 9.560 1.00 14.43 74 VAL A CA 20
ATOM 32518 C C . VAL A 1 74 ? -2.009 1.441 10.621 1.00 32.45 74 VAL A C 20
ATOM 32519 O O . VAL A 1 74 ? -2.104 0.228 10.403 1.00 13.22 74 VAL A O 20
ATOM 32532 N N . THR A 1 75 ? -2.302 1.999 11.800 1.00 61.14 75 THR A N 20
ATOM 32533 C CA . THR A 1 75 ? -2.948 1.269 12.903 1.00 4.44 75 THR A CA 20
ATOM 32534 C C . THR A 1 75 ? -4.473 1.261 12.708 1.00 71.54 75 THR A C 20
ATOM 32535 O O . THR A 1 75 ? -5.158 0.304 13.089 1.00 53.01 75 THR A O 20
ATOM 32546 N N . SER A 1 76 ? -4.982 2.335 12.091 1.00 41.34 76 SER A N 20
ATOM 32547 C CA . SER A 1 76 ? -6.413 2.529 11.829 1.00 62.33 76 SER A CA 20
ATOM 32548 C C . SER A 1 76 ? -6.594 3.175 10.444 1.00 14.24 76 SER A C 20
ATOM 32549 O O . SER A 1 76 ? -5.628 3.705 9.873 1.00 72.34 76 SER A O 20
ATOM 32557 N N . ASN A 1 77 ? -7.845 3.149 9.927 1.00 43.01 77 ASN A N 20
ATOM 32558 C CA . ASN A 1 77 ? -8.191 3.741 8.621 1.00 44.13 77 ASN A CA 20
ATOM 32559 C C . ASN A 1 77 ? -8.048 5.281 8.666 1.00 13.14 77 ASN A C 20
ATOM 32560 O O . ASN A 1 77 ? -7.824 5.893 7.635 1.00 54.23 77 ASN A O 20
ATOM 32571 N N . ASP A 1 78 ? -8.135 5.877 9.887 1.00 14.24 78 ASP A N 20
ATOM 32572 C CA . ASP A 1 78 ? -7.925 7.337 10.117 1.00 32.31 78 ASP A CA 20
ATOM 32573 C C . ASP A 1 78 ? -6.554 7.793 9.599 1.00 33.41 78 ASP A C 20
ATOM 32574 O O . ASP A 1 78 ? -6.433 8.847 8.970 1.00 32.43 78 ASP A O 20
ATOM 32583 N N . GLU A 1 79 ? -5.531 6.966 9.876 1.00 54.11 79 GLU A N 20
ATOM 32584 C CA . GLU A 1 79 ? -4.136 7.223 9.472 1.00 2.52 79 GLU A CA 20
ATOM 32585 C C . GLU A 1 79 ? -4.012 7.180 7.937 1.00 31.51 79 GLU A C 20
ATOM 32586 O O . GLU A 1 79 ? -3.389 8.055 7.320 1.00 62.44 79 GLU A O 20
ATOM 32598 N N . LEU A 1 80 ? -4.665 6.153 7.346 1.00 65.25 80 LEU A N 20
ATOM 32599 C CA . LEU A 1 80 ? -4.764 5.957 5.889 1.00 53.31 80 LEU A CA 20
ATOM 32600 C C . LEU A 1 80 ? -5.370 7.211 5.225 1.00 65.20 80 LEU A C 20
ATOM 32601 O O . LEU A 1 80 ? -4.816 7.717 4.248 1.00 22.33 80 LEU A O 20
ATOM 32617 N N . GLU A 1 81 ? -6.477 7.717 5.819 1.00 0.51 81 GLU A N 20
ATOM 32618 C CA . GLU A 1 81 ? -7.231 8.885 5.313 1.00 10.04 81 GLU A CA 20
ATOM 32619 C C . GLU A 1 81 ? -6.333 10.122 5.196 1.00 4.51 81 GLU A C 20
ATOM 32620 O O . GLU A 1 81 ? -6.455 10.881 4.238 1.00 72.50 81 GLU A O 20
ATOM 32632 N N . GLN A 1 82 ? -5.416 10.277 6.167 1.00 51.40 82 GLN A N 20
ATOM 32633 C CA . GLN A 1 82 ? -4.530 11.450 6.252 1.00 71.21 82 GLN A CA 20
ATOM 32634 C C . GLN A 1 82 ? -3.404 11.379 5.208 1.00 74.13 82 GLN A C 20
ATOM 32635 O O . GLN A 1 82 ? -3.033 12.408 4.629 1.00 54.04 82 GLN A O 20
ATOM 32649 N N . VAL A 1 83 ? -2.872 10.162 4.964 1.00 14.40 83 VAL A N 20
ATOM 32650 C CA . VAL A 1 83 ? -1.848 9.946 3.913 1.00 72.14 83 VAL A CA 20
ATOM 32651 C C . VAL A 1 83 ? -2.466 10.177 2.510 1.00 43.34 83 VAL A C 20
ATOM 32652 O O . VAL A 1 83 ? -1.791 10.678 1.592 1.00 0.32 83 VAL A O 20
ATOM 32665 N N . VAL A 1 84 ? -3.771 9.834 2.367 1.00 11.10 84 VAL A N 20
ATOM 32666 C CA . VAL A 1 84 ? -4.547 10.141 1.148 1.00 2.31 84 VAL A CA 20
ATOM 32667 C C . VAL A 1 84 ? -4.739 11.666 1.004 1.00 15.22 84 VAL A C 20
ATOM 32668 O O . VAL A 1 84 ? -4.566 12.198 -0.082 1.00 42.32 84 VAL A O 20
ATOM 32681 N N . LYS A 1 85 ? -5.052 12.357 2.116 1.00 1.41 85 LYS A N 20
ATOM 32682 C CA . LYS A 1 85 ? -5.261 13.830 2.125 1.00 15.50 85 LYS A CA 20
ATOM 32683 C C . LYS A 1 85 ? -3.998 14.603 1.683 1.00 63.54 85 LYS A C 20
ATOM 32684 O O . LYS A 1 85 ? -4.097 15.755 1.239 1.00 14.52 85 LYS A O 20
ATOM 32703 N N . ASP A 1 86 ? -2.819 13.965 1.818 1.00 3.21 86 ASP A N 20
ATOM 32704 C CA . ASP A 1 86 ? -1.538 14.553 1.402 1.00 65.23 86 ASP A CA 20
ATOM 32705 C C . ASP A 1 86 ? -1.278 14.306 -0.100 1.00 24.31 86 ASP A C 20
ATOM 32706 O O . ASP A 1 86 ? -0.806 15.210 -0.801 1.00 74.15 86 ASP A O 20
ATOM 32715 N N . VAL A 1 87 ? -1.594 13.081 -0.597 1.00 10.32 87 VAL A N 20
ATOM 32716 C CA . VAL A 1 87 ? -1.380 12.729 -2.030 1.00 63.12 87 VAL A CA 20
ATOM 32717 C C . VAL A 1 87 ? -2.436 13.422 -2.925 1.00 72.52 87 VAL A C 20
ATOM 32718 O O . VAL A 1 87 ? -2.180 13.700 -4.099 1.00 74.20 87 VAL A O 20
ATOM 32731 N N . LYS A 1 88 ? -3.618 13.692 -2.333 1.00 75.21 88 LYS A N 20
ATOM 32732 C CA . LYS A 1 88 ? -4.691 14.489 -2.951 1.00 21.32 88 LYS A CA 20
ATOM 32733 C C . LYS A 1 88 ? -4.173 15.900 -3.263 1.00 23.20 88 LYS A C 20
ATOM 32734 O O . LYS A 1 88 ? -3.368 16.441 -2.490 1.00 60.44 88 LYS A O 20
ATOM 32753 N N . GLY A 1 89 ? -4.621 16.470 -4.398 1.00 60.22 89 GLY A N 20
ATOM 32754 C CA . GLY A 1 89 ? -4.396 17.886 -4.694 1.00 41.41 89 GLY A CA 20
ATOM 32755 C C . GLY A 1 89 ? -5.000 18.745 -3.599 1.00 72.44 89 GLY A C 20
ATOM 32756 O O . GLY A 1 89 ? -6.195 19.048 -3.643 1.00 72.13 89 GLY A O 20
ATOM 32760 N N . SER A 1 90 ? -4.150 19.077 -2.601 1.00 2.05 90 SER A N 20
ATOM 32761 C CA . SER A 1 90 ? -4.563 19.602 -1.294 1.00 11.02 90 SER A CA 20
ATOM 32762 C C . SER A 1 90 ? -5.440 20.863 -1.432 1.00 4.32 90 SER A C 20
ATOM 32763 O O . SER A 1 90 ? -4.933 21.992 -1.541 1.00 34.14 90 SER A O 20
ATOM 32771 N N . GLY A 1 91 ? -6.762 20.626 -1.473 1.00 5.33 91 GLY A N 20
ATOM 32772 C CA . GLY A 1 91 ? -7.749 21.680 -1.626 1.00 72.41 91 GLY A CA 20
ATOM 32773 C C . GLY A 1 91 ? -7.804 22.574 -0.406 1.00 31.45 91 GLY A C 20
ATOM 32774 O O . GLY A 1 91 ? -8.139 22.101 0.684 1.00 62.41 91 GLY A O 20
ATOM 32778 N N . LEU A 1 92 ? -7.405 23.845 -0.568 1.00 52.42 92 LEU A N 20
ATOM 32779 C CA . LEU A 1 92 ? -7.559 24.877 0.466 1.00 63.43 92 LEU A CA 20
ATOM 32780 C C . LEU A 1 92 ? -9.041 25.263 0.556 1.00 61.22 92 LEU A C 20
ATOM 32781 O O . LEU A 1 92 ? -9.453 26.344 0.123 1.00 73.00 92 LEU A O 20
ATOM 32797 N N . GLU A 1 93 ? -9.844 24.324 1.077 1.00 71.12 93 GLU A N 20
ATOM 32798 C CA . GLU A 1 93 ? -11.292 24.467 1.193 1.00 43.25 93 GLU A CA 20
ATOM 32799 C C . GLU A 1 93 ? -11.609 25.347 2.422 1.00 52.54 93 GLU A C 20
ATOM 32800 O O . GLU A 1 93 ? -11.938 24.871 3.510 1.00 20.35 93 GLU A O 20
ATOM 32812 N N . HIS A 1 94 ? -11.432 26.660 2.213 1.00 22.23 94 HIS A N 20
ATOM 32813 C CA . HIS A 1 94 ? -11.551 27.696 3.251 1.00 32.02 94 HIS A CA 20
ATOM 32814 C C . HIS A 1 94 ? -12.945 28.358 3.169 1.00 74.43 94 HIS A C 20
ATOM 32815 O O . HIS A 1 94 ? -13.116 29.534 3.502 1.00 31.42 94 HIS A O 20
ATOM 32830 N N . HIS A 1 95 ? -13.953 27.584 2.721 1.00 31.11 95 HIS A N 20
ATOM 32831 C CA . HIS A 1 95 ? -15.353 28.027 2.713 1.00 54.33 95 HIS A CA 20
ATOM 32832 C C . HIS A 1 95 ? -15.932 27.808 4.115 1.00 73.11 95 HIS A C 20
ATOM 32833 O O . HIS A 1 95 ? -16.185 28.779 4.840 1.00 65.44 95 HIS A O 20
ATOM 32848 N N . HIS A 1 96 ? -16.064 26.508 4.501 1.00 12.53 96 HIS A N 20
ATOM 32849 C CA . HIS A 1 96 ? -16.634 26.084 5.800 1.00 0.31 96 HIS A CA 20
ATOM 32850 C C . HIS A 1 96 ? -17.994 26.765 6.017 1.00 74.14 96 HIS A C 20
ATOM 32851 O O . HIS A 1 96 ? -18.223 27.372 7.059 1.00 12.25 96 HIS A O 20
ATOM 32866 N N . HIS A 1 97 ? -18.868 26.627 4.990 1.00 0.22 97 HIS A N 20
ATOM 32867 C CA . HIS A 1 97 ? -20.080 27.455 4.786 1.00 3.33 97 HIS A CA 20
ATOM 32868 C C . HIS A 1 97 ? -20.928 27.644 6.074 1.00 12.32 97 HIS A C 20
ATOM 32869 O O . HIS A 1 97 ? -21.754 26.809 6.434 1.00 4.45 97 HIS A O 20
ATOM 32884 N N . HIS A 1 98 ? -20.622 28.735 6.801 1.00 32.04 98 HIS A N 20
ATOM 32885 C CA . HIS A 1 98 ? -21.365 29.169 7.992 1.00 22.32 98 HIS A CA 20
ATOM 32886 C C . HIS A 1 98 ? -22.319 30.298 7.575 1.00 25.03 98 HIS A C 20
ATOM 32887 O O . HIS A 1 98 ? -22.015 31.490 7.733 1.00 74.11 98 HIS A O 20
ATOM 32902 N N . HIS A 1 99 ? -23.445 29.903 6.968 1.00 30.52 99 HIS A N 20
ATOM 32903 C CA . HIS A 1 99 ? -24.480 30.827 6.481 1.00 33.31 99 HIS A CA 20
ATOM 32904 C C . HIS A 1 99 ? -25.801 30.532 7.228 1.00 52.45 99 HIS A C 20
ATOM 32905 O O . HIS A 1 99 ? -26.204 31.332 8.093 1.00 4.44 99 HIS A O 20
#